Protein 1JI8 (pdb70)

Organism: Pyrobaculum aerophilum (strain ATCC 51768 / DSM 7523 / JCM 9630 / CIP 104966 / NBRC 100827 / IM2) (NCBI:txid178306)

CATH classification: 3.30.1420.10 (+1 more: 1.10.10.370)

Secondary structure (DSSP, 8-state):
--S-SSEEEE-SS-EEEEEGGGEE--GGG--HHHHHHHHHHHT--SS--HHHHHHHHHHHHHTTTTS----STTGGGGS---HHHHHHHTTS-HHHHHHHHHT--------

Radius of gyration: 13.8 Å; Cα contacts (8 Å, |Δi|>4): 119; chains: 1; bounding box: 35×36×31 Å

Sequence (111 aa):
MPVKCPGEYQVDGKKVILDEDCFMQNPEDWDEKVAEWLARELEGIQKMTEEHWKLVKYLREYWETFGTCPPIKMVTKETGFSLEKIYQLFPSGPAHGACKVAGAPKPTGCVMPVKCPGEYQVDGKKVILDEDCFMQNPEDWDEKVAEWLARELEGIQKMTEEHWKLVKYLREYWETFGTCPPIKMVTKETGFSLEKIYQLFPSGPAHGACKVAGAPKPTGCVMPVKCPGEYQVDGKKVILDEDCFMQNPEDWDEKVAEWLARELEGIQKMTEEHWKLVKYLREYWETFGTCPPIKMVTKETGFSLEKIYQLFPSGPAHGACKVAGAPKPTGCVMPVKCPGEYQVDGKKVILDEDCFMQNPEDWDEKVAEWLARELEGIQKMTEEHWKLVKYLREYWETFGTCPPIKMVTKETGFSLEKIYQLFPSGPAHGACKVAGAPKPTGCVMPVKCPGEYQVDGKKVILDEDCFMQNPEDWDEKVAEWLARELEGIQKMTEEHWKLVKYLREYWETFGTCPPIKMVTKETGFSLEKIYQLFPSGPAHGACKVAGAPKPTGCVMPVKCPGEYQVDGKKVILDEDCFMQNPEDWDEKVAEWLARELEGIQKMTEEHWKLVKYLREYWETFGTCPPIKMVTKETGFSLEKIYQLFPSGPAHGACKVAGAPKPTGCVMPVKCPGEYQVDGKKVILDEDCFMQNPEDWDEKVAEWLARELEGIQKMTEEHWKLVKYLREYWETFGTCPPIKMVTKETGFSLEKIYQLFPSGPAHGACKVAGAPKPTGCVMPVKCPGEYQVDGKKVILDEDCFMQNPEDWDEKVAEWLARELEGIQKMTEEHWKLVKYLREYWETFGTCPPIKMVTKETGFSLEKIYQLFPSGPAHGACKVAGAPKPTGCVMPVKCPGEYQVDGKKVILDEDCFMQNPEDWDEKVAEWLARELEGIQKMTEEHWKLVKYLREYWETFGTCPPIKMVTKETGFSLEKIYQLFPSGPAHGACKVAGAPKPTGCVMPVKCPGEYQVDGKKVILDEDCFMQNPEDWDEKVAEWLARELEGIQKMTEEHWKLVKYLREYWETFGTCPPIKMVTKETGFSLEKIYQLFPSGPAHGACKVAGAPKPTGCVMPVKCPGEYQVDGKKVILDEDCFMQNPEDWDEKVAEWLARELEGIQKMTEEHWKLVKYLREYWETFGTCPPIKMVTKETGFSLEKIYQLFPSGPAHGACKVAGAPKPTGCVMPVKCPGEYQVDGKKVILDEDCFMQNPEDWDEKVAEWLARELEGIQKMTEEHWKLVKYLREYWETFGTCPPIKMVTKETGFSLEKIYQLFPSGPAHGACKVAGAPKPTGCVMPVKCPGEYQVDGKKVILDEDCFMQNPEDWDEKVAEWLARELEGIQKMTEEHWKLVKYLREYWETFGTCPPIKMVTKETGFSLEKIYQLFPSGPAHGACKVAGAPKPTGCVMPVKCPGEYQVDGKKVILDEDCFMQNPEDWDEKVAEWLARELEGIQKMTEEHWKLVKYLREYWETFGTCPPIKMVTKETGFSLEKIYQLFPSGPAHGACKVAGAPKPTGCVMPVKCPGEYQVDGKKVILDEDCFMQNPEDWDEKVAEWLARELEGIQKMTEEHWKLVKYLREYWETFGTCPPIKMVTKETGFSLEKIYQLFPSGPAHGACKVAGAPKPTGCVMPVKCPGEYQVDGKKVILDEDCFMQNPEDWDEKVAEWLARELEGIQKMTEEHWKLVKYLREYWETFGTCPPIKMVTKETGFSLEKIYQLFPSGPAHGACKVAGAPKPTGCVMPVKCPGEYQVDGKKVILDEDCFMQNPEDWDEKVAEWLARELEGIQKMTEEHWKLVKYLREYWETFGTCPPIKMVTKETGFSLEKIYQLFPSGPAHGACKVAGAPKPTGCVMPVKCPGEYQVDGKKVILDEDCFMQNPEDWDEKVAEWLARELEGIQKMTEEHWKLVKYLREYWETFGTCPPIKMVTKETGFSLEKIYQLFPSGPAHGACKVAGAPKPTGCVMPVKCPGEYQVDGKKVILDEDCFMQNPEDWDEKVAEWLARELEGIQKMTEEHWKLVKYLREYWETFGTCPPIKMVTKETGFSLEKIYQLFPSGPAHGACKVAGAPKPTGCVMPVKCPGEYQVDGKKVILDEDCFMQNPEDWDEKVAEWLARELEGIQKMTEEHWKLVKYLREYWETFGTCPPIKMVTKETGFSLEKIYQLFPSGPAHGACKVAGAPKPTGCV

Foldseek 3Di:
DADQPQDWDADDPGTFTQHNPGATPCLVPDDDCRLLVVLCNHVRNNDQDPVLVVVLVVQVVVCVVDHDFAFCPVVCVPVVPPVVVQCVSPNPHPRPVSVSSSRRPPDPDDD

Nearest PDB structures (foldseek):
  1ji8-assembly1_A  TM=8.766E-01  e=6.264E-17  Pyrobaculum aerophilum
  2xsj-assembly1_F  TM=7.944E-01  e=1.212E-08  Desulfomicrobium norvegicum
  3or1-assembly1_F  TM=7.919E-01  e=4.439E-08  Megalodesulfovibrio gigas
  3or2-assembly1_F  TM=7.897E-01  e=1.032E-07  Megalodesulfovibrio gigas
  2v4j-assembly1_F  TM=7.969E-01  e=2.107E-07  Nitratidesulfovibrio vulgaris str. Hildenborough

Solvent-accessible surface area: 7947 Å² total; per-residue (Å²): 177,104,5,177,25,91,20,131,74,149,22,102,86,53,150,1,90,2,58,133,85,9,60,2,74,14,54,169,56,74,53,118,108,0,1,27,43,6,4,125,75,79,62,37,33,145,158,29,49,132,52,10,56,118,7,5,148,86,14,129,120,110,92,111,110,180,34,49,53,40,70,16,165,144,10,56,176,127,66,67,38,62,98,125,116,3,111,159,48,19,84,74,11,12,50,116,10,4,16,32,15,22,4,9,42,107,108,122,42,135,203

InterPro domains:
  IPR007453 Sulphur transfer protein DsrC/TusE [PF04358] (10-111)
  IPR007453 Sulphur transfer protein DsrC/TusE [PIRSF006223] (10-111)
  IPR007453 Sulphur transfer protein DsrC/TusE [PTHR37010] (1-111)
  IPR007453 Sulphur transfer protein DsrC/TusE [TIGR03342] (10-111)
  IPR025526 DsrC-like domain superfamily [SSF69721] (2-111)
  IPR042072 DsrC-like protein, C-terminal domain [G3DSA:1.10.10.370] (48-111)
  IPR043163 DsrC-like protein, N-terminal domain [G3DSA:3.30.1420.10] (1-47)

Structure (mmCIF, N/CA/C/O backbone):
data_1JI8
#
_entry.id   1JI8
#
_cell.length_a   ?
_cell.length_b   ?
_cell.length_c   ?
_cell.angle_alpha   ?
_cell.angle_beta   ?
_cell.angle_gamma   ?
#
loop_
_atom_site.group_PDB
_atom_site.id
_atom_site.type_symbol
_atom_site.label_atom_id
_atom_site.label_alt_id
_atom_site.label_comp_id
_atom_site.label_asym_id
_atom_site.label_entity_id
_atom_site.label_seq_id
_atom_site.pdbx_PDB_ins_code
_atom_site.Cartn_x
_atom_site.Cartn_y
_atom_site.Cartn_z
_atom_site.occupancy
_atom_site.B_iso_or_equiv
_atom_site.auth_seq_id
_atom_site.auth_comp_id
_atom_site.auth_asym_id
_atom_site.auth_atom_id
_atom_site.pdbx_PDB_model_num
ATOM 1 N N . MET A 1 1 ? -17.640 -9.041 7.978 1.00 0.00 1 MET A N 1
ATOM 2 C CA . MET A 1 1 ? -18.625 -8.832 6.878 1.00 0.00 1 MET A CA 1
ATOM 3 C C . MET A 1 1 ? -20.010 -9.324 7.307 1.00 0.00 1 MET A C 1
ATOM 4 O O . MET A 1 1 ? -20.128 -10.295 8.027 1.00 0.00 1 MET A O 1
ATOM 20 N N . PRO A 1 2 ? -21.014 -8.630 6.845 1.00 0.00 2 PRO A N 1
ATOM 21 C CA . PRO A 1 2 ? -22.412 -8.994 7.183 1.00 0.00 2 PRO A CA 1
ATOM 22 C C . PRO A 1 2 ? -22.833 -10.259 6.427 1.00 0.00 2 PRO A C 1
ATOM 23 O O . PRO A 1 2 ? -23.525 -11.107 6.955 1.00 0.00 2 PRO A O 1
ATOM 34 N N . VAL A 1 3 ? -22.420 -10.392 5.196 1.00 0.00 3 VAL A N 1
ATOM 35 C CA . VAL A 1 3 ? -22.797 -11.601 4.410 1.00 0.00 3 VAL A CA 1
ATOM 36 C C . VAL A 1 3 ? -21.555 -12.445 4.108 1.00 0.00 3 VAL A C 1
ATOM 37 O O . VAL A 1 3 ? -20.577 -11.959 3.574 1.00 0.00 3 VAL A O 1
ATOM 50 N N . LYS A 1 4 ? -21.586 -13.704 4.449 1.00 0.00 4 LYS A N 1
ATOM 51 C CA . LYS A 1 4 ? -20.407 -14.579 4.183 1.00 0.00 4 LYS A CA 1
ATOM 52 C C . LYS A 1 4 ? -20.186 -14.726 2.675 1.00 0.00 4 LYS A C 1
ATOM 53 O O . LYS A 1 4 ? -20.676 -15.647 2.054 1.00 0.00 4 LYS A O 1
ATOM 72 N N . CYS A 1 5 ? -19.448 -13.827 2.084 1.00 0.00 5 CYS A N 1
ATOM 73 C CA . CYS A 1 5 ? -19.195 -13.918 0.617 1.00 0.00 5 CYS A CA 1
ATOM 74 C C . CYS A 1 5 ? -17.850 -14.612 0.356 1.00 0.00 5 CYS A C 1
ATOM 75 O O . CYS A 1 5 ? -16.934 -14.489 1.144 1.00 0.00 5 CYS A O 1
ATOM 82 N N . PRO A 1 6 ? -17.769 -15.319 -0.747 1.00 0.00 6 PRO A N 1
ATOM 83 C CA . PRO A 1 6 ? -18.918 -15.441 -1.682 1.00 0.00 6 PRO A CA 1
ATOM 84 C C . PRO A 1 6 ? -19.964 -16.409 -1.121 1.00 0.00 6 PRO A C 1
ATOM 85 O O . PRO A 1 6 ? -19.644 -17.329 -0.396 1.00 0.00 6 PRO A O 1
ATOM 96 N N . GLY A 1 7 ? -21.210 -16.207 -1.450 1.00 0.00 7 GLY A N 1
ATOM 97 C CA . GLY A 1 7 ? -22.272 -17.116 -0.934 1.00 0.00 7 GLY A CA 1
ATOM 98 C C . GLY A 1 7 ? -23.533 -16.966 -1.788 1.00 0.00 7 GLY A C 1
ATOM 99 O O . GLY A 1 7 ? -23.736 -15.963 -2.443 1.00 0.00 7 GLY A O 1
ATOM 103 N N . GLU A 1 8 ? -24.382 -17.957 -1.785 1.00 0.00 8 GLU A N 1
ATOM 104 C CA . GLU A 1 8 ? -25.630 -17.871 -2.596 1.00 0.00 8 GLU A CA 1
ATOM 105 C C . GLU A 1 8 ? -26.849 -17.749 -1.680 1.00 0.00 8 GLU A C 1
ATOM 106 O O . GLU A 1 8 ? -26.792 -18.068 -0.509 1.00 0.00 8 GLU A O 1
ATOM 118 N N . TYR A 1 9 ? -27.952 -17.287 -2.202 1.00 0.00 9 TYR A N 1
ATOM 119 C CA . TYR A 1 9 ? -29.173 -17.144 -1.359 1.00 0.00 9 TYR A CA 1
ATOM 120 C C . TYR A 1 9 ? -30.430 -17.208 -2.232 1.00 0.00 9 TYR A C 1
ATOM 121 O O . TYR A 1 9 ? -30.358 -17.171 -3.444 1.00 0.00 9 TYR A O 1
ATOM 139 N N . GLN A 1 10 ? -31.581 -17.303 -1.625 1.00 0.00 10 GLN A N 1
ATOM 140 C CA . GLN A 1 10 ? -32.841 -17.368 -2.420 1.00 0.00 10 GLN A CA 1
ATOM 141 C C . GLN A 1 10 ? -33.817 -16.286 -1.948 1.00 0.00 10 GLN A C 1
ATOM 142 O O . GLN A 1 10 ? -33.971 -16.050 -0.766 1.00 0.00 10 GLN A O 1
ATOM 156 N N . VAL A 1 11 ? -34.476 -15.625 -2.862 1.00 0.00 11 VAL A N 1
ATOM 157 C CA . VAL A 1 11 ? -35.437 -14.559 -2.458 1.00 0.00 11 VAL A CA 1
ATOM 158 C C . VAL A 1 11 ? -36.678 -14.589 -3.355 1.00 0.00 11 VAL A C 1
ATOM 159 O O . VAL A 1 11 ? -36.591 -14.445 -4.558 1.00 0.00 11 VAL A O 1
ATOM 172 N N . ASP A 1 12 ? -37.833 -14.770 -2.775 1.00 0.00 12 ASP A N 1
ATOM 173 C CA . ASP A 1 12 ? -39.085 -14.805 -3.587 1.00 0.00 12 ASP A CA 1
ATOM 174 C C . ASP A 1 12 ? -38.865 -15.597 -4.879 1.00 0.00 12 ASP A C 1
ATOM 175 O O . ASP A 1 12 ? -38.763 -15.036 -5.952 1.00 0.00 12 ASP A O 1
ATOM 184 N N . GLY A 1 13 ? -38.796 -16.898 -4.785 1.00 0.00 13 GLY A N 1
ATOM 185 C CA . GLY A 1 13 ? -38.588 -17.725 -6.008 1.00 0.00 13 GLY A CA 1
ATOM 186 C C . GLY A 1 13 ? -37.514 -17.082 -6.889 1.00 0.00 13 GLY A C 1
ATOM 187 O O . GLY A 1 13 ? -37.773 -16.684 -8.007 1.00 0.00 13 GLY A O 1
ATOM 191 N N . LYS A 1 14 ? -36.311 -16.980 -6.395 1.00 0.00 14 LYS A N 1
ATOM 192 C CA . LYS A 1 14 ? -35.222 -16.365 -7.208 1.00 0.00 14 LYS A CA 1
ATOM 193 C C . LYS A 1 14 ? -33.856 -16.835 -6.699 1.00 0.00 14 LYS A C 1
ATOM 194 O O . LYS A 1 14 ? -33.723 -17.289 -5.580 1.00 0.00 14 LYS A O 1
ATOM 213 N N . LYS A 1 15 ? -32.840 -16.729 -7.512 1.00 0.00 15 LYS A N 1
ATOM 214 C CA . LYS A 1 15 ? -31.485 -17.172 -7.072 1.00 0.00 15 LYS A CA 1
ATOM 215 C C . LYS A 1 15 ? -30.492 -16.010 -7.161 1.00 0.00 15 LYS A C 1
ATOM 216 O O . LYS A 1 15 ? -30.222 -15.492 -8.226 1.00 0.00 15 LYS A O 1
ATOM 235 N N . VAL A 1 16 ? -29.945 -15.601 -6.050 1.00 0.00 16 VAL A N 1
ATOM 236 C CA . VAL A 1 16 ? -28.967 -14.475 -6.069 1.00 0.00 16 VAL A CA 1
ATOM 237 C C . VAL A 1 16 ? -27.576 -14.981 -5.677 1.00 0.00 16 VAL A C 1
ATOM 238 O O . VAL A 1 16 ? -27.376 -15.503 -4.598 1.00 0.00 16 VAL A O 1
ATOM 251 N N . ILE A 1 17 ? -26.613 -14.831 -6.543 1.00 0.00 17 ILE A N 1
ATOM 252 C CA . ILE A 1 17 ? -25.236 -15.305 -6.219 1.00 0.00 17 ILE A CA 1
ATOM 253 C C . ILE A 1 17 ? -24.351 -14.122 -5.814 1.00 0.00 17 ILE A C 1
ATOM 254 O O . ILE A 1 17 ? -24.434 -13.050 -6.378 1.00 0.00 17 ILE A O 1
ATOM 270 N N . LEU A 1 18 ? -23.505 -14.312 -4.838 1.00 0.00 18 LEU A N 1
ATOM 271 C CA . LEU A 1 18 ? -22.614 -13.200 -4.397 1.00 0.00 18 LEU A CA 1
ATOM 272 C C . LEU A 1 18 ? -21.146 -13.622 -4.506 1.00 0.00 18 LEU A C 1
ATOM 273 O O . LEU A 1 18 ? -20.718 -14.575 -3.887 1.00 0.00 18 LEU A O 1
ATOM 289 N N . ASP A 1 19 ? -20.374 -12.917 -5.286 1.00 0.00 19 ASP A N 1
ATOM 290 C CA . ASP A 1 19 ? -18.934 -13.280 -5.433 1.00 0.00 19 ASP A CA 1
ATOM 291 C C . ASP A 1 19 ? -18.106 -12.620 -4.327 1.00 0.00 19 ASP A C 1
ATOM 292 O O . ASP A 1 19 ? -18.640 -12.071 -3.383 1.00 0.00 19 ASP A O 1
ATOM 301 N N . GLU A 1 20 ? -16.807 -12.671 -4.435 1.00 0.00 20 GLU A N 1
ATOM 302 C CA . GLU A 1 20 ? -15.947 -12.047 -3.388 1.00 0.00 20 GLU A CA 1
ATOM 303 C C . GLU A 1 20 ? -16.394 -10.607 -3.126 1.00 0.00 20 GLU A C 1
ATOM 304 O O . GLU A 1 20 ? -16.859 -9.919 -4.013 1.00 0.00 20 GLU A O 1
ATOM 316 N N . ASP A 1 21 ? -16.255 -10.144 -1.913 1.00 0.00 21 ASP A N 1
ATOM 317 C CA . ASP A 1 21 ? -16.672 -8.749 -1.594 1.00 0.00 21 ASP A CA 1
ATOM 318 C C . ASP A 1 21 ? -18.183 -8.594 -1.774 1.00 0.00 21 ASP A C 1
ATOM 319 O O . ASP A 1 21 ? -18.690 -7.503 -1.939 1.00 0.00 21 ASP A O 1
ATOM 328 N N . CYS A 1 22 ? -18.909 -9.679 -1.744 1.00 0.00 22 CYS A N 1
ATOM 329 C CA . CYS A 1 22 ? -20.388 -9.593 -1.913 1.00 0.00 22 CYS A CA 1
ATOM 330 C C . CYS A 1 22 ? -20.732 -8.794 -3.172 1.00 0.00 22 CYS A C 1
ATOM 331 O O . CYS A 1 22 ? -21.469 -7.829 -3.124 1.00 0.00 22 CYS A O 1
ATOM 338 N N . PHE A 1 23 ? -20.204 -9.187 -4.299 1.00 0.00 23 PHE A N 1
ATOM 339 C CA . PHE A 1 23 ? -20.502 -8.448 -5.559 1.00 0.00 23 PHE A CA 1
ATOM 340 C C . PHE A 1 23 ? -21.630 -9.143 -6.326 1.00 0.00 23 PHE A C 1
ATOM 341 O O . PHE A 1 23 ? -21.688 -10.354 -6.401 1.00 0.00 23 PHE A O 1
ATOM 358 N N . MET A 1 24 ? -22.527 -8.385 -6.896 1.00 0.00 24 MET A N 1
ATOM 359 C CA . MET A 1 24 ? -23.651 -9.003 -7.657 1.00 0.00 24 MET A CA 1
ATOM 360 C C . MET A 1 24 ? -23.123 -9.672 -8.929 1.00 0.00 24 MET A C 1
ATOM 361 O O . MET A 1 24 ? -22.614 -9.020 -9.819 1.00 0.00 24 MET A O 1
ATOM 375 N N . GLN A 1 25 ? -23.242 -10.968 -9.021 1.00 0.00 25 GLN A N 1
ATOM 376 C CA . GLN A 1 25 ? -22.746 -11.677 -10.235 1.00 0.00 25 GLN A CA 1
ATOM 377 C C . GLN A 1 25 ? -23.910 -12.351 -10.966 1.00 0.00 25 GLN A C 1
ATOM 378 O O . GLN A 1 25 ? -23.764 -13.409 -11.545 1.00 0.00 25 GLN A O 1
ATOM 392 N N . ASN A 1 26 ? -25.066 -11.744 -10.946 1.00 0.00 26 ASN A N 1
ATOM 393 C CA . ASN A 1 26 ? -26.238 -12.349 -11.641 1.00 0.00 26 ASN A CA 1
ATOM 394 C C . ASN A 1 26 ? -27.276 -11.272 -11.962 1.00 0.00 26 ASN A C 1
ATOM 395 O O . ASN A 1 26 ? -28.350 -11.254 -11.395 1.00 0.00 26 ASN A O 1
ATOM 406 N N . PRO A 1 27 ? -26.916 -10.406 -12.870 1.00 0.00 27 PRO A N 1
ATOM 407 C CA . PRO A 1 27 ? -27.824 -9.308 -13.281 1.00 0.00 27 PRO A CA 1
ATOM 408 C C . PRO A 1 27 ? -28.969 -9.854 -14.141 1.00 0.00 27 PRO A C 1
ATOM 409 O O . PRO A 1 27 ? -29.835 -9.121 -14.576 1.00 0.00 27 PRO A O 1
ATOM 420 N N . GLU A 1 28 ? -28.978 -11.135 -14.389 1.00 0.00 28 GLU A N 1
ATOM 421 C CA . GLU A 1 28 ? -30.065 -11.727 -15.219 1.00 0.00 28 GLU A CA 1
ATOM 422 C C . GLU A 1 28 ? -31.328 -11.930 -14.376 1.00 0.00 28 GLU A C 1
ATOM 423 O O . GLU A 1 28 ? -32.430 -11.948 -14.886 1.00 0.00 28 GLU A O 1
ATOM 435 N N . ASP A 1 29 ? -31.175 -12.083 -13.089 1.00 0.00 29 ASP A N 1
ATOM 436 C CA . ASP A 1 29 ? -32.367 -12.285 -12.216 1.00 0.00 29 ASP A CA 1
ATOM 437 C C . ASP A 1 29 ? -32.512 -11.119 -11.236 1.00 0.00 29 ASP A C 1
ATOM 438 O O . ASP A 1 29 ? -33.065 -11.264 -10.162 1.00 0.00 29 ASP A O 1
ATOM 447 N N . TRP A 1 30 ? -32.024 -9.963 -11.594 1.00 0.00 30 TRP A N 1
ATOM 448 C CA . TRP A 1 30 ? -32.137 -8.790 -10.679 1.00 0.00 30 TRP A CA 1
ATOM 449 C C . TRP A 1 30 ? -33.567 -8.244 -10.698 1.00 0.00 30 TRP A C 1
ATOM 450 O O . TRP A 1 30 ? -34.210 -8.195 -11.728 1.00 0.00 30 TRP A O 1
ATOM 471 N N . ASP A 1 31 ? -34.070 -7.833 -9.566 1.00 0.00 31 ASP A N 1
ATOM 472 C CA . ASP A 1 31 ? -35.459 -7.291 -9.520 1.00 0.00 31 ASP A CA 1
ATOM 473 C C . ASP A 1 31 ? -35.619 -6.346 -8.326 1.00 0.00 31 ASP A C 1
ATOM 474 O O . ASP A 1 31 ? -34.654 -5.945 -7.706 1.00 0.00 31 ASP A O 1
ATOM 483 N N . GLU A 1 32 ? -36.830 -5.987 -7.998 1.00 0.00 32 GLU A N 1
ATOM 484 C CA . GLU A 1 32 ? -37.051 -5.069 -6.845 1.00 0.00 32 GLU A CA 1
ATOM 485 C C . GLU A 1 32 ? -36.796 -5.805 -5.527 1.00 0.00 32 GLU A C 1
ATOM 486 O O . GLU A 1 32 ? -36.326 -5.231 -4.565 1.00 0.00 32 GLU A O 1
ATOM 498 N N . LYS A 1 33 ? -37.101 -7.073 -5.476 1.00 0.00 33 LYS A N 1
ATOM 499 C CA . LYS A 1 33 ? -36.876 -7.845 -4.221 1.00 0.00 33 LYS A CA 1
ATOM 500 C C . LYS A 1 33 ? -35.377 -8.062 -3.998 1.00 0.00 33 LYS A C 1
ATOM 501 O O . LYS A 1 33 ? -34.892 -8.020 -2.885 1.00 0.00 33 LYS A O 1
ATOM 520 N N . VAL A 1 34 ? -34.639 -8.293 -5.049 1.00 0.00 34 VAL A N 1
ATOM 521 C CA . VAL A 1 34 ? -33.172 -8.512 -4.896 1.00 0.00 34 VAL A CA 1
ATOM 522 C C . VAL A 1 34 ? -32.482 -7.203 -4.502 1.00 0.00 34 VAL A C 1
ATOM 523 O O . VAL A 1 34 ? -31.734 -7.149 -3.546 1.00 0.00 34 VAL A O 1
ATOM 536 N N . ALA A 1 35 ? -32.729 -6.148 -5.229 1.00 0.00 35 ALA A N 1
ATOM 537 C CA . ALA A 1 35 ? -32.089 -4.844 -4.893 1.00 0.00 35 ALA A CA 1
ATOM 538 C C . ALA A 1 35 ? -32.473 -4.421 -3.474 1.00 0.00 35 ALA A C 1
ATOM 539 O O . ALA A 1 35 ? -31.634 -4.052 -2.676 1.00 0.00 35 ALA A O 1
ATOM 546 N N . GLU A 1 36 ? -33.737 -4.471 -3.152 1.00 0.00 36 GLU A N 1
ATOM 547 C CA . GLU A 1 36 ? -34.175 -4.072 -1.784 1.00 0.00 36 GLU A CA 1
ATOM 548 C C . GLU A 1 36 ? -33.646 -5.070 -0.750 1.00 0.00 36 GLU A C 1
ATOM 549 O O . GLU A 1 36 ? -33.443 -4.737 0.401 1.00 0.00 36 GLU A O 1
ATOM 561 N N . TRP A 1 37 ? -33.420 -6.291 -1.152 1.00 0.00 37 TRP A N 1
ATOM 562 C CA . TRP A 1 37 ? -32.903 -7.309 -0.193 1.00 0.00 37 TRP A CA 1
ATOM 563 C C . TRP A 1 37 ? -31.479 -6.949 0.241 1.00 0.00 37 TRP A C 1
ATOM 564 O O . TRP A 1 37 ? -31.212 -6.728 1.406 1.00 0.00 37 TRP A O 1
ATOM 585 N N . LEU A 1 38 ? -30.565 -6.886 -0.688 1.00 0.00 38 LEU A N 1
ATOM 586 C CA . LEU A 1 38 ? -29.160 -6.539 -0.329 1.00 0.00 38 LEU A CA 1
ATOM 587 C C . LEU A 1 38 ? -29.117 -5.182 0.379 1.00 0.00 38 LEU A C 1
ATOM 588 O O . LEU A 1 38 ? -28.371 -4.984 1.318 1.00 0.00 38 LEU A O 1
ATOM 604 N N . ALA A 1 39 ? -29.912 -4.246 -0.064 1.00 0.00 39 ALA A N 1
ATOM 605 C CA . ALA A 1 39 ? -29.916 -2.903 0.583 1.00 0.00 39 ALA A CA 1
ATOM 606 C C . ALA A 1 39 ? -30.432 -3.011 2.021 1.00 0.00 39 ALA A C 1
ATOM 607 O O . ALA A 1 39 ? -30.039 -2.258 2.891 1.00 0.00 39 ALA A O 1
ATOM 614 N N . ARG A 1 40 ? -31.309 -3.943 2.278 1.00 0.00 40 ARG A N 1
ATOM 615 C CA . ARG A 1 40 ? -31.849 -4.099 3.661 1.00 0.00 40 ARG A CA 1
ATOM 616 C C . ARG A 1 40 ? -30.819 -4.795 4.553 1.00 0.00 40 ARG A C 1
ATOM 617 O O . ARG A 1 40 ? -30.708 -4.511 5.728 1.00 0.00 40 ARG A O 1
ATOM 638 N N . GLU A 1 41 ? -30.066 -5.707 4.004 1.00 0.00 41 GLU A N 1
ATOM 639 C CA . GLU A 1 41 ? -29.045 -6.422 4.821 1.00 0.00 41 GLU A CA 1
ATOM 640 C C . GLU A 1 41 ? -27.819 -5.530 5.039 1.00 0.00 41 GLU A C 1
ATOM 641 O O . GLU A 1 41 ? -27.100 -5.673 6.007 1.00 0.00 41 GLU A O 1
ATOM 653 N N . LEU A 1 42 ? -27.572 -4.616 4.141 1.00 0.00 42 LEU A N 1
ATOM 654 C CA . LEU A 1 42 ? -26.386 -3.722 4.293 1.00 0.00 42 LEU A CA 1
ATOM 655 C C . LEU A 1 42 ? -26.773 -2.428 5.016 1.00 0.00 42 LEU A C 1
ATOM 656 O O . LEU A 1 42 ? -26.326 -2.163 6.113 1.00 0.00 42 LEU A O 1
ATOM 672 N N . GLU A 1 43 ? -27.591 -1.616 4.404 1.00 0.00 43 GLU A N 1
ATOM 673 C CA . GLU A 1 43 ? -27.995 -0.335 5.053 1.00 0.00 43 GLU A CA 1
ATOM 674 C C . GLU A 1 43 ? -29.093 -0.577 6.092 1.00 0.00 43 GLU A C 1
ATOM 675 O O . GLU A 1 43 ? -29.182 0.114 7.086 1.00 0.00 43 GLU A O 1
ATOM 687 N N . GLY A 1 44 ? -29.935 -1.549 5.868 1.00 0.00 44 GLY A N 1
ATOM 688 C CA . GLY A 1 44 ? -31.026 -1.824 6.845 1.00 0.00 44 GLY A CA 1
ATOM 689 C C . GLY A 1 44 ? -32.342 -1.251 6.315 1.00 0.00 44 GLY A C 1
ATOM 690 O O . GLY A 1 44 ? -33.390 -1.429 6.903 1.00 0.00 44 GLY A O 1
ATOM 694 N N . ILE A 1 45 ? -32.296 -0.562 5.206 1.00 0.00 45 ILE A N 1
ATOM 695 C CA . ILE A 1 45 ? -33.545 0.023 4.638 1.00 0.00 45 ILE A CA 1
ATOM 696 C C . ILE A 1 45 ? -34.628 -1.051 4.516 1.00 0.00 45 ILE A C 1
ATOM 697 O O . ILE A 1 45 ? -34.462 -2.039 3.828 1.00 0.00 45 ILE A O 1
ATOM 713 N N . GLN A 1 46 ? -35.738 -0.864 5.175 1.00 0.00 46 GLN A N 1
ATOM 714 C CA . GLN A 1 46 ? -36.832 -1.873 5.093 1.00 0.00 46 GLN A CA 1
ATOM 715 C C . GLN A 1 46 ? -37.766 -1.542 3.927 1.00 0.00 46 GLN A C 1
ATOM 716 O O . GLN A 1 46 ? -38.411 -2.409 3.370 1.00 0.00 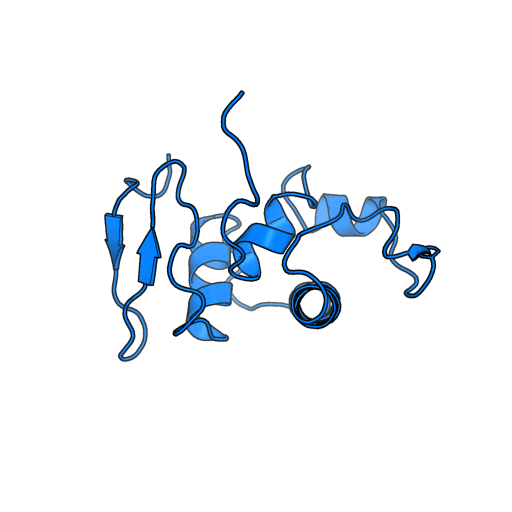46 GLN A O 1
ATOM 730 N N . LYS A 1 47 ? -37.844 -0.295 3.554 1.00 0.00 47 LYS A N 1
ATOM 731 C CA . LYS A 1 47 ? -38.737 0.093 2.424 1.00 0.00 47 LYS A CA 1
ATOM 732 C C . LYS A 1 47 ? -38.011 1.063 1.487 1.00 0.00 47 LYS A C 1
ATOM 733 O O . LYS A 1 47 ? -37.860 2.231 1.783 1.00 0.00 47 LYS A O 1
ATOM 752 N N . MET A 1 48 ? -37.562 0.586 0.359 1.00 0.00 48 MET A N 1
ATOM 753 C CA . MET A 1 48 ? -36.847 1.481 -0.597 1.00 0.00 48 MET A CA 1
ATOM 754 C C . MET A 1 48 ? -37.640 2.774 -0.804 1.00 0.00 48 MET A C 1
ATOM 755 O O . MET A 1 48 ? -38.765 2.757 -1.263 1.00 0.00 48 MET A O 1
ATOM 769 N N . THR A 1 49 ? -37.062 3.896 -0.469 1.00 0.00 49 THR A N 1
ATOM 770 C CA . THR A 1 49 ? -37.784 5.189 -0.646 1.00 0.00 49 THR A CA 1
ATOM 771 C C . THR A 1 49 ? -37.889 5.538 -2.133 1.00 0.00 49 THR A C 1
ATOM 772 O O . THR A 1 49 ? -37.599 4.730 -2.992 1.00 0.00 49 THR A O 1
ATOM 783 N N . GLU A 1 50 ? -38.299 6.738 -2.442 1.00 0.00 50 GLU A N 1
ATOM 784 C CA . GLU A 1 50 ? -38.423 7.139 -3.873 1.00 0.00 50 GLU A CA 1
ATOM 785 C C . GLU A 1 50 ? -37.072 7.628 -4.405 1.00 0.00 50 GLU A C 1
ATOM 786 O O . GLU A 1 50 ? -36.835 7.650 -5.596 1.00 0.00 50 GLU A O 1
ATOM 798 N N . GLU A 1 51 ? -36.186 8.020 -3.531 1.00 0.00 51 GLU A N 1
ATOM 799 C CA . GLU A 1 51 ? -34.853 8.508 -3.989 1.00 0.00 51 GLU A CA 1
ATOM 800 C C . GLU A 1 51 ? -33.963 7.325 -4.384 1.00 0.00 51 GLU A C 1
ATOM 801 O O . GLU A 1 51 ? -33.308 7.343 -5.406 1.00 0.00 51 GLU A O 1
ATOM 813 N N . HIS A 1 52 ? -33.936 6.296 -3.581 1.00 0.00 52 HIS A N 1
ATOM 814 C CA . HIS A 1 52 ? -33.089 5.115 -3.910 1.00 0.00 52 HIS A CA 1
ATOM 815 C C . HIS A 1 52 ? -33.432 4.590 -5.307 1.00 0.00 52 HIS A C 1
ATOM 816 O O . HIS A 1 52 ? -32.569 4.420 -6.146 1.00 0.00 52 HIS A O 1
ATOM 830 N N . TRP A 1 53 ? -34.684 4.330 -5.562 1.00 0.00 53 TRP A N 1
ATOM 831 C CA . TRP A 1 53 ? -35.082 3.814 -6.903 1.00 0.00 53 TRP A CA 1
ATOM 832 C C . TRP A 1 53 ? -34.868 4.890 -7.970 1.00 0.00 53 TRP A C 1
ATOM 833 O O . TRP A 1 53 ? -34.637 4.593 -9.127 1.00 0.00 53 TRP A O 1
ATOM 854 N N . LYS A 1 54 ? -34.941 6.138 -7.595 1.00 0.00 54 LYS A N 1
ATOM 855 C CA . LYS A 1 54 ? -34.738 7.227 -8.594 1.00 0.00 54 LYS A CA 1
ATOM 856 C C . LYS A 1 54 ? -33.328 7.139 -9.184 1.00 0.00 54 LYS A C 1
ATOM 857 O O . LYS A 1 54 ? -33.150 6.868 -10.356 1.00 0.00 54 LYS A O 1
ATOM 876 N N . LEU A 1 55 ? -32.325 7.360 -8.380 1.00 0.00 55 LEU A N 1
ATOM 877 C CA . LEU A 1 55 ? -30.928 7.282 -8.894 1.00 0.00 55 LEU A CA 1
ATOM 878 C C . LEU A 1 55 ? -30.656 5.881 -9.445 1.00 0.00 55 LEU A C 1
ATOM 879 O O . LEU A 1 55 ? -30.070 5.719 -10.496 1.00 0.00 55 LEU A O 1
ATOM 895 N N . VAL A 1 56 ? -31.084 4.866 -8.743 1.00 0.00 56 VAL A N 1
ATOM 896 C CA . VAL A 1 56 ? -30.857 3.475 -9.227 1.00 0.00 56 VAL A CA 1
ATOM 897 C C . VAL A 1 56 ? -31.452 3.308 -10.628 1.00 0.00 56 VAL A C 1
ATOM 898 O O . VAL A 1 56 ? -30.980 2.521 -11.425 1.00 0.00 56 VAL A O 1
ATOM 911 N N . LYS A 1 57 ? -32.484 4.044 -10.932 1.00 0.00 57 LYS A N 1
ATOM 912 C CA . LYS A 1 57 ? -33.112 3.933 -12.280 1.00 0.00 57 LYS A CA 1
ATOM 913 C C . LYS A 1 57 ? -32.241 4.632 -13.326 1.00 0.00 57 LYS A C 1
ATOM 914 O O . LYS A 1 57 ? -31.943 4.080 -14.367 1.00 0.00 57 LYS A O 1
ATOM 933 N N . TYR A 1 58 ? -31.830 5.841 -13.057 1.00 0.00 58 TYR A N 1
ATOM 934 C CA . TYR A 1 58 ? -30.979 6.573 -14.040 1.00 0.00 58 TYR A CA 1
ATOM 935 C C . TYR A 1 58 ? -29.733 5.750 -14.381 1.00 0.00 58 TYR A C 1
ATOM 936 O O . TYR A 1 58 ? -29.313 5.685 -15.519 1.00 0.00 58 TYR A O 1
ATOM 954 N N . LEU A 1 59 ? -29.139 5.121 -13.404 1.00 0.00 59 LEU A N 1
ATOM 955 C CA . LEU A 1 59 ? -27.922 4.303 -13.674 1.00 0.00 59 LEU A CA 1
ATOM 956 C C . LEU A 1 59 ? -28.282 3.076 -14.517 1.00 0.00 59 LEU A C 1
ATOM 957 O O . LEU A 1 59 ? -27.540 2.671 -15.390 1.00 0.00 59 LEU A O 1
ATOM 973 N N . ARG A 1 60 ? -29.415 2.481 -14.262 1.00 0.00 60 ARG A N 1
ATOM 974 C CA . ARG A 1 60 ? -29.820 1.280 -15.047 1.00 0.00 60 ARG A CA 1
ATOM 975 C C . ARG A 1 60 ? -29.895 1.619 -16.539 1.00 0.00 60 ARG A C 1
ATOM 976 O O . ARG A 1 60 ? -29.698 0.771 -17.387 1.00 0.00 60 ARG A O 1
ATOM 997 N N . GLU A 1 61 ? -30.180 2.850 -16.866 1.00 0.00 61 GLU A N 1
ATOM 998 C CA . GLU A 1 61 ? -30.268 3.237 -18.304 1.00 0.00 61 GLU A CA 1
ATOM 999 C C . GLU A 1 61 ? -28.866 3.384 -18.902 1.00 0.00 61 GLU A C 1
ATOM 1000 O O . GLU A 1 61 ? -28.604 2.953 -20.007 1.00 0.00 61 GLU A O 1
ATOM 1012 N N . TYR A 1 62 ? -27.963 3.989 -18.181 1.00 0.00 62 TYR A N 1
ATOM 1013 C CA . TYR A 1 62 ? -26.580 4.163 -18.710 1.00 0.00 62 TYR A CA 1
ATOM 1014 C C . TYR A 1 62 ? -25.886 2.804 -18.841 1.00 0.00 62 TYR A C 1
ATOM 1015 O O . TYR A 1 62 ? -25.001 2.624 -19.653 1.00 0.00 62 TYR A O 1
ATOM 1033 N N . TRP A 1 63 ? -26.280 1.847 -18.046 1.00 0.00 63 TRP A N 1
ATOM 1034 C CA . TRP A 1 63 ? -25.640 0.502 -18.126 1.00 0.00 63 TRP A CA 1
ATOM 1035 C C . TRP A 1 63 ? -26.075 -0.217 -19.407 1.00 0.00 63 TRP A C 1
ATOM 1036 O O . TRP A 1 63 ? -25.631 -1.310 -19.696 1.00 0.00 63 TRP A O 1
ATOM 1057 N N . GLU A 1 64 ? -26.938 0.388 -20.176 1.00 0.00 64 GLU A N 1
ATOM 1058 C CA . GLU A 1 64 ? -27.397 -0.264 -21.437 1.00 0.00 64 GLU A CA 1
ATOM 1059 C C . GLU A 1 64 ? -26.704 0.372 -22.645 1.00 0.00 64 GLU A C 1
ATOM 1060 O O . GLU A 1 64 ? -27.079 0.146 -23.778 1.00 0.00 64 GLU A O 1
ATOM 1072 N N . THR A 1 65 ? -25.693 1.164 -22.412 1.00 0.00 65 THR A N 1
ATOM 1073 C CA . THR A 1 65 ? -24.975 1.812 -23.547 1.00 0.00 65 THR A CA 1
ATOM 1074 C C . THR A 1 65 ? -23.572 1.216 -23.690 1.00 0.00 65 THR A C 1
ATOM 1075 O O . THR A 1 65 ? -23.139 0.877 -24.773 1.00 0.00 65 THR A O 1
ATOM 1086 N N . PHE A 1 66 ? -22.860 1.086 -22.605 1.00 0.00 66 PHE A N 1
ATOM 1087 C CA . PHE A 1 66 ? -21.487 0.511 -22.677 1.00 0.00 66 PHE A CA 1
ATOM 1088 C C . PHE A 1 66 ? -21.327 -0.603 -21.639 1.00 0.00 66 PHE A C 1
ATOM 1089 O O . PHE A 1 66 ? -20.635 -1.577 -21.860 1.00 0.00 66 PHE A O 1
ATOM 1106 N N . GLY A 1 67 ? -21.964 -0.468 -20.507 1.00 0.00 67 GLY A N 1
ATOM 1107 C CA . GLY A 1 67 ? -21.849 -1.519 -19.457 1.00 0.00 67 GLY A CA 1
ATOM 1108 C C . GLY A 1 67 ? -20.808 -1.095 -18.419 1.00 0.00 67 GLY A C 1
ATOM 1109 O O . GLY A 1 67 ? -19.858 -1.805 -18.155 1.00 0.00 67 GLY A O 1
ATOM 1113 N N . THR A 1 68 ? -20.980 0.055 -17.827 1.00 0.00 68 THR A N 1
ATOM 1114 C CA . THR A 1 68 ? -19.998 0.521 -16.805 1.00 0.00 68 THR A CA 1
ATOM 1115 C C . THR A 1 68 ? -20.726 1.192 -15.638 1.00 0.00 68 THR A C 1
ATOM 1116 O O . THR A 1 68 ? -21.930 1.093 -15.505 1.00 0.00 68 THR A O 1
ATOM 1127 N N . CYS A 1 69 ? -20.005 1.876 -14.792 1.00 0.00 69 CYS A N 1
ATOM 1128 C CA . CYS A 1 69 ? -20.656 2.555 -13.634 1.00 0.00 69 CYS A CA 1
ATOM 1129 C C . CYS A 1 69 ? -19.850 3.790 -13.225 1.00 0.00 69 CYS A C 1
ATOM 1130 O O . CYS A 1 69 ? -18.920 3.696 -12.448 1.00 0.00 69 CYS A O 1
ATOM 1137 N N . PRO A 1 70 ? -20.237 4.912 -13.767 1.00 0.00 70 PRO A N 1
ATOM 1138 C CA . PRO A 1 70 ? -19.545 6.187 -13.459 1.00 0.00 70 PRO A CA 1
ATOM 1139 C C . PRO A 1 70 ? -19.885 6.651 -12.040 1.00 0.00 70 PRO A C 1
ATOM 1140 O O . PRO A 1 70 ? -20.712 6.059 -11.374 1.00 0.00 70 PRO A O 1
ATOM 1151 N N . PRO A 1 71 ? -19.230 7.700 -11.625 1.00 0.00 71 PRO A N 1
ATOM 1152 C CA . PRO A 1 71 ? -19.461 8.256 -10.270 1.00 0.00 71 PRO A CA 1
ATOM 1153 C C . PRO A 1 71 ? -20.813 8.972 -10.210 1.00 0.00 71 PRO A C 1
ATOM 1154 O O . PRO A 1 71 ? -21.681 8.749 -11.029 1.00 0.00 71 PRO A O 1
ATOM 1165 N N . ILE A 1 72 ? -20.998 9.831 -9.246 1.00 0.00 72 ILE A N 1
ATOM 1166 C CA . ILE A 1 72 ? -22.293 10.560 -9.135 1.00 0.00 72 ILE A CA 1
ATOM 1167 C C . ILE A 1 72 ? -22.092 12.048 -9.436 1.00 0.00 72 ILE A C 1
ATOM 1168 O O . ILE A 1 72 ? -23.010 12.838 -9.353 1.00 0.00 72 ILE A O 1
ATOM 1184 N N . LYS A 1 73 ? -20.895 12.435 -9.785 1.00 0.00 73 LYS A N 1
ATOM 1185 C CA . LYS A 1 73 ? -20.636 13.871 -10.092 1.00 0.00 73 LYS A CA 1
ATOM 1186 C C . LYS A 1 73 ? -20.957 14.164 -11.560 1.00 0.00 73 LYS A C 1
ATOM 1187 O O . LYS A 1 73 ? -21.254 15.282 -11.929 1.00 0.00 73 LYS A O 1
ATOM 1206 N N . MET A 1 74 ? -20.900 13.166 -12.400 1.00 0.00 74 MET A N 1
ATOM 1207 C CA . MET A 1 74 ? -21.203 13.388 -13.843 1.00 0.00 74 MET A CA 1
ATOM 1208 C C . MET A 1 74 ? -22.705 13.239 -14.097 1.00 0.00 74 MET A C 1
ATOM 1209 O O . MET A 1 74 ? -23.260 13.865 -14.979 1.00 0.00 74 MET A O 1
ATOM 1223 N N . VAL A 1 75 ? -23.368 12.415 -13.332 1.00 0.00 75 VAL A N 1
ATOM 1224 C CA . VAL A 1 75 ? -24.833 12.228 -13.531 1.00 0.00 75 VAL A CA 1
ATOM 1225 C C . VAL A 1 75 ? -25.580 13.526 -13.211 1.00 0.00 75 VAL A C 1
ATOM 1226 O O . VAL A 1 75 ? -26.629 13.801 -13.758 1.00 0.00 75 VAL A O 1
ATOM 1239 N N . THR A 1 76 ? -25.049 14.324 -12.326 1.00 0.00 76 THR A N 1
ATOM 1240 C CA . THR A 1 76 ? -25.729 15.603 -11.971 1.00 0.00 76 THR A CA 1
ATOM 1241 C C . THR A 1 76 ? -25.819 16.514 -13.198 1.00 0.00 76 THR A C 1
ATOM 1242 O O . THR A 1 76 ? -26.751 17.280 -13.347 1.00 0.00 76 THR A O 1
ATOM 1253 N N . LYS A 1 77 ? -24.859 16.438 -14.078 1.00 0.00 77 LYS A N 1
ATOM 1254 C CA . LYS A 1 77 ? -24.892 17.301 -15.294 1.00 0.00 77 LYS A CA 1
ATOM 1255 C C . LYS A 1 77 ? -26.248 17.176 -15.994 1.00 0.00 77 LYS A C 1
ATOM 1256 O O . LYS A 1 77 ? -26.692 18.080 -16.673 1.00 0.00 77 LYS A O 1
ATOM 1275 N N . GLU A 1 78 ? -26.908 16.062 -15.833 1.00 0.00 78 GLU A N 1
ATOM 1276 C CA . GLU A 1 78 ? -28.235 15.880 -16.489 1.00 0.00 78 GLU A CA 1
ATOM 1277 C C . GLU A 1 78 ? -29.217 15.229 -15.513 1.00 0.00 78 GLU A C 1
ATOM 1278 O O . GLU A 1 78 ? -29.833 14.225 -15.813 1.00 0.00 78 GLU A O 1
ATOM 1290 N N . THR A 1 79 ? -29.365 15.790 -14.345 1.00 0.00 79 THR A N 1
ATOM 1291 C CA . THR A 1 79 ? -30.305 15.202 -13.349 1.00 0.00 79 THR A CA 1
ATOM 1292 C C . THR A 1 79 ? -30.700 16.252 -12.307 1.00 0.00 79 THR A C 1
ATOM 1293 O O . THR A 1 79 ? -31.798 16.772 -12.322 1.00 0.00 79 THR A O 1
ATOM 1304 N N . GLY A 1 80 ? -29.812 16.568 -11.404 1.00 0.00 80 GLY A N 1
ATOM 1305 C CA . GLY A 1 80 ? -30.138 17.584 -10.364 1.00 0.00 80 GLY A CA 1
ATOM 1306 C C . GLY A 1 80 ? -30.100 16.931 -8.981 1.00 0.00 80 GLY A C 1
ATOM 1307 O O . GLY A 1 80 ? -31.015 17.069 -8.193 1.00 0.00 80 GLY A O 1
ATOM 1311 N N . PHE A 1 81 ? -29.048 16.221 -8.677 1.00 0.00 81 PHE A N 1
ATOM 1312 C CA . PHE A 1 81 ? -28.954 15.560 -7.344 1.00 0.00 81 PHE A CA 1
ATOM 1313 C C . PHE A 1 81 ? -27.884 16.243 -6.489 1.00 0.00 81 PHE A C 1
ATOM 1314 O O . PHE A 1 81 ? -26.892 16.733 -6.992 1.00 0.00 81 PHE A O 1
ATOM 1331 N N . SER A 1 82 ? -28.077 16.280 -5.198 1.00 0.00 82 SER A N 1
ATOM 1332 C CA . SER A 1 82 ? -27.068 16.932 -4.312 1.00 0.00 82 SER A CA 1
ATOM 1333 C C . SER A 1 82 ? -26.156 15.876 -3.682 1.00 0.00 82 SER A C 1
ATOM 1334 O O . SER A 1 82 ? -26.612 14.882 -3.154 1.00 0.00 82 SER A O 1
ATOM 1342 N N . LEU A 1 83 ? -24.868 16.085 -3.734 1.00 0.00 83 LEU A N 1
ATOM 1343 C CA . LEU A 1 83 ? -23.927 15.093 -3.139 1.00 0.00 83 LEU A CA 1
ATOM 1344 C C . LEU A 1 83 ? -24.161 14.983 -1.629 1.00 0.00 83 LEU A C 1
ATOM 1345 O O . LEU A 1 83 ? -23.991 13.934 -1.041 1.00 0.00 83 LEU A O 1
ATOM 1361 N N . GLU A 1 84 ? -24.552 16.057 -1.000 1.00 0.00 84 GLU A N 1
ATOM 1362 C CA . GLU A 1 84 ? -24.798 16.011 0.470 1.00 0.00 84 GLU A CA 1
ATOM 1363 C C . GLU A 1 84 ? -25.968 15.073 0.778 1.00 0.00 84 GLU A C 1
ATOM 1364 O O . GLU A 1 84 ? -25.838 14.132 1.536 1.00 0.00 84 GLU A O 1
ATOM 1376 N N . LYS A 1 85 ? -27.110 15.322 0.197 1.00 0.00 85 LYS A N 1
ATOM 1377 C CA . LYS A 1 85 ? -28.285 14.443 0.456 1.00 0.00 85 LYS A CA 1
ATOM 1378 C C . LYS A 1 85 ? -27.924 12.986 0.157 1.00 0.00 85 LYS A C 1
ATOM 1379 O O . LYS A 1 85 ? -28.144 12.102 0.962 1.00 0.00 85 LYS A O 1
ATOM 1398 N N . ILE A 1 86 ? -27.368 12.728 -0.996 1.00 0.00 86 ILE A N 1
ATOM 1399 C CA . ILE A 1 86 ? -26.990 11.329 -1.344 1.00 0.00 86 ILE A CA 1
ATOM 1400 C C . ILE A 1 86 ? -26.040 10.765 -0.285 1.00 0.00 86 ILE A C 1
ATOM 1401 O O . ILE A 1 86 ? -26.079 9.594 0.037 1.00 0.00 86 ILE A O 1
ATOM 1417 N N . TYR A 1 87 ? -25.189 11.590 0.260 1.00 0.00 87 TYR A N 1
ATOM 1418 C CA . TYR A 1 87 ? -24.239 11.103 1.301 1.00 0.00 87 TYR A CA 1
ATOM 1419 C C . TYR A 1 87 ? -25.014 10.583 2.515 1.00 0.00 87 TYR A C 1
ATOM 1420 O O . TYR A 1 87 ? -24.771 9.495 3.000 1.00 0.00 87 TYR A O 1
ATOM 1438 N N . GLN A 1 88 ? -25.947 11.351 3.007 1.00 0.00 88 GLN A N 1
ATOM 1439 C CA . GLN A 1 88 ? -26.739 10.900 4.186 1.00 0.00 88 GLN A CA 1
ATOM 1440 C C . GLN A 1 88 ? -27.597 9.690 3.809 1.00 0.00 88 GLN A C 1
ATOM 1441 O O . GLN A 1 88 ? -27.977 8.900 4.650 1.00 0.00 88 GLN A O 1
ATOM 1455 N N . LEU A 1 89 ? -27.904 9.541 2.549 1.00 0.00 89 LEU A N 1
ATOM 1456 C CA . LEU A 1 89 ? -28.736 8.383 2.116 1.00 0.00 89 LEU A CA 1
ATOM 1457 C C . LEU A 1 89 ? -27.873 7.121 2.022 1.00 0.00 89 LEU A C 1
ATOM 1458 O O . LEU A 1 89 ? -28.345 6.017 2.214 1.00 0.00 89 LEU A O 1
ATOM 1474 N N . PHE A 1 90 ? -26.611 7.277 1.729 1.00 0.00 90 PHE A N 1
ATOM 1475 C CA . PHE A 1 90 ? -25.716 6.088 1.624 1.00 0.00 90 PHE A CA 1
ATOM 1476 C C . PHE A 1 90 ? -24.624 6.157 2.695 1.00 0.00 90 PHE A C 1
ATOM 1477 O O . PHE A 1 90 ? -24.434 7.180 3.322 1.00 0.00 90 PHE A O 1
ATOM 1494 N N . PRO A 1 91 ? -23.943 5.056 2.868 1.00 0.00 91 PRO A N 1
ATOM 1495 C CA . PRO A 1 91 ? -22.855 4.978 3.872 1.00 0.00 91 PRO A CA 1
ATOM 1496 C C . PRO A 1 91 ? -21.584 5.652 3.344 1.00 0.00 91 PRO A C 1
ATOM 1497 O O . PRO A 1 91 ? -20.607 4.997 3.040 1.00 0.00 91 PRO A O 1
ATOM 1508 N N . SER A 1 92 ? -21.588 6.955 3.239 1.00 0.00 92 SER A N 1
ATOM 1509 C CA . SER A 1 92 ? -20.379 7.672 2.735 1.00 0.00 92 SER A CA 1
ATOM 1510 C C . SER A 1 92 ? -19.746 6.905 1.571 1.00 0.00 92 SER A C 1
ATOM 1511 O O . SER A 1 92 ? -18.667 6.358 1.690 1.00 0.00 92 SER A O 1
ATOM 1519 N N . GLY A 1 93 ? -20.406 6.859 0.446 1.00 0.00 93 GLY A N 1
ATOM 1520 C CA . GLY A 1 93 ? -19.836 6.127 -0.722 1.00 0.00 93 GLY A CA 1
ATOM 1521 C C . GLY A 1 93 ? -20.963 5.721 -1.672 1.00 0.00 93 GLY A C 1
ATOM 1522 O O . GLY A 1 93 ? -21.247 4.551 -1.837 1.00 0.00 93 GLY A O 1
ATOM 1526 N N . PRO A 1 94 ? -21.569 6.711 -2.270 1.00 0.00 94 PRO A N 1
ATOM 1527 C CA . PRO A 1 94 ? -22.681 6.461 -3.219 1.00 0.00 94 PRO A CA 1
ATOM 1528 C C . PRO A 1 94 ? -22.141 5.906 -4.542 1.00 0.00 94 PRO A C 1
ATOM 1529 O O . PRO A 1 94 ? -22.883 5.424 -5.373 1.00 0.00 94 PRO A O 1
ATOM 1540 N N . ALA A 1 95 ? -20.853 5.973 -4.740 1.00 0.00 95 ALA A N 1
ATOM 1541 C CA . ALA A 1 95 ? -20.265 5.452 -6.008 1.00 0.00 95 ALA A CA 1
ATOM 1542 C C . ALA A 1 95 ? -20.464 3.937 -6.103 1.00 0.00 95 ALA A C 1
ATOM 1543 O O . ALA A 1 95 ? -21.408 3.462 -6.703 1.00 0.00 95 ALA A O 1
ATOM 1550 N N . HIS A 1 96 ? -19.581 3.175 -5.520 1.00 0.00 96 HIS A N 1
ATOM 1551 C CA . HIS A 1 96 ? -19.717 1.690 -5.581 1.00 0.00 96 HIS A CA 1
ATOM 1552 C C . HIS A 1 96 ? -21.011 1.246 -4.893 1.00 0.00 96 HIS A C 1
ATOM 1553 O O . HIS A 1 96 ? -21.551 0.197 -5.183 1.00 0.00 96 HIS A O 1
ATOM 1567 N N . GLY A 1 97 ? -21.513 2.035 -3.982 1.00 0.00 97 GLY A N 1
ATOM 1568 C CA . GLY A 1 97 ? -22.770 1.655 -3.276 1.00 0.00 97 GLY A CA 1
ATOM 1569 C C . GLY A 1 97 ? -23.918 1.568 -4.283 1.00 0.00 97 GLY A C 1
ATOM 1570 O O . GLY A 1 97 ? -24.493 0.518 -4.495 1.00 0.00 97 GLY A O 1
ATOM 1574 N N . ALA A 1 98 ? -24.262 2.664 -4.902 1.00 0.00 98 ALA A N 1
ATOM 1575 C CA . ALA A 1 98 ? -25.376 2.645 -5.893 1.00 0.00 98 ALA A CA 1
ATOM 1576 C C . ALA A 1 98 ? -25.190 1.492 -6.884 1.00 0.00 98 ALA A C 1
ATOM 1577 O O . ALA A 1 98 ? -25.969 0.560 -6.919 1.00 0.00 98 ALA A O 1
ATOM 1584 N N . CYS A 1 99 ? -24.167 1.551 -7.692 1.00 0.00 99 CYS A N 1
ATOM 1585 C CA . CYS A 1 99 ? -23.933 0.462 -8.685 1.00 0.00 99 CYS A CA 1
ATOM 1586 C C . CYS A 1 99 ? -24.185 -0.909 -8.049 1.00 0.00 99 CYS A C 1
ATOM 1587 O O . CYS A 1 99 ? -24.848 -1.753 -8.617 1.00 0.00 99 CYS A O 1
ATOM 1594 N N . LYS A 1 100 ? -23.658 -1.139 -6.877 1.00 0.00 100 LYS A N 1
ATOM 1595 C CA . LYS A 1 100 ? -23.865 -2.458 -6.213 1.00 0.00 100 LYS A CA 1
ATOM 1596 C C . LYS A 1 100 ? -25.358 -2.799 -6.154 1.00 0.00 100 LYS A C 1
ATOM 1597 O O . LYS A 1 100 ? -25.783 -3.845 -6.603 1.00 0.00 100 LYS A O 1
ATOM 1616 N N . VAL A 1 101 ? -26.156 -1.929 -5.599 1.00 0.00 101 VAL A N 1
ATOM 1617 C CA . VAL A 1 101 ? -27.618 -2.208 -5.507 1.00 0.00 101 VAL A CA 1
ATOM 1618 C C . VAL A 1 101 ? -28.227 -2.334 -6.907 1.00 0.00 101 VAL A C 1
ATOM 1619 O O . VAL A 1 101 ? -29.234 -2.988 -7.099 1.00 0.00 101 VAL A O 1
ATOM 1632 N N . ALA A 1 102 ? -27.629 -1.711 -7.886 1.00 0.00 102 ALA A N 1
ATOM 1633 C CA . ALA A 1 102 ? -28.179 -1.796 -9.270 1.00 0.00 102 ALA A CA 1
ATOM 1634 C C . ALA A 1 102 ? -27.959 -3.198 -9.843 1.00 0.00 102 ALA A C 1
ATOM 1635 O O . ALA A 1 102 ? -28.757 -3.696 -10.613 1.00 0.00 102 ALA A O 1
ATOM 1642 N N . GLY A 1 103 ? -26.884 -3.839 -9.476 1.00 0.00 103 GLY A N 1
ATOM 1643 C CA . GLY A 1 103 ? -26.615 -5.208 -10.001 1.00 0.00 103 GLY A CA 1
ATOM 1644 C C . GLY A 1 103 ? -25.602 -5.128 -11.143 1.00 0.00 103 GLY A C 1
ATOM 1645 O O . GLY A 1 103 ? -25.780 -5.726 -12.187 1.00 0.00 103 GLY A O 1
ATOM 1649 N N . ALA A 1 104 ? -24.539 -4.396 -10.957 1.00 0.00 104 ALA A N 1
ATOM 1650 C CA . ALA A 1 104 ? -23.515 -4.281 -12.035 1.00 0.00 104 ALA A CA 1
ATOM 1651 C C . ALA A 1 104 ? -22.213 -4.965 -11.604 1.00 0.00 104 ALA A C 1
ATOM 1652 O O . ALA A 1 104 ? -21.641 -4.623 -10.588 1.00 0.00 104 ALA A O 1
ATOM 1659 N N . PRO A 1 105 ? -21.786 -5.911 -12.397 1.00 0.00 105 PRO A N 1
ATOM 1660 C CA . PRO A 1 105 ? -20.538 -6.652 -12.093 1.00 0.00 105 PRO A CA 1
ATOM 1661 C C . PRO A 1 105 ? -19.316 -5.763 -12.337 1.00 0.00 105 PRO A C 1
ATOM 1662 O O . PRO A 1 105 ? -19.337 -4.876 -13.168 1.00 0.00 105 PRO A O 1
ATOM 1673 N N . LYS A 1 106 ? -18.250 -5.994 -11.621 1.00 0.00 106 LYS A N 1
ATOM 1674 C CA . LYS A 1 106 ? -17.027 -5.162 -11.812 1.00 0.00 106 LYS A CA 1
ATOM 1675 C C . LYS A 1 106 ? -16.737 -4.984 -13.305 1.00 0.00 106 LYS A C 1
ATOM 1676 O O . LYS A 1 106 ? -17.051 -5.842 -14.107 1.00 0.00 106 LYS A O 1
ATOM 1695 N N . PRO A 1 107 ? -16.143 -3.867 -13.628 1.00 0.00 107 PRO A N 1
ATOM 1696 C CA . PRO A 1 107 ? -15.802 -3.564 -15.039 1.00 0.00 107 PRO A CA 1
ATOM 1697 C C . PRO A 1 107 ? -14.626 -4.428 -15.503 1.00 0.00 107 PRO A C 1
ATOM 1698 O O . PRO A 1 107 ? -14.807 -5.516 -16.013 1.00 0.00 107 PRO A O 1
ATOM 1709 N N . THR A 1 108 ? -13.423 -3.953 -15.332 1.00 0.00 108 THR A N 1
ATOM 1710 C CA . THR A 1 108 ? -12.238 -4.750 -15.764 1.00 0.00 108 THR A CA 1
ATOM 1711 C C . THR A 1 108 ? -11.044 -4.461 -14.851 1.00 0.00 108 THR A C 1
ATOM 1712 O O . THR A 1 108 ? -10.166 -3.691 -15.187 1.00 0.00 108 THR A O 1
ATOM 1723 N N . GLY A 1 109 ? -11.005 -5.072 -13.698 1.00 0.00 109 GLY A N 1
ATOM 1724 C CA . GLY A 1 109 ? -9.868 -4.831 -12.765 1.00 0.00 109 GLY A CA 1
ATOM 1725 C C . GLY A 1 109 ? -8.582 -5.402 -13.364 1.00 0.00 109 GLY A C 1
ATOM 1726 O O . GLY A 1 109 ? -8.148 -4.999 -14.425 1.00 0.00 109 GLY A O 1
ATOM 1730 N N . CYS A 1 110 ? -7.967 -6.336 -12.692 1.00 0.00 110 CYS A N 1
ATOM 1731 C CA . CYS A 1 110 ? -6.707 -6.931 -13.225 1.00 0.00 110 CYS A CA 1
ATOM 1732 C C . CYS A 1 110 ? -5.648 -5.842 -13.417 1.00 0.00 110 CYS A C 1
ATOM 1733 O O . CYS A 1 110 ? -5.636 -5.142 -14.410 1.00 0.00 110 CYS A O 1
ATOM 1741 N N . VAL A 1 111 ? -4.759 -5.692 -12.474 1.00 0.00 111 VAL A N 1
ATOM 1742 C CA . VAL A 1 111 ? -3.703 -4.647 -12.604 1.00 0.00 111 VAL A CA 1
ATOM 1743 C C . VAL A 1 111 ? -2.371 -5.170 -12.056 1.00 0.00 111 VAL A C 1
ATOM 1744 O O . VAL A 1 111 ? -1.341 -4.700 -12.511 1.00 0.00 111 VAL A O 1
ATOM 1758 N N . MET A 1 1 ? -23.073 -10.593 10.917 1.00 0.00 1 MET A N 2
ATOM 1759 C CA . MET A 1 1 ? -23.096 -10.951 9.469 1.00 0.00 1 MET A CA 2
ATOM 1760 C C . MET A 1 1 ? -23.985 -12.177 9.243 1.00 0.00 1 MET A C 2
ATOM 1761 O O . MET A 1 1 ? -23.560 -13.298 9.439 1.00 0.00 1 MET A O 2
ATOM 1777 N N . PRO A 1 2 ? -25.197 -11.918 8.832 1.00 0.00 2 PRO A N 2
ATOM 1778 C CA . PRO A 1 2 ? -26.164 -13.011 8.573 1.00 0.00 2 PRO A CA 2
ATOM 1779 C C . PRO A 1 2 ? -25.793 -13.758 7.288 1.00 0.00 2 PRO A C 2
ATOM 1780 O O . PRO A 1 2 ? -25.586 -14.955 7.292 1.00 0.00 2 PRO A O 2
ATOM 1791 N N . VAL A 1 3 ? -25.706 -13.061 6.189 1.00 0.00 3 VAL A N 2
ATOM 1792 C CA . VAL A 1 3 ? -25.347 -13.731 4.906 1.00 0.00 3 VAL A CA 2
ATOM 1793 C C . VAL A 1 3 ? -23.828 -13.726 4.718 1.00 0.00 3 VAL A C 2
ATOM 1794 O O . VAL A 1 3 ? -23.237 -12.720 4.380 1.00 0.00 3 VAL A O 2
ATOM 1807 N N . LYS A 1 4 ? -23.189 -14.843 4.935 1.00 0.00 4 LYS A N 2
ATOM 1808 C CA . LYS A 1 4 ? -21.709 -14.902 4.769 1.00 0.00 4 LYS A CA 2
ATOM 1809 C C . LYS A 1 4 ? -21.350 -15.262 3.325 1.00 0.00 4 LYS A C 2
ATOM 1810 O O . LYS A 1 4 ? -21.880 -16.197 2.758 1.00 0.00 4 LYS A O 2
ATOM 1829 N N . CYS A 1 5 ? -20.452 -14.527 2.727 1.00 0.00 5 CYS A N 2
ATOM 1830 C CA . CYS A 1 5 ? -20.059 -14.829 1.321 1.00 0.00 5 CYS A CA 2
ATOM 1831 C C . CYS A 1 5 ? -18.680 -15.503 1.289 1.00 0.00 5 CYS A C 2
ATOM 1832 O O . CYS A 1 5 ? -17.885 -15.318 2.190 1.00 0.00 5 CYS A O 2
ATOM 1839 N N . PRO A 1 6 ? -18.434 -16.263 0.249 1.00 0.00 6 PRO A N 2
ATOM 1840 C CA . PRO A 1 6 ? -19.439 -16.459 -0.827 1.00 0.00 6 PRO A CA 2
ATOM 1841 C C . PRO A 1 6 ? -20.536 -17.423 -0.366 1.00 0.00 6 PRO A C 2
ATOM 1842 O O . PRO A 1 6 ? -20.315 -18.274 0.472 1.00 0.00 6 PRO A O 2
ATOM 1853 N N . GLY A 1 7 ? -21.718 -17.293 -0.904 1.00 0.00 7 GLY A N 2
ATOM 1854 C CA . GLY A 1 7 ? -22.827 -18.199 -0.496 1.00 0.00 7 GLY A CA 2
ATOM 1855 C C . GLY A 1 7 ? -24.033 -17.974 -1.410 1.00 0.00 7 GLY A C 2
ATOM 1856 O O . GLY A 1 7 ? -24.363 -16.856 -1.752 1.00 0.00 7 GLY A O 2
ATOM 1860 N N . GLU A 1 8 ? -24.694 -19.027 -1.808 1.00 0.00 8 GLU A N 2
ATOM 1861 C CA . GLU A 1 8 ? -25.877 -18.869 -2.701 1.00 0.00 8 GLU A CA 2
ATOM 1862 C C . GLU A 1 8 ? -27.170 -18.936 -1.884 1.00 0.00 8 GLU A C 2
ATOM 1863 O O . GLU A 1 8 ? -27.439 -19.908 -1.207 1.00 0.00 8 GLU A O 2
ATOM 1875 N N . TYR A 1 9 ? -27.971 -17.908 -1.942 1.00 0.00 9 TYR A N 2
ATOM 1876 C CA . TYR A 1 9 ? -29.247 -17.912 -1.170 1.00 0.00 9 TYR A CA 2
ATOM 1877 C C . TYR A 1 9 ? -30.413 -17.516 -2.079 1.00 0.00 9 TYR A C 2
ATOM 1878 O O . TYR A 1 9 ? -30.227 -16.897 -3.108 1.00 0.00 9 TYR A O 2
ATOM 1896 N N . GLN A 1 10 ? -31.615 -17.870 -1.711 1.00 0.00 10 GLN A N 2
ATOM 1897 C CA . GLN A 1 10 ? -32.787 -17.512 -2.559 1.00 0.00 10 GLN A CA 2
ATOM 1898 C C . GLN A 1 10 ? -33.645 -16.453 -1.862 1.00 0.00 10 GLN A C 2
ATOM 1899 O O . GLN A 1 10 ? -33.623 -16.317 -0.654 1.00 0.00 10 GLN A O 2
ATOM 1913 N N . VAL A 1 11 ? -34.401 -15.702 -2.614 1.00 0.00 11 VAL A N 2
ATOM 1914 C CA . VAL A 1 11 ? -35.260 -14.651 -1.996 1.00 0.00 11 VAL A CA 2
ATOM 1915 C C . VAL A 1 11 ? -36.700 -14.780 -2.501 1.00 0.00 11 VAL A C 2
ATOM 1916 O O . VAL A 1 11 ? -37.006 -14.440 -3.627 1.00 0.00 11 VAL A O 2
ATOM 1929 N N . ASP A 1 12 ? -37.586 -15.269 -1.677 1.00 0.00 12 ASP A N 2
ATOM 1930 C CA . ASP A 1 12 ? -39.006 -15.419 -2.109 1.00 0.00 12 ASP A CA 2
ATOM 1931 C C . ASP A 1 12 ? -39.081 -16.192 -3.427 1.00 0.00 12 ASP A C 2
ATOM 1932 O O . ASP A 1 12 ? -39.885 -15.894 -4.288 1.00 0.00 12 ASP A O 2
ATOM 1941 N N . GLY A 1 13 ? -38.251 -17.185 -3.593 1.00 0.00 13 GLY A N 2
ATOM 1942 C CA . GLY A 1 13 ? -38.278 -17.977 -4.856 1.00 0.00 13 GLY A CA 2
ATOM 1943 C C . GLY A 1 13 ? -37.270 -17.395 -5.848 1.00 0.00 13 GLY A C 2
ATOM 1944 O O . GLY A 1 13 ? -37.394 -17.561 -7.045 1.00 0.00 13 GLY A O 2
ATOM 1948 N N . LYS A 1 14 ? -36.271 -16.713 -5.359 1.00 0.00 14 LYS A N 2
ATOM 1949 C CA . LYS A 1 14 ? -35.252 -16.120 -6.273 1.00 0.00 14 LYS A CA 2
ATOM 1950 C C . LYS A 1 14 ? -33.888 -16.769 -6.034 1.00 0.00 14 LYS A C 2
ATOM 1951 O O . LYS A 1 14 ? -33.720 -17.574 -5.140 1.00 0.00 14 LYS A O 2
ATOM 1970 N N . LYS A 1 15 ? -32.913 -16.426 -6.828 1.00 0.00 15 LYS A N 2
ATOM 1971 C CA . LYS A 1 15 ? -31.558 -17.024 -6.648 1.00 0.00 15 LYS A CA 2
ATOM 1972 C C . LYS A 1 15 ? -30.489 -15.926 -6.656 1.00 0.00 15 LYS A C 2
ATOM 1973 O O . LYS A 1 15 ? -30.511 -15.032 -7.478 1.00 0.00 15 LYS A O 2
ATOM 1992 N N . VAL A 1 16 ? -29.553 -15.991 -5.748 1.00 0.00 16 VAL A N 2
ATOM 1993 C CA . VAL A 1 16 ? -28.483 -14.952 -5.705 1.00 0.00 16 VAL A CA 2
ATOM 1994 C C . VAL A 1 16 ? -27.134 -15.597 -5.376 1.00 0.00 16 VAL A C 2
ATOM 1995 O O . VAL A 1 16 ? -26.971 -16.230 -4.352 1.00 0.00 16 VAL A O 2
ATOM 2008 N N . ILE A 1 17 ? -26.165 -15.442 -6.237 1.00 0.00 17 ILE A N 2
ATOM 2009 C CA . ILE A 1 17 ? -24.828 -16.046 -5.973 1.00 0.00 17 ILE A CA 2
ATOM 2010 C C . ILE A 1 17 ? -23.868 -14.988 -5.421 1.00 0.00 17 ILE A C 2
ATOM 2011 O O . ILE A 1 17 ? -23.427 -14.106 -6.130 1.00 0.00 17 ILE A O 2
ATOM 2027 N N . LEU A 1 18 ? -23.540 -15.070 -4.160 1.00 0.00 18 LEU A N 2
ATOM 2028 C CA . LEU A 1 18 ? -22.608 -14.069 -3.565 1.00 0.00 18 LEU A CA 2
ATOM 2029 C C . LEU A 1 18 ? -21.160 -14.545 -3.707 1.00 0.00 18 LEU A C 2
ATOM 2030 O O . LEU A 1 18 ? -20.784 -15.580 -3.193 1.00 0.00 18 LEU A O 2
ATOM 2046 N N . ASP A 1 19 ? -20.346 -13.799 -4.402 1.00 0.00 19 ASP A N 2
ATOM 2047 C CA . ASP A 1 19 ? -18.923 -14.210 -4.577 1.00 0.00 19 ASP A CA 2
ATOM 2048 C C . ASP A 1 19 ? -18.157 -14.045 -3.262 1.00 0.00 19 ASP A C 2
ATOM 2049 O O . ASP A 1 19 ? -18.730 -13.757 -2.230 1.00 0.00 19 ASP A O 2
ATOM 2058 N N . GLU A 1 20 ? -16.865 -14.226 -3.292 1.00 0.00 20 GLU A N 2
ATOM 2059 C CA . GLU A 1 20 ? -16.062 -14.081 -2.044 1.00 0.00 20 GLU A CA 2
ATOM 2060 C C . GLU A 1 20 ? -16.395 -12.759 -1.348 1.00 0.00 20 GLU A C 2
ATOM 2061 O O . GLU A 1 20 ? -16.287 -12.636 -0.144 1.00 0.00 20 GLU A O 2
ATOM 2073 N N . ASP A 1 21 ? -16.798 -11.768 -2.095 1.00 0.00 21 ASP A N 2
ATOM 2074 C CA . ASP A 1 21 ? -17.137 -10.456 -1.474 1.00 0.00 21 ASP A CA 2
ATOM 2075 C C . ASP A 1 21 ? -18.619 -10.133 -1.690 1.00 0.00 21 ASP A C 2
ATOM 2076 O O . ASP A 1 21 ? -18.971 -9.065 -2.149 1.00 0.00 21 ASP A O 2
ATOM 2085 N N . CYS A 1 22 ? -19.489 -11.050 -1.363 1.00 0.00 22 CYS A N 2
ATOM 2086 C CA . CYS A 1 22 ? -20.946 -10.796 -1.550 1.00 0.00 22 CYS A CA 2
ATOM 2087 C C . CYS A 1 22 ? -21.195 -10.120 -2.901 1.00 0.00 22 CYS A C 2
ATOM 2088 O O . CYS A 1 22 ? -22.099 -9.321 -3.050 1.00 0.00 22 CYS A O 2
ATOM 2095 N N . PHE A 1 23 ? -20.398 -10.432 -3.887 1.00 0.00 23 PHE A N 2
ATOM 2096 C CA . PHE A 1 23 ? -20.589 -9.808 -5.228 1.00 0.00 23 PHE A CA 2
ATOM 2097 C C . PHE A 1 23 ? -21.714 -10.517 -5.987 1.00 0.00 23 PHE A C 2
ATOM 2098 O O . PHE A 1 23 ? -22.041 -11.654 -5.712 1.00 0.00 23 PHE A O 2
ATOM 2115 N N . MET A 1 24 ? -22.308 -9.854 -6.941 1.00 0.00 24 MET A N 2
ATOM 2116 C CA . MET A 1 24 ? -23.412 -10.491 -7.717 1.00 0.00 24 MET A CA 2
ATOM 2117 C C . MET A 1 24 ? -22.880 -11.028 -9.049 1.00 0.00 24 MET A C 2
ATOM 2118 O O . MET A 1 24 ? -22.675 -10.288 -9.990 1.00 0.00 24 MET A O 2
ATOM 2132 N N . GLN A 1 25 ? -22.656 -12.312 -9.135 1.00 0.00 25 GLN A N 2
ATOM 2133 C CA . GLN A 1 25 ? -22.139 -12.894 -10.406 1.00 0.00 25 GLN A CA 2
ATOM 2134 C C . GLN A 1 25 ? -23.302 -13.335 -11.298 1.00 0.00 25 GLN A C 2
ATOM 2135 O O . GLN A 1 25 ? -23.133 -14.108 -12.220 1.00 0.00 25 GLN A O 2
ATOM 2149 N N . ASN A 1 26 ? -24.484 -12.850 -11.029 1.00 0.00 26 ASN A N 2
ATOM 2150 C CA . ASN A 1 26 ? -25.658 -13.241 -11.862 1.00 0.00 26 ASN A CA 2
ATOM 2151 C C . ASN A 1 26 ? -26.664 -12.090 -11.930 1.00 0.00 26 ASN A C 2
ATOM 2152 O O . ASN A 1 26 ? -27.670 -12.103 -11.249 1.00 0.00 26 ASN A O 2
ATOM 2163 N N . PRO A 1 27 ? -26.354 -11.128 -12.757 1.00 0.00 27 PRO A N 2
ATOM 2164 C CA . PRO A 1 27 ? -27.240 -9.951 -12.923 1.00 0.00 27 PRO A CA 2
ATOM 2165 C C . PRO A 1 27 ? -28.498 -10.334 -13.707 1.00 0.00 27 PRO A C 2
ATOM 2166 O O . PRO A 1 27 ? -29.418 -9.553 -13.843 1.00 0.00 27 PRO A O 2
ATOM 2177 N N . GLU A 1 28 ? -28.543 -11.532 -14.224 1.00 0.00 28 GLU A N 2
ATOM 2178 C CA . GLU A 1 28 ? -29.742 -11.964 -14.999 1.00 0.00 28 GLU A CA 2
ATOM 2179 C C . GLU A 1 28 ? -30.928 -12.188 -14.057 1.00 0.00 28 GLU A C 2
ATOM 2180 O O . GLU A 1 28 ? -32.058 -12.321 -14.487 1.00 0.00 28 GLU A O 2
ATOM 2192 N N . ASP A 1 29 ? -30.682 -12.230 -12.777 1.00 0.00 29 ASP A N 2
ATOM 2193 C CA . ASP A 1 29 ? -31.797 -12.444 -11.810 1.00 0.00 29 ASP A CA 2
ATOM 2194 C C . ASP A 1 29 ? -31.954 -11.219 -10.907 1.00 0.00 29 ASP A C 2
ATOM 2195 O O . ASP A 1 29 ? -32.301 -11.330 -9.748 1.00 0.00 29 ASP A O 2
ATOM 2204 N N . TRP A 1 30 ? -31.702 -10.050 -11.429 1.00 0.00 30 TRP A N 2
ATOM 2205 C CA . TRP A 1 30 ? -31.837 -8.818 -10.600 1.00 0.00 30 TRP A CA 2
ATOM 2206 C C . TRP A 1 30 ? -33.239 -8.225 -10.759 1.00 0.00 30 TRP A C 2
ATOM 2207 O O . TRP A 1 30 ? -33.875 -8.373 -11.783 1.00 0.00 30 TRP A O 2
ATOM 2228 N N . ASP A 1 31 ? -33.726 -7.555 -9.751 1.00 0.00 31 ASP A N 2
ATOM 2229 C CA . ASP A 1 31 ? -35.087 -6.953 -9.844 1.00 0.00 31 ASP A CA 2
ATOM 2230 C C . ASP A 1 31 ? -35.283 -5.916 -8.735 1.00 0.00 31 ASP A C 2
ATOM 2231 O O . ASP A 1 31 ? -34.357 -5.567 -8.029 1.00 0.00 31 ASP A O 2
ATOM 2240 N N . GLU A 1 32 ? -36.478 -5.419 -8.576 1.00 0.00 32 GLU A N 2
ATOM 2241 C CA . GLU A 1 32 ? -36.728 -4.404 -7.514 1.00 0.00 32 GLU A CA 2
ATOM 2242 C C . GLU A 1 32 ? -36.630 -5.050 -6.129 1.00 0.00 32 GLU A C 2
ATOM 2243 O O . GLU A 1 32 ? -35.862 -4.625 -5.289 1.00 0.00 32 GLU A O 2
ATOM 2255 N N . LYS A 1 33 ? -37.401 -6.074 -5.886 1.00 0.00 33 LYS A N 2
ATOM 2256 C CA . LYS A 1 33 ? -37.351 -6.747 -4.555 1.00 0.00 33 LYS A CA 2
ATOM 2257 C C . LYS A 1 33 ? -35.929 -7.230 -4.258 1.00 0.00 33 LYS A C 2
ATOM 2258 O O . LYS A 1 33 ? -35.455 -7.147 -3.142 1.00 0.00 33 LYS A O 2
ATOM 2277 N N . VAL A 1 34 ? -35.244 -7.737 -5.248 1.00 0.00 34 VAL A N 2
ATOM 2278 C CA . VAL A 1 34 ? -33.854 -8.227 -5.019 1.00 0.00 34 VAL A CA 2
ATOM 2279 C C . VAL A 1 34 ? -32.948 -7.071 -4.581 1.00 0.00 34 VAL A C 2
ATOM 2280 O O . VAL A 1 34 ? -32.260 -7.154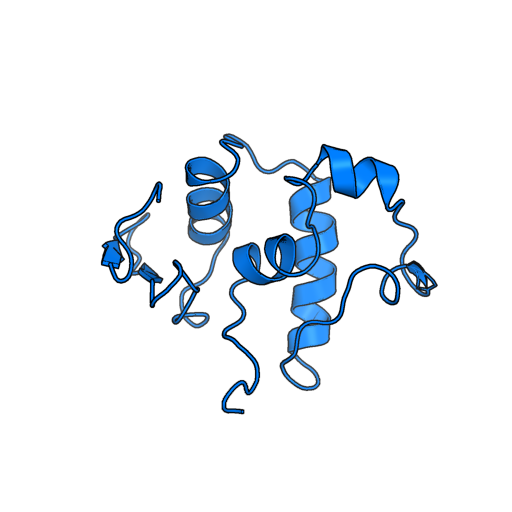 -3.584 1.00 0.00 34 VAL A O 2
ATOM 2293 N N . ALA A 1 35 ? -32.944 -5.996 -5.319 1.00 0.00 35 ALA A N 2
ATOM 2294 C CA . ALA A 1 35 ? -32.082 -4.838 -4.946 1.00 0.00 35 ALA A CA 2
ATOM 2295 C C . ALA A 1 35 ? -32.332 -4.434 -3.490 1.00 0.00 35 ALA A C 2
ATOM 2296 O O . ALA A 1 35 ? -31.413 -4.291 -2.709 1.00 0.00 35 ALA A O 2
ATOM 2303 N N . GLU A 1 36 ? -33.570 -4.246 -3.121 1.00 0.00 36 GLU A N 2
ATOM 2304 C CA . GLU A 1 36 ? -33.878 -3.849 -1.717 1.00 0.00 36 GLU A CA 2
ATOM 2305 C C . GLU A 1 36 ? -33.338 -4.894 -0.736 1.00 0.00 36 GLU A C 2
ATOM 2306 O O . GLU A 1 36 ? -32.795 -4.564 0.300 1.00 0.00 36 GLU A O 2
ATOM 2318 N N . TRP A 1 37 ? -33.487 -6.151 -1.051 1.00 0.00 37 TRP A N 2
ATOM 2319 C CA . TRP A 1 37 ? -32.986 -7.215 -0.134 1.00 0.00 37 TRP A CA 2
ATOM 2320 C C . TRP A 1 37 ? -31.496 -7.013 0.156 1.00 0.00 37 TRP A C 2
ATOM 2321 O O . TRP A 1 37 ? -31.066 -7.040 1.292 1.00 0.00 37 TRP A O 2
ATOM 2342 N N . LEU A 1 38 ? -30.705 -6.815 -0.863 1.00 0.00 38 LEU A N 2
ATOM 2343 C CA . LEU A 1 38 ? -29.243 -6.615 -0.645 1.00 0.00 38 LEU A CA 2
ATOM 2344 C C . LEU A 1 38 ? -28.995 -5.366 0.205 1.00 0.00 38 LEU A C 2
ATOM 2345 O O . LEU A 1 38 ? -28.285 -5.403 1.189 1.00 0.00 38 LEU A O 2
ATOM 2361 N N . ALA A 1 39 ? -29.571 -4.258 -0.173 1.00 0.00 39 ALA A N 2
ATOM 2362 C CA . ALA A 1 39 ? -29.366 -3.004 0.609 1.00 0.00 39 ALA A CA 2
ATOM 2363 C C . ALA A 1 39 ? -29.647 -3.246 2.095 1.00 0.00 39 ALA A C 2
ATOM 2364 O O . ALA A 1 39 ? -28.960 -2.734 2.957 1.00 0.00 39 ALA A O 2
ATOM 2371 N N . ARG A 1 40 ? -30.652 -4.017 2.402 1.00 0.00 40 ARG A N 2
ATOM 2372 C CA . ARG A 1 40 ? -30.978 -4.285 3.834 1.00 0.00 40 ARG A CA 2
ATOM 2373 C C . ARG A 1 40 ? -29.912 -5.185 4.466 1.00 0.00 40 ARG A C 2
ATOM 2374 O O . ARG A 1 40 ? -29.177 -4.773 5.341 1.00 0.00 40 ARG A O 2
ATOM 2395 N N . GLU A 1 41 ? -29.829 -6.413 4.034 1.00 0.00 41 GLU A N 2
ATOM 2396 C CA . GLU A 1 41 ? -28.816 -7.343 4.613 1.00 0.00 41 GLU A CA 2
ATOM 2397 C C . GLU A 1 41 ? -27.472 -6.631 4.791 1.00 0.00 41 GLU A C 2
ATOM 2398 O O . GLU A 1 41 ? -26.679 -6.989 5.640 1.00 0.00 41 GLU A O 2
ATOM 2410 N N . LEU A 1 42 ? -27.205 -5.629 3.998 1.00 0.00 42 LEU A N 2
ATOM 2411 C CA . LEU A 1 42 ? -25.908 -4.904 4.127 1.00 0.00 42 LEU A CA 2
ATOM 2412 C C . LEU A 1 42 ? -25.999 -3.840 5.223 1.00 0.00 42 LEU A C 2
ATOM 2413 O O . LEU A 1 42 ? -25.541 -4.035 6.331 1.00 0.00 42 LEU A O 2
ATOM 2429 N N . GLU A 1 43 ? -26.585 -2.713 4.923 1.00 0.00 43 GLU A N 2
ATOM 2430 C CA . GLU A 1 43 ? -26.700 -1.637 5.949 1.00 0.00 43 GLU A CA 2
ATOM 2431 C C . GLU A 1 43 ? -27.918 -1.885 6.842 1.00 0.00 43 GLU A C 2
ATOM 2432 O O . GLU A 1 43 ? -27.800 -2.375 7.947 1.00 0.00 43 GLU A O 2
ATOM 2444 N N . GLY A 1 44 ? -29.088 -1.552 6.371 1.00 0.00 44 GLY A N 2
ATOM 2445 C CA . GLY A 1 44 ? -30.312 -1.770 7.194 1.00 0.00 44 GLY A CA 2
ATOM 2446 C C . GLY A 1 44 ? -31.422 -0.830 6.719 1.00 0.00 44 GLY A C 2
ATOM 2447 O O . GLY A 1 44 ? -32.178 -0.299 7.508 1.00 0.00 44 GLY A O 2
ATOM 2451 N N . ILE A 1 45 ? -31.528 -0.622 5.435 1.00 0.00 45 ILE A N 2
ATOM 2452 C CA . ILE A 1 45 ? -32.592 0.281 4.912 1.00 0.00 45 ILE A CA 2
ATOM 2453 C C . ILE A 1 45 ? -33.952 -0.419 4.962 1.00 0.00 45 ILE A C 2
ATOM 2454 O O . ILE A 1 45 ? -34.176 -1.409 4.294 1.00 0.00 45 ILE A O 2
ATOM 2470 N N . GLN A 1 46 ? -34.860 0.085 5.753 1.00 0.00 46 GLN A N 2
ATOM 2471 C CA . GLN A 1 46 ? -36.205 -0.554 5.848 1.00 0.00 46 GLN A CA 2
ATOM 2472 C C . GLN A 1 46 ? -36.858 -0.629 4.465 1.00 0.00 46 GLN A C 2
ATOM 2473 O O . GLN A 1 46 ? -37.411 -1.641 4.084 1.00 0.00 46 GLN A O 2
ATOM 2487 N N . LYS A 1 47 ? -36.801 0.435 3.712 1.00 0.00 47 LYS A N 2
ATOM 2488 C CA . LYS A 1 47 ? -37.421 0.422 2.356 1.00 0.00 47 LYS A CA 2
ATOM 2489 C C . LYS A 1 47 ? -36.793 1.503 1.473 1.00 0.00 47 LYS A C 2
ATOM 2490 O O . LYS A 1 47 ? -36.811 2.674 1.800 1.00 0.00 47 LYS A O 2
ATOM 2509 N N . MET A 1 48 ? -36.235 1.120 0.357 1.00 0.00 48 MET A N 2
ATOM 2510 C CA . MET A 1 48 ? -35.606 2.127 -0.546 1.00 0.00 48 MET A CA 2
ATOM 2511 C C . MET A 1 48 ? -36.530 3.335 -0.718 1.00 0.00 48 MET A C 2
ATOM 2512 O O . MET A 1 48 ? -37.635 3.219 -1.208 1.00 0.00 48 MET A O 2
ATOM 2526 N N . THR A 1 49 ? -36.084 4.495 -0.318 1.00 0.00 49 THR A N 2
ATOM 2527 C CA . THR A 1 49 ? -36.936 5.709 -0.459 1.00 0.00 49 THR A CA 2
ATOM 2528 C C . THR A 1 49 ? -37.174 6.018 -1.940 1.00 0.00 49 THR A C 2
ATOM 2529 O O . THR A 1 49 ? -36.668 5.342 -2.814 1.00 0.00 49 THR A O 2
ATOM 2540 N N . GLU A 1 50 ? -37.937 7.036 -2.228 1.00 0.00 50 GLU A N 2
ATOM 2541 C CA . GLU A 1 50 ? -38.204 7.387 -3.653 1.00 0.00 50 GLU A CA 2
ATOM 2542 C C . GLU A 1 50 ? -36.935 7.941 -4.307 1.00 0.00 50 GLU A C 2
ATOM 2543 O O . GLU A 1 50 ? -36.775 7.895 -5.510 1.00 0.00 50 GLU A O 2
ATOM 2555 N N . GLU A 1 51 ? -36.034 8.465 -3.522 1.00 0.00 51 GLU A N 2
ATOM 2556 C CA . GLU A 1 51 ? -34.776 9.022 -4.098 1.00 0.00 51 GLU A CA 2
ATOM 2557 C C . GLU A 1 51 ? -33.815 7.889 -4.469 1.00 0.00 51 GLU A C 2
ATOM 2558 O O . GLU A 1 51 ? -33.088 7.970 -5.439 1.00 0.00 51 GLU A O 2
ATOM 2570 N N . HIS A 1 52 ? -33.803 6.834 -3.701 1.00 0.00 52 HIS A N 2
ATOM 2571 C CA . HIS A 1 52 ? -32.888 5.697 -4.007 1.00 0.00 52 HIS A CA 2
ATOM 2572 C C . HIS A 1 52 ? -33.240 5.083 -5.366 1.00 0.00 52 HIS A C 2
ATOM 2573 O O . HIS A 1 52 ? -32.386 4.885 -6.208 1.00 0.00 52 HIS A O 2
ATOM 2587 N N . TRP A 1 53 ? -34.489 4.777 -5.584 1.00 0.00 53 TRP A N 2
ATOM 2588 C CA . TRP A 1 53 ? -34.895 4.174 -6.886 1.00 0.00 53 TRP A CA 2
ATOM 2589 C C . TRP A 1 53 ? -34.700 5.181 -8.024 1.00 0.00 53 TRP A C 2
ATOM 2590 O O . TRP A 1 53 ? -34.346 4.821 -9.129 1.00 0.00 53 TRP A O 2
ATOM 2611 N N . LYS A 1 54 ? -34.931 6.438 -7.761 1.00 0.00 54 LYS A N 2
ATOM 2612 C CA . LYS A 1 54 ? -34.762 7.465 -8.830 1.00 0.00 54 LYS A CA 2
ATOM 2613 C C . LYS A 1 54 ? -33.314 7.479 -9.330 1.00 0.00 54 LYS A C 2
ATOM 2614 O O . LYS A 1 54 ? -33.045 7.232 -10.488 1.00 0.00 54 LYS A O 2
ATOM 2633 N N . LEU A 1 55 ? -32.381 7.771 -8.466 1.00 0.00 55 LEU A N 2
ATOM 2634 C CA . LEU A 1 55 ? -30.952 7.805 -8.891 1.00 0.00 55 LEU A CA 2
ATOM 2635 C C . LEU A 1 55 ? -30.558 6.478 -9.545 1.00 0.00 55 LEU A C 2
ATOM 2636 O O . LEU A 1 55 ? -30.035 6.447 -10.642 1.00 0.00 55 LEU A O 2
ATOM 2652 N N . VAL A 1 56 ? -30.800 5.383 -8.880 1.00 0.00 56 VAL A N 2
ATOM 2653 C CA . VAL A 1 56 ? -30.434 4.059 -9.460 1.00 0.00 56 VAL A CA 2
ATOM 2654 C C . VAL A 1 56 ? -31.086 3.877 -10.835 1.00 0.00 56 VAL A C 2
ATOM 2655 O O . VAL A 1 56 ? -30.571 3.183 -11.689 1.00 0.00 56 VAL A O 2
ATOM 2668 N N . LYS A 1 57 ? -32.216 4.492 -11.055 1.00 0.00 57 LYS A N 2
ATOM 2669 C CA . LYS A 1 57 ? -32.896 4.349 -12.375 1.00 0.00 57 LYS A CA 2
ATOM 2670 C C . LYS A 1 57 ? -32.192 5.203 -13.433 1.00 0.00 57 LYS A C 2
ATOM 2671 O O . LYS A 1 57 ? -32.055 4.806 -14.574 1.00 0.00 57 LYS A O 2
ATOM 2690 N N . TYR A 1 58 ? -31.745 6.373 -13.066 1.00 0.00 58 TYR A N 2
ATOM 2691 C CA . TYR A 1 58 ? -31.052 7.250 -14.053 1.00 0.00 58 TYR A CA 2
ATOM 2692 C C . TYR A 1 58 ? -29.739 6.605 -14.505 1.00 0.00 58 TYR A C 2
ATOM 2693 O O . TYR A 1 58 ? -29.402 6.612 -15.672 1.00 0.00 58 TYR A O 2
ATOM 2711 N N . LEU A 1 59 ? -28.993 6.050 -13.590 1.00 0.00 59 LEU A N 2
ATOM 2712 C CA . LEU A 1 59 ? -27.702 5.406 -13.968 1.00 0.00 59 LEU A CA 2
ATOM 2713 C C . LEU A 1 59 ? -27.958 4.182 -14.850 1.00 0.00 59 LEU A C 2
ATOM 2714 O O . LEU A 1 59 ? -27.237 3.922 -15.793 1.00 0.00 59 LEU A O 2
ATOM 2730 N N . ARG A 1 60 ? -28.979 3.426 -14.551 1.00 0.00 60 ARG A N 2
ATOM 2731 C CA . ARG A 1 60 ? -29.279 2.218 -15.373 1.00 0.00 60 ARG A CA 2
ATOM 2732 C C . ARG A 1 60 ? -29.442 2.605 -16.845 1.00 0.00 60 ARG A C 2
ATOM 2733 O O . ARG A 1 60 ? -29.044 1.879 -17.735 1.00 0.00 60 ARG A O 2
ATOM 2754 N N . GLU A 1 61 ? -30.025 3.743 -17.109 1.00 0.00 61 GLU A N 2
ATOM 2755 C CA . GLU A 1 61 ? -30.213 4.172 -18.525 1.00 0.00 61 GLU A CA 2
ATOM 2756 C C . GLU A 1 61 ? -28.861 4.252 -19.239 1.00 0.00 61 GLU A C 2
ATOM 2757 O O . GLU A 1 61 ? -28.710 3.794 -20.355 1.00 0.00 61 GLU A O 2
ATOM 2769 N N . TYR A 1 62 ? -27.877 4.830 -18.606 1.00 0.00 62 TYR A N 2
ATOM 2770 C CA . TYR A 1 62 ? -26.538 4.939 -19.252 1.00 0.00 62 TYR A CA 2
ATOM 2771 C C . TYR A 1 62 ? -25.887 3.557 -19.361 1.00 0.00 62 TYR A C 2
ATOM 2772 O O . TYR A 1 62 ? -25.143 3.282 -20.280 1.00 0.00 62 TYR A O 2
ATOM 2790 N N . TRP A 1 63 ? -26.163 2.686 -18.429 1.00 0.00 63 TRP A N 2
ATOM 2791 C CA . TRP A 1 63 ? -25.560 1.323 -18.480 1.00 0.00 63 TRP A CA 2
ATOM 2792 C C . TRP A 1 63 ? -26.123 0.537 -19.667 1.00 0.00 63 TRP A C 2
ATOM 2793 O O . TRP A 1 63 ? -25.619 -0.508 -20.027 1.00 0.00 63 TRP A O 2
ATOM 2814 N N . GLU A 1 64 ? -27.165 1.031 -20.277 1.00 0.00 64 GLU A N 2
ATOM 2815 C CA . GLU A 1 64 ? -27.758 0.310 -21.441 1.00 0.00 64 GLU A CA 2
ATOM 2816 C C . GLU A 1 64 ? -26.923 0.560 -22.700 1.00 0.00 64 GLU A C 2
ATOM 2817 O O . GLU A 1 64 ? -26.586 -0.355 -23.425 1.00 0.00 64 GLU A O 2
ATOM 2829 N N . THR A 1 65 ? -26.586 1.792 -22.964 1.00 0.00 65 THR A N 2
ATOM 2830 C CA . THR A 1 65 ? -25.773 2.100 -24.176 1.00 0.00 65 THR A CA 2
ATOM 2831 C C . THR A 1 65 ? -24.281 2.071 -23.836 1.00 0.00 65 THR A C 2
ATOM 2832 O O . THR A 1 65 ? -23.501 1.393 -24.475 1.00 0.00 65 THR A O 2
ATOM 2843 N N . PHE A 1 66 ? -23.877 2.802 -22.833 1.00 0.00 66 PHE A N 2
ATOM 2844 C CA . PHE A 1 66 ? -22.436 2.816 -22.453 1.00 0.00 66 PHE A CA 2
ATOM 2845 C C . PHE A 1 66 ? -22.089 1.563 -21.646 1.00 0.00 66 PHE A C 2
ATOM 2846 O O . PHE A 1 66 ? -21.468 0.644 -22.143 1.00 0.00 66 PHE A O 2
ATOM 2863 N N . GLY A 1 67 ? -22.483 1.517 -20.403 1.00 0.00 67 GLY A N 2
ATOM 2864 C CA . GLY A 1 67 ? -22.175 0.323 -19.566 1.00 0.00 67 GLY A CA 2
ATOM 2865 C C . GLY A 1 67 ? -21.100 0.678 -18.538 1.00 0.00 67 GLY A C 2
ATOM 2866 O O . GLY A 1 67 ? -20.470 -0.184 -17.960 1.00 0.00 67 GLY A O 2
ATOM 2870 N N . THR A 1 68 ? -20.884 1.945 -18.306 1.00 0.00 68 THR A N 2
ATOM 2871 C CA . THR A 1 68 ? -19.849 2.355 -17.314 1.00 0.00 68 THR A CA 2
ATOM 2872 C C . THR A 1 68 ? -20.505 3.075 -16.132 1.00 0.00 68 THR A C 2
ATOM 2873 O O . THR A 1 68 ? -21.489 3.770 -16.285 1.00 0.00 68 THR A O 2
ATOM 2884 N N . CYS A 1 69 ? -19.968 2.914 -14.954 1.00 0.00 69 CYS A N 2
ATOM 2885 C CA . CYS A 1 69 ? -20.562 3.590 -13.764 1.00 0.00 69 CYS A CA 2
ATOM 2886 C C . CYS A 1 69 ? -19.676 4.759 -13.324 1.00 0.00 69 CYS A C 2
ATOM 2887 O O . CYS A 1 69 ? -18.679 4.567 -12.657 1.00 0.00 69 CYS A O 2
ATOM 2894 N N . PRO A 1 70 ? -20.076 5.938 -13.716 1.00 0.00 70 PRO A N 2
ATOM 2895 C CA . PRO A 1 70 ? -19.312 7.159 -13.361 1.00 0.00 70 PRO A CA 2
ATOM 2896 C C . PRO A 1 70 ? -19.502 7.497 -11.880 1.00 0.00 70 PRO A C 2
ATOM 2897 O O . PRO A 1 70 ? -20.290 6.874 -11.196 1.00 0.00 70 PRO A O 2
ATOM 2908 N N . PRO A 1 71 ? -18.767 8.479 -11.434 1.00 0.00 71 PRO A N 2
ATOM 2909 C CA . PRO A 1 71 ? -18.849 8.913 -10.018 1.00 0.00 71 PRO A CA 2
ATOM 2910 C C . PRO A 1 71 ? -20.159 9.664 -9.765 1.00 0.00 71 PRO A C 2
ATOM 2911 O O . PRO A 1 71 ? -21.109 9.545 -10.513 1.00 0.00 71 PRO A O 2
ATOM 2922 N N . ILE A 1 72 ? -20.217 10.439 -8.716 1.00 0.00 72 ILE A N 2
ATOM 2923 C CA . ILE A 1 72 ? -21.467 11.198 -8.418 1.00 0.00 72 ILE A CA 2
ATOM 2924 C C . ILE A 1 72 ? -21.164 12.695 -8.315 1.00 0.00 72 ILE A C 2
ATOM 2925 O O . ILE A 1 72 ? -21.476 13.334 -7.330 1.00 0.00 72 ILE A O 2
ATOM 2941 N N . LYS A 1 73 ? -20.561 13.258 -9.325 1.00 0.00 73 LYS A N 2
ATOM 2942 C CA . LYS A 1 73 ? -20.240 14.714 -9.285 1.00 0.00 73 LYS A CA 2
ATOM 2943 C C . LYS A 1 73 ? -20.457 15.339 -10.665 1.00 0.00 73 LYS A C 2
ATOM 2944 O O . LYS A 1 73 ? -21.023 16.407 -10.792 1.00 0.00 73 LYS A O 2
ATOM 2963 N N . MET A 1 74 ? -20.012 14.681 -11.701 1.00 0.00 74 MET A N 2
ATOM 2964 C CA . MET A 1 74 ? -20.194 15.237 -13.071 1.00 0.00 74 MET A CA 2
ATOM 2965 C C . MET A 1 74 ? -21.649 15.077 -13.518 1.00 0.00 74 MET A C 2
ATOM 2966 O O . MET A 1 74 ? -22.117 15.768 -14.401 1.00 0.00 74 MET A O 2
ATOM 2980 N N . VAL A 1 75 ? -22.369 14.172 -12.914 1.00 0.00 75 VAL A N 2
ATOM 2981 C CA . VAL A 1 75 ? -23.794 13.971 -13.305 1.00 0.00 75 VAL A CA 2
ATOM 2982 C C . VAL A 1 75 ? -24.646 15.144 -12.813 1.00 0.00 75 VAL A C 2
ATOM 2983 O O . VAL A 1 75 ? -25.617 15.522 -13.437 1.00 0.00 75 VAL A O 2
ATOM 2996 N N . THR A 1 76 ? -24.289 15.722 -11.699 1.00 0.00 76 THR A N 2
ATOM 2997 C CA . THR A 1 76 ? -25.078 16.870 -11.168 1.00 0.00 76 THR A CA 2
ATOM 2998 C C . THR A 1 76 ? -25.418 17.846 -12.297 1.00 0.00 76 THR A C 2
ATOM 2999 O O . THR A 1 76 ? -26.453 18.483 -12.290 1.00 0.00 76 THR A O 2
ATOM 3010 N N . LYS A 1 77 ? -24.555 17.970 -13.268 1.00 0.00 77 LYS A N 2
ATOM 3011 C CA . LYS A 1 77 ? -24.832 18.905 -14.396 1.00 0.00 77 LYS A CA 2
ATOM 3012 C C . LYS A 1 77 ? -26.168 18.556 -15.056 1.00 0.00 77 LYS A C 2
ATOM 3013 O O . LYS A 1 77 ? -27.022 19.401 -15.236 1.00 0.00 77 LYS A O 2
ATOM 3032 N N . GLU A 1 78 ? -26.356 17.316 -15.418 1.00 0.00 78 GLU A N 2
ATOM 3033 C CA . GLU A 1 78 ? -27.638 16.914 -16.065 1.00 0.00 78 GLU A CA 2
ATOM 3034 C C . GLU A 1 78 ? -28.774 16.924 -15.040 1.00 0.00 78 GLU A C 2
ATOM 3035 O O . GLU A 1 78 ? -29.697 17.709 -15.130 1.00 0.00 78 GLU A O 2
ATOM 3047 N N . THR A 1 79 ? -28.715 16.058 -14.066 1.00 0.00 79 THR A N 2
ATOM 3048 C CA . THR A 1 79 ? -29.793 16.019 -13.035 1.00 0.00 79 THR A CA 2
ATOM 3049 C C . THR A 1 79 ? -29.738 17.277 -12.165 1.00 0.00 79 THR A C 2
ATOM 3050 O O . THR A 1 79 ? -30.595 18.135 -12.243 1.00 0.00 79 THR A O 2
ATOM 3061 N N . GLY A 1 80 ? -28.739 17.393 -11.334 1.00 0.00 80 GLY A N 2
ATOM 3062 C CA . GLY A 1 80 ? -28.631 18.595 -10.460 1.00 0.00 80 GLY A CA 2
ATOM 3063 C C . GLY A 1 80 ? -29.043 18.228 -9.034 1.00 0.00 80 GLY A C 2
ATOM 3064 O O . GLY A 1 80 ? -29.228 19.083 -8.191 1.00 0.00 80 GLY A O 2
ATOM 3068 N N . PHE A 1 81 ? -29.189 16.961 -8.756 1.00 0.00 81 PHE A N 2
ATOM 3069 C CA . PHE A 1 81 ? -29.589 16.541 -7.381 1.00 0.00 81 PHE A CA 2
ATOM 3070 C C . PHE A 1 81 ? -28.660 17.176 -6.343 1.00 0.00 81 PHE A C 2
ATOM 3071 O O . PHE A 1 81 ? -27.655 17.771 -6.677 1.00 0.00 81 PHE A O 2
ATOM 3088 N N . SER A 1 82 ? -28.989 17.053 -5.087 1.00 0.00 82 SER A N 2
ATOM 3089 C CA . SER A 1 82 ? -28.124 17.650 -4.029 1.00 0.00 82 SER A CA 2
ATOM 3090 C C . SER A 1 82 ? -27.159 16.597 -3.478 1.00 0.00 82 SER A C 2
ATOM 3091 O O . SER A 1 82 ? -27.509 15.444 -3.318 1.00 0.00 82 SER A O 2
ATOM 3099 N N . LEU A 1 83 ? -25.947 16.983 -3.188 1.00 0.00 83 LEU A N 2
ATOM 3100 C CA . LEU A 1 83 ? -24.960 16.002 -2.648 1.00 0.00 83 LEU A CA 2
ATOM 3101 C C . LEU A 1 83 ? -25.356 15.580 -1.230 1.00 0.00 83 LEU A C 2
ATOM 3102 O O . LEU A 1 83 ? -25.065 14.483 -0.796 1.00 0.00 83 LEU A O 2
ATOM 3118 N N . GLU A 1 84 ? -26.015 16.442 -0.505 1.00 0.00 84 GLU A N 2
ATOM 3119 C CA . GLU A 1 84 ? -26.426 16.088 0.883 1.00 0.00 84 GLU A CA 2
ATOM 3120 C C . GLU A 1 84 ? -27.364 14.878 0.865 1.00 0.00 84 GLU A C 2
ATOM 3121 O O . GLU A 1 84 ? -27.114 13.877 1.506 1.00 0.00 84 GLU A O 2
ATOM 3133 N N . LYS A 1 85 ? -28.441 14.962 0.133 1.00 0.00 85 LYS A N 2
ATOM 3134 C CA . LYS A 1 85 ? -29.393 13.816 0.074 1.00 0.00 85 LYS A CA 2
ATOM 3135 C C . LYS A 1 85 ? -28.642 12.526 -0.265 1.00 0.00 85 LYS A C 2
ATOM 3136 O O . LYS A 1 85 ? -28.701 11.553 0.460 1.00 0.00 85 LYS A O 2
ATOM 3155 N N . ILE A 1 86 ? -27.935 12.513 -1.362 1.00 0.00 86 ILE A N 2
ATOM 3156 C CA . ILE A 1 86 ? -27.178 11.287 -1.746 1.00 0.00 86 ILE A CA 2
ATOM 3157 C C . ILE A 1 86 ? -26.227 10.878 -0.618 1.00 0.00 86 ILE A C 2
ATOM 3158 O O . ILE A 1 86 ? -25.881 9.722 -0.474 1.00 0.00 86 ILE A O 2
ATOM 3174 N N . TYR A 1 87 ? -25.799 11.818 0.179 1.00 0.00 87 TYR A N 2
ATOM 3175 C CA . TYR A 1 87 ? -24.869 11.484 1.296 1.00 0.00 87 TYR A CA 2
ATOM 3176 C C . TYR A 1 87 ? -25.592 10.655 2.361 1.00 0.00 87 TYR A C 2
ATOM 3177 O O . TYR A 1 87 ? -25.196 9.550 2.676 1.00 0.00 87 TYR A O 2
ATOM 3195 N N . GLN A 1 88 ? -26.649 11.179 2.919 1.00 0.00 88 GLN A N 2
ATOM 3196 C CA . GLN A 1 88 ? -27.395 10.422 3.965 1.00 0.00 88 GLN A CA 2
ATOM 3197 C C . GLN A 1 88 ? -27.878 9.080 3.409 1.00 0.00 88 GLN A C 2
ATOM 3198 O O . GLN A 1 88 ? -27.934 8.090 4.110 1.00 0.00 88 GLN A O 2
ATOM 3212 N N . LEU A 1 89 ? -28.230 9.038 2.152 1.00 0.00 89 LEU A N 2
ATOM 3213 C CA . LEU A 1 89 ? -28.710 7.757 1.556 1.00 0.00 89 LEU A CA 2
ATOM 3214 C C . LEU A 1 89 ? -27.576 6.729 1.533 1.00 0.00 89 LEU A C 2
ATOM 3215 O O . LEU A 1 89 ? -27.726 5.615 1.993 1.00 0.00 89 LEU A O 2
ATOM 3231 N N . PHE A 1 90 ? -26.442 7.097 1.001 1.00 0.00 90 PHE A N 2
ATOM 3232 C CA . PHE A 1 90 ? -25.298 6.143 0.949 1.00 0.00 90 PHE A CA 2
ATOM 3233 C C . PHE A 1 90 ? -24.040 6.799 1.529 1.00 0.00 90 PHE A C 2
ATOM 3234 O O . PHE A 1 90 ? -23.671 7.888 1.134 1.00 0.00 90 PHE A O 2
ATOM 3251 N N . PRO A 1 91 ? -23.422 6.111 2.450 1.00 0.00 91 PRO A N 2
ATOM 3252 C CA . PRO A 1 91 ? -22.192 6.635 3.094 1.00 0.00 91 PRO A CA 2
ATOM 3253 C C . PRO A 1 91 ? -21.008 6.560 2.125 1.00 0.00 91 PRO A C 2
ATOM 3254 O O . PRO A 1 91 ? -20.998 5.769 1.203 1.00 0.00 91 PRO A O 2
ATOM 3265 N N . SER A 1 92 ? -20.011 7.378 2.328 1.00 0.00 92 SER A N 2
ATOM 3266 C CA . SER A 1 92 ? -18.830 7.353 1.419 1.00 0.00 92 SER A CA 2
ATOM 3267 C C . SER A 1 92 ? -19.272 7.585 -0.028 1.00 0.00 92 SER A C 2
ATOM 3268 O O . SER A 1 92 ? -18.672 7.083 -0.958 1.00 0.00 92 SER A O 2
ATOM 3276 N N . GLY A 1 93 ? -20.316 8.343 -0.226 1.00 0.00 93 GLY A N 2
ATOM 3277 C CA . GLY A 1 93 ? -20.793 8.605 -1.613 1.00 0.00 93 GLY A CA 2
ATOM 3278 C C . GLY A 1 93 ? -21.216 7.288 -2.265 1.00 0.00 93 GLY A C 2
ATOM 3279 O O . GLY A 1 93 ? -20.649 6.249 -1.993 1.00 0.00 93 GLY A O 2
ATOM 3283 N N . PRO A 1 94 ? -22.206 7.377 -3.111 1.00 0.00 94 PRO A N 2
ATOM 3284 C CA . PRO A 1 94 ? -22.719 6.176 -3.815 1.00 0.00 94 PRO A CA 2
ATOM 3285 C C . PRO A 1 94 ? -21.724 5.724 -4.890 1.00 0.00 94 PRO A C 2
ATOM 3286 O O . PRO A 1 94 ? -20.814 4.965 -4.624 1.00 0.00 94 PRO A O 2
ATOM 3297 N N . ALA A 1 95 ? -21.887 6.186 -6.101 1.00 0.00 95 ALA A N 2
ATOM 3298 C CA . ALA A 1 95 ? -20.948 5.780 -7.187 1.00 0.00 95 ALA A CA 2
ATOM 3299 C C . ALA A 1 95 ? -20.784 4.257 -7.208 1.00 0.00 95 ALA A C 2
ATOM 3300 O O . ALA A 1 95 ? -21.512 3.555 -7.880 1.00 0.00 95 ALA A O 2
ATOM 3307 N N . HIS A 1 96 ? -19.831 3.743 -6.479 1.00 0.00 96 HIS A N 2
ATOM 3308 C CA . HIS A 1 96 ? -19.620 2.267 -6.460 1.00 0.00 96 HIS A CA 2
ATOM 3309 C C . HIS A 1 96 ? -20.795 1.568 -5.770 1.00 0.00 96 HIS A C 2
ATOM 3310 O O . HIS A 1 96 ? -21.300 0.571 -6.244 1.00 0.00 96 HIS A O 2
ATOM 3324 N N . GLY A 1 97 ? -21.232 2.084 -4.655 1.00 0.00 97 GLY A N 2
ATOM 3325 C CA . GLY A 1 97 ? -22.373 1.447 -3.936 1.00 0.00 97 GLY A CA 2
ATOM 3326 C C . GLY A 1 97 ? -23.636 1.534 -4.795 1.00 0.00 97 GLY A C 2
ATOM 3327 O O . GLY A 1 97 ? -24.402 0.595 -4.885 1.00 0.00 97 GLY A O 2
ATOM 3331 N N . ALA A 1 98 ? -23.861 2.654 -5.424 1.00 0.00 98 ALA A N 2
ATOM 3332 C CA . ALA A 1 98 ? -25.078 2.800 -6.275 1.00 0.00 98 ALA A CA 2
ATOM 3333 C C . ALA A 1 98 ? -25.125 1.692 -7.331 1.00 0.00 98 ALA A C 2
ATOM 3334 O O . ALA A 1 98 ? -26.131 1.034 -7.510 1.00 0.00 98 ALA A O 2
ATOM 3341 N N . CYS A 1 99 ? -24.045 1.480 -8.031 1.00 0.00 99 CYS A N 2
ATOM 3342 C CA . CYS A 1 99 ? -24.032 0.415 -9.076 1.00 0.00 99 CYS A CA 2
ATOM 3343 C C . CYS A 1 99 ? -24.219 -0.961 -8.430 1.00 0.00 99 CYS A C 2
ATOM 3344 O O . CYS A 1 99 ? -25.110 -1.708 -8.784 1.00 0.00 99 CYS A O 2
ATOM 3351 N N . LYS A 1 100 ? -23.383 -1.301 -7.487 1.00 0.00 100 LYS A N 2
ATOM 3352 C CA . LYS A 1 100 ? -23.512 -2.628 -6.818 1.00 0.00 100 LYS A CA 2
ATOM 3353 C C . LYS A 1 100 ? -24.983 -2.936 -6.527 1.00 0.00 100 LYS A C 2
ATOM 3354 O O . LYS A 1 100 ? -25.479 -4.000 -6.844 1.00 0.00 100 LYS A O 2
ATOM 3373 N N . VAL A 1 101 ? -25.685 -2.015 -5.926 1.00 0.00 101 VAL A N 2
ATOM 3374 C CA . VAL A 1 101 ? -27.123 -2.258 -5.617 1.00 0.00 101 VAL A CA 2
ATOM 3375 C C . VAL A 1 101 ? -27.927 -2.389 -6.913 1.00 0.00 101 VAL A C 2
ATOM 3376 O O . VAL A 1 101 ? -28.836 -3.188 -7.013 1.00 0.00 101 VAL A O 2
ATOM 3389 N N . ALA A 1 102 ? -27.599 -1.608 -7.906 1.00 0.00 102 ALA A N 2
ATOM 3390 C CA . ALA A 1 102 ? -28.345 -1.688 -9.195 1.00 0.00 102 ALA A CA 2
ATOM 3391 C C . ALA A 1 102 ? -27.975 -2.973 -9.941 1.00 0.00 102 ALA A C 2
ATOM 3392 O O . ALA A 1 102 ? -28.574 -3.317 -10.940 1.00 0.00 102 ALA A O 2
ATOM 3399 N N . GLY A 1 103 ? -26.989 -3.683 -9.465 1.00 0.00 103 GLY A N 2
ATOM 3400 C CA . GLY A 1 103 ? -26.582 -4.944 -10.147 1.00 0.00 103 GLY A CA 2
ATOM 3401 C C . GLY A 1 103 ? -26.048 -4.620 -11.544 1.00 0.00 103 GLY A C 2
ATOM 3402 O O . GLY A 1 103 ? -26.427 -5.234 -12.522 1.00 0.00 103 GLY A O 2
ATOM 3406 N N . ALA A 1 104 ? -25.173 -3.658 -11.647 1.00 0.00 104 ALA A N 2
ATOM 3407 C CA . ALA A 1 104 ? -24.617 -3.295 -12.982 1.00 0.00 104 ALA A CA 2
ATOM 3408 C C . ALA A 1 104 ? -23.182 -3.816 -13.117 1.00 0.00 104 ALA A C 2
ATOM 3409 O O . ALA A 1 104 ? -22.288 -3.354 -12.436 1.00 0.00 104 ALA A O 2
ATOM 3416 N N . PRO A 1 105 ? -23.012 -4.765 -13.997 1.00 0.00 105 PRO A N 2
ATOM 3417 C CA . PRO A 1 105 ? -21.672 -5.360 -14.228 1.00 0.00 105 PRO A CA 2
ATOM 3418 C C . PRO A 1 105 ? -20.772 -4.374 -14.978 1.00 0.00 105 PRO A C 2
ATOM 3419 O O . PRO A 1 105 ? -21.189 -3.293 -15.345 1.00 0.00 105 PRO A O 2
ATOM 3430 N N . LYS A 1 106 ? -19.541 -4.739 -15.211 1.00 0.00 106 LYS A N 2
ATOM 3431 C CA . LYS A 1 106 ? -18.616 -3.823 -15.937 1.00 0.00 106 LYS A CA 2
ATOM 3432 C C . LYS A 1 106 ? -18.370 -4.339 -17.358 1.00 0.00 106 LYS A C 2
ATOM 3433 O O . LYS A 1 106 ? -18.791 -5.424 -17.707 1.00 0.00 106 LYS A O 2
ATOM 3452 N N . PRO A 1 107 ? -17.693 -3.535 -18.132 1.00 0.00 107 PRO A N 2
ATOM 3453 C CA . PRO A 1 107 ? -17.383 -3.908 -19.534 1.00 0.00 107 PRO A CA 2
ATOM 3454 C C . PRO A 1 107 ? -16.299 -4.991 -19.572 1.00 0.00 107 PRO A C 2
ATOM 3455 O O . PRO A 1 107 ? -15.127 -4.704 -19.713 1.00 0.00 107 PRO A O 2
ATOM 3466 N N . THR A 1 108 ? -16.683 -6.232 -19.448 1.00 0.00 108 THR A N 2
ATOM 3467 C CA . THR A 1 108 ? -15.675 -7.331 -19.478 1.00 0.00 108 THR A CA 2
ATOM 3468 C C . THR A 1 108 ? -16.076 -8.389 -20.510 1.00 0.00 108 THR A C 2
ATOM 3469 O O . THR A 1 108 ? -15.283 -8.800 -21.332 1.00 0.00 108 THR A O 2
ATOM 3480 N N . GLY A 1 109 ? -17.303 -8.833 -20.471 1.00 0.00 109 GLY A N 2
ATOM 3481 C CA . GLY A 1 109 ? -17.753 -9.863 -21.449 1.00 0.00 109 GLY A CA 2
ATOM 3482 C C . GLY A 1 109 ? -19.251 -9.699 -21.710 1.00 0.00 109 GLY A C 2
ATOM 3483 O O . GLY A 1 109 ? -20.061 -9.772 -20.807 1.00 0.00 109 GLY A O 2
ATOM 3487 N N . CYS A 1 110 ? -19.628 -9.476 -22.941 1.00 0.00 110 CYS A N 2
ATOM 3488 C CA . CYS A 1 110 ? -21.075 -9.306 -23.258 1.00 0.00 110 CYS A CA 2
ATOM 3489 C C . CYS A 1 110 ? -21.642 -8.100 -22.505 1.00 0.00 110 CYS A C 2
ATOM 3490 O O . CYS A 1 110 ? -22.823 -8.029 -22.226 1.00 0.00 110 CYS A O 2
ATOM 3498 N N . VAL A 1 111 ? -20.810 -7.149 -22.176 1.00 0.00 111 VAL A N 2
ATOM 3499 C CA . VAL A 1 111 ? -21.303 -5.949 -21.443 1.00 0.00 111 VAL A CA 2
ATOM 3500 C C . VAL A 1 111 ? -22.030 -6.371 -20.164 1.00 0.00 111 VAL A C 2
ATOM 3501 O O . VAL A 1 111 ? -22.391 -5.496 -19.393 1.00 0.00 111 VAL A O 2
ATOM 3515 N N . MET A 1 1 ? -29.943 -17.287 8.230 1.00 0.00 1 MET A N 3
ATOM 3516 C CA . MET A 1 1 ? -29.981 -16.012 9.007 1.00 0.00 1 MET A CA 3
ATOM 3517 C C . MET A 1 1 ? -28.744 -15.164 8.692 1.00 0.00 1 MET A C 3
ATOM 3518 O O . MET A 1 1 ? -28.861 -14.051 8.218 1.00 0.00 1 MET A O 3
ATOM 3534 N N . PRO A 1 2 ? -27.596 -15.722 8.967 1.00 0.00 2 PRO A N 3
ATOM 3535 C CA . PRO A 1 2 ? -26.321 -15.009 8.707 1.00 0.00 2 PRO A CA 3
ATOM 3536 C C . PRO A 1 2 ? -26.050 -14.932 7.202 1.00 0.00 2 PRO A C 3
ATOM 3537 O O . PRO A 1 2 ? -26.343 -15.851 6.462 1.00 0.00 2 PRO A O 3
ATOM 3548 N N . VAL A 1 3 ? -25.494 -13.845 6.743 1.00 0.00 3 VAL A N 3
ATOM 3549 C CA . VAL A 1 3 ? -25.206 -13.712 5.286 1.00 0.00 3 VAL A CA 3
ATOM 3550 C C . VAL A 1 3 ? -23.714 -13.457 5.060 1.00 0.00 3 VAL A C 3
ATOM 3551 O O . VAL A 1 3 ? -23.031 -12.911 5.904 1.00 0.00 3 VAL A O 3
ATOM 3564 N N . LYS A 1 4 ? -23.203 -13.846 3.923 1.00 0.00 4 LYS A N 3
ATOM 3565 C CA . LYS A 1 4 ? -21.756 -13.626 3.640 1.00 0.00 4 LYS A CA 3
ATOM 3566 C C . LYS A 1 4 ? -21.431 -14.050 2.205 1.00 0.00 4 LYS A C 3
ATOM 3567 O O . LYS A 1 4 ? -22.071 -14.916 1.644 1.00 0.00 4 LYS A O 3
ATOM 3586 N N . CYS A 1 5 ? -20.440 -13.446 1.607 1.00 0.00 5 CYS A N 3
ATOM 3587 C CA . CYS A 1 5 ? -20.078 -13.817 0.209 1.00 0.00 5 CYS A CA 3
ATOM 3588 C C . CYS A 1 5 ? -18.594 -14.199 0.128 1.00 0.00 5 CYS A C 3
ATOM 3589 O O . CYS A 1 5 ? -17.826 -13.866 1.009 1.00 0.00 5 CYS A O 3
ATOM 3596 N N . PRO A 1 6 ? -18.233 -14.886 -0.930 1.00 0.00 6 PRO A N 3
ATOM 3597 C CA . PRO A 1 6 ? -19.213 -15.269 -1.980 1.00 0.00 6 PRO A CA 3
ATOM 3598 C C . PRO A 1 6 ? -20.099 -16.420 -1.492 1.00 0.00 6 PRO A C 3
ATOM 3599 O O . PRO A 1 6 ? -19.660 -17.289 -0.766 1.00 0.00 6 PRO A O 3
ATOM 3610 N N . GLY A 1 7 ? -21.342 -16.431 -1.887 1.00 0.00 7 GLY A N 3
ATOM 3611 C CA . GLY A 1 7 ? -22.254 -17.523 -1.445 1.00 0.00 7 GLY A CA 3
ATOM 3612 C C . GLY A 1 7 ? -23.578 -17.423 -2.204 1.00 0.00 7 GLY A C 3
ATOM 3613 O O . GLY A 1 7 ? -23.981 -16.358 -2.628 1.00 0.00 7 GLY A O 3
ATOM 3617 N N . GLU A 1 8 ? -24.257 -18.523 -2.381 1.00 0.00 8 GLU A N 3
ATOM 3618 C CA . GLU A 1 8 ? -25.555 -18.487 -3.115 1.00 0.00 8 GLU A CA 3
ATOM 3619 C C . GLU A 1 8 ? -26.726 -18.587 -2.133 1.00 0.00 8 GLU A C 3
ATOM 3620 O O . GLU A 1 8 ? -26.671 -19.309 -1.156 1.00 0.00 8 GLU A O 3
ATOM 3632 N N . TYR A 1 9 ? -27.786 -17.868 -2.386 1.00 0.00 9 TYR A N 3
ATOM 3633 C CA . TYR A 1 9 ? -28.961 -17.921 -1.469 1.00 0.00 9 TYR A CA 3
ATOM 3634 C C . TYR A 1 9 ? -30.244 -17.601 -2.241 1.00 0.00 9 TYR A C 3
ATOM 3635 O O . TYR A 1 9 ? -30.231 -16.865 -3.208 1.00 0.00 9 TYR A O 3
ATOM 3653 N N . GLN A 1 10 ? -31.353 -18.148 -1.822 1.00 0.00 10 GLN A N 3
ATOM 3654 C CA . GLN A 1 10 ? -32.634 -17.872 -2.536 1.00 0.00 10 GLN A CA 3
ATOM 3655 C C . GLN A 1 10 ? -33.486 -16.886 -1.732 1.00 0.00 10 GLN A C 3
ATOM 3656 O O . GLN A 1 10 ? -33.780 -17.105 -0.574 1.00 0.00 10 GLN A O 3
ATOM 3670 N N . VAL A 1 11 ? -33.883 -15.800 -2.339 1.00 0.00 11 VAL A N 3
ATOM 3671 C CA . VAL A 1 11 ? -34.715 -14.799 -1.609 1.00 0.00 11 VAL A CA 3
ATOM 3672 C C . VAL A 1 11 ? -36.168 -14.873 -2.087 1.00 0.00 11 VAL A C 3
ATOM 3673 O O . VAL A 1 11 ? -36.463 -14.650 -3.244 1.00 0.00 11 VAL A O 3
ATOM 3686 N N . ASP A 1 12 ? -37.078 -15.183 -1.204 1.00 0.00 12 ASP A N 3
ATOM 3687 C CA . ASP A 1 12 ? -38.511 -15.270 -1.608 1.00 0.00 12 ASP A CA 3
ATOM 3688 C C . ASP A 1 12 ? -38.674 -16.256 -2.768 1.00 0.00 12 ASP A C 3
ATOM 3689 O O . ASP A 1 12 ? -38.891 -17.434 -2.567 1.00 0.00 12 ASP A O 3
ATOM 3698 N N . GLY A 1 13 ? -38.571 -15.784 -3.980 1.00 0.00 13 GLY A N 3
ATOM 3699 C CA . GLY A 1 13 ? -38.720 -16.697 -5.149 1.00 0.00 13 GLY A CA 3
ATOM 3700 C C . GLY A 1 13 ? -37.719 -16.304 -6.238 1.00 0.00 13 GLY A C 3
ATOM 3701 O O . GLY A 1 13 ? -38.073 -16.133 -7.388 1.00 0.00 13 GLY A O 3
ATOM 3705 N N . LYS A 1 14 ? -36.471 -16.159 -5.885 1.00 0.00 14 LYS A N 3
ATOM 3706 C CA . LYS A 1 14 ? -35.448 -15.778 -6.901 1.00 0.00 14 LYS A CA 3
ATOM 3707 C C . LYS A 1 14 ? -34.080 -16.341 -6.509 1.00 0.00 14 LYS A C 3
ATOM 3708 O O . LYS A 1 14 ? -33.833 -16.657 -5.362 1.00 0.00 14 LYS A O 3
ATOM 3727 N N . LYS A 1 15 ? -33.189 -16.471 -7.453 1.00 0.00 15 LYS A N 3
ATOM 3728 C CA . LYS A 1 15 ? -31.838 -17.016 -7.131 1.00 0.00 15 LYS A CA 3
ATOM 3729 C C . LYS A 1 15 ? -30.802 -15.889 -7.108 1.00 0.00 15 LYS A C 3
ATOM 3730 O O . LYS A 1 15 ? -30.531 -15.260 -8.112 1.00 0.00 15 LYS A O 3
ATOM 3749 N N . VAL A 1 16 ? -30.221 -15.630 -5.969 1.00 0.00 16 VAL A N 3
ATOM 3750 C CA . VAL A 1 16 ? -29.201 -14.547 -5.879 1.00 0.00 16 VAL A CA 3
ATOM 3751 C C . VAL A 1 16 ? -27.802 -15.153 -5.733 1.00 0.00 16 VAL A C 3
ATOM 3752 O O . VAL A 1 16 ? -27.569 -16.005 -4.899 1.00 0.00 16 VAL A O 3
ATOM 3765 N N . ILE A 1 17 ? -26.871 -14.723 -6.540 1.00 0.00 17 ILE A N 3
ATOM 3766 C CA . ILE A 1 17 ? -25.491 -15.280 -6.446 1.00 0.00 17 ILE A CA 3
ATOM 3767 C C . ILE A 1 17 ? -24.505 -14.188 -6.024 1.00 0.00 17 ILE A C 3
ATOM 3768 O O . ILE A 1 17 ? -24.296 -13.220 -6.728 1.00 0.00 17 ILE A O 3
ATOM 3784 N N . LEU A 1 18 ? -23.893 -14.339 -4.881 1.00 0.00 18 LEU A N 3
ATOM 3785 C CA . LEU A 1 18 ? -22.918 -13.312 -4.414 1.00 0.00 18 LEU A CA 3
ATOM 3786 C C . LEU A 1 18 ? -21.496 -13.725 -4.803 1.00 0.00 18 LEU A C 3
ATOM 3787 O O . LEU A 1 18 ? -20.948 -14.672 -4.274 1.00 0.00 18 LEU A O 3
ATOM 3803 N N . ASP A 1 19 ? -20.896 -13.022 -5.725 1.00 0.00 19 ASP A N 3
ATOM 3804 C CA . ASP A 1 19 ? -19.510 -13.377 -6.148 1.00 0.00 19 ASP A CA 3
ATOM 3805 C C . ASP A 1 19 ? -18.501 -12.934 -5.085 1.00 0.00 19 ASP A C 3
ATOM 3806 O O . ASP A 1 19 ? -18.850 -12.687 -3.948 1.00 0.00 19 ASP A O 3
ATOM 3815 N N . GLU A 1 20 ? -17.251 -12.834 -5.447 1.00 0.00 20 GLU A N 3
ATOM 3816 C CA . GLU A 1 20 ? -16.220 -12.409 -4.457 1.00 0.00 20 GLU A CA 3
ATOM 3817 C C . GLU A 1 20 ? -16.487 -10.975 -3.996 1.00 0.00 20 GLU A C 3
ATOM 3818 O O . GLU A 1 20 ? -16.805 -10.106 -4.785 1.00 0.00 20 GLU A O 3
ATOM 3830 N N . ASP A 1 21 ? -16.359 -10.718 -2.723 1.00 0.00 21 ASP A N 3
ATOM 3831 C CA . ASP A 1 21 ? -16.604 -9.339 -2.210 1.00 0.00 21 ASP A CA 3
ATOM 3832 C C . ASP A 1 21 ? -18.080 -8.965 -2.371 1.00 0.00 21 ASP A C 3
ATOM 3833 O O . ASP A 1 21 ? -18.421 -7.812 -2.551 1.00 0.00 21 ASP A O 3
ATOM 3842 N N . CYS A 1 22 ? -18.958 -9.928 -2.308 1.00 0.00 22 CYS A N 3
ATOM 3843 C CA . CYS A 1 22 ? -20.410 -9.623 -2.457 1.00 0.00 22 CYS A CA 3
ATOM 3844 C C . CYS A 1 22 ? -20.663 -8.887 -3.776 1.00 0.00 22 CYS A C 3
ATOM 3845 O O . CYS A 1 22 ? -21.302 -7.855 -3.809 1.00 0.00 22 CYS A O 3
ATOM 3852 N N . PHE A 1 23 ? -20.165 -9.411 -4.862 1.00 0.00 23 PHE A N 3
ATOM 3853 C CA . PHE A 1 23 ? -20.375 -8.741 -6.178 1.00 0.00 23 PHE A CA 3
ATOM 3854 C C . PHE A 1 23 ? -21.590 -9.342 -6.890 1.00 0.00 23 PHE A C 3
ATOM 3855 O O . PHE A 1 23 ? -21.558 -10.467 -7.349 1.00 0.00 23 PHE A O 3
ATOM 3872 N N . MET A 1 24 ? -22.660 -8.602 -6.987 1.00 0.00 24 MET A N 3
ATOM 3873 C CA . MET A 1 24 ? -23.874 -9.132 -7.671 1.00 0.00 24 MET A CA 3
ATOM 3874 C C . MET A 1 24 ? -23.512 -9.655 -9.064 1.00 0.00 24 MET A C 3
ATOM 3875 O O . MET A 1 24 ? -23.255 -8.894 -9.975 1.00 0.00 24 MET A O 3
ATOM 3889 N N . GLN A 1 25 ? -23.488 -10.948 -9.236 1.00 0.00 25 GLN A N 3
ATOM 3890 C CA . GLN A 1 25 ? -23.141 -11.516 -10.570 1.00 0.00 25 GLN A CA 3
ATOM 3891 C C . GLN A 1 25 ? -24.384 -12.125 -11.226 1.00 0.00 25 GLN A C 3
ATOM 3892 O O . GLN A 1 25 ? -24.310 -13.129 -11.905 1.00 0.00 25 GLN A O 3
ATOM 3906 N N . ASN A 1 26 ? -25.524 -11.523 -11.027 1.00 0.00 26 ASN A N 3
ATOM 3907 C CA . ASN A 1 26 ? -26.771 -12.064 -11.640 1.00 0.00 26 ASN A CA 3
ATOM 3908 C C . ASN A 1 26 ? -27.773 -10.933 -11.886 1.00 0.00 26 ASN A C 3
ATOM 3909 O O . ASN A 1 26 ? -28.804 -10.866 -11.248 1.00 0.00 26 ASN A O 3
ATOM 3920 N N . PRO A 1 27 ? -27.429 -10.077 -12.809 1.00 0.00 27 PRO A N 3
ATOM 3921 C CA . PRO A 1 27 ? -28.305 -8.930 -13.151 1.00 0.00 27 PRO A CA 3
ATOM 3922 C C . PRO A 1 27 ? -29.529 -9.407 -13.939 1.00 0.00 27 PRO A C 3
ATOM 3923 O O . PRO A 1 27 ? -30.442 -8.651 -14.202 1.00 0.00 27 PRO A O 3
ATOM 3934 N N . GLU A 1 28 ? -29.553 -10.656 -14.316 1.00 0.00 28 GLU A N 3
ATOM 3935 C CA . GLU A 1 28 ? -30.718 -11.179 -15.087 1.00 0.00 28 GLU A CA 3
ATOM 3936 C C . GLU A 1 28 ? -31.885 -11.475 -14.143 1.00 0.00 28 GLU A C 3
ATOM 3937 O O . GLU A 1 28 ? -33.014 -11.106 -14.401 1.00 0.00 28 GLU A O 3
ATOM 3949 N N . ASP A 1 29 ? -31.623 -12.137 -13.049 1.00 0.00 29 ASP A N 3
ATOM 3950 C CA . ASP A 1 29 ? -32.718 -12.457 -12.089 1.00 0.00 29 ASP A CA 3
ATOM 3951 C C . ASP A 1 29 ? -32.951 -11.276 -11.143 1.00 0.00 29 ASP A C 3
ATOM 3952 O O . ASP A 1 29 ? -33.857 -11.287 -10.332 1.00 0.00 29 ASP A O 3
ATOM 3961 N N . TRP A 1 30 ? -32.142 -10.256 -11.239 1.00 0.00 30 TRP A N 3
ATOM 3962 C CA . TRP A 1 30 ? -32.320 -9.076 -10.346 1.00 0.00 30 TRP A CA 3
ATOM 3963 C C . TRP A 1 30 ? -33.728 -8.498 -10.508 1.00 0.00 30 TRP A C 3
ATOM 3964 O O . TRP A 1 30 ? -34.350 -8.638 -11.543 1.00 0.00 30 TRP A O 3
ATOM 3985 N N . ASP A 1 31 ? -34.235 -7.850 -9.496 1.00 0.00 31 ASP A N 3
ATOM 3986 C CA . ASP A 1 31 ? -35.603 -7.266 -9.595 1.00 0.00 31 ASP A CA 3
ATOM 3987 C C . ASP A 1 31 ? -35.841 -6.271 -8.456 1.00 0.00 31 ASP A C 3
ATOM 3988 O O . ASP A 1 31 ? -34.912 -5.771 -7.850 1.00 0.00 31 ASP A O 3
ATOM 3997 N N . GLU A 1 32 ? -37.078 -5.980 -8.161 1.00 0.00 32 GLU A N 3
ATOM 3998 C CA . GLU A 1 32 ? -37.378 -5.016 -7.063 1.00 0.00 32 GLU A CA 3
ATOM 3999 C C . GLU A 1 32 ? -37.135 -5.671 -5.699 1.00 0.00 32 GLU A C 3
ATOM 4000 O O . GLU A 1 32 ? -36.374 -5.180 -4.891 1.00 0.00 32 GLU A O 3
ATOM 4012 N N . LYS A 1 33 ? -37.781 -6.775 -5.437 1.00 0.00 33 LYS A N 3
ATOM 4013 C CA . LYS A 1 33 ? -37.589 -7.458 -4.126 1.00 0.00 33 LYS A CA 3
ATOM 4014 C C . LYS A 1 33 ? -36.111 -7.789 -3.908 1.00 0.00 33 LYS A C 3
ATOM 4015 O O . LYS A 1 33 ? -35.588 -7.655 -2.819 1.00 0.00 33 LYS A O 3
ATOM 4034 N N . VAL A 1 34 ? -35.432 -8.221 -4.935 1.00 0.00 34 VAL A N 3
ATOM 4035 C CA . VAL A 1 34 ? -33.987 -8.561 -4.784 1.00 0.00 34 VAL A CA 3
ATOM 4036 C C . VAL A 1 34 ? -33.180 -7.307 -4.432 1.00 0.00 34 VAL A C 3
ATOM 4037 O O . VAL A 1 34 ? -32.390 -7.307 -3.510 1.00 0.00 34 VAL A O 3
ATOM 4050 N N . ALA A 1 35 ? -33.371 -6.242 -5.162 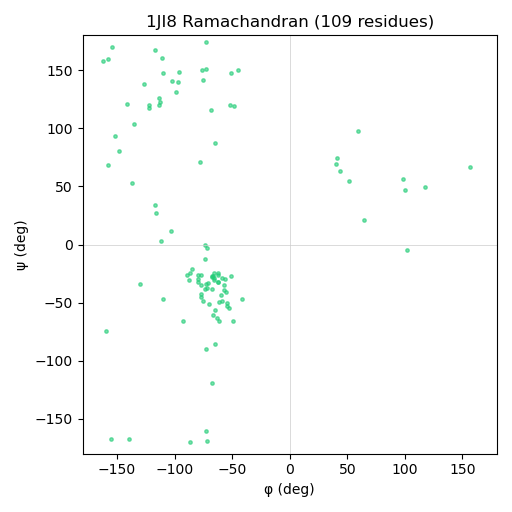1.00 0.00 35 ALA A N 3
ATOM 4051 C CA . ALA A 1 35 ? -32.612 -4.992 -4.866 1.00 0.00 35 ALA A CA 3
ATOM 4052 C C . ALA A 1 35 ? -32.827 -4.575 -3.408 1.00 0.00 35 ALA A C 3
ATOM 4053 O O . ALA A 1 35 ? -31.890 -4.288 -2.690 1.00 0.00 35 ALA A O 3
ATOM 4060 N N . GLU A 1 36 ? -34.054 -4.539 -2.967 1.00 0.00 36 GLU A N 3
ATOM 4061 C CA . GLU A 1 36 ? -34.329 -4.141 -1.556 1.00 0.00 36 GLU A CA 3
ATOM 4062 C C . GLU A 1 36 ? -33.576 -5.060 -0.591 1.00 0.00 36 GLU A C 3
ATOM 4063 O O . GLU A 1 36 ? -32.787 -4.616 0.218 1.00 0.00 36 GLU A O 3
ATOM 4075 N N . TRP A 1 37 ? -33.814 -6.341 -0.671 1.00 0.00 37 TRP A N 3
ATOM 4076 C CA . TRP A 1 37 ? -33.112 -7.288 0.243 1.00 0.00 37 TRP A CA 3
ATOM 4077 C C . TRP A 1 37 ? -31.607 -7.008 0.239 1.00 0.00 37 TRP A C 3
ATOM 4078 O O . TRP A 1 37 ? -30.930 -7.189 1.232 1.00 0.00 37 TRP A O 3
ATOM 4099 N N . LEU A 1 38 ? -31.078 -6.570 -0.871 1.00 0.00 38 LEU A N 3
ATOM 4100 C CA . LEU A 1 38 ? -29.615 -6.280 -0.935 1.00 0.00 38 LEU A CA 3
ATOM 4101 C C . LEU A 1 38 ? -29.275 -5.078 -0.051 1.00 0.00 38 LEU A C 3
ATOM 4102 O O . LEU A 1 38 ? -28.519 -5.185 0.895 1.00 0.00 38 LEU A O 3
ATOM 4118 N N . ALA A 1 39 ? -29.826 -3.933 -0.350 1.00 0.00 39 ALA A N 3
ATOM 4119 C CA . ALA A 1 39 ? -29.532 -2.726 0.474 1.00 0.00 39 ALA A CA 3
ATOM 4120 C C . ALA A 1 39 ? -29.676 -3.054 1.963 1.00 0.00 39 ALA A C 3
ATOM 4121 O O . ALA A 1 39 ? -28.826 -2.723 2.766 1.00 0.00 39 ALA A O 3
ATOM 4128 N N . ARG A 1 40 ? -30.745 -3.703 2.338 1.00 0.00 40 ARG A N 3
ATOM 4129 C CA . ARG A 1 40 ? -30.939 -4.052 3.774 1.00 0.00 40 ARG A CA 3
ATOM 4130 C C . ARG A 1 40 ? -29.865 -5.045 4.227 1.00 0.00 40 ARG A C 3
ATOM 4131 O O . ARG A 1 40 ? -29.439 -5.037 5.365 1.00 0.00 40 ARG A O 3
ATOM 4152 N N . GLU A 1 41 ? -29.425 -5.898 3.343 1.00 0.00 41 GLU A N 3
ATOM 4153 C CA . GLU A 1 41 ? -28.377 -6.889 3.722 1.00 0.00 41 GLU A CA 3
ATOM 4154 C C . GLU A 1 41 ? -27.071 -6.169 4.069 1.00 0.00 41 GLU A C 3
ATOM 4155 O O . GLU A 1 41 ? -26.320 -6.600 4.921 1.00 0.00 41 GLU A O 3
ATOM 4167 N N . LEU A 1 42 ? -26.797 -5.074 3.415 1.00 0.00 42 LEU A N 3
ATOM 4168 C CA . LEU A 1 42 ? -25.541 -4.325 3.706 1.00 0.00 42 LEU A CA 3
ATOM 4169 C C . LEU A 1 42 ? -25.793 -3.267 4.783 1.00 0.00 42 LEU A C 3
ATOM 4170 O O . LEU A 1 42 ? -25.385 -3.413 5.918 1.00 0.00 42 LEU A O 3
ATOM 4186 N N . GLU A 1 43 ? -26.465 -2.204 4.436 1.00 0.00 43 GLU A N 3
ATOM 4187 C CA . GLU A 1 43 ? -26.744 -1.136 5.440 1.00 0.00 43 GLU A CA 3
ATOM 4188 C C . GLU A 1 43 ? -27.965 -1.509 6.283 1.00 0.00 43 GLU A C 3
ATOM 4189 O O . GLU A 1 43 ? -27.846 -1.922 7.420 1.00 0.00 43 GLU A O 3
ATOM 4201 N N . GLY A 1 44 ? -29.142 -1.366 5.736 1.00 0.00 44 GLY A N 3
ATOM 4202 C CA . GLY A 1 44 ? -30.370 -1.713 6.507 1.00 0.00 44 GLY A CA 3
ATOM 4203 C C . GLY A 1 44 ? -31.479 -0.712 6.176 1.00 0.00 44 GLY A C 3
ATOM 4204 O O . GLY A 1 44 ? -31.868 0.093 6.999 1.00 0.00 44 GLY A O 3
ATOM 4208 N N . ILE A 1 45 ? -31.991 -0.755 4.977 1.00 0.00 45 ILE A N 3
ATOM 4209 C CA . ILE A 1 45 ? -33.076 0.195 4.594 1.00 0.00 45 ILE A CA 3
ATOM 4210 C C . ILE A 1 45 ? -34.444 -0.472 4.752 1.00 0.00 45 ILE A C 3
ATOM 4211 O O . ILE A 1 45 ? -34.772 -1.411 4.054 1.00 0.00 45 ILE A O 3
ATOM 4227 N N . GLN A 1 46 ? -35.246 0.005 5.665 1.00 0.00 46 GLN A N 3
ATOM 4228 C CA . GLN A 1 46 ? -36.592 -0.601 5.866 1.00 0.00 46 GLN A CA 3
ATOM 4229 C C . GLN A 1 46 ? -37.287 -0.810 4.518 1.00 0.00 46 GLN A C 3
ATOM 4230 O O . GLN A 1 46 ? -38.087 -1.710 4.354 1.00 0.00 46 GLN A O 3
ATOM 4244 N N . LYS A 1 47 ? -36.988 0.014 3.551 1.00 0.00 47 LYS A N 3
ATOM 4245 C CA . LYS A 1 47 ? -37.634 -0.140 2.215 1.00 0.00 47 LYS A CA 3
ATOM 4246 C C . LYS A 1 47 ? -37.086 0.902 1.236 1.00 0.00 47 LYS A C 3
ATOM 4247 O O . LYS A 1 47 ? -37.029 2.078 1.535 1.00 0.00 47 LYS A O 3
ATOM 4266 N N . MET A 1 48 ? -36.685 0.479 0.069 1.00 0.00 48 MET A N 3
ATOM 4267 C CA . MET A 1 48 ? -36.143 1.446 -0.928 1.00 0.00 48 MET A CA 3
ATOM 4268 C C . MET A 1 48 ? -37.019 2.701 -0.979 1.00 0.00 48 MET A C 3
ATOM 4269 O O . MET A 1 48 ? -38.221 2.624 -1.135 1.00 0.00 48 MET A O 3
ATOM 4283 N N . THR A 1 49 ? -36.426 3.856 -0.850 1.00 0.00 49 THR A N 3
ATOM 4284 C CA . THR A 1 49 ? -37.226 5.114 -0.891 1.00 0.00 49 THR A CA 3
ATOM 4285 C C . THR A 1 49 ? -37.349 5.615 -2.333 1.00 0.00 49 THR A C 3
ATOM 4286 O O . THR A 1 49 ? -36.819 5.026 -3.253 1.00 0.00 49 THR A O 3
ATOM 4297 N N . GLU A 1 50 ? -38.047 6.699 -2.535 1.00 0.00 50 GLU A N 3
ATOM 4298 C CA . GLU A 1 50 ? -38.205 7.236 -3.918 1.00 0.00 50 GLU A CA 3
ATOM 4299 C C . GLU A 1 50 ? -36.864 7.765 -4.436 1.00 0.00 50 GLU A C 3
ATOM 4300 O O . GLU A 1 50 ? -36.486 7.524 -5.564 1.00 0.00 50 GLU A O 3
ATOM 4312 N N . GLU A 1 51 ? -36.145 8.484 -3.619 1.00 0.00 51 GLU A N 3
ATOM 4313 C CA . GLU A 1 51 ? -34.829 9.026 -4.066 1.00 0.00 51 GLU A CA 3
ATOM 4314 C C . GLU A 1 51 ? -33.879 7.881 -4.423 1.00 0.00 51 GLU A C 3
ATOM 4315 O O . GLU A 1 51 ? -33.132 7.955 -5.379 1.00 0.00 51 GLU A O 3
ATOM 4327 N N . HIS A 1 52 ? -33.903 6.820 -3.663 1.00 0.00 52 HIS A N 3
ATOM 4328 C CA . HIS A 1 52 ? -33.003 5.669 -3.959 1.00 0.00 52 HIS A CA 3
ATOM 4329 C C . HIS A 1 52 ? -33.380 5.036 -5.301 1.00 0.00 52 HIS A C 3
ATOM 4330 O O . HIS A 1 52 ? -32.614 5.054 -6.244 1.00 0.00 52 HIS A O 3
ATOM 4344 N N . TRP A 1 53 ? -34.556 4.478 -5.394 1.00 0.00 53 TRP A N 3
ATOM 4345 C CA . TRP A 1 53 ? -34.980 3.846 -6.676 1.00 0.00 53 TRP A CA 3
ATOM 4346 C C . TRP A 1 53 ? -34.674 4.780 -7.850 1.00 0.00 53 TRP A C 3
ATOM 4347 O O . TRP A 1 53 ? -34.275 4.346 -8.913 1.00 0.00 53 TRP A O 3
ATOM 4368 N N . LYS A 1 54 ? -34.856 6.058 -7.665 1.00 0.00 54 LYS A N 3
ATOM 4369 C CA . LYS A 1 54 ? -34.575 7.019 -8.770 1.00 0.00 54 LYS A CA 3
ATOM 4370 C C . LYS A 1 54 ? -33.104 6.929 -9.187 1.00 0.00 54 LYS A C 3
ATOM 4371 O O . LYS A 1 54 ? -32.789 6.669 -10.332 1.00 0.00 54 LYS A O 3
ATOM 4390 N N . LEU A 1 55 ? -32.203 7.141 -8.268 1.00 0.00 55 LEU A N 3
ATOM 4391 C CA . LEU A 1 55 ? -30.754 7.067 -8.614 1.00 0.00 55 LEU A CA 3
ATOM 4392 C C . LEU A 1 55 ? -30.453 5.762 -9.357 1.00 0.00 55 LEU A C 3
ATOM 4393 O O . LEU A 1 55 ? -29.904 5.765 -10.440 1.00 0.00 55 LEU A O 3
ATOM 4409 N N . VAL A 1 56 ? -30.808 4.647 -8.781 1.00 0.00 56 VAL A N 3
ATOM 4410 C CA . VAL A 1 56 ? -30.542 3.342 -9.453 1.00 0.00 56 VAL A CA 3
ATOM 4411 C C . VAL A 1 56 ? -31.109 3.355 -10.875 1.00 0.00 56 VAL A C 3
ATOM 4412 O O . VAL A 1 56 ? -30.558 2.757 -11.779 1.00 0.00 56 VAL A O 3
ATOM 4425 N N . LYS A 1 57 ? -32.206 4.030 -11.081 1.00 0.00 57 LYS A N 3
ATOM 4426 C CA . LYS A 1 57 ? -32.808 4.080 -12.444 1.00 0.00 57 LYS A CA 3
ATOM 4427 C C . LYS A 1 57 ? -31.904 4.873 -13.392 1.00 0.00 57 LYS A C 3
ATOM 4428 O O . LYS A 1 57 ? -31.409 4.354 -14.373 1.00 0.00 57 LYS A O 3
ATOM 4447 N N . TYR A 1 58 ? -31.684 6.127 -13.107 1.00 0.00 58 TYR A N 3
ATOM 4448 C CA . TYR A 1 58 ? -30.812 6.952 -13.992 1.00 0.00 58 TYR A CA 3
ATOM 4449 C C . TYR A 1 58 ? -29.542 6.177 -14.354 1.00 0.00 58 TYR A C 3
ATOM 4450 O O . TYR A 1 58 ? -29.042 6.266 -15.457 1.00 0.00 58 TYR A O 3
ATOM 4468 N N . LEU A 1 59 ? -29.016 5.418 -13.432 1.00 0.00 59 LEU A N 3
ATOM 4469 C CA . LEU A 1 59 ? -27.779 4.639 -13.722 1.00 0.00 59 LEU A CA 3
ATOM 4470 C C . LEU A 1 59 ? -28.081 3.513 -14.713 1.00 0.00 59 LEU A C 3
ATOM 4471 O O . LEU A 1 59 ? -27.380 3.325 -15.687 1.00 0.00 59 LEU A O 3
ATOM 4487 N N . ARG A 1 60 ? -29.119 2.760 -14.471 1.00 0.00 60 ARG A N 3
ATOM 4488 C CA . ARG A 1 60 ? -29.465 1.644 -15.397 1.00 0.00 60 ARG A CA 3
ATOM 4489 C C . ARG A 1 60 ? -29.322 2.098 -16.854 1.00 0.00 60 ARG A C 3
ATOM 4490 O O . ARG A 1 60 ? -28.875 1.355 -17.704 1.00 0.00 60 ARG A O 3
ATOM 4511 N N . GLU A 1 61 ? -29.699 3.312 -17.147 1.00 0.00 61 GLU A N 3
ATOM 4512 C CA . GLU A 1 61 ? -29.585 3.810 -18.548 1.00 0.00 61 GLU A CA 3
ATOM 4513 C C . GLU A 1 61 ? -28.114 3.914 -18.958 1.00 0.00 61 GLU A C 3
ATOM 4514 O O . GLU A 1 61 ? -27.698 3.367 -19.960 1.00 0.00 61 GLU A O 3
ATOM 4526 N N . TYR A 1 62 ? -27.322 4.615 -18.193 1.00 0.00 62 TYR A N 3
ATOM 4527 C CA . TYR A 1 62 ? -25.878 4.754 -18.540 1.00 0.00 62 TYR A CA 3
ATOM 4528 C C . TYR A 1 62 ? -25.259 3.379 -18.807 1.00 0.00 62 TYR A C 3
ATOM 4529 O O . TYR A 1 62 ? -24.515 3.195 -19.749 1.00 0.00 62 TYR A O 3
ATOM 4547 N N . TRP A 1 63 ? -25.559 2.413 -17.983 1.00 0.00 63 TRP A N 3
ATOM 4548 C CA . TRP A 1 63 ? -24.987 1.052 -18.189 1.00 0.00 63 TRP A CA 3
ATOM 4549 C C . TRP A 1 63 ? -25.485 0.461 -19.511 1.00 0.00 63 TRP A C 3
ATOM 4550 O O . TRP A 1 63 ? -24.719 -0.060 -20.297 1.00 0.00 63 TRP A O 3
ATOM 4571 N N . GLU A 1 64 ? -26.764 0.537 -19.761 1.00 0.00 64 GLU A N 3
ATOM 4572 C CA . GLU A 1 64 ? -27.310 -0.022 -21.031 1.00 0.00 64 GLU A CA 3
ATOM 4573 C C . GLU A 1 64 ? -26.593 0.596 -22.235 1.00 0.00 64 GLU A C 3
ATOM 4574 O O . GLU A 1 64 ? -26.636 0.073 -23.331 1.00 0.00 64 GLU A O 3
ATOM 4586 N N . THR A 1 65 ? -25.934 1.706 -22.040 1.00 0.00 65 THR A N 3
ATOM 4587 C CA . THR A 1 65 ? -25.214 2.354 -23.174 1.00 0.00 65 THR A CA 3
ATOM 4588 C C . THR A 1 65 ? -23.849 1.692 -23.383 1.00 0.00 65 THR A C 3
ATOM 4589 O O . THR A 1 65 ? -23.472 1.360 -24.488 1.00 0.00 65 THR A O 3
ATOM 4600 N N . PHE A 1 66 ? -23.106 1.499 -22.327 1.00 0.00 66 PHE A N 3
ATOM 4601 C CA . PHE A 1 66 ? -21.766 0.859 -22.466 1.00 0.00 66 PHE A CA 3
ATOM 4602 C C . PHE A 1 66 ? -21.551 -0.170 -21.352 1.00 0.00 66 PHE A C 3
ATOM 4603 O O . PHE A 1 66 ? -20.945 -1.203 -21.556 1.00 0.00 66 PHE A O 3
ATOM 4620 N N . GLY A 1 67 ? -22.044 0.104 -20.175 1.00 0.00 67 GLY A N 3
ATOM 4621 C CA . GLY A 1 67 ? -21.867 -0.859 -19.051 1.00 0.00 67 GLY A CA 3
ATOM 4622 C C . GLY A 1 67 ? -20.780 -0.349 -18.104 1.00 0.00 67 GLY A C 3
ATOM 4623 O O . GLY A 1 67 ? -19.807 -1.025 -17.838 1.00 0.00 67 GLY A O 3
ATOM 4627 N N . THR A 1 68 ? -20.938 0.842 -17.592 1.00 0.00 68 THR A N 3
ATOM 4628 C CA . THR A 1 68 ? -19.912 1.395 -16.661 1.00 0.00 68 THR A CA 3
ATOM 4629 C C . THR A 1 68 ? -20.578 1.896 -15.377 1.00 0.00 68 THR A C 3
ATOM 4630 O O . THR A 1 68 ? -21.754 2.198 -15.353 1.00 0.00 68 THR A O 3
ATOM 4641 N N . CYS A 1 69 ? -19.834 1.986 -14.309 1.00 0.00 69 CYS A N 3
ATOM 4642 C CA . CYS A 1 69 ? -20.425 2.468 -13.026 1.00 0.00 69 CYS A CA 3
ATOM 4643 C C . CYS A 1 69 ? -19.685 3.719 -12.543 1.00 0.00 69 CYS A C 3
ATOM 4644 O O . CYS A 1 69 ? -18.752 3.630 -11.771 1.00 0.00 69 CYS A O 3
ATOM 4651 N N . PRO A 1 70 ? -20.134 4.848 -13.020 1.00 0.00 70 PRO A N 3
ATOM 4652 C CA . PRO A 1 70 ? -19.513 6.139 -12.637 1.00 0.00 70 PRO A CA 3
ATOM 4653 C C . PRO A 1 70 ? -19.871 6.496 -11.191 1.00 0.00 70 PRO A C 3
ATOM 4654 O O . PRO A 1 70 ? -20.740 5.889 -10.598 1.00 0.00 70 PRO A O 3
ATOM 4665 N N . PRO A 1 71 ? -19.182 7.476 -10.672 1.00 0.00 71 PRO A N 3
ATOM 4666 C CA . PRO A 1 71 ? -19.425 7.924 -9.279 1.00 0.00 71 PRO A CA 3
ATOM 4667 C C . PRO A 1 71 ? -20.743 8.700 -9.189 1.00 0.00 71 PRO A C 3
ATOM 4668 O O . PRO A 1 71 ? -21.792 8.132 -8.956 1.00 0.00 71 PRO A O 3
ATOM 4679 N N . ILE A 1 72 ? -20.699 9.992 -9.370 1.00 0.00 72 ILE A N 3
ATOM 4680 C CA . ILE A 1 72 ? -21.952 10.797 -9.292 1.00 0.00 72 ILE A CA 3
ATOM 4681 C C . ILE A 1 72 ? -21.665 12.259 -9.647 1.00 0.00 72 ILE A C 3
ATOM 4682 O O . ILE A 1 72 ? -21.636 13.121 -8.792 1.00 0.00 72 ILE A O 3
ATOM 4698 N N . LYS A 1 73 ? -21.455 12.543 -10.903 1.00 0.00 73 LYS A N 3
ATOM 4699 C CA . LYS A 1 73 ? -21.172 13.950 -11.311 1.00 0.00 73 LYS A CA 3
ATOM 4700 C C . LYS A 1 73 ? -22.163 14.396 -12.389 1.00 0.00 73 LYS A C 3
ATOM 4701 O O . LYS A 1 73 ? -22.949 15.300 -12.188 1.00 0.00 73 LYS A O 3
ATOM 4720 N N . MET A 1 74 ? -22.132 13.769 -13.534 1.00 0.00 74 MET A N 3
ATOM 4721 C CA . MET A 1 74 ? -23.073 14.159 -14.622 1.00 0.00 74 MET A CA 3
ATOM 4722 C C . MET A 1 74 ? -24.516 13.869 -14.200 1.00 0.00 74 MET A C 3
ATOM 4723 O O . MET A 1 74 ? -25.458 14.297 -14.838 1.00 0.00 74 MET A O 3
ATOM 4737 N N . VAL A 1 75 ? -24.695 13.146 -13.129 1.00 0.00 75 VAL A N 3
ATOM 4738 C CA . VAL A 1 75 ? -26.077 12.828 -12.665 1.00 0.00 75 VAL A CA 3
ATOM 4739 C C . VAL A 1 75 ? -26.756 14.089 -12.128 1.00 0.00 75 VAL A C 3
ATOM 4740 O O . VAL A 1 75 ? -27.897 14.372 -12.435 1.00 0.00 75 VAL A O 3
ATOM 4753 N N . THR A 1 76 ? -26.064 14.851 -11.325 1.00 0.00 76 THR A N 3
ATOM 4754 C CA . THR A 1 76 ? -26.671 16.094 -10.767 1.00 0.00 76 THR A CA 3
ATOM 4755 C C . THR A 1 76 ? -26.981 17.083 -11.894 1.00 0.00 76 THR A C 3
ATOM 4756 O O . THR A 1 76 ? -28.007 17.735 -11.895 1.00 0.00 76 THR A O 3
ATOM 4767 N N . LYS A 1 77 ? -26.102 17.201 -12.851 1.00 0.00 77 LYS A N 3
ATOM 4768 C CA . LYS A 1 77 ? -26.347 18.150 -13.975 1.00 0.00 77 LYS A CA 3
ATOM 4769 C C . LYS A 1 77 ? -27.732 17.908 -14.582 1.00 0.00 77 LYS A C 3
ATOM 4770 O O . LYS A 1 77 ? -28.363 18.813 -15.091 1.00 0.00 77 LYS A O 3
ATOM 4789 N N . GLU A 1 78 ? -28.210 16.695 -14.530 1.00 0.00 78 GLU A N 3
ATOM 4790 C CA . GLU A 1 78 ? -29.554 16.399 -15.104 1.00 0.00 78 GLU A CA 3
ATOM 4791 C C . GLU A 1 78 ? -30.591 16.273 -13.985 1.00 0.00 78 GLU A C 3
ATOM 4792 O O . GLU A 1 78 ? -31.444 17.122 -13.818 1.00 0.00 78 GLU A O 3
ATOM 4804 N N . THR A 1 79 ? -30.525 15.219 -13.218 1.00 0.00 79 THR A N 3
ATOM 4805 C CA . THR A 1 79 ? -31.508 15.041 -12.110 1.00 0.00 79 THR A CA 3
ATOM 4806 C C . THR A 1 79 ? -31.593 16.319 -11.270 1.00 0.00 79 THR A C 3
ATOM 4807 O O . THR A 1 79 ? -32.660 16.852 -11.039 1.00 0.00 79 THR A O 3
ATOM 4818 N N . GLY A 1 80 ? -30.476 16.812 -10.810 1.00 0.00 80 GLY A N 3
ATOM 4819 C CA . GLY A 1 80 ? -30.491 18.052 -9.985 1.00 0.00 80 GLY A CA 3
ATOM 4820 C C . GLY A 1 80 ? -30.415 17.681 -8.503 1.00 0.00 80 GLY A C 3
ATOM 4821 O O . GLY A 1 80 ? -30.932 18.376 -7.651 1.00 0.00 80 GLY A O 3
ATOM 4825 N N . PHE A 1 81 ? -29.774 16.588 -8.188 1.00 0.00 81 PHE A N 3
ATOM 4826 C CA . PHE A 1 81 ? -29.667 16.173 -6.760 1.00 0.00 81 PHE A CA 3
ATOM 4827 C C . PHE A 1 81 ? -28.301 16.572 -6.194 1.00 0.00 81 PHE A C 3
ATOM 4828 O O . PHE A 1 81 ? -27.270 16.152 -6.681 1.00 0.00 81 PHE A O 3
ATOM 4845 N N . SER A 1 82 ? -28.287 17.379 -5.169 1.00 0.00 82 SER A N 3
ATOM 4846 C CA . SER A 1 82 ? -26.987 17.804 -4.573 1.00 0.00 82 SER A CA 3
ATOM 4847 C C . SER A 1 82 ? -26.289 16.608 -3.920 1.00 0.00 82 SER A C 3
ATOM 4848 O O . SER A 1 82 ? -26.926 15.709 -3.408 1.00 0.00 82 SER A O 3
ATOM 4856 N N . LEU A 1 83 ? -24.984 16.589 -3.937 1.00 0.00 83 LEU A N 3
ATOM 4857 C CA . LEU A 1 83 ? -24.248 15.449 -3.318 1.00 0.00 83 LEU A CA 3
ATOM 4858 C C . LEU A 1 83 ? -24.654 15.292 -1.850 1.00 0.00 83 LEU A C 3
ATOM 4859 O O . LEU A 1 83 ? -24.612 14.211 -1.297 1.00 0.00 83 LEU A O 3
ATOM 4875 N N . GLU A 1 84 ? -25.046 16.362 -1.215 1.00 0.00 84 GLU A N 3
ATOM 4876 C CA . GLU A 1 84 ? -25.454 16.272 0.217 1.00 0.00 84 GLU A CA 3
ATOM 4877 C C . GLU A 1 84 ? -26.604 15.276 0.377 1.00 0.00 84 GLU A C 3
ATOM 4878 O O . GLU A 1 84 ? -26.606 14.453 1.272 1.00 0.00 84 GLU A O 3
ATOM 4890 N N . LYS A 1 85 ? -27.583 15.341 -0.483 1.00 0.00 85 LYS A N 3
ATOM 4891 C CA . LYS A 1 85 ? -28.733 14.398 -0.379 1.00 0.00 85 LYS A CA 3
ATOM 4892 C C . LYS A 1 85 ? -28.256 12.957 -0.585 1.00 0.00 85 LYS A C 3
ATOM 4893 O O . LYS A 1 85 ? -28.506 12.088 0.227 1.00 0.00 85 LYS A O 3
ATOM 4912 N N . ILE A 1 86 ? -27.571 12.698 -1.665 1.00 0.00 86 ILE A N 3
ATOM 4913 C CA . ILE A 1 86 ? -27.079 11.314 -1.922 1.00 0.00 86 ILE A CA 3
ATOM 4914 C C . ILE A 1 86 ? -26.291 10.799 -0.715 1.00 0.00 86 ILE A C 3
ATOM 4915 O O . ILE A 1 86 ? -26.260 9.616 -0.440 1.00 0.00 86 ILE A O 3
ATOM 4931 N N . TYR A 1 87 ? -25.653 11.678 0.008 1.00 0.00 87 TYR A N 3
ATOM 4932 C CA . TYR A 1 87 ? -24.867 11.238 1.197 1.00 0.00 87 TYR A CA 3
ATOM 4933 C C . TYR A 1 87 ? -25.804 10.936 2.371 1.00 0.00 87 TYR A C 3
ATOM 4934 O O . TYR A 1 87 ? -25.575 10.027 3.143 1.00 0.00 87 TYR A O 3
ATOM 4952 N N . GLN A 1 88 ? -26.858 11.694 2.511 1.00 0.00 88 GLN A N 3
ATOM 4953 C CA . GLN A 1 88 ? -27.807 11.453 3.635 1.00 0.00 88 GLN A CA 3
ATOM 4954 C C . GLN A 1 88 ? -28.468 10.080 3.490 1.00 0.00 88 GLN A C 3
ATOM 4955 O O . GLN A 1 88 ? -28.581 9.331 4.440 1.00 0.00 88 GLN A O 3
ATOM 4969 N N . LEU A 1 89 ? -28.906 9.743 2.308 1.00 0.00 89 LEU A N 3
ATOM 4970 C CA . LEU A 1 89 ? -29.559 8.418 2.104 1.00 0.00 89 LEU A CA 3
ATOM 4971 C C . LEU A 1 89 ? -28.502 7.316 1.997 1.00 0.00 89 LEU A C 3
ATOM 4972 O O . LEU A 1 89 ? -28.544 6.331 2.707 1.00 0.00 89 LEU A O 3
ATOM 4988 N N . PHE A 1 90 ? -27.554 7.474 1.114 1.00 0.00 90 PHE A N 3
ATOM 4989 C CA . PHE A 1 90 ? -26.496 6.437 0.961 1.00 0.00 90 PHE A CA 3
ATOM 4990 C C . PHE A 1 90 ? -25.328 6.726 1.907 1.00 0.00 90 PHE A C 3
ATOM 4991 O O . PHE A 1 90 ? -25.215 7.810 2.444 1.00 0.00 90 PHE A O 3
ATOM 5008 N N . PRO A 1 91 ? -24.497 5.735 2.079 1.00 0.00 91 PRO A N 3
ATOM 5009 C CA . PRO A 1 91 ? -23.320 5.869 2.970 1.00 0.00 91 PRO A CA 3
ATOM 5010 C C . PRO A 1 91 ? -22.243 6.734 2.308 1.00 0.00 91 PRO A C 3
ATOM 5011 O O . PRO A 1 91 ? -22.413 7.219 1.207 1.00 0.00 91 PRO A O 3
ATOM 5022 N N . SER A 1 92 ? -21.136 6.930 2.972 1.00 0.00 92 SER A N 3
ATOM 5023 C CA . SER A 1 92 ? -20.050 7.762 2.381 1.00 0.00 92 SER A CA 3
ATOM 5024 C C . SER A 1 92 ? -19.450 7.060 1.159 1.00 0.00 92 SER A C 3
ATOM 5025 O O . SER A 1 92 ? -18.467 6.354 1.257 1.00 0.00 92 SER A O 3
ATOM 5033 N N . GLY A 1 93 ? -20.036 7.250 0.008 1.00 0.00 93 GLY A N 3
ATOM 5034 C CA . GLY A 1 93 ? -19.499 6.593 -1.217 1.00 0.00 93 GLY A CA 3
ATOM 5035 C C . GLY A 1 93 ? -20.653 6.004 -2.029 1.00 0.00 93 GLY A C 3
ATOM 5036 O O . GLY A 1 93 ? -20.914 4.819 -1.968 1.00 0.00 93 GLY A O 3
ATOM 5040 N N . PRO A 1 94 ? -21.307 6.859 -2.766 1.00 0.00 94 PRO A N 3
ATOM 5041 C CA . PRO A 1 94 ? -22.451 6.424 -3.606 1.00 0.00 94 PRO A CA 3
ATOM 5042 C C . PRO A 1 94 ? -21.954 5.645 -4.827 1.00 0.00 94 PRO A C 3
ATOM 5043 O O . PRO A 1 94 ? -22.731 5.197 -5.647 1.00 0.00 94 PRO A O 3
ATOM 5054 N N . ALA A 1 95 ? -20.667 5.480 -4.955 1.00 0.00 95 ALA A N 3
ATOM 5055 C CA . ALA A 1 95 ? -20.123 4.731 -6.123 1.00 0.00 95 ALA A CA 3
ATOM 5056 C C . ALA A 1 95 ? -20.252 3.222 -5.894 1.00 0.00 95 ALA A C 3
ATOM 5057 O O . ALA A 1 95 ? -20.801 2.508 -6.708 1.00 0.00 95 ALA A O 3
ATOM 5064 N N . HIS A 1 96 ? -19.750 2.734 -4.793 1.00 0.00 96 HIS A N 3
ATOM 5065 C CA . HIS A 1 96 ? -19.841 1.272 -4.515 1.00 0.00 96 HIS A CA 3
ATOM 5066 C C . HIS A 1 96 ? -21.251 0.903 -4.044 1.00 0.00 96 HIS A C 3
ATOM 5067 O O . HIS A 1 96 ? -21.677 -0.228 -4.158 1.00 0.00 96 HIS A O 3
ATOM 5081 N N . GLY A 1 97 ? -21.977 1.848 -3.512 1.00 0.00 97 GLY A N 3
ATOM 5082 C CA . GLY A 1 97 ? -23.355 1.547 -3.030 1.00 0.00 97 GLY A CA 3
ATOM 5083 C C . GLY A 1 97 ? -24.317 1.482 -4.218 1.00 0.00 97 GLY A C 3
ATOM 5084 O O . GLY A 1 97 ? -24.784 0.425 -4.593 1.00 0.00 97 GLY A O 3
ATOM 5088 N N . ALA A 1 98 ? -24.622 2.605 -4.809 1.00 0.00 98 ALA A N 3
ATOM 5089 C CA . ALA A 1 98 ? -25.560 2.611 -5.970 1.00 0.00 98 ALA A CA 3
ATOM 5090 C C . ALA A 1 98 ? -25.257 1.439 -6.907 1.00 0.00 98 ALA A C 3
ATOM 5091 O O . ALA A 1 98 ? -26.150 0.840 -7.474 1.00 0.00 98 ALA A O 3
ATOM 5098 N N . CYS A 1 99 ? -24.007 1.107 -7.078 1.00 0.00 99 CYS A N 3
ATOM 5099 C CA . CYS A 1 99 ? -23.653 -0.025 -7.982 1.00 0.00 99 CYS A CA 3
ATOM 5100 C C . CYS A 1 99 ? -24.059 -1.360 -7.350 1.00 0.00 99 CYS A C 3
ATOM 5101 O O . CYS A 1 99 ? -24.725 -2.171 -7.962 1.00 0.00 99 CYS A O 3
ATOM 5108 N N . LYS A 1 100 ? -23.659 -1.596 -6.130 1.00 0.00 100 LYS A N 3
ATOM 5109 C CA . LYS A 1 100 ? -24.020 -2.879 -5.462 1.00 0.00 100 LYS A CA 3
ATOM 5110 C C . LYS A 1 100 ? -25.514 -3.168 -5.637 1.00 0.00 100 LYS A C 3
ATOM 5111 O O . LYS A 1 100 ? -25.911 -4.277 -5.932 1.00 0.00 100 LYS A O 3
ATOM 5130 N N . VAL A 1 101 ? -26.345 -2.177 -5.456 1.00 0.00 101 VAL A N 3
ATOM 5131 C CA . VAL A 1 101 ? -27.812 -2.395 -5.612 1.00 0.00 101 VAL A CA 3
ATOM 5132 C C . VAL A 1 101 ? -28.158 -2.650 -7.081 1.00 0.00 101 VAL A C 3
ATOM 5133 O O . VAL A 1 101 ? -28.758 -3.650 -7.423 1.00 0.00 101 VAL A O 3
ATOM 5146 N N . ALA A 1 102 ? -27.784 -1.755 -7.954 1.00 0.00 102 ALA A N 3
ATOM 5147 C CA . ALA A 1 102 ? -28.094 -1.948 -9.400 1.00 0.00 102 ALA A CA 3
ATOM 5148 C C . ALA A 1 102 ? -27.803 -3.394 -9.814 1.00 0.00 102 ALA A C 3
ATOM 5149 O O . ALA A 1 102 ? -28.495 -3.966 -10.632 1.00 0.00 102 ALA A O 3
ATOM 5156 N N . GLY A 1 103 ? -26.785 -3.988 -9.255 1.00 0.00 103 GLY A N 3
ATOM 5157 C CA . GLY A 1 103 ? -26.452 -5.395 -9.617 1.00 0.00 103 GLY A CA 3
ATOM 5158 C C . GLY A 1 103 ? -25.628 -5.410 -10.905 1.00 0.00 103 GLY A C 3
ATOM 5159 O O . GLY A 1 103 ? -26.048 -5.939 -11.915 1.00 0.00 103 GLY A O 3
ATOM 5163 N N . ALA A 1 104 ? -24.458 -4.834 -10.879 1.00 0.00 104 ALA A N 3
ATOM 5164 C CA . ALA A 1 104 ? -23.608 -4.815 -12.104 1.00 0.00 104 ALA A CA 3
ATOM 5165 C C . ALA A 1 104 ? -22.313 -4.042 -11.840 1.00 0.00 104 ALA A C 3
ATOM 5166 O O . ALA A 1 104 ? -22.183 -2.898 -12.228 1.00 0.00 104 ALA A O 3
ATOM 5173 N N . PRO A 1 105 ? -21.396 -4.699 -11.186 1.00 0.00 105 PRO A N 3
ATOM 5174 C CA . PRO A 1 105 ? -20.092 -4.072 -10.862 1.00 0.00 105 PRO A CA 3
ATOM 5175 C C . PRO A 1 105 ? -19.232 -3.944 -12.124 1.00 0.00 105 PRO A C 3
ATOM 5176 O O . PRO A 1 105 ? -19.678 -4.222 -13.220 1.00 0.00 105 PRO A O 3
ATOM 5187 N N . LYS A 1 106 ? -18.005 -3.527 -11.979 1.00 0.00 106 LYS A N 3
ATOM 5188 C CA . LYS A 1 106 ? -17.121 -3.382 -13.171 1.00 0.00 106 LYS A CA 3
ATOM 5189 C C . LYS A 1 106 ? -16.561 -4.746 -13.584 1.00 0.00 106 LYS A C 3
ATOM 5190 O O . LYS A 1 106 ? -16.634 -5.700 -12.835 1.00 0.00 106 LYS A O 3
ATOM 5209 N N . PRO A 1 107 ? -16.018 -4.790 -14.770 1.00 0.00 107 PRO A N 3
ATOM 5210 C CA . PRO A 1 107 ? -15.437 -6.049 -15.297 1.00 0.00 107 PRO A CA 3
ATOM 5211 C C . PRO A 1 107 ? -14.117 -6.366 -14.589 1.00 0.00 107 PRO A C 3
ATOM 5212 O O . PRO A 1 107 ? -13.292 -5.500 -14.373 1.00 0.00 107 PRO A O 3
ATOM 5223 N N . THR A 1 108 ? -13.910 -7.603 -14.226 1.00 0.00 108 THR A N 3
ATOM 5224 C CA . THR A 1 108 ? -12.643 -7.974 -13.533 1.00 0.00 108 THR A CA 3
ATOM 5225 C C . THR A 1 108 ? -11.461 -7.873 -14.501 1.00 0.00 108 THR A C 3
ATOM 5226 O O . THR A 1 108 ? -10.412 -7.361 -14.165 1.00 0.00 108 THR A O 3
ATOM 5237 N N . GLY A 1 109 ? -11.623 -8.359 -15.703 1.00 0.00 109 GLY A N 3
ATOM 5238 C CA . GLY A 1 109 ? -10.509 -8.289 -16.690 1.00 0.00 109 GLY A CA 3
ATOM 5239 C C . GLY A 1 109 ? -9.899 -9.680 -16.871 1.00 0.00 109 GLY A C 3
ATOM 5240 O O . GLY A 1 109 ? -8.703 -9.829 -17.030 1.00 0.00 109 GLY A O 3
ATOM 5244 N N . CYS A 1 110 ? -10.710 -10.702 -16.849 1.00 0.00 110 CYS A N 3
ATOM 5245 C CA . CYS A 1 110 ? -10.175 -12.082 -17.021 1.00 0.00 110 CYS A CA 3
ATOM 5246 C C . CYS A 1 110 ? -9.230 -12.138 -18.225 1.00 0.00 110 CYS A C 3
ATOM 5247 O O . CYS A 1 110 ? -9.115 -11.192 -18.979 1.00 0.00 110 CYS A O 3
ATOM 5255 N N . VAL A 1 111 ? -8.556 -13.239 -18.413 1.00 0.00 111 VAL A N 3
ATOM 5256 C CA . VAL A 1 111 ? -7.620 -13.353 -19.569 1.00 0.00 111 VAL A CA 3
ATOM 5257 C C . VAL A 1 111 ? -7.751 -14.732 -20.221 1.00 0.00 111 VAL A C 3
ATOM 5258 O O . VAL A 1 111 ? -6.749 -15.233 -20.706 1.00 0.00 111 VAL A O 3
ATOM 5272 N N . MET A 1 1 ? -25.011 -9.416 12.449 1.00 0.00 1 MET A N 4
ATOM 5273 C CA . MET A 1 1 ? -24.717 -10.698 11.746 1.00 0.00 1 MET A CA 4
ATOM 5274 C C . MET A 1 1 ? -24.421 -10.434 10.267 1.00 0.00 1 MET A C 4
ATOM 5275 O O . MET A 1 1 ? -25.322 -10.367 9.454 1.00 0.00 1 MET A O 4
ATOM 5291 N N . PRO A 1 2 ? -23.158 -10.292 9.969 1.00 0.00 2 PRO A N 4
ATOM 5292 C CA . PRO A 1 2 ? -22.728 -10.032 8.574 1.00 0.00 2 PRO A CA 4
ATOM 5293 C C . PRO A 1 2 ? -22.866 -11.302 7.729 1.00 0.00 2 PRO A C 4
ATOM 5294 O O . PRO A 1 2 ? -22.760 -12.404 8.228 1.00 0.00 2 PRO A O 4
ATOM 5305 N N . VAL A 1 3 ? -23.100 -11.156 6.454 1.00 0.00 3 VAL A N 4
ATOM 5306 C CA . VAL A 1 3 ? -23.244 -12.357 5.582 1.00 0.00 3 VAL A CA 4
ATOM 5307 C C . VAL A 1 3 ? -21.877 -13.009 5.353 1.00 0.00 3 VAL A C 4
ATOM 5308 O O . VAL A 1 3 ? -20.942 -12.373 4.909 1.00 0.00 3 VAL A O 4
ATOM 5321 N N . LYS A 1 4 ? -21.756 -14.274 5.651 1.00 0.00 4 LYS A N 4
ATOM 5322 C CA . LYS A 1 4 ? -20.450 -14.964 5.451 1.00 0.00 4 LYS A CA 4
ATOM 5323 C C . LYS A 1 4 ? -20.285 -15.378 3.986 1.00 0.00 4 LYS A C 4
ATOM 5324 O O . LYS A 1 4 ? -20.559 -16.501 3.613 1.00 0.00 4 LYS A O 4
ATOM 5343 N N . CYS A 1 5 ? -19.840 -14.478 3.153 1.00 0.00 5 CYS A N 4
ATOM 5344 C CA . CYS A 1 5 ? -19.657 -14.821 1.713 1.00 0.00 5 CYS A CA 4
ATOM 5345 C C . CYS A 1 5 ? -18.313 -15.531 1.507 1.00 0.00 5 CYS A C 4
ATOM 5346 O O . CYS A 1 5 ? -17.394 -15.342 2.278 1.00 0.00 5 CYS A O 4
ATOM 5353 N N . PRO A 1 6 ? -18.236 -16.327 0.466 1.00 0.00 6 PRO A N 4
ATOM 5354 C CA . PRO A 1 6 ? -19.388 -16.528 -0.450 1.00 0.00 6 PRO A CA 4
ATOM 5355 C C . PRO A 1 6 ? -20.436 -17.440 0.195 1.00 0.00 6 PRO A C 4
ATOM 5356 O O . PRO A 1 6 ? -20.170 -18.111 1.173 1.00 0.00 6 PRO A O 4
ATOM 5367 N N . GLY A 1 7 ? -21.624 -17.470 -0.344 1.00 0.00 7 GLY A N 4
ATOM 5368 C CA . GLY A 1 7 ? -22.686 -18.337 0.240 1.00 0.00 7 GLY A CA 4
ATOM 5369 C C . GLY A 1 7 ? -23.952 -18.242 -0.614 1.00 0.00 7 GLY A C 4
ATOM 5370 O O . GLY A 1 7 ? -24.129 -17.315 -1.379 1.00 0.00 7 GLY A O 4
ATOM 5374 N N . GLU A 1 8 ? -24.836 -19.195 -0.491 1.00 0.00 8 GLU A N 4
ATOM 5375 C CA . GLU A 1 8 ? -26.090 -19.158 -1.296 1.00 0.00 8 GLU A CA 4
ATOM 5376 C C . GLU A 1 8 ? -27.272 -18.735 -0.420 1.00 0.00 8 GLU A C 4
ATOM 5377 O O . GLU A 1 8 ? -27.282 -18.959 0.774 1.00 0.00 8 GLU A O 4
ATOM 5389 N N . TYR A 1 9 ? -28.268 -18.127 -1.003 1.00 0.00 9 TYR A N 4
ATOM 5390 C CA . TYR A 1 9 ? -29.447 -17.691 -0.202 1.00 0.00 9 TYR A CA 4
ATOM 5391 C C . TYR A 1 9 ? -30.699 -17.647 -1.084 1.00 0.00 9 TYR A C 4
ATOM 5392 O O . TYR A 1 9 ? -30.639 -17.309 -2.249 1.00 0.00 9 TYR A O 4
ATOM 5410 N N . GLN A 1 10 ? -31.835 -17.981 -0.534 1.00 0.00 10 GLN A N 4
ATOM 5411 C CA . GLN A 1 10 ? -33.091 -17.955 -1.337 1.00 0.00 10 GLN A CA 4
ATOM 5412 C C . GLN A 1 10 ? -33.876 -16.676 -1.038 1.00 0.00 10 GLN A C 4
ATOM 5413 O O . GLN A 1 10 ? -34.071 -16.310 0.104 1.00 0.00 10 GLN A O 4
ATOM 5427 N N . VAL A 1 11 ? -34.326 -15.988 -2.053 1.00 0.00 11 VAL A N 4
ATOM 5428 C CA . VAL A 1 11 ? -35.093 -14.731 -1.816 1.00 0.00 11 VAL A CA 4
ATOM 5429 C C . VAL A 1 11 ? -36.403 -14.741 -2.611 1.00 0.00 11 VAL A C 4
ATOM 5430 O O . VAL A 1 11 ? -36.407 -14.638 -3.821 1.00 0.00 11 VAL A O 4
ATOM 5443 N N . ASP A 1 12 ? -37.516 -14.858 -1.939 1.00 0.00 12 ASP A N 4
ATOM 5444 C CA . ASP A 1 12 ? -38.824 -14.868 -2.655 1.00 0.00 12 ASP A CA 4
ATOM 5445 C C . ASP A 1 12 ? -38.929 -16.097 -3.561 1.00 0.00 12 ASP A C 4
ATOM 5446 O O . ASP A 1 12 ? -39.608 -16.081 -4.570 1.00 0.00 12 ASP A O 4
ATOM 5455 N N . GLY A 1 13 ? -38.264 -17.165 -3.213 1.00 0.00 13 GLY A N 4
ATOM 5456 C CA . GLY A 1 13 ? -38.332 -18.392 -4.056 1.00 0.00 13 GLY A CA 4
ATOM 5457 C C . GLY A 1 13 ? -37.295 -18.307 -5.176 1.00 0.00 13 GLY A C 4
ATOM 5458 O O . GLY A 1 13 ? -37.256 -19.137 -6.062 1.00 0.00 13 GLY A O 4
ATOM 5462 N N . LYS A 1 14 ? -36.449 -17.313 -5.144 1.00 0.00 14 LYS A N 4
ATOM 5463 C CA . LYS A 1 14 ? -35.414 -17.182 -6.210 1.00 0.00 14 LYS A CA 4
ATOM 5464 C C . LYS A 1 14 ? -34.077 -17.736 -5.715 1.00 0.00 14 LYS A C 4
ATOM 5465 O O . LYS A 1 14 ? -33.918 -18.052 -4.552 1.00 0.00 14 LYS A O 4
ATOM 5484 N N . LYS A 1 15 ? -33.115 -17.858 -6.587 1.00 0.00 15 LYS A N 4
ATOM 5485 C CA . LYS A 1 15 ? -31.791 -18.393 -6.163 1.00 0.00 15 LYS A CA 4
ATOM 5486 C C . LYS A 1 15 ? -30.712 -17.319 -6.314 1.00 0.00 15 LYS A C 4
ATOM 5487 O O . LYS A 1 15 ? -30.512 -16.770 -7.380 1.00 0.00 15 LYS A O 4
ATOM 5506 N N . VAL A 1 16 ? -30.015 -17.014 -5.253 1.00 0.00 16 VAL A N 4
ATOM 5507 C CA . VAL A 1 16 ? -28.949 -15.975 -5.335 1.00 0.00 16 VAL A CA 4
ATOM 5508 C C . VAL A 1 16 ? -27.609 -16.559 -4.880 1.00 0.00 16 VAL A C 4
ATOM 5509 O O . VAL A 1 16 ? -27.537 -17.290 -3.911 1.00 0.00 16 VAL A O 4
ATOM 5522 N N . ILE A 1 17 ? -26.547 -16.244 -5.569 1.00 0.00 17 ILE A N 4
ATOM 5523 C CA . ILE A 1 17 ? -25.215 -16.785 -5.174 1.00 0.00 17 ILE A CA 4
ATOM 5524 C C . ILE A 1 17 ? -24.249 -15.639 -4.863 1.00 0.00 17 ILE A C 4
ATOM 5525 O O . ILE A 1 17 ? -23.684 -15.030 -5.750 1.00 0.00 17 ILE A O 4
ATOM 5541 N N . LEU A 1 18 ? -24.055 -15.339 -3.608 1.00 0.00 18 LEU A N 4
ATOM 5542 C CA . LEU A 1 18 ? -23.125 -14.233 -3.239 1.00 0.00 18 LEU A CA 4
ATOM 5543 C C . LEU A 1 18 ? -21.672 -14.678 -3.427 1.00 0.00 18 LEU A C 4
ATOM 5544 O O . LEU A 1 18 ? -21.209 -15.608 -2.796 1.00 0.00 18 LEU A O 4
ATOM 5560 N N . ASP A 1 19 ? -20.949 -14.020 -4.292 1.00 0.00 19 ASP A N 4
ATOM 5561 C CA . ASP A 1 19 ? -19.526 -14.403 -4.522 1.00 0.00 19 ASP A CA 4
ATOM 5562 C C . ASP A 1 19 ? -18.727 -14.285 -3.222 1.00 0.00 19 ASP A C 4
ATOM 5563 O O . ASP A 1 19 ? -19.276 -14.046 -2.164 1.00 0.00 19 ASP A O 4
ATOM 5572 N N . GLU A 1 20 ? -17.435 -14.451 -3.294 1.00 0.00 20 GLU A N 4
ATOM 5573 C CA . GLU A 1 20 ? -16.600 -14.349 -2.063 1.00 0.00 20 GLU A CA 4
ATOM 5574 C C . GLU A 1 20 ? -16.707 -12.943 -1.463 1.00 0.00 20 GLU A C 4
ATOM 5575 O O . GLU A 1 20 ? -16.310 -12.706 -0.339 1.00 0.00 20 GLU A O 4
ATOM 5587 N N . ASP A 1 21 ? -17.240 -12.010 -2.203 1.00 0.00 21 ASP A N 4
ATOM 5588 C CA . ASP A 1 21 ? -17.370 -10.623 -1.674 1.00 0.00 21 ASP A CA 4
ATOM 5589 C C . ASP A 1 21 ? -18.844 -10.213 -1.613 1.00 0.00 21 ASP A C 4
ATOM 5590 O O . ASP A 1 21 ? -19.207 -9.112 -1.975 1.00 0.00 21 ASP A O 4
ATOM 5599 N N . CYS A 1 22 ? -19.695 -11.091 -1.157 1.00 0.00 22 CYS A N 4
ATOM 5600 C CA . CYS A 1 22 ? -21.144 -10.750 -1.073 1.00 0.00 22 CYS A CA 4
ATOM 5601 C C . CYS A 1 22 ? -21.594 -10.022 -2.343 1.00 0.00 22 CYS A C 4
ATOM 5602 O O . CYS A 1 22 ? -22.441 -9.152 -2.303 1.00 0.00 22 CYS A O 4
ATOM 5609 N N . PHE A 1 23 ? -21.034 -10.371 -3.469 1.00 0.00 23 PHE A N 4
ATOM 5610 C CA . PHE A 1 23 ? -21.433 -9.698 -4.738 1.00 0.00 23 PHE A CA 4
ATOM 5611 C C . PHE A 1 23 ? -22.360 -10.608 -5.548 1.00 0.00 23 PHE A C 4
ATOM 5612 O O . PHE A 1 23 ? -21.971 -11.671 -5.990 1.00 0.00 23 PHE A O 4
ATOM 5629 N N . MET A 1 24 ? -23.584 -10.200 -5.746 1.00 0.00 24 MET A N 4
ATOM 5630 C CA . MET A 1 24 ? -24.537 -11.043 -6.527 1.00 0.00 24 MET A CA 4
ATOM 5631 C C . MET A 1 24 ? -23.838 -11.643 -7.749 1.00 0.00 24 MET A C 4
ATOM 5632 O O . MET A 1 24 ? -23.079 -10.982 -8.430 1.00 0.00 24 MET A O 4
ATOM 5646 N N . GLN A 1 25 ? -24.086 -12.893 -8.032 1.00 0.00 25 GLN A N 4
ATOM 5647 C CA . GLN A 1 25 ? -23.435 -13.535 -9.209 1.00 0.00 25 GLN A CA 4
ATOM 5648 C C . GLN A 1 25 ? -24.468 -13.787 -10.311 1.00 0.00 25 GLN A C 4
ATOM 5649 O O . GLN A 1 25 ? -24.246 -14.565 -11.217 1.00 0.00 25 GLN A O 4
ATOM 5663 N N . ASN A 1 26 ? -25.597 -13.136 -10.239 1.00 0.00 26 ASN A N 4
ATOM 5664 C CA . ASN A 1 26 ? -26.644 -13.340 -11.282 1.00 0.00 26 ASN A CA 4
ATOM 5665 C C . ASN A 1 26 ? -27.027 -12.000 -11.917 1.00 0.00 26 ASN A C 4
ATOM 5666 O O . ASN A 1 26 ? -28.133 -11.527 -11.748 1.00 0.00 26 ASN A O 4
ATOM 5677 N N . PRO A 1 27 ? -26.092 -11.435 -12.630 1.00 0.00 27 PRO A N 4
ATOM 5678 C CA . PRO A 1 27 ? -26.327 -10.135 -13.303 1.00 0.00 27 PRO A CA 4
ATOM 5679 C C . PRO A 1 27 ? -27.245 -10.318 -14.516 1.00 0.00 27 PRO A C 4
ATOM 5680 O O . PRO A 1 27 ? -27.662 -9.365 -15.141 1.00 0.00 27 PRO A O 4
ATOM 5691 N N . GLU A 1 28 ? -27.561 -11.540 -14.852 1.00 0.00 28 GLU A N 4
ATOM 5692 C CA . GLU A 1 28 ? -28.452 -11.784 -16.023 1.00 0.00 28 GLU A CA 4
ATOM 5693 C C . GLU A 1 28 ? -29.909 -11.497 -15.649 1.00 0.00 28 GLU A C 4
ATOM 5694 O O . GLU A 1 28 ? -30.692 -11.052 -16.465 1.00 0.00 28 GLU A O 4
ATOM 5706 N N . ASP A 1 29 ? -30.277 -11.747 -14.422 1.00 0.00 29 ASP A N 4
ATOM 5707 C CA . ASP A 1 29 ? -31.683 -11.488 -13.999 1.00 0.00 29 ASP A CA 4
ATOM 5708 C C . ASP A 1 29 ? -31.783 -10.128 -13.300 1.00 0.00 29 ASP A C 4
ATOM 5709 O O . ASP A 1 29 ? -32.160 -9.139 -13.897 1.00 0.00 29 ASP A O 4
ATOM 5718 N N . TRP A 1 30 ? -31.451 -10.073 -12.040 1.00 0.00 30 TRP A N 4
ATOM 5719 C CA . TRP A 1 30 ? -31.527 -8.777 -11.304 1.00 0.00 30 TRP A CA 4
ATOM 5720 C C . TRP A 1 30 ? -32.959 -8.238 -11.331 1.00 0.00 30 TRP A C 4
ATOM 5721 O O . TRP A 1 30 ? -33.521 -7.990 -12.379 1.00 0.00 30 TRP A O 4
ATOM 5742 N N . ASP A 1 31 ? -33.554 -8.053 -10.183 1.00 0.00 31 ASP A N 4
ATOM 5743 C CA . ASP A 1 31 ? -34.949 -7.529 -10.142 1.00 0.00 31 ASP A CA 4
ATOM 5744 C C . ASP A 1 31 ? -35.074 -6.443 -9.069 1.00 0.00 31 ASP A C 4
ATOM 5745 O O . ASP A 1 31 ? -34.128 -6.134 -8.372 1.00 0.00 31 ASP A O 4
ATOM 5754 N N . GLU A 1 32 ? -36.234 -5.862 -8.932 1.00 0.00 32 GLU A N 4
ATOM 5755 C CA . GLU A 1 32 ? -36.416 -4.797 -7.903 1.00 0.00 32 GLU A CA 4
ATOM 5756 C C . GLU A 1 32 ? -36.265 -5.386 -6.498 1.00 0.00 32 GLU A C 4
ATOM 5757 O O . GLU A 1 32 ? -35.359 -5.043 -5.765 1.00 0.00 32 GLU A O 4
ATOM 5769 N N . LYS A 1 33 ? -37.146 -6.271 -6.119 1.00 0.00 33 LYS A N 4
ATOM 5770 C CA . LYS A 1 33 ? -37.053 -6.882 -4.761 1.00 0.00 33 LYS A CA 4
ATOM 5771 C C . LYS A 1 33 ? -35.618 -7.342 -4.486 1.00 0.00 33 LYS A C 4
ATOM 5772 O O . LYS A 1 33 ? -35.171 -7.372 -3.357 1.00 0.00 33 LYS A O 4
ATOM 5791 N N . VAL A 1 34 ? -34.895 -7.704 -5.510 1.00 0.00 34 VAL A N 4
ATOM 5792 C CA . VAL A 1 34 ? -33.491 -8.163 -5.306 1.00 0.00 34 VAL A CA 4
ATOM 5793 C C . VAL A 1 34 ? -32.605 -6.990 -4.875 1.00 0.00 34 VAL A C 4
ATOM 5794 O O . VAL A 1 34 ? -32.050 -6.984 -3.795 1.00 0.00 34 VAL A O 4
ATOM 5807 N N . ALA A 1 35 ? -32.468 -5.998 -5.712 1.00 0.00 35 ALA A N 4
ATOM 5808 C CA . ALA A 1 35 ? -31.616 -4.828 -5.351 1.00 0.00 35 ALA A CA 4
ATOM 5809 C C . ALA A 1 35 ? -31.976 -4.321 -3.951 1.00 0.00 35 ALA A C 4
ATOM 5810 O O . ALA A 1 35 ? -31.115 -3.997 -3.157 1.00 0.00 35 ALA A O 4
ATOM 5817 N N . GLU A 1 36 ? -33.242 -4.246 -3.643 1.00 0.00 36 GLU A N 4
ATOM 5818 C CA . GLU A 1 36 ? -33.655 -3.757 -2.295 1.00 0.00 36 GLU A CA 4
ATOM 5819 C C . GLU A 1 36 ? -33.194 -4.733 -1.208 1.00 0.00 36 GLU A C 4
ATOM 5820 O O . GLU A 1 36 ? -32.826 -4.335 -0.121 1.00 0.00 36 GLU A O 4
ATOM 5832 N N . TRP A 1 37 ? -33.215 -6.007 -1.492 1.00 0.00 37 TRP A N 4
ATOM 5833 C CA . TRP A 1 37 ? -32.782 -7.005 -0.473 1.00 0.00 37 TRP A CA 4
ATOM 5834 C C . TRP A 1 37 ? -31.291 -6.838 -0.160 1.00 0.00 37 TRP A C 4
ATOM 5835 O O . TRP A 1 37 ? -30.877 -6.899 0.980 1.00 0.00 37 TRP A O 4
ATOM 5856 N N . LEU A 1 38 ? -30.483 -6.631 -1.164 1.00 0.00 38 LEU A N 4
ATOM 5857 C CA . LEU A 1 38 ? -29.021 -6.466 -0.922 1.00 0.00 38 LEU A CA 4
ATOM 5858 C C . LEU A 1 38 ? -28.752 -5.177 -0.138 1.00 0.00 38 LEU A C 4
ATOM 5859 O O . LEU A 1 38 ? -28.142 -5.193 0.912 1.00 0.00 38 LEU A O 4
ATOM 5875 N N . ALA A 1 39 ? -29.200 -4.060 -0.644 1.00 0.00 39 ALA A N 4
ATOM 5876 C CA . ALA A 1 39 ? -28.965 -2.772 0.070 1.00 0.00 39 ALA A CA 4
ATOM 5877 C C . ALA A 1 39 ? -29.489 -2.853 1.506 1.00 0.00 39 ALA A C 4
ATOM 5878 O O . ALA A 1 39 ? -28.959 -2.230 2.406 1.00 0.00 39 ALA A O 4
ATOM 5885 N N . ARG A 1 40 ? -30.527 -3.611 1.731 1.00 0.00 40 ARG A N 4
ATOM 5886 C CA . ARG A 1 40 ? -31.083 -3.726 3.110 1.00 0.00 40 ARG A CA 4
ATOM 5887 C C . ARG A 1 40 ? -30.174 -4.599 3.981 1.00 0.00 40 ARG A C 4
ATOM 5888 O O . ARG A 1 40 ? -30.000 -4.349 5.157 1.00 0.00 40 ARG A O 4
ATOM 5909 N N . GLU A 1 41 ? -29.596 -5.622 3.414 1.00 0.00 41 GLU A N 4
ATOM 5910 C CA . GLU A 1 41 ? -28.703 -6.510 4.213 1.00 0.00 41 GLU A CA 4
ATOM 5911 C C . GLU A 1 41 ? -27.383 -5.798 4.523 1.00 0.00 41 GLU A C 4
ATOM 5912 O O . GLU A 1 41 ? -26.730 -6.084 5.507 1.00 0.00 41 GLU A O 4
ATOM 5924 N N . LEU A 1 42 ? -26.983 -4.875 3.691 1.00 0.00 42 LEU A N 4
ATOM 5925 C CA . LEU A 1 42 ? -25.704 -4.149 3.941 1.00 0.00 42 LEU A CA 4
ATOM 5926 C C . LEU A 1 42 ? -25.919 -3.029 4.962 1.00 0.00 42 LEU A C 4
ATOM 5927 O O . LEU A 1 42 ? -25.118 -2.829 5.855 1.00 0.00 42 LEU A O 4
ATOM 5943 N N . GLU A 1 43 ? -26.993 -2.299 4.840 1.00 0.00 43 GLU A N 4
ATOM 5944 C CA . GLU A 1 43 ? -27.255 -1.192 5.806 1.00 0.00 43 GLU A CA 4
ATOM 5945 C C . GLU A 1 43 ? -28.442 -1.546 6.707 1.00 0.00 43 GLU A C 4
ATOM 5946 O O . GLU A 1 43 ? -28.275 -2.025 7.810 1.00 0.00 43 GLU A O 4
ATOM 5958 N N . GLY A 1 44 ? -29.638 -1.315 6.242 1.00 0.00 44 GLY A N 4
ATOM 5959 C CA . GLY A 1 44 ? -30.835 -1.637 7.070 1.00 0.00 44 GLY A CA 4
ATOM 5960 C C . GLY A 1 44 ? -32.046 -0.877 6.531 1.00 0.00 44 GLY A C 4
ATOM 5961 O O . GLY A 1 44 ? -32.873 -0.393 7.280 1.00 0.00 44 GLY A O 4
ATOM 5965 N N . ILE A 1 45 ? -32.158 -0.765 5.236 1.00 0.00 45 ILE A N 4
ATOM 5966 C CA . ILE A 1 45 ? -33.316 -0.034 4.645 1.00 0.00 45 ILE A CA 4
ATOM 5967 C C . ILE A 1 45 ? -34.584 -0.889 4.732 1.00 0.00 45 ILE A C 4
ATOM 5968 O O . ILE A 1 45 ? -34.910 -1.625 3.822 1.00 0.00 45 ILE A O 4
ATOM 5984 N N . GLN A 1 46 ? -35.302 -0.794 5.817 1.00 0.00 46 GLN A N 4
ATOM 5985 C CA . GLN A 1 46 ? -36.549 -1.599 5.958 1.00 0.00 46 GLN A CA 4
ATOM 5986 C C . GLN A 1 46 ? -37.374 -1.522 4.671 1.00 0.00 46 GLN A C 4
ATOM 5987 O O . GLN A 1 46 ? -38.085 -2.443 4.320 1.00 0.00 46 GLN A O 4
ATOM 6001 N N . LYS A 1 47 ? -37.283 -0.429 3.964 1.00 0.00 47 LYS A N 4
ATOM 6002 C CA . LYS A 1 47 ? -38.059 -0.290 2.698 1.00 0.00 47 LYS A CA 4
ATOM 6003 C C . LYS A 1 47 ? -37.366 0.701 1.760 1.00 0.00 47 LYS A C 4
ATOM 6004 O O . LYS A 1 47 ? -37.002 1.792 2.151 1.00 0.00 47 LYS A O 4
ATOM 6023 N N . MET A 1 48 ? -37.180 0.330 0.522 1.00 0.00 48 MET A N 4
ATOM 6024 C CA . MET A 1 48 ? -36.510 1.251 -0.440 1.00 0.00 48 MET A CA 4
ATOM 6025 C C . MET A 1 48 ? -37.281 2.571 -0.532 1.00 0.00 48 MET A C 4
ATOM 6026 O O . MET A 1 48 ? -38.483 2.587 -0.713 1.00 0.00 48 MET A O 4
ATOM 6040 N N . THR A 1 49 ? -36.600 3.678 -0.410 1.00 0.00 49 THR A N 4
ATOM 6041 C CA . THR A 1 49 ? -37.298 4.994 -0.490 1.00 0.00 49 THR A CA 4
ATOM 6042 C C . THR A 1 49 ? -37.409 5.446 -1.949 1.00 0.00 49 THR A C 4
ATOM 6043 O O . THR A 1 49 ? -36.686 4.987 -2.810 1.00 0.00 49 THR A O 4
ATOM 6054 N N . GLU A 1 50 ? -38.314 6.342 -2.233 1.00 0.00 50 GLU A N 4
ATOM 6055 C CA . GLU A 1 50 ? -38.477 6.823 -3.635 1.00 0.00 50 GLU A CA 4
ATOM 6056 C C . GLU A 1 50 ? -37.162 7.413 -4.155 1.00 0.00 50 GLU A C 4
ATOM 6057 O O . GLU A 1 50 ? -36.788 7.211 -5.293 1.00 0.00 50 GLU A O 4
ATOM 6069 N N . GLU A 1 51 ? -36.462 8.145 -3.332 1.00 0.00 51 GLU A N 4
ATOM 6070 C CA . GLU A 1 51 ? -35.175 8.749 -3.782 1.00 0.00 51 GLU A CA 4
ATOM 6071 C C . GLU A 1 51 ? -34.210 7.659 -4.257 1.00 0.00 51 GLU A C 4
ATOM 6072 O O . GLU A 1 51 ? -33.469 7.843 -5.204 1.00 0.00 51 GLU A O 4
ATOM 6084 N N . HIS A 1 52 ? -34.209 6.527 -3.609 1.00 0.00 52 HIS A N 4
ATOM 6085 C CA . HIS A 1 52 ? -33.288 5.430 -4.026 1.00 0.00 52 HIS A CA 4
ATOM 6086 C C . HIS A 1 52 ? -33.636 4.953 -5.438 1.00 0.00 52 HIS A C 4
ATOM 6087 O O . HIS A 1 52 ? -32.854 5.087 -6.359 1.00 0.00 52 HIS A O 4
ATOM 6101 N N . TRP A 1 53 ? -34.801 4.395 -5.615 1.00 0.00 53 TRP A N 4
ATOM 6102 C CA . TRP A 1 53 ? -35.198 3.904 -6.967 1.00 0.00 53 TRP A CA 4
ATOM 6103 C C . TRP A 1 53 ? -35.079 5.027 -8.002 1.00 0.00 53 TRP A C 4
ATOM 6104 O O . TRP A 1 53 ? -34.881 4.782 -9.175 1.00 0.00 53 TRP A O 4
ATOM 6125 N N . LYS A 1 54 ? -35.198 6.257 -7.581 1.00 0.00 54 LYS A N 4
ATOM 6126 C CA . LYS A 1 54 ? -35.090 7.388 -8.548 1.00 0.00 54 LYS A CA 4
ATOM 6127 C C . LYS A 1 54 ? -33.663 7.480 -9.096 1.00 0.00 54 LYS A C 4
ATOM 6128 O O . LYS A 1 54 ? -33.418 7.243 -10.264 1.00 0.00 54 LYS A O 4
ATOM 6147 N N . LEU A 1 55 ? -32.719 7.823 -8.264 1.00 0.00 55 LEU A N 4
ATOM 6148 C CA . LEU A 1 55 ? -31.309 7.930 -8.739 1.00 0.00 55 LEU A CA 4
ATOM 6149 C C . LEU A 1 55 ? -30.909 6.655 -9.486 1.00 0.00 55 LEU A C 4
ATOM 6150 O O . LEU A 1 55 ? -30.325 6.703 -10.550 1.00 0.00 55 LEU A O 4
ATOM 6166 N N . VAL A 1 56 ? -31.221 5.512 -8.935 1.00 0.00 56 VAL A N 4
ATOM 6167 C CA . VAL A 1 56 ? -30.862 4.235 -9.614 1.00 0.00 56 VAL A CA 4
ATOM 6168 C C . VAL A 1 56 ? -31.410 4.225 -11.043 1.00 0.00 56 VAL A C 4
ATOM 6169 O O . VAL A 1 56 ? -30.710 3.912 -11.986 1.00 0.00 56 VAL A O 4
ATOM 6182 N N . LYS A 1 57 ? -32.659 4.567 -11.212 1.00 0.00 57 LYS A N 4
ATOM 6183 C CA . LYS A 1 57 ? -33.249 4.579 -12.580 1.00 0.00 57 LYS A CA 4
ATOM 6184 C C . LYS A 1 57 ? -32.408 5.458 -13.508 1.00 0.00 57 LYS A C 4
ATOM 6185 O O . LYS A 1 57 ? -32.111 5.092 -14.627 1.00 0.00 57 LYS A O 4
ATOM 6204 N N . TYR A 1 58 ? -32.022 6.618 -13.051 1.00 0.00 58 TYR A N 4
ATOM 6205 C CA . TYR A 1 58 ? -31.200 7.520 -13.907 1.00 0.00 58 TYR A CA 4
ATOM 6206 C C . TYR A 1 58 ? -29.922 6.804 -14.358 1.00 0.00 58 TYR A C 4
ATOM 6207 O O . TYR A 1 58 ? -29.662 6.662 -15.536 1.00 0.00 58 TYR A O 4
ATOM 6225 N N . LEU A 1 59 ? -29.124 6.353 -13.428 1.00 0.00 59 LEU A N 4
ATOM 6226 C CA . LEU A 1 59 ? -27.864 5.647 -13.804 1.00 0.00 59 LEU A CA 4
ATOM 6227 C C . LEU A 1 59 ? -28.160 4.525 -14.804 1.00 0.00 59 LEU A C 4
ATOM 6228 O O . LEU A 1 59 ? -27.361 4.228 -15.670 1.00 0.00 59 LEU A O 4
ATOM 6244 N N . ARG A 1 60 ? -29.299 3.900 -14.690 1.00 0.00 60 ARG A N 4
ATOM 6245 C CA . ARG A 1 60 ? -29.643 2.795 -15.633 1.00 0.00 60 ARG A CA 4
ATOM 6246 C C . ARG A 1 60 ? -29.504 3.269 -17.083 1.00 0.00 60 ARG A C 4
ATOM 6247 O O . ARG A 1 60 ? -28.790 2.683 -17.872 1.00 0.00 60 ARG A O 4
ATOM 6268 N N . GLU A 1 61 ? -30.188 4.321 -17.441 1.00 0.00 61 GLU A N 4
ATOM 6269 C CA . GLU A 1 61 ? -30.100 4.828 -18.841 1.00 0.00 61 GLU A CA 4
ATOM 6270 C C . GLU A 1 61 ? -28.639 4.894 -19.296 1.00 0.00 61 GLU A C 4
ATOM 6271 O O . GLU A 1 61 ? -28.322 4.621 -20.436 1.00 0.00 61 GLU A O 4
ATOM 6283 N N . TYR A 1 62 ? -27.748 5.258 -18.416 1.00 0.00 62 TYR A N 4
ATOM 6284 C CA . TYR A 1 62 ? -26.310 5.343 -18.804 1.00 0.00 62 TYR A CA 4
ATOM 6285 C C . TYR A 1 62 ? -25.724 3.942 -18.996 1.00 0.00 62 TYR A C 4
ATOM 6286 O O . TYR A 1 62 ? -24.910 3.714 -19.868 1.00 0.00 62 TYR A O 4
ATOM 6304 N N . TRP A 1 63 ? -26.130 3.001 -18.189 1.00 0.00 63 TRP A N 4
ATOM 6305 C CA . TRP A 1 63 ? -25.592 1.616 -18.327 1.00 0.00 63 TRP A CA 4
ATOM 6306 C C . TRP A 1 63 ? -26.126 0.960 -19.604 1.00 0.00 63 TRP A C 4
ATOM 6307 O O . TRP A 1 63 ? -25.762 -0.150 -19.939 1.00 0.00 63 TRP A O 4
ATOM 6328 N N . GLU A 1 64 ? -26.985 1.634 -20.318 1.00 0.00 64 GLU A N 4
ATOM 6329 C CA . GLU A 1 64 ? -27.538 1.042 -21.571 1.00 0.00 64 GLU A CA 4
ATOM 6330 C C . GLU A 1 64 ? -26.973 1.763 -22.798 1.00 0.00 64 GLU A C 4
ATOM 6331 O O . GLU A 1 64 ? -26.898 1.208 -23.876 1.00 0.00 64 GLU A O 4
ATOM 6343 N N . THR A 1 65 ? -26.574 2.997 -22.644 1.00 0.00 65 THR A N 4
ATOM 6344 C CA . THR A 1 65 ? -26.016 3.750 -23.805 1.00 0.00 65 THR A CA 4
ATOM 6345 C C . THR A 1 65 ? -24.507 3.518 -23.910 1.00 0.00 65 THR A C 4
ATOM 6346 O O . THR A 1 65 ? -24.030 2.871 -24.821 1.00 0.00 65 THR A O 4
ATOM 6357 N N . PHE A 1 66 ? -23.749 4.043 -22.985 1.00 0.00 66 PHE A N 4
ATOM 6358 C CA . PHE A 1 66 ? -22.272 3.850 -23.033 1.00 0.00 66 PHE A CA 4
ATOM 6359 C C . PHE A 1 66 ? -21.871 2.641 -22.184 1.00 0.00 66 PHE A C 4
ATOM 6360 O O . PHE A 1 66 ? -21.086 1.811 -22.600 1.00 0.00 66 PHE A O 4
ATOM 6377 N N . GLY A 1 67 ? -22.403 2.534 -20.998 1.00 0.00 67 GLY A N 4
ATOM 6378 C CA . GLY A 1 67 ? -22.052 1.380 -20.124 1.00 0.00 67 GLY A CA 4
ATOM 6379 C C . GLY A 1 67 ? -20.823 1.730 -19.284 1.00 0.00 67 GLY A C 4
ATOM 6380 O O . GLY A 1 67 ? -19.755 1.181 -19.471 1.00 0.00 67 GLY A O 4
ATOM 6384 N N . THR A 1 68 ? -20.963 2.639 -18.359 1.00 0.00 68 THR A N 4
ATOM 6385 C CA . THR A 1 68 ? -19.800 3.024 -17.508 1.00 0.00 68 THR A CA 4
ATOM 6386 C C . THR A 1 68 ? -20.280 3.491 -16.131 1.00 0.00 68 THR A C 4
ATOM 6387 O O . THR A 1 68 ? -21.430 3.839 -15.949 1.00 0.00 68 THR A O 4
ATOM 6398 N N . CYS A 1 69 ? -19.408 3.501 -15.160 1.00 0.00 69 CYS A N 4
ATOM 6399 C CA . CYS A 1 69 ? -19.815 3.946 -13.795 1.00 0.00 69 CYS A CA 4
ATOM 6400 C C . CYS A 1 69 ? -19.150 5.284 -13.458 1.00 0.00 69 CYS A C 4
ATOM 6401 O O . CYS A 1 69 ? -18.115 5.320 -12.822 1.00 0.00 69 CYS A O 4
ATOM 6408 N N . PRO A 1 70 ? -19.774 6.341 -13.900 1.00 0.00 70 PRO A N 4
ATOM 6409 C CA . PRO A 1 70 ? -19.242 7.702 -13.647 1.00 0.00 70 PRO A CA 4
ATOM 6410 C C . PRO A 1 70 ? -19.456 8.097 -12.183 1.00 0.00 70 PRO A C 4
ATOM 6411 O O . PRO A 1 70 ? -20.120 7.402 -11.442 1.00 0.00 70 PRO A O 4
ATOM 6422 N N . PRO A 1 71 ? -18.879 9.210 -11.818 1.00 0.00 71 PRO A N 4
ATOM 6423 C CA . PRO A 1 71 ? -19.003 9.714 -10.429 1.00 0.00 71 PRO A CA 4
ATOM 6424 C C . PRO A 1 71 ? -20.411 10.263 -10.182 1.00 0.00 71 PRO A C 4
ATOM 6425 O O . PRO A 1 71 ? -21.338 9.969 -10.911 1.00 0.00 71 PRO A O 4
ATOM 6436 N N . ILE A 1 72 ? -20.579 11.055 -9.160 1.00 0.00 72 ILE A N 4
ATOM 6437 C CA . ILE A 1 72 ? -21.927 11.622 -8.868 1.00 0.00 72 ILE A CA 4
ATOM 6438 C C . ILE A 1 72 ? -21.881 13.152 -8.926 1.00 0.00 72 ILE A C 4
ATOM 6439 O O . ILE A 1 72 ? -22.842 13.823 -8.608 1.00 0.00 72 ILE A O 4
ATOM 6455 N N . LYS A 1 73 ? -20.771 13.706 -9.330 1.00 0.00 73 LYS A N 4
ATOM 6456 C CA . LYS A 1 73 ? -20.663 15.192 -9.408 1.00 0.00 73 LYS A CA 4
ATOM 6457 C C . LYS A 1 73 ? -21.473 15.719 -10.595 1.00 0.00 73 LYS A C 4
ATOM 6458 O O . LYS A 1 73 ? -22.070 16.776 -10.532 1.00 0.00 73 LYS A O 4
ATOM 6477 N N . MET A 1 74 ? -21.499 14.991 -11.678 1.00 0.00 74 MET A N 4
ATOM 6478 C CA . MET A 1 74 ? -22.271 15.452 -12.868 1.00 0.00 74 MET A CA 4
ATOM 6479 C C . MET A 1 74 ? -23.756 15.120 -12.696 1.00 0.00 74 MET A C 4
ATOM 6480 O O . MET A 1 74 ? -24.606 15.673 -13.364 1.00 0.00 74 MET A O 4
ATOM 6494 N N . VAL A 1 75 ? -24.071 14.220 -11.806 1.00 0.00 75 VAL A N 4
ATOM 6495 C CA . VAL A 1 75 ? -25.501 13.853 -11.593 1.00 0.00 75 VAL A CA 4
ATOM 6496 C C . VAL A 1 75 ? -26.226 14.969 -10.835 1.00 0.00 75 VAL A C 4
ATOM 6497 O O . VAL A 1 75 ? -27.312 15.375 -11.200 1.00 0.00 75 VAL A O 4
ATOM 6510 N N . THR A 1 76 ? -25.635 15.467 -9.784 1.00 0.00 76 THR A N 4
ATOM 6511 C CA . THR A 1 76 ? -26.292 16.556 -9.007 1.00 0.00 76 THR A CA 4
ATOM 6512 C C . THR A 1 76 ? -26.478 17.795 -9.888 1.00 0.00 76 THR A C 4
ATOM 6513 O O . THR A 1 76 ? -27.370 18.592 -9.673 1.00 0.00 76 THR A O 4
ATOM 6524 N N . LYS A 1 77 ? -25.643 17.962 -10.878 1.00 0.00 77 LYS A N 4
ATOM 6525 C CA . LYS A 1 77 ? -25.774 19.148 -11.771 1.00 0.00 77 LYS A CA 4
ATOM 6526 C C . LYS A 1 77 ? -27.106 19.101 -12.523 1.00 0.00 77 LYS A C 4
ATOM 6527 O O . LYS A 1 77 ? -27.663 20.119 -12.883 1.00 0.00 77 LYS A O 4
ATOM 6546 N N . GLU A 1 78 ? -27.621 17.926 -12.763 1.00 0.00 78 GLU A N 4
ATOM 6547 C CA . GLU A 1 78 ? -28.917 17.817 -13.494 1.00 0.00 78 GLU A CA 4
ATOM 6548 C C . GLU A 1 78 ? -30.084 17.820 -12.502 1.00 0.00 78 GLU A C 4
ATOM 6549 O O . GLU A 1 78 ? -30.750 18.820 -12.314 1.00 0.00 78 GLU A O 4
ATOM 6561 N N . THR A 1 79 ? -30.339 16.710 -11.865 1.00 0.00 79 THR A N 4
ATOM 6562 C CA . THR A 1 79 ? -31.463 16.652 -10.887 1.00 0.00 79 THR A CA 4
ATOM 6563 C C . THR A 1 79 ? -31.318 17.767 -9.848 1.00 0.00 79 THR A C 4
ATOM 6564 O O . THR A 1 79 ? -32.289 18.236 -9.287 1.00 0.00 79 THR A O 4
ATOM 6575 N N . GLY A 1 80 ? -30.113 18.194 -9.586 1.00 0.00 80 GLY A N 4
ATOM 6576 C CA . GLY A 1 80 ? -29.906 19.278 -8.585 1.00 0.00 80 GLY A CA 4
ATOM 6577 C C . GLY A 1 80 ? -30.013 18.697 -7.173 1.00 0.00 80 GLY A C 4
ATOM 6578 O O . GLY A 1 80 ? -29.955 19.413 -6.192 1.00 0.00 80 GLY A O 4
ATOM 6582 N N . PHE A 1 81 ? -30.168 17.406 -7.059 1.00 0.00 81 PHE A N 4
ATOM 6583 C CA . PHE A 1 81 ? -30.278 16.785 -5.709 1.00 0.00 81 PHE A CA 4
ATOM 6584 C C . PHE A 1 81 ? -29.034 17.109 -4.877 1.00 0.00 81 PHE A C 4
ATOM 6585 O O . PHE A 1 81 ? -27.919 17.024 -5.353 1.00 0.00 81 PHE A O 4
ATOM 6602 N N . SER A 1 82 ? -29.215 17.478 -3.639 1.00 0.00 82 SER A N 4
ATOM 6603 C CA . SER A 1 82 ? -28.041 17.806 -2.780 1.00 0.00 82 SER A CA 4
ATOM 6604 C C . SER A 1 82 ? -27.183 16.557 -2.560 1.00 0.00 82 SER A C 4
ATOM 6605 O O . SER A 1 82 ? -27.691 15.469 -2.375 1.00 0.00 82 SER A O 4
ATOM 6613 N N . LEU A 1 83 ? -25.887 16.704 -2.578 1.00 0.00 83 LEU A N 4
ATOM 6614 C CA . LEU A 1 83 ? -24.999 15.525 -2.370 1.00 0.00 83 LEU A CA 4
ATOM 6615 C C . LEU A 1 83 ? -25.202 14.951 -0.965 1.00 0.00 83 LEU A C 4
ATOM 6616 O O . LEU A 1 83 ? -25.043 13.768 -0.739 1.00 0.00 83 LEU A O 4
ATOM 6632 N N . GLU A 1 84 ? -25.554 15.781 -0.020 1.00 0.00 84 GLU A N 4
ATOM 6633 C CA . GLU A 1 84 ? -25.766 15.280 1.369 1.00 0.00 84 GLU A CA 4
ATOM 6634 C C . GLU A 1 84 ? -26.851 14.200 1.379 1.00 0.00 84 GLU A C 4
ATOM 6635 O O . GLU A 1 84 ? -26.655 13.114 1.889 1.00 0.00 84 GLU A O 4
ATOM 6647 N N . LYS A 1 85 ? -27.993 14.487 0.816 1.00 0.00 85 LYS A N 4
ATOM 6648 C CA . LYS A 1 85 ? -29.085 13.473 0.792 1.00 0.00 85 LYS A CA 4
ATOM 6649 C C . LYS A 1 85 ? -28.537 12.127 0.313 1.00 0.00 85 LYS A C 4
ATOM 6650 O O . LYS A 1 85 ? -28.917 11.082 0.801 1.00 0.00 85 LYS A O 4
ATOM 6669 N N . ILE A 1 86 ? -27.640 12.147 -0.635 1.00 0.00 86 ILE A N 4
ATOM 6670 C CA . ILE A 1 86 ? -27.062 10.869 -1.140 1.00 0.00 86 ILE A CA 4
ATOM 6671 C C . ILE A 1 86 ? -26.096 10.289 -0.103 1.00 0.00 86 ILE A C 4
ATOM 6672 O O . ILE A 1 86 ? -25.991 9.091 0.060 1.00 0.00 86 ILE A O 4
ATOM 6688 N N . TYR A 1 87 ? -25.395 11.134 0.603 1.00 0.00 87 TYR A N 4
ATOM 6689 C CA . TYR A 1 87 ? -24.442 10.634 1.634 1.00 0.00 87 TYR A CA 4
ATOM 6690 C C . TYR A 1 87 ? -25.197 9.850 2.710 1.00 0.00 87 TYR A C 4
ATOM 6691 O O . TYR A 1 87 ? -24.686 8.907 3.279 1.00 0.00 87 TYR A O 4
ATOM 6709 N N . GLN A 1 88 ? -26.410 10.237 2.994 1.00 0.00 88 GLN A N 4
ATOM 6710 C CA . GLN A 1 88 ? -27.200 9.515 4.034 1.00 0.00 88 GLN A CA 4
ATOM 6711 C C . GLN A 1 88 ? -27.865 8.276 3.427 1.00 0.00 88 GLN A C 4
ATOM 6712 O O . GLN A 1 88 ? -27.792 7.192 3.969 1.00 0.00 88 GLN A O 4
ATOM 6726 N N . LEU A 1 89 ? -28.513 8.430 2.304 1.00 0.00 89 LEU A N 4
ATOM 6727 C CA . LEU A 1 89 ? -29.181 7.261 1.662 1.00 0.00 89 LEU A CA 4
ATOM 6728 C C . LEU A 1 89 ? -28.160 6.154 1.386 1.00 0.00 89 LEU A C 4
ATOM 6729 O O . LEU A 1 89 ? -28.487 4.984 1.366 1.00 0.00 89 LEU A O 4
ATOM 6745 N N . PHE A 1 90 ? -26.924 6.517 1.175 1.00 0.00 90 PHE A N 4
ATOM 6746 C CA . PHE A 1 90 ? -25.880 5.488 0.900 1.00 0.00 90 PHE A CA 4
ATOM 6747 C C . PHE A 1 90 ? -24.680 5.699 1.825 1.00 0.00 90 PHE A C 4
ATOM 6748 O O . PHE A 1 90 ? -24.571 6.718 2.478 1.00 0.00 90 PHE A O 4
ATOM 6765 N N . PRO A 1 91 ? -23.815 4.724 1.848 1.00 0.00 91 PRO A N 4
ATOM 6766 C CA . PRO A 1 91 ? -22.604 4.801 2.699 1.00 0.00 91 PRO A CA 4
ATOM 6767 C C . PRO A 1 91 ? -21.601 5.795 2.105 1.00 0.00 91 PRO A C 4
ATOM 6768 O O . PRO A 1 91 ? -21.890 6.481 1.145 1.00 0.00 91 PRO A O 4
ATOM 6779 N N . SER A 1 92 ? -20.428 5.880 2.669 1.00 0.00 92 SER A N 4
ATOM 6780 C CA . SER A 1 92 ? -19.414 6.832 2.132 1.00 0.00 92 SER A CA 4
ATOM 6781 C C . SER A 1 92 ? -18.974 6.401 0.731 1.00 0.00 92 SER A C 4
ATOM 6782 O O . SER A 1 92 ? -18.090 5.582 0.571 1.00 0.00 92 SER A O 4
ATOM 6790 N N . GLY A 1 93 ? -19.584 6.944 -0.287 1.00 0.00 93 GLY A N 4
ATOM 6791 C CA . GLY A 1 93 ? -19.200 6.565 -1.676 1.00 0.00 93 GLY A CA 4
ATOM 6792 C C . GLY A 1 93 ? -20.447 6.142 -2.454 1.00 0.00 93 GLY A C 4
ATOM 6793 O O . GLY A 1 93 ? -20.678 4.968 -2.665 1.00 0.00 93 GLY A O 4
ATOM 6797 N N . PRO A 1 94 ? -21.210 7.120 -2.856 1.00 0.00 94 PRO A N 4
ATOM 6798 C CA . PRO A 1 94 ? -22.451 6.853 -3.624 1.00 0.00 94 PRO A CA 4
ATOM 6799 C C . PRO A 1 94 ? -22.113 6.422 -5.053 1.00 0.00 94 PRO A C 4
ATOM 6800 O O . PRO A 1 94 ? -22.970 5.999 -5.804 1.00 0.00 94 PRO A O 4
ATOM 6811 N N . ALA A 1 95 ? -20.869 6.525 -5.436 1.00 0.00 95 ALA A N 4
ATOM 6812 C CA . ALA A 1 95 ? -20.478 6.122 -6.817 1.00 0.00 95 ALA A CA 4
ATOM 6813 C C . ALA A 1 95 ? -20.484 4.596 -6.945 1.00 0.00 95 ALA A C 4
ATOM 6814 O O . ALA A 1 95 ? -21.476 3.999 -7.313 1.00 0.00 95 ALA A O 4
ATOM 6821 N N . HIS A 1 96 ? -19.384 3.962 -6.646 1.00 0.00 96 HIS A N 4
ATOM 6822 C CA . HIS A 1 96 ? -19.327 2.476 -6.753 1.00 0.00 96 HIS A CA 4
ATOM 6823 C C . HIS A 1 96 ? -20.565 1.849 -6.104 1.00 0.00 96 HIS A C 4
ATOM 6824 O O . HIS A 1 96 ? -21.030 0.805 -6.515 1.00 0.00 96 HIS A O 4
ATOM 6838 N N . GLY A 1 97 ? -21.101 2.478 -5.095 1.00 0.00 97 GLY A N 4
ATOM 6839 C CA . GLY A 1 97 ? -22.307 1.917 -4.423 1.00 0.00 97 GLY A CA 4
ATOM 6840 C C . GLY A 1 97 ? -23.483 1.913 -5.401 1.00 0.00 97 GLY A C 4
ATOM 6841 O O . GLY A 1 97 ? -24.016 0.875 -5.740 1.00 0.00 97 GLY A O 4
ATOM 6845 N N . ALA A 1 98 ? -23.889 3.065 -5.860 1.00 0.00 98 ALA A N 4
ATOM 6846 C CA . ALA A 1 98 ? -25.030 3.126 -6.816 1.00 0.00 98 ALA A CA 4
ATOM 6847 C C . ALA A 1 98 ? -24.876 2.049 -7.894 1.00 0.00 98 ALA A C 4
ATOM 6848 O O . ALA A 1 98 ? -25.745 1.222 -8.087 1.00 0.00 98 ALA A O 4
ATOM 6855 N N . CYS A 1 99 ? -23.775 2.052 -8.596 1.00 0.00 99 CYS A N 4
ATOM 6856 C CA . CYS A 1 99 ? -23.568 1.028 -9.661 1.00 0.00 99 CYS A CA 4
ATOM 6857 C C . CYS A 1 99 ? -23.906 -0.367 -9.127 1.00 0.00 99 CYS A C 4
ATOM 6858 O O . CYS A 1 99 ? -24.664 -1.104 -9.725 1.00 0.00 99 CYS A O 4
ATOM 6865 N N . LYS A 1 100 ? -23.350 -0.735 -8.004 1.00 0.00 100 LYS A N 4
ATOM 6866 C CA . LYS A 1 100 ? -23.641 -2.081 -7.434 1.00 0.00 100 LYS A CA 4
ATOM 6867 C C . LYS A 1 100 ? -25.153 -2.288 -7.311 1.00 0.00 100 LYS A C 4
ATOM 6868 O O . LYS A 1 100 ? -25.669 -3.352 -7.593 1.00 0.00 100 LYS A O 4
ATOM 6887 N N . VAL A 1 101 ? -25.868 -1.279 -6.893 1.00 0.00 101 VAL A N 4
ATOM 6888 C CA . VAL A 1 101 ? -27.346 -1.420 -6.753 1.00 0.00 101 VAL A CA 4
ATOM 6889 C C . VAL A 1 101 ? -27.973 -1.779 -8.103 1.00 0.00 101 VAL A C 4
ATOM 6890 O O . VAL A 1 101 ? -28.717 -2.733 -8.217 1.00 0.00 101 VAL A O 4
ATOM 6903 N N . ALA A 1 102 ? -27.678 -1.023 -9.124 1.00 0.00 102 ALA A N 4
ATOM 6904 C CA . ALA A 1 102 ? -28.259 -1.322 -10.465 1.00 0.00 102 ALA A CA 4
ATOM 6905 C C . ALA A 1 102 ? -27.788 -2.696 -10.950 1.00 0.00 102 ALA A C 4
ATOM 6906 O O . ALA A 1 102 ? -28.444 -3.343 -11.743 1.00 0.00 102 ALA A O 4
ATOM 6913 N N . GLY A 1 103 ? -26.657 -3.147 -10.481 1.00 0.00 103 GLY A N 4
ATOM 6914 C CA . GLY A 1 103 ? -26.147 -4.478 -10.916 1.00 0.00 103 GLY A CA 4
ATOM 6915 C C . GLY A 1 103 ? -24.982 -4.286 -11.888 1.00 0.00 103 GLY A C 4
ATOM 6916 O O . GLY A 1 103 ? -25.054 -4.657 -13.042 1.00 0.00 103 GLY A O 4
ATOM 6920 N N . ALA A 1 104 ? -23.905 -3.708 -11.429 1.00 0.00 104 ALA A N 4
ATOM 6921 C CA . ALA A 1 104 ? -22.734 -3.491 -12.327 1.00 0.00 104 ALA A CA 4
ATOM 6922 C C . ALA A 1 104 ? -22.038 -4.824 -12.618 1.00 0.00 104 ALA A C 4
ATOM 6923 O O . ALA A 1 104 ? -21.837 -5.627 -11.729 1.00 0.00 104 ALA A O 4
ATOM 6930 N N . PRO A 1 105 ? -21.695 -5.012 -13.863 1.00 0.00 105 PRO A N 4
ATOM 6931 C CA . PRO A 1 105 ? -21.012 -6.259 -14.284 1.00 0.00 105 PRO A CA 4
ATOM 6932 C C . PRO A 1 105 ? -19.558 -6.260 -13.805 1.00 0.00 105 PRO A C 4
ATOM 6933 O O . PRO A 1 105 ? -19.097 -5.319 -13.190 1.00 0.00 105 PRO A O 4
ATOM 6944 N N . LYS A 1 106 ? -18.833 -7.308 -14.082 1.00 0.00 106 LYS A N 4
ATOM 6945 C CA . LYS A 1 106 ? -17.409 -7.367 -13.643 1.00 0.00 106 LYS A CA 4
ATOM 6946 C C . LYS A 1 106 ? -16.596 -8.236 -14.607 1.00 0.00 106 LYS A C 4
ATOM 6947 O O . LYS A 1 106 ? -16.282 -9.370 -14.306 1.00 0.00 106 LYS A O 4
ATOM 6966 N N . PRO A 1 107 ? -16.283 -7.667 -15.738 1.00 0.00 107 PRO A N 4
ATOM 6967 C CA . PRO A 1 107 ? -15.497 -8.393 -16.767 1.00 0.00 107 PRO A CA 4
ATOM 6968 C C . PRO A 1 107 ? -14.036 -8.523 -16.329 1.00 0.00 107 PRO A C 4
ATOM 6969 O O . PRO A 1 107 ? -13.412 -9.549 -16.515 1.00 0.00 107 PRO A O 4
ATOM 6980 N N . THR A 1 108 ? -13.487 -7.491 -15.751 1.00 0.00 108 THR A N 4
ATOM 6981 C CA . THR A 1 108 ? -12.065 -7.556 -15.303 1.00 0.00 108 THR A CA 4
ATOM 6982 C C . THR A 1 108 ? -11.997 -7.661 -13.778 1.00 0.00 108 THR A C 4
ATOM 6983 O O . THR A 1 108 ? -12.943 -8.061 -13.129 1.00 0.00 108 THR A O 4
ATOM 6994 N N . GLY A 1 109 ? -10.882 -7.306 -13.199 1.00 0.00 109 GLY A N 4
ATOM 6995 C CA . GLY A 1 109 ? -10.752 -7.387 -11.717 1.00 0.00 109 GLY A CA 4
ATOM 6996 C C . GLY A 1 109 ? -10.427 -8.824 -11.309 1.00 0.00 109 GLY A C 4
ATOM 6997 O O . GLY A 1 109 ? -11.142 -9.440 -10.545 1.00 0.00 109 GLY A O 4
ATOM 7001 N N . CYS A 1 110 ? -9.350 -9.363 -11.813 1.00 0.00 110 CYS A N 4
ATOM 7002 C CA . CYS A 1 110 ? -8.979 -10.762 -11.453 1.00 0.00 110 CYS A CA 4
ATOM 7003 C C . CYS A 1 110 ? -7.512 -11.026 -11.803 1.00 0.00 110 CYS A C 4
ATOM 7004 O O . CYS A 1 110 ? -6.794 -10.139 -12.222 1.00 0.00 110 CYS A O 4
ATOM 7012 N N . VAL A 1 111 ? -7.061 -12.239 -11.636 1.00 0.00 111 VAL A N 4
ATOM 7013 C CA . VAL A 1 111 ? -5.640 -12.559 -11.960 1.00 0.00 111 VAL A CA 4
ATOM 7014 C C . VAL A 1 111 ? -5.487 -12.816 -13.461 1.00 0.00 111 VAL A C 4
ATOM 7015 O O . VAL A 1 111 ? -5.941 -13.853 -13.915 1.00 0.00 111 VAL A O 4
ATOM 7029 N N . MET A 1 1 ? -30.561 -10.492 9.740 1.00 0.00 1 MET A N 5
ATOM 7030 C CA . MET A 1 1 ? -29.859 -11.768 9.421 1.00 0.00 1 MET A CA 5
ATOM 7031 C C . MET A 1 1 ? -28.758 -11.523 8.385 1.00 0.00 1 MET A C 5
ATOM 7032 O O . MET A 1 1 ? -28.991 -11.619 7.196 1.00 0.00 1 MET A O 5
ATOM 7048 N N . PRO A 1 2 ? -27.591 -11.211 8.878 1.00 0.00 2 PRO A N 5
ATOM 7049 C CA . PRO A 1 2 ? -26.433 -10.946 7.988 1.00 0.00 2 PRO A CA 5
ATOM 7050 C C . PRO A 1 2 ? -25.918 -12.252 7.377 1.00 0.00 2 PRO A C 5
ATOM 7051 O O . PRO A 1 2 ? -26.245 -13.332 7.829 1.00 0.00 2 PRO A O 5
ATOM 7062 N N . VAL A 1 3 ? -25.112 -12.162 6.354 1.00 0.00 3 VAL A N 5
ATOM 7063 C CA . VAL A 1 3 ? -24.576 -13.399 5.716 1.00 0.00 3 VAL A CA 5
ATOM 7064 C C . VAL A 1 3 ? -23.090 -13.223 5.388 1.00 0.00 3 VAL A C 5
ATOM 7065 O O . VAL A 1 3 ? -22.631 -12.133 5.109 1.00 0.00 3 VAL A O 5
ATOM 7078 N N . LYS A 1 4 ? -22.337 -14.288 5.418 1.00 0.00 4 LYS A N 5
ATOM 7079 C CA . LYS A 1 4 ? -20.882 -14.182 5.108 1.00 0.00 4 LYS A CA 5
ATOM 7080 C C . LYS A 1 4 ? -20.643 -14.435 3.617 1.00 0.00 4 LYS A C 5
ATOM 7081 O O . LYS A 1 4 ? -21.394 -15.137 2.969 1.00 0.00 4 LYS A O 5
ATOM 7100 N N . CYS A 1 5 ? -19.602 -13.870 3.068 1.00 0.00 5 CYS A N 5
ATOM 7101 C CA . CYS A 1 5 ? -19.319 -14.080 1.620 1.00 0.00 5 CYS A CA 5
ATOM 7102 C C . CYS A 1 5 ? -18.000 -14.846 1.443 1.00 0.00 5 CYS A C 5
ATOM 7103 O O . CYS A 1 5 ? -17.073 -14.652 2.205 1.00 0.00 5 CYS A O 5
ATOM 7110 N N . PRO A 1 6 ? -17.948 -15.691 0.439 1.00 0.00 6 PRO A N 5
ATOM 7111 C CA . PRO A 1 6 ? -19.106 -15.897 -0.469 1.00 0.00 6 PRO A CA 5
ATOM 7112 C C . PRO A 1 6 ? -20.177 -16.749 0.222 1.00 0.00 6 PRO A C 5
ATOM 7113 O O . PRO A 1 6 ? -1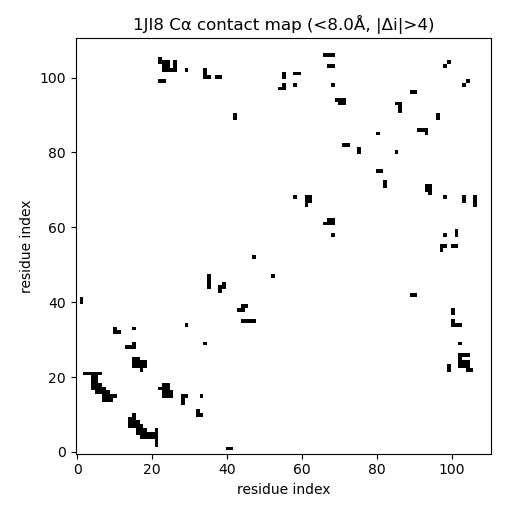9.939 -17.343 1.253 1.00 0.00 6 PRO A O 5
ATOM 7124 N N . GLY A 1 7 ? -21.353 -16.812 -0.340 1.00 0.00 7 GLY A N 5
ATOM 7125 C CA . GLY A 1 7 ? -22.433 -17.627 0.289 1.00 0.00 7 GLY A CA 5
ATOM 7126 C C . GLY A 1 7 ? -23.697 -17.559 -0.569 1.00 0.00 7 GLY A C 5
ATOM 7127 O O . GLY A 1 7 ? -24.027 -16.531 -1.126 1.00 0.00 7 GLY A O 5
ATOM 7131 N N . GLU A 1 8 ? -24.410 -18.647 -0.677 1.00 0.00 8 GLU A N 5
ATOM 7132 C CA . GLU A 1 8 ? -25.657 -18.644 -1.497 1.00 0.00 8 GLU A CA 5
ATOM 7133 C C . GLU A 1 8 ? -26.881 -18.489 -0.590 1.00 0.00 8 GLU A C 5
ATOM 7134 O O . GLU A 1 8 ? -26.825 -18.755 0.594 1.00 0.00 8 GLU A O 5
ATOM 7146 N N . TYR A 1 9 ? -27.986 -18.063 -1.137 1.00 0.00 9 TYR A N 5
ATOM 7147 C CA . TYR A 1 9 ? -29.211 -17.891 -0.304 1.00 0.00 9 TYR A CA 5
ATOM 7148 C C . TYR A 1 9 ? -30.455 -17.839 -1.197 1.00 0.00 9 TYR A C 5
ATOM 7149 O O . TYR A 1 9 ? -30.362 -17.692 -2.399 1.00 0.00 9 TYR A O 5
ATOM 7167 N N . GLN A 1 10 ? -31.618 -17.957 -0.617 1.00 0.00 10 GLN A N 5
ATOM 7168 C CA . GLN A 1 10 ? -32.865 -17.913 -1.432 1.00 0.00 10 GLN A CA 5
ATOM 7169 C C . GLN A 1 10 ? -33.658 -16.642 -1.119 1.00 0.00 10 GLN A C 5
ATOM 7170 O O . GLN A 1 10 ? -33.988 -16.368 0.018 1.00 0.00 10 GLN A O 5
ATOM 7184 N N . VAL A 1 11 ? -33.967 -15.864 -2.119 1.00 0.00 11 VAL A N 5
ATOM 7185 C CA . VAL A 1 11 ? -34.739 -14.610 -1.878 1.00 0.00 11 VAL A CA 5
ATOM 7186 C C . VAL A 1 11 ? -36.221 -14.833 -2.196 1.00 0.00 11 VAL A C 5
ATOM 7187 O O . VAL A 1 11 ? -36.636 -14.778 -3.336 1.00 0.00 11 VAL A O 5
ATOM 7200 N N . ASP A 1 12 ? -37.021 -15.085 -1.196 1.00 0.00 12 ASP A N 5
ATOM 7201 C CA . ASP A 1 12 ? -38.474 -15.312 -1.443 1.00 0.00 12 ASP A CA 5
ATOM 7202 C C . ASP A 1 12 ? -38.667 -16.214 -2.665 1.00 0.00 12 ASP A C 5
ATOM 7203 O O . ASP A 1 12 ? -39.072 -15.767 -3.720 1.00 0.00 12 ASP A O 5
ATOM 7212 N N . GLY A 1 13 ? -38.380 -17.480 -2.531 1.00 0.00 13 GLY A N 5
ATOM 7213 C CA . GLY A 1 13 ? -38.547 -18.408 -3.685 1.00 0.00 13 GLY A CA 5
ATOM 7214 C C . GLY A 1 13 ? -37.645 -17.960 -4.836 1.00 0.00 13 GLY A C 5
ATOM 7215 O O . GLY A 1 13 ? -38.100 -17.720 -5.937 1.00 0.00 13 GLY A O 5
ATOM 7219 N N . LYS A 1 14 ? -36.369 -17.844 -4.591 1.00 0.00 14 LYS A N 5
ATOM 7220 C CA . LYS A 1 14 ? -35.438 -17.410 -5.673 1.00 0.00 14 LYS A CA 5
ATOM 7221 C C . LYS A 1 14 ? -34.028 -17.944 -5.406 1.00 0.00 14 LYS A C 5
ATOM 7222 O O . LYS A 1 14 ? -33.744 -18.475 -4.351 1.00 0.00 14 LYS A O 5
ATOM 7241 N N . LYS A 1 15 ? -33.142 -17.805 -6.355 1.00 0.00 15 LYS A N 5
ATOM 7242 C CA . LYS A 1 15 ? -31.750 -18.303 -6.155 1.00 0.00 15 LYS A CA 5
ATOM 7243 C C . LYS A 1 15 ? -30.748 -17.163 -6.358 1.00 0.00 15 LYS A C 5
ATOM 7244 O O . LYS A 1 15 ? -30.712 -16.534 -7.397 1.00 0.00 15 LYS A O 5
ATOM 7263 N N . VAL A 1 16 ? -29.935 -16.893 -5.374 1.00 0.00 16 VAL A N 5
ATOM 7264 C CA . VAL A 1 16 ? -28.937 -15.793 -5.513 1.00 0.00 16 VAL A CA 5
ATOM 7265 C C . VAL A 1 16 ? -27.615 -16.195 -4.855 1.00 0.00 16 VAL A C 5
ATOM 7266 O O . VAL A 1 16 ? -27.568 -16.544 -3.693 1.00 0.00 16 VAL A O 5
ATOM 7279 N N . ILE A 1 17 ? -26.538 -16.150 -5.591 1.00 0.00 17 ILE A N 5
ATOM 7280 C CA . ILE A 1 17 ? -25.219 -16.529 -5.008 1.00 0.00 17 ILE A CA 5
ATOM 7281 C C . ILE A 1 17 ? -24.372 -15.279 -4.760 1.00 0.00 17 ILE A C 5
ATOM 7282 O O . ILE A 1 17 ? -24.425 -14.323 -5.509 1.00 0.00 17 ILE A O 5
ATOM 7298 N N . LEU A 1 18 ? -23.591 -15.278 -3.715 1.00 0.00 18 LEU A N 5
ATOM 7299 C CA . LEU A 1 18 ? -22.742 -14.088 -3.420 1.00 0.00 18 LEU A CA 5
ATOM 7300 C C . LEU A 1 18 ? -21.262 -14.432 -3.611 1.00 0.00 18 LEU A C 5
ATOM 7301 O O . LEU A 1 18 ? -20.698 -15.214 -2.872 1.00 0.00 18 LEU A O 5
ATOM 7317 N N . ASP A 1 19 ? -20.632 -13.852 -4.594 1.00 0.00 19 ASP A N 5
ATOM 7318 C CA . ASP A 1 19 ? -19.189 -14.146 -4.831 1.00 0.00 19 ASP A CA 5
ATOM 7319 C C . ASP A 1 19 ? -18.366 -13.792 -3.590 1.00 0.00 19 ASP A C 5
ATOM 7320 O O . ASP A 1 19 ? -18.895 -13.638 -2.505 1.00 0.00 19 ASP A O 5
ATOM 7329 N N . GLU A 1 20 ? -17.077 -13.661 -3.738 1.00 0.00 20 GLU A N 5
ATOM 7330 C CA . GLU A 1 20 ? -16.222 -13.317 -2.566 1.00 0.00 20 GLU A CA 5
ATOM 7331 C C . GLU A 1 20 ? -16.565 -11.916 -2.055 1.00 0.00 20 GLU A C 5
ATOM 7332 O O . GLU A 1 20 ? -16.410 -11.615 -0.887 1.00 0.00 20 GLU A O 5
ATOM 7344 N N . ASP A 1 21 ? -17.031 -11.055 -2.919 1.00 0.00 21 ASP A N 5
ATOM 7345 C CA . ASP A 1 21 ? -17.383 -9.674 -2.481 1.00 0.00 21 ASP A CA 5
ATOM 7346 C C . ASP A 1 21 ? -18.904 -9.503 -2.440 1.00 0.00 21 ASP A C 5
ATOM 7347 O O . ASP A 1 21 ? -19.438 -8.508 -2.889 1.00 0.00 21 ASP A O 5
ATOM 7356 N N . CYS A 1 22 ? -19.605 -10.465 -1.906 1.00 0.00 22 CYS A N 5
ATOM 7357 C CA . CYS A 1 22 ? -21.090 -10.358 -1.836 1.00 0.00 22 CYS A CA 5
ATOM 7358 C C . CYS A 1 22 ? -21.644 -9.802 -3.151 1.00 0.00 22 CYS A C 5
ATOM 7359 O O . CYS A 1 22 ? -22.648 -9.118 -3.172 1.00 0.00 22 CYS A O 5
ATOM 7366 N N . PHE A 1 23 ? -20.999 -10.089 -4.249 1.00 0.00 23 PHE A N 5
ATOM 7367 C CA . PHE A 1 23 ? -21.492 -9.572 -5.559 1.00 0.00 23 PHE A CA 5
ATOM 7368 C C . PHE A 1 23 ? -22.530 -10.530 -6.149 1.00 0.00 23 PHE A C 5
ATOM 7369 O O . PHE A 1 23 ? -22.415 -11.734 -6.034 1.00 0.00 23 PHE A O 5
ATOM 7386 N N . MET A 1 24 ? -23.544 -10.003 -6.781 1.00 0.00 24 MET A N 5
ATOM 7387 C CA . MET A 1 24 ? -24.588 -10.883 -7.380 1.00 0.00 24 MET A CA 5
ATOM 7388 C C . MET A 1 24 ? -24.087 -11.477 -8.699 1.00 0.00 24 MET A C 5
ATOM 7389 O O . MET A 1 24 ? -23.682 -10.765 -9.597 1.00 0.00 24 MET A O 5
ATOM 7403 N N . GLN A 1 25 ? -24.109 -12.776 -8.822 1.00 0.00 25 GLN A N 5
ATOM 7404 C CA . GLN A 1 25 ? -23.632 -13.413 -10.083 1.00 0.00 25 GLN A CA 5
ATOM 7405 C C . GLN A 1 25 ? -24.815 -13.686 -11.017 1.00 0.00 25 GLN A C 5
ATOM 7406 O O . GLN A 1 25 ? -24.654 -14.209 -12.103 1.00 0.00 25 GLN A O 5
ATOM 7420 N N . ASN A 1 26 ? -26.003 -13.337 -10.605 1.00 0.00 26 ASN A N 5
ATOM 7421 C CA . ASN A 1 26 ? -27.194 -13.577 -11.470 1.00 0.00 26 ASN A CA 5
ATOM 7422 C C . ASN A 1 26 ? -27.896 -12.252 -11.785 1.00 0.00 26 ASN A C 5
ATOM 7423 O O . ASN A 1 26 ? -28.994 -12.007 -11.329 1.00 0.00 26 ASN A O 5
ATOM 7434 N N . PRO A 1 27 ? -27.229 -11.441 -12.560 1.00 0.00 27 PRO A N 5
ATOM 7435 C CA . PRO A 1 27 ? -27.790 -10.122 -12.946 1.00 0.00 27 PRO A CA 5
ATOM 7436 C C . PRO A 1 27 ? -28.923 -10.299 -13.962 1.00 0.00 27 PRO A C 5
ATOM 7437 O O . PRO A 1 27 ? -29.736 -9.418 -14.158 1.00 0.00 27 PRO A O 5
ATOM 7448 N N . GLU A 1 28 ? -28.980 -11.431 -14.608 1.00 0.00 28 GLU A N 5
ATOM 7449 C CA . GLU A 1 28 ? -30.061 -11.663 -15.610 1.00 0.00 28 GLU A CA 5
ATOM 7450 C C . GLU A 1 28 ? -31.424 -11.714 -14.915 1.00 0.00 28 GLU A C 5
ATOM 7451 O O . GLU A 1 28 ? -32.458 -11.641 -15.549 1.00 0.00 28 GLU A O 5
ATOM 7463 N N . ASP A 1 29 ? -31.432 -11.839 -13.617 1.00 0.00 29 ASP A N 5
ATOM 7464 C CA . ASP A 1 29 ? -32.728 -11.895 -12.881 1.00 0.00 29 ASP A CA 5
ATOM 7465 C C . ASP A 1 29 ? -32.892 -10.654 -12.000 1.00 0.00 29 ASP A C 5
ATOM 7466 O O . ASP A 1 29 ? -33.822 -10.550 -11.225 1.00 0.00 29 ASP A O 5
ATOM 7475 N N . TRP A 1 30 ? -31.998 -9.711 -12.114 1.00 0.00 30 TRP A N 5
ATOM 7476 C CA . TRP A 1 30 ? -32.106 -8.476 -11.283 1.00 0.00 30 TRP A CA 5
ATOM 7477 C C . TRP A 1 30 ? -33.541 -7.944 -11.314 1.00 0.00 30 TRP A C 5
ATOM 7478 O O . TRP A 1 30 ? -34.305 -8.245 -12.208 1.00 0.00 30 TRP A O 5
ATOM 7499 N N . ASP A 1 31 ? -33.912 -7.155 -10.342 1.00 0.00 31 ASP A N 5
ATOM 7500 C CA . ASP A 1 31 ? -35.299 -6.606 -10.318 1.00 0.00 31 ASP A CA 5
ATOM 7501 C C . ASP A 1 31 ? -35.507 -5.746 -9.069 1.00 0.00 31 ASP A C 5
ATOM 7502 O O . ASP A 1 31 ? -34.603 -5.547 -8.282 1.00 0.00 31 ASP A O 5
ATOM 7511 N N . GLU A 1 32 ? -36.694 -5.237 -8.881 1.00 0.00 32 GLU A N 5
ATOM 7512 C CA . GLU A 1 32 ? -36.961 -4.390 -7.682 1.00 0.00 32 GLU A CA 5
ATOM 7513 C C . GLU A 1 32 ? -36.771 -5.210 -6.404 1.00 0.00 32 GLU A C 5
ATOM 7514 O O . GLU A 1 32 ? -36.155 -4.765 -5.455 1.00 0.00 32 GLU A O 5
ATOM 7526 N N . LYS A 1 33 ? -37.292 -6.406 -6.371 1.00 0.00 33 LYS A N 5
ATOM 7527 C CA . LYS A 1 33 ? -37.140 -7.255 -5.154 1.00 0.00 33 LYS A CA 5
ATOM 7528 C C . LYS A 1 33 ? -35.661 -7.562 -4.906 1.00 0.00 33 LYS A C 5
ATOM 7529 O O . LYS A 1 33 ? -35.246 -7.800 -3.789 1.00 0.00 33 LYS A O 5
ATOM 7548 N N . VAL A 1 34 ? -34.865 -7.561 -5.939 1.00 0.00 34 VAL A N 5
ATOM 7549 C CA . VAL A 1 34 ? -33.413 -7.855 -5.764 1.00 0.00 34 VAL A CA 5
ATOM 7550 C C . VAL A 1 34 ? -32.695 -6.652 -5.147 1.00 0.00 34 VAL A C 5
ATOM 7551 O O . VAL A 1 34 ? -32.122 -6.739 -4.079 1.00 0.00 34 VAL A O 5
ATOM 7564 N N . ALA A 1 35 ? -32.718 -5.531 -5.814 1.00 0.00 35 ALA A N 5
ATOM 7565 C CA . ALA A 1 35 ? -32.033 -4.322 -5.269 1.00 0.00 35 ALA A CA 5
ATOM 7566 C C . ALA A 1 35 ? -32.534 -4.017 -3.854 1.00 0.00 35 ALA A C 5
ATOM 7567 O O . ALA A 1 35 ? -31.817 -3.472 -3.038 1.00 0.00 35 ALA A O 5
ATOM 7574 N N . GLU A 1 36 ? -33.757 -4.361 -3.557 1.00 0.00 36 GLU A N 5
ATOM 7575 C CA . GLU A 1 36 ? -34.297 -4.086 -2.194 1.00 0.00 36 GLU A CA 5
ATOM 7576 C C . GLU A 1 36 ? -33.728 -5.087 -1.184 1.00 0.00 36 GLU A C 5
ATOM 7577 O O . GLU A 1 36 ? -33.082 -4.716 -0.225 1.00 0.00 36 GLU A O 5
ATOM 7589 N N . TRP A 1 37 ? -33.965 -6.353 -1.391 1.00 0.00 37 TRP A N 5
ATOM 7590 C CA . TRP A 1 37 ? -33.439 -7.375 -0.440 1.00 0.00 37 TRP A CA 5
ATOM 7591 C C . TRP A 1 37 ? -31.949 -7.140 -0.175 1.00 0.00 37 TRP A C 5
ATOM 7592 O O . TRP A 1 37 ? -31.463 -7.351 0.920 1.00 0.00 37 TRP A O 5
ATOM 7613 N N . LEU A 1 38 ? -31.221 -6.708 -1.166 1.00 0.00 38 LEU A N 5
ATOM 7614 C CA . LEU A 1 38 ? -29.762 -6.463 -0.969 1.00 0.00 38 LEU A CA 5
ATOM 7615 C C . LEU A 1 38 ? -29.544 -5.208 -0.120 1.00 0.00 38 LEU A C 5
ATOM 7616 O O . LEU A 1 38 ? -28.823 -5.226 0.858 1.00 0.00 38 LEU A O 5
ATOM 7632 N N . ALA A 1 39 ? -30.159 -4.118 -0.488 1.00 0.00 39 ALA A N 5
ATOM 7633 C CA . ALA A 1 39 ? -29.983 -2.861 0.298 1.00 0.00 39 ALA A CA 5
ATOM 7634 C C . ALA A 1 39 ? -30.352 -3.093 1.765 1.00 0.00 39 ALA A C 5
ATOM 7635 O O . ALA A 1 39 ? -29.838 -2.443 2.653 1.00 0.00 39 ALA A O 5
ATOM 7642 N N . ARG A 1 40 ? -31.241 -4.012 2.027 1.00 0.00 40 ARG A N 5
ATOM 7643 C CA . ARG A 1 40 ? -31.643 -4.281 3.438 1.00 0.00 40 ARG A CA 5
ATOM 7644 C C . ARG A 1 40 ? -30.568 -5.103 4.153 1.00 0.00 40 ARG A C 5
ATOM 7645 O O . ARG A 1 40 ? -30.003 -4.679 5.142 1.00 0.00 40 ARG A O 5
ATOM 7666 N N . GLU A 1 41 ? -30.283 -6.278 3.663 1.00 0.00 41 GLU A N 5
ATOM 7667 C CA . GLU A 1 41 ? -29.249 -7.130 4.316 1.00 0.00 41 GLU A CA 5
ATOM 7668 C C . GLU A 1 41 ? -27.937 -6.354 4.471 1.00 0.00 41 GLU A C 5
ATOM 7669 O O . GLU A 1 41 ? -27.146 -6.625 5.352 1.00 0.00 41 GLU A O 5
ATOM 7681 N N . LEU A 1 42 ? -27.698 -5.394 3.620 1.00 0.00 42 LEU A N 5
ATOM 7682 C CA . LEU A 1 42 ? -26.436 -4.606 3.720 1.00 0.00 42 LEU A CA 5
ATOM 7683 C C . LEU A 1 42 ? -26.621 -3.419 4.670 1.00 0.00 42 LEU A C 5
ATOM 7684 O O . LEU A 1 42 ? -26.119 -3.413 5.776 1.00 0.00 42 LEU A O 5
ATOM 7700 N N . GLU A 1 43 ? -27.335 -2.412 4.245 1.00 0.00 43 GLU A N 5
ATOM 7701 C CA . GLU A 1 43 ? -27.549 -1.225 5.123 1.00 0.00 43 GLU A CA 5
ATOM 7702 C C . GLU A 1 43 ? -28.660 -1.507 6.139 1.00 0.00 43 GLU A C 5
ATOM 7703 O O . GLU A 1 43 ? -28.485 -1.341 7.328 1.00 0.00 43 GLU A O 5
ATOM 7715 N N . GLY A 1 44 ? -29.804 -1.936 5.677 1.00 0.00 44 GLY A N 5
ATOM 7716 C CA . GLY A 1 44 ? -30.924 -2.229 6.616 1.00 0.00 44 GLY A CA 5
ATOM 7717 C C . GLY A 1 44 ? -32.170 -1.442 6.199 1.00 0.00 44 GLY A C 5
ATOM 7718 O O . GLY A 1 44 ? -33.034 -1.163 7.006 1.00 0.00 44 GLY A O 5
ATOM 7722 N N . ILE A 1 45 ? -32.273 -1.084 4.948 1.00 0.00 45 ILE A N 5
ATOM 7723 C CA . ILE A 1 45 ? -33.467 -0.318 4.488 1.00 0.00 45 ILE A CA 5
ATOM 7724 C C . ILE A 1 45 ? -34.690 -1.239 4.430 1.00 0.00 45 ILE A C 5
ATOM 7725 O O . ILE A 1 45 ? -35.019 -1.787 3.396 1.00 0.00 45 ILE A O 5
ATOM 7741 N N . GLN A 1 46 ? -35.362 -1.416 5.535 1.00 0.00 46 GLN A N 5
ATOM 7742 C CA . GLN A 1 46 ? -36.562 -2.303 5.545 1.00 0.00 46 GLN A CA 5
ATOM 7743 C C . GLN A 1 46 ? -37.437 -2.033 4.318 1.00 0.00 46 GLN A C 5
ATOM 7744 O O . GLN A 1 46 ? -38.115 -2.912 3.824 1.00 0.00 46 GLN A O 5
ATOM 7758 N N . LYS A 1 47 ? -37.427 -0.826 3.821 1.00 0.00 47 LYS A N 5
ATOM 7759 C CA . LYS A 1 47 ? -38.260 -0.506 2.627 1.00 0.00 47 LYS A CA 5
ATOM 7760 C C . LYS A 1 47 ? -37.605 0.606 1.804 1.00 0.00 47 LYS A C 5
ATOM 7761 O O . LYS A 1 47 ? -37.529 1.743 2.228 1.00 0.00 47 LYS A O 5
ATOM 7780 N N . MET A 1 48 ? -37.131 0.290 0.630 1.00 0.00 48 MET A N 5
ATOM 7781 C CA . MET A 1 48 ? -36.483 1.330 -0.219 1.00 0.00 48 MET A CA 5
ATOM 7782 C C . MET A 1 48 ? -37.373 2.575 -0.297 1.00 0.00 48 MET A C 5
ATOM 7783 O O . MET A 1 48 ? -38.573 2.503 -0.124 1.00 0.00 48 MET A O 5
ATOM 7797 N N . THR A 1 49 ? -36.793 3.715 -0.556 1.00 0.00 49 THR A N 5
ATOM 7798 C CA . THR A 1 49 ? -37.608 4.961 -0.645 1.00 0.00 49 THR A CA 5
ATOM 7799 C C . THR A 1 49 ? -37.732 5.411 -2.103 1.00 0.00 49 THR A C 5
ATOM 7800 O O . THR A 1 49 ? -37.252 4.758 -3.008 1.00 0.00 49 THR A O 5
ATOM 7811 N N . GLU A 1 50 ? -38.375 6.523 -2.338 1.00 0.00 50 GLU A N 5
ATOM 7812 C CA . GLU A 1 50 ? -38.531 7.014 -3.738 1.00 0.00 50 GLU A CA 5
ATOM 7813 C C . GLU A 1 50 ? -37.216 7.616 -4.237 1.00 0.00 50 GLU A C 5
ATOM 7814 O O . GLU A 1 50 ? -36.871 7.500 -5.397 1.00 0.00 50 GLU A O 5
ATOM 7826 N N . GLU A 1 51 ? -36.479 8.259 -3.374 1.00 0.00 51 GLU A N 5
ATOM 7827 C CA . GLU A 1 51 ? -35.187 8.868 -3.804 1.00 0.00 51 GLU A CA 5
ATOM 7828 C C . GLU A 1 51 ? -34.223 7.781 -4.289 1.00 0.00 51 GLU A C 5
ATOM 7829 O O . GLU A 1 51 ? -33.522 7.952 -5.266 1.00 0.00 51 GLU A O 5
ATOM 7841 N N . HIS A 1 52 ? -34.183 6.666 -3.612 1.00 0.00 52 HIS A N 5
ATOM 7842 C CA . HIS A 1 52 ? -33.264 5.570 -4.034 1.00 0.00 52 HIS A CA 5
ATOM 7843 C C . HIS A 1 52 ? -33.639 5.070 -5.432 1.00 0.00 52 HIS A C 5
ATOM 7844 O O . HIS A 1 52 ? -32.827 5.054 -6.334 1.00 0.00 52 HIS A O 5
ATOM 7858 N N . TRP A 1 53 ? -34.863 4.660 -5.616 1.00 0.00 53 TRP A N 5
ATOM 7859 C CA . TRP A 1 53 ? -35.289 4.160 -6.955 1.00 0.00 53 TRP A CA 5
ATOM 7860 C C . TRP A 1 53 ? -35.149 5.265 -8.007 1.00 0.00 53 TRP A C 5
ATOM 7861 O O . TRP A 1 53 ? -34.968 5.001 -9.178 1.00 0.00 53 TRP A O 5
ATOM 7882 N N . LYS A 1 54 ? -35.235 6.501 -7.598 1.00 0.00 54 LYS A N 5
ATOM 7883 C CA . LYS A 1 54 ? -35.109 7.619 -8.577 1.00 0.00 54 LYS A CA 5
ATOM 7884 C C . LYS A 1 54 ? -33.682 7.687 -9.128 1.00 0.00 54 LYS A C 5
ATOM 7885 O O . LYS A 1 54 ? -33.445 7.442 -10.295 1.00 0.00 54 LYS A O 5
ATOM 7904 N N . LEU A 1 55 ? -32.731 8.022 -8.300 1.00 0.00 55 LEU A N 5
ATOM 7905 C CA . LEU A 1 55 ? -31.321 8.109 -8.779 1.00 0.00 55 LEU A CA 5
ATOM 7906 C C . LEU A 1 55 ? -30.907 6.795 -9.448 1.00 0.00 55 LEU A C 5
ATOM 7907 O O . LEU A 1 55 ? -30.272 6.789 -10.485 1.00 0.00 55 LEU A O 5
ATOM 7923 N N . VAL A 1 56 ? -31.258 5.684 -8.863 1.00 0.00 56 VAL A N 5
ATOM 7924 C CA . VAL A 1 56 ? -30.882 4.373 -9.466 1.00 0.00 56 VAL A CA 5
ATOM 7925 C C . VAL A 1 56 ? -31.333 4.316 -10.927 1.00 0.00 56 VAL A C 5
ATOM 7926 O O . VAL A 1 56 ? -30.539 4.113 -11.825 1.00 0.00 56 VAL A O 5
ATOM 7939 N N . LYS A 1 57 ? -32.602 4.492 -11.173 1.00 0.00 57 LYS A N 5
ATOM 7940 C CA . LYS A 1 57 ? -33.101 4.446 -12.578 1.00 0.00 57 LYS A CA 5
ATOM 7941 C C . LYS A 1 57 ? -32.274 5.382 -13.463 1.00 0.00 57 LYS A C 5
ATOM 7942 O O . LYS A 1 57 ? -31.857 5.021 -14.546 1.00 0.00 57 LYS A O 5
ATOM 7961 N N . TYR A 1 58 ? -32.031 6.582 -13.011 1.00 0.00 58 TYR A N 5
ATOM 7962 C CA . TYR A 1 58 ? -31.229 7.539 -13.827 1.00 0.00 58 TYR A CA 5
ATOM 7963 C C . TYR A 1 58 ? -29.889 6.909 -14.215 1.00 0.00 58 TYR A C 5
ATOM 7964 O O . TYR A 1 58 ? -29.442 7.017 -15.341 1.00 0.00 58 TYR A O 5
ATOM 7982 N N . LEU A 1 59 ? -29.243 6.251 -13.291 1.00 0.00 59 LEU A N 5
ATOM 7983 C CA . LEU A 1 59 ? -27.932 5.615 -13.606 1.00 0.00 59 LEU A CA 5
ATOM 7984 C C . LEU A 1 59 ? -28.103 4.554 -14.698 1.00 0.00 59 LEU A C 5
ATOM 7985 O O . LEU A 1 59 ? -27.287 4.429 -15.588 1.00 0.00 59 LEU A O 5
ATOM 8001 N N . ARG A 1 60 ? -29.159 3.790 -14.635 1.00 0.00 60 ARG A N 5
ATOM 8002 C CA . ARG A 1 60 ? -29.381 2.738 -15.670 1.00 0.00 60 ARG A CA 5
ATOM 8003 C C . ARG A 1 60 ? -29.496 3.376 -17.058 1.00 0.00 60 ARG A C 5
ATOM 8004 O O . ARG A 1 60 ? -29.170 2.769 -18.058 1.00 0.00 60 ARG A O 5
ATOM 8025 N N . GLU A 1 61 ? -29.957 4.594 -17.124 1.00 0.00 61 GLU A N 5
ATOM 8026 C CA . GLU A 1 61 ? -30.093 5.268 -18.446 1.00 0.00 61 GLU A CA 5
ATOM 8027 C C . GLU A 1 61 ? -28.716 5.453 -19.091 1.00 0.00 61 GLU A C 5
ATOM 8028 O O . GLU A 1 61 ? -28.499 5.085 -20.228 1.00 0.00 61 GLU A O 5
ATOM 8040 N N . TYR A 1 62 ? -27.785 6.021 -18.374 1.00 0.00 62 TYR A N 5
ATOM 8041 C CA . TYR A 1 62 ? -26.425 6.228 -18.948 1.00 0.00 62 TYR A CA 5
ATOM 8042 C C . TYR A 1 62 ? -25.696 4.888 -19.081 1.00 0.00 62 TYR A C 5
ATOM 8043 O O . TYR A 1 62 ? -24.833 4.721 -19.919 1.00 0.00 62 TYR A O 5
ATOM 8061 N N . TRP A 1 63 ? -26.036 3.934 -18.259 1.00 0.00 63 TRP A N 5
ATOM 8062 C CA . TRP A 1 63 ? -25.360 2.606 -18.338 1.00 0.00 63 TRP A CA 5
ATOM 8063 C C . TRP A 1 63 ? -25.973 1.764 -19.460 1.00 0.00 63 TRP A C 5
ATOM 8064 O O . TRP A 1 63 ? -25.498 0.692 -19.776 1.00 0.00 63 TRP A O 5
ATOM 8085 N N . GLU A 1 64 ? -27.025 2.242 -20.067 1.00 0.00 64 GLU A N 5
ATOM 8086 C CA . GLU A 1 64 ? -27.666 1.468 -21.169 1.00 0.00 64 GLU A CA 5
ATOM 8087 C C . GLU A 1 64 ? -26.850 1.608 -22.457 1.00 0.00 64 GLU A C 5
ATOM 8088 O O . GLU A 1 64 ? -26.513 0.633 -23.098 1.00 0.00 64 GLU A O 5
ATOM 8100 N N . THR A 1 65 ? -26.530 2.814 -22.839 1.00 0.00 65 THR A N 5
ATOM 8101 C CA . THR A 1 65 ? -25.736 3.014 -24.086 1.00 0.00 65 THR A CA 5
ATOM 8102 C C . THR A 1 65 ? -24.575 2.017 -24.139 1.00 0.00 65 THR A C 5
ATOM 8103 O O . THR A 1 65 ? -24.259 1.473 -25.179 1.00 0.00 65 THR A O 5
ATOM 8114 N N . PHE A 1 66 ? -23.938 1.772 -23.026 1.00 0.00 66 PHE A N 5
ATOM 8115 C CA . PHE A 1 66 ? -22.799 0.810 -23.015 1.00 0.00 66 PHE A CA 5
ATOM 8116 C C . PHE A 1 66 ? -22.709 0.110 -21.657 1.00 0.00 66 PHE A C 5
ATOM 8117 O O . PHE A 1 66 ? -22.780 -1.100 -21.565 1.00 0.00 66 PHE A O 5
ATOM 8134 N N . GLY A 1 67 ? -22.552 0.861 -20.601 1.00 0.00 67 GLY A N 5
ATOM 8135 C CA . GLY A 1 67 ? -22.457 0.238 -19.251 1.00 0.00 67 GLY A CA 5
ATOM 8136 C C . GLY A 1 67 ? -21.249 0.810 -18.508 1.00 0.00 67 GLY A C 5
ATOM 8137 O O . GLY A 1 67 ? -20.503 0.094 -17.871 1.00 0.00 67 GLY A O 5
ATOM 8141 N N . THR A 1 68 ? -21.050 2.098 -18.584 1.00 0.00 68 THR A N 5
ATOM 8142 C CA . THR A 1 68 ? -19.890 2.717 -17.882 1.00 0.00 68 THR A CA 5
ATOM 8143 C C . THR A 1 68 ? -20.365 3.461 -16.631 1.00 0.00 68 THR A C 5
ATOM 8144 O O . THR A 1 68 ? -21.070 4.447 -16.713 1.00 0.00 68 THR A O 5
ATOM 8155 N N . CYS A 1 69 ? -19.985 2.996 -15.472 1.00 0.00 69 CYS A N 5
ATOM 8156 C CA . CYS A 1 69 ? -20.415 3.678 -14.217 1.00 0.00 69 CYS A CA 5
ATOM 8157 C C . CYS A 1 69 ? -20.050 5.163 -14.271 1.00 0.00 69 CYS A C 5
ATOM 8158 O O . CYS A 1 69 ? -18.894 5.523 -14.176 1.00 0.00 69 CYS A O 5
ATOM 8165 N N . PRO A 1 70 ? -21.057 5.980 -14.422 1.00 0.00 70 PRO A N 5
ATOM 8166 C CA . PRO A 1 70 ? -20.847 7.446 -14.491 1.00 0.00 70 PRO A CA 5
ATOM 8167 C C . PRO A 1 70 ? -20.496 8.000 -13.107 1.00 0.00 70 PRO A C 5
ATOM 8168 O O . PRO A 1 70 ? -20.603 7.308 -12.115 1.00 0.00 70 PRO A O 5
ATOM 8179 N N . PRO A 1 71 ? -20.085 9.239 -13.092 1.00 0.00 71 PRO A N 5
ATOM 8180 C CA . PRO A 1 71 ? -19.709 9.902 -11.819 1.00 0.00 71 PRO A CA 5
ATOM 8181 C C . PRO A 1 71 ? -20.960 10.236 -11.000 1.00 0.00 71 PRO A C 5
ATOM 8182 O O . PRO A 1 71 ? -22.027 9.703 -11.231 1.00 0.00 71 PRO A O 5
ATOM 8193 N N . ILE A 1 72 ? -20.834 11.115 -10.044 1.00 0.00 72 ILE A N 5
ATOM 8194 C CA . ILE A 1 72 ? -22.013 11.486 -9.209 1.00 0.00 72 ILE A CA 5
ATOM 8195 C C . ILE A 1 72 ? -22.211 13.005 -9.224 1.00 0.00 72 ILE A C 5
ATOM 8196 O O . ILE A 1 72 ? -23.125 13.528 -8.617 1.00 0.00 72 ILE A O 5
ATOM 8212 N N . LYS A 1 73 ? -21.360 13.716 -9.912 1.00 0.00 73 LYS A N 5
ATOM 8213 C CA . LYS A 1 73 ? -21.496 15.200 -9.964 1.00 0.00 73 LYS A CA 5
ATOM 8214 C C . LYS A 1 73 ? -22.363 15.614 -11.156 1.00 0.00 73 LYS A C 5
ATOM 8215 O O . LYS A 1 73 ? -22.771 16.753 -11.273 1.00 0.00 73 LYS A O 5
ATOM 8234 N N . MET A 1 74 ? -22.646 14.702 -12.045 1.00 0.00 74 MET A N 5
ATOM 8235 C CA . MET A 1 74 ? -23.484 15.049 -13.229 1.00 0.00 74 MET A CA 5
ATOM 8236 C C . MET A 1 74 ? -24.916 14.541 -13.037 1.00 0.00 74 MET A C 5
ATOM 8237 O O . MET A 1 74 ? -25.861 15.117 -13.539 1.00 0.00 74 MET A O 5
ATOM 8251 N N . VAL A 1 75 ? -25.084 13.466 -12.315 1.00 0.00 75 VAL A N 5
ATOM 8252 C CA . VAL A 1 75 ? -26.457 12.925 -12.096 1.00 0.00 75 VAL A CA 5
ATOM 8253 C C . VAL A 1 75 ? -27.206 13.779 -11.069 1.00 0.00 75 VAL A C 5
ATOM 8254 O O . VAL A 1 75 ? -28.415 13.897 -11.108 1.00 0.00 75 VAL A O 5
ATOM 8267 N N . THR A 1 76 ? -26.497 14.374 -10.149 1.00 0.00 76 THR A N 5
ATOM 8268 C CA . THR A 1 76 ? -27.169 15.218 -9.120 1.00 0.00 76 THR A CA 5
ATOM 8269 C C . THR A 1 76 ? -27.559 16.573 -9.715 1.00 0.00 76 THR A C 5
ATOM 8270 O O . THR A 1 76 ? -28.586 17.133 -9.390 1.00 0.00 76 THR A O 5
ATOM 8281 N N . LYS A 1 77 ? -26.745 17.105 -10.586 1.00 0.00 77 LYS A N 5
ATOM 8282 C CA . LYS A 1 77 ? -27.069 18.425 -11.200 1.00 0.00 77 LYS A CA 5
ATOM 8283 C C . LYS A 1 77 ? -28.320 18.312 -12.075 1.00 0.00 77 LYS A C 5
ATOM 8284 O O . LYS A 1 77 ? -29.061 19.261 -12.241 1.00 0.00 77 LYS A O 5
ATOM 8303 N N . GLU A 1 78 ? -28.561 17.159 -12.638 1.00 0.00 78 GLU A N 5
ATOM 8304 C CA . GLU A 1 78 ? -29.764 16.991 -13.504 1.00 0.00 78 GLU A CA 5
ATOM 8305 C C . GLU A 1 78 ? -30.986 16.640 -12.652 1.00 0.00 78 GLU A C 5
ATOM 8306 O O . GLU A 1 78 ? -32.076 16.458 -13.159 1.00 0.00 78 GLU A O 5
ATOM 8318 N N . THR A 1 79 ? -30.815 16.543 -11.361 1.00 0.00 79 THR A N 5
ATOM 8319 C CA . THR A 1 79 ? -31.970 16.204 -10.481 1.00 0.00 79 THR A CA 5
ATOM 8320 C C . THR A 1 79 ? -31.982 17.110 -9.248 1.00 0.00 79 THR A C 5
ATOM 8321 O O . THR A 1 79 ? -32.546 16.776 -8.225 1.00 0.00 79 THR A O 5
ATOM 8332 N N . GLY A 1 80 ? -31.362 18.256 -9.336 1.00 0.00 80 GLY A N 5
ATOM 8333 C CA . GLY A 1 80 ? -31.337 19.183 -8.169 1.00 0.00 80 GLY A CA 5
ATOM 8334 C C . GLY A 1 80 ? -31.054 18.388 -6.893 1.00 0.00 80 GLY A C 5
ATOM 8335 O O . GLY A 1 80 ? -31.441 18.776 -5.809 1.00 0.00 80 GLY A O 5
ATOM 8339 N N . PHE A 1 81 ? -30.381 17.276 -7.014 1.00 0.00 81 PHE A N 5
ATOM 8340 C CA . PHE A 1 81 ? -30.074 16.456 -5.807 1.00 0.00 81 PHE A CA 5
ATOM 8341 C C . PHE A 1 81 ? -29.078 17.193 -4.908 1.00 0.00 81 PHE A C 5
ATOM 8342 O O . PHE A 1 81 ? -28.867 18.382 -5.042 1.00 0.00 81 PHE A O 5
ATOM 8359 N N . SER A 1 82 ? -28.465 16.496 -3.991 1.00 0.00 82 SER A N 5
ATOM 8360 C CA . SER A 1 82 ? -27.484 17.156 -3.085 1.00 0.00 82 SER A CA 5
ATOM 8361 C C . SER A 1 82 ? -26.470 16.132 -2.569 1.00 0.00 82 SER A C 5
ATOM 8362 O O . SER A 1 82 ? -26.819 15.024 -2.210 1.00 0.00 82 SER A O 5
ATOM 8370 N N . LEU A 1 83 ? -25.215 16.490 -2.531 1.00 0.00 83 LEU A N 5
ATOM 8371 C CA . LEU A 1 83 ? -24.182 15.534 -2.039 1.00 0.00 83 LEU A CA 5
ATOM 8372 C C . LEU A 1 83 ? -24.605 14.946 -0.690 1.00 0.00 83 LEU A C 5
ATOM 8373 O O . LEU A 1 83 ? -24.336 13.799 -0.391 1.00 0.00 83 LEU A O 5
ATOM 8389 N N . GLU A 1 84 ? -25.268 15.720 0.125 1.00 0.00 84 GLU A N 5
ATOM 8390 C CA . GLU A 1 84 ? -25.708 15.203 1.453 1.00 0.00 84 GLU A CA 5
ATOM 8391 C C . GLU A 1 84 ? -26.847 14.195 1.276 1.00 0.00 84 GLU A C 5
ATOM 8392 O O . GLU A 1 84 ? -26.953 13.230 2.006 1.00 0.00 84 GLU A O 5
ATOM 8404 N N . LYS A 1 85 ? -27.700 14.413 0.313 1.00 0.00 85 LYS A N 5
ATOM 8405 C CA . LYS A 1 85 ? -28.832 13.468 0.091 1.00 0.00 85 LYS A CA 5
ATOM 8406 C C . LYS A 1 85 ? -28.303 12.067 -0.231 1.00 0.00 85 LYS A C 5
ATOM 8407 O O . LYS A 1 85 ? -28.759 11.080 0.311 1.00 0.00 85 LYS A O 5
ATOM 8426 N N . ILE A 1 86 ? -27.346 11.973 -1.113 1.00 0.00 86 ILE A N 5
ATOM 8427 C CA . ILE A 1 86 ? -26.791 10.635 -1.472 1.00 0.00 86 ILE A CA 5
ATOM 8428 C C . ILE A 1 86 ? -25.849 10.137 -0.373 1.00 0.00 86 ILE A C 5
ATOM 8429 O O . ILE A 1 86 ? -25.726 8.951 -0.138 1.00 0.00 86 ILE A O 5
ATOM 8445 N N . TYR A 1 87 ? -25.180 11.031 0.302 1.00 0.00 87 TYR A N 5
ATOM 8446 C CA . TYR A 1 87 ? -24.245 10.603 1.382 1.00 0.00 87 TYR A CA 5
ATOM 8447 C C . TYR A 1 87 ? -25.025 9.987 2.546 1.00 0.00 87 TYR A C 5
ATOM 8448 O O . TYR A 1 87 ? -24.549 9.095 3.221 1.00 0.00 87 TYR A O 5
ATOM 8466 N N . GLN A 1 88 ? -26.220 10.452 2.788 1.00 0.00 88 GLN A N 5
ATOM 8467 C CA . GLN A 1 88 ? -27.027 9.889 3.908 1.00 0.00 88 GLN A CA 5
ATOM 8468 C C . GLN A 1 88 ? -27.811 8.664 3.433 1.00 0.00 88 GLN A C 5
ATOM 8469 O O . GLN A 1 88 ? -27.937 7.683 4.140 1.00 0.00 88 GLN A O 5
ATOM 8483 N N . LEU A 1 89 ? -28.341 8.711 2.242 1.00 0.00 89 LEU A N 5
ATOM 8484 C CA . LEU A 1 89 ? -29.117 7.548 1.726 1.00 0.00 89 LEU A CA 5
ATOM 8485 C C . LEU A 1 89 ? -28.199 6.335 1.555 1.00 0.00 89 LEU A C 5
ATOM 8486 O O . LEU A 1 89 ? -28.602 5.206 1.751 1.00 0.00 89 LEU A O 5
ATOM 8502 N N . PHE A 1 90 ? -26.964 6.559 1.195 1.00 0.00 90 PHE A N 5
ATOM 8503 C CA . PHE A 1 90 ? -26.021 5.419 1.015 1.00 0.00 90 PHE A CA 5
ATOM 8504 C C . PHE A 1 90 ? -24.983 5.414 2.141 1.00 0.00 90 PHE A C 5
ATOM 8505 O O . PHE A 1 90 ? -24.908 6.342 2.921 1.00 0.00 90 PHE A O 5
ATOM 8522 N N . PRO A 1 91 ? -24.217 4.359 2.184 1.00 0.00 91 PRO A N 5
ATOM 8523 C CA . PRO A 1 91 ? -23.170 4.219 3.225 1.00 0.00 91 PRO A CA 5
ATOM 8524 C C . PRO A 1 91 ? -21.982 5.138 2.923 1.00 0.00 91 PRO A C 5
ATOM 8525 O O . PRO A 1 91 ? -21.656 6.021 3.691 1.00 0.00 91 PRO A O 5
ATOM 8536 N N . SER A 1 92 ? -21.331 4.937 1.810 1.00 0.00 92 SER A N 5
ATOM 8537 C CA . SER A 1 92 ? -20.165 5.800 1.461 1.00 0.00 92 SER A CA 5
ATOM 8538 C C . SER A 1 92 ? -19.629 5.428 0.077 1.00 0.00 92 SER A C 5
ATOM 8539 O O . SER A 1 92 ? -19.021 4.392 -0.107 1.00 0.00 92 SER A O 5
ATOM 8547 N N . GLY A 1 93 ? -19.850 6.265 -0.898 1.00 0.00 93 GLY A N 5
ATOM 8548 C CA . GLY A 1 93 ? -19.356 5.958 -2.269 1.00 0.00 93 GLY A CA 5
ATOM 8549 C C . GLY A 1 93 ? -20.537 5.578 -3.163 1.00 0.00 93 GLY A C 5
ATOM 8550 O O . GLY A 1 93 ? -20.737 4.420 -3.469 1.00 0.00 93 GLY A O 5
ATOM 8554 N N . PRO A 1 94 ? -21.283 6.576 -3.552 1.00 0.00 94 PRO A N 5
ATOM 8555 C CA . PRO A 1 94 ? -22.463 6.352 -4.422 1.00 0.00 94 PRO A CA 5
ATOM 8556 C C . PRO A 1 94 ? -22.019 6.000 -5.845 1.00 0.00 94 PRO A C 5
ATOM 8557 O O . PRO A 1 94 ? -22.786 5.489 -6.635 1.00 0.00 94 PRO A O 5
ATOM 8568 N N . ALA A 1 95 ? -20.785 6.270 -6.174 1.00 0.00 95 ALA A N 5
ATOM 8569 C CA . ALA A 1 95 ? -20.294 5.948 -7.544 1.00 0.00 95 ALA A CA 5
ATOM 8570 C C . ALA A 1 95 ? -20.354 4.438 -7.784 1.00 0.00 95 ALA A C 5
ATOM 8571 O O . ALA A 1 95 ? -21.150 3.954 -8.564 1.00 0.00 95 ALA A O 5
ATOM 8578 N N . HIS A 1 96 ? -19.518 3.689 -7.119 1.00 0.00 96 HIS A N 5
ATOM 8579 C CA . HIS A 1 96 ? -19.527 2.210 -7.308 1.00 0.00 96 HIS A CA 5
ATOM 8580 C C . HIS A 1 96 ? -20.705 1.588 -6.554 1.00 0.00 96 HIS A C 5
ATOM 8581 O O . HIS A 1 96 ? -20.988 0.413 -6.684 1.00 0.00 96 HIS A O 5
ATOM 8595 N N . GLY A 1 97 ? -21.393 2.367 -5.764 1.00 0.00 97 GLY A N 5
ATOM 8596 C CA . GLY A 1 97 ? -22.551 1.819 -5.001 1.00 0.00 97 GLY A CA 5
ATOM 8597 C C . GLY A 1 97 ? -23.731 1.597 -5.948 1.00 0.00 97 GLY A C 5
ATOM 8598 O O . GLY A 1 97 ? -23.973 0.497 -6.404 1.00 0.00 97 GLY A O 5
ATOM 8602 N N . ALA A 1 98 ? -24.468 2.633 -6.245 1.00 0.00 98 ALA A N 5
ATOM 8603 C CA . ALA A 1 98 ? -25.638 2.484 -7.162 1.00 0.00 98 ALA A CA 5
ATOM 8604 C C . ALA A 1 98 ? -25.286 1.558 -8.332 1.00 0.00 98 ALA A C 5
ATOM 8605 O O . ALA A 1 98 ? -26.125 0.848 -8.848 1.00 0.00 98 ALA A O 5
ATOM 8612 N N . CYS A 1 99 ? -24.050 1.562 -8.753 1.00 0.00 99 CYS A N 5
ATOM 8613 C CA . CYS A 1 99 ? -23.648 0.681 -9.888 1.00 0.00 99 CYS A CA 5
ATOM 8614 C C . CYS A 1 99 ? -23.720 -0.790 -9.468 1.00 0.00 99 CYS A C 5
ATOM 8615 O O . CYS A 1 99 ? -24.486 -1.563 -10.009 1.00 0.00 99 CYS A O 5
ATOM 8622 N N . LYS A 1 100 ? -22.928 -1.182 -8.508 1.00 0.00 100 LYS A N 5
ATOM 8623 C CA . LYS A 1 100 ? -22.950 -2.603 -8.055 1.00 0.00 100 LYS A CA 5
ATOM 8624 C C . LYS A 1 100 ? -24.387 -3.038 -7.754 1.00 0.00 100 LYS A C 5
ATOM 8625 O O . LYS A 1 100 ? -24.852 -4.054 -8.234 1.00 0.00 100 LYS A O 5
ATOM 8644 N N . VAL A 1 101 ? -25.093 -2.279 -6.962 1.00 0.00 101 VAL A N 5
ATOM 8645 C CA . VAL A 1 101 ? -26.498 -2.650 -6.630 1.00 0.00 101 VAL A CA 5
ATOM 8646 C C . VAL A 1 101 ? -27.272 -2.991 -7.906 1.00 0.00 101 VAL A C 5
ATOM 8647 O O . VAL A 1 101 ? -27.813 -4.070 -8.044 1.00 0.00 101 VAL A O 5
ATOM 8660 N N . ALA A 1 102 ? -27.330 -2.080 -8.838 1.00 0.00 102 ALA A N 5
ATOM 8661 C CA . ALA A 1 102 ? -28.071 -2.354 -10.103 1.00 0.00 102 ALA A CA 5
ATOM 8662 C C . ALA A 1 102 ? -27.566 -3.650 -10.742 1.00 0.00 102 ALA A C 5
ATOM 8663 O O . ALA A 1 102 ? -28.317 -4.390 -11.347 1.00 0.00 102 ALA A O 5
ATOM 8670 N N . GLY A 1 103 ? -26.298 -3.931 -10.614 1.00 0.00 103 GLY A N 5
ATOM 8671 C CA . GLY A 1 103 ? -25.746 -5.179 -11.215 1.00 0.00 103 GLY A CA 5
ATOM 8672 C C . GLY A 1 103 ? -24.297 -4.943 -11.643 1.00 0.00 103 GLY A C 5
ATOM 8673 O O . GLY A 1 103 ? -23.380 -5.555 -11.130 1.00 0.00 103 GLY A O 5
ATOM 8677 N N . ALA A 1 104 ? -24.081 -4.059 -12.578 1.00 0.00 104 ALA A N 5
ATOM 8678 C CA . ALA A 1 104 ? -22.689 -3.785 -13.038 1.00 0.00 104 ALA A CA 5
ATOM 8679 C C . ALA A 1 104 ? -21.951 -5.099 -13.307 1.00 0.00 104 ALA A C 5
ATOM 8680 O O . ALA A 1 104 ? -20.926 -5.369 -12.712 1.00 0.00 104 ALA A O 5
ATOM 8687 N N . PRO A 1 105 ? -22.503 -5.874 -14.199 1.00 0.00 105 PRO A N 5
ATOM 8688 C CA . PRO A 1 105 ? -21.894 -7.178 -14.558 1.00 0.00 105 PRO A CA 5
ATOM 8689 C C . PRO A 1 105 ? -20.630 -6.966 -15.395 1.00 0.00 105 PRO A C 5
ATOM 8690 O O . PRO A 1 105 ? -20.514 -6.004 -16.129 1.00 0.00 105 PRO A O 5
ATOM 8701 N N . LYS A 1 106 ? -19.681 -7.855 -15.291 1.00 0.00 106 LYS A N 5
ATOM 8702 C CA . LYS A 1 106 ? -18.424 -7.703 -16.080 1.00 0.00 106 LYS A CA 5
ATOM 8703 C C . LYS A 1 106 ? -18.238 -8.900 -17.016 1.00 0.00 106 LYS A C 5
ATOM 8704 O O . LYS A 1 106 ? -18.462 -10.031 -16.631 1.00 0.00 106 LYS A O 5
ATOM 8723 N N . PRO A 1 107 ? -17.829 -8.606 -18.220 1.00 0.00 107 PRO A N 5
ATOM 8724 C CA . PRO A 1 107 ? -17.606 -9.669 -19.230 1.00 0.00 107 PRO A CA 5
ATOM 8725 C C . PRO A 1 107 ? -16.326 -10.449 -18.909 1.00 0.00 107 PRO A C 5
ATOM 8726 O O . PRO A 1 107 ? -15.239 -10.057 -19.283 1.00 0.00 107 PRO A O 5
ATOM 8737 N N . THR A 1 108 ? -16.450 -11.551 -18.221 1.00 0.00 108 THR A N 5
ATOM 8738 C CA . THR A 1 108 ? -15.242 -12.355 -17.877 1.00 0.00 108 THR A CA 5
ATOM 8739 C C . THR A 1 108 ? -15.363 -13.767 -18.459 1.00 0.00 108 THR A C 5
ATOM 8740 O O . THR A 1 108 ? -16.424 -14.360 -18.455 1.00 0.00 108 THR A O 5
ATOM 8751 N N . GLY A 1 109 ? -14.287 -14.308 -18.961 1.00 0.00 109 GLY A N 5
ATOM 8752 C CA . GLY A 1 109 ? -14.345 -15.680 -19.542 1.00 0.00 109 GLY A CA 5
ATOM 8753 C C . GLY A 1 109 ? -13.010 -16.392 -19.310 1.00 0.00 109 GLY A C 5
ATOM 8754 O O . GLY A 1 109 ? -12.297 -16.711 -20.240 1.00 0.00 109 GLY A O 5
ATOM 8758 N N . CYS A 1 110 ? -12.669 -16.645 -18.077 1.00 0.00 110 CYS A N 5
ATOM 8759 C CA . CYS A 1 110 ? -11.380 -17.339 -17.788 1.00 0.00 110 CYS A CA 5
ATOM 8760 C C . CYS A 1 110 ? -11.189 -17.495 -16.277 1.00 0.00 110 CYS A C 5
ATOM 8761 O O . CYS A 1 110 ? -10.206 -17.053 -15.716 1.00 0.00 110 CYS A O 5
ATOM 8769 N N . VAL A 1 111 ? -12.123 -18.121 -15.613 1.00 0.00 111 VAL A N 5
ATOM 8770 C CA . VAL A 1 111 ? -11.993 -18.305 -14.139 1.00 0.00 111 VAL A CA 5
ATOM 8771 C C . VAL A 1 111 ? -11.159 -19.552 -13.833 1.00 0.00 111 VAL A C 5
ATOM 8772 O O . VAL A 1 111 ? -10.469 -19.547 -12.827 1.00 0.00 111 VAL A O 5
ATOM 8786 N N . MET A 1 1 ? -28.806 -14.078 10.116 1.00 0.00 1 MET A N 6
ATOM 8787 C CA . MET A 1 1 ? -29.149 -12.641 9.898 1.00 0.00 1 MET A CA 6
ATOM 8788 C C . MET A 1 1 ? -28.168 -12.007 8.907 1.00 0.00 1 MET A C 6
ATOM 8789 O O . MET A 1 1 ? -28.570 -11.473 7.893 1.00 0.00 1 MET A O 6
ATOM 8805 N N . PRO A 1 2 ? -26.908 -12.090 9.237 1.00 0.00 2 PRO A N 6
ATOM 8806 C CA . PRO A 1 2 ? -25.854 -11.518 8.364 1.00 0.00 2 PRO A CA 6
ATOM 8807 C C . PRO A 1 2 ? -25.675 -12.377 7.108 1.00 0.00 2 PRO A C 6
ATOM 8808 O O . PRO A 1 2 ? -26.053 -13.531 7.075 1.00 0.00 2 PRO A O 6
ATOM 8819 N N . VAL A 1 3 ? -25.103 -11.822 6.075 1.00 0.00 3 VAL A N 6
ATOM 8820 C CA . VAL A 1 3 ? -24.902 -12.607 4.822 1.00 0.00 3 VAL A CA 6
ATOM 8821 C C . VAL A 1 3 ? -23.410 -12.718 4.499 1.00 0.00 3 VAL A C 6
ATOM 8822 O O . VAL A 1 3 ? -22.900 -13.789 4.239 1.00 0.00 3 VAL A O 6
ATOM 8835 N N . LYS A 1 4 ? -22.707 -11.619 4.511 1.00 0.00 4 LYS A N 6
ATOM 8836 C CA . LYS A 1 4 ? -21.249 -11.663 4.202 1.00 0.00 4 LYS A CA 6
ATOM 8837 C C . LYS A 1 4 ? -21.018 -12.344 2.850 1.00 0.00 4 LYS A C 6
ATOM 8838 O O . LYS A 1 4 ? -21.892 -12.386 2.007 1.00 0.00 4 LYS A O 6
ATOM 8857 N N . CYS A 1 5 ? -19.847 -12.877 2.637 1.00 0.00 5 CYS A N 6
ATOM 8858 C CA . CYS A 1 5 ? -19.560 -13.556 1.338 1.00 0.00 5 CYS A CA 6
ATOM 8859 C C . CYS A 1 5 ? -18.169 -14.202 1.376 1.00 0.00 5 CYS A C 6
ATOM 8860 O O . CYS A 1 5 ? -17.359 -13.866 2.216 1.00 0.00 5 CYS A O 6
ATOM 8867 N N . PRO A 1 6 ? -17.932 -15.114 0.463 1.00 0.00 6 PRO A N 6
ATOM 8868 C CA . PRO A 1 6 ? -18.956 -15.494 -0.546 1.00 0.00 6 PRO A CA 6
ATOM 8869 C C . PRO A 1 6 ? -20.046 -16.361 0.092 1.00 0.00 6 PRO A C 6
ATOM 8870 O O . PRO A 1 6 ? -19.819 -17.041 1.073 1.00 0.00 6 PRO A O 6
ATOM 8881 N N . GLY A 1 7 ? -21.229 -16.341 -0.459 1.00 0.00 7 GLY A N 6
ATOM 8882 C CA . GLY A 1 7 ? -22.334 -17.162 0.110 1.00 0.00 7 GLY A CA 6
ATOM 8883 C C . GLY A 1 7 ? -23.506 -17.187 -0.871 1.00 0.00 7 GLY A C 6
ATOM 8884 O O . GLY A 1 7 ? -23.552 -16.424 -1.815 1.00 0.00 7 GLY A O 6
ATOM 8888 N N . GLU A 1 8 ? -24.455 -18.057 -0.659 1.00 0.00 8 GLU A N 6
ATOM 8889 C CA . GLU A 1 8 ? -25.621 -18.126 -1.585 1.00 0.00 8 GLU A CA 6
ATOM 8890 C C . GLU A 1 8 ? -26.921 -17.867 -0.819 1.00 0.00 8 GLU A C 6
ATOM 8891 O O . GLU A 1 8 ? -27.044 -18.191 0.345 1.00 0.00 8 GLU A O 6
ATOM 8903 N N . TYR A 1 9 ? -27.893 -17.284 -1.466 1.00 0.00 9 TYR A N 6
ATOM 8904 C CA . TYR A 1 9 ? -29.186 -17.005 -0.778 1.00 0.00 9 TYR A CA 6
ATOM 8905 C C . TYR A 1 9 ? -30.315 -16.884 -1.804 1.00 0.00 9 TYR A C 6
ATOM 8906 O O . TYR A 1 9 ? -30.127 -16.374 -2.891 1.00 0.00 9 TYR A O 6
ATOM 8924 N N . GLN A 1 10 ? -31.487 -17.348 -1.469 1.00 0.00 10 GLN A N 6
ATOM 8925 C CA . GLN A 1 10 ? -32.627 -17.259 -2.427 1.00 0.00 10 GLN A CA 6
ATOM 8926 C C . GLN A 1 10 ? -33.697 -16.306 -1.891 1.00 0.00 10 GLN A C 6
ATOM 8927 O O . GLN A 1 10 ? -33.983 -16.280 -0.710 1.00 0.00 10 GLN A O 6
ATOM 8941 N N . VAL A 1 11 ? -34.290 -15.521 -2.747 1.00 0.00 11 VAL A N 6
ATOM 8942 C CA . VAL A 1 11 ? -35.340 -14.569 -2.283 1.00 0.00 11 VAL A CA 6
ATOM 8943 C C . VAL A 1 11 ? -36.718 -15.020 -2.776 1.00 0.00 11 VAL A C 6
ATOM 8944 O O . VAL A 1 11 ? -37.089 -14.789 -3.911 1.00 0.00 11 VAL A O 6
ATOM 8957 N N . ASP A 1 12 ? -37.481 -15.660 -1.933 1.00 0.00 12 ASP A N 6
ATOM 8958 C CA . ASP A 1 12 ? -38.835 -16.124 -2.353 1.00 0.00 12 ASP A CA 6
ATOM 8959 C C . ASP A 1 12 ? -38.730 -16.998 -3.605 1.00 0.00 12 ASP A C 6
ATOM 8960 O O . ASP A 1 12 ? -38.588 -18.202 -3.523 1.00 0.00 12 ASP A O 6
ATOM 8969 N N . GLY A 1 13 ? -38.802 -16.403 -4.765 1.00 0.00 13 GLY A N 6
ATOM 8970 C CA . GLY A 1 13 ? -38.710 -17.203 -6.020 1.00 0.00 13 GLY A CA 6
ATOM 8971 C C . GLY A 1 13 ? -37.552 -16.686 -6.874 1.00 0.00 13 GLY A C 6
ATOM 8972 O O . GLY A 1 13 ? -37.665 -16.556 -8.077 1.00 0.00 13 GLY A O 6
ATOM 8976 N N . LYS A 1 14 ? -36.436 -16.392 -6.264 1.00 0.00 14 LYS A N 6
ATOM 8977 C CA . LYS A 1 14 ? -35.270 -15.886 -7.045 1.00 0.00 14 LYS A CA 6
ATOM 8978 C C . LYS A 1 14 ? -33.973 -16.510 -6.523 1.00 0.00 14 LYS A C 6
ATOM 8979 O O . LYS A 1 14 ? -33.951 -17.140 -5.484 1.00 0.00 14 LYS A O 6
ATOM 8998 N N . LYS A 1 15 ? -32.893 -16.342 -7.235 1.00 0.00 15 LYS A N 6
ATOM 8999 C CA . LYS A 1 15 ? -31.601 -16.928 -6.779 1.00 0.00 15 LYS A CA 6
ATOM 9000 C C . LYS A 1 15 ? -30.513 -15.851 -6.743 1.00 0.00 15 LYS A C 6
ATOM 9001 O O . LYS A 1 15 ? -30.409 -15.029 -7.631 1.00 0.00 15 LYS A O 6
ATOM 9020 N N . VAL A 1 16 ? -29.700 -15.853 -5.721 1.00 0.00 16 VAL A N 6
ATOM 9021 C CA . VAL A 1 16 ? -28.618 -14.833 -5.626 1.00 0.00 16 VAL A CA 6
ATOM 9022 C C . VAL A 1 16 ? -27.282 -15.512 -5.310 1.00 0.00 16 VAL A C 6
ATOM 9023 O O . VAL A 1 16 ? -27.177 -16.293 -4.385 1.00 0.00 16 VAL A O 6
ATOM 9036 N N . ILE A 1 17 ? -26.264 -15.227 -6.073 1.00 0.00 17 ILE A N 6
ATOM 9037 C CA . ILE A 1 17 ? -24.939 -15.862 -5.815 1.00 0.00 17 ILE A CA 6
ATOM 9038 C C . ILE A 1 17 ? -23.904 -14.801 -5.430 1.00 0.00 17 ILE A C 6
ATOM 9039 O O . ILE A 1 17 ? -23.387 -14.091 -6.269 1.00 0.00 17 ILE A O 6
ATOM 9055 N N . LEU A 1 18 ? -23.595 -14.692 -4.166 1.00 0.00 18 LEU A N 6
ATOM 9056 C CA . LEU A 1 18 ? -22.590 -13.681 -3.729 1.00 0.00 18 LEU A CA 6
ATOM 9057 C C . LEU A 1 18 ? -21.179 -14.271 -3.816 1.00 0.00 18 LEU A C 6
ATOM 9058 O O . LEU A 1 18 ? -20.926 -15.368 -3.361 1.00 0.00 18 LEU A O 6
ATOM 9074 N N . ASP A 1 19 ? -20.259 -13.552 -4.399 1.00 0.00 19 ASP A N 6
ATOM 9075 C CA . ASP A 1 19 ? -18.867 -14.077 -4.514 1.00 0.00 19 ASP A CA 6
ATOM 9076 C C . ASP A 1 19 ? -17.896 -13.176 -3.746 1.00 0.00 19 ASP A C 6
ATOM 9077 O O . ASP A 1 19 ? -18.299 -12.294 -3.015 1.00 0.00 19 ASP A O 6
ATOM 9086 N N . GLU A 1 20 ? -16.619 -13.394 -3.906 1.00 0.00 20 GLU A N 6
ATOM 9087 C CA . GLU A 1 20 ? -15.623 -12.551 -3.184 1.00 0.00 20 GLU A CA 6
ATOM 9088 C C . GLU A 1 20 ? -16.038 -11.078 -3.238 1.00 0.00 20 GLU A C 6
ATOM 9089 O O . GLU A 1 20 ? -16.644 -10.629 -4.189 1.00 0.00 20 GLU A O 6
ATOM 9101 N N . ASP A 1 21 ? -15.713 -10.324 -2.223 1.00 0.00 21 ASP A N 6
ATOM 9102 C CA . ASP A 1 21 ? -16.087 -8.879 -2.216 1.00 0.00 21 ASP A CA 6
ATOM 9103 C C . ASP A 1 21 ? -17.609 -8.727 -2.133 1.00 0.00 21 ASP A C 6
ATOM 9104 O O . ASP A 1 21 ? -18.155 -7.685 -2.439 1.00 0.00 21 ASP A O 6
ATOM 9113 N N . CYS A 1 22 ? -18.297 -9.756 -1.721 1.00 0.00 22 CYS A N 6
ATOM 9114 C CA . CYS A 1 22 ? -19.782 -9.666 -1.620 1.00 0.00 22 CYS A CA 6
ATOM 9115 C C . CYS A 1 22 ? -20.371 -9.140 -2.932 1.00 0.00 22 CYS A C 6
ATOM 9116 O O . CYS A 1 22 ? -21.221 -8.273 -2.938 1.00 0.00 22 CYS A O 6
ATOM 9123 N N . PHE A 1 23 ? -19.925 -9.660 -4.043 1.00 0.00 23 PHE A N 6
ATOM 9124 C CA . PHE A 1 23 ? -20.459 -9.190 -5.354 1.00 0.00 23 PHE A CA 6
ATOM 9125 C C . PHE A 1 23 ? -21.727 -9.966 -5.718 1.00 0.00 23 PHE A C 6
ATOM 9126 O O . PHE A 1 23 ? -21.739 -11.181 -5.739 1.00 0.00 23 PHE A O 6
ATOM 9143 N N . MET A 1 24 ? -22.794 -9.273 -6.008 1.00 0.00 24 MET A N 6
ATOM 9144 C CA . MET A 1 24 ? -24.061 -9.971 -6.372 1.00 0.00 24 MET A CA 6
ATOM 9145 C C . MET A 1 24 ? -23.770 -11.136 -7.320 1.00 0.00 24 MET A C 6
ATOM 9146 O O . MET A 1 24 ? -24.400 -12.173 -7.255 1.00 0.00 24 MET A O 6
ATOM 9160 N N . GLN A 1 25 ? -22.819 -10.976 -8.198 1.00 0.00 25 GLN A N 6
ATOM 9161 C CA . GLN A 1 25 ? -22.489 -12.077 -9.149 1.00 0.00 25 GLN A CA 6
ATOM 9162 C C . GLN A 1 25 ? -23.750 -12.529 -9.891 1.00 0.00 25 GLN A C 6
ATOM 9163 O O . GLN A 1 25 ? -23.808 -13.615 -10.433 1.00 0.00 25 GLN A O 6
ATOM 9177 N N . ASN A 1 26 ? -24.760 -11.703 -9.919 1.00 0.00 26 ASN A N 6
ATOM 9178 C CA . ASN A 1 26 ? -26.017 -12.085 -10.624 1.00 0.00 26 ASN A CA 6
ATOM 9179 C C . ASN A 1 26 ? -26.730 -10.834 -11.147 1.00 0.00 26 ASN A C 6
ATOM 9180 O O . ASN A 1 26 ? -27.856 -10.561 -10.781 1.00 0.00 26 ASN A O 6
ATOM 9191 N N . PRO A 1 27 ? -26.042 -10.115 -11.991 1.00 0.00 27 PRO A N 6
ATOM 9192 C CA . PRO A 1 27 ? -26.610 -8.875 -12.577 1.00 0.00 27 PRO A CA 6
ATOM 9193 C C . PRO A 1 27 ? -27.697 -9.216 -13.601 1.00 0.00 27 PRO A C 6
ATOM 9194 O O . PRO A 1 27 ? -28.635 -8.468 -13.796 1.00 0.00 27 PRO A O 6
ATOM 9205 N N . GLU A 1 28 ? -27.579 -10.338 -14.255 1.00 0.00 28 GLU A N 6
ATOM 9206 C CA . GLU A 1 28 ? -28.607 -10.723 -15.264 1.00 0.00 28 GLU A CA 6
ATOM 9207 C C . GLU A 1 28 ? -29.926 -11.073 -14.570 1.00 0.00 28 GLU A C 6
ATOM 9208 O O . GLU A 1 28 ? -30.996 -10.818 -15.088 1.00 0.00 28 GLU A O 6
ATOM 9220 N N . ASP A 1 29 ? -29.860 -11.653 -13.404 1.00 0.00 29 ASP A N 6
ATOM 9221 C CA . ASP A 1 29 ? -31.112 -12.018 -12.681 1.00 0.00 29 ASP A CA 6
ATOM 9222 C C . ASP A 1 29 ? -31.479 -10.927 -11.670 1.00 0.00 29 ASP A C 6
ATOM 9223 O O . ASP A 1 29 ? -32.072 -11.192 -10.644 1.00 0.00 29 ASP A O 6
ATOM 9232 N N . TRP A 1 30 ? -31.130 -9.702 -11.953 1.00 0.00 30 TRP A N 6
ATOM 9233 C CA . TRP A 1 30 ? -31.460 -8.595 -11.010 1.00 0.00 30 TRP A CA 6
ATOM 9234 C C . TRP A 1 30 ? -32.900 -8.125 -11.230 1.00 0.00 30 TRP A C 6
ATOM 9235 O O . TRP A 1 30 ? -33.490 -8.365 -12.264 1.00 0.00 30 TRP A O 6
ATOM 9256 N N . ASP A 1 31 ? -33.470 -7.456 -10.265 1.00 0.00 31 ASP A N 6
ATOM 9257 C CA . ASP A 1 31 ? -34.871 -6.971 -10.422 1.00 0.00 31 ASP A CA 6
ATOM 9258 C C . ASP A 1 31 ? -35.210 -5.967 -9.316 1.00 0.00 31 ASP A C 6
ATOM 9259 O O . ASP A 1 31 ? -34.347 -5.513 -8.591 1.00 0.00 31 ASP A O 6
ATOM 9268 N N . GLU A 1 32 ? -36.460 -5.615 -9.186 1.00 0.00 32 GLU A N 6
ATOM 9269 C CA . GLU A 1 32 ? -36.853 -4.638 -8.129 1.00 0.00 32 GLU A CA 6
ATOM 9270 C C . GLU A 1 32 ? -36.753 -5.281 -6.742 1.00 0.00 32 GLU A C 6
ATOM 9271 O O . GLU A 1 32 ? -36.040 -4.810 -5.880 1.00 0.00 32 GLU A O 6
ATOM 9283 N N . LYS A 1 33 ? -37.465 -6.352 -6.522 1.00 0.00 33 LYS A N 6
ATOM 9284 C CA . LYS A 1 33 ? -37.410 -7.022 -5.190 1.00 0.00 33 LYS A CA 6
ATOM 9285 C C . LYS A 1 33 ? -35.982 -7.478 -4.882 1.00 0.00 33 LYS A C 6
ATOM 9286 O O . LYS A 1 33 ? -35.550 -7.477 -3.746 1.00 0.00 33 LYS A O 6
ATOM 9305 N N . VAL A 1 34 ? -35.245 -7.868 -5.885 1.00 0.00 34 VAL A N 6
ATOM 9306 C CA . VAL A 1 34 ? -33.845 -8.326 -5.651 1.00 0.00 34 VAL A CA 6
ATOM 9307 C C . VAL A 1 34 ? -32.992 -7.175 -5.112 1.00 0.00 34 VAL A C 6
ATOM 9308 O O . VAL A 1 34 ? -32.405 -7.267 -4.052 1.00 0.00 34 VAL A O 6
ATOM 9321 N N . ALA A 1 35 ? -32.914 -6.092 -5.837 1.00 0.00 35 ALA A N 6
ATOM 9322 C CA . ALA A 1 35 ? -32.093 -4.937 -5.369 1.00 0.00 35 ALA A CA 6
ATOM 9323 C C . ALA A 1 35 ? -32.535 -4.500 -3.969 1.00 0.00 35 ALA A C 6
ATOM 9324 O O . ALA A 1 35 ? -31.726 -4.117 -3.146 1.00 0.00 35 ALA A O 6
ATOM 9331 N N . GLU A 1 36 ? -33.808 -4.551 -3.692 1.00 0.00 36 GLU A N 6
ATOM 9332 C CA . GLU A 1 36 ? -34.297 -4.133 -2.346 1.00 0.00 36 GLU A CA 6
ATOM 9333 C C . GLU A 1 36 ? -33.690 -5.022 -1.257 1.00 0.00 36 GLU A C 6
ATOM 9334 O O . GLU A 1 36 ? -33.090 -4.544 -0.315 1.00 0.00 36 GLU A O 6
ATOM 9346 N N . TRP A 1 37 ? -33.845 -6.312 -1.375 1.00 0.00 37 TRP A N 6
ATOM 9347 C CA . TRP A 1 37 ? -33.281 -7.230 -0.342 1.00 0.00 37 TRP A CA 6
ATOM 9348 C C . TRP A 1 37 ? -31.763 -7.049 -0.237 1.00 0.00 37 TRP A C 6
ATOM 9349 O O . TRP A 1 37 ? -31.175 -7.261 0.805 1.00 0.00 37 TRP A O 6
ATOM 9370 N N . LEU A 1 38 ? -31.125 -6.662 -1.307 1.00 0.00 38 LEU A N 6
ATOM 9371 C CA . LEU A 1 38 ? -29.646 -6.474 -1.265 1.00 0.00 38 LEU A CA 6
ATOM 9372 C C . LEU A 1 38 ? -29.287 -5.237 -0.435 1.00 0.00 38 LEU A C 6
ATOM 9373 O O . LEU A 1 38 ? -28.346 -5.247 0.334 1.00 0.00 38 LEU A O 6
ATOM 9389 N N . ALA A 1 39 ? -30.023 -4.172 -0.587 1.00 0.00 39 ALA A N 6
ATOM 9390 C CA . ALA A 1 39 ? -29.719 -2.935 0.189 1.00 0.00 39 ALA A CA 6
ATOM 9391 C C . ALA A 1 39 ? -30.153 -3.095 1.650 1.00 0.00 39 ALA A C 6
ATOM 9392 O O . ALA A 1 39 ? -29.610 -2.469 2.539 1.00 0.00 39 ALA A O 6
ATOM 9399 N N . ARG A 1 40 ? -31.131 -3.921 1.904 1.00 0.00 40 ARG A N 6
ATOM 9400 C CA . ARG A 1 40 ? -31.597 -4.111 3.309 1.00 0.00 40 ARG A CA 6
ATOM 9401 C C . ARG A 1 40 ? -30.610 -4.984 4.090 1.00 0.00 40 ARG A C 6
ATOM 9402 O O . ARG A 1 40 ? -30.327 -4.735 5.245 1.00 0.00 40 ARG A O 6
ATOM 9423 N N . GLU A 1 41 ? -30.090 -6.008 3.472 1.00 0.00 41 GLU A N 6
ATOM 9424 C CA . GLU A 1 41 ? -29.127 -6.897 4.184 1.00 0.00 41 GLU A CA 6
ATOM 9425 C C . GLU A 1 41 ? -27.746 -6.240 4.270 1.00 0.00 41 GLU A C 6
ATOM 9426 O O . GLU A 1 41 ? -27.023 -6.420 5.230 1.00 0.00 41 GLU A O 6
ATOM 9438 N N . LEU A 1 42 ? -27.370 -5.483 3.275 1.00 0.00 42 LEU A N 6
ATOM 9439 C CA . LEU A 1 42 ? -26.031 -4.824 3.308 1.00 0.00 42 LEU A CA 6
ATOM 9440 C C . LEU A 1 42 ? -26.076 -3.556 4.167 1.00 0.00 42 LEU A C 6
ATOM 9441 O O . LEU A 1 42 ? -25.488 -3.493 5.227 1.00 0.00 42 LEU A O 6
ATOM 9457 N N . GLU A 1 43 ? -26.766 -2.546 3.714 1.00 0.00 43 GLU A N 6
ATOM 9458 C CA . GLU A 1 43 ? -26.843 -1.283 4.505 1.00 0.00 43 GLU A CA 6
ATOM 9459 C C . GLU A 1 43 ? -27.866 -1.422 5.634 1.00 0.00 43 GLU A C 6
ATOM 9460 O O . GLU A 1 43 ? -27.517 -1.528 6.793 1.00 0.00 43 GLU A O 6
ATOM 9472 N N . GLY A 1 44 ? -29.130 -1.424 5.307 1.00 0.00 44 GLY A N 6
ATOM 9473 C CA . GLY A 1 44 ? -30.172 -1.556 6.365 1.00 0.00 44 GLY A CA 6
ATOM 9474 C C . GLY A 1 44 ? -31.413 -0.758 5.964 1.00 0.00 44 GLY A C 6
ATOM 9475 O O . GLY A 1 44 ? -32.044 -0.120 6.783 1.00 0.00 44 GLY A O 6
ATOM 9479 N N . ILE A 1 45 ? -31.771 -0.788 4.708 1.00 0.00 45 ILE A N 6
ATOM 9480 C CA . ILE A 1 45 ? -32.974 -0.030 4.258 1.00 0.00 45 ILE A CA 6
ATOM 9481 C C . ILE A 1 45 ? -34.149 -0.987 4.044 1.00 0.00 45 ILE A C 6
ATOM 9482 O O . ILE A 1 45 ? -34.176 -1.751 3.100 1.00 0.00 45 ILE A O 6
ATOM 9498 N N . GLN A 1 46 ? -35.120 -0.953 4.915 1.00 0.00 46 GLN A N 6
ATOM 9499 C CA . GLN A 1 46 ? -36.292 -1.862 4.763 1.00 0.00 46 GLN A CA 6
ATOM 9500 C C . GLN A 1 46 ? -36.745 -1.902 3.301 1.00 0.00 46 GLN A C 6
ATOM 9501 O O . GLN A 1 46 ? -37.136 -2.934 2.791 1.00 0.00 46 GLN A O 6
ATOM 9515 N N . LYS A 1 47 ? -36.695 -0.789 2.623 1.00 0.00 47 LYS A N 6
ATOM 9516 C CA . LYS A 1 47 ? -37.123 -0.766 1.195 1.00 0.00 47 LYS A CA 6
ATOM 9517 C C . LYS A 1 47 ? -36.467 0.407 0.462 1.00 0.00 47 LYS A C 6
ATOM 9518 O O . LYS A 1 47 ? -36.334 1.490 0.998 1.00 0.00 47 LYS A O 6
ATOM 9537 N N . MET A 1 48 ? -36.055 0.202 -0.759 1.00 0.00 48 MET A N 6
ATOM 9538 C CA . MET A 1 48 ? -35.409 1.306 -1.524 1.00 0.00 48 MET A CA 6
ATOM 9539 C C . MET A 1 48 ? -36.304 2.548 -1.514 1.00 0.00 48 MET A C 6
ATOM 9540 O O . MET A 1 48 ? -37.265 2.639 -2.253 1.00 0.00 48 MET A O 6
ATOM 9554 N N . THR A 1 49 ? -35.999 3.504 -0.680 1.00 0.00 49 THR A N 6
ATOM 9555 C CA . THR A 1 49 ? -36.835 4.739 -0.621 1.00 0.00 49 THR A CA 6
ATOM 9556 C C . THR A 1 49 ? -36.991 5.342 -2.021 1.00 0.00 49 THR A C 6
ATOM 9557 O O . THR A 1 49 ? -36.242 5.037 -2.927 1.00 0.00 49 THR A O 6
ATOM 9568 N N . GLU A 1 50 ? -37.962 6.196 -2.201 1.00 0.00 50 GLU A N 6
ATOM 9569 C CA . GLU A 1 50 ? -38.170 6.819 -3.541 1.00 0.00 50 GLU A CA 6
ATOM 9570 C C . GLU A 1 50 ? -36.851 7.380 -4.077 1.00 0.00 50 GLU A C 6
ATOM 9571 O O . GLU A 1 50 ? -36.645 7.472 -5.271 1.00 0.00 50 GLU A O 6
ATOM 9583 N N . GLU A 1 51 ? -35.955 7.755 -3.207 1.00 0.00 51 GLU A N 6
ATOM 9584 C CA . GLU A 1 51 ? -34.650 8.309 -3.671 1.00 0.00 51 GLU A CA 6
ATOM 9585 C C . GLU A 1 51 ? -33.744 7.181 -4.173 1.00 0.00 51 GLU A C 6
ATOM 9586 O O . GLU A 1 51 ? -33.047 7.323 -5.159 1.00 0.00 51 GLU A O 6
ATOM 9598 N N . HIS A 1 52 ? -33.749 6.061 -3.502 1.00 0.00 52 HIS A N 6
ATOM 9599 C CA . HIS A 1 52 ? -32.888 4.925 -3.939 1.00 0.00 52 HIS A CA 6
ATOM 9600 C C . HIS A 1 52 ? -33.288 4.464 -5.344 1.00 0.00 52 HIS A C 6
ATOM 9601 O O . HIS A 1 52 ? -32.449 4.164 -6.171 1.00 0.00 52 HIS A O 6
ATOM 9615 N N . TRP A 1 53 ? -34.562 4.403 -5.620 1.00 0.00 53 TRP A N 6
ATOM 9616 C CA . TRP A 1 53 ? -35.011 3.958 -6.970 1.00 0.00 53 TRP A CA 6
ATOM 9617 C C . TRP A 1 53 ? -34.762 5.062 -8.002 1.00 0.00 53 TRP A C 6
ATOM 9618 O O . TRP A 1 53 ? -34.423 4.796 -9.138 1.00 0.00 53 TRP A O 6
ATOM 9639 N N . LYS A 1 54 ? -34.927 6.297 -7.617 1.00 0.00 54 LYS A N 6
ATOM 9640 C CA . LYS A 1 54 ? -34.699 7.413 -8.577 1.00 0.00 54 LYS A CA 6
ATOM 9641 C C . LYS A 1 54 ? -33.262 7.370 -9.107 1.00 0.00 54 LYS A C 6
ATOM 9642 O O . LYS A 1 54 ? -33.022 7.502 -10.291 1.00 0.00 54 LYS A O 6
ATOM 9661 N N . LEU A 1 55 ? -32.307 7.185 -8.238 1.00 0.00 55 LEU A N 6
ATOM 9662 C CA . LEU A 1 55 ? -30.887 7.134 -8.690 1.00 0.00 55 LEU A CA 6
ATOM 9663 C C . LEU A 1 55 ? -30.610 5.820 -9.428 1.00 0.00 55 LEU A C 6
ATOM 9664 O O . LEU A 1 55 ? -30.206 5.814 -10.573 1.00 0.00 55 LEU A O 6
ATOM 9680 N N . VAL A 1 56 ? -30.823 4.708 -8.779 1.00 0.00 56 VAL A N 6
ATOM 9681 C CA . VAL A 1 56 ? -30.570 3.397 -9.442 1.00 0.00 56 VAL A CA 6
ATOM 9682 C C . VAL A 1 56 ? -31.191 3.377 -10.841 1.00 0.00 56 VAL A C 6
ATOM 9683 O O . VAL A 1 56 ? -30.702 2.723 -11.740 1.00 0.00 56 VAL A O 6
ATOM 9696 N N . LYS A 1 57 ? -32.270 4.088 -11.033 1.00 0.00 57 LYS A N 6
ATOM 9697 C CA . LYS A 1 57 ? -32.921 4.104 -12.374 1.00 0.00 57 LYS A CA 6
ATOM 9698 C C . LYS A 1 57 ? -32.131 4.994 -13.338 1.00 0.00 57 LYS A C 6
ATOM 9699 O O . LYS A 1 57 ? -31.785 4.588 -14.429 1.00 0.00 57 LYS A O 6
ATOM 9718 N N . TYR A 1 58 ? -31.845 6.204 -12.944 1.00 0.00 58 TYR A N 6
ATOM 9719 C CA . TYR A 1 58 ? -31.079 7.118 -13.841 1.00 0.00 58 TYR A CA 6
ATOM 9720 C C . TYR A 1 58 ? -29.793 6.437 -14.318 1.00 0.00 58 TYR A C 6
ATOM 9721 O O . TYR A 1 58 ? -29.477 6.439 -15.492 1.00 0.00 58 TYR A O 6
ATOM 9739 N N . LEU A 1 59 ? -29.048 5.859 -13.418 1.00 0.00 59 LEU A N 6
ATOM 9740 C CA . LEU A 1 59 ? -27.781 5.182 -13.818 1.00 0.00 59 LEU A CA 6
ATOM 9741 C C . LEU A 1 59 ? -28.083 3.927 -14.642 1.00 0.00 59 LEU A C 6
ATOM 9742 O O . LEU A 1 59 ? -27.449 3.665 -15.644 1.00 0.00 59 LEU A O 6
ATOM 9758 N N . ARG A 1 60 ? -29.044 3.149 -14.226 1.00 0.00 60 ARG A N 6
ATOM 9759 C CA . ARG A 1 60 ? -29.383 1.910 -14.985 1.00 0.00 60 ARG A CA 6
ATOM 9760 C C . ARG A 1 60 ? -29.570 2.228 -16.471 1.00 0.00 60 ARG A C 6
ATOM 9761 O O . ARG A 1 60 ? -29.157 1.477 -17.332 1.00 0.00 60 ARG A O 6
ATOM 9782 N N . GLU A 1 61 ? -30.189 3.335 -16.779 1.00 0.00 61 GLU A N 6
ATOM 9783 C CA . GLU A 1 61 ? -30.400 3.694 -18.211 1.00 0.00 61 GLU A CA 6
ATOM 9784 C C . GLU A 1 61 ? -29.077 3.609 -18.978 1.00 0.00 61 GLU A C 6
ATOM 9785 O O . GLU A 1 61 ? -28.967 2.920 -19.971 1.00 0.00 61 GLU A O 6
ATOM 9797 N N . TYR A 1 62 ? -28.071 4.305 -18.522 1.00 0.00 62 TYR A N 6
ATOM 9798 C CA . TYR A 1 62 ? -26.756 4.263 -19.224 1.00 0.00 62 TYR A CA 6
ATOM 9799 C C . TYR A 1 62 ? -26.132 2.871 -19.090 1.00 0.00 62 TYR A C 6
ATOM 9800 O O . TYR A 1 62 ? -25.360 2.444 -19.925 1.00 0.00 62 TYR A O 6
ATOM 9818 N N . TRP A 1 63 ? -26.461 2.163 -18.045 1.00 0.00 63 TRP A N 6
ATOM 9819 C CA . TRP A 1 63 ? -25.887 0.799 -17.858 1.00 0.00 63 TRP A CA 6
ATOM 9820 C C . TRP A 1 63 ? -26.467 -0.167 -18.893 1.00 0.00 63 TRP A C 6
ATOM 9821 O O . TRP A 1 63 ? -25.889 -1.193 -19.192 1.00 0.00 63 TRP A O 6
ATOM 9842 N N . GLU A 1 64 ? -27.605 0.153 -19.446 1.00 0.00 64 GLU A N 6
ATOM 9843 C CA . GLU A 1 64 ? -28.220 -0.746 -20.463 1.00 0.00 64 GLU A CA 6
ATOM 9844 C C . GLU A 1 64 ? -27.497 -0.598 -21.806 1.00 0.00 64 GLU A C 6
ATOM 9845 O O . GLU A 1 64 ? -27.606 -1.438 -22.676 1.00 0.00 64 GLU A O 6
ATOM 9857 N N . THR A 1 65 ? -26.759 0.464 -21.977 1.00 0.00 65 THR A N 6
ATOM 9858 C CA . THR A 1 65 ? -26.030 0.665 -23.263 1.00 0.00 65 THR A CA 6
ATOM 9859 C C . THR A 1 65 ? -24.804 -0.250 -23.323 1.00 0.00 65 THR A C 6
ATOM 9860 O O . THR A 1 65 ? -24.763 -1.201 -24.078 1.00 0.00 65 THR A O 6
ATOM 9871 N N . PHE A 1 66 ? -23.803 0.031 -22.534 1.00 0.00 66 PHE A N 6
ATOM 9872 C CA . PHE A 1 66 ? -22.582 -0.824 -22.548 1.00 0.00 66 PHE A CA 6
ATOM 9873 C C . PHE A 1 66 ? -22.271 -1.327 -21.136 1.00 0.00 66 PHE A C 6
ATOM 9874 O O . PHE A 1 66 ? -21.129 -1.547 -20.781 1.00 0.00 66 PHE A O 6
ATOM 9891 N N . GLY A 1 67 ? -23.278 -1.513 -20.327 1.00 0.00 67 GLY A N 6
ATOM 9892 C CA . GLY A 1 67 ? -23.041 -2.001 -18.940 1.00 0.00 67 GLY A CA 6
ATOM 9893 C C . GLY A 1 67 ? -21.856 -1.251 -18.328 1.00 0.00 67 GLY A C 6
ATOM 9894 O O . GLY A 1 67 ? -20.748 -1.748 -18.291 1.00 0.00 67 GLY A O 6
ATOM 9898 N N . THR A 1 68 ? -22.080 -0.058 -17.850 1.00 0.00 68 THR A N 6
ATOM 9899 C CA . THR A 1 68 ? -20.965 0.723 -17.242 1.00 0.00 68 THR A CA 6
ATOM 9900 C C . THR A 1 68 ? -21.453 1.450 -15.986 1.00 0.00 68 THR A C 6
ATOM 9901 O O . THR A 1 68 ? -22.594 1.324 -15.588 1.00 0.00 68 THR A O 6
ATOM 9912 N N . CYS A 1 69 ? -20.598 2.211 -15.359 1.00 0.00 69 CYS A N 6
ATOM 9913 C CA . CYS A 1 69 ? -21.016 2.945 -14.131 1.00 0.00 69 CYS A CA 6
ATOM 9914 C C . CYS A 1 69 ? -20.412 4.353 -14.124 1.00 0.00 69 CYS A C 6
ATOM 9915 O O . CYS A 1 69 ? -19.303 4.551 -13.669 1.00 0.00 69 CYS A O 6
ATOM 9922 N N . PRO A 1 70 ? -21.169 5.284 -14.636 1.00 0.00 70 PRO A N 6
ATOM 9923 C CA . PRO A 1 70 ? -20.710 6.694 -14.695 1.00 0.00 70 PRO A CA 6
ATOM 9924 C C . PRO A 1 70 ? -20.720 7.321 -13.298 1.00 0.00 70 PRO A C 6
ATOM 9925 O O . PRO A 1 70 ? -21.418 6.863 -12.416 1.00 0.00 70 PRO A O 6
ATOM 9936 N N . PRO A 1 71 ? -19.940 8.357 -13.149 1.00 0.00 71 PRO A N 6
ATOM 9937 C CA . PRO A 1 71 ? -19.852 9.065 -11.847 1.00 0.00 71 PRO A CA 6
ATOM 9938 C C . PRO A 1 71 ? -21.127 9.873 -11.590 1.00 0.00 71 PRO A C 6
ATOM 9939 O O . PRO A 1 71 ? -22.164 9.614 -12.166 1.00 0.00 71 PRO A O 6
ATOM 9950 N N . ILE A 1 72 ? -21.058 10.850 -10.727 1.00 0.00 72 ILE A N 6
ATOM 9951 C CA . ILE A 1 72 ? -22.269 11.671 -10.434 1.00 0.00 72 ILE A CA 6
ATOM 9952 C C . ILE A 1 72 ? -21.967 13.157 -10.653 1.00 0.00 72 ILE A C 6
ATOM 9953 O O . ILE A 1 72 ? -22.300 13.993 -9.836 1.00 0.00 72 ILE A O 6
ATOM 9969 N N . LYS A 1 73 ? -21.342 13.492 -11.748 1.00 0.00 73 LYS A N 6
ATOM 9970 C CA . LYS A 1 73 ? -21.023 14.924 -12.014 1.00 0.00 73 LYS A CA 6
ATOM 9971 C C . LYS A 1 73 ? -22.150 15.575 -12.820 1.00 0.00 73 LYS A C 6
ATOM 9972 O O . LYS A 1 73 ? -23.023 16.221 -12.273 1.00 0.00 73 LYS A O 6
ATOM 9991 N N . MET A 1 74 ? -22.140 15.411 -14.114 1.00 0.00 74 MET A N 6
ATOM 9992 C CA . MET A 1 74 ? -23.214 16.022 -14.951 1.00 0.00 74 MET A CA 6
ATOM 9993 C C . MET A 1 74 ? -24.579 15.461 -14.548 1.00 0.00 74 MET A C 6
ATOM 9994 O O . MET A 1 74 ? -25.611 16.011 -14.880 1.00 0.00 74 MET A O 6
ATOM 10008 N N . VAL A 1 75 ? -24.594 14.368 -13.833 1.00 0.00 75 VAL A N 6
ATOM 10009 C CA . VAL A 1 75 ? -25.894 13.773 -13.409 1.00 0.00 75 VAL A CA 6
ATOM 10010 C C . VAL A 1 75 ? -26.560 14.659 -12.353 1.00 0.00 75 VAL A C 6
ATOM 10011 O O . VAL A 1 75 ? -27.758 14.868 -12.372 1.00 0.00 75 VAL A O 6
ATOM 10024 N N . THR A 1 76 ? -25.796 15.181 -11.434 1.00 0.00 76 THR A N 6
ATOM 10025 C CA . THR A 1 76 ? -26.389 16.053 -10.380 1.00 0.00 76 THR A CA 6
ATOM 10026 C C . THR A 1 76 ? -27.188 17.190 -11.024 1.00 0.00 76 THR A C 6
ATOM 10027 O O . THR A 1 76 ? -28.239 17.569 -10.548 1.00 0.00 76 THR A O 6
ATOM 10038 N N . LYS A 1 77 ? -26.696 17.735 -12.103 1.00 0.00 77 LYS A N 6
ATOM 10039 C CA . LYS A 1 77 ? -27.429 18.846 -12.776 1.00 0.00 77 LYS A CA 6
ATOM 10040 C C . LYS A 1 77 ? -28.719 18.319 -13.409 1.00 0.00 77 LYS A C 6
ATOM 10041 O O . LYS A 1 77 ? -29.724 19.002 -13.456 1.00 0.00 77 LYS A O 6
ATOM 10060 N N . GLU A 1 78 ? -28.702 17.108 -13.894 1.00 0.00 78 GLU A N 6
ATOM 10061 C CA . GLU A 1 78 ? -29.927 16.537 -14.523 1.00 0.00 78 GLU A CA 6
ATOM 10062 C C . GLU A 1 78 ? -30.884 16.020 -13.444 1.00 0.00 78 GLU A C 6
ATOM 10063 O O . GLU A 1 78 ? -31.949 15.516 -13.736 1.00 0.00 78 GLU A O 6
ATOM 10075 N N . THR A 1 79 ? -30.509 16.142 -12.200 1.00 0.00 79 THR A N 6
ATOM 10076 C CA . THR A 1 79 ? -31.397 15.657 -11.103 1.00 0.00 79 THR A CA 6
ATOM 10077 C C . THR A 1 79 ? -31.618 16.766 -10.073 1.00 0.00 79 THR A C 6
ATOM 10078 O O . THR A 1 79 ? -32.653 17.404 -10.045 1.00 0.00 79 THR A O 6
ATOM 10089 N N . GLY A 1 80 ? -30.655 17.002 -9.224 1.00 0.00 80 GLY A N 6
ATOM 10090 C CA . GLY A 1 80 ? -30.812 18.070 -8.197 1.00 0.00 80 GLY A CA 6
ATOM 10091 C C . GLY A 1 80 ? -30.703 17.456 -6.801 1.00 0.00 80 GLY A C 6
ATOM 10092 O O . GLY A 1 80 ? -31.183 18.008 -5.830 1.00 0.00 80 GLY A O 6
ATOM 10096 N N . PHE A 1 81 ? -30.075 16.318 -6.691 1.00 0.00 81 PHE A N 6
ATOM 10097 C CA . PHE A 1 81 ? -29.936 15.668 -5.356 1.00 0.00 81 PHE A CA 6
ATOM 10098 C C . PHE A 1 81 ? -28.770 16.290 -4.584 1.00 0.00 81 PHE A C 6
ATOM 10099 O O . PHE A 1 81 ? -27.618 16.005 -4.845 1.00 0.00 81 PHE A O 6
ATOM 10116 N N . SER A 1 82 ? -29.059 17.139 -3.635 1.00 0.00 82 SER A N 6
ATOM 10117 C CA . SER A 1 82 ? -27.966 17.780 -2.848 1.00 0.00 82 SER A CA 6
ATOM 10118 C C . SER A 1 82 ? -26.916 16.739 -2.452 1.00 0.00 82 SER A C 6
ATOM 10119 O O . SER A 1 82 ? -27.232 15.707 -1.894 1.00 0.00 82 SER A O 6
ATOM 10127 N N . LEU A 1 83 ? -25.670 17.002 -2.737 1.00 0.00 83 LEU A N 6
ATOM 10128 C CA . LEU A 1 83 ? -24.602 16.026 -2.374 1.00 0.00 83 LEU A CA 6
ATOM 10129 C C . LEU A 1 83 ? -24.774 15.571 -0.922 1.00 0.00 83 LEU A C 6
ATOM 10130 O O . LEU A 1 83 ? -24.539 14.427 -0.587 1.00 0.00 83 LEU A O 6
ATOM 10146 N N . GLU A 1 84 ? -25.185 16.459 -0.058 1.00 0.00 84 GLU A N 6
ATOM 10147 C CA . GLU A 1 84 ? -25.374 16.078 1.371 1.00 0.00 84 GLU A CA 6
ATOM 10148 C C . GLU A 1 84 ? -26.340 14.894 1.475 1.00 0.00 84 GLU A C 6
ATOM 10149 O O . GLU A 1 84 ? -26.063 13.911 2.133 1.00 0.00 84 GLU A O 6
ATOM 10161 N N . LYS A 1 85 ? -27.471 14.981 0.831 1.00 0.00 85 LYS A N 6
ATOM 10162 C CA . LYS A 1 85 ? -28.452 13.860 0.893 1.00 0.00 85 LYS A CA 6
ATOM 10163 C C . LYS A 1 85 ? -27.826 12.578 0.335 1.00 0.00 85 LYS A C 6
ATOM 10164 O O . LYS A 1 85 ? -27.861 11.537 0.960 1.00 0.00 85 LYS A O 6
ATOM 10183 N N . ILE A 1 86 ? -27.252 12.647 -0.836 1.00 0.00 86 ILE A N 6
ATOM 10184 C CA . ILE A 1 86 ? -26.624 11.432 -1.429 1.00 0.00 86 ILE A CA 6
ATOM 10185 C C . ILE A 1 86 ? -25.686 10.775 -0.413 1.00 0.00 86 ILE A C 6
ATOM 10186 O O . ILE A 1 86 ? -25.623 9.567 -0.302 1.00 0.00 86 ILE A O 6
ATOM 10202 N N . TYR A 1 87 ? -24.957 11.563 0.329 1.00 0.00 87 TYR A N 6
ATOM 10203 C CA . TYR A 1 87 ? -24.025 10.984 1.338 1.00 0.00 87 TYR A CA 6
ATOM 10204 C C . TYR A 1 87 ? -24.816 10.324 2.471 1.00 0.00 87 TYR A C 6
ATOM 10205 O O . TYR A 1 87 ? -24.431 9.297 2.993 1.00 0.00 87 TYR A O 6
ATOM 10223 N N . GLN A 1 88 ? -25.920 10.905 2.853 1.00 0.00 88 GLN A N 6
ATOM 10224 C CA . GLN A 1 88 ? -26.736 10.309 3.950 1.00 0.00 88 GLN A CA 6
ATOM 10225 C C . GLN A 1 88 ? -27.284 8.946 3.521 1.00 0.00 88 GLN A C 6
ATOM 10226 O O . GLN A 1 88 ? -27.468 8.057 4.329 1.00 0.00 88 GLN A O 6
ATOM 10240 N N . LEU A 1 89 ? -27.546 8.774 2.254 1.00 0.00 89 LEU A N 6
ATOM 10241 C CA . LEU A 1 89 ? -28.081 7.467 1.773 1.00 0.00 89 LEU A CA 6
ATOM 10242 C C . LEU A 1 89 ? -26.958 6.428 1.703 1.00 0.00 89 LEU A C 6
ATOM 10243 O O . LEU A 1 89 ? -26.996 5.415 2.374 1.00 0.00 89 LEU A O 6
ATOM 10259 N N . PHE A 1 90 ? -25.961 6.669 0.896 1.00 0.00 90 PHE A N 6
ATOM 10260 C CA . PHE A 1 90 ? -24.839 5.693 0.787 1.00 0.00 90 PHE A CA 6
ATOM 10261 C C . PHE A 1 90 ? -23.703 6.084 1.737 1.00 0.00 90 PHE A C 6
ATOM 10262 O O . PHE A 1 90 ? -23.481 7.250 1.994 1.00 0.00 90 PHE A O 6
ATOM 10279 N N . PRO A 1 91 ? -23.021 5.085 2.228 1.00 0.00 91 PRO A N 6
ATOM 10280 C CA . PRO A 1 91 ? -21.894 5.317 3.164 1.00 0.00 91 PRO A CA 6
ATOM 10281 C C . PRO A 1 91 ? -20.677 5.862 2.410 1.00 0.00 91 PRO A C 6
ATOM 10282 O O . PRO A 1 91 ? -19.789 5.125 2.032 1.00 0.00 91 PRO A O 6
ATOM 10293 N N . SER A 1 92 ? -20.629 7.148 2.191 1.00 0.00 92 SER A N 6
ATOM 10294 C CA . SER A 1 92 ? -19.468 7.736 1.462 1.00 0.00 92 SER A CA 6
ATOM 10295 C C . SER A 1 92 ? -19.107 6.868 0.253 1.00 0.00 92 SER A C 6
ATOM 10296 O O . SER A 1 92 ? -18.090 6.204 0.236 1.00 0.00 92 SER A O 6
ATOM 10304 N N . GLY A 1 93 ? -19.932 6.869 -0.758 1.00 0.00 93 GLY A N 6
ATOM 10305 C CA . GLY A 1 93 ? -19.634 6.044 -1.963 1.00 0.00 93 GLY A CA 6
ATOM 10306 C C . GLY A 1 93 ? -20.859 6.012 -2.879 1.00 0.00 93 GLY A C 6
ATOM 10307 O O . GLY A 1 93 ? -21.427 4.965 -3.119 1.00 0.00 93 GLY A O 6
ATOM 10311 N N . PRO A 1 94 ? -21.223 7.167 -3.362 1.00 0.00 94 PRO A N 6
ATOM 10312 C CA . PRO A 1 94 ? -22.394 7.282 -4.265 1.00 0.00 94 PRO A CA 6
ATOM 10313 C C . PRO A 1 94 ? -22.058 6.728 -5.653 1.00 0.00 94 PRO A C 6
ATOM 10314 O O . PRO A 1 94 ? -22.884 6.720 -6.545 1.00 0.00 94 PRO A O 6
ATOM 10325 N N . ALA A 1 95 ? -20.853 6.265 -5.842 1.00 0.00 95 ALA A N 6
ATOM 10326 C CA . ALA A 1 95 ? -20.467 5.713 -7.173 1.00 0.00 95 ALA A CA 6
ATOM 10327 C C . ALA A 1 95 ? -20.555 4.185 -7.160 1.00 0.00 95 ALA A C 6
ATOM 10328 O O . ALA A 1 95 ? -21.337 3.593 -7.878 1.00 0.00 95 ALA A O 6
ATOM 10335 N N . HIS A 1 96 ? -19.758 3.541 -6.351 1.00 0.00 96 HIS A N 6
ATOM 10336 C CA . HIS A 1 96 ? -19.795 2.051 -6.295 1.00 0.00 96 HIS A CA 6
ATOM 10337 C C . HIS A 1 96 ? -21.012 1.580 -5.493 1.00 0.00 96 HIS A C 6
ATOM 10338 O O . HIS A 1 96 ? -21.381 0.422 -5.531 1.00 0.00 96 HIS A O 6
ATOM 10352 N N . GLY A 1 97 ? -21.637 2.465 -4.766 1.00 0.00 97 GLY A N 6
ATOM 10353 C CA . GLY A 1 97 ? -22.826 2.064 -3.963 1.00 0.00 97 GLY A CA 6
ATOM 10354 C C . GLY A 1 97 ? -24.043 1.925 -4.879 1.00 0.00 97 GLY A C 6
ATOM 10355 O O . GLY A 1 97 ? -24.447 0.833 -5.227 1.00 0.00 97 GLY A O 6
ATOM 10359 N N . ALA A 1 98 ? -24.631 3.022 -5.271 1.00 0.00 98 ALA A N 6
ATOM 10360 C CA . ALA A 1 98 ? -25.823 2.951 -6.165 1.00 0.00 98 ALA A CA 6
ATOM 10361 C C . ALA A 1 98 ? -25.606 1.904 -7.260 1.00 0.00 98 ALA A C 6
ATOM 10362 O O . ALA A 1 98 ? -26.518 1.202 -7.652 1.00 0.00 98 ALA A O 6
ATOM 10369 N N . CYS A 1 99 ? -24.405 1.794 -7.759 1.00 0.00 99 CYS A N 6
ATOM 10370 C CA . CYS A 1 99 ? -24.129 0.793 -8.830 1.00 0.00 99 CYS A CA 6
ATOM 10371 C C . CYS A 1 99 ? -24.284 -0.630 -8.283 1.00 0.00 99 CYS A C 6
ATOM 10372 O O . CYS A 1 99 ? -24.971 -1.452 -8.854 1.00 0.00 99 CYS A O 6
ATOM 10379 N N . LYS A 1 100 ? -23.649 -0.924 -7.182 1.00 0.00 100 LYS A N 6
ATOM 10380 C CA . LYS A 1 100 ? -23.759 -2.294 -6.601 1.00 0.00 100 LYS A CA 6
ATOM 10381 C C . LYS A 1 100 ? -25.230 -2.677 -6.419 1.00 0.00 100 LYS A C 6
ATOM 10382 O O . LYS A 1 100 ? -25.654 -3.749 -6.804 1.00 0.00 100 LYS A O 6
ATOM 10401 N N . VAL A 1 101 ? -26.010 -1.812 -5.833 1.00 0.00 101 VAL A N 6
ATOM 10402 C CA . VAL A 1 101 ? -27.452 -2.129 -5.623 1.00 0.00 101 VAL A CA 6
ATOM 10403 C C . VAL A 1 101 ? -28.192 -2.151 -6.965 1.00 0.00 101 VAL A C 6
ATOM 10404 O O . VAL A 1 101 ? -29.185 -2.832 -7.125 1.00 0.00 101 VAL A O 6
ATOM 10417 N N . ALA A 1 102 ? -27.718 -1.412 -7.929 1.00 0.00 102 ALA A N 6
ATOM 10418 C CA . ALA A 1 102 ? -28.397 -1.395 -9.256 1.00 0.00 102 ALA A CA 6
ATOM 10419 C C . ALA A 1 102 ? -28.084 -2.680 -10.027 1.00 0.00 102 ALA A C 6
ATOM 10420 O O . ALA A 1 102 ? -28.785 -3.050 -10.947 1.00 0.00 102 ALA A O 6
ATOM 10427 N N . GLY A 1 103 ? -27.035 -3.363 -9.657 1.00 0.00 103 GLY A N 6
ATOM 10428 C CA . GLY A 1 103 ? -26.679 -4.624 -10.367 1.00 0.00 103 GLY A CA 6
ATOM 10429 C C . GLY A 1 103 ? -25.858 -4.295 -11.615 1.00 0.00 103 GLY A C 6
ATOM 10430 O O . GLY A 1 103 ? -26.269 -4.558 -12.728 1.00 0.00 103 GLY A O 6
ATOM 10434 N N . ALA A 1 104 ? -24.697 -3.722 -11.440 1.00 0.00 104 ALA A N 6
ATOM 10435 C CA . ALA A 1 104 ? -23.851 -3.378 -12.619 1.00 0.00 104 ALA A CA 6
ATOM 10436 C C . ALA A 1 104 ? -22.371 -3.585 -12.285 1.00 0.00 104 ALA A C 6
ATOM 10437 O O . ALA A 1 104 ? -21.650 -2.639 -12.040 1.00 0.00 104 ALA A O 6
ATOM 10444 N N . PRO A 1 105 ? -21.970 -4.828 -12.286 1.00 0.00 105 PRO A N 6
ATOM 10445 C CA . PRO A 1 105 ? -20.561 -5.176 -11.980 1.00 0.00 105 PRO A CA 6
ATOM 10446 C C . PRO A 1 105 ? -19.652 -4.800 -13.153 1.00 0.00 105 PRO A C 6
ATOM 10447 O O . PRO A 1 105 ? -20.012 -4.953 -14.304 1.00 0.00 105 PRO A O 6
ATOM 10458 N N . LYS A 1 106 ? -18.475 -4.309 -12.872 1.00 0.00 106 LYS A N 6
ATOM 10459 C CA . LYS A 1 106 ? -17.547 -3.926 -13.974 1.00 0.00 106 LYS A CA 6
ATOM 10460 C C . LYS A 1 106 ? -17.537 -5.011 -15.055 1.00 0.00 106 LYS A C 6
ATOM 10461 O O . LYS A 1 106 ? -17.861 -4.753 -16.196 1.00 0.00 106 LYS A O 6
ATOM 10480 N N . PRO A 1 107 ? -17.165 -6.195 -14.651 1.00 0.00 107 PRO A N 6
ATOM 10481 C CA . PRO A 1 107 ? -17.113 -7.341 -15.594 1.00 0.00 107 PRO A CA 6
ATOM 10482 C C . PRO A 1 107 ? -18.529 -7.805 -15.947 1.00 0.00 107 PRO A C 6
ATOM 10483 O O . PRO A 1 107 ? -19.212 -8.411 -15.146 1.00 0.00 107 PRO A O 6
ATOM 10494 N N . THR A 1 108 ? -18.974 -7.525 -17.141 1.00 0.00 108 THR A N 6
ATOM 10495 C CA . THR A 1 108 ? -20.346 -7.951 -17.543 1.00 0.00 108 THR A CA 6
ATOM 10496 C C . THR A 1 108 ? -20.268 -9.072 -18.583 1.00 0.00 108 THR A C 6
ATOM 10497 O O . THR A 1 108 ? -21.160 -9.246 -19.390 1.00 0.00 108 THR A O 6
ATOM 10508 N N . GLY A 1 109 ? -19.209 -9.835 -18.570 1.00 0.00 109 GLY A N 6
ATOM 10509 C CA . GLY A 1 109 ? -19.078 -10.943 -19.558 1.00 0.00 109 GLY A CA 6
ATOM 10510 C C . GLY A 1 109 ? -18.319 -10.447 -20.790 1.00 0.00 109 GLY A C 6
ATOM 10511 O O . GLY A 1 109 ? -18.178 -11.152 -21.769 1.00 0.00 109 GLY A O 6
ATOM 10515 N N . CYS A 1 110 ? -17.826 -9.238 -20.751 1.00 0.00 110 CYS A N 6
ATOM 10516 C CA . CYS A 1 110 ? -17.075 -8.701 -21.922 1.00 0.00 110 CYS A CA 6
ATOM 10517 C C . CYS A 1 110 ? -15.622 -9.180 -21.882 1.00 0.00 110 CYS A C 6
ATOM 10518 O O . CYS A 1 110 ? -15.110 -9.719 -22.843 1.00 0.00 110 CYS A O 6
ATOM 10526 N N . VAL A 1 111 ? -14.954 -8.988 -20.778 1.00 0.00 111 VAL A N 6
ATOM 10527 C CA . VAL A 1 111 ? -13.535 -9.432 -20.676 1.00 0.00 111 VAL A CA 6
ATOM 10528 C C . VAL A 1 111 ? -13.260 -10.013 -19.286 1.00 0.00 111 VAL A C 6
ATOM 10529 O O . VAL A 1 111 ? -13.619 -9.366 -18.316 1.00 0.00 111 VAL A O 6
ATOM 10543 N N . MET A 1 1 ? -20.275 -6.008 8.764 1.00 0.00 1 MET A N 7
ATOM 10544 C CA . MET A 1 1 ? -20.340 -7.403 8.239 1.00 0.00 1 MET A CA 7
ATOM 10545 C C . MET A 1 1 ? -21.722 -8.007 8.511 1.00 0.00 1 MET A C 7
ATOM 10546 O O . MET A 1 1 ? -21.885 -8.803 9.415 1.00 0.00 1 MET A O 7
ATOM 10562 N N . PRO A 1 2 ? -22.672 -7.602 7.714 1.00 0.00 2 PRO A N 7
ATOM 10563 C CA . PRO A 1 2 ? -24.059 -8.104 7.864 1.00 0.00 2 PRO A CA 7
ATOM 10564 C C . PRO A 1 2 ? -24.161 -9.554 7.380 1.00 0.00 2 PRO A C 7
ATOM 10565 O O . PRO A 1 2 ? -24.656 -10.418 8.078 1.00 0.00 2 PRO A O 7
ATOM 10576 N N . VAL A 1 3 ? -23.699 -9.827 6.191 1.00 0.00 3 VAL A N 7
ATOM 10577 C CA . VAL A 1 3 ? -23.772 -11.220 5.665 1.00 0.00 3 VAL A CA 7
ATOM 10578 C C . VAL A 1 3 ? -22.368 -11.749 5.360 1.00 0.00 3 VAL A C 7
ATOM 10579 O O . VAL A 1 3 ? -21.402 -11.012 5.366 1.00 0.00 3 VAL A O 7
ATOM 10592 N N . LYS A 1 4 ? -22.249 -13.021 5.092 1.00 0.00 4 LYS A N 7
ATOM 10593 C CA . LYS A 1 4 ? -20.908 -13.596 4.784 1.00 0.00 4 LYS A CA 7
ATOM 10594 C C . LYS A 1 4 ? -20.822 -13.962 3.301 1.00 0.00 4 LYS A C 7
ATOM 10595 O O . LYS A 1 4 ? -21.799 -14.344 2.688 1.00 0.00 4 LYS A O 7
ATOM 10614 N N . CYS A 1 5 ? -19.660 -13.849 2.717 1.00 0.00 5 CYS A N 7
ATOM 10615 C CA . CYS A 1 5 ? -19.516 -14.189 1.273 1.00 0.00 5 CYS A CA 7
ATOM 10616 C C . CYS A 1 5 ? -18.163 -14.866 1.016 1.00 0.00 5 CYS A C 7
ATOM 10617 O O . CYS A 1 5 ? -17.248 -14.726 1.803 1.00 0.00 5 CYS A O 7
ATOM 10624 N N . PRO A 1 6 ? -18.076 -15.578 -0.083 1.00 0.00 6 PRO A N 7
ATOM 10625 C CA . PRO A 1 6 ? -19.226 -15.717 -1.013 1.00 0.00 6 PRO A CA 7
ATOM 10626 C C . PRO A 1 6 ? -20.262 -16.691 -0.443 1.00 0.00 6 PRO A C 7
ATOM 10627 O O . PRO A 1 6 ? -19.944 -17.561 0.344 1.00 0.00 6 PRO A O 7
ATOM 10638 N N . GLY A 1 7 ? -21.500 -16.551 -0.833 1.00 0.00 7 GLY A N 7
ATOM 10639 C CA . GLY A 1 7 ? -22.554 -17.467 -0.314 1.00 0.00 7 GLY A CA 7
ATOM 10640 C C . GLY A 1 7 ? -23.817 -17.327 -1.166 1.00 0.00 7 GLY A C 7
ATOM 10641 O O . GLY A 1 7 ? -24.165 -16.248 -1.603 1.00 0.00 7 GLY A O 7
ATOM 10645 N N . GLU A 1 8 ? -24.506 -18.409 -1.408 1.00 0.00 8 GLU A N 7
ATOM 10646 C CA . GLU A 1 8 ? -25.745 -18.334 -2.235 1.00 0.00 8 GLU A CA 7
ATOM 10647 C C . GLU A 1 8 ? -26.983 -18.303 -1.334 1.00 0.00 8 GLU A C 7
ATOM 10648 O O . GLU A 1 8 ? -27.153 -19.136 -0.467 1.00 0.00 8 GLU A O 7
ATOM 10660 N N . TYR A 1 9 ? -27.850 -17.347 -1.533 1.00 0.00 9 TYR A N 7
ATOM 10661 C CA . TYR A 1 9 ? -29.076 -17.264 -0.689 1.00 0.00 9 TYR A CA 7
ATOM 10662 C C . TYR A 1 9 ? -30.314 -17.080 -1.571 1.00 0.00 9 TYR A C 7
ATOM 10663 O O . TYR A 1 9 ? -30.218 -16.699 -2.722 1.00 0.00 9 TYR A O 7
ATOM 10681 N N . GLN A 1 10 ? -31.476 -17.347 -1.042 1.00 0.00 10 GLN A N 7
ATOM 10682 C CA . GLN A 1 10 ? -32.719 -17.186 -1.850 1.00 0.00 10 GLN A CA 7
ATOM 10683 C C . GLN A 1 10 ? -33.469 -15.922 -1.417 1.00 0.00 10 GLN A C 7
ATOM 10684 O O . GLN A 1 10 ? -33.516 -15.587 -0.250 1.00 0.00 10 GLN A O 7
ATOM 10698 N N . VAL A 1 11 ? -34.054 -15.218 -2.348 1.00 0.00 11 VAL A N 7
ATOM 10699 C CA . VAL A 1 11 ? -34.798 -13.977 -1.986 1.00 0.00 11 VAL A CA 7
ATOM 10700 C C . VAL A 1 11 ? -36.214 -14.018 -2.569 1.00 0.00 11 VAL A C 7
ATOM 10701 O O . VAL A 1 11 ? -36.433 -13.675 -3.713 1.00 0.00 11 VAL A O 7
ATOM 10714 N N . ASP A 1 12 ? -37.175 -14.433 -1.788 1.00 0.00 12 ASP A N 7
ATOM 10715 C CA . ASP A 1 12 ? -38.576 -14.495 -2.295 1.00 0.00 12 ASP A CA 7
ATOM 10716 C C . ASP A 1 12 ? -38.601 -15.052 -3.721 1.00 0.00 12 ASP A C 7
ATOM 10717 O O . ASP A 1 12 ? -38.599 -14.314 -4.685 1.00 0.00 12 ASP A O 7
ATOM 10726 N N . GLY A 1 13 ? -38.624 -16.348 -3.861 1.00 0.00 13 GLY A N 7
ATOM 10727 C CA . GLY A 1 13 ? -38.649 -16.949 -5.225 1.00 0.00 13 GLY A CA 7
ATOM 10728 C C . GLY A 1 13 ? -37.553 -16.317 -6.082 1.00 0.00 13 GLY A C 7
ATOM 10729 O O . GLY A 1 13 ? -37.824 -15.639 -7.054 1.00 0.00 13 GLY A O 7
ATOM 10733 N N . LYS A 1 14 ? -36.314 -16.535 -5.734 1.00 0.00 14 LYS A N 7
ATOM 10734 C CA . LYS A 1 14 ? -35.199 -15.947 -6.531 1.00 0.00 14 LYS A CA 7
ATOM 10735 C C . LYS A 1 14 ? -33.865 -16.570 -6.111 1.00 0.00 14 LYS A C 7
ATOM 10736 O O . LYS A 1 14 ? -33.746 -17.151 -5.051 1.00 0.00 14 LYS A O 7
ATOM 10755 N N . LYS A 1 15 ? -32.860 -16.454 -6.935 1.00 0.00 15 LYS A N 7
ATOM 10756 C CA . LYS A 1 15 ? -31.535 -17.040 -6.582 1.00 0.00 15 LYS A CA 7
ATOM 10757 C C . LYS A 1 15 ? -30.435 -15.984 -6.706 1.00 0.00 15 LYS A C 7
ATOM 10758 O O . LYS A 1 15 ? -30.280 -15.350 -7.731 1.00 0.00 15 LYS A O 7
ATOM 10777 N N . VAL A 1 16 ? -29.666 -15.792 -5.669 1.00 0.00 16 VAL A N 7
ATOM 10778 C CA . VAL A 1 16 ? -28.573 -14.779 -5.725 1.00 0.00 16 VAL A CA 7
ATOM 10779 C C . VAL A 1 16 ? -27.265 -15.390 -5.217 1.00 0.00 16 VAL A C 7
ATOM 10780 O O . VAL A 1 16 ? -27.185 -15.868 -4.103 1.00 0.00 16 VAL A O 7
ATOM 10793 N N . ILE A 1 17 ? -26.240 -15.381 -6.024 1.00 0.00 17 ILE A N 7
ATOM 10794 C CA . ILE A 1 17 ? -24.941 -15.967 -5.585 1.00 0.00 17 ILE A CA 7
ATOM 10795 C C . ILE A 1 17 ? -23.943 -14.857 -5.242 1.00 0.00 17 ILE A C 7
ATOM 10796 O O . ILE A 1 17 ? -23.307 -14.291 -6.109 1.00 0.00 17 ILE A O 7
ATOM 10812 N N . LEU A 1 18 ? -23.800 -14.545 -3.983 1.00 0.00 18 LEU A N 7
ATOM 10813 C CA . LEU A 1 18 ? -22.840 -13.475 -3.584 1.00 0.00 18 LEU A CA 7
ATOM 10814 C C . LEU A 1 18 ? -21.401 -13.952 -3.803 1.00 0.00 18 LEU A C 7
ATOM 10815 O O . LEU A 1 18 ? -20.986 -14.964 -3.274 1.00 0.00 18 LEU A O 7
ATOM 10831 N N . ASP A 1 19 ? -20.638 -13.232 -4.579 1.00 0.00 19 ASP A N 7
ATOM 10832 C CA . ASP A 1 19 ? -19.228 -13.647 -4.831 1.00 0.00 19 ASP A CA 7
ATOM 10833 C C . ASP A 1 19 ? -18.273 -12.844 -3.943 1.00 0.00 19 ASP A C 7
ATOM 10834 O O . ASP A 1 19 ? -18.659 -12.314 -2.920 1.00 0.00 19 ASP A O 7
ATOM 10843 N N . GLU A 1 20 ? -17.029 -12.750 -4.326 1.00 0.00 20 GLU A N 7
ATOM 10844 C CA . GLU A 1 20 ? -16.053 -11.982 -3.503 1.00 0.00 20 GLU A CA 7
ATOM 10845 C C . GLU A 1 20 ? -16.660 -10.643 -3.076 1.00 0.00 20 GLU A C 7
ATOM 10846 O O . GLU A 1 20 ? -17.223 -9.922 -3.876 1.00 0.00 20 GLU A O 7
ATOM 10858 N N . ASP A 1 21 ? -16.551 -10.305 -1.820 1.00 0.00 21 ASP A N 7
ATOM 10859 C CA . ASP A 1 21 ? -17.124 -9.014 -1.342 1.00 0.00 21 ASP A CA 7
ATOM 10860 C C . ASP A 1 21 ? -18.641 -9.009 -1.540 1.00 0.00 21 ASP A C 7
ATOM 10861 O O . ASP A 1 21 ? -19.246 -7.978 -1.757 1.00 0.00 21 ASP A O 7
ATOM 10870 N N . CYS A 1 22 ? -19.260 -10.155 -1.468 1.00 0.00 22 CYS A N 7
ATOM 10871 C CA . CYS A 1 22 ? -20.737 -10.221 -1.652 1.00 0.00 22 CYS A CA 7
ATOM 10872 C C . CYS A 1 22 ? -21.129 -9.619 -3.005 1.00 0.00 22 CYS A C 7
ATOM 10873 O O . CYS A 1 22 ? -22.087 -8.879 -3.111 1.00 0.00 22 CYS A O 7
ATOM 10880 N N . PHE A 1 23 ? -20.396 -9.931 -4.038 1.00 0.00 23 PHE A N 7
ATOM 10881 C CA . PHE A 1 23 ? -20.728 -9.378 -5.383 1.00 0.00 23 PHE A CA 7
ATOM 10882 C C . PHE A 1 23 ? -21.642 -10.346 -6.139 1.00 0.00 23 PHE A C 7
ATOM 10883 O O . PHE A 1 23 ? -21.188 -11.277 -6.774 1.00 0.00 23 PHE A O 7
ATOM 10900 N N . MET A 1 24 ? -22.929 -10.134 -6.075 1.00 0.00 24 MET A N 7
ATOM 10901 C CA . MET A 1 24 ? -23.871 -11.043 -6.789 1.00 0.00 24 MET A CA 7
ATOM 10902 C C . MET A 1 24 ? -23.495 -11.145 -8.269 1.00 0.00 24 MET A C 7
ATOM 10903 O O . MET A 1 24 ? -22.962 -10.219 -8.850 1.00 0.00 24 MET A O 7
ATOM 10917 N N . GLN A 1 25 ? -23.770 -12.263 -8.884 1.00 0.00 25 GLN A N 7
ATOM 10918 C CA . GLN A 1 25 ? -23.430 -12.425 -10.326 1.00 0.00 25 GLN A CA 7
ATOM 10919 C C . GLN A 1 25 ? -24.665 -12.872 -11.113 1.00 0.00 25 GLN A C 7
ATOM 10920 O O . GLN A 1 25 ? -24.585 -13.709 -11.990 1.00 0.00 25 GLN A O 7
ATOM 10934 N N . ASN A 1 26 ? -25.806 -12.320 -10.805 1.00 0.00 26 ASN A N 7
ATOM 10935 C CA . ASN A 1 26 ? -27.047 -12.711 -11.534 1.00 0.00 26 ASN A CA 7
ATOM 10936 C C . ASN A 1 26 ? -27.736 -11.467 -12.101 1.00 0.00 26 ASN A C 7
ATOM 10937 O O . ASN A 1 26 ? -28.765 -11.049 -11.612 1.00 0.00 26 ASN A O 7
ATOM 10948 N N . PRO A 1 27 ? -27.135 -10.919 -13.121 1.00 0.00 27 PRO A N 7
ATOM 10949 C CA . PRO A 1 27 ? -27.689 -9.706 -13.772 1.00 0.00 27 PRO A CA 7
ATOM 10950 C C . PRO A 1 27 ? -28.965 -10.047 -14.549 1.00 0.00 27 PRO A C 7
ATOM 10951 O O . PRO A 1 27 ? -29.763 -9.184 -14.857 1.00 0.00 27 PRO A O 7
ATOM 10962 N N . GLU A 1 28 ? -29.163 -11.296 -14.866 1.00 0.00 28 GLU A N 7
ATOM 10963 C CA . GLU A 1 28 ? -30.388 -11.688 -15.621 1.00 0.00 28 GLU A CA 7
ATOM 10964 C C . GLU A 1 28 ? -31.551 -11.927 -14.655 1.00 0.00 28 GLU A C 7
ATOM 10965 O O . GLU A 1 28 ? -32.651 -12.247 -15.059 1.00 0.00 28 GLU A O 7
ATOM 10977 N N . ASP A 1 29 ? -31.316 -11.776 -13.380 1.00 0.00 29 ASP A N 7
ATOM 10978 C CA . ASP A 1 29 ? -32.407 -11.996 -12.388 1.00 0.00 29 ASP A CA 7
ATOM 10979 C C . ASP A 1 29 ? -32.522 -10.791 -11.449 1.00 0.00 29 ASP A C 7
ATOM 10980 O O . ASP A 1 29 ? -32.838 -10.928 -10.284 1.00 0.00 29 ASP A O 7
ATOM 10989 N N . TRP A 1 30 ? -32.269 -9.612 -11.948 1.00 0.00 30 TRP A N 7
ATOM 10990 C CA . TRP A 1 30 ? -32.366 -8.401 -11.082 1.00 0.00 30 TRP A CA 7
ATOM 10991 C C . TRP A 1 30 ? -33.807 -7.887 -11.052 1.00 0.00 30 TRP A C 7
ATOM 10992 O O . TRP A 1 30 ? -34.551 -8.039 -12.001 1.00 0.00 30 TRP A O 7
ATOM 11013 N N . ASP A 1 31 ? -34.208 -7.282 -9.968 1.00 0.00 31 ASP A N 7
ATOM 11014 C CA . ASP A 1 31 ? -35.602 -6.760 -9.879 1.00 0.00 31 ASP A CA 7
ATOM 11015 C C . ASP A 1 31 ? -35.762 -5.890 -8.629 1.00 0.00 31 ASP A C 7
ATOM 11016 O O . ASP A 1 31 ? -34.806 -5.598 -7.938 1.00 0.00 31 ASP A O 7
ATOM 11025 N N . GLU A 1 32 ? -36.962 -5.472 -8.336 1.00 0.00 32 GLU A N 7
ATOM 11026 C CA . GLU A 1 32 ? -37.183 -4.620 -7.132 1.00 0.00 32 GLU A CA 7
ATOM 11027 C C . GLU A 1 32 ? -36.879 -5.415 -5.858 1.00 0.00 32 GLU A C 7
ATOM 11028 O O . GLU A 1 32 ? -36.317 -4.900 -4.913 1.00 0.00 32 GLU A O 7
ATOM 11040 N N . LYS A 1 33 ? -37.249 -6.666 -5.826 1.00 0.00 33 LYS A N 7
ATOM 11041 C CA . LYS A 1 33 ? -36.984 -7.492 -4.613 1.00 0.00 33 LYS A CA 7
ATOM 11042 C C . LYS A 1 33 ? -35.480 -7.732 -4.449 1.00 0.00 33 LYS A C 7
ATOM 11043 O O . LYS A 1 33 ? -34.990 -7.929 -3.355 1.00 0.00 33 LYS A O 7
ATOM 11062 N N . VAL A 1 34 ? -34.744 -7.718 -5.526 1.00 0.00 34 VAL A N 7
ATOM 11063 C CA . VAL A 1 34 ? -33.273 -7.947 -5.427 1.00 0.00 34 VAL A CA 7
ATOM 11064 C C . VAL A 1 34 ? -32.572 -6.694 -4.895 1.00 0.00 34 VAL A C 7
ATOM 11065 O O . VAL A 1 34 ? -31.866 -6.738 -3.909 1.00 0.00 34 VAL A O 7
ATOM 11078 N N . ALA A 1 35 ? -32.760 -5.577 -5.543 1.00 0.00 35 ALA A N 7
ATOM 11079 C CA . ALA A 1 35 ? -32.100 -4.323 -5.076 1.00 0.00 35 ALA A CA 7
ATOM 11080 C C . ALA A 1 35 ? -32.565 -3.968 -3.661 1.00 0.00 35 ALA A C 7
ATOM 11081 O O . ALA A 1 35 ? -31.816 -3.433 -2.869 1.00 0.00 35 ALA A O 7
ATOM 11088 N N . GLU A 1 36 ? -33.797 -4.257 -3.338 1.00 0.00 36 GLU A N 7
ATOM 11089 C CA . GLU A 1 36 ? -34.305 -3.930 -1.974 1.00 0.00 36 GLU A CA 7
ATOM 11090 C C . GLU A 1 36 ? -33.658 -4.845 -0.929 1.00 0.00 36 GLU A C 7
ATOM 11091 O O . GLU A 1 36 ? -33.037 -4.389 0.009 1.00 0.00 36 GLU A O 7
ATOM 11103 N N . TRP A 1 37 ? -33.803 -6.133 -1.083 1.00 0.00 37 TRP A N 7
ATOM 11104 C CA . TRP A 1 37 ? -33.200 -7.075 -0.096 1.00 0.00 37 TRP A CA 7
ATOM 11105 C C . TRP A 1 37 ? -31.691 -6.839 0.015 1.00 0.00 37 TRP A C 7
ATOM 11106 O O . TRP A 1 37 ? -31.098 -7.032 1.057 1.00 0.00 37 TRP A O 7
ATOM 11127 N N . LEU A 1 38 ? -31.064 -6.424 -1.052 1.00 0.00 38 LEU A N 7
ATOM 11128 C CA . LEU A 1 38 ? -29.593 -6.179 -1.005 1.00 0.00 38 LEU A CA 7
ATOM 11129 C C . LEU A 1 38 ? -29.284 -4.961 -0.131 1.00 0.00 38 LEU A C 7
ATOM 11130 O O . LEU A 1 38 ? -28.631 -5.066 0.888 1.00 0.00 38 LEU A O 7
ATOM 11146 N N . ALA A 1 39 ? -29.746 -3.806 -0.522 1.00 0.00 39 ALA A N 7
ATOM 11147 C CA . ALA A 1 39 ? -29.476 -2.581 0.287 1.00 0.00 39 ALA A CA 7
ATOM 11148 C C . ALA A 1 39 ? -29.909 -2.797 1.739 1.00 0.00 39 ALA A C 7
ATOM 11149 O O . ALA A 1 39 ? -29.371 -2.203 2.652 1.00 0.00 39 ALA A O 7
ATOM 11156 N N . ARG A 1 40 ? -30.879 -3.642 1.962 1.00 0.00 40 ARG A N 7
ATOM 11157 C CA . ARG A 1 40 ? -31.344 -3.891 3.357 1.00 0.00 40 ARG A CA 7
ATOM 11158 C C . ARG A 1 40 ? -30.347 -4.786 4.096 1.00 0.00 40 ARG A C 7
ATOM 11159 O O . ARG A 1 40 ? -30.131 -4.643 5.283 1.00 0.00 40 ARG A O 7
ATOM 11180 N N . GLU A 1 41 ? -29.736 -5.710 3.405 1.00 0.00 41 GLU A N 7
ATOM 11181 C CA . GLU A 1 41 ? -28.754 -6.612 4.071 1.00 0.00 41 GLU A CA 7
ATOM 11182 C C . GLU A 1 41 ? -27.446 -5.864 4.342 1.00 0.00 41 GLU A C 7
ATOM 11183 O O . GLU A 1 41 ? -26.727 -6.169 5.273 1.00 0.00 41 GLU A O 7
ATOM 11195 N N . LEU A 1 42 ? -27.132 -4.887 3.536 1.00 0.00 42 LEU A N 7
ATOM 11196 C CA . LEU A 1 42 ? -25.871 -4.122 3.749 1.00 0.00 42 LEU A CA 7
ATOM 11197 C C . LEU A 1 42 ? -26.081 -3.041 4.814 1.00 0.00 42 LEU A C 7
ATOM 11198 O O . LEU A 1 42 ? -25.663 -3.182 5.946 1.00 0.00 42 LEU A O 7
ATOM 11214 N N . GLU A 1 43 ? -26.726 -1.963 4.459 1.00 0.00 43 GLU A N 7
ATOM 11215 C CA . GLU A 1 43 ? -26.961 -0.876 5.452 1.00 0.00 43 GLU A CA 7
ATOM 11216 C C . GLU A 1 43 ? -28.150 -1.228 6.350 1.00 0.00 43 GLU A C 7
ATOM 11217 O O . GLU A 1 43 ? -27.985 -1.616 7.490 1.00 0.00 43 GLU A O 7
ATOM 11229 N N . GLY A 1 44 ? -29.346 -1.095 5.847 1.00 0.00 44 GLY A N 7
ATOM 11230 C CA . GLY A 1 44 ? -30.542 -1.423 6.673 1.00 0.00 44 GLY A CA 7
ATOM 11231 C C . GLY A 1 44 ? -31.737 -0.596 6.197 1.00 0.00 44 GLY A C 7
ATOM 11232 O O . GLY A 1 44 ? -32.453 -0.011 6.986 1.00 0.00 44 GLY A O 7
ATOM 11236 N N . ILE A 1 45 ? -31.960 -0.543 4.913 1.00 0.00 45 ILE A N 7
ATOM 11237 C CA . ILE A 1 45 ? -33.112 0.248 4.389 1.00 0.00 45 ILE A CA 7
ATOM 11238 C C . ILE A 1 45 ? -34.404 -0.569 4.493 1.00 0.00 45 ILE A C 7
ATOM 11239 O O . ILE A 1 45 ? -34.661 -1.446 3.693 1.00 0.00 45 ILE A O 7
ATOM 11255 N N . GLN A 1 46 ? -35.218 -0.286 5.473 1.00 0.00 46 GLN A N 7
ATOM 11256 C CA . GLN A 1 46 ? -36.491 -1.045 5.627 1.00 0.00 46 GLN A CA 7
ATOM 11257 C C . GLN A 1 46 ? -37.400 -0.803 4.420 1.00 0.00 46 GLN A C 7
ATOM 11258 O O . GLN A 1 46 ? -38.016 -1.713 3.900 1.00 0.00 46 GLN A O 7
ATOM 11272 N N . LYS A 1 47 ? -37.489 0.418 3.968 1.00 0.00 47 LYS A N 7
ATOM 11273 C CA . LYS A 1 47 ? -38.357 0.720 2.794 1.00 0.00 47 LYS A CA 7
ATOM 11274 C C . LYS A 1 47 ? -37.632 1.659 1.827 1.00 0.00 47 LYS A C 7
ATOM 11275 O O . LYS A 1 47 ? -37.333 2.790 2.153 1.00 0.00 47 LYS A O 7
ATOM 11294 N N . MET A 1 48 ? -37.347 1.199 0.640 1.00 0.00 48 MET A N 7
ATOM 11295 C CA . MET A 1 48 ? -36.640 2.068 -0.347 1.00 0.00 48 MET A CA 7
ATOM 11296 C C . MET A 1 48 ? -37.433 3.357 -0.578 1.00 0.00 48 MET A C 7
ATOM 11297 O O . MET A 1 48 ? -38.598 3.329 -0.919 1.00 0.00 48 MET A O 7
ATOM 11311 N N . THR A 1 49 ? -36.807 4.489 -0.396 1.00 0.00 49 THR A N 7
ATOM 11312 C CA . THR A 1 49 ? -37.525 5.778 -0.607 1.00 0.00 49 THR A CA 7
ATOM 11313 C C . THR A 1 49 ? -37.745 6.022 -2.102 1.00 0.00 49 THR A C 7
ATOM 11314 O O . THR A 1 49 ? -37.144 5.380 -2.941 1.00 0.00 49 THR A O 7
ATOM 11325 N N . GLU A 1 50 ? -38.602 6.945 -2.445 1.00 0.00 50 GLU A N 7
ATOM 11326 C CA . GLU A 1 50 ? -38.858 7.229 -3.886 1.00 0.00 50 GLU A CA 7
ATOM 11327 C C . GLU A 1 50 ? -37.571 7.694 -4.572 1.00 0.00 50 GLU A C 7
ATOM 11328 O O . GLU A 1 50 ? -37.353 7.443 -5.740 1.00 0.00 50 GLU A O 7
ATOM 11340 N N . GLU A 1 51 ? -36.718 8.373 -3.854 1.00 0.00 51 GLU A N 7
ATOM 11341 C CA . GLU A 1 51 ? -35.447 8.856 -4.467 1.00 0.00 51 GLU A CA 7
ATOM 11342 C C . GLU A 1 51 ? -34.503 7.679 -4.731 1.00 0.00 51 GLU A C 7
ATOM 11343 O O . GLU A 1 51 ? -33.902 7.576 -5.780 1.00 0.00 51 GLU A O 7
ATOM 11355 N N . HIS A 1 52 ? -34.369 6.790 -3.785 1.00 0.00 52 HIS A N 7
ATOM 11356 C CA . HIS A 1 52 ? -33.464 5.621 -3.984 1.00 0.00 52 HIS A CA 7
ATOM 11357 C C . HIS A 1 52 ? -33.778 4.930 -5.313 1.00 0.00 52 HIS A C 7
ATOM 11358 O O . HIS A 1 52 ? -32.913 4.738 -6.144 1.00 0.00 52 HIS A O 7
ATOM 11372 N N . TRP A 1 53 ? -35.010 4.552 -5.519 1.00 0.00 53 TRP A N 7
ATOM 11373 C CA . TRP A 1 53 ? -35.378 3.872 -6.795 1.00 0.00 53 TRP A CA 7
ATOM 11374 C C . TRP A 1 53 ? -35.139 4.808 -7.984 1.00 0.00 53 TRP A C 7
ATOM 11375 O O . TRP A 1 53 ? -34.832 4.374 -9.076 1.00 0.00 53 TRP A O 7
ATOM 11396 N N . LYS A 1 54 ? -35.278 6.090 -7.780 1.00 0.00 54 LYS A N 7
ATOM 11397 C CA . LYS A 1 54 ? -35.057 7.050 -8.900 1.00 0.00 54 LYS A CA 7
ATOM 11398 C C . LYS A 1 54 ? -33.606 6.973 -9.380 1.00 0.00 54 LYS A C 7
ATOM 11399 O O . LYS A 1 54 ? -33.333 6.597 -10.503 1.00 0.00 54 LYS A O 7
ATOM 11418 N N . LEU A 1 55 ? -32.673 7.325 -8.539 1.00 0.00 55 LEU A N 7
ATOM 11419 C CA . LEU A 1 55 ? -31.240 7.270 -8.949 1.00 0.00 55 LEU A CA 7
ATOM 11420 C C . LEU A 1 55 ? -30.913 5.892 -9.527 1.00 0.00 55 LEU A C 7
ATOM 11421 O O . LEU A 1 55 ? -30.221 5.772 -10.520 1.00 0.00 55 LEU A O 7
ATOM 11437 N N . VAL A 1 56 ? -31.405 4.849 -8.916 1.00 0.00 56 VAL A N 7
ATOM 11438 C CA . VAL A 1 56 ? -31.123 3.480 -9.432 1.00 0.00 56 VAL A CA 7
ATOM 11439 C C . VAL A 1 56 ? -31.592 3.358 -10.885 1.00 0.00 56 VAL A C 7
ATOM 11440 O O . VAL A 1 56 ? -30.919 2.784 -11.718 1.00 0.00 56 VAL A O 7
ATOM 11453 N N . LYS A 1 57 ? -32.738 3.898 -11.195 1.00 0.00 57 LYS A N 7
ATOM 11454 C CA . LYS A 1 57 ? -33.245 3.815 -12.595 1.00 0.00 57 LYS A CA 7
ATOM 11455 C C . LYS A 1 57 ? -32.340 4.621 -13.530 1.00 0.00 57 LYS A C 7
ATOM 11456 O O . LYS A 1 57 ? -31.802 4.102 -14.488 1.00 0.00 57 LYS A O 7
ATOM 11475 N N . TYR A 1 58 ? -32.164 5.885 -13.257 1.00 0.00 58 TYR A N 7
ATOM 11476 C CA . TYR A 1 58 ? -31.290 6.721 -14.130 1.00 0.00 58 TYR A CA 7
ATOM 11477 C C . TYR A 1 58 ? -29.963 6.001 -14.388 1.00 0.00 58 TYR A C 7
ATOM 11478 O O . TYR A 1 58 ? -29.385 6.105 -15.451 1.00 0.00 58 TYR A O 7
ATOM 11496 N N . LEU A 1 59 ? -29.478 5.270 -13.422 1.00 0.00 59 LEU A N 7
ATOM 11497 C CA . LEU A 1 59 ? -28.191 4.543 -13.611 1.00 0.00 59 LEU A CA 7
ATOM 11498 C C . LEU A 1 59 ? -28.378 3.392 -14.604 1.00 0.00 59 LEU A C 7
ATOM 11499 O O . LEU A 1 59 ? -27.617 3.237 -15.539 1.00 0.00 59 LEU A O 7
ATOM 11515 N N . ARG A 1 60 ? -29.386 2.586 -14.411 1.00 0.00 60 ARG A N 7
ATOM 11516 C CA . ARG A 1 60 ? -29.621 1.450 -15.346 1.00 0.00 60 ARG A CA 7
ATOM 11517 C C . ARG A 1 60 ? -29.646 1.955 -16.791 1.00 0.00 60 ARG A C 7
ATOM 11518 O O . ARG A 1 60 ? -28.949 1.448 -17.648 1.00 0.00 60 ARG A O 7
ATOM 11539 N N . GLU A 1 61 ? -30.441 2.953 -17.066 1.00 0.00 61 GLU A N 7
ATOM 11540 C CA . GLU A 1 61 ? -30.505 3.491 -18.455 1.00 0.00 61 GLU A CA 7
ATOM 11541 C C . GLU A 1 61 ? -29.107 3.901 -18.925 1.00 0.00 61 GLU A C 7
ATOM 11542 O O . GLU A 1 61 ? -28.730 3.672 -20.057 1.00 0.00 61 GLU A O 7
ATOM 11554 N N . TYR A 1 62 ? -28.336 4.501 -18.060 1.00 0.00 62 TYR A N 7
ATOM 11555 C CA . TYR A 1 62 ? -26.961 4.923 -18.454 1.00 0.00 62 TYR A CA 7
ATOM 11556 C C . TYR A 1 62 ? -26.119 3.699 -18.821 1.00 0.00 62 TYR A C 7
ATOM 11557 O O . TYR A 1 62 ? -25.224 3.773 -19.640 1.00 0.00 62 TYR A O 7
ATOM 11575 N N . TRP A 1 63 ? -26.399 2.574 -18.223 1.00 0.00 63 TRP A N 7
ATOM 11576 C CA . TRP A 1 63 ? -25.614 1.347 -18.539 1.00 0.00 63 TRP A CA 7
ATOM 11577 C C . TRP A 1 63 ? -26.024 0.796 -19.907 1.00 0.00 63 TRP A C 7
ATOM 11578 O O . TRP A 1 63 ? -25.228 0.210 -20.615 1.00 0.00 63 TRP A O 7
ATOM 11599 N N . GLU A 1 64 ? -27.259 0.980 -20.285 1.00 0.00 64 GLU A N 7
ATOM 11600 C CA . GLU A 1 64 ? -27.717 0.468 -21.609 1.00 0.00 64 GLU A CA 7
ATOM 11601 C C . GLU A 1 64 ? -27.054 1.259 -22.738 1.00 0.00 64 GLU A C 7
ATOM 11602 O O . GLU A 1 64 ? -26.626 0.703 -23.732 1.00 0.00 64 GLU A O 7
ATOM 11614 N N . THR A 1 65 ? -26.963 2.553 -22.595 1.00 0.00 65 THR A N 7
ATOM 11615 C CA . THR A 1 65 ? -26.326 3.380 -23.659 1.00 0.00 65 THR A CA 7
ATOM 11616 C C . THR A 1 65 ? -24.885 2.919 -23.895 1.00 0.00 65 THR A C 7
ATOM 11617 O O . THR A 1 65 ? -24.422 2.845 -25.016 1.00 0.00 65 THR A O 7
ATOM 11628 N N . PHE A 1 66 ? -24.173 2.608 -22.847 1.00 0.00 66 PHE A N 7
ATOM 11629 C CA . PHE A 1 66 ? -22.762 2.152 -23.013 1.00 0.00 66 PHE A CA 7
ATOM 11630 C C . PHE A 1 66 ? -22.413 1.120 -21.936 1.00 0.00 66 PHE A C 7
ATOM 11631 O O . PHE A 1 66 ? -22.025 0.007 -22.234 1.00 0.00 66 PHE A O 7
ATOM 11648 N N . GLY A 1 67 ? -22.548 1.479 -20.689 1.00 0.00 67 GLY A N 7
ATOM 11649 C CA . GLY A 1 67 ? -22.224 0.518 -19.598 1.00 0.00 67 GLY A CA 7
ATOM 11650 C C . GLY A 1 67 ? -21.096 1.084 -18.734 1.00 0.00 67 GLY A C 7
ATOM 11651 O O . GLY A 1 67 ? -19.939 0.764 -18.919 1.00 0.00 67 GLY A O 7
ATOM 11655 N N . THR A 1 68 ? -21.423 1.924 -17.790 1.00 0.00 68 THR A N 7
ATOM 11656 C CA . THR A 1 68 ? -20.369 2.510 -16.914 1.00 0.00 68 THR A CA 7
ATOM 11657 C C . THR A 1 68 ? -20.973 2.942 -15.574 1.00 0.00 68 THR A C 7
ATOM 11658 O O . THR A 1 68 ? -22.174 2.930 -15.392 1.00 0.00 68 THR A O 7
ATOM 11669 N N . CYS A 1 69 ? -20.150 3.323 -14.637 1.00 0.00 69 CYS A N 7
ATOM 11670 C CA . CYS A 1 69 ? -20.678 3.756 -13.311 1.00 0.00 69 CYS A CA 7
ATOM 11671 C C . CYS A 1 69 ? -19.862 4.935 -12.774 1.00 0.00 69 CYS A C 7
ATOM 11672 O O . CYS A 1 69 ? -19.059 4.777 -11.875 1.00 0.00 69 CYS A O 7
ATOM 11679 N N . PRO A 1 70 ? -20.099 6.083 -13.347 1.00 0.00 70 PRO A N 7
ATOM 11680 C CA . PRO A 1 70 ? -19.379 7.309 -12.925 1.00 0.00 70 PRO A CA 7
ATOM 11681 C C . PRO A 1 70 ? -19.894 7.791 -11.566 1.00 0.00 70 PRO A C 7
ATOM 11682 O O . PRO A 1 70 ? -20.969 7.416 -11.140 1.00 0.00 70 PRO A O 7
ATOM 11693 N N . PRO A 1 71 ? -19.102 8.610 -10.929 1.00 0.00 71 PRO A N 7
ATOM 11694 C CA . PRO A 1 71 ? -19.476 9.156 -9.601 1.00 0.00 71 PRO A CA 7
ATOM 11695 C C . PRO A 1 71 ? -20.590 10.197 -9.748 1.00 0.00 71 PRO A C 7
ATOM 11696 O O . PRO A 1 71 ? -21.113 10.413 -10.823 1.00 0.00 71 PRO A O 7
ATOM 11707 N N . ILE A 1 72 ? -20.957 10.844 -8.675 1.00 0.00 72 ILE A N 7
ATOM 11708 C CA . ILE A 1 72 ? -22.037 11.869 -8.758 1.00 0.00 72 ILE A CA 7
ATOM 11709 C C . ILE A 1 72 ? -21.446 13.233 -9.125 1.00 0.00 72 ILE A C 7
ATOM 11710 O O . ILE A 1 72 ? -21.728 14.233 -8.496 1.00 0.00 72 ILE A O 7
ATOM 11726 N N . LYS A 1 73 ? -20.628 13.280 -10.141 1.00 0.00 73 LYS A N 7
ATOM 11727 C CA . LYS A 1 73 ? -20.021 14.580 -10.550 1.00 0.00 73 LYS A CA 7
ATOM 11728 C C . LYS A 1 73 ? -20.812 15.186 -11.711 1.00 0.00 73 LYS A C 7
ATOM 11729 O O . LYS A 1 73 ? -21.356 16.268 -11.607 1.00 0.00 73 LYS A O 7
ATOM 11748 N N . MET A 1 74 ? -20.884 14.496 -12.816 1.00 0.00 74 MET A N 7
ATOM 11749 C CA . MET A 1 74 ? -21.642 15.033 -13.982 1.00 0.00 74 MET A CA 7
ATOM 11750 C C . MET A 1 74 ? -23.147 14.930 -13.723 1.00 0.00 74 MET A C 7
ATOM 11751 O O . MET A 1 74 ? -23.937 15.660 -14.288 1.00 0.00 74 MET A O 7
ATOM 11765 N N . VAL A 1 75 ? -23.551 14.028 -12.869 1.00 0.00 75 VAL A N 7
ATOM 11766 C CA . VAL A 1 75 ? -25.004 13.878 -12.572 1.00 0.00 75 VAL A CA 7
ATOM 11767 C C . VAL A 1 75 ? -25.523 15.121 -11.843 1.00 0.00 75 VAL A C 7
ATOM 11768 O O . VAL A 1 75 ? -26.628 15.573 -12.074 1.00 0.00 75 VAL A O 7
ATOM 11781 N N . THR A 1 76 ? -24.734 15.678 -10.966 1.00 0.00 76 THR A N 7
ATOM 11782 C CA . THR A 1 76 ? -25.182 16.893 -10.226 1.00 0.00 76 THR A CA 7
ATOM 11783 C C . THR A 1 76 ? -25.361 18.065 -11.195 1.00 0.00 76 THR A C 7
ATOM 11784 O O . THR A 1 76 ? -26.136 18.968 -10.956 1.00 0.00 76 THR A O 7
ATOM 11795 N N . LYS A 1 77 ? -24.647 18.056 -12.288 1.00 0.00 77 LYS A N 7
ATOM 11796 C CA . LYS A 1 77 ? -24.774 19.167 -13.272 1.00 0.00 77 LYS A CA 7
ATOM 11797 C C . LYS A 1 77 ? -26.190 19.204 -13.854 1.00 0.00 77 LYS A C 7
ATOM 11798 O O . LYS A 1 77 ? -26.687 20.244 -14.237 1.00 0.00 77 LYS A O 7
ATOM 11817 N N . GLU A 1 78 ? -26.844 18.075 -13.924 1.00 0.00 78 GLU A N 7
ATOM 11818 C CA . GLU A 1 78 ? -28.226 18.049 -14.483 1.00 0.00 78 GLU A CA 7
ATOM 11819 C C . GLU A 1 78 ? -29.120 17.132 -13.643 1.00 0.00 78 GLU A C 7
ATOM 11820 O O . GLU A 1 78 ? -29.830 16.295 -14.163 1.00 0.00 78 GLU A O 7
ATOM 11832 N N . THR A 1 79 ? -29.089 17.284 -12.348 1.00 0.00 79 THR A N 7
ATOM 11833 C CA . THR A 1 79 ? -29.937 16.420 -11.476 1.00 0.00 79 THR A CA 7
ATOM 11834 C C . THR A 1 79 ? -30.231 17.134 -10.154 1.00 0.00 79 THR A C 7
ATOM 11835 O O . THR A 1 79 ? -31.364 17.218 -9.721 1.00 0.00 79 THR A O 7
ATOM 11846 N N . GLY A 1 80 ? -29.220 17.651 -9.509 1.00 0.00 80 GLY A N 7
ATOM 11847 C CA . GLY A 1 80 ? -29.444 18.359 -8.218 1.00 0.00 80 GLY A CA 7
ATOM 11848 C C . GLY A 1 80 ? -29.113 17.421 -7.055 1.00 0.00 80 GLY A C 7
ATOM 11849 O O . GLY A 1 80 ? -28.960 17.845 -5.927 1.00 0.00 80 GLY A O 7
ATOM 11853 N N . PHE A 1 81 ? -29.003 16.148 -7.321 1.00 0.00 81 PHE A N 7
ATOM 11854 C CA . PHE A 1 81 ? -28.682 15.184 -6.228 1.00 0.00 81 PHE A CA 7
ATOM 11855 C C . PHE A 1 81 ? -27.409 15.619 -5.498 1.00 0.00 81 PHE A C 7
ATOM 11856 O O . PHE A 1 81 ? -26.308 15.365 -5.945 1.00 0.00 81 PHE A O 7
ATOM 11873 N N . SER A 1 82 ? -27.550 16.274 -4.378 1.00 0.00 82 SER A N 7
ATOM 11874 C CA . SER A 1 82 ? -26.348 16.727 -3.620 1.00 0.00 82 SER A CA 7
ATOM 11875 C C . SER A 1 82 ? -25.624 15.525 -3.008 1.00 0.00 82 SER A C 7
ATOM 11876 O O . SER A 1 82 ? -26.234 14.535 -2.654 1.00 0.00 82 SER A O 7
ATOM 11884 N N . LEU A 1 83 ? -24.329 15.605 -2.877 1.00 0.00 83 LEU A N 7
ATOM 11885 C CA . LEU A 1 83 ? -23.566 14.468 -2.287 1.00 0.00 83 LEU A CA 7
ATOM 11886 C C . LEU A 1 83 ? -24.045 14.198 -0.858 1.00 0.00 83 LEU A C 7
ATOM 11887 O O . LEU A 1 83 ? -23.968 13.088 -0.368 1.00 0.00 83 LEU A O 7
ATOM 11903 N N . GLU A 1 84 ? -24.540 15.201 -0.188 1.00 0.00 84 GLU A N 7
ATOM 11904 C CA . GLU A 1 84 ? -25.024 15.000 1.209 1.00 0.00 84 GLU A CA 7
ATOM 11905 C C . GLU A 1 84 ? -26.281 14.126 1.212 1.00 0.00 84 GLU A C 7
ATOM 11906 O O . GLU A 1 84 ? -26.388 13.180 1.969 1.00 0.00 84 GLU A O 7
ATOM 11918 N N . LYS A 1 85 ? -27.232 14.433 0.375 1.00 0.00 85 LYS A N 7
ATOM 11919 C CA . LYS A 1 85 ? -28.481 13.619 0.333 1.00 0.00 85 LYS A CA 7
ATOM 11920 C C . LYS A 1 85 ? -28.147 12.153 0.041 1.00 0.00 85 LYS A C 7
ATOM 11921 O O . LYS A 1 85 ? -28.720 11.249 0.616 1.00 0.00 85 LYS A O 7
ATOM 11940 N N . ILE A 1 86 ? -27.223 11.911 -0.849 1.00 0.00 86 ILE A N 7
ATOM 11941 C CA . ILE A 1 86 ? -26.854 10.502 -1.175 1.00 0.00 86 ILE A CA 7
ATOM 11942 C C . ILE A 1 86 ? -26.063 9.884 -0.019 1.00 0.00 86 ILE A C 7
ATOM 11943 O O . ILE A 1 86 ? -26.082 8.688 0.190 1.00 0.00 86 ILE A O 7
ATOM 11959 N N . TYR A 1 87 ? -25.367 10.692 0.733 1.00 0.00 87 TYR A N 7
ATOM 11960 C CA . TYR A 1 87 ? -24.576 10.151 1.877 1.00 0.00 87 TYR A CA 7
ATOM 11961 C C . TYR A 1 87 ? -25.514 9.642 2.973 1.00 0.00 87 TYR A C 7
ATOM 11962 O O . TYR A 1 87 ? -25.305 8.590 3.543 1.00 0.00 87 TYR A O 7
ATOM 11980 N N . GLN A 1 88 ? -26.547 10.382 3.273 1.00 0.00 88 GLN A N 7
ATOM 11981 C CA . GLN A 1 88 ? -27.498 9.940 4.334 1.00 0.00 88 GLN A CA 7
ATOM 11982 C C . GLN A 1 88 ? -28.343 8.766 3.829 1.00 0.00 88 GLN A C 7
ATOM 11983 O O . GLN A 1 88 ? -28.405 7.722 4.448 1.00 0.00 88 GLN A O 7
ATOM 11997 N N . LEU A 1 89 ? -28.994 8.929 2.710 1.00 0.00 89 LEU A N 7
ATOM 11998 C CA . LEU A 1 89 ? -29.833 7.823 2.167 1.00 0.00 89 LEU A CA 7
ATOM 11999 C C . LEU A 1 89 ? -28.971 6.586 1.905 1.00 0.00 89 LEU A C 7
ATOM 12000 O O . LEU A 1 89 ? -29.436 5.465 1.980 1.00 0.00 89 LEU A O 7
ATOM 12016 N N . PHE A 1 90 ? -27.717 6.779 1.599 1.00 0.00 90 PHE A N 7
ATOM 12017 C CA . PHE A 1 90 ? -26.827 5.614 1.332 1.00 0.00 90 PHE A CA 7
ATOM 12018 C C . PHE A 1 90 ? -25.408 5.911 1.824 1.00 0.00 90 PHE A C 7
ATOM 12019 O O . PHE A 1 90 ? -24.625 6.529 1.130 1.00 0.00 90 PHE A O 7
ATOM 12036 N N . PRO A 1 91 ? -25.126 5.457 3.015 1.00 0.00 91 PRO A N 7
ATOM 12037 C CA . PRO A 1 91 ? -23.788 5.673 3.618 1.00 0.00 91 PRO A CA 7
ATOM 12038 C C . PRO A 1 91 ? -22.745 4.783 2.936 1.00 0.00 91 PRO A C 7
ATOM 12039 O O . PRO A 1 91 ? -22.485 3.676 3.363 1.00 0.00 91 PRO A O 7
ATOM 12050 N N . SER A 1 92 ? -22.145 5.258 1.879 1.00 0.00 92 SER A N 7
ATOM 12051 C CA . SER A 1 92 ? -21.119 4.440 1.172 1.00 0.00 92 SER A CA 7
ATOM 12052 C C . SER A 1 92 ? -20.627 5.173 -0.079 1.00 0.00 92 SER A C 7
ATOM 12053 O O . SER A 1 92 ? -19.450 5.188 -0.378 1.00 0.00 92 SER A O 7
ATOM 12061 N N . GLY A 1 93 ? -21.520 5.782 -0.810 1.00 0.00 93 GLY A N 7
ATOM 12062 C CA . GLY A 1 93 ? -21.104 6.514 -2.040 1.00 0.00 93 GLY A CA 7
ATOM 12063 C C . GLY A 1 93 ? -21.862 5.957 -3.246 1.00 0.00 93 GLY A C 7
ATOM 12064 O O . GLY A 1 93 ? -22.083 4.767 -3.347 1.00 0.00 93 GLY A O 7
ATOM 12068 N N . PRO A 1 94 ? -22.237 6.846 -4.125 1.00 0.00 94 PRO A N 7
ATOM 12069 C CA . PRO A 1 94 ? -22.982 6.445 -5.344 1.00 0.00 94 PRO A CA 7
ATOM 12070 C C . PRO A 1 94 ? -22.047 5.747 -6.336 1.00 0.00 94 PRO A C 7
ATOM 12071 O O . PRO A 1 94 ? -22.482 5.177 -7.316 1.00 0.00 94 PRO A O 7
ATOM 12082 N N . ALA A 1 95 ? -20.767 5.789 -6.088 1.00 0.00 95 ALA A N 7
ATOM 12083 C CA . ALA A 1 95 ? -19.806 5.129 -7.017 1.00 0.00 95 ALA A CA 7
ATOM 12084 C C . ALA A 1 95 ? -19.995 3.610 -6.983 1.00 0.00 95 ALA A C 7
ATOM 12085 O O . ALA A 1 95 ? -20.761 3.052 -7.742 1.00 0.00 95 ALA A O 7
ATOM 12092 N N . HIS A 1 96 ? -19.302 2.937 -6.105 1.00 0.00 96 HIS A N 7
ATOM 12093 C CA . HIS A 1 96 ? -19.441 1.455 -6.022 1.00 0.00 96 HIS A CA 7
ATOM 12094 C C . HIS A 1 96 ? -20.739 1.085 -5.299 1.00 0.00 96 HIS A C 7
ATOM 12095 O O . HIS A 1 96 ? -21.151 -0.058 -5.290 1.00 0.00 96 HIS A O 7
ATOM 12109 N N . GLY A 1 97 ? -21.386 2.042 -4.693 1.00 0.00 97 GLY A N 7
ATOM 12110 C CA . GLY A 1 97 ? -22.656 1.744 -3.971 1.00 0.00 97 GLY A CA 7
ATOM 12111 C C . GLY A 1 97 ? -23.804 1.636 -4.975 1.00 0.00 97 GLY A C 7
ATOM 12112 O O . GLY A 1 97 ? -24.167 0.559 -5.403 1.00 0.00 97 GLY A O 7
ATOM 12116 N N . ALA A 1 98 ? -24.380 2.745 -5.353 1.00 0.00 98 ALA A N 7
ATOM 12117 C CA . ALA A 1 98 ? -25.506 2.709 -6.330 1.00 0.00 98 ALA A CA 7
ATOM 12118 C C . ALA A 1 98 ? -25.207 1.709 -7.450 1.00 0.00 98 ALA A C 7
ATOM 12119 O O . ALA A 1 98 ? -26.091 1.054 -7.963 1.00 0.00 98 ALA A O 7
ATOM 12126 N N . CYS A 1 99 ? -23.966 1.589 -7.834 1.00 0.00 99 CYS A N 7
ATOM 12127 C CA . CYS A 1 99 ? -23.612 0.632 -8.923 1.00 0.00 99 CYS A CA 7
ATOM 12128 C C . CYS A 1 99 ? -23.759 -0.810 -8.428 1.00 0.00 99 CYS A C 7
ATOM 12129 O O . CYS A 1 99 ? -24.583 -1.560 -8.912 1.00 0.00 99 CYS A O 7
ATOM 12136 N N . LYS A 1 100 ? -22.966 -1.203 -7.469 1.00 0.00 100 LYS A N 7
ATOM 12137 C CA . LYS A 1 100 ? -23.061 -2.597 -6.947 1.00 0.00 100 LYS A CA 7
ATOM 12138 C C . LYS A 1 100 ? -24.528 -3.000 -6.772 1.00 0.00 100 LYS A C 7
ATOM 12139 O O . LYS A 1 100 ? -24.887 -4.152 -6.916 1.00 0.00 100 LYS A O 7
ATOM 12158 N N . VAL A 1 101 ? -25.378 -2.060 -6.461 1.00 0.00 101 VAL A N 7
ATOM 12159 C CA . VAL A 1 101 ? -26.821 -2.391 -6.276 1.00 0.00 101 VAL A CA 7
ATOM 12160 C C . VAL A 1 101 ? -27.486 -2.634 -7.633 1.00 0.00 101 VAL A C 7
ATOM 12161 O O . VAL A 1 101 ? -28.124 -3.645 -7.851 1.00 0.00 101 VAL A O 7
ATOM 12174 N N . ALA A 1 102 ? -27.342 -1.713 -8.547 1.00 0.00 102 ALA A N 7
ATOM 12175 C CA . ALA A 1 102 ? -27.967 -1.891 -9.890 1.00 0.00 102 ALA A CA 7
ATOM 12176 C C . ALA A 1 102 ? -27.513 -3.214 -10.512 1.00 0.00 102 ALA A C 7
ATOM 12177 O O . ALA A 1 102 ? -28.210 -3.806 -11.314 1.00 0.00 102 ALA A O 7
ATOM 12184 N N . GLY A 1 103 ? -26.350 -3.683 -10.151 1.00 0.00 103 GLY A N 7
ATOM 12185 C CA . GLY A 1 103 ? -25.853 -4.967 -10.722 1.00 0.00 103 GLY A CA 7
ATOM 12186 C C . GLY A 1 103 ? -25.117 -4.692 -12.035 1.00 0.00 103 GLY A C 7
ATOM 12187 O O . GLY A 1 103 ? -25.329 -5.361 -13.027 1.00 0.00 103 GLY A O 7
ATOM 12191 N N . ALA A 1 104 ? -24.253 -3.715 -12.049 1.00 0.00 104 ALA A N 7
ATOM 12192 C CA . ALA A 1 104 ? -23.504 -3.400 -13.299 1.00 0.00 104 ALA A CA 7
ATOM 12193 C C . ALA A 1 104 ? -21.998 -3.533 -13.059 1.00 0.00 104 ALA A C 7
ATOM 12194 O O . ALA A 1 104 ? -21.276 -2.557 -13.085 1.00 0.00 104 ALA A O 7
ATOM 12201 N N . PRO A 1 105 ? -21.576 -4.747 -12.833 1.00 0.00 105 PRO A N 7
ATOM 12202 C CA . PRO A 1 105 ? -20.139 -5.022 -12.585 1.00 0.00 105 PRO A CA 7
ATOM 12203 C C . PRO A 1 105 ? -19.336 -4.881 -13.881 1.00 0.00 105 PRO A C 7
ATOM 12204 O O . PRO A 1 105 ? -19.889 -4.771 -14.957 1.00 0.00 105 PRO A O 7
ATOM 12215 N N . LYS A 1 106 ? -18.035 -4.884 -13.785 1.00 0.00 106 LYS A N 7
ATOM 12216 C CA . LYS A 1 106 ? -17.196 -4.749 -15.012 1.00 0.00 106 LYS A CA 7
ATOM 12217 C C . LYS A 1 106 ? -17.652 -5.751 -16.076 1.00 0.00 106 LYS A C 7
ATOM 12218 O O . LYS A 1 106 ? -18.333 -6.711 -15.775 1.00 0.00 106 LYS A O 7
ATOM 12237 N N . PRO A 1 107 ? -17.256 -5.489 -17.291 1.00 0.00 107 PRO A N 7
ATOM 12238 C CA . PRO A 1 107 ? -17.623 -6.377 -18.422 1.00 0.00 107 PRO A CA 7
ATOM 12239 C C . PRO A 1 107 ? -16.833 -7.687 -18.351 1.00 0.00 107 PRO A C 7
ATOM 12240 O O . PRO A 1 107 ? -16.010 -7.880 -17.480 1.00 0.00 107 PRO A O 7
ATOM 12251 N N . THR A 1 108 ? -17.079 -8.589 -19.263 1.00 0.00 108 THR A N 7
ATOM 12252 C CA . THR A 1 108 ? -16.342 -9.885 -19.247 1.00 0.00 108 THR A CA 7
ATOM 12253 C C . THR A 1 108 ? -15.237 -9.877 -20.307 1.00 0.00 108 THR A C 7
ATOM 12254 O O . THR A 1 108 ? -15.441 -9.453 -21.426 1.00 0.00 108 THR A O 7
ATOM 12265 N N . GLY A 1 109 ? -14.068 -10.344 -19.962 1.00 0.00 109 GLY A N 7
ATOM 12266 C CA . GLY A 1 109 ? -12.952 -10.363 -20.950 1.00 0.00 109 GLY A CA 7
ATOM 12267 C C . GLY A 1 109 ? -12.727 -11.794 -21.444 1.00 0.00 109 GLY A C 7
ATOM 12268 O O . GLY A 1 109 ? -13.285 -12.211 -22.439 1.00 0.00 109 GLY A O 7
ATOM 12272 N N . CYS A 1 110 ? -11.914 -12.547 -20.756 1.00 0.00 110 CYS A N 7
ATOM 12273 C CA . CYS A 1 110 ? -11.655 -13.951 -21.188 1.00 0.00 110 CYS A CA 7
ATOM 12274 C C . CYS A 1 110 ? -12.564 -14.918 -20.424 1.00 0.00 110 CYS A C 7
ATOM 12275 O O . CYS A 1 110 ? -13.229 -14.544 -19.478 1.00 0.00 110 CYS A O 7
ATOM 12283 N N . VAL A 1 111 ? -12.599 -16.159 -20.827 1.00 0.00 111 VAL A N 7
ATOM 12284 C CA . VAL A 1 111 ? -13.465 -17.148 -20.123 1.00 0.00 111 VAL A CA 7
ATOM 12285 C C . VAL A 1 111 ? -12.753 -17.683 -18.879 1.00 0.00 111 VAL A C 7
ATOM 12286 O O . VAL A 1 111 ? -12.496 -18.875 -18.835 1.00 0.00 111 VAL A O 7
ATOM 12300 N N . MET A 1 1 ? -26.502 -10.077 9.874 1.00 0.00 1 MET A N 8
ATOM 12301 C CA . MET A 1 1 ? -25.942 -8.819 9.290 1.00 0.00 1 MET A CA 8
ATOM 12302 C C . MET A 1 1 ? -24.696 -9.134 8.456 1.00 0.00 1 MET A C 8
ATOM 12303 O O . MET A 1 1 ? -24.661 -8.874 7.271 1.00 0.00 1 MET A O 8
ATOM 12319 N N . PRO A 1 2 ? -23.712 -9.688 9.112 1.00 0.00 2 PRO A N 8
ATOM 12320 C CA . PRO A 1 2 ? -22.445 -10.047 8.426 1.00 0.00 2 PRO A CA 8
ATOM 12321 C C . PRO A 1 2 ? -22.660 -11.256 7.511 1.00 0.00 2 PRO A C 8
ATOM 12322 O O . PRO A 1 2 ? -22.353 -12.376 7.865 1.00 0.00 2 PRO A O 8
ATOM 12333 N N . VAL A 1 3 ? -23.187 -11.036 6.337 1.00 0.00 3 VAL A N 8
ATOM 12334 C CA . VAL A 1 3 ? -23.422 -12.173 5.402 1.00 0.00 3 VAL A CA 8
ATOM 12335 C C . VAL A 1 3 ? -22.088 -12.754 4.925 1.00 0.00 3 VAL A C 8
ATOM 12336 O O . VAL A 1 3 ? -21.307 -12.089 4.275 1.00 0.00 3 VAL A O 8
ATOM 12349 N N . LYS A 1 4 ? -21.822 -13.990 5.246 1.00 0.00 4 LYS A N 8
ATOM 12350 C CA . LYS A 1 4 ? -20.538 -14.614 4.813 1.00 0.00 4 LYS A CA 8
ATOM 12351 C C . LYS A 1 4 ? -20.488 -14.717 3.286 1.00 0.00 4 LYS A C 8
ATOM 12352 O O . LYS A 1 4 ? -21.483 -14.973 2.638 1.00 0.00 4 LYS A O 8
ATOM 12371 N N . CYS A 1 5 ? -19.334 -14.520 2.707 1.00 0.00 5 CYS A N 8
ATOM 12372 C CA . CYS A 1 5 ? -19.221 -14.610 1.223 1.00 0.00 5 CYS A CA 8
ATOM 12373 C C . CYS A 1 5 ? -17.929 -15.342 0.836 1.00 0.00 5 CYS A C 8
ATOM 12374 O O . CYS A 1 5 ? -16.947 -15.268 1.546 1.00 0.00 5 CYS A O 8
ATOM 12381 N N . PRO A 1 6 ? -17.968 -16.028 -0.282 1.00 0.00 6 PRO A N 8
ATOM 12382 C CA . PRO A 1 6 ? -19.194 -16.090 -1.117 1.00 0.00 6 PRO A CA 8
ATOM 12383 C C . PRO A 1 6 ? -20.226 -17.033 -0.489 1.00 0.00 6 PRO A C 8
ATOM 12384 O O . PRO A 1 6 ? -19.914 -17.818 0.384 1.00 0.00 6 PRO A O 8
ATOM 12395 N N . GLY A 1 7 ? -21.453 -16.961 -0.929 1.00 0.00 7 GLY A N 8
ATOM 12396 C CA . GLY A 1 7 ? -22.504 -17.851 -0.357 1.00 0.00 7 GLY A CA 8
ATOM 12397 C C . GLY A 1 7 ? -23.794 -17.702 -1.165 1.00 0.00 7 GLY A C 8
ATOM 12398 O O . GLY A 1 7 ? -24.017 -16.700 -1.814 1.00 0.00 7 GLY A O 8
ATOM 12402 N N . GLU A 1 8 ? -24.645 -18.691 -1.131 1.00 0.00 8 GLU A N 8
ATOM 12403 C CA . GLU A 1 8 ? -25.921 -18.603 -1.899 1.00 0.00 8 GLU A CA 8
ATOM 12404 C C . GLU A 1 8 ? -27.070 -18.190 -0.975 1.00 0.00 8 GLU A C 8
ATOM 12405 O O . GLU A 1 8 ? -27.031 -18.413 0.219 1.00 0.00 8 GLU A O 8
ATOM 12417 N N . TYR A 1 9 ? -28.093 -17.587 -1.518 1.00 0.00 9 TYR A N 8
ATOM 12418 C CA . TYR A 1 9 ? -29.244 -17.160 -0.670 1.00 0.00 9 TYR A CA 8
ATOM 12419 C C . TYR A 1 9 ? -30.549 -17.243 -1.466 1.00 0.00 9 TYR A C 8
ATOM 12420 O O . TYR A 1 9 ? -30.573 -17.030 -2.662 1.00 0.00 9 TYR A O 8
ATOM 12438 N N . GLN A 1 10 ? -31.635 -17.551 -0.812 1.00 0.00 10 GLN A N 8
ATOM 12439 C CA . GLN A 1 10 ? -32.939 -17.645 -1.530 1.00 0.00 10 GLN A CA 8
ATOM 12440 C C . GLN A 1 10 ? -33.796 -16.411 -1.230 1.00 0.00 10 GLN A C 8
ATOM 12441 O O . GLN A 1 10 ? -34.165 -16.161 -0.100 1.00 0.00 10 GLN A O 8
ATOM 12455 N N . VAL A 1 11 ? -34.112 -15.638 -2.233 1.00 0.00 11 VAL A N 8
ATOM 12456 C CA . VAL A 1 11 ? -34.942 -14.421 -1.999 1.00 0.00 11 VAL A CA 8
ATOM 12457 C C . VAL A 1 11 ? -36.321 -14.583 -2.645 1.00 0.00 11 VAL A C 8
ATOM 12458 O O . VAL A 1 11 ? -36.478 -14.451 -3.842 1.00 0.00 11 VAL A O 8
ATOM 12471 N N . ASP A 1 12 ? -37.324 -14.865 -1.856 1.00 0.00 12 ASP A N 8
ATOM 12472 C CA . ASP A 1 12 ? -38.695 -15.033 -2.418 1.00 0.00 12 ASP A CA 8
ATOM 12473 C C . ASP A 1 12 ? -38.694 -16.096 -3.525 1.00 0.00 12 ASP A C 8
ATOM 12474 O O . ASP A 1 12 ? -38.682 -17.280 -3.255 1.00 0.00 12 ASP A O 8
ATOM 12483 N N . GLY A 1 13 ? -38.707 -15.689 -4.768 1.00 0.00 13 GLY A N 8
ATOM 12484 C CA . GLY A 1 13 ? -38.708 -16.687 -5.876 1.00 0.00 13 GLY A CA 8
ATOM 12485 C C . GLY A 1 13 ? -37.520 -16.423 -6.801 1.00 0.00 13 GLY A C 8
ATOM 12486 O O . GLY A 1 13 ? -37.667 -16.318 -8.002 1.00 0.00 13 GLY A O 8
ATOM 12490 N N . LYS A 1 14 ? -36.342 -16.315 -6.251 1.00 0.00 14 LYS A N 8
ATOM 12491 C CA . LYS A 1 14 ? -35.144 -16.057 -7.098 1.00 0.00 14 LYS A CA 8
ATOM 12492 C C . LYS A 1 14 ? -33.886 -16.586 -6.405 1.00 0.00 14 LYS A C 8
ATOM 12493 O O . LYS A 1 14 ? -33.754 -16.517 -5.199 1.00 0.00 14 LYS A O 8
ATOM 12512 N N . LYS A 1 15 ? -32.959 -17.114 -7.157 1.00 0.00 15 LYS A N 8
ATOM 12513 C CA . LYS A 1 15 ? -31.711 -17.645 -6.539 1.00 0.00 15 LYS A CA 8
ATOM 12514 C C . LYS A 1 15 ? -30.584 -16.618 -6.661 1.00 0.00 15 LYS A C 8
ATOM 12515 O O . LYS A 1 15 ? -30.250 -16.174 -7.742 1.00 0.00 15 LYS A O 8
ATOM 12534 N N . VAL A 1 16 ? -29.995 -16.236 -5.562 1.00 0.00 16 VAL A N 8
ATOM 12535 C CA . VAL A 1 16 ? -28.890 -15.237 -5.614 1.00 0.00 16 VAL A CA 8
ATOM 12536 C C . VAL A 1 16 ? -27.554 -15.904 -5.278 1.00 0.00 16 VAL A C 8
ATOM 12537 O O . VAL A 1 16 ? -27.472 -16.747 -4.406 1.00 0.00 16 VAL A O 8
ATOM 12550 N N . ILE A 1 17 ? -26.507 -15.535 -5.964 1.00 0.00 17 ILE A N 8
ATOM 12551 C CA . ILE A 1 17 ? -25.177 -16.148 -5.683 1.00 0.00 17 ILE A CA 8
ATOM 12552 C C . ILE A 1 17 ? -24.148 -15.058 -5.373 1.00 0.00 17 ILE A C 8
ATOM 12553 O O . ILE A 1 17 ? -23.623 -14.414 -6.261 1.00 0.00 17 ILE A O 8
ATOM 12569 N N . LEU A 1 18 ? -23.855 -14.843 -4.120 1.00 0.00 18 LEU A N 8
ATOM 12570 C CA . LEU A 1 18 ? -22.862 -13.794 -3.752 1.00 0.00 18 LEU A CA 8
ATOM 12571 C C . LEU A 1 18 ? -21.439 -14.296 -4.008 1.00 0.00 18 LEU A C 8
ATOM 12572 O O . LEU A 1 18 ? -21.017 -15.299 -3.466 1.00 0.00 18 LEU A O 8
ATOM 12588 N N . ASP A 1 19 ? -20.694 -13.605 -4.827 1.00 0.00 19 ASP A N 8
ATOM 12589 C CA . ASP A 1 19 ? -19.296 -14.040 -5.113 1.00 0.00 19 ASP A CA 8
ATOM 12590 C C . ASP A 1 19 ? -18.324 -13.339 -4.161 1.00 0.00 19 ASP A C 8
ATOM 12591 O O . ASP A 1 19 ? -18.611 -13.148 -2.996 1.00 0.00 19 ASP A O 8
ATOM 12600 N N . GLU A 1 20 ? -17.175 -12.953 -4.646 1.00 0.00 20 GLU A N 8
ATOM 12601 C CA . GLU A 1 20 ? -16.191 -12.263 -3.765 1.00 0.00 20 GLU A CA 8
ATOM 12602 C C . GLU A 1 20 ? -16.739 -10.903 -3.328 1.00 0.00 20 GLU A C 8
ATOM 12603 O O . GLU A 1 20 ? -17.248 -10.142 -4.127 1.00 0.00 20 GLU A O 8
ATOM 12615 N N . ASP A 1 21 ? -16.642 -10.591 -2.065 1.00 0.00 21 ASP A N 8
ATOM 12616 C CA . ASP A 1 21 ? -17.161 -9.280 -1.579 1.00 0.00 21 ASP A CA 8
ATOM 12617 C C . ASP A 1 21 ? -18.687 -9.235 -1.706 1.00 0.00 21 ASP A C 8
ATOM 12618 O O . ASP A 1 21 ? -19.267 -8.204 -1.985 1.00 0.00 21 ASP A O 8
ATOM 12627 N N . CYS A 1 22 ? -19.340 -10.346 -1.506 1.00 0.00 22 CYS A N 8
ATOM 12628 C CA . CYS A 1 22 ? -20.828 -10.369 -1.616 1.00 0.00 22 CYS A CA 8
ATOM 12629 C C . CYS A 1 22 ? -21.280 -9.589 -2.854 1.00 0.00 22 CYS A C 8
ATOM 12630 O O . CYS A 1 22 ? -22.231 -8.835 -2.812 1.00 0.00 22 CYS A O 8
ATOM 12637 N N . PHE A 1 23 ? -20.604 -9.765 -3.957 1.00 0.00 23 PHE A N 8
ATOM 12638 C CA . PHE A 1 23 ? -20.997 -9.035 -5.196 1.00 0.00 23 PHE A CA 8
ATOM 12639 C C . PHE A 1 23 ? -22.066 -9.824 -5.956 1.00 0.00 23 PHE A C 8
ATOM 12640 O O . PHE A 1 23 ? -22.052 -11.038 -5.985 1.00 0.00 23 PHE A O 8
ATOM 12657 N N . MET A 1 24 ? -22.995 -9.144 -6.571 1.00 0.00 24 MET A N 8
ATOM 12658 C CA . MET A 1 24 ? -24.064 -9.858 -7.327 1.00 0.00 24 MET A CA 8
ATOM 12659 C C . MET A 1 24 ? -23.479 -10.512 -8.582 1.00 0.00 24 MET A C 8
ATOM 12660 O O . MET A 1 24 ? -23.057 -9.841 -9.503 1.00 0.00 24 MET A O 8
ATOM 12674 N N . GLN A 1 25 ? -23.451 -11.816 -8.625 1.00 0.00 25 GLN A N 8
ATOM 12675 C CA . GLN A 1 25 ? -22.893 -12.511 -9.821 1.00 0.00 25 GLN A CA 8
ATOM 12676 C C . GLN A 1 25 ? -24.025 -13.112 -10.658 1.00 0.00 25 GLN A C 8
ATOM 12677 O O . GLN A 1 25 ? -23.862 -14.129 -11.302 1.00 0.00 25 GLN A O 8
ATOM 12691 N N . ASN A 1 26 ? -25.174 -12.491 -10.653 1.00 0.00 26 ASN A N 8
ATOM 12692 C CA . ASN A 1 26 ? -26.315 -13.029 -11.448 1.00 0.00 26 ASN A CA 8
ATOM 12693 C C . ASN A 1 26 ? -27.255 -11.891 -11.857 1.00 0.00 26 ASN A C 8
ATOM 12694 O O . ASN A 1 26 ? -28.389 -11.836 -11.424 1.00 0.00 26 ASN A O 8
ATOM 12705 N N . PRO A 1 27 ? -26.746 -11.020 -12.685 1.00 0.00 27 PRO A N 8
ATOM 12706 C CA . PRO A 1 27 ? -27.546 -9.867 -13.166 1.00 0.00 27 PRO A CA 8
ATOM 12707 C C . PRO A 1 27 ? -28.594 -10.331 -14.181 1.00 0.00 27 PRO A C 8
ATOM 12708 O O . PRO A 1 27 ? -29.513 -9.609 -14.514 1.00 0.00 27 PRO A O 8
ATOM 12719 N N . GLU A 1 28 ? -28.461 -11.531 -14.676 1.00 0.00 28 GLU A N 8
ATOM 12720 C CA . GLU A 1 28 ? -29.449 -12.041 -15.670 1.00 0.00 28 GLU A CA 8
ATOM 12721 C C . GLU A 1 28 ? -30.874 -11.874 -15.133 1.00 0.00 28 GLU A C 8
ATOM 12722 O O . GLU A 1 28 ? -31.803 -11.628 -15.878 1.00 0.00 28 GLU A O 8
ATOM 12734 N N . ASP A 1 29 ? -31.054 -12.004 -13.848 1.00 0.00 29 ASP A N 8
ATOM 12735 C CA . ASP A 1 29 ? -32.420 -11.852 -13.268 1.00 0.00 29 ASP A CA 8
ATOM 12736 C C . ASP A 1 29 ? -32.555 -10.486 -12.588 1.00 0.00 29 ASP A C 8
ATOM 12737 O O . ASP A 1 29 ? -33.012 -9.530 -13.182 1.00 0.00 29 ASP A O 8
ATOM 12746 N N . TRP A 1 30 ? -32.159 -10.390 -11.347 1.00 0.00 30 TRP A N 8
ATOM 12747 C CA . TRP A 1 30 ? -32.263 -9.088 -10.626 1.00 0.00 30 TRP A CA 8
ATOM 12748 C C . TRP A 1 30 ? -33.719 -8.615 -10.591 1.00 0.00 30 TRP A C 8
ATOM 12749 O O . TRP A 1 30 ? -34.482 -8.847 -11.508 1.00 0.00 30 TRP A O 8
ATOM 12770 N N . ASP A 1 31 ? -34.110 -7.953 -9.536 1.00 0.00 31 ASP A N 8
ATOM 12771 C CA . ASP A 1 31 ? -35.516 -7.463 -9.441 1.00 0.00 31 ASP A CA 8
ATOM 12772 C C . ASP A 1 31 ? -35.630 -6.394 -8.351 1.00 0.00 31 ASP A C 8
ATOM 12773 O O . ASP A 1 31 ? -34.665 -6.058 -7.695 1.00 0.00 31 ASP A O 8
ATOM 12782 N N . GLU A 1 32 ? -36.803 -5.857 -8.154 1.00 0.00 32 GLU A N 8
ATOM 12783 C CA . GLU A 1 32 ? -36.978 -4.809 -7.108 1.00 0.00 32 GLU A CA 8
ATOM 12784 C C . GLU A 1 32 ? -36.816 -5.419 -5.713 1.00 0.00 32 GLU A C 8
ATOM 12785 O O . GLU A 1 32 ? -36.007 -4.978 -4.921 1.00 0.00 32 GLU A O 8
ATOM 12797 N N . LYS A 1 33 ? -37.582 -6.430 -5.406 1.00 0.00 33 LYS A N 8
ATOM 12798 C CA . LYS A 1 33 ? -37.475 -7.067 -4.062 1.00 0.00 33 LYS A CA 8
ATOM 12799 C C . LYS A 1 33 ? -36.046 -7.562 -3.821 1.00 0.00 33 LYS A C 8
ATOM 12800 O O . LYS A 1 33 ? -35.536 -7.502 -2.720 1.00 0.00 33 LYS A O 8
ATOM 12819 N N . VAL A 1 34 ? -35.396 -8.051 -4.841 1.00 0.00 34 VAL A N 8
ATOM 12820 C CA . VAL A 1 34 ? -34.002 -8.551 -4.669 1.00 0.00 34 VAL A CA 8
ATOM 12821 C C . VAL A 1 34 ? -33.071 -7.403 -4.268 1.00 0.00 34 VAL A C 8
ATOM 12822 O O . VAL A 1 34 ? -32.479 -7.413 -3.207 1.00 0.00 34 VAL A O 8
ATOM 12835 N N . ALA A 1 35 ? -32.936 -6.415 -5.110 1.00 0.00 35 ALA A N 8
ATOM 12836 C CA . ALA A 1 35 ? -32.041 -5.269 -4.777 1.00 0.00 35 ALA A CA 8
ATOM 12837 C C . ALA A 1 35 ? -32.304 -4.784 -3.348 1.00 0.00 35 ALA A C 8
ATOM 12838 O O . ALA A 1 35 ? -31.389 -4.547 -2.585 1.00 0.00 35 ALA A O 8
ATOM 12845 N N . GLU A 1 36 ? -33.547 -4.631 -2.982 1.00 0.00 36 GLU A N 8
ATOM 12846 C CA . GLU A 1 36 ? -33.867 -4.158 -1.604 1.00 0.00 36 GLU A CA 8
ATOM 12847 C C . GLU A 1 36 ? -33.269 -5.105 -0.561 1.00 0.00 36 GLU A C 8
ATOM 12848 O O . GLU A 1 36 ? -32.676 -4.680 0.410 1.00 0.00 36 GLU A O 8
ATOM 12860 N N . TRP A 1 37 ? -33.421 -6.388 -0.751 1.00 0.00 37 TRP A N 8
ATOM 12861 C CA . TRP A 1 37 ? -32.863 -7.359 0.233 1.00 0.00 37 TRP A CA 8
ATOM 12862 C C . TRP A 1 37 ? -31.351 -7.163 0.377 1.00 0.00 37 TRP A C 8
ATOM 12863 O O . TRP A 1 37 ? -30.835 -7.026 1.468 1.00 0.00 37 TRP A O 8
ATOM 12884 N N . LEU A 1 38 ? -30.638 -7.154 -0.714 1.00 0.00 38 LEU A N 8
ATOM 12885 C CA . LEU A 1 38 ? -29.158 -6.972 -0.639 1.00 0.00 38 LEU A CA 8
ATOM 12886 C C . LEU A 1 38 ? -28.813 -5.700 0.139 1.00 0.00 38 LEU A C 8
ATOM 12887 O O . LEU A 1 38 ? -27.887 -5.675 0.926 1.00 0.00 38 LEU A O 8
ATOM 12903 N N . ALA A 1 39 ? -29.545 -4.642 -0.078 1.00 0.00 39 ALA A N 8
ATOM 12904 C CA . ALA A 1 39 ? -29.253 -3.371 0.647 1.00 0.00 39 ALA A CA 8
ATOM 12905 C C . ALA A 1 39 ? -29.549 -3.524 2.141 1.00 0.00 39 ALA A C 8
ATOM 12906 O O . ALA A 1 39 ? -28.932 -2.889 2.972 1.00 0.00 39 ALA A O 8
ATOM 12913 N N . ARG A 1 40 ? -30.490 -4.358 2.489 1.00 0.00 40 ARG A N 8
ATOM 12914 C CA . ARG A 1 40 ? -30.825 -4.544 3.931 1.00 0.00 40 ARG A CA 8
ATOM 12915 C C . ARG A 1 40 ? -29.733 -5.355 4.637 1.00 0.00 40 ARG A C 8
ATOM 12916 O O . ARG A 1 40 ? -29.301 -5.020 5.722 1.00 0.00 40 ARG A O 8
ATOM 12937 N N . GLU A 1 41 ? -29.288 -6.422 4.033 1.00 0.00 41 GLU A N 8
ATOM 12938 C CA . GLU A 1 41 ? -28.230 -7.256 4.673 1.00 0.00 41 GLU A CA 8
ATOM 12939 C C . GLU A 1 41 ? -26.912 -6.479 4.751 1.00 0.00 41 GLU A C 8
ATOM 12940 O O . GLU A 1 41 ? -26.144 -6.632 5.679 1.00 0.00 41 GLU A O 8
ATOM 12952 N N . LEU A 1 42 ? -26.643 -5.648 3.781 1.00 0.00 42 LEU A N 8
ATOM 12953 C CA . LEU A 1 42 ? -25.373 -4.865 3.802 1.00 0.00 42 LEU A CA 8
ATOM 12954 C C . LEU A 1 42 ? -25.532 -3.616 4.673 1.00 0.00 42 LEU A C 8
ATOM 12955 O O . LEU A 1 42 ? -24.933 -3.501 5.725 1.00 0.00 42 LEU A O 8
ATOM 12971 N N . GLU A 1 43 ? -26.331 -2.679 4.243 1.00 0.00 43 GLU A N 8
ATOM 12972 C CA . GLU A 1 43 ? -26.525 -1.437 5.046 1.00 0.00 43 GLU A CA 8
ATOM 12973 C C . GLU A 1 43 ? -27.533 -1.685 6.171 1.00 0.00 43 GLU A C 8
ATOM 12974 O O . GLU A 1 43 ? -27.204 -1.618 7.339 1.00 0.00 43 GLU A O 8
ATOM 12986 N N . GLY A 1 44 ? -28.761 -1.967 5.829 1.00 0.00 44 GLY A N 8
ATOM 12987 C CA . GLY A 1 44 ? -29.789 -2.218 6.878 1.00 0.00 44 GLY A CA 8
ATOM 12988 C C . GLY A 1 44 ? -31.095 -1.523 6.488 1.00 0.00 44 GLY A C 8
ATOM 12989 O O . GLY A 1 44 ? -32.115 -1.697 7.124 1.00 0.00 44 GLY A O 8
ATOM 12993 N N . ILE A 1 45 ? -31.074 -0.737 5.447 1.00 0.00 45 ILE A N 8
ATOM 12994 C CA . ILE A 1 45 ? -32.316 -0.032 5.017 1.00 0.00 45 ILE A CA 8
ATOM 12995 C C . ILE A 1 45 ? -33.471 -1.028 4.881 1.00 0.00 45 ILE A C 8
ATOM 12996 O O . ILE A 1 45 ? -33.425 -1.938 4.077 1.00 0.00 45 ILE A O 8
ATOM 13012 N N . GLN A 1 46 ? -34.504 -0.861 5.659 1.00 0.00 46 GLN A N 8
ATOM 13013 C CA . GLN A 1 46 ? -35.662 -1.798 5.572 1.00 0.00 46 GLN A CA 8
ATOM 13014 C C . GLN A 1 46 ? -36.482 -1.508 4.312 1.00 0.00 46 GLN A C 8
ATOM 13015 O O . GLN A 1 46 ? -37.049 -2.399 3.711 1.00 0.00 46 GLN A O 8
ATOM 13029 N N . LYS A 1 47 ? -36.550 -0.269 3.910 1.00 0.00 47 LYS A N 8
ATOM 13030 C CA . LYS A 1 47 ? -37.333 0.078 2.690 1.00 0.00 47 LYS A CA 8
ATOM 13031 C C . LYS A 1 47 ? -36.553 1.073 1.826 1.00 0.00 47 LYS A C 8
ATOM 13032 O O . LYS A 1 47 ? -35.862 1.937 2.328 1.00 0.00 47 LYS A O 8
ATOM 13051 N N . MET A 1 48 ? -36.658 0.958 0.530 1.00 0.00 48 MET A N 8
ATOM 13052 C CA . MET A 1 48 ? -35.922 1.898 -0.364 1.00 0.00 48 MET A CA 8
ATOM 13053 C C . MET A 1 48 ? -36.744 3.170 -0.589 1.00 0.00 48 MET A C 8
ATOM 13054 O O . MET A 1 48 ? -37.910 3.116 -0.930 1.00 0.00 48 MET A O 8
ATOM 13068 N N . THR A 1 49 ? -36.147 4.316 -0.401 1.00 0.00 49 THR A N 8
ATOM 13069 C CA . THR A 1 49 ? -36.895 5.589 -0.606 1.00 0.00 49 THR A CA 8
ATOM 13070 C C . THR A 1 49 ? -37.102 5.845 -2.101 1.00 0.00 49 THR A C 8
ATOM 13071 O O . THR A 1 49 ? -36.546 5.165 -2.940 1.00 0.00 49 THR A O 8
ATOM 13082 N N . GLU A 1 50 ? -37.898 6.822 -2.440 1.00 0.00 50 GLU A N 8
ATOM 13083 C CA . GLU A 1 50 ? -38.140 7.121 -3.881 1.00 0.00 50 GLU A CA 8
ATOM 13084 C C . GLU A 1 50 ? -36.865 7.663 -4.531 1.00 0.00 50 GLU A C 8
ATOM 13085 O O . GLU A 1 50 ? -36.684 7.580 -5.730 1.00 0.00 50 GLU A O 8
ATOM 13097 N N . GLU A 1 51 ? -35.979 8.217 -3.749 1.00 0.00 51 GLU A N 8
ATOM 13098 C CA . GLU A 1 51 ? -34.716 8.765 -4.323 1.00 0.00 51 GLU A CA 8
ATOM 13099 C C . GLU A 1 51 ? -33.766 7.626 -4.703 1.00 0.00 51 GLU A C 8
ATOM 13100 O O . GLU A 1 51 ? -33.108 7.666 -5.723 1.00 0.00 51 GLU A O 8
ATOM 13112 N N . HIS A 1 52 ? -33.689 6.609 -3.888 1.00 0.00 52 HIS A N 8
ATOM 13113 C CA . HIS A 1 52 ? -32.780 5.469 -4.203 1.00 0.00 52 HIS A CA 8
ATOM 13114 C C . HIS A 1 52 ? -33.172 4.831 -5.539 1.00 0.00 52 HIS A C 8
ATOM 13115 O O . HIS A 1 52 ? -32.390 4.779 -6.467 1.00 0.00 52 HIS A O 8
ATOM 13129 N N . TRP A 1 53 ? -34.378 4.343 -5.641 1.00 0.00 53 TRP A N 8
ATOM 13130 C CA . TRP A 1 53 ? -34.821 3.707 -6.916 1.00 0.00 53 TRP A CA 8
ATOM 13131 C C . TRP A 1 53 ? -34.715 4.706 -8.071 1.00 0.00 53 TRP A C 8
ATOM 13132 O O . TRP A 1 53 ? -34.488 4.333 -9.206 1.00 0.00 53 TRP A O 8
ATOM 13153 N N . LYS A 1 54 ? -34.877 5.970 -7.794 1.00 0.00 54 LYS A N 8
ATOM 13154 C CA . LYS A 1 54 ? -34.786 6.989 -8.879 1.00 0.00 54 LYS A CA 8
ATOM 13155 C C . LYS A 1 54 ? -33.374 7.006 -9.472 1.00 0.00 54 LYS A C 8
ATOM 13156 O O . LYS A 1 54 ? -33.170 6.672 -10.622 1.00 0.00 54 LYS A O 8
ATOM 13175 N N . LEU A 1 55 ? -32.399 7.394 -8.696 1.00 0.00 55 LEU A N 8
ATOM 13176 C CA . LEU A 1 55 ? -31.002 7.432 -9.216 1.00 0.00 55 LEU A CA 8
ATOM 13177 C C . LEU A 1 55 ? -30.589 6.052 -9.735 1.00 0.00 55 LEU A C 8
ATOM 13178 O O . LEU A 1 55 ? -29.774 5.933 -10.629 1.00 0.00 55 LEU A O 8
ATOM 13194 N N . VAL A 1 56 ? -31.143 5.009 -9.180 1.00 0.00 56 VAL A N 8
ATOM 13195 C CA . VAL A 1 56 ? -30.778 3.638 -9.642 1.00 0.00 56 VAL A CA 8
ATOM 13196 C C . VAL A 1 56 ? -31.237 3.429 -11.088 1.00 0.00 56 VAL A C 8
ATOM 13197 O O . VAL A 1 56 ? -30.547 2.829 -11.888 1.00 0.00 56 VAL A O 8
ATOM 13210 N N . LYS A 1 57 ? -32.399 3.917 -11.428 1.00 0.00 57 LYS A N 8
ATOM 13211 C CA . LYS A 1 57 ? -32.900 3.744 -12.822 1.00 0.00 57 LYS A CA 8
ATOM 13212 C C . LYS A 1 57 ? -32.190 4.720 -13.765 1.00 0.00 57 LYS A C 8
ATOM 13213 O O . LYS A 1 57 ? -31.979 4.433 -14.926 1.00 0.00 57 LYS A O 8
ATOM 13232 N N . TYR A 1 58 ? -31.819 5.870 -13.273 1.00 0.00 58 TYR A N 8
ATOM 13233 C CA . TYR A 1 58 ? -31.121 6.862 -14.143 1.00 0.00 58 TYR A CA 8
ATOM 13234 C C . TYR A 1 58 ? -29.767 6.308 -14.593 1.00 0.00 58 TYR A C 8
ATOM 13235 O O . TYR A 1 58 ? -29.435 6.328 -15.761 1.00 0.00 58 TYR A O 8
ATOM 13253 N N . LEU A 1 59 ? -28.984 5.809 -13.675 1.00 0.00 59 LEU A N 8
ATOM 13254 C CA . LEU A 1 59 ? -27.653 5.253 -14.053 1.00 0.00 59 LEU A CA 8
ATOM 13255 C C . LEU A 1 59 ? -27.830 4.082 -15.024 1.00 0.00 59 LEU A C 8
ATOM 13256 O O . LEU A 1 59 ? -26.998 3.837 -15.875 1.00 0.00 59 LEU A O 8
ATOM 13272 N N . ARG A 1 60 ? -28.908 3.358 -14.901 1.00 0.00 60 ARG A N 8
ATOM 13273 C CA . ARG A 1 60 ? -29.141 2.202 -15.815 1.00 0.00 60 ARG A CA 8
ATOM 13274 C C . ARG A 1 60 ? -29.147 2.672 -17.272 1.00 0.00 60 ARG A C 8
ATOM 13275 O O . ARG A 1 60 ? -28.828 1.926 -18.176 1.00 0.00 60 ARG A O 8
ATOM 13296 N N . GLU A 1 61 ? -29.509 3.904 -17.507 1.00 0.00 61 GLU A N 8
ATOM 13297 C CA . GLU A 1 61 ? -29.537 4.420 -18.906 1.00 0.00 61 GLU A CA 8
ATOM 13298 C C . GLU A 1 61 ? -28.128 4.403 -19.507 1.00 0.00 61 GLU A C 8
ATOM 13299 O O . GLU A 1 61 ? -27.925 3.977 -20.627 1.00 0.00 61 GLU A O 8
ATOM 13311 N N . TYR A 1 62 ? -27.154 4.865 -18.773 1.00 0.00 62 TYR A N 8
ATOM 13312 C CA . TYR A 1 62 ? -25.761 4.879 -19.304 1.00 0.00 62 TYR A CA 8
ATOM 13313 C C . TYR A 1 62 ? -25.178 3.463 -19.304 1.00 0.00 62 TYR A C 8
ATOM 13314 O O . TYR A 1 62 ? -24.348 3.124 -20.124 1.00 0.00 62 TYR A O 8
ATOM 13332 N N . TRP A 1 63 ? -25.603 2.635 -18.390 1.00 0.00 63 TRP A N 8
ATOM 13333 C CA . TRP A 1 63 ? -25.070 1.243 -18.341 1.00 0.00 63 TRP A CA 8
ATOM 13334 C C . TRP A 1 63 ? -25.500 0.467 -19.589 1.00 0.00 63 TRP A C 8
ATOM 13335 O O . TRP A 1 63 ? -24.716 -0.234 -20.197 1.00 0.00 63 TRP A O 8
ATOM 13356 N N . GLU A 1 64 ? -26.741 0.589 -19.975 1.00 0.00 64 GLU A N 8
ATOM 13357 C CA . GLU A 1 64 ? -27.222 -0.143 -21.183 1.00 0.00 64 GLU A CA 8
ATOM 13358 C C . GLU A 1 64 ? -26.374 0.232 -22.402 1.00 0.00 64 GLU A C 8
ATOM 13359 O O . GLU A 1 64 ? -25.981 -0.614 -23.180 1.00 0.00 64 GLU A O 8
ATOM 13371 N N . THR A 1 65 ? -26.091 1.494 -22.574 1.00 0.00 65 THR A N 8
ATOM 13372 C CA . THR A 1 65 ? -25.269 1.922 -23.743 1.00 0.00 65 THR A CA 8
ATOM 13373 C C . THR A 1 65 ? -23.860 1.334 -23.643 1.00 0.00 65 THR A C 8
ATOM 13374 O O . THR A 1 65 ? -23.470 0.491 -24.426 1.00 0.00 65 THR A O 8
ATOM 13385 N N . PHE A 1 66 ? -23.093 1.773 -22.683 1.00 0.00 66 PHE A N 8
ATOM 13386 C CA . PHE A 1 66 ? -21.709 1.241 -22.532 1.00 0.00 66 PHE A CA 8
ATOM 13387 C C . PHE A 1 66 ? -21.706 0.037 -21.588 1.00 0.00 66 PHE A C 8
ATOM 13388 O O . PHE A 1 66 ? -21.383 -1.068 -21.974 1.00 0.00 66 PHE A O 8
ATOM 13405 N N . GLY A 1 67 ? -22.064 0.243 -20.349 1.00 0.00 67 GLY A N 8
ATOM 13406 C CA . GLY A 1 67 ? -22.082 -0.889 -19.380 1.00 0.00 67 GLY A CA 8
ATOM 13407 C C . GLY A 1 67 ? -21.057 -0.630 -18.274 1.00 0.00 67 GLY A C 8
ATOM 13408 O O . GLY A 1 67 ? -20.314 -1.509 -17.884 1.00 0.00 67 GLY A O 8
ATOM 13412 N N . THR A 1 68 ? -21.011 0.572 -17.767 1.00 0.00 68 THR A N 8
ATOM 13413 C CA . THR A 1 68 ? -20.033 0.887 -16.687 1.00 0.00 68 THR A CA 8
ATOM 13414 C C . THR A 1 68 ? -20.686 1.778 -15.626 1.00 0.00 68 THR A C 8
ATOM 13415 O O . THR A 1 68 ? -21.892 1.827 -15.501 1.00 0.00 68 THR A O 8
ATOM 13426 N N . CYS A 1 69 ? -19.895 2.483 -14.864 1.00 0.00 69 CYS A N 8
ATOM 13427 C CA . CYS A 1 69 ? -20.471 3.370 -13.813 1.00 0.00 69 CYS A CA 8
ATOM 13428 C C . CYS A 1 69 ? -19.705 4.696 -13.762 1.00 0.00 69 CYS A C 8
ATOM 13429 O O . CYS A 1 69 ? -18.624 4.767 -13.214 1.00 0.00 69 CYS A O 8
ATOM 13436 N N . PRO A 1 70 ? -20.299 5.703 -14.342 1.00 0.00 70 PRO A N 8
ATOM 13437 C CA . PRO A 1 70 ? -19.669 7.046 -14.370 1.00 0.00 70 PRO A CA 8
ATOM 13438 C C . PRO A 1 70 ? -19.753 7.703 -12.989 1.00 0.00 70 PRO A C 8
ATOM 13439 O O . PRO A 1 70 ? -20.401 7.192 -12.096 1.00 0.00 70 PRO A O 8
ATOM 13450 N N . PRO A 1 71 ? -19.090 8.820 -12.864 1.00 0.00 71 PRO A N 8
ATOM 13451 C CA . PRO A 1 71 ? -19.085 9.563 -11.580 1.00 0.00 71 PRO A CA 8
ATOM 13452 C C . PRO A 1 71 ? -20.443 10.230 -11.345 1.00 0.00 71 PRO A C 8
ATOM 13453 O O . PRO A 1 71 ? -21.422 9.910 -11.989 1.00 0.00 71 PRO A O 8
ATOM 13464 N N . ILE A 1 72 ? -20.509 11.155 -10.427 1.00 0.00 72 ILE A N 8
ATOM 13465 C CA . ILE A 1 72 ? -21.804 11.841 -10.152 1.00 0.00 72 ILE A CA 8
ATOM 13466 C C . ILE A 1 72 ? -21.696 13.329 -10.490 1.00 0.00 72 ILE A C 8
ATOM 13467 O O . ILE A 1 72 ? -22.135 14.179 -9.741 1.00 0.00 72 ILE A O 8
ATOM 13483 N N . LYS A 1 73 ? -21.115 13.651 -11.613 1.00 0.00 73 LYS A N 8
ATOM 13484 C CA . LYS A 1 73 ? -20.978 15.086 -11.997 1.00 0.00 73 LYS A CA 8
ATOM 13485 C C . LYS A 1 73 ? -22.163 15.518 -12.865 1.00 0.00 73 LYS A C 8
ATOM 13486 O O . LYS A 1 73 ? -22.973 16.330 -12.465 1.00 0.00 73 LYS A O 8
ATOM 13505 N N . MET A 1 74 ? -22.268 14.983 -14.050 1.00 0.00 74 MET A N 8
ATOM 13506 C CA . MET A 1 74 ? -23.400 15.365 -14.944 1.00 0.00 74 MET A CA 8
ATOM 13507 C C . MET A 1 74 ? -24.738 15.026 -14.282 1.00 0.00 74 MET A C 8
ATOM 13508 O O . MET A 1 74 ? -25.782 15.484 -14.701 1.00 0.00 74 MET A O 8
ATOM 13522 N N . VAL A 1 75 ? -24.716 14.227 -13.250 1.00 0.00 75 VAL A N 8
ATOM 13523 C CA . VAL A 1 75 ? -25.989 13.861 -12.566 1.00 0.00 75 VAL A CA 8
ATOM 13524 C C . VAL A 1 75 ? -26.511 15.046 -11.750 1.00 0.00 75 VAL A C 8
ATOM 13525 O O . VAL A 1 75 ? -27.612 15.517 -11.956 1.00 0.00 75 VAL A O 8
ATOM 13538 N N . THR A 1 76 ? -25.730 15.535 -10.825 1.00 0.00 76 THR A N 8
ATOM 13539 C CA . THR A 1 76 ? -26.184 16.691 -10.001 1.00 0.00 76 THR A CA 8
ATOM 13540 C C . THR A 1 76 ? -26.411 17.916 -10.890 1.00 0.00 76 THR A C 8
ATOM 13541 O O . THR A 1 76 ? -27.218 18.773 -10.589 1.00 0.00 76 THR A O 8
ATOM 13552 N N . LYS A 1 77 ? -25.704 18.005 -11.984 1.00 0.00 77 LYS A N 8
ATOM 13553 C CA . LYS A 1 77 ? -25.880 19.173 -12.893 1.00 0.00 77 LYS A CA 8
ATOM 13554 C C . LYS A 1 77 ? -27.311 19.207 -13.438 1.00 0.00 77 LYS A C 8
ATOM 13555 O O . LYS A 1 77 ? -27.839 20.253 -13.758 1.00 0.00 77 LYS A O 8
ATOM 13574 N N . GLU A 1 78 ? -27.940 18.070 -13.546 1.00 0.00 78 GLU A N 8
ATOM 13575 C CA . GLU A 1 78 ? -29.335 18.037 -14.071 1.00 0.00 78 GLU A CA 8
ATOM 13576 C C . GLU A 1 78 ? -30.321 17.762 -12.932 1.00 0.00 78 GLU A C 8
ATOM 13577 O O . GLU A 1 78 ? -31.138 18.594 -12.591 1.00 0.00 78 GLU A O 8
ATOM 13589 N N . THR A 1 79 ? -30.251 16.601 -12.340 1.00 0.00 79 THR A N 8
ATOM 13590 C CA . THR A 1 79 ? -31.184 16.276 -11.224 1.00 0.00 79 THR A CA 8
ATOM 13591 C C . THR A 1 79 ? -31.058 17.317 -10.109 1.00 0.00 79 THR A C 8
ATOM 13592 O O . THR A 1 79 ? -32.023 17.666 -9.459 1.00 0.00 79 THR A O 8
ATOM 13603 N N . GLY A 1 80 ? -29.873 17.817 -9.883 1.00 0.00 80 GLY A N 8
ATOM 13604 C CA . GLY A 1 80 ? -29.686 18.836 -8.812 1.00 0.00 80 GLY A CA 8
ATOM 13605 C C . GLY A 1 80 ? -29.872 18.179 -7.443 1.00 0.00 80 GLY A C 8
ATOM 13606 O O . GLY A 1 80 ? -30.425 18.764 -6.533 1.00 0.00 80 GLY A O 8
ATOM 13610 N N . PHE A 1 81 ? -29.415 16.966 -7.290 1.00 0.00 81 PHE A N 8
ATOM 13611 C CA . PHE A 1 81 ? -29.567 16.273 -5.979 1.00 0.00 81 PHE A CA 8
ATOM 13612 C C . PHE A 1 81 ? -28.570 16.838 -4.962 1.00 0.00 81 PHE A C 8
ATOM 13613 O O . PHE A 1 81 ? -27.375 16.831 -5.179 1.00 0.00 81 PHE A O 8
ATOM 13630 N N . SER A 1 82 ? -29.055 17.326 -3.853 1.00 0.00 82 SER A N 8
ATOM 13631 C CA . SER A 1 82 ? -28.137 17.891 -2.822 1.00 0.00 82 SER A CA 8
ATOM 13632 C C . SER A 1 82 ? -27.059 16.868 -2.456 1.00 0.00 82 SER A C 8
ATOM 13633 O O . SER A 1 82 ? -27.334 15.700 -2.271 1.00 0.00 82 SER A O 8
ATOM 13641 N N . LEU A 1 83 ? -25.832 17.299 -2.348 1.00 0.00 83 LEU A N 8
ATOM 13642 C CA . LEU A 1 83 ? -24.736 16.354 -1.993 1.00 0.00 83 LEU A CA 8
ATOM 13643 C C . LEU A 1 83 ? -24.986 15.753 -0.607 1.00 0.00 83 LEU A C 8
ATOM 13644 O O . LEU A 1 83 ? -24.685 14.603 -0.353 1.00 0.00 83 LEU A O 8
ATOM 13660 N N . GLU A 1 84 ? -25.536 16.523 0.291 1.00 0.00 84 GLU A N 8
ATOM 13661 C CA . GLU A 1 84 ? -25.807 15.997 1.659 1.00 0.00 84 GLU A CA 8
ATOM 13662 C C . GLU A 1 84 ? -26.922 14.947 1.611 1.00 0.00 84 GLU A C 8
ATOM 13663 O O . GLU A 1 84 ? -26.902 13.974 2.336 1.00 0.00 84 GLU A O 8
ATOM 13675 N N . LYS A 1 85 ? -27.894 15.140 0.761 1.00 0.00 85 LYS A N 8
ATOM 13676 C CA . LYS A 1 85 ? -29.008 14.154 0.667 1.00 0.00 85 LYS A CA 8
ATOM 13677 C C . LYS A 1 85 ? -28.458 12.767 0.320 1.00 0.00 85 LYS A C 8
ATOM 13678 O O . LYS A 1 85 ? -28.727 11.794 0.998 1.00 0.00 85 LYS A O 8
ATOM 13697 N N . ILE A 1 86 ? -27.688 12.669 -0.729 1.00 0.00 86 ILE A N 8
ATOM 13698 C CA . ILE A 1 86 ? -27.122 11.345 -1.116 1.00 0.00 86 ILE A CA 8
ATOM 13699 C C . ILE A 1 86 ? -26.142 10.858 -0.046 1.00 0.00 86 ILE A C 8
ATOM 13700 O O . ILE A 1 86 ? -26.089 9.688 0.275 1.00 0.00 86 ILE A O 8
ATOM 13716 N N . TYR A 1 87 ? -25.367 11.748 0.512 1.00 0.00 87 TYR A N 8
ATOM 13717 C CA . TYR A 1 87 ? -24.395 11.332 1.563 1.00 0.00 87 TYR A CA 8
ATOM 13718 C C . TYR A 1 87 ? -25.130 10.621 2.702 1.00 0.00 87 TYR A C 8
ATOM 13719 O O . TYR A 1 87 ? -24.639 9.664 3.269 1.00 0.00 87 TYR A O 8
ATOM 13737 N N . GLN A 1 88 ? -26.305 11.077 3.038 1.00 0.00 88 GLN A N 8
ATOM 13738 C CA . GLN A 1 88 ? -27.074 10.423 4.136 1.00 0.00 88 GLN A CA 8
ATOM 13739 C C . GLN A 1 88 ? -27.661 9.097 3.647 1.00 0.00 88 GLN A C 8
ATOM 13740 O O . GLN A 1 88 ? -27.544 8.077 4.297 1.00 0.00 88 GLN A O 8
ATOM 13754 N N . LEU A 1 89 ? -28.291 9.103 2.504 1.00 0.00 89 LEU A N 8
ATOM 13755 C CA . LEU A 1 89 ? -28.882 7.842 1.972 1.00 0.00 89 LEU A CA 8
ATOM 13756 C C . LEU A 1 89 ? -27.774 6.836 1.650 1.00 0.00 89 LEU A C 8
ATOM 13757 O O . LEU A 1 89 ? -28.027 5.673 1.407 1.00 0.00 89 LEU A O 8
ATOM 13773 N N . PHE A 1 90 ? -26.546 7.277 1.649 1.00 0.00 90 PHE A N 8
ATOM 13774 C CA . PHE A 1 90 ? -25.418 6.350 1.345 1.00 0.00 90 PHE A CA 8
ATOM 13775 C C . PHE A 1 90 ? -24.079 7.058 1.574 1.00 0.00 90 PHE A C 8
ATOM 13776 O O . PHE A 1 90 ? -23.667 7.881 0.781 1.00 0.00 90 PHE A O 8
ATOM 13793 N N . PRO A 1 91 ? -23.445 6.708 2.660 1.00 0.00 91 PRO A N 8
ATOM 13794 C CA . PRO A 1 91 ? -22.135 7.315 3.007 1.00 0.00 91 PRO A CA 8
ATOM 13795 C C . PRO A 1 91 ? -21.039 6.787 2.076 1.00 0.00 91 PRO A C 8
ATOM 13796 O O . PRO A 1 91 ? -20.038 7.437 1.851 1.00 0.00 91 PRO A O 8
ATOM 13807 N N . SER A 1 92 ? -21.223 5.615 1.532 1.00 0.00 92 SER A N 8
ATOM 13808 C CA . SER A 1 92 ? -20.192 5.051 0.616 1.00 0.00 92 SER A CA 8
ATOM 13809 C C . SER A 1 92 ? -20.264 5.740 -0.750 1.00 0.00 92 SER A C 8
ATOM 13810 O O . SER A 1 92 ? -19.515 5.428 -1.654 1.00 0.00 92 SER A O 8
ATOM 13818 N N . GLY A 1 93 ? -21.159 6.677 -0.906 1.00 0.00 93 GLY A N 8
ATOM 13819 C CA . GLY A 1 93 ? -21.277 7.385 -2.211 1.00 0.00 93 GLY A CA 8
ATOM 13820 C C . GLY A 1 93 ? -22.096 6.534 -3.183 1.00 0.00 93 GLY A C 8
ATOM 13821 O O . GLY A 1 93 ? -22.054 5.320 -3.133 1.00 0.00 93 GLY A O 8
ATOM 13825 N N . PRO A 1 94 ? -22.815 7.205 -4.040 1.00 0.00 94 PRO A N 8
ATOM 13826 C CA . PRO A 1 94 ? -23.657 6.508 -5.042 1.00 0.00 94 PRO A CA 8
ATOM 13827 C C . PRO A 1 94 ? -22.781 5.888 -6.135 1.00 0.00 94 PRO A C 8
ATOM 13828 O O . PRO A 1 94 ? -23.244 5.118 -6.952 1.00 0.00 94 PRO A O 8
ATOM 13839 N N . ALA A 1 95 ? -21.521 6.221 -6.155 1.00 0.00 95 ALA A N 8
ATOM 13840 C CA . ALA A 1 95 ? -20.616 5.652 -7.195 1.00 0.00 95 ALA A CA 8
ATOM 13841 C C . ALA A 1 95 ? -20.746 4.127 -7.233 1.00 0.00 95 ALA A C 8
ATOM 13842 O O . ALA A 1 95 ? -21.486 3.577 -8.025 1.00 0.00 95 ALA A O 8
ATOM 13849 N N . HIS A 1 96 ? -20.031 3.439 -6.386 1.00 0.00 96 HIS A N 8
ATOM 13850 C CA . HIS A 1 96 ? -20.114 1.951 -6.376 1.00 0.00 96 HIS A CA 8
ATOM 13851 C C . HIS A 1 96 ? -21.405 1.497 -5.687 1.00 0.00 96 HIS A C 8
ATOM 13852 O O . HIS A 1 96 ? -21.841 0.373 -5.844 1.00 0.00 96 HIS A O 8
ATOM 13866 N N . GLY A 1 97 ? -22.018 2.361 -4.926 1.00 0.00 97 GLY A N 8
ATOM 13867 C CA . GLY A 1 97 ? -23.280 1.978 -4.230 1.00 0.00 97 GLY A CA 8
ATOM 13868 C C . GLY A 1 97 ? -24.438 1.984 -5.229 1.00 0.00 97 GLY A C 8
ATOM 13869 O O . GLY A 1 97 ? -25.002 0.956 -5.547 1.00 0.00 97 GLY A O 8
ATOM 13873 N N . ALA A 1 98 ? -24.798 3.136 -5.726 1.00 0.00 98 ALA A N 8
ATOM 13874 C CA . ALA A 1 98 ? -25.922 3.207 -6.705 1.00 0.00 98 ALA A CA 8
ATOM 13875 C C . ALA A 1 98 ? -25.784 2.094 -7.747 1.00 0.00 98 ALA A C 8
ATOM 13876 O O . ALA A 1 98 ? -26.757 1.506 -8.173 1.00 0.00 98 ALA A O 8
ATOM 13883 N N . CYS A 1 99 ? -24.581 1.802 -8.161 1.00 0.00 99 CYS A N 8
ATOM 13884 C CA . CYS A 1 99 ? -24.381 0.726 -9.174 1.00 0.00 99 CYS A CA 8
ATOM 13885 C C . CYS A 1 99 ? -24.678 -0.643 -8.557 1.00 0.00 99 CYS A C 8
ATOM 13886 O O . CYS A 1 99 ? -25.337 -1.474 -9.152 1.00 0.00 99 CYS A O 8
ATOM 13893 N N . LYS A 1 100 ? -24.198 -0.884 -7.368 1.00 0.00 100 LYS A N 8
ATOM 13894 C CA . LYS A 1 100 ? -24.452 -2.199 -6.713 1.00 0.00 100 LYS A CA 8
ATOM 13895 C C . LYS A 1 100 ? -25.956 -2.483 -6.664 1.00 0.00 100 LYS A C 8
ATOM 13896 O O . LYS A 1 100 ? -26.398 -3.589 -6.903 1.00 0.00 100 LYS A O 8
ATOM 13915 N N . VAL A 1 101 ? -26.746 -1.490 -6.355 1.00 0.00 101 VAL A N 8
ATOM 13916 C CA . VAL A 1 101 ? -28.221 -1.703 -6.291 1.00 0.00 101 VAL A CA 8
ATOM 13917 C C . VAL A 1 101 ? -28.795 -1.856 -7.702 1.00 0.00 101 VAL A C 8
ATOM 13918 O O . VAL A 1 101 ? -29.697 -2.636 -7.935 1.00 0.00 101 VAL A O 8
ATOM 13931 N N . ALA A 1 102 ? -28.278 -1.117 -8.646 1.00 0.00 102 ALA A N 8
ATOM 13932 C CA . ALA A 1 102 ? -28.795 -1.222 -10.040 1.00 0.00 102 ALA A CA 8
ATOM 13933 C C . ALA A 1 102 ? -28.585 -2.639 -10.580 1.00 0.00 102 ALA A C 8
ATOM 13934 O O . ALA A 1 102 ? -29.336 -3.118 -11.405 1.00 0.00 102 ALA A O 8
ATOM 13941 N N . GLY A 1 103 ? -27.567 -3.314 -10.120 1.00 0.00 103 GLY A N 8
ATOM 13942 C CA . GLY A 1 103 ? -27.308 -4.698 -10.608 1.00 0.00 103 GLY A CA 8
ATOM 13943 C C . GLY A 1 103 ? -26.263 -4.660 -11.724 1.00 0.00 103 GLY A C 8
ATOM 13944 O O . GLY A 1 103 ? -26.451 -5.222 -12.784 1.00 0.00 103 GLY A O 8
ATOM 13948 N N . ALA A 1 104 ? -25.161 -3.999 -11.494 1.00 0.00 104 ALA A N 8
ATOM 13949 C CA . ALA A 1 104 ? -24.104 -3.924 -12.543 1.00 0.00 104 ALA A CA 8
ATOM 13950 C C . ALA A 1 104 ? -22.871 -3.194 -12.002 1.00 0.00 104 ALA A C 8
ATOM 13951 O O . ALA A 1 104 ? -22.693 -2.016 -12.238 1.00 0.00 104 ALA A O 8
ATOM 13958 N N . PRO A 1 105 ? -22.060 -3.927 -11.290 1.00 0.00 105 PRO A N 8
ATOM 13959 C CA . PRO A 1 105 ? -20.825 -3.349 -10.704 1.00 0.00 105 PRO A CA 8
ATOM 13960 C C . PRO A 1 105 ? -19.776 -3.111 -11.793 1.00 0.00 105 PRO A C 8
ATOM 13961 O O . PRO A 1 105 ? -19.717 -2.054 -12.390 1.00 0.00 105 PRO A O 8
ATOM 13972 N N . LYS A 1 106 ? -18.947 -4.084 -12.058 1.00 0.00 106 LYS A N 8
ATOM 13973 C CA . LYS A 1 106 ? -17.903 -3.911 -13.107 1.00 0.00 106 LYS A CA 8
ATOM 13974 C C . LYS A 1 106 ? -18.188 -4.835 -14.294 1.00 0.00 106 LYS A C 8
ATOM 13975 O O . LYS A 1 106 ? -18.970 -5.758 -14.190 1.00 0.00 106 LYS A O 8
ATOM 13994 N N . PRO A 1 107 ? -17.537 -4.550 -15.389 1.00 0.00 107 PRO A N 8
ATOM 13995 C CA . PRO A 1 107 ? -17.716 -5.364 -16.617 1.00 0.00 107 PRO A CA 8
ATOM 13996 C C . PRO A 1 107 ? -17.028 -6.723 -16.463 1.00 0.00 107 PRO A C 8
ATOM 13997 O O . PRO A 1 107 ? -16.610 -7.100 -15.386 1.00 0.00 107 PRO A O 8
ATOM 14008 N N . THR A 1 108 ? -16.906 -7.462 -17.532 1.00 0.00 108 THR A N 8
ATOM 14009 C CA . THR A 1 108 ? -16.243 -8.794 -17.445 1.00 0.00 108 THR A CA 8
ATOM 14010 C C . THR A 1 108 ? -15.263 -8.977 -18.606 1.00 0.00 108 THR A C 8
ATOM 14011 O O . THR A 1 108 ? -14.712 -10.042 -18.805 1.00 0.00 108 THR A O 8
ATOM 14022 N N . GLY A 1 109 ? -15.041 -7.947 -19.376 1.00 0.00 109 GLY A N 8
ATOM 14023 C CA . GLY A 1 109 ? -14.096 -8.063 -20.522 1.00 0.00 109 GLY A CA 8
ATOM 14024 C C . GLY A 1 109 ? -12.698 -8.405 -19.999 1.00 0.00 109 GLY A C 8
ATOM 14025 O O . GLY A 1 109 ? -12.192 -7.773 -19.093 1.00 0.00 109 GLY A O 8
ATOM 14029 N N . CYS A 1 110 ? -12.072 -9.402 -20.562 1.00 0.00 110 CYS A N 8
ATOM 14030 C CA . CYS A 1 110 ? -10.708 -9.784 -20.095 1.00 0.00 110 CYS A CA 8
ATOM 14031 C C . CYS A 1 110 ? -9.724 -8.636 -20.337 1.00 0.00 110 CYS A C 8
ATOM 14032 O O . CYS A 1 110 ? -9.494 -8.227 -21.457 1.00 0.00 110 CYS A O 8
ATOM 14040 N N . VAL A 1 111 ? -9.141 -8.113 -19.293 1.00 0.00 111 VAL A N 8
ATOM 14041 C CA . VAL A 1 111 ? -8.173 -6.992 -19.462 1.00 0.00 111 VAL A CA 8
ATOM 14042 C C . VAL A 1 111 ? -6.742 -7.533 -19.524 1.00 0.00 111 VAL A C 8
ATOM 14043 O O . VAL A 1 111 ? -5.925 -6.915 -20.187 1.00 0.00 111 VAL A O 8
ATOM 14057 N N . MET A 1 1 ? -29.531 -10.106 9.551 1.00 0.00 1 MET A N 9
ATOM 14058 C CA . MET A 1 1 ? -28.407 -11.087 9.547 1.00 0.00 1 MET A CA 9
ATOM 14059 C C . MET A 1 1 ? -27.424 -10.763 8.419 1.00 0.00 1 MET A C 9
ATOM 14060 O O . MET A 1 1 ? -27.823 -10.563 7.288 1.00 0.00 1 MET A O 9
ATOM 14076 N N . PRO A 1 2 ? -26.166 -10.721 8.766 1.00 0.00 2 PRO A N 9
ATOM 14077 C CA . PRO A 1 2 ? -25.111 -10.418 7.768 1.00 0.00 2 PRO A CA 9
ATOM 14078 C C . PRO A 1 2 ? -24.894 -11.617 6.840 1.00 0.00 2 PRO A C 9
ATOM 14079 O O . PRO A 1 2 ? -24.577 -12.704 7.280 1.00 0.00 2 PRO A O 9
ATOM 14090 N N . VAL A 1 3 ? -25.064 -11.428 5.560 1.00 0.00 3 VAL A N 9
ATOM 14091 C CA . VAL A 1 3 ? -24.867 -12.557 4.608 1.00 0.00 3 VAL A CA 9
ATOM 14092 C C . VAL A 1 3 ? -23.393 -12.973 4.578 1.00 0.00 3 VAL A C 9
ATOM 14093 O O . VAL A 1 3 ? -22.553 -12.274 4.049 1.00 0.00 3 VAL A O 9
ATOM 14106 N N . LYS A 1 4 ? -23.076 -14.106 5.141 1.00 0.00 4 LYS A N 9
ATOM 14107 C CA . LYS A 1 4 ? -21.657 -14.565 5.144 1.00 0.00 4 LYS A CA 9
ATOM 14108 C C . LYS A 1 4 ? -21.175 -14.800 3.710 1.00 0.00 4 LYS A C 9
ATOM 14109 O O . LYS A 1 4 ? -21.521 -15.780 3.082 1.00 0.00 4 LYS A O 9
ATOM 14128 N N . CYS A 1 5 ? -20.378 -13.909 3.188 1.00 0.00 5 CYS A N 9
ATOM 14129 C CA . CYS A 1 5 ? -19.877 -14.085 1.795 1.00 0.00 5 CYS A CA 9
ATOM 14130 C C . CYS A 1 5 ? -18.505 -14.774 1.809 1.00 0.00 5 CYS A C 9
ATOM 14131 O O . CYS A 1 5 ? -17.696 -14.511 2.679 1.00 0.00 5 CYS A O 9
ATOM 14138 N N . PRO A 1 6 ? -18.275 -15.635 0.844 1.00 0.00 6 PRO A N 9
ATOM 14139 C CA . PRO A 1 6 ? -19.291 -15.928 -0.199 1.00 0.00 6 PRO A CA 9
ATOM 14140 C C . PRO A 1 6 ? -20.399 -16.818 0.371 1.00 0.00 6 PRO A C 9
ATOM 14141 O O . PRO A 1 6 ? -20.156 -17.675 1.198 1.00 0.00 6 PRO A O 9
ATOM 14152 N N . GLY A 1 7 ? -21.614 -16.623 -0.064 1.00 0.00 7 GLY A N 9
ATOM 14153 C CA . GLY A 1 7 ? -22.733 -17.459 0.456 1.00 0.00 7 GLY A CA 9
ATOM 14154 C C . GLY A 1 7 ? -23.829 -17.567 -0.605 1.00 0.00 7 GLY A C 9
ATOM 14155 O O . GLY A 1 7 ? -23.853 -16.822 -1.565 1.00 0.00 7 GLY A O 9
ATOM 14159 N N . GLU A 1 8 ? -24.736 -18.492 -0.441 1.00 0.00 8 GLU A N 9
ATOM 14160 C CA . GLU A 1 8 ? -25.831 -18.648 -1.442 1.00 0.00 8 GLU A CA 9
ATOM 14161 C C . GLU A 1 8 ? -27.184 -18.343 -0.795 1.00 0.00 8 GLU A C 9
ATOM 14162 O O . GLU A 1 8 ? -27.412 -18.642 0.360 1.00 0.00 8 GLU A O 9
ATOM 14174 N N . TYR A 1 9 ? -28.085 -17.751 -1.532 1.00 0.00 9 TYR A N 9
ATOM 14175 C CA . TYR A 1 9 ? -29.423 -17.428 -0.958 1.00 0.00 9 TYR A CA 9
ATOM 14176 C C . TYR A 1 9 ? -30.502 -17.550 -2.037 1.00 0.00 9 TYR A C 9
ATOM 14177 O O . TYR A 1 9 ? -30.210 -17.718 -3.204 1.00 0.00 9 TYR A O 9
ATOM 14195 N N . GLN A 1 10 ? -31.746 -17.467 -1.656 1.00 0.00 10 GLN A N 9
ATOM 14196 C CA . GLN A 1 10 ? -32.842 -17.578 -2.661 1.00 0.00 10 GLN A CA 9
ATOM 14197 C C . GLN A 1 10 ? -33.874 -16.470 -2.442 1.00 0.00 10 GLN A C 9
ATOM 14198 O O . GLN A 1 10 ? -34.447 -16.342 -1.379 1.00 0.00 10 GLN A O 9
ATOM 14212 N N . VAL A 1 11 ? -34.117 -15.667 -3.443 1.00 0.00 11 VAL A N 9
ATOM 14213 C CA . VAL A 1 11 ? -35.115 -14.568 -3.292 1.00 0.00 11 VAL A CA 9
ATOM 14214 C C . VAL A 1 11 ? -36.449 -14.981 -3.919 1.00 0.00 11 VAL A C 9
ATOM 14215 O O . VAL A 1 11 ? -36.577 -15.078 -5.123 1.00 0.00 11 VAL A O 9
ATOM 14228 N N . ASP A 1 12 ? -37.445 -15.226 -3.111 1.00 0.00 12 ASP A N 9
ATOM 14229 C CA . ASP A 1 12 ? -38.769 -15.636 -3.659 1.00 0.00 12 ASP A CA 9
ATOM 14230 C C . ASP A 1 12 ? -38.617 -16.884 -4.534 1.00 0.00 12 ASP A C 9
ATOM 14231 O O . ASP A 1 12 ? -38.739 -17.998 -4.065 1.00 0.00 12 ASP A O 9
ATOM 14240 N N . GLY A 1 13 ? -38.354 -16.707 -5.799 1.00 0.00 13 GLY A N 9
ATOM 14241 C CA . GLY A 1 13 ? -38.197 -17.885 -6.698 1.00 0.00 13 GLY A CA 9
ATOM 14242 C C . GLY A 1 13 ? -36.923 -17.729 -7.531 1.00 0.00 13 GLY A C 9
ATOM 14243 O O . GLY A 1 13 ? -36.930 -17.909 -8.732 1.00 0.00 13 GLY A O 9
ATOM 14247 N N . LYS A 1 14 ? -35.829 -17.396 -6.903 1.00 0.00 14 LYS A N 9
ATOM 14248 C CA . LYS A 1 14 ? -34.555 -17.230 -7.662 1.00 0.00 14 LYS A CA 9
ATOM 14249 C C . LYS A 1 14 ? -33.360 -17.599 -6.779 1.00 0.00 14 LYS A C 9
ATOM 14250 O O . LYS A 1 14 ? -33.406 -17.475 -5.572 1.00 0.00 14 LYS A O 9
ATOM 14269 N N . LYS A 1 15 ? -32.291 -18.053 -7.373 1.00 0.00 15 LYS A N 9
ATOM 14270 C CA . LYS A 1 15 ? -31.093 -18.430 -6.569 1.00 0.00 15 LYS A CA 9
ATOM 14271 C C . LYS A 1 15 ? -29.937 -17.467 -6.855 1.00 0.00 15 LYS A C 9
ATOM 14272 O O . LYS A 1 15 ? -29.378 -17.456 -7.933 1.00 0.00 15 LYS A O 9
ATOM 14291 N N . VAL A 1 16 ? -29.576 -16.659 -5.896 1.00 0.00 16 VAL A N 9
ATOM 14292 C CA . VAL A 1 16 ? -28.457 -15.697 -6.114 1.00 0.00 16 VAL A CA 9
ATOM 14293 C C . VAL A 1 16 ? -27.195 -16.182 -5.395 1.00 0.00 16 VAL A C 9
ATOM 14294 O O . VAL A 1 16 ? -27.254 -16.687 -4.292 1.00 0.00 16 VAL A O 9
ATOM 14307 N N . ILE A 1 17 ? -26.054 -16.032 -6.011 1.00 0.00 17 ILE A N 9
ATOM 14308 C CA . ILE A 1 17 ? -24.791 -16.485 -5.362 1.00 0.00 17 ILE A CA 9
ATOM 14309 C C . ILE A 1 17 ? -23.879 -15.288 -5.085 1.00 0.00 17 ILE A C 9
ATOM 14310 O O . ILE A 1 17 ? -23.304 -14.711 -5.987 1.00 0.00 17 ILE A O 9
ATOM 14326 N N . LEU A 1 18 ? -23.742 -14.910 -3.844 1.00 0.00 18 LEU A N 9
ATOM 14327 C CA . LEU A 1 18 ? -22.866 -13.750 -3.508 1.00 0.00 18 LEU A CA 9
ATOM 14328 C C . LEU A 1 18 ? -21.407 -14.205 -3.397 1.00 0.00 18 LEU A C 9
ATOM 14329 O O . LEU A 1 18 ? -21.082 -15.101 -2.645 1.00 0.00 18 LEU A O 9
ATOM 14345 N N . ASP A 1 19 ? -20.527 -13.593 -4.142 1.00 0.00 19 ASP A N 9
ATOM 14346 C CA . ASP A 1 19 ? -19.091 -13.991 -4.080 1.00 0.00 19 ASP A CA 9
ATOM 14347 C C . ASP A 1 19 ? -18.505 -13.655 -2.705 1.00 0.00 19 ASP A C 9
ATOM 14348 O O . ASP A 1 19 ? -19.217 -13.296 -1.788 1.00 0.00 19 ASP A O 9
ATOM 14357 N N . GLU A 1 20 ? -17.214 -13.770 -2.556 1.00 0.00 20 GLU A N 9
ATOM 14358 C CA . GLU A 1 20 ? -16.583 -13.457 -1.241 1.00 0.00 20 GLU A CA 9
ATOM 14359 C C . GLU A 1 20 ? -16.944 -12.034 -0.805 1.00 0.00 20 GLU A C 9
ATOM 14360 O O . GLU A 1 20 ? -17.174 -11.771 0.358 1.00 0.00 20 GLU A O 9
ATOM 14372 N N . ASP A 1 21 ? -16.995 -11.116 -1.731 1.00 0.00 21 ASP A N 9
ATOM 14373 C CA . ASP A 1 21 ? -17.342 -9.712 -1.369 1.00 0.00 21 ASP A CA 9
ATOM 14374 C C . ASP A 1 21 ? -18.834 -9.460 -1.602 1.00 0.00 21 ASP A C 9
ATOM 14375 O O . ASP A 1 21 ? -19.231 -8.412 -2.071 1.00 0.00 21 ASP A O 9
ATOM 14384 N N . CYS A 1 22 ? -19.663 -10.415 -1.279 1.00 0.00 22 CYS A N 9
ATOM 14385 C CA . CYS A 1 22 ? -21.128 -10.232 -1.483 1.00 0.00 22 CYS A CA 9
ATOM 14386 C C . CYS A 1 22 ? -21.399 -9.620 -2.861 1.00 0.00 22 CYS A C 9
ATOM 14387 O O . CYS A 1 22 ? -22.258 -8.776 -3.018 1.00 0.00 22 CYS A O 9
ATOM 14394 N N . PHE A 1 23 ? -20.673 -10.042 -3.860 1.00 0.00 23 PHE A N 9
ATOM 14395 C CA . PHE A 1 23 ? -20.891 -9.485 -5.227 1.00 0.00 23 PHE A CA 9
ATOM 14396 C C . PHE A 1 23 ? -21.960 -10.298 -5.963 1.00 0.00 23 PHE A C 9
ATOM 14397 O O . PHE A 1 23 ? -22.136 -11.474 -5.717 1.00 0.00 23 PHE A O 9
ATOM 14414 N N . MET A 1 24 ? -22.675 -9.679 -6.862 1.00 0.00 24 MET A N 9
ATOM 14415 C CA . MET A 1 24 ? -23.733 -10.417 -7.610 1.00 0.00 24 MET A CA 9
ATOM 14416 C C . MET A 1 24 ? -23.124 -11.147 -8.811 1.00 0.00 24 MET A C 9
ATOM 14417 O O . MET A 1 24 ? -22.356 -10.585 -9.567 1.00 0.00 24 MET A O 9
ATOM 14431 N N . GLN A 1 25 ? -23.460 -12.394 -8.992 1.00 0.00 25 GLN A N 9
ATOM 14432 C CA . GLN A 1 25 ? -22.901 -13.158 -10.144 1.00 0.00 25 GLN A CA 9
ATOM 14433 C C . GLN A 1 25 ? -23.989 -13.396 -11.196 1.00 0.00 25 GLN A C 9
ATOM 14434 O O . GLN A 1 25 ? -23.721 -13.860 -12.286 1.00 0.00 25 GLN A O 9
ATOM 14448 N N . ASN A 1 26 ? -25.214 -13.079 -10.875 1.00 0.00 26 ASN A N 9
ATOM 14449 C CA . ASN A 1 26 ? -26.318 -13.284 -11.856 1.00 0.00 26 ASN A CA 9
ATOM 14450 C C . ASN A 1 26 ? -27.292 -12.104 -11.808 1.00 0.00 26 ASN A C 9
ATOM 14451 O O . ASN A 1 26 ? -28.460 -12.272 -11.518 1.00 0.00 26 ASN A O 9
ATOM 14462 N N . PRO A 1 27 ? -26.771 -10.943 -12.097 1.00 0.00 27 PRO A N 9
ATOM 14463 C CA . PRO A 1 27 ? -27.598 -9.711 -12.089 1.00 0.00 27 PRO A CA 9
ATOM 14464 C C . PRO A 1 27 ? -28.532 -9.685 -13.303 1.00 0.00 27 PRO A C 9
ATOM 14465 O O . PRO A 1 27 ? -29.319 -8.776 -13.473 1.00 0.00 27 PRO A O 9
ATOM 14476 N N . GLU A 1 28 ? -28.450 -10.676 -14.148 1.00 0.00 28 GLU A N 9
ATOM 14477 C CA . GLU A 1 28 ? -29.334 -10.706 -15.349 1.00 0.00 28 GLU A CA 9
ATOM 14478 C C . GLU A 1 28 ? -30.802 -10.614 -14.926 1.00 0.00 28 GLU A C 9
ATOM 14479 O O . GLU A 1 28 ? -31.629 -10.076 -15.635 1.00 0.00 28 GLU A O 9
ATOM 14491 N N . ASP A 1 29 ? -31.132 -11.134 -13.775 1.00 0.00 29 ASP A N 9
ATOM 14492 C CA . ASP A 1 29 ? -32.547 -11.077 -13.307 1.00 0.00 29 ASP A CA 9
ATOM 14493 C C . ASP A 1 29 ? -32.694 -10.041 -12.189 1.00 0.00 29 ASP A C 9
ATOM 14494 O O . ASP A 1 29 ? -33.447 -10.227 -11.254 1.00 0.00 29 ASP A O 9
ATOM 14503 N N . TRP A 1 30 ? -31.981 -8.953 -12.277 1.00 0.00 30 TRP A N 9
ATOM 14504 C CA . TRP A 1 30 ? -32.081 -7.908 -11.217 1.00 0.00 30 TRP A CA 9
ATOM 14505 C C . TRP A 1 30 ? -33.511 -7.367 -11.142 1.00 0.00 30 TRP A C 9
ATOM 14506 O O . TRP A 1 30 ? -34.188 -7.232 -12.143 1.00 0.00 30 TRP A O 9
ATOM 14527 N N . ASP A 1 31 ? -33.976 -7.055 -9.964 1.00 0.00 31 ASP A N 9
ATOM 14528 C CA . ASP A 1 31 ? -35.361 -6.522 -9.825 1.00 0.00 31 ASP A CA 9
ATOM 14529 C C . ASP A 1 31 ? -35.459 -5.620 -8.593 1.00 0.00 31 ASP A C 9
ATOM 14530 O O . ASP A 1 31 ? -34.518 -5.483 -7.836 1.00 0.00 31 ASP A O 9
ATOM 14539 N N . GLU A 1 32 ? -36.590 -5.004 -8.383 1.00 0.00 32 GLU A N 9
ATOM 14540 C CA . GLU A 1 32 ? -36.745 -4.111 -7.198 1.00 0.00 32 GLU A CA 9
ATOM 14541 C C . GLU A 1 32 ? -36.561 -4.910 -5.905 1.00 0.00 32 GLU A C 9
ATOM 14542 O O . GLU A 1 32 ? -35.966 -4.444 -4.954 1.00 0.00 32 GLU A O 9
ATOM 14554 N N . LYS A 1 33 ? -37.068 -6.112 -5.863 1.00 0.00 33 LYS A N 9
ATOM 14555 C CA . LYS A 1 33 ? -36.923 -6.941 -4.631 1.00 0.00 33 LYS A CA 9
ATOM 14556 C C . LYS A 1 33 ? -35.454 -7.313 -4.414 1.00 0.00 33 LYS A C 9
ATOM 14557 O O . LYS A 1 33 ? -34.999 -7.456 -3.297 1.00 0.00 33 LYS A O 9
ATOM 14576 N N . VAL A 1 34 ? -34.709 -7.471 -5.473 1.00 0.00 34 VAL A N 9
ATOM 14577 C CA . VAL A 1 34 ? -33.270 -7.834 -5.326 1.00 0.00 34 VAL A CA 9
ATOM 14578 C C . VAL A 1 34 ? -32.476 -6.641 -4.785 1.00 0.00 34 VAL A C 9
ATOM 14579 O O . VAL A 1 34 ? -31.850 -6.719 -3.747 1.00 0.00 34 VAL A O 9
ATOM 14592 N N . ALA A 1 35 ? -32.498 -5.538 -5.482 1.00 0.00 35 ALA A N 9
ATOM 14593 C CA . ALA A 1 35 ? -31.745 -4.342 -5.007 1.00 0.00 35 ALA A CA 9
ATOM 14594 C C . ALA A 1 35 ? -32.132 -4.011 -3.564 1.00 0.00 35 ALA A C 9
ATOM 14595 O O . ALA A 1 35 ? -31.287 -3.771 -2.724 1.00 0.00 35 ALA A O 9
ATOM 14602 N N . GLU A 1 36 ? -33.404 -3.995 -3.269 1.00 0.00 36 GLU A N 9
ATOM 14603 C CA . GLU A 1 36 ? -33.842 -3.679 -1.879 1.00 0.00 36 GLU A CA 9
ATOM 14604 C C . GLU A 1 36 ? -33.411 -4.794 -0.923 1.00 0.00 36 GLU A C 9
ATOM 14605 O O . GLU A 1 36 ? -33.106 -4.554 0.228 1.00 0.00 36 GLU A O 9
ATOM 14617 N N . TRP A 1 37 ? -33.384 -6.012 -1.390 1.00 0.00 37 TRP A N 9
ATOM 14618 C CA . TRP A 1 37 ? -32.974 -7.141 -0.507 1.00 0.00 37 TRP A CA 9
ATOM 14619 C C . TRP A 1 37 ? -31.532 -6.946 -0.030 1.00 0.00 37 TRP A C 9
ATOM 14620 O O . TRP A 1 37 ? -31.235 -7.065 1.142 1.00 0.00 37 TRP A O 9
ATOM 14641 N N . LEU A 1 38 ? -30.634 -6.649 -0.929 1.00 0.00 38 LEU A N 9
ATOM 14642 C CA . LEU A 1 38 ? -29.212 -6.449 -0.527 1.00 0.00 38 LEU A CA 9
ATOM 14643 C C . LEU A 1 38 ? -29.072 -5.189 0.332 1.00 0.00 38 LEU A C 9
ATOM 14644 O O . LEU A 1 38 ? -28.320 -5.158 1.285 1.00 0.00 38 LEU A O 9
ATOM 14660 N N . ALA A 1 39 ? -29.789 -4.150 0.001 1.00 0.00 39 ALA A N 9
ATOM 14661 C CA . ALA A 1 39 ? -29.692 -2.892 0.798 1.00 0.00 39 ALA A CA 9
ATOM 14662 C C . ALA A 1 39 ? -30.080 -3.153 2.257 1.00 0.00 39 ALA A C 9
ATOM 14663 O O . ALA A 1 39 ? -29.488 -2.613 3.172 1.00 0.00 39 ALA A O 9
ATOM 14670 N N . ARG A 1 40 ? -31.069 -3.972 2.482 1.00 0.00 40 ARG A N 9
ATOM 14671 C CA . ARG A 1 40 ? -31.496 -4.262 3.882 1.00 0.00 40 ARG A CA 9
ATOM 14672 C C . ARG A 1 40 ? -30.451 -5.131 4.588 1.00 0.00 40 ARG A C 9
ATOM 14673 O O . ARG A 1 40 ? -29.998 -4.818 5.671 1.00 0.00 40 ARG A O 9
ATOM 14694 N N . GLU A 1 41 ? -30.067 -6.223 3.985 1.00 0.00 41 GLU A N 9
ATOM 14695 C CA . GLU A 1 41 ? -29.056 -7.113 4.625 1.00 0.00 41 GLU A CA 9
ATOM 14696 C C . GLU A 1 41 ? -27.752 -6.349 4.873 1.00 0.00 41 GLU A C 9
ATOM 14697 O O . GLU A 1 41 ? -26.993 -6.672 5.766 1.00 0.00 41 GLU A O 9
ATOM 14709 N N . LEU A 1 42 ? -27.482 -5.341 4.090 1.00 0.00 42 LEU A N 9
ATOM 14710 C CA . LEU A 1 42 ? -26.223 -4.564 4.284 1.00 0.00 42 LEU A CA 9
ATOM 14711 C C . LEU A 1 42 ? -26.442 -3.440 5.301 1.00 0.00 42 LEU A C 9
ATOM 14712 O O . LEU A 1 42 ? -25.961 -3.498 6.415 1.00 0.00 42 LEU A O 9
ATOM 14728 N N . GLU A 1 43 ? -27.161 -2.418 4.927 1.00 0.00 43 GLU A N 9
ATOM 14729 C CA . GLU A 1 43 ? -27.406 -1.292 5.873 1.00 0.00 43 GLU A CA 9
ATOM 14730 C C . GLU A 1 43 ? -28.543 -1.643 6.837 1.00 0.00 43 GLU A C 9
ATOM 14731 O O . GLU A 1 43 ? -28.468 -1.383 8.021 1.00 0.00 43 GLU A O 9
ATOM 14743 N N . GLY A 1 44 ? -29.596 -2.231 6.339 1.00 0.00 44 GLY A N 9
ATOM 14744 C CA . GLY A 1 44 ? -30.736 -2.595 7.227 1.00 0.00 44 GLY A CA 9
ATOM 14745 C C . GLY A 1 44 ? -31.990 -1.842 6.780 1.00 0.00 44 GLY A C 9
ATOM 14746 O O . GLY A 1 44 ? -32.925 -1.668 7.536 1.00 0.00 44 GLY A O 9
ATOM 14750 N N . ILE A 1 45 ? -32.016 -1.394 5.555 1.00 0.00 45 ILE A N 9
ATOM 14751 C CA . ILE A 1 45 ? -33.209 -0.650 5.057 1.00 0.00 45 ILE A CA 9
ATOM 14752 C C . ILE A 1 45 ? -34.323 -1.630 4.679 1.00 0.00 45 ILE A C 9
ATOM 14753 O O . ILE A 1 45 ? -34.262 -2.295 3.664 1.00 0.00 45 ILE A O 9
ATOM 14769 N N . GLN A 1 46 ? -35.344 -1.722 5.489 1.00 0.00 46 GLN A N 9
ATOM 14770 C CA . GLN A 1 46 ? -36.461 -2.658 5.173 1.00 0.00 46 GLN A CA 9
ATOM 14771 C C . GLN A 1 46 ? -37.210 -2.180 3.926 1.00 0.00 46 GLN A C 9
ATOM 14772 O O . GLN A 1 46 ? -37.489 -2.946 3.025 1.00 0.00 46 GLN A O 9
ATOM 14786 N N . LYS A 1 47 ? -37.535 -0.917 3.867 1.00 0.00 47 LYS A N 9
ATOM 14787 C CA . LYS A 1 47 ? -38.263 -0.389 2.678 1.00 0.00 47 LYS A CA 9
ATOM 14788 C C . LYS A 1 47 ? -37.423 0.685 1.981 1.00 0.00 47 LYS A C 9
ATOM 14789 O O . LYS A 1 47 ? -37.242 1.773 2.492 1.00 0.00 47 LYS A O 9
ATOM 14808 N N . MET A 1 48 ? -36.907 0.389 0.820 1.00 0.00 48 MET A N 9
ATOM 14809 C CA . MET A 1 48 ? -36.077 1.393 0.094 1.00 0.00 48 MET A CA 9
ATOM 14810 C C . MET A 1 48 ? -36.724 2.778 0.180 1.00 0.00 48 MET A C 9
ATOM 14811 O O . MET A 1 48 ? -37.929 2.906 0.265 1.00 0.00 48 MET A O 9
ATOM 14825 N N . THR A 1 49 ? -35.932 3.815 0.159 1.00 0.00 49 THR A N 9
ATOM 14826 C CA . THR A 1 49 ? -36.502 5.190 0.240 1.00 0.00 49 THR A CA 9
ATOM 14827 C C . THR A 1 49 ? -36.922 5.673 -1.152 1.00 0.00 49 THR A C 9
ATOM 14828 O O . THR A 1 49 ? -36.685 5.016 -2.145 1.00 0.00 49 THR A O 9
ATOM 14839 N N . GLU A 1 50 ? -37.547 6.816 -1.229 1.00 0.00 50 GLU A N 9
ATOM 14840 C CA . GLU A 1 50 ? -37.982 7.341 -2.554 1.00 0.00 50 GLU A CA 9
ATOM 14841 C C . GLU A 1 50 ? -36.774 7.843 -3.349 1.00 0.00 50 GLU A C 9
ATOM 14842 O O . GLU A 1 50 ? -36.670 7.631 -4.541 1.00 0.00 50 GLU A O 9
ATOM 14854 N N . GLU A 1 51 ? -35.859 8.507 -2.697 1.00 0.00 51 GLU A N 9
ATOM 14855 C CA . GLU A 1 51 ? -34.658 9.023 -3.416 1.00 0.00 51 GLU A CA 9
ATOM 14856 C C . GLU A 1 51 ? -33.767 7.859 -3.861 1.00 0.00 51 GLU A C 9
ATOM 14857 O O . GLU A 1 51 ? -33.131 7.911 -4.894 1.00 0.00 51 GLU A O 9
ATOM 14869 N N . HIS A 1 52 ? -33.718 6.809 -3.087 1.00 0.00 52 HIS A N 9
ATOM 14870 C CA . HIS A 1 52 ? -32.869 5.643 -3.465 1.00 0.00 52 HIS A CA 9
ATOM 14871 C C . HIS A 1 52 ? -33.245 5.142 -4.863 1.00 0.00 52 HIS A C 9
ATOM 14872 O O . HIS A 1 52 ? -32.399 4.948 -5.712 1.00 0.00 52 HIS A O 9
ATOM 14886 N N . TRP A 1 53 ? -34.510 4.932 -5.106 1.00 0.00 53 TRP A N 9
ATOM 14887 C CA . TRP A 1 53 ? -34.940 4.444 -6.448 1.00 0.00 53 TRP A CA 9
ATOM 14888 C C . TRP A 1 53 ? -34.785 5.553 -7.492 1.00 0.00 53 TRP A C 9
ATOM 14889 O O . TRP A 1 53 ? -34.604 5.293 -8.665 1.00 0.00 53 TRP A O 9
ATOM 14910 N N . LYS A 1 54 ? -34.857 6.787 -7.076 1.00 0.00 54 LYS A N 9
ATOM 14911 C CA . LYS A 1 54 ? -34.714 7.910 -8.046 1.00 0.00 54 LYS A CA 9
ATOM 14912 C C . LYS A 1 54 ? -33.325 7.883 -8.690 1.00 0.00 54 LYS A C 9
ATOM 14913 O O . LYS A 1 54 ? -33.190 7.794 -9.894 1.00 0.00 54 LYS A O 9
ATOM 14932 N N . LEU A 1 55 ? -32.292 7.960 -7.897 1.00 0.00 55 LEU A N 9
ATOM 14933 C CA . LEU A 1 55 ? -30.913 7.939 -8.463 1.00 0.00 55 LEU A CA 9
ATOM 14934 C C . LEU A 1 55 ? -30.599 6.560 -9.051 1.00 0.00 55 LEU A C 9
ATOM 14935 O O . LEU A 1 55 ? -30.154 6.440 -10.174 1.00 0.00 55 LEU A O 9
ATOM 14951 N N . VAL A 1 56 ? -30.826 5.519 -8.298 1.00 0.00 56 VAL A N 9
ATOM 14952 C CA . VAL A 1 56 ? -30.539 4.148 -8.813 1.00 0.00 56 VAL A CA 9
ATOM 14953 C C . VAL A 1 56 ? -31.222 3.932 -10.167 1.00 0.00 56 VAL A C 9
ATOM 14954 O O . VAL A 1 56 ? -30.713 3.238 -11.023 1.00 0.00 56 VAL A O 9
ATOM 14967 N N . LYS A 1 57 ? -32.370 4.519 -10.365 1.00 0.00 57 LYS A N 9
ATOM 14968 C CA . LYS A 1 57 ? -33.082 4.343 -11.664 1.00 0.00 57 LYS A CA 9
ATOM 14969 C C . LYS A 1 57 ? -32.395 5.163 -12.760 1.00 0.00 57 LYS A C 9
ATOM 14970 O O . LYS A 1 57 ? -32.067 4.656 -13.814 1.00 0.00 57 LYS A O 9
ATOM 14989 N N . TYR A 1 58 ? -32.176 6.426 -12.519 1.00 0.00 58 TYR A N 9
ATOM 14990 C CA . TYR A 1 58 ? -31.511 7.277 -13.548 1.00 0.00 58 TYR A CA 9
ATOM 14991 C C . TYR A 1 58 ? -30.188 6.641 -13.985 1.00 0.00 58 TYR A C 9
ATOM 14992 O O . TYR A 1 58 ? -29.766 6.780 -15.115 1.00 0.00 58 TYR A O 9
ATOM 15010 N N . LEU A 1 59 ? -29.534 5.943 -13.097 1.00 0.00 59 LEU A N 9
ATOM 15011 C CA . LEU A 1 59 ? -28.240 5.299 -13.463 1.00 0.00 59 LEU A CA 9
ATOM 15012 C C . LEU A 1 59 ? -28.487 4.113 -14.401 1.00 0.00 59 LEU A C 9
ATOM 15013 O O . LEU A 1 59 ? -27.804 3.940 -15.392 1.00 0.00 59 LEU A O 9
ATOM 15029 N N . ARG A 1 60 ? -29.457 3.295 -14.096 1.00 0.00 60 ARG A N 9
ATOM 15030 C CA . ARG A 1 60 ? -29.747 2.122 -14.970 1.00 0.00 60 ARG A CA 9
ATOM 15031 C C . ARG A 1 60 ? -29.840 2.563 -16.433 1.00 0.00 60 ARG A C 9
ATOM 15032 O O . ARG A 1 60 ? -29.443 1.850 -17.333 1.00 0.00 60 ARG A O 9
ATOM 15053 N N . GLU A 1 61 ? -30.364 3.733 -16.677 1.00 0.00 61 GLU A N 9
ATOM 15054 C CA . GLU A 1 61 ? -30.483 4.219 -18.082 1.00 0.00 61 GLU A CA 9
ATOM 15055 C C . GLU A 1 61 ? -29.101 4.286 -18.740 1.00 0.00 61 GLU A C 9
ATOM 15056 O O . GLU A 1 61 ? -28.887 3.759 -19.813 1.00 0.00 61 GLU A O 9
ATOM 15068 N N . TYR A 1 62 ? -28.162 4.932 -18.104 1.00 0.00 62 TYR A N 9
ATOM 15069 C CA . TYR A 1 62 ? -26.796 5.033 -18.693 1.00 0.00 62 TYR A CA 9
ATOM 15070 C C . TYR A 1 62 ? -26.180 3.640 -18.842 1.00 0.00 62 TYR A C 9
ATOM 15071 O O . TYR A 1 62 ? -25.555 3.330 -19.837 1.00 0.00 62 TYR A O 9
ATOM 15089 N N . TRP A 1 63 ? -26.350 2.798 -17.859 1.00 0.00 63 TRP A N 9
ATOM 15090 C CA . TRP A 1 63 ? -25.774 1.425 -17.945 1.00 0.00 63 TRP A CA 9
ATOM 15091 C C . TRP A 1 63 ? -26.506 0.610 -19.015 1.00 0.00 63 TRP A C 9
ATOM 15092 O O . TRP A 1 63 ? -26.063 -0.449 -19.412 1.00 0.00 63 TRP A O 9
ATOM 15113 N N . GLU A 1 64 ? -27.622 1.097 -19.485 1.00 0.00 64 GLU A N 9
ATOM 15114 C CA . GLU A 1 64 ? -28.379 0.351 -20.530 1.00 0.00 64 GLU A CA 9
ATOM 15115 C C . GLU A 1 64 ? -27.907 0.768 -21.925 1.00 0.00 64 GLU A C 9
ATOM 15116 O O . GLU A 1 64 ? -28.195 0.116 -22.909 1.00 0.00 64 GLU A O 9
ATOM 15128 N N . THR A 1 65 ? -27.183 1.850 -22.018 1.00 0.00 65 THR A N 9
ATOM 15129 C CA . THR A 1 65 ? -26.692 2.307 -23.351 1.00 0.00 65 THR A CA 9
ATOM 15130 C C . THR A 1 65 ? -25.249 1.845 -23.568 1.00 0.00 65 THR A C 9
ATOM 15131 O O . THR A 1 65 ? -24.903 1.329 -24.613 1.00 0.00 65 THR A O 9
ATOM 15142 N N . PHE A 1 66 ? -24.405 2.024 -22.589 1.00 0.00 66 PHE A N 9
ATOM 15143 C CA . PHE A 1 66 ? -22.985 1.593 -22.740 1.00 0.00 66 PHE A CA 9
ATOM 15144 C C . PHE A 1 66 ? -22.598 0.648 -21.600 1.00 0.00 66 PHE A C 9
ATOM 15145 O O . PHE A 1 66 ? -21.540 0.050 -21.607 1.00 0.00 66 PHE A O 9
ATOM 15162 N N . GLY A 1 67 ? -23.447 0.509 -20.618 1.00 0.00 67 GLY A N 9
ATOM 15163 C CA . GLY A 1 67 ? -23.128 -0.395 -19.477 1.00 0.00 67 GLY A CA 9
ATOM 15164 C C . GLY A 1 67 ? -21.932 0.162 -18.703 1.00 0.00 67 GLY A C 9
ATOM 15165 O O . GLY A 1 67 ? -21.015 -0.556 -18.356 1.00 0.00 67 GLY A O 9
ATOM 15169 N N . THR A 1 68 ? -21.933 1.438 -18.429 1.00 0.00 68 THR A N 9
ATOM 15170 C CA . THR A 1 68 ? -20.795 2.041 -17.677 1.00 0.00 68 THR A CA 9
ATOM 15171 C C . THR A 1 68 ? -21.273 2.562 -16.319 1.00 0.00 68 THR A C 9
ATOM 15172 O O . THR A 1 68 ? -22.395 3.004 -16.172 1.00 0.00 68 THR A O 9
ATOM 15183 N N . CYS A 1 69 ? -20.429 2.513 -15.324 1.00 0.00 69 CYS A N 9
ATOM 15184 C CA . CYS A 1 69 ? -20.835 3.005 -13.977 1.00 0.00 69 CYS A CA 9
ATOM 15185 C C . CYS A 1 69 ? -19.962 4.193 -13.562 1.00 0.00 69 CYS A C 9
ATOM 15186 O O . CYS A 1 69 ? -18.826 4.021 -13.165 1.00 0.00 69 CYS A O 9
ATOM 15193 N N . PRO A 1 70 ? -20.528 5.365 -13.669 1.00 0.00 70 PRO A N 9
ATOM 15194 C CA . PRO A 1 70 ? -19.796 6.601 -13.300 1.00 0.00 70 PRO A CA 9
ATOM 15195 C C . PRO A 1 70 ? -19.669 6.712 -11.778 1.00 0.00 70 PRO A C 9
ATOM 15196 O O . PRO A 1 70 ? -20.490 6.196 -11.046 1.00 0.00 70 PRO A O 9
ATOM 15207 N N . PRO A 1 71 ? -18.635 7.385 -11.354 1.00 0.00 71 PRO A N 9
ATOM 15208 C CA . PRO A 1 71 ? -18.387 7.570 -9.902 1.00 0.00 71 PRO A CA 9
ATOM 15209 C C . PRO A 1 71 ? -19.390 8.568 -9.313 1.00 0.00 71 PRO A C 9
ATOM 15210 O O . PRO A 1 71 ? -20.457 8.199 -8.865 1.00 0.00 71 PRO A O 9
ATOM 15221 N N . ILE A 1 72 ? -19.055 9.830 -9.309 1.00 0.00 72 ILE A N 9
ATOM 15222 C CA . ILE A 1 72 ? -19.992 10.847 -8.748 1.00 0.00 72 ILE A CA 9
ATOM 15223 C C . ILE A 1 72 ? -19.505 12.257 -9.088 1.00 0.00 72 ILE A C 9
ATOM 15224 O O . ILE A 1 72 ? -19.276 13.073 -8.218 1.00 0.00 72 ILE A O 9
ATOM 15240 N N . LYS A 1 73 ? -19.346 12.550 -10.350 1.00 0.00 73 LYS A N 9
ATOM 15241 C CA . LYS A 1 73 ? -18.876 13.908 -10.747 1.00 0.00 73 LYS A CA 9
ATOM 15242 C C . LYS A 1 73 ? -19.708 14.428 -11.922 1.00 0.00 73 LYS A C 9
ATOM 15243 O O . LYS A 1 73 ? -20.471 15.363 -11.789 1.00 0.00 73 LYS A O 9
ATOM 15262 N N . MET A 1 74 ? -19.567 13.828 -13.072 1.00 0.00 74 MET A N 9
ATOM 15263 C CA . MET A 1 74 ? -20.352 14.288 -14.252 1.00 0.00 74 MET A CA 9
ATOM 15264 C C . MET A 1 74 ? -21.839 13.989 -14.042 1.00 0.00 74 MET A C 9
ATOM 15265 O O . MET A 1 74 ? -22.690 14.500 -14.742 1.00 0.00 74 MET A O 9
ATOM 15279 N N . VAL A 1 75 ? -22.157 13.165 -13.080 1.00 0.00 75 VAL A N 9
ATOM 15280 C CA . VAL A 1 75 ? -23.587 12.834 -12.825 1.00 0.00 75 VAL A CA 9
ATOM 15281 C C . VAL A 1 75 ? -24.311 14.046 -12.231 1.00 0.00 75 VAL A C 9
ATOM 15282 O O . VAL A 1 75 ? -25.423 14.360 -12.607 1.00 0.00 75 VAL A O 9
ATOM 15295 N N . THR A 1 76 ? -23.689 14.728 -11.309 1.00 0.00 76 THR A N 9
ATOM 15296 C CA . THR A 1 76 ? -24.344 15.918 -10.695 1.00 0.00 76 THR A CA 9
ATOM 15297 C C . THR A 1 76 ? -24.469 17.042 -11.729 1.00 0.00 76 THR A C 9
ATOM 15298 O O . THR A 1 76 ? -25.350 17.875 -11.649 1.00 0.00 76 THR A O 9
ATOM 15309 N N . LYS A 1 77 ? -23.595 17.069 -12.696 1.00 0.00 77 LYS A N 9
ATOM 15310 C CA . LYS A 1 77 ? -23.666 18.139 -13.733 1.00 0.00 77 LYS A CA 9
ATOM 15311 C C . LYS A 1 77 ? -24.861 17.896 -14.658 1.00 0.00 77 LYS A C 9
ATOM 15312 O O . LYS A 1 77 ? -25.483 18.823 -15.140 1.00 0.00 77 LYS A O 9
ATOM 15331 N N . GLU A 1 78 ? -25.188 16.658 -14.907 1.00 0.00 78 GLU A N 9
ATOM 15332 C CA . GLU A 1 78 ? -26.343 16.356 -15.800 1.00 0.00 78 GLU A CA 9
ATOM 15333 C C . GLU A 1 78 ? -27.642 16.321 -14.988 1.00 0.00 78 GLU A C 9
ATOM 15334 O O . GLU A 1 78 ? -28.533 17.121 -15.190 1.00 0.00 78 GLU A O 9
ATOM 15346 N N . THR A 1 79 ? -27.754 15.399 -14.071 1.00 0.00 79 THR A N 9
ATOM 15347 C CA . THR A 1 79 ? -28.994 15.314 -13.248 1.00 0.00 79 THR A CA 9
ATOM 15348 C C . THR A 1 79 ? -29.195 16.613 -12.462 1.00 0.00 79 THR A C 9
ATOM 15349 O O . THR A 1 79 ? -30.292 17.126 -12.362 1.00 0.00 79 THR A O 9
ATOM 15360 N N . GLY A 1 80 ? -28.143 17.147 -11.903 1.00 0.00 80 GLY A N 9
ATOM 15361 C CA . GLY A 1 80 ? -28.275 18.412 -11.126 1.00 0.00 80 GLY A CA 9
ATOM 15362 C C . GLY A 1 80 ? -28.610 18.085 -9.670 1.00 0.00 80 GLY A C 9
ATOM 15363 O O . GLY A 1 80 ? -28.512 18.924 -8.796 1.00 0.00 80 GLY A O 9
ATOM 15367 N N . PHE A 1 81 ? -29.007 16.871 -9.400 1.00 0.00 81 PHE A N 9
ATOM 15368 C CA . PHE A 1 81 ? -29.348 16.492 -7.999 1.00 0.00 81 PHE A CA 9
ATOM 15369 C C . PHE A 1 81 ? -28.204 16.874 -7.055 1.00 0.00 81 PHE A C 9
ATOM 15370 O O . PHE A 1 81 ? -27.051 16.885 -7.436 1.00 0.00 81 PHE A O 9
ATOM 15387 N N . SER A 1 82 ? -28.515 17.186 -5.827 1.00 0.00 82 SER A N 9
ATOM 15388 C CA . SER A 1 82 ? -27.445 17.568 -4.861 1.00 0.00 82 SER A CA 9
ATOM 15389 C C . SER A 1 82 ? -26.623 16.336 -4.469 1.00 0.00 82 SER A C 9
ATOM 15390 O O . SER A 1 82 ? -27.145 15.248 -4.329 1.00 0.00 82 SER A O 9
ATOM 15398 N N . LEU A 1 83 ? -25.340 16.500 -4.292 1.00 0.00 83 LEU A N 9
ATOM 15399 C CA . LEU A 1 83 ? -24.486 15.339 -3.909 1.00 0.00 83 LEU A CA 9
ATOM 15400 C C . LEU A 1 83 ? -24.732 14.958 -2.447 1.00 0.00 83 LEU A C 9
ATOM 15401 O O . LEU A 1 83 ? -24.593 13.813 -2.063 1.00 0.00 83 LEU A O 9
ATOM 15417 N N . GLU A 1 84 ? -25.095 15.907 -1.629 1.00 0.00 84 GLU A N 9
ATOM 15418 C CA . GLU A 1 84 ? -25.349 15.596 -0.192 1.00 0.00 84 GLU A CA 9
ATOM 15419 C C . GLU A 1 84 ? -26.466 14.557 -0.066 1.00 0.00 84 GLU A C 9
ATOM 15420 O O . GLU A 1 84 ? -26.482 13.756 0.849 1.00 0.00 84 GLU A O 9
ATOM 15432 N N . LYS A 1 85 ? -27.401 14.563 -0.976 1.00 0.00 85 LYS A N 9
ATOM 15433 C CA . LYS A 1 85 ? -28.516 13.575 -0.906 1.00 0.00 85 LYS A CA 9
ATOM 15434 C C . LYS A 1 85 ? -27.978 12.155 -1.102 1.00 0.00 85 LYS A C 9
ATOM 15435 O O . LYS A 1 85 ? -28.083 11.315 -0.231 1.00 0.00 85 LYS A O 9
ATOM 15454 N N . ILE A 1 86 ? -27.405 11.880 -2.242 1.00 0.00 86 ILE A N 9
ATOM 15455 C CA . ILE A 1 86 ? -26.862 10.515 -2.496 1.00 0.00 86 ILE A CA 9
ATOM 15456 C C . ILE A 1 86 ? -25.945 10.084 -1.347 1.00 0.00 86 ILE A C 9
ATOM 15457 O O . ILE A 1 86 ? -26.032 8.978 -0.853 1.00 0.00 86 ILE A O 9
ATOM 15473 N N . TYR A 1 87 ? -25.066 10.949 -0.920 1.00 0.00 87 TYR A N 9
ATOM 15474 C CA . TYR A 1 87 ? -24.145 10.586 0.195 1.00 0.00 87 TYR A CA 9
ATOM 15475 C C . TYR A 1 87 ? -24.945 10.252 1.458 1.00 0.00 87 TYR A C 9
ATOM 15476 O O . TYR A 1 87 ? -24.561 9.407 2.242 1.00 0.00 87 TYR A O 9
ATOM 15494 N N . GLN A 1 88 ? -26.054 10.909 1.661 1.00 0.00 88 GLN A N 9
ATOM 15495 C CA . GLN A 1 88 ? -26.875 10.628 2.874 1.00 0.00 88 GLN A CA 9
ATOM 15496 C C . GLN A 1 88 ? -27.657 9.323 2.697 1.00 0.00 88 GLN A C 9
ATOM 15497 O O . GLN A 1 88 ? -28.022 8.671 3.655 1.00 0.00 88 GLN A O 9
ATOM 15511 N N . LEU A 1 89 ? -27.918 8.937 1.478 1.00 0.00 89 LEU A N 9
ATOM 15512 C CA . LEU A 1 89 ? -28.677 7.675 1.241 1.00 0.00 89 LEU A CA 9
ATOM 15513 C C . LEU A 1 89 ? -27.770 6.462 1.467 1.00 0.00 89 LEU A C 9
ATOM 15514 O O . LEU A 1 89 ? -28.111 5.544 2.186 1.00 0.00 89 LEU A O 9
ATOM 15530 N N . PHE A 1 90 ? -26.616 6.451 0.856 1.00 0.00 90 PHE A N 9
ATOM 15531 C CA . PHE A 1 90 ? -25.688 5.298 1.036 1.00 0.00 90 PHE A CA 9
ATOM 15532 C C . PHE A 1 90 ? -24.633 5.627 2.095 1.00 0.00 90 PHE A C 9
ATOM 15533 O O . PHE A 1 90 ? -24.429 6.776 2.430 1.00 0.00 90 PHE A O 9
ATOM 15550 N N . PRO A 1 91 ? -24.002 4.598 2.589 1.00 0.00 91 PRO A N 9
ATOM 15551 C CA . PRO A 1 91 ? -22.955 4.772 3.627 1.00 0.00 91 PRO A CA 9
ATOM 15552 C C . PRO A 1 91 ? -21.667 5.319 3.005 1.00 0.00 91 PRO A C 9
ATOM 15553 O O . PRO A 1 91 ? -20.710 4.598 2.802 1.00 0.00 91 PRO A O 9
ATOM 15564 N N . SER A 1 92 ? -21.634 6.589 2.705 1.00 0.00 92 SER A N 9
ATOM 15565 C CA . SER A 1 92 ? -20.406 7.185 2.100 1.00 0.00 92 SER A CA 9
ATOM 15566 C C . SER A 1 92 ? -19.820 6.242 1.046 1.00 0.00 92 SER A C 9
ATOM 15567 O O . SER A 1 92 ? -18.913 5.479 1.318 1.00 0.00 92 SER A O 9
ATOM 15575 N N . GLY A 1 93 ? -20.327 6.286 -0.155 1.00 0.00 93 GLY A N 9
ATOM 15576 C CA . GLY A 1 93 ? -19.797 5.392 -1.222 1.00 0.00 93 GLY A CA 9
ATOM 15577 C C . GLY A 1 93 ? -20.797 5.325 -2.377 1.00 0.00 93 GLY A C 9
ATOM 15578 O O . GLY A 1 93 ? -21.436 4.313 -2.588 1.00 0.00 93 GLY A O 9
ATOM 15582 N N . PRO A 1 94 ? -20.897 6.413 -3.090 1.00 0.00 94 PRO A N 9
ATOM 15583 C CA . PRO A 1 94 ? -21.828 6.488 -4.243 1.00 0.00 94 PRO A CA 9
ATOM 15584 C C . PRO A 1 94 ? -21.291 5.666 -5.418 1.00 0.00 94 PRO A C 9
ATOM 15585 O O . PRO A 1 94 ? -22.027 5.271 -6.300 1.00 0.00 94 PRO A O 9
ATOM 15596 N N . ALA A 1 95 ? -20.012 5.406 -5.438 1.00 0.00 95 ALA A N 9
ATOM 15597 C CA . ALA A 1 95 ? -19.430 4.611 -6.556 1.00 0.00 95 ALA A CA 9
ATOM 15598 C C . ALA A 1 95 ? -19.878 3.150 -6.456 1.00 0.00 95 ALA A C 9
ATOM 15599 O O . ALA A 1 95 ? -20.803 2.727 -7.120 1.00 0.00 95 ALA A O 9
ATOM 15606 N N . HIS A 1 96 ? -19.229 2.376 -5.630 1.00 0.00 96 HIS A N 9
ATOM 15607 C CA . HIS A 1 96 ? -19.617 0.943 -5.489 1.00 0.00 96 HIS A CA 9
ATOM 15608 C C . HIS A 1 96 ? -21.012 0.833 -4.868 1.00 0.00 96 HIS A C 9
ATOM 15609 O O . HIS A 1 96 ? -21.647 -0.202 -4.923 1.00 0.00 96 HIS A O 9
ATOM 15623 N N . GLY A 1 97 ? -21.495 1.891 -4.277 1.00 0.00 97 GLY A N 9
ATOM 15624 C CA . GLY A 1 97 ? -22.848 1.846 -3.654 1.00 0.00 97 GLY A CA 9
ATOM 15625 C C . GLY A 1 97 ? -23.916 1.881 -4.747 1.00 0.00 97 GLY A C 9
ATOM 15626 O O . GLY A 1 97 ? -24.588 0.902 -5.004 1.00 0.00 97 GLY A O 9
ATOM 15630 N N . ALA A 1 98 ? -24.079 3.002 -5.394 1.00 0.00 98 ALA A N 9
ATOM 15631 C CA . ALA A 1 98 ? -25.104 3.100 -6.472 1.00 0.00 98 ALA A CA 9
ATOM 15632 C C . ALA A 1 98 ? -24.931 1.952 -7.471 1.00 0.00 98 ALA A C 9
ATOM 15633 O O . ALA A 1 98 ? -25.890 1.349 -7.911 1.00 0.00 98 ALA A O 9
ATOM 15640 N N . CYS A 1 99 ? -23.714 1.645 -7.832 1.00 0.00 99 CYS A N 9
ATOM 15641 C CA . CYS A 1 99 ? -23.481 0.537 -8.801 1.00 0.00 99 CYS A CA 9
ATOM 15642 C C . CYS A 1 99 ? -23.997 -0.785 -8.227 1.00 0.00 99 CYS A C 9
ATOM 15643 O O . CYS A 1 99 ? -24.704 -1.524 -8.882 1.00 0.00 99 CYS A O 9
ATOM 15650 N N . LYS A 1 100 ? -23.648 -1.089 -7.006 1.00 0.00 100 LYS A N 9
ATOM 15651 C CA . LYS A 1 100 ? -24.119 -2.364 -6.392 1.00 0.00 100 LYS A CA 9
ATOM 15652 C C . LYS A 1 100 ? -25.649 -2.434 -6.432 1.00 0.00 100 LYS A C 9
ATOM 15653 O O . LYS A 1 100 ? -26.226 -3.482 -6.638 1.00 0.00 100 LYS A O 9
ATOM 15672 N N . VAL A 1 101 ? -26.307 -1.325 -6.235 1.00 0.00 101 VAL A N 9
ATOM 15673 C CA . VAL A 1 101 ? -27.798 -1.327 -6.263 1.00 0.00 101 VAL A CA 9
ATOM 15674 C C . VAL A 1 101 ? -28.301 -1.506 -7.698 1.00 0.00 101 VAL A C 9
ATOM 15675 O O . VAL A 1 101 ? -29.341 -2.088 -7.933 1.00 0.00 101 VAL A O 9
ATOM 15688 N N . ALA A 1 102 ? -27.570 -1.009 -8.658 1.00 0.00 102 ALA A N 9
ATOM 15689 C CA . ALA A 1 102 ? -28.007 -1.150 -10.077 1.00 0.00 102 ALA A CA 9
ATOM 15690 C C . ALA A 1 102 ? -28.005 -2.625 -10.487 1.00 0.00 102 ALA A C 9
ATOM 15691 O O . ALA A 1 102 ? -28.976 -3.134 -11.011 1.00 0.00 102 ALA A O 9
ATOM 15698 N N . GLY A 1 103 ? -26.923 -3.316 -10.252 1.00 0.00 103 GLY A N 9
ATOM 15699 C CA . GLY A 1 103 ? -26.863 -4.756 -10.629 1.00 0.00 103 GLY A CA 9
ATOM 15700 C C . GLY A 1 103 ? -26.019 -4.921 -11.894 1.00 0.00 103 GLY A C 9
ATOM 15701 O O . GLY A 1 103 ? -26.373 -5.655 -12.796 1.00 0.00 103 GLY A O 9
ATOM 15705 N N . ALA A 1 104 ? -24.905 -4.246 -11.969 1.00 0.00 104 ALA A N 9
ATOM 15706 C CA . ALA A 1 104 ? -24.040 -4.367 -13.178 1.00 0.00 104 ALA A CA 9
ATOM 15707 C C . ALA A 1 104 ? -22.950 -5.418 -12.942 1.00 0.00 104 ALA A C 9
ATOM 15708 O O . ALA A 1 104 ? -22.116 -5.260 -12.074 1.00 0.00 104 ALA A O 9
ATOM 15715 N N . PRO A 1 105 ? -22.997 -6.463 -13.725 1.00 0.00 105 PRO A N 9
ATOM 15716 C CA . PRO A 1 105 ? -22.001 -7.553 -13.595 1.00 0.00 105 PRO A CA 9
ATOM 15717 C C . PRO A 1 105 ? -20.639 -7.102 -14.137 1.00 0.00 105 PRO A C 9
ATOM 15718 O O . PRO A 1 105 ? -19.857 -6.493 -13.433 1.00 0.00 105 PRO A O 9
ATOM 15729 N N . LYS A 1 106 ? -20.349 -7.390 -15.380 1.00 0.00 106 LYS A N 9
ATOM 15730 C CA . LYS A 1 106 ? -19.037 -6.975 -15.961 1.00 0.00 106 LYS A CA 9
ATOM 15731 C C . LYS A 1 106 ? -17.916 -7.176 -14.938 1.00 0.00 106 LYS A C 9
ATOM 15732 O O . LYS A 1 106 ? -17.310 -6.224 -14.487 1.00 0.00 106 LYS A O 9
ATOM 15751 N N . PRO A 1 107 ? -17.682 -8.415 -14.604 1.00 0.00 107 PRO A N 9
ATOM 15752 C CA . PRO A 1 107 ? -16.626 -8.754 -13.619 1.00 0.00 107 PRO A CA 9
ATOM 15753 C C . PRO A 1 107 ? -15.236 -8.560 -14.232 1.00 0.00 107 PRO A C 9
ATOM 15754 O O . PRO A 1 107 ? -14.317 -8.107 -13.579 1.00 0.00 107 PRO A O 9
ATOM 15765 N N . THR A 1 108 ? -15.074 -8.901 -15.481 1.00 0.00 108 THR A N 9
ATOM 15766 C CA . THR A 1 108 ? -13.743 -8.735 -16.131 1.00 0.00 108 THR A CA 9
ATOM 15767 C C . THR A 1 108 ? -13.911 -8.539 -17.641 1.00 0.00 108 THR A C 9
ATOM 15768 O O . THR A 1 108 ? -13.873 -7.433 -18.140 1.00 0.00 108 THR A O 9
ATOM 15779 N N . GLY A 1 109 ? -14.097 -9.606 -18.369 1.00 0.00 109 GLY A N 9
ATOM 15780 C CA . GLY A 1 109 ? -14.267 -9.479 -19.845 1.00 0.00 109 GLY A CA 9
ATOM 15781 C C . GLY A 1 109 ? -15.281 -10.513 -20.334 1.00 0.00 109 GLY A C 9
ATOM 15782 O O . GLY A 1 109 ? -14.962 -11.672 -20.517 1.00 0.00 109 GLY A O 9
ATOM 15786 N N . CYS A 1 110 ? -16.502 -10.105 -20.548 1.00 0.00 110 CYS A N 9
ATOM 15787 C CA . CYS A 1 110 ? -17.536 -11.067 -21.026 1.00 0.00 110 CYS A CA 9
ATOM 15788 C C . CYS A 1 110 ? -17.447 -11.229 -22.546 1.00 0.00 110 CYS A C 9
ATOM 15789 O O . CYS A 1 110 ? -16.428 -10.957 -23.150 1.00 0.00 110 CYS A O 9
ATOM 15797 N N . VAL A 1 111 ? -18.505 -11.668 -23.170 1.00 0.00 111 VAL A N 9
ATOM 15798 C CA . VAL A 1 111 ? -18.479 -11.847 -24.651 1.00 0.00 111 VAL A CA 9
ATOM 15799 C C . VAL A 1 111 ? -18.286 -10.494 -25.342 1.00 0.00 111 VAL A C 9
ATOM 15800 O O . VAL A 1 111 ? -19.270 -9.793 -25.514 1.00 0.00 111 VAL A O 9
ATOM 15814 N N . MET A 1 1 ? -31.728 -15.512 7.512 1.00 0.00 1 MET A N 10
ATOM 15815 C CA . MET A 1 1 ? -30.600 -15.835 6.591 1.00 0.00 1 MET A CA 10
ATOM 15816 C C . MET A 1 1 ? -29.609 -14.669 6.538 1.00 0.00 1 MET A C 10
ATOM 15817 O O . MET A 1 1 ? -29.874 -13.656 5.921 1.00 0.00 1 MET A O 10
ATOM 15833 N N . PRO A 1 2 ? -28.497 -14.853 7.196 1.00 0.00 2 PRO A N 10
ATOM 15834 C CA . PRO A 1 2 ? -27.447 -13.805 7.230 1.00 0.00 2 PRO A CA 10
ATOM 15835 C C . PRO A 1 2 ? -26.726 -13.723 5.882 1.00 0.00 2 PRO A C 10
ATOM 15836 O O . PRO A 1 2 ? -26.364 -14.725 5.298 1.00 0.00 2 PRO A O 10
ATOM 15847 N N . VAL A 1 3 ? -26.512 -12.536 5.384 1.00 0.00 3 VAL A N 10
ATOM 15848 C CA . VAL A 1 3 ? -25.814 -12.390 4.075 1.00 0.00 3 VAL A CA 10
ATOM 15849 C C . VAL A 1 3 ? -24.300 -12.528 4.267 1.00 0.00 3 VAL A C 10
ATOM 15850 O O . VAL A 1 3 ? -23.597 -11.553 4.450 1.00 0.00 3 VAL A O 10
ATOM 15863 N N . LYS A 1 4 ? -23.794 -13.729 4.228 1.00 0.00 4 LYS A N 10
ATOM 15864 C CA . LYS A 1 4 ? -22.328 -13.928 4.409 1.00 0.00 4 LYS A CA 10
ATOM 15865 C C . LYS A 1 4 ? -21.690 -14.389 3.095 1.00 0.00 4 LYS A C 10
ATOM 15866 O O . LYS A 1 4 ? -21.897 -15.499 2.650 1.00 0.00 4 LYS A O 10
ATOM 15885 N N . CYS A 1 5 ? -20.916 -13.543 2.471 1.00 0.00 5 CYS A N 10
ATOM 15886 C CA . CYS A 1 5 ? -20.266 -13.935 1.187 1.00 0.00 5 CYS A CA 10
ATOM 15887 C C . CYS A 1 5 ? -18.793 -14.292 1.425 1.00 0.00 5 CYS A C 10
ATOM 15888 O O . CYS A 1 5 ? -18.206 -13.860 2.398 1.00 0.00 5 CYS A O 10
ATOM 15895 N N . PRO A 1 6 ? -18.236 -15.070 0.527 1.00 0.00 6 PRO A N 10
ATOM 15896 C CA . PRO A 1 6 ? -18.995 -15.574 -0.647 1.00 0.00 6 PRO A CA 10
ATOM 15897 C C . PRO A 1 6 ? -19.947 -16.698 -0.228 1.00 0.00 6 PRO A C 10
ATOM 15898 O O . PRO A 1 6 ? -19.663 -17.462 0.672 1.00 0.00 6 PRO A O 10
ATOM 15909 N N . GLY A 1 7 ? -21.076 -16.803 -0.876 1.00 0.00 7 GLY A N 10
ATOM 15910 C CA . GLY A 1 7 ? -22.042 -17.877 -0.514 1.00 0.00 7 GLY A CA 10
ATOM 15911 C C . GLY A 1 7 ? -23.264 -17.798 -1.432 1.00 0.00 7 GLY A C 10
ATOM 15912 O O . GLY A 1 7 ? -23.390 -16.898 -2.237 1.00 0.00 7 GLY A O 10
ATOM 15916 N N . GLU A 1 8 ? -24.164 -18.735 -1.316 1.00 0.00 8 GLU A N 10
ATOM 15917 C CA . GLU A 1 8 ? -25.378 -18.714 -2.181 1.00 0.00 8 GLU A CA 10
ATOM 15918 C C . GLU A 1 8 ? -26.635 -18.547 -1.322 1.00 0.00 8 GLU A C 10
ATOM 15919 O O . GLU A 1 8 ? -26.719 -19.057 -0.223 1.00 0.00 8 GLU A O 10
ATOM 15931 N N . TYR A 1 9 ? -27.612 -17.835 -1.814 1.00 0.00 9 TYR A N 10
ATOM 15932 C CA . TYR A 1 9 ? -28.861 -17.637 -1.025 1.00 0.00 9 TYR A CA 10
ATOM 15933 C C . TYR A 1 9 ? -30.074 -17.591 -1.958 1.00 0.00 9 TYR A C 10
ATOM 15934 O O . TYR A 1 9 ? -29.942 -17.454 -3.158 1.00 0.00 9 TYR A O 10
ATOM 15952 N N . GLN A 1 10 ? -31.256 -17.705 -1.416 1.00 0.00 10 GLN A N 10
ATOM 15953 C CA . GLN A 1 10 ? -32.476 -17.668 -2.272 1.00 0.00 10 GLN A CA 10
ATOM 15954 C C . GLN A 1 10 ? -33.332 -16.449 -1.920 1.00 0.00 10 GLN A C 10
ATOM 15955 O O . GLN A 1 10 ? -33.514 -16.118 -0.765 1.00 0.00 10 GLN A O 10
ATOM 15969 N N . VAL A 1 11 ? -33.860 -15.776 -2.908 1.00 0.00 11 VAL A N 10
ATOM 15970 C CA . VAL A 1 11 ? -34.702 -14.578 -2.625 1.00 0.00 11 VAL A CA 10
ATOM 15971 C C . VAL A 1 11 ? -35.986 -14.622 -3.461 1.00 0.00 11 VAL A C 10
ATOM 15972 O O . VAL A 1 11 ? -35.948 -14.619 -4.675 1.00 0.00 11 VAL A O 10
ATOM 15985 N N . ASP A 1 12 ? -37.121 -14.664 -2.819 1.00 0.00 12 ASP A N 10
ATOM 15986 C CA . ASP A 1 12 ? -38.406 -14.707 -3.575 1.00 0.00 12 ASP A CA 10
ATOM 15987 C C . ASP A 1 12 ? -38.325 -15.740 -4.702 1.00 0.00 12 ASP A C 10
ATOM 15988 O O . ASP A 1 12 ? -38.609 -15.448 -5.847 1.00 0.00 12 ASP A O 10
ATOM 15997 N N . GLY A 1 13 ? -37.943 -16.947 -4.387 1.00 0.00 13 GLY A N 10
ATOM 15998 C CA . GLY A 1 13 ? -37.848 -17.999 -5.438 1.00 0.00 13 GLY A CA 10
ATOM 15999 C C . GLY A 1 13 ? -36.774 -17.613 -6.457 1.00 0.00 13 GLY A C 10
ATOM 16000 O O . GLY A 1 13 ? -36.933 -17.810 -7.645 1.00 0.00 13 GLY A O 10
ATOM 16004 N N . LYS A 1 14 ? -35.680 -17.067 -6.003 1.00 0.00 14 LYS A N 10
ATOM 16005 C CA . LYS A 1 14 ? -34.595 -16.673 -6.948 1.00 0.00 14 LYS A CA 10
ATOM 16006 C C . LYS A 1 14 ? -33.247 -17.204 -6.454 1.00 0.00 14 LYS A C 10
ATOM 16007 O O . LYS A 1 14 ? -33.116 -17.640 -5.328 1.00 0.00 14 LYS A O 10
ATOM 16026 N N . LYS A 1 15 ? -32.244 -17.174 -7.288 1.00 0.00 15 LYS A N 10
ATOM 16027 C CA . LYS A 1 15 ? -30.907 -17.681 -6.863 1.00 0.00 15 LYS A CA 10
ATOM 16028 C C . LYS A 1 15 ? -29.871 -16.555 -6.912 1.00 0.00 15 LYS A C 10
ATOM 16029 O O . LYS A 1 15 ? -29.397 -16.178 -7.966 1.00 0.00 15 LYS A O 10
ATOM 16048 N N . VAL A 1 16 ? -29.514 -16.016 -5.779 1.00 0.00 16 VAL A N 10
ATOM 16049 C CA . VAL A 1 16 ? -28.507 -14.917 -5.760 1.00 0.00 16 VAL A CA 10
ATOM 16050 C C . VAL A 1 16 ? -27.127 -15.473 -5.402 1.00 0.00 16 VAL A C 10
ATOM 16051 O O . VAL A 1 16 ? -26.972 -16.207 -4.446 1.00 0.00 16 VAL A O 10
ATOM 16064 N N . ILE A 1 17 ? -26.122 -15.133 -6.162 1.00 0.00 17 ILE A N 10
ATOM 16065 C CA . ILE A 1 17 ? -24.753 -15.646 -5.864 1.00 0.00 17 ILE A CA 10
ATOM 16066 C C . ILE A 1 17 ? -23.848 -14.502 -5.401 1.00 0.00 17 ILE A C 10
ATOM 16067 O O . ILE A 1 17 ? -23.567 -13.581 -6.142 1.00 0.00 17 ILE A O 10
ATOM 16083 N N . LEU A 1 18 ? -23.387 -14.553 -4.181 1.00 0.00 18 LEU A N 10
ATOM 16084 C CA . LEU A 1 18 ? -22.500 -13.469 -3.672 1.00 0.00 18 LEU A CA 10
ATOM 16085 C C . LEU A 1 18 ? -21.032 -13.878 -3.813 1.00 0.00 18 LEU A C 10
ATOM 16086 O O . LEU A 1 18 ? -20.570 -14.802 -3.171 1.00 0.00 18 LEU A O 10
ATOM 16102 N N . ASP A 1 19 ? -20.295 -13.200 -4.650 1.00 0.00 19 ASP A N 10
ATOM 16103 C CA . ASP A 1 19 ? -18.857 -13.551 -4.834 1.00 0.00 19 ASP A CA 10
ATOM 16104 C C . ASP A 1 19 ? -18.103 -13.428 -3.506 1.00 0.00 19 ASP A C 10
ATOM 16105 O O . ASP A 1 19 ? -18.693 -13.224 -2.464 1.00 0.00 19 ASP A O 10
ATOM 16114 N N . GLU A 1 20 ? -16.805 -13.555 -3.538 1.00 0.00 20 GLU A N 10
ATOM 16115 C CA . GLU A 1 20 ? -16.012 -13.449 -2.278 1.00 0.00 20 GLU A CA 10
ATOM 16116 C C . GLU A 1 20 ? -16.135 -12.041 -1.690 1.00 0.00 20 GLU A C 10
ATOM 16117 O O . GLU A 1 20 ? -15.941 -11.834 -0.508 1.00 0.00 20 GLU A O 10
ATOM 16129 N N . ASP A 1 21 ? -16.453 -11.073 -2.504 1.00 0.00 21 ASP A N 10
ATOM 16130 C CA . ASP A 1 21 ? -16.586 -9.680 -1.988 1.00 0.00 21 ASP A CA 10
ATOM 16131 C C . ASP A 1 21 ? -18.058 -9.262 -1.964 1.00 0.00 21 ASP A C 10
ATOM 16132 O O . ASP A 1 21 ? -18.393 -8.119 -2.205 1.00 0.00 21 ASP A O 10
ATOM 16141 N N . CYS A 1 22 ? -18.940 -10.179 -1.677 1.00 0.00 22 CYS A N 10
ATOM 16142 C CA . CYS A 1 22 ? -20.389 -9.833 -1.639 1.00 0.00 22 CYS A CA 10
ATOM 16143 C C . CYS A 1 22 ? -20.803 -9.140 -2.940 1.00 0.00 22 CYS A C 10
ATOM 16144 O O . CYS A 1 22 ? -21.526 -8.163 -2.932 1.00 0.00 22 CYS A O 10
ATOM 16151 N N . PHE A 1 23 ? -20.348 -9.636 -4.059 1.00 0.00 23 PHE A N 10
ATOM 16152 C CA . PHE A 1 23 ? -20.716 -9.004 -5.358 1.00 0.00 23 PHE A CA 10
ATOM 16153 C C . PHE A 1 23 ? -21.631 -9.933 -6.159 1.00 0.00 23 PHE A C 10
ATOM 16154 O O . PHE A 1 23 ? -21.216 -10.974 -6.630 1.00 0.00 23 PHE A O 10
ATOM 16171 N N . MET A 1 24 ? -22.873 -9.566 -6.316 1.00 0.00 24 MET A N 10
ATOM 16172 C CA . MET A 1 24 ? -23.814 -10.428 -7.087 1.00 0.00 24 MET A CA 10
ATOM 16173 C C . MET A 1 24 ? -23.151 -10.913 -8.379 1.00 0.00 24 MET A C 10
ATOM 16174 O O . MET A 1 24 ? -22.382 -10.203 -8.997 1.00 0.00 24 MET A O 10
ATOM 16188 N N . GLN A 1 25 ? -23.439 -12.117 -8.790 1.00 0.00 25 GLN A N 10
ATOM 16189 C CA . GLN A 1 25 ? -22.823 -12.645 -10.042 1.00 0.00 25 GLN A CA 10
ATOM 16190 C C . GLN A 1 25 ? -23.906 -12.913 -11.092 1.00 0.00 25 GLN A C 10
ATOM 16191 O O . GLN A 1 25 ? -23.668 -13.565 -12.089 1.00 0.00 25 GLN A O 10
ATOM 16205 N N . ASN A 1 26 ? -25.092 -12.415 -10.875 1.00 0.00 26 ASN A N 10
ATOM 16206 C CA . ASN A 1 26 ? -26.187 -12.641 -11.862 1.00 0.00 26 ASN A CA 10
ATOM 16207 C C . ASN A 1 26 ? -27.106 -11.418 -11.919 1.00 0.00 26 ASN A C 10
ATOM 16208 O O . ASN A 1 26 ? -28.287 -11.514 -11.655 1.00 0.00 26 ASN A O 10
ATOM 16219 N N . PRO A 1 27 ? -26.523 -10.302 -12.264 1.00 0.00 27 PRO A N 10
ATOM 16220 C CA . PRO A 1 27 ? -27.293 -9.036 -12.361 1.00 0.00 27 PRO A CA 10
ATOM 16221 C C . PRO A 1 27 ? -28.195 -9.050 -13.598 1.00 0.00 27 PRO A C 10
ATOM 16222 O O . PRO A 1 27 ? -29.016 -8.175 -13.789 1.00 0.00 27 PRO A O 10
ATOM 16233 N N . GLU A 1 28 ? -28.049 -10.035 -14.441 1.00 0.00 28 GLU A N 10
ATOM 16234 C CA . GLU A 1 28 ? -28.899 -10.102 -15.665 1.00 0.00 28 GLU A CA 10
ATOM 16235 C C . GLU A 1 28 ? -30.379 -10.151 -15.279 1.00 0.00 28 GLU A C 10
ATOM 16236 O O . GLU A 1 28 ? -31.240 -9.727 -16.026 1.00 0.00 28 GLU A O 10
ATOM 16248 N N . ASP A 1 29 ? -30.683 -10.665 -14.119 1.00 0.00 29 ASP A N 10
ATOM 16249 C CA . ASP A 1 29 ? -32.109 -10.740 -13.687 1.00 0.00 29 ASP A CA 10
ATOM 16250 C C . ASP A 1 29 ? -32.481 -9.500 -12.868 1.00 0.00 29 ASP A C 10
ATOM 16251 O O . ASP A 1 29 ? -33.175 -8.620 -13.339 1.00 0.00 29 ASP A O 10
ATOM 16260 N N . TRP A 1 30 ? -32.028 -9.425 -11.648 1.00 0.00 30 TRP A N 10
ATOM 16261 C CA . TRP A 1 30 ? -32.358 -8.242 -10.801 1.00 0.00 30 TRP A CA 10
ATOM 16262 C C . TRP A 1 30 ? -33.877 -8.080 -10.692 1.00 0.00 30 TRP A C 10
ATOM 16263 O O . TRP A 1 30 ? -34.627 -8.629 -11.475 1.00 0.00 30 TRP A O 10
ATOM 16284 N N . ASP A 1 31 ? -34.336 -7.332 -9.727 1.00 0.00 31 ASP A N 10
ATOM 16285 C CA . ASP A 1 31 ? -35.806 -7.136 -9.570 1.00 0.00 31 ASP A CA 10
ATOM 16286 C C . ASP A 1 31 ? -36.088 -6.107 -8.474 1.00 0.00 31 ASP A C 10
ATOM 16287 O O . ASP A 1 31 ? -35.187 -5.620 -7.818 1.00 0.00 31 ASP A O 10
ATOM 16296 N N . GLU A 1 32 ? -37.332 -5.769 -8.269 1.00 0.00 32 GLU A N 10
ATOM 16297 C CA . GLU A 1 32 ? -37.668 -4.770 -7.215 1.00 0.00 32 GLU A CA 10
ATOM 16298 C C . GLU A 1 32 ? -37.415 -5.362 -5.825 1.00 0.00 32 GLU A C 10
ATOM 16299 O O . GLU A 1 32 ? -36.745 -4.772 -5.002 1.00 0.00 32 GLU A O 10
ATOM 16311 N N . LYS A 1 33 ? -37.945 -6.525 -5.560 1.00 0.00 33 LYS A N 10
ATOM 16312 C CA . LYS A 1 33 ? -37.733 -7.154 -4.225 1.00 0.00 33 LYS A CA 10
ATOM 16313 C C . LYS A 1 33 ? -36.249 -7.472 -4.019 1.00 0.00 33 LYS A C 10
ATOM 16314 O O . LYS A 1 33 ? -35.739 -7.416 -2.919 1.00 0.00 33 LYS A O 10
ATOM 16333 N N . VAL A 1 34 ? -35.554 -7.804 -5.072 1.00 0.00 34 VAL A N 10
ATOM 16334 C CA . VAL A 1 34 ? -34.104 -8.127 -4.938 1.00 0.00 34 VAL A CA 10
ATOM 16335 C C . VAL A 1 34 ? -33.320 -6.875 -4.533 1.00 0.00 34 VAL A C 10
ATOM 16336 O O . VAL A 1 34 ? -32.621 -6.864 -3.541 1.00 0.00 34 VAL A O 10
ATOM 16349 N N . ALA A 1 35 ? -33.430 -5.822 -5.296 1.00 0.00 35 ALA A N 10
ATOM 16350 C CA . ALA A 1 35 ? -32.689 -4.574 -4.954 1.00 0.00 35 ALA A CA 10
ATOM 16351 C C . ALA A 1 35 ? -33.001 -4.147 -3.517 1.00 0.00 35 ALA A C 10
ATOM 16352 O O . ALA A 1 35 ? -32.115 -3.834 -2.747 1.00 0.00 35 ALA A O 10
ATOM 16359 N N . GLU A 1 36 ? -34.252 -4.133 -3.151 1.00 0.00 36 GLU A N 10
ATOM 16360 C CA . GLU A 1 36 ? -34.619 -3.724 -1.763 1.00 0.00 36 GLU A CA 10
ATOM 16361 C C . GLU A 1 36 ? -34.116 -4.761 -0.754 1.00 0.00 36 GLU A C 10
ATOM 16362 O O . GLU A 1 36 ? -33.859 -4.452 0.392 1.00 0.00 36 GLU A O 10
ATOM 16374 N N . TRP A 1 37 ? -33.974 -5.990 -1.172 1.00 0.00 37 TRP A N 10
ATOM 16375 C CA . TRP A 1 37 ? -33.490 -7.045 -0.235 1.00 0.00 37 TRP A CA 10
ATOM 16376 C C . TRP A 1 37 ? -32.022 -6.801 0.127 1.00 0.00 37 TRP A C 10
ATOM 16377 O O . TRP A 1 37 ? -31.663 -6.720 1.286 1.00 0.00 37 TRP A O 10
ATOM 16398 N N . LEU A 1 38 ? -31.169 -6.686 -0.854 1.00 0.00 38 LEU A N 10
ATOM 16399 C CA . LEU A 1 38 ? -29.725 -6.450 -0.566 1.00 0.00 38 LEU A CA 10
ATOM 16400 C C . LEU A 1 38 ? -29.538 -5.110 0.151 1.00 0.00 38 LEU A C 10
ATOM 16401 O O . LEU A 1 38 ? -28.704 -4.973 1.022 1.00 0.00 38 LEU A O 10
ATOM 16417 N N . ALA A 1 39 ? -30.308 -4.121 -0.211 1.00 0.00 39 ALA A N 10
ATOM 16418 C CA . ALA A 1 39 ? -30.172 -2.792 0.448 1.00 0.00 39 ALA A CA 10
ATOM 16419 C C . ALA A 1 39 ? -30.569 -2.888 1.925 1.00 0.00 39 ALA A C 10
ATOM 16420 O O . ALA A 1 39 ? -29.978 -2.256 2.779 1.00 0.00 39 ALA A O 10
ATOM 16427 N N . ARG A 1 40 ? -31.566 -3.672 2.230 1.00 0.00 40 ARG A N 10
ATOM 16428 C CA . ARG A 1 40 ? -32.000 -3.806 3.651 1.00 0.00 40 ARG A CA 10
ATOM 16429 C C . ARG A 1 40 ? -31.035 -4.714 4.420 1.00 0.00 40 ARG A C 10
ATOM 16430 O O . ARG A 1 40 ? -30.860 -4.578 5.614 1.00 0.00 40 ARG A O 10
ATOM 16451 N N . GLU A 1 41 ? -30.409 -5.640 3.747 1.00 0.00 41 GLU A N 10
ATOM 16452 C CA . GLU A 1 41 ? -29.459 -6.555 4.444 1.00 0.00 41 GLU A CA 10
ATOM 16453 C C . GLU A 1 41 ? -28.134 -5.839 4.719 1.00 0.00 41 GLU A C 10
ATOM 16454 O O . GLU A 1 41 ? -27.427 -6.161 5.652 1.00 0.00 41 GLU A O 10
ATOM 16466 N N . LEU A 1 42 ? -27.790 -4.874 3.912 1.00 0.00 42 LEU A N 10
ATOM 16467 C CA . LEU A 1 42 ? -26.508 -4.144 4.129 1.00 0.00 42 LEU A CA 10
ATOM 16468 C C . LEU A 1 42 ? -26.759 -2.851 4.911 1.00 0.00 42 LEU A C 10
ATOM 16469 O O . LEU A 1 42 ? -25.864 -2.303 5.525 1.00 0.00 42 LEU A O 10
ATOM 16485 N N . GLU A 1 43 ? -27.967 -2.358 4.893 1.00 0.00 43 GLU A N 10
ATOM 16486 C CA . GLU A 1 43 ? -28.267 -1.100 5.636 1.00 0.00 43 GLU A CA 10
ATOM 16487 C C . GLU A 1 43 ? -29.466 -1.305 6.567 1.00 0.00 43 GLU A C 10
ATOM 16488 O O . GLU A 1 43 ? -29.512 -0.776 7.659 1.00 0.00 43 GLU A O 10
ATOM 16500 N N . GLY A 1 44 ? -30.435 -2.069 6.143 1.00 0.00 44 GLY A N 10
ATOM 16501 C CA . GLY A 1 44 ? -31.629 -2.303 7.006 1.00 0.00 44 GLY A CA 10
ATOM 16502 C C . GLY A 1 44 ? -32.749 -1.347 6.596 1.00 0.00 44 GLY A C 10
ATOM 16503 O O . GLY A 1 44 ? -33.648 -1.063 7.363 1.00 0.00 44 GLY A O 10
ATOM 16507 N N . ILE A 1 45 ? -32.704 -0.847 5.392 1.00 0.00 45 ILE A N 10
ATOM 16508 C CA . ILE A 1 45 ? -33.767 0.092 4.932 1.00 0.00 45 ILE A CA 10
ATOM 16509 C C . ILE A 1 45 ? -35.138 -0.584 5.005 1.00 0.00 45 ILE A C 10
ATOM 16510 O O . ILE A 1 45 ? -35.527 -1.318 4.118 1.00 0.00 45 ILE A O 10
ATOM 16526 N N . GLN A 1 46 ? -35.877 -0.341 6.053 1.00 0.00 46 GLN A N 10
ATOM 16527 C CA . GLN A 1 46 ? -37.223 -0.969 6.177 1.00 0.00 46 GLN A CA 10
ATOM 16528 C C . GLN A 1 46 ? -38.024 -0.748 4.891 1.00 0.00 46 GLN A C 10
ATOM 16529 O O . GLN A 1 46 ? -38.667 -1.647 4.386 1.00 0.00 46 GLN A O 10
ATOM 16543 N N . LYS A 1 47 ? -37.985 0.442 4.356 1.00 0.00 47 LYS A N 10
ATOM 16544 C CA . LYS A 1 47 ? -38.741 0.722 3.102 1.00 0.00 47 LYS A CA 10
ATOM 16545 C C . LYS A 1 47 ? -37.874 1.536 2.137 1.00 0.00 47 LYS A C 10
ATOM 16546 O O . LYS A 1 47 ? -37.516 2.664 2.412 1.00 0.00 47 LYS A O 10
ATOM 16565 N N . MET A 1 48 ? -37.532 0.972 1.011 1.00 0.00 48 MET A N 10
ATOM 16566 C CA . MET A 1 48 ? -36.687 1.715 0.031 1.00 0.00 48 MET A CA 10
ATOM 16567 C C . MET A 1 48 ? -37.162 3.165 -0.084 1.00 0.00 48 MET A C 10
ATOM 16568 O O . MET A 1 48 ? -38.344 3.439 -0.140 1.00 0.00 48 MET A O 10
ATOM 16582 N N . THR A 1 49 ? -36.249 4.097 -0.119 1.00 0.00 49 THR A N 10
ATOM 16583 C CA . THR A 1 49 ? -36.648 5.530 -0.229 1.00 0.00 49 THR A CA 10
ATOM 16584 C C . THR A 1 49 ? -36.960 5.881 -1.686 1.00 0.00 49 THR A C 10
ATOM 16585 O O . THR A 1 49 ? -36.277 5.458 -2.598 1.00 0.00 49 THR A O 10
ATOM 16596 N N . GLU A 1 50 ? -37.988 6.652 -1.913 1.00 0.00 50 GLU A N 10
ATOM 16597 C CA . GLU A 1 50 ? -38.343 7.029 -3.311 1.00 0.00 50 GLU A CA 10
ATOM 16598 C C . GLU A 1 50 ? -37.120 7.605 -4.031 1.00 0.00 50 GLU A C 10
ATOM 16599 O O . GLU A 1 50 ? -37.025 7.565 -5.241 1.00 0.00 50 GLU A O 10
ATOM 16611 N N . GLU A 1 51 ? -36.185 8.139 -3.295 1.00 0.00 51 GLU A N 10
ATOM 16612 C CA . GLU A 1 51 ? -34.969 8.717 -3.938 1.00 0.00 51 GLU A CA 10
ATOM 16613 C C . GLU A 1 51 ? -34.027 7.598 -4.389 1.00 0.00 51 GLU A C 10
ATOM 16614 O O . GLU A 1 51 ? -33.513 7.612 -5.490 1.00 0.00 51 GLU A O 10
ATOM 16626 N N . HIS A 1 52 ? -33.798 6.626 -3.548 1.00 0.00 52 HIS A N 10
ATOM 16627 C CA . HIS A 1 52 ? -32.890 5.508 -3.930 1.00 0.00 52 HIS A CA 10
ATOM 16628 C C . HIS A 1 52 ? -33.314 4.919 -5.279 1.00 0.00 52 HIS A C 10
ATOM 16629 O O . HIS A 1 52 ? -32.534 4.845 -6.208 1.00 0.00 52 HIS A O 10
ATOM 16643 N N . TRP A 1 53 ? -34.544 4.500 -5.393 1.00 0.00 53 TRP A N 10
ATOM 16644 C CA . TRP A 1 53 ? -35.018 3.917 -6.681 1.00 0.00 53 TRP A CA 10
ATOM 16645 C C . TRP A 1 53 ? -34.791 4.907 -7.826 1.00 0.00 53 TRP A C 10
ATOM 16646 O O . TRP A 1 53 ? -34.595 4.523 -8.961 1.00 0.00 53 TRP A O 10
ATOM 16667 N N . LYS A 1 54 ? -34.817 6.179 -7.537 1.00 0.00 54 LYS A N 10
ATOM 16668 C CA . LYS A 1 54 ? -34.604 7.193 -8.609 1.00 0.00 54 LYS A CA 10
ATOM 16669 C C . LYS A 1 54 ? -33.178 7.091 -9.158 1.00 0.00 54 LYS A C 10
ATOM 16670 O O . LYS A 1 54 ? -32.968 6.973 -10.349 1.00 0.00 54 LYS A O 10
ATOM 16689 N N . LEU A 1 55 ? -32.198 7.136 -8.299 1.00 0.00 55 LEU A N 10
ATOM 16690 C CA . LEU A 1 55 ? -30.786 7.043 -8.772 1.00 0.00 55 LEU A CA 10
ATOM 16691 C C . LEU A 1 55 ? -30.542 5.691 -9.446 1.00 0.00 55 LEU A C 10
ATOM 16692 O O . LEU A 1 55 ? -29.826 5.594 -10.422 1.00 0.00 55 LEU A O 10
ATOM 16708 N N . VAL A 1 56 ? -31.134 4.646 -8.935 1.00 0.00 56 VAL A N 10
ATOM 16709 C CA . VAL A 1 56 ? -30.935 3.302 -9.550 1.00 0.00 56 VAL A CA 10
ATOM 16710 C C . VAL A 1 56 ? -31.518 3.277 -10.964 1.00 0.00 56 VAL A C 10
ATOM 16711 O O . VAL A 1 56 ? -30.963 2.679 -11.864 1.00 0.00 56 VAL A O 10
ATOM 16724 N N . LYS A 1 57 ? -32.634 3.921 -11.167 1.00 0.00 57 LYS A N 10
ATOM 16725 C CA . LYS A 1 57 ? -33.253 3.933 -12.523 1.00 0.00 57 LYS A CA 10
ATOM 16726 C C . LYS A 1 57 ? -32.382 4.733 -13.496 1.00 0.00 57 LYS A C 10
ATOM 16727 O O . LYS A 1 57 ? -31.996 4.250 -14.541 1.00 0.00 57 LYS A O 10
ATOM 16746 N N . TYR A 1 58 ? -32.069 5.956 -13.160 1.00 0.00 58 TYR A N 10
ATOM 16747 C CA . TYR A 1 58 ? -31.225 6.786 -14.066 1.00 0.00 58 TYR A CA 10
ATOM 16748 C C . TYR A 1 58 ? -29.950 6.026 -14.446 1.00 0.00 58 TYR A C 10
ATOM 16749 O O . TYR A 1 58 ? -29.514 6.056 -15.578 1.00 0.00 58 TYR A O 10
ATOM 16767 N N . LEU A 1 59 ? -29.352 5.347 -13.506 1.00 0.00 59 LEU A N 10
ATOM 16768 C CA . LEU A 1 59 ? -28.106 4.586 -13.814 1.00 0.00 59 LEU A CA 10
ATOM 16769 C C . LEU A 1 59 ? -28.394 3.495 -14.849 1.00 0.00 59 LEU A C 10
ATOM 16770 O O . LEU A 1 59 ? -27.570 3.186 -15.686 1.00 0.00 59 LEU A O 10
ATOM 16786 N N . ARG A 1 60 ? -29.559 2.907 -14.796 1.00 0.00 60 ARG A N 10
ATOM 16787 C CA . ARG A 1 60 ? -29.898 1.835 -15.777 1.00 0.00 60 ARG A CA 10
ATOM 16788 C C . ARG A 1 60 ? -29.851 2.386 -17.205 1.00 0.00 60 ARG A C 10
ATOM 16789 O O . ARG A 1 60 ? -29.553 1.675 -18.144 1.00 0.00 60 ARG A O 10
ATOM 16810 N N . GLU A 1 61 ? -30.140 3.646 -17.375 1.00 0.00 61 GLU A N 10
ATOM 16811 C CA . GLU A 1 61 ? -30.113 4.241 -18.742 1.00 0.00 61 GLU A CA 10
ATOM 16812 C C . GLU A 1 61 ? -28.676 4.291 -19.271 1.00 0.00 61 GLU A C 10
ATOM 16813 O O . GLU A 1 61 ? -28.408 3.932 -20.401 1.00 0.00 61 GLU A O 10
ATOM 16825 N N . TYR A 1 62 ? -27.751 4.735 -18.464 1.00 0.00 62 TYR A N 10
ATOM 16826 C CA . TYR A 1 62 ? -26.334 4.810 -18.923 1.00 0.00 62 TYR A CA 10
ATOM 16827 C C . TYR A 1 62 ? -25.792 3.405 -19.202 1.00 0.00 62 TYR A C 10
ATOM 16828 O O . TYR A 1 62 ? -25.043 3.193 -20.135 1.00 0.00 62 TYR A O 10
ATOM 16846 N N . TRP A 1 63 ? -26.163 2.445 -18.401 1.00 0.00 63 TRP A N 10
ATOM 16847 C CA . TRP A 1 63 ? -25.664 1.056 -18.621 1.00 0.00 63 TRP A CA 10
ATOM 16848 C C . TRP A 1 63 ? -26.174 0.517 -19.961 1.00 0.00 63 TRP A C 10
ATOM 16849 O O . TRP A 1 63 ? -25.421 -0.019 -20.750 1.00 0.00 63 TRP A O 10
ATOM 16870 N N . GLU A 1 64 ? -27.443 0.656 -20.224 1.00 0.00 64 GLU A N 10
ATOM 16871 C CA . GLU A 1 64 ? -28.000 0.150 -21.512 1.00 0.00 64 GLU A CA 10
ATOM 16872 C C . GLU A 1 64 ? -27.442 0.962 -22.685 1.00 0.00 64 GLU A C 10
ATOM 16873 O O . GLU A 1 64 ? -27.576 0.585 -23.832 1.00 0.00 64 GLU A O 10
ATOM 16885 N N . THR A 1 65 ? -26.817 2.073 -22.406 1.00 0.00 65 THR A N 10
ATOM 16886 C CA . THR A 1 65 ? -26.252 2.906 -23.507 1.00 0.00 65 THR A CA 10
ATOM 16887 C C . THR A 1 65 ? -24.802 2.503 -23.787 1.00 0.00 65 THR A C 10
ATOM 16888 O O . THR A 1 65 ? -24.279 2.739 -24.858 1.00 0.00 65 THR A O 10
ATOM 16899 N N . PHE A 1 66 ? -24.149 1.898 -22.833 1.00 0.00 66 PHE A N 10
ATOM 16900 C CA . PHE A 1 66 ? -22.733 1.481 -23.049 1.00 0.00 66 PHE A CA 10
ATOM 16901 C C . PHE A 1 66 ? -22.452 0.164 -22.321 1.00 0.00 66 PHE A C 10
ATOM 16902 O O . PHE A 1 66 ? -21.823 -0.729 -22.854 1.00 0.00 66 PHE A O 10
ATOM 16919 N N . GLY A 1 67 ? -22.910 0.037 -21.106 1.00 0.00 67 GLY A N 10
ATOM 16920 C CA . GLY A 1 67 ? -22.667 -1.223 -20.347 1.00 0.00 67 GLY A CA 10
ATOM 16921 C C . GLY A 1 67 ? -21.551 -0.996 -19.326 1.00 0.00 67 GLY A C 10
ATOM 16922 O O . GLY A 1 67 ? -20.675 -1.820 -19.156 1.00 0.00 67 GLY A O 10
ATOM 16926 N N . THR A 1 68 ? -21.575 0.116 -18.644 1.00 0.00 68 THR A N 10
ATOM 16927 C CA . THR A 1 68 ? -20.516 0.395 -17.633 1.00 0.00 68 THR A CA 10
ATOM 16928 C C . THR A 1 68 ? -21.045 1.352 -16.562 1.00 0.00 68 THR A C 10
ATOM 16929 O O . THR A 1 68 ? -22.005 2.066 -16.773 1.00 0.00 68 THR A O 10
ATOM 16940 N N . CYS A 1 69 ? -20.428 1.370 -15.412 1.00 0.00 69 CYS A N 10
ATOM 16941 C CA . CYS A 1 69 ? -20.898 2.281 -14.329 1.00 0.00 69 CYS A CA 10
ATOM 16942 C C . CYS A 1 69 ? -20.069 3.568 -14.321 1.00 0.00 69 CYS A C 10
ATOM 16943 O O . CYS A 1 69 ? -18.877 3.537 -14.086 1.00 0.00 69 CYS A O 10
ATOM 16950 N N . PRO A 1 70 ? -20.731 4.664 -14.580 1.00 0.00 70 PRO A N 10
ATOM 16951 C CA . PRO A 1 70 ? -20.046 5.981 -14.603 1.00 0.00 70 PRO A CA 10
ATOM 16952 C C . PRO A 1 70 ? -19.690 6.423 -13.181 1.00 0.00 70 PRO A C 10
ATOM 16953 O O . PRO A 1 70 ? -20.060 5.778 -12.219 1.00 0.00 70 PRO A O 10
ATOM 16964 N N . PRO A 1 71 ? -18.980 7.515 -13.097 1.00 0.00 71 PRO A N 10
ATOM 16965 C CA . PRO A 1 71 ? -18.566 8.057 -11.779 1.00 0.00 71 PRO A CA 10
ATOM 16966 C C . PRO A 1 71 ? -19.769 8.660 -11.046 1.00 0.00 71 PRO A C 10
ATOM 16967 O O . PRO A 1 71 ? -20.905 8.346 -11.339 1.00 0.00 71 PRO A O 10
ATOM 16978 N N . ILE A 1 72 ? -19.527 9.521 -10.096 1.00 0.00 72 ILE A N 10
ATOM 16979 C CA . ILE A 1 72 ? -20.659 10.139 -9.346 1.00 0.00 72 ILE A CA 10
ATOM 16980 C C . ILE A 1 72 ? -20.669 11.657 -9.551 1.00 0.00 72 ILE A C 10
ATOM 16981 O O . ILE A 1 72 ? -21.525 12.355 -9.046 1.00 0.00 72 ILE A O 10
ATOM 16997 N N . LYS A 1 73 ? -19.723 12.174 -10.287 1.00 0.00 73 LYS A N 10
ATOM 16998 C CA . LYS A 1 73 ? -19.681 13.646 -10.521 1.00 0.00 73 LYS A CA 10
ATOM 16999 C C . LYS A 1 73 ? -20.483 14.006 -11.776 1.00 0.00 73 LYS A C 10
ATOM 17000 O O . LYS A 1 73 ? -21.249 14.949 -11.786 1.00 0.00 73 LYS A O 10
ATOM 17019 N N . MET A 1 74 ? -20.312 13.261 -12.834 1.00 0.00 74 MET A N 10
ATOM 17020 C CA . MET A 1 74 ? -21.064 13.562 -14.086 1.00 0.00 74 MET A CA 10
ATOM 17021 C C . MET A 1 74 ? -22.551 13.249 -13.898 1.00 0.00 74 MET A C 10
ATOM 17022 O O . MET A 1 74 ? -23.399 13.786 -14.582 1.00 0.00 74 MET A O 10
ATOM 17036 N N . VAL A 1 75 ? -22.872 12.382 -12.976 1.00 0.00 75 VAL A N 10
ATOM 17037 C CA . VAL A 1 75 ? -24.304 12.035 -12.746 1.00 0.00 75 VAL A CA 10
ATOM 17038 C C . VAL A 1 75 ? -25.035 13.206 -12.083 1.00 0.00 75 VAL A C 10
ATOM 17039 O O . VAL A 1 75 ? -26.152 13.530 -12.431 1.00 0.00 75 VAL A O 10
ATOM 17052 N N . THR A 1 76 ? -24.412 13.842 -11.128 1.00 0.00 76 THR A N 10
ATOM 17053 C CA . THR A 1 76 ? -25.071 14.990 -10.442 1.00 0.00 76 THR A CA 10
ATOM 17054 C C . THR A 1 76 ? -25.347 16.117 -11.442 1.00 0.00 76 THR A C 10
ATOM 17055 O O . THR A 1 76 ? -26.418 16.691 -11.465 1.00 0.00 76 THR A O 10
ATOM 17066 N N . LYS A 1 77 ? -24.387 16.439 -12.265 1.00 0.00 77 LYS A N 10
ATOM 17067 C CA . LYS A 1 77 ? -24.593 17.529 -13.261 1.00 0.00 77 LYS A CA 10
ATOM 17068 C C . LYS A 1 77 ? -25.954 17.375 -13.946 1.00 0.00 77 LYS A C 10
ATOM 17069 O O . LYS A 1 77 ? -26.710 18.319 -14.066 1.00 0.00 77 LYS A O 10
ATOM 17088 N N . GLU A 1 78 ? -26.272 16.193 -14.395 1.00 0.00 78 GLU A N 10
ATOM 17089 C CA . GLU A 1 78 ? -27.583 15.980 -15.074 1.00 0.00 78 GLU A CA 10
ATOM 17090 C C . GLU A 1 78 ? -28.728 16.088 -14.062 1.00 0.00 78 GLU A C 10
ATOM 17091 O O . GLU A 1 78 ? -29.816 16.520 -14.386 1.00 0.00 78 GLU A O 10
ATOM 17103 N N . THR A 1 79 ? -28.492 15.697 -12.839 1.00 0.00 79 THR A N 10
ATOM 17104 C CA . THR A 1 79 ? -29.569 15.777 -11.811 1.00 0.00 79 THR A CA 10
ATOM 17105 C C . THR A 1 79 ? -29.325 16.966 -10.877 1.00 0.00 79 THR A C 10
ATOM 17106 O O . THR A 1 79 ? -29.987 17.980 -10.963 1.00 0.00 79 THR A O 10
ATOM 17117 N N . GLY A 1 80 ? -28.380 16.846 -9.986 1.00 0.00 80 GLY A N 10
ATOM 17118 C CA . GLY A 1 80 ? -28.095 17.967 -9.046 1.00 0.00 80 GLY A CA 10
ATOM 17119 C C . GLY A 1 80 ? -28.082 17.439 -7.612 1.00 0.00 80 GLY A C 10
ATOM 17120 O O . GLY A 1 80 ? -27.658 18.112 -6.694 1.00 0.00 80 GLY A O 10
ATOM 17124 N N . PHE A 1 81 ? -28.544 16.234 -7.411 1.00 0.00 81 PHE A N 10
ATOM 17125 C CA . PHE A 1 81 ? -28.558 15.659 -6.035 1.00 0.00 81 PHE A CA 10
ATOM 17126 C C . PHE A 1 81 ? -27.239 15.969 -5.321 1.00 0.00 81 PHE A C 10
ATOM 17127 O O . PHE A 1 81 ? -26.253 15.280 -5.492 1.00 0.00 81 PHE A O 10
ATOM 17144 N N . SER A 1 82 ? -27.217 16.998 -4.520 1.00 0.00 82 SER A N 10
ATOM 17145 C CA . SER A 1 82 ? -25.962 17.352 -3.795 1.00 0.00 82 SER A CA 10
ATOM 17146 C C . SER A 1 82 ? -25.294 16.089 -3.246 1.00 0.00 82 SER A C 10
ATOM 17147 O O . SER A 1 82 ? -25.930 15.260 -2.626 1.00 0.00 82 SER A O 10
ATOM 17155 N N . LEU A 1 83 ? -24.017 15.937 -3.466 1.00 0.00 83 LEU A N 10
ATOM 17156 C CA . LEU A 1 83 ? -23.311 14.727 -2.954 1.00 0.00 83 LEU A CA 10
ATOM 17157 C C . LEU A 1 83 ? -23.597 14.543 -1.461 1.00 0.00 83 LEU A C 10
ATOM 17158 O O . LEU A 1 83 ? -23.751 13.436 -0.982 1.00 0.00 83 LEU A O 10
ATOM 17174 N N . GLU A 1 84 ? -23.670 15.617 -0.723 1.00 0.00 84 GLU A N 10
ATOM 17175 C CA . GLU A 1 84 ? -23.947 15.499 0.737 1.00 0.00 84 GLU A CA 10
ATOM 17176 C C . GLU A 1 84 ? -25.244 14.718 0.964 1.00 0.00 84 GLU A C 10
ATOM 17177 O O . GLU A 1 84 ? -25.340 13.900 1.857 1.00 0.00 84 GLU A O 10
ATOM 17189 N N . LYS A 1 85 ? -26.244 14.964 0.161 1.00 0.00 85 LYS A N 10
ATOM 17190 C CA . LYS A 1 85 ? -27.532 14.234 0.330 1.00 0.00 85 LYS A CA 10
ATOM 17191 C C . LYS A 1 85 ? -27.327 12.739 0.073 1.00 0.00 85 LYS A C 10
ATOM 17192 O O . LYS A 1 85 ? -27.646 11.908 0.900 1.00 0.00 85 LYS A O 10
ATOM 17211 N N . ILE A 1 86 ? -26.797 12.391 -1.067 1.00 0.00 86 ILE A N 10
ATOM 17212 C CA . ILE A 1 86 ? -26.571 10.950 -1.374 1.00 0.00 86 ILE A CA 10
ATOM 17213 C C . ILE A 1 86 ? -25.804 10.283 -0.230 1.00 0.00 86 ILE A C 10
ATOM 17214 O O . ILE A 1 86 ? -25.986 9.115 0.054 1.00 0.00 86 ILE A O 10
ATOM 17230 N N . TYR A 1 87 ? -24.949 11.016 0.430 1.00 0.00 87 TYR A N 10
ATOM 17231 C CA . TYR A 1 87 ? -24.174 10.424 1.556 1.00 0.00 87 TYR A CA 10
ATOM 17232 C C . TYR A 1 87 ? -25.073 10.260 2.785 1.00 0.00 87 TYR A C 10
ATOM 17233 O O . TYR A 1 87 ? -24.951 9.309 3.532 1.00 0.00 87 TYR A O 10
ATOM 17251 N N . GLN A 1 88 ? -25.976 11.178 2.997 1.00 0.00 88 GLN A N 10
ATOM 17252 C CA . GLN A 1 88 ? -26.885 11.071 4.175 1.00 0.00 88 GLN A CA 10
ATOM 17253 C C . GLN A 1 88 ? -27.890 9.937 3.961 1.00 0.00 88 GLN A C 10
ATOM 17254 O O . GLN A 1 88 ? -28.394 9.353 4.900 1.00 0.00 88 GLN A O 10
ATOM 17268 N N . LEU A 1 89 ? -28.184 9.619 2.729 1.00 0.00 89 LEU A N 10
ATOM 17269 C CA . LEU A 1 89 ? -29.154 8.522 2.450 1.00 0.00 89 LEU A CA 10
ATOM 17270 C C . LEU A 1 89 ? -28.404 7.209 2.210 1.00 0.00 89 LEU A C 10
ATOM 17271 O O . LEU A 1 89 ? -28.961 6.134 2.317 1.00 0.00 89 LEU A O 10
ATOM 17287 N N . PHE A 1 90 ? -27.142 7.290 1.885 1.00 0.00 90 PHE A N 10
ATOM 17288 C CA . PHE A 1 90 ? -26.352 6.049 1.638 1.00 0.00 90 PHE A CA 10
ATOM 17289 C C . PHE A 1 90 ? -24.980 6.156 2.310 1.00 0.00 90 PHE A C 10
ATOM 17290 O O . PHE A 1 90 ? -24.134 6.912 1.876 1.00 0.00 90 PHE A O 10
ATOM 17307 N N . PRO A 1 91 ? -24.809 5.392 3.354 1.00 0.00 91 PRO A N 10
ATOM 17308 C CA . PRO A 1 91 ? -23.528 5.397 4.102 1.00 0.00 91 PRO A CA 10
ATOM 17309 C C . PRO A 1 91 ? -22.433 4.692 3.296 1.00 0.00 91 PRO A C 10
ATOM 17310 O O . PRO A 1 91 ? -21.296 5.119 3.268 1.00 0.00 91 PRO A O 10
ATOM 17321 N N . SER A 1 92 ? -22.767 3.614 2.639 1.00 0.00 92 SER A N 10
ATOM 17322 C CA . SER A 1 92 ? -21.743 2.884 1.837 1.00 0.00 92 SER A CA 10
ATOM 17323 C C . SER A 1 92 ? -21.038 3.845 0.877 1.00 0.00 92 SER A C 10
ATOM 17324 O O . SER A 1 92 ? -19.830 3.827 0.743 1.00 0.00 92 SER A O 10
ATOM 17332 N N . GLY A 1 93 ? -21.779 4.683 0.207 1.00 0.00 93 GLY A N 10
ATOM 17333 C CA . GLY A 1 93 ? -21.148 5.642 -0.743 1.00 0.00 93 GLY A CA 10
ATOM 17334 C C . GLY A 1 93 ? -21.710 5.417 -2.147 1.00 0.00 93 GLY A C 10
ATOM 17335 O O . GLY A 1 93 ? -22.143 4.330 -2.477 1.00 0.00 93 GLY A O 10
ATOM 17339 N N . PRO A 1 94 ? -21.684 6.460 -2.931 1.00 0.00 94 PRO A N 10
ATOM 17340 C CA . PRO A 1 94 ? -22.198 6.385 -4.320 1.00 0.00 94 PRO A CA 10
ATOM 17341 C C . PRO A 1 94 ? -21.221 5.613 -5.213 1.00 0.00 94 PRO A C 10
ATOM 17342 O O . PRO A 1 94 ? -20.365 4.895 -4.737 1.00 0.00 94 PRO A O 10
ATOM 17353 N N . ALA A 1 95 ? -21.345 5.758 -6.505 1.00 0.00 95 ALA A N 10
ATOM 17354 C CA . ALA A 1 95 ? -20.425 5.037 -7.431 1.00 0.00 95 ALA A CA 10
ATOM 17355 C C . ALA A 1 95 ? -20.490 3.527 -7.184 1.00 0.00 95 ALA A C 10
ATOM 17356 O O . ALA A 1 95 ? -21.276 2.825 -7.789 1.00 0.00 95 ALA A O 10
ATOM 17363 N N . HIS A 1 96 ? -19.670 3.024 -6.305 1.00 0.00 96 HIS A N 10
ATOM 17364 C CA . HIS A 1 96 ? -19.682 1.558 -6.023 1.00 0.00 96 HIS A CA 10
ATOM 17365 C C . HIS A 1 96 ? -21.000 1.153 -5.359 1.00 0.00 96 HIS A C 10
ATOM 17366 O O . HIS A 1 96 ? -21.599 0.155 -5.706 1.00 0.00 96 HIS A O 10
ATOM 17380 N N . GLY A 1 97 ? -21.454 1.915 -4.402 1.00 0.00 97 GLY A N 10
ATOM 17381 C CA . GLY A 1 97 ? -22.729 1.569 -3.713 1.00 0.00 97 GLY A CA 10
ATOM 17382 C C . GLY A 1 97 ? -23.885 1.603 -4.715 1.00 0.00 97 GLY A C 10
ATOM 17383 O O . GLY A 1 97 ? -24.481 0.592 -5.024 1.00 0.00 97 GLY A O 10
ATOM 17387 N N . ALA A 1 98 ? -24.211 2.762 -5.219 1.00 0.00 98 ALA A N 10
ATOM 17388 C CA . ALA A 1 98 ? -25.333 2.865 -6.197 1.00 0.00 98 ALA A CA 10
ATOM 17389 C C . ALA A 1 98 ? -25.285 1.706 -7.197 1.00 0.00 98 ALA A C 10
ATOM 17390 O O . ALA A 1 98 ? -26.234 0.962 -7.345 1.00 0.00 98 ALA A O 10
ATOM 17397 N N . CYS A 1 99 ? -24.190 1.550 -7.889 1.00 0.00 99 CYS A N 10
ATOM 17398 C CA . CYS A 1 99 ? -24.084 0.443 -8.883 1.00 0.00 99 CYS A CA 10
ATOM 17399 C C . CYS A 1 99 ? -24.493 -0.891 -8.250 1.00 0.00 99 CYS A C 10
ATOM 17400 O O . CYS A 1 99 ? -25.442 -1.523 -8.668 1.00 0.00 99 CYS A O 10
ATOM 17407 N N . LYS A 1 100 ? -23.778 -1.327 -7.249 1.00 0.00 100 LYS A N 10
ATOM 17408 C CA . LYS A 1 100 ? -24.120 -2.624 -6.593 1.00 0.00 100 LYS A CA 10
ATOM 17409 C C . LYS A 1 100 ? -25.636 -2.754 -6.418 1.00 0.00 100 LYS A C 10
ATOM 17410 O O . LYS A 1 100 ? -26.226 -3.756 -6.767 1.00 0.00 100 LYS A O 10
ATOM 17429 N N . VAL A 1 101 ? -26.269 -1.749 -5.878 1.00 0.00 101 VAL A N 10
ATOM 17430 C CA . VAL A 1 101 ? -27.747 -1.819 -5.680 1.00 0.00 101 VAL A CA 10
ATOM 17431 C C . VAL A 1 101 ? -28.448 -2.123 -7.007 1.00 0.00 101 VAL A C 10
ATOM 17432 O O . VAL A 1 101 ? -29.269 -3.014 -7.096 1.00 0.00 101 VAL A O 10
ATOM 17445 N N . ALA A 1 102 ? -28.131 -1.389 -8.037 1.00 0.00 102 ALA A N 10
ATOM 17446 C CA . ALA A 1 102 ? -28.780 -1.637 -9.357 1.00 0.00 102 ALA A CA 10
ATOM 17447 C C . ALA A 1 102 ? -28.399 -3.023 -9.884 1.00 0.00 102 ALA A C 10
ATOM 17448 O O . ALA A 1 102 ? -29.059 -3.574 -10.742 1.00 0.00 102 ALA A O 10
ATOM 17455 N N . GLY A 1 103 ? -27.339 -3.590 -9.376 1.00 0.00 103 GLY A N 10
ATOM 17456 C CA . GLY A 1 103 ? -26.917 -4.939 -9.849 1.00 0.00 103 GLY A CA 10
ATOM 17457 C C . GLY A 1 103 ? -26.154 -4.802 -11.167 1.00 0.00 103 GLY A C 10
ATOM 17458 O O . GLY A 1 103 ? -26.633 -5.186 -12.217 1.00 0.00 103 GLY A O 10
ATOM 17462 N N . ALA A 1 104 ? -24.969 -4.257 -11.124 1.00 0.00 104 ALA A N 10
ATOM 17463 C CA . ALA A 1 104 ? -24.175 -4.096 -12.375 1.00 0.00 104 ALA A CA 10
ATOM 17464 C C . ALA A 1 104 ? -22.949 -5.013 -12.346 1.00 0.00 104 ALA A C 10
ATOM 17465 O O . ALA A 1 104 ? -22.540 -5.470 -11.298 1.00 0.00 104 ALA A O 10
ATOM 17472 N N . PRO A 1 105 ? -22.405 -5.250 -13.509 1.00 0.00 105 PRO A N 10
ATOM 17473 C CA . PRO A 1 105 ? -21.211 -6.122 -13.628 1.00 0.00 105 PRO A CA 10
ATOM 17474 C C . PRO A 1 105 ? -19.969 -5.404 -13.091 1.00 0.00 105 PRO A C 10
ATOM 17475 O O . PRO A 1 105 ? -19.701 -4.269 -13.432 1.00 0.00 105 PRO A O 10
ATOM 17486 N N . LYS A 1 106 ? -19.210 -6.058 -12.254 1.00 0.00 106 LYS A N 10
ATOM 17487 C CA . LYS A 1 106 ? -17.987 -5.411 -11.697 1.00 0.00 106 LYS A CA 10
ATOM 17488 C C . LYS A 1 106 ? -16.828 -5.530 -12.689 1.00 0.00 106 LYS A C 10
ATOM 17489 O O . LYS A 1 106 ? -16.656 -6.550 -13.327 1.00 0.00 106 LYS A O 10
ATOM 17508 N N . PRO A 1 107 ? -16.067 -4.474 -12.784 1.00 0.00 107 PRO A N 10
ATOM 17509 C CA . PRO A 1 107 ? -14.906 -4.449 -13.708 1.00 0.00 107 PRO A CA 10
ATOM 17510 C C . PRO A 1 107 ? -13.772 -5.323 -13.165 1.00 0.00 107 PRO A C 10
ATOM 17511 O O . PRO A 1 107 ? -13.980 -6.174 -12.324 1.00 0.00 107 PRO A O 10
ATOM 17522 N N . THR A 1 108 ? -12.574 -5.119 -13.641 1.00 0.00 108 THR A N 10
ATOM 17523 C CA . THR A 1 108 ? -11.427 -5.938 -13.153 1.00 0.00 108 THR A CA 10
ATOM 17524 C C . THR A 1 108 ? -11.648 -7.413 -13.497 1.00 0.00 108 THR A C 10
ATOM 17525 O O . THR A 1 108 ? -12.352 -8.124 -12.805 1.00 0.00 108 THR A O 10
ATOM 17536 N N . GLY A 1 109 ? -11.053 -7.880 -14.560 1.00 0.00 109 GLY A N 10
ATOM 17537 C CA . GLY A 1 109 ? -11.229 -9.308 -14.947 1.00 0.00 109 GLY A CA 10
ATOM 17538 C C . GLY A 1 109 ? -10.153 -9.698 -15.961 1.00 0.00 109 GLY A C 10
ATOM 17539 O O . GLY A 1 109 ? -9.424 -8.864 -16.459 1.00 0.00 109 GLY A O 10
ATOM 17543 N N . CYS A 1 110 ? -10.047 -10.962 -16.272 1.00 0.00 110 CYS A N 10
ATOM 17544 C CA . CYS A 1 110 ? -9.016 -11.403 -17.255 1.00 0.00 110 CYS A CA 10
ATOM 17545 C C . CYS A 1 110 ? -9.451 -12.705 -17.930 1.00 0.00 110 CYS A C 10
ATOM 17546 O O . CYS A 1 110 ? -8.890 -13.757 -17.693 1.00 0.00 110 CYS A O 10
ATOM 17554 N N . VAL A 1 111 ? -10.447 -12.645 -18.771 1.00 0.00 111 VAL A N 10
ATOM 17555 C CA . VAL A 1 111 ? -10.917 -13.881 -19.461 1.00 0.00 111 VAL A CA 10
ATOM 17556 C C . VAL A 1 111 ? -10.375 -13.925 -20.892 1.00 0.00 111 VAL A C 10
ATOM 17557 O O . VAL A 1 111 ? -10.165 -15.018 -21.392 1.00 0.00 111 VAL A O 10
ATOM 17571 N N . MET A 1 1 ? -27.279 -9.906 11.904 1.00 0.00 1 MET A N 11
ATOM 17572 C CA . MET A 1 1 ? -26.493 -10.891 11.106 1.00 0.00 1 MET A CA 11
ATOM 17573 C C . MET A 1 1 ? -26.026 -10.256 9.793 1.00 0.00 1 MET A C 11
ATOM 17574 O O . MET A 1 1 ? -26.746 -10.252 8.814 1.00 0.00 1 MET A O 11
ATOM 17590 N N . PRO A 1 2 ? -24.828 -9.740 9.821 1.00 0.00 2 PRO A N 11
ATOM 17591 C CA . PRO A 1 2 ? -24.247 -9.093 8.620 1.00 0.00 2 PRO A CA 11
ATOM 17592 C C . PRO A 1 2 ? -23.845 -10.147 7.584 1.00 0.00 2 PRO A C 11
ATOM 17593 O O . PRO A 1 2 ? -23.170 -11.108 7.892 1.00 0.00 2 PRO A O 11
ATOM 17604 N N . VAL A 1 3 ? -24.253 -9.972 6.356 1.00 0.00 3 VAL A N 11
ATOM 17605 C CA . VAL A 1 3 ? -23.892 -10.963 5.302 1.00 0.00 3 VAL A CA 11
ATOM 17606 C C . VAL A 1 3 ? -22.589 -10.548 4.613 1.00 0.00 3 VAL A C 11
ATOM 17607 O O . VAL A 1 3 ? -22.236 -9.386 4.579 1.00 0.00 3 VAL A O 11
ATOM 17620 N N . LYS A 1 4 ? -21.870 -11.491 4.066 1.00 0.00 4 LYS A N 11
ATOM 17621 C CA . LYS A 1 4 ? -20.589 -11.150 3.384 1.00 0.00 4 LYS A CA 11
ATOM 17622 C C . LYS A 1 4 ? -20.467 -11.922 2.067 1.00 0.00 4 LYS A C 11
ATOM 17623 O O . LYS A 1 4 ? -21.253 -12.803 1.777 1.00 0.00 4 LYS A O 11
ATOM 17642 N N . CYS A 1 5 ? -19.487 -11.598 1.267 1.00 0.00 5 CYS A N 11
ATOM 17643 C CA . CYS A 1 5 ? -19.315 -12.315 -0.030 1.00 0.00 5 CYS A CA 11
ATOM 17644 C C . CYS A 1 5 ? -17.929 -12.971 -0.090 1.00 0.00 5 CYS A C 11
ATOM 17645 O O . CYS A 1 5 ? -17.013 -12.534 0.580 1.00 0.00 5 CYS A O 11
ATOM 17652 N N . PRO A 1 6 ? -17.812 -13.999 -0.896 1.00 0.00 6 PRO A N 11
ATOM 17653 C CA . PRO A 1 6 ? -18.962 -14.495 -1.695 1.00 0.00 6 PRO A CA 11
ATOM 17654 C C . PRO A 1 6 ? -19.928 -15.285 -0.807 1.00 0.00 6 PRO A C 11
ATOM 17655 O O . PRO A 1 6 ? -19.561 -15.779 0.240 1.00 0.00 6 PRO A O 11
ATOM 17666 N N . GLY A 1 7 ? -21.160 -15.408 -1.217 1.00 0.00 7 GLY A N 11
ATOM 17667 C CA . GLY A 1 7 ? -22.147 -16.166 -0.396 1.00 0.00 7 GLY A CA 11
ATOM 17668 C C . GLY A 1 7 ? -23.438 -16.356 -1.195 1.00 0.00 7 GLY A C 11
ATOM 17669 O O . GLY A 1 7 ? -23.779 -15.554 -2.041 1.00 0.00 7 GLY A O 11
ATOM 17673 N N . GLU A 1 8 ? -24.158 -17.412 -0.933 1.00 0.00 8 GLU A N 11
ATOM 17674 C CA . GLU A 1 8 ? -25.428 -17.651 -1.679 1.00 0.00 8 GLU A CA 11
ATOM 17675 C C . GLU A 1 8 ? -26.631 -17.282 -0.806 1.00 0.00 8 GLU A C 11
ATOM 17676 O O . GLU A 1 8 ? -26.628 -17.488 0.392 1.00 0.00 8 GLU A O 11
ATOM 17688 N N . TYR A 1 9 ? -27.659 -16.735 -1.396 1.00 0.00 9 TYR A N 11
ATOM 17689 C CA . TYR A 1 9 ? -28.859 -16.352 -0.598 1.00 0.00 9 TYR A CA 11
ATOM 17690 C C . TYR A 1 9 ? -30.118 -16.431 -1.465 1.00 0.00 9 TYR A C 11
ATOM 17691 O O . TYR A 1 9 ? -30.054 -16.380 -2.677 1.00 0.00 9 TYR A O 11
ATOM 17709 N N . GLN A 1 10 ? -31.264 -16.554 -0.854 1.00 0.00 10 GLN A N 11
ATOM 17710 C CA . GLN A 1 10 ? -32.527 -16.634 -1.643 1.00 0.00 10 GLN A CA 11
ATOM 17711 C C . GLN A 1 10 ? -33.474 -15.502 -1.236 1.00 0.00 10 GLN A C 11
ATOM 17712 O O . GLN A 1 10 ? -33.702 -15.261 -0.067 1.00 0.00 10 GLN A O 11
ATOM 17726 N N . VAL A 1 11 ? -34.027 -14.805 -2.191 1.00 0.00 11 VAL A N 11
ATOM 17727 C CA . VAL A 1 11 ? -34.958 -13.689 -1.855 1.00 0.00 11 VAL A CA 11
ATOM 17728 C C . VAL A 1 11 ? -36.362 -13.991 -2.385 1.00 0.00 11 VAL A C 11
ATOM 17729 O O . VAL A 1 11 ? -36.624 -13.896 -3.568 1.00 0.00 11 VAL A O 11
ATOM 17742 N N . ASP A 1 12 ? -37.267 -14.353 -1.518 1.00 0.00 12 ASP A N 11
ATOM 17743 C CA . ASP A 1 12 ? -38.653 -14.661 -1.972 1.00 0.00 12 ASP A CA 11
ATOM 17744 C C . ASP A 1 12 ? -38.628 -15.734 -3.064 1.00 0.00 12 ASP A C 11
ATOM 17745 O O . ASP A 1 12 ? -38.685 -16.915 -2.786 1.00 0.00 12 ASP A O 11
ATOM 17754 N N . GLY A 1 13 ? -38.541 -15.334 -4.304 1.00 0.00 13 GLY A N 11
ATOM 17755 C CA . GLY A 1 13 ? -38.511 -16.333 -5.409 1.00 0.00 13 GLY A CA 11
ATOM 17756 C C . GLY A 1 13 ? -37.378 -15.992 -6.376 1.00 0.00 13 GLY A C 11
ATOM 17757 O O . GLY A 1 13 ? -37.579 -15.882 -7.569 1.00 0.00 13 GLY A O 11
ATOM 17761 N N . LYS A 1 14 ? -36.186 -15.825 -5.872 1.00 0.00 14 LYS A N 11
ATOM 17762 C CA . LYS A 1 14 ? -35.038 -15.491 -6.766 1.00 0.00 14 LYS A CA 11
ATOM 17763 C C . LYS A 1 14 ? -33.726 -15.981 -6.148 1.00 0.00 14 LYS A C 11
ATOM 17764 O O . LYS A 1 14 ? -33.599 -16.092 -4.944 1.00 0.00 14 LYS A O 11
ATOM 17783 N N . LYS A 1 15 ? -32.750 -16.277 -6.962 1.00 0.00 15 LYS A N 11
ATOM 17784 C CA . LYS A 1 15 ? -31.447 -16.760 -6.420 1.00 0.00 15 LYS A CA 11
ATOM 17785 C C . LYS A 1 15 ? -30.373 -15.679 -6.578 1.00 0.00 15 LYS A C 11
ATOM 17786 O O . LYS A 1 15 ? -30.232 -15.081 -7.626 1.00 0.00 15 LYS A O 11
ATOM 17805 N N . VAL A 1 16 ? -29.617 -15.426 -5.545 1.00 0.00 16 VAL A N 11
ATOM 17806 C CA . VAL A 1 16 ? -28.553 -14.384 -5.636 1.00 0.00 16 VAL A CA 11
ATOM 17807 C C . VAL A 1 16 ? -27.235 -14.925 -5.074 1.00 0.00 16 VAL A C 11
ATOM 17808 O O . VAL A 1 16 ? -27.102 -15.152 -3.888 1.00 0.00 16 VAL A O 11
ATOM 17821 N N . ILE A 1 17 ? -26.260 -15.134 -5.916 1.00 0.00 17 ILE A N 11
ATOM 17822 C CA . ILE A 1 17 ? -24.952 -15.662 -5.428 1.00 0.00 17 ILE A CA 11
ATOM 17823 C C . ILE A 1 17 ? -23.889 -14.561 -5.463 1.00 0.00 17 ILE A C 11
ATOM 17824 O O . ILE A 1 17 ? -23.280 -14.304 -6.483 1.00 0.00 17 ILE A O 11
ATOM 17840 N N . LEU A 1 18 ? -23.658 -13.911 -4.355 1.00 0.00 18 LEU A N 11
ATOM 17841 C CA . LEU A 1 18 ? -22.632 -12.830 -4.323 1.00 0.00 18 LEU A CA 11
ATOM 17842 C C . LEU A 1 18 ? -21.252 -13.400 -4.659 1.00 0.00 18 LEU A C 11
ATOM 17843 O O . LEU A 1 18 ? -20.771 -14.308 -4.010 1.00 0.00 18 LEU A O 11
ATOM 17859 N N . ASP A 1 19 ? -20.612 -12.876 -5.668 1.00 0.00 19 ASP A N 11
ATOM 17860 C CA . ASP A 1 19 ? -19.263 -13.392 -6.044 1.00 0.00 19 ASP A CA 11
ATOM 17861 C C . ASP A 1 19 ? -18.213 -12.911 -5.038 1.00 0.00 19 ASP A C 11
ATOM 17862 O O . ASP A 1 19 ? -18.511 -12.655 -3.888 1.00 0.00 19 ASP A O 11
ATOM 17871 N N . GLU A 1 20 ? -16.985 -12.787 -5.463 1.00 0.00 20 GLU A N 11
ATOM 17872 C CA . GLU A 1 20 ? -15.916 -12.324 -4.532 1.00 0.00 20 GLU A CA 11
ATOM 17873 C C . GLU A 1 20 ? -16.183 -10.881 -4.093 1.00 0.00 20 GLU A C 11
ATOM 17874 O O . GLU A 1 20 ? -15.945 -10.513 -2.960 1.00 0.00 20 GLU A O 11
ATOM 17886 N N . ASP A 1 21 ? -16.676 -10.062 -4.982 1.00 0.00 21 ASP A N 11
ATOM 17887 C CA . ASP A 1 21 ? -16.958 -8.644 -4.615 1.00 0.00 21 ASP A CA 11
ATOM 17888 C C . ASP A 1 21 ? -18.469 -8.412 -4.527 1.00 0.00 21 ASP A C 11
ATOM 17889 O O . ASP A 1 21 ? -19.003 -7.498 -5.124 1.00 0.00 21 ASP A O 11
ATOM 17898 N N . CYS A 1 22 ? -19.163 -9.236 -3.790 1.00 0.00 22 CYS A N 11
ATOM 17899 C CA . CYS A 1 22 ? -20.638 -9.062 -3.667 1.00 0.00 22 CYS A CA 11
ATOM 17900 C C . CYS A 1 22 ? -21.250 -8.754 -5.037 1.00 0.00 22 CYS A C 11
ATOM 17901 O O . CYS A 1 22 ? -22.279 -8.116 -5.138 1.00 0.00 22 CYS A O 11
ATOM 17908 N N . PHE A 1 23 ? -20.625 -9.200 -6.091 1.00 0.00 23 PHE A N 11
ATOM 17909 C CA . PHE A 1 23 ? -21.173 -8.931 -7.451 1.00 0.00 23 PHE A CA 11
ATOM 17910 C C . PHE A 1 23 ? -22.413 -9.793 -7.701 1.00 0.00 23 PHE A C 11
ATOM 17911 O O . PHE A 1 23 ? -22.455 -10.954 -7.348 1.00 0.00 23 PHE A O 11
ATOM 17928 N N . MET A 1 24 ? -23.424 -9.232 -8.306 1.00 0.00 24 MET A N 11
ATOM 17929 C CA . MET A 1 24 ? -24.661 -10.019 -8.577 1.00 0.00 24 MET A CA 11
ATOM 17930 C C . MET A 1 24 ? -24.467 -10.900 -9.813 1.00 0.00 24 MET A C 11
ATOM 17931 O O . MET A 1 24 ? -24.374 -10.417 -10.924 1.00 0.00 24 MET A O 11
ATOM 17945 N N . GLN A 1 25 ? -24.406 -12.191 -9.630 1.00 0.00 25 GLN A N 11
ATOM 17946 C CA . GLN A 1 25 ? -24.218 -13.103 -10.796 1.00 0.00 25 GLN A CA 11
ATOM 17947 C C . GLN A 1 25 ? -25.574 -13.617 -11.288 1.00 0.00 25 GLN A C 11
ATOM 17948 O O . GLN A 1 25 ? -25.655 -14.610 -11.983 1.00 0.00 25 GLN A O 11
ATOM 17962 N N . ASN A 1 26 ? -26.637 -12.950 -10.932 1.00 0.00 26 ASN A N 11
ATOM 17963 C CA . ASN A 1 26 ? -27.985 -13.403 -11.379 1.00 0.00 26 ASN A CA 11
ATOM 17964 C C . ASN A 1 26 ? -28.808 -12.209 -11.872 1.00 0.00 26 ASN A C 11
ATOM 17965 O O . ASN A 1 26 ? -29.922 -12.000 -11.434 1.00 0.00 26 ASN A O 11
ATOM 17976 N N . PRO A 1 27 ? -28.226 -11.464 -12.770 1.00 0.00 27 PRO A N 11
ATOM 17977 C CA . PRO A 1 27 ? -28.909 -10.274 -13.334 1.00 0.00 27 PRO A CA 11
ATOM 17978 C C . PRO A 1 27 ? -30.027 -10.702 -14.289 1.00 0.00 27 PRO A C 11
ATOM 17979 O O . PRO A 1 27 ? -30.956 -9.961 -14.544 1.00 0.00 27 PRO A O 11
ATOM 17990 N N . GLU A 1 28 ? -29.945 -11.892 -14.820 1.00 0.00 28 GLU A N 11
ATOM 17991 C CA . GLU A 1 28 ? -31.003 -12.365 -15.757 1.00 0.00 28 GLU A CA 11
ATOM 17992 C C . GLU A 1 28 ? -32.364 -12.382 -15.054 1.00 0.00 28 GLU A C 11
ATOM 17993 O O . GLU A 1 28 ? -33.400 -12.415 -15.687 1.00 0.00 28 GLU A O 11
ATOM 18005 N N . ASP A 1 29 ? -32.368 -12.358 -13.750 1.00 0.00 29 ASP A N 11
ATOM 18006 C CA . ASP A 1 29 ? -33.662 -12.372 -13.007 1.00 0.00 29 ASP A CA 11
ATOM 18007 C C . ASP A 1 29 ? -33.711 -11.209 -12.012 1.00 0.00 29 ASP A C 11
ATOM 18008 O O . ASP A 1 29 ? -34.235 -11.334 -10.923 1.00 0.00 29 ASP A O 11
ATOM 18017 N N . TRP A 1 30 ? -33.171 -10.079 -12.379 1.00 0.00 30 TRP A N 11
ATOM 18018 C CA . TRP A 1 30 ? -33.189 -8.909 -11.453 1.00 0.00 30 TRP A CA 11
ATOM 18019 C C . TRP A 1 30 ? -34.599 -8.316 -11.378 1.00 0.00 30 TRP A C 11
ATOM 18020 O O . TRP A 1 30 ? -35.290 -8.207 -12.371 1.00 0.00 30 TRP A O 11
ATOM 18041 N N . ASP A 1 31 ? -35.028 -7.931 -10.208 1.00 0.00 31 ASP A N 11
ATOM 18042 C CA . ASP A 1 31 ? -36.392 -7.345 -10.071 1.00 0.00 31 ASP A CA 11
ATOM 18043 C C . ASP A 1 31 ? -36.403 -6.284 -8.967 1.00 0.00 31 ASP A C 11
ATOM 18044 O O . ASP A 1 31 ? -35.424 -6.084 -8.275 1.00 0.00 31 ASP A O 11
ATOM 18053 N N . GLU A 1 32 ? -37.503 -5.602 -8.797 1.00 0.00 32 GLU A N 11
ATOM 18054 C CA . GLU A 1 32 ? -37.574 -4.555 -7.738 1.00 0.00 32 GLU A CA 11
ATOM 18055 C C . GLU A 1 32 ? -37.481 -5.199 -6.352 1.00 0.00 32 GLU A C 11
ATOM 18056 O O . GLU A 1 32 ? -36.804 -4.705 -5.472 1.00 0.00 32 GLU A O 11
ATOM 18068 N N . LYS A 1 33 ? -38.154 -6.299 -6.151 1.00 0.00 33 LYS A N 11
ATOM 18069 C CA . LYS A 1 33 ? -38.103 -6.973 -4.823 1.00 0.00 33 LYS A CA 11
ATOM 18070 C C . LYS A 1 33 ? -36.704 -7.542 -4.570 1.00 0.00 33 LYS A C 11
ATOM 18071 O O . LYS A 1 33 ? -36.129 -7.357 -3.517 1.00 0.00 33 LYS A O 11
ATOM 18090 N N . VAL A 1 34 ? -36.152 -8.232 -5.531 1.00 0.00 34 VAL A N 11
ATOM 18091 C CA . VAL A 1 34 ? -34.790 -8.811 -5.344 1.00 0.00 34 VAL A CA 11
ATOM 18092 C C . VAL A 1 34 ? -33.794 -7.708 -4.975 1.00 0.00 34 VAL A C 11
ATOM 18093 O O . VAL A 1 34 ? -33.107 -7.787 -3.975 1.00 0.00 34 VAL A O 11
ATOM 18106 N N . ALA A 1 35 ? -33.712 -6.678 -5.773 1.00 0.00 35 ALA A N 11
ATOM 18107 C CA . ALA A 1 35 ? -32.762 -5.572 -5.465 1.00 0.00 35 ALA A CA 11
ATOM 18108 C C . ALA A 1 35 ? -33.052 -5.004 -4.074 1.00 0.00 35 ALA A C 11
ATOM 18109 O O . ALA A 1 35 ? -32.155 -4.631 -3.344 1.00 0.00 35 ALA A O 11
ATOM 18116 N N . GLU A 1 36 ? -34.301 -4.936 -3.700 1.00 0.00 36 GLU A N 11
ATOM 18117 C CA . GLU A 1 36 ? -34.647 -4.393 -2.355 1.00 0.00 36 GLU A CA 11
ATOM 18118 C C . GLU A 1 36 ? -33.984 -5.234 -1.259 1.00 0.00 36 GLU A C 11
ATOM 18119 O O . GLU A 1 36 ? -33.422 -4.712 -0.318 1.00 0.00 36 GLU A O 11
ATOM 18131 N N . TRP A 1 37 ? -34.045 -6.532 -1.376 1.00 0.00 37 TRP A N 11
ATOM 18132 C CA . TRP A 1 37 ? -33.416 -7.403 -0.342 1.00 0.00 37 TRP A CA 11
ATOM 18133 C C . TRP A 1 37 ? -31.898 -7.204 -0.336 1.00 0.00 37 TRP A C 11
ATOM 18134 O O . TRP A 1 37 ? -31.267 -7.195 0.702 1.00 0.00 37 TRP A O 11
ATOM 18155 N N . LEU A 1 38 ? -31.308 -7.044 -1.489 1.00 0.00 38 LEU A N 11
ATOM 18156 C CA . LEU A 1 38 ? -29.831 -6.845 -1.549 1.00 0.00 38 LEU A CA 11
ATOM 18157 C C . LEU A 1 38 ? -29.426 -5.616 -0.729 1.00 0.00 38 LEU A C 11
ATOM 18158 O O . LEU A 1 38 ? -28.552 -5.679 0.111 1.00 0.00 38 LEU A O 11
ATOM 18174 N N . ALA A 1 39 ? -30.056 -4.498 -0.970 1.00 0.00 39 ALA A N 11
ATOM 18175 C CA . ALA A 1 39 ? -29.705 -3.266 -0.206 1.00 0.00 39 ALA A CA 11
ATOM 18176 C C . ALA A 1 39 ? -30.123 -3.415 1.260 1.00 0.00 39 ALA A C 11
ATOM 18177 O O . ALA A 1 39 ? -29.545 -2.815 2.144 1.00 0.00 39 ALA A O 11
ATOM 18184 N N . ARG A 1 40 ? -31.123 -4.210 1.522 1.00 0.00 40 ARG A N 11
ATOM 18185 C CA . ARG A 1 40 ? -31.578 -4.396 2.930 1.00 0.00 40 ARG A CA 11
ATOM 18186 C C . ARG A 1 40 ? -30.478 -5.062 3.763 1.00 0.00 40 ARG A C 11
ATOM 18187 O O . ARG A 1 40 ? -30.145 -4.613 4.840 1.00 0.00 40 ARG A O 11
ATOM 18208 N N . GLU A 1 41 ? -29.915 -6.132 3.273 1.00 0.00 41 GLU A N 11
ATOM 18209 C CA . GLU A 1 41 ? -28.839 -6.827 4.039 1.00 0.00 41 GLU A CA 11
ATOM 18210 C C . GLU A 1 41 ? -27.517 -6.064 3.915 1.00 0.00 41 GLU A C 11
ATOM 18211 O O . GLU A 1 41 ? -26.678 -6.112 4.793 1.00 0.00 41 GLU A O 11
ATOM 18223 N N . LEU A 1 42 ? -27.325 -5.360 2.834 1.00 0.00 42 LEU A N 11
ATOM 18224 C CA . LEU A 1 42 ? -26.056 -4.597 2.655 1.00 0.00 42 LEU A CA 11
ATOM 18225 C C . LEU A 1 42 ? -26.150 -3.235 3.351 1.00 0.00 42 LEU A C 11
ATOM 18226 O O . LEU A 1 42 ? -25.201 -2.478 3.385 1.00 0.00 42 LEU A O 11
ATOM 18242 N N . GLU A 1 43 ? -27.288 -2.918 3.904 1.00 0.00 43 GLU A N 11
ATOM 18243 C CA . GLU A 1 43 ? -27.439 -1.605 4.595 1.00 0.00 43 GLU A CA 11
ATOM 18244 C C . GLU A 1 43 ? -28.550 -1.684 5.646 1.00 0.00 43 GLU A C 11
ATOM 18245 O O . GLU A 1 43 ? -28.389 -1.242 6.767 1.00 0.00 43 GLU A O 11
ATOM 18257 N N . GLY A 1 44 ? -29.674 -2.243 5.295 1.00 0.00 44 GLY A N 11
ATOM 18258 C CA . GLY A 1 44 ? -30.791 -2.349 6.275 1.00 0.00 44 GLY A CA 11
ATOM 18259 C C . GLY A 1 44 ? -32.035 -1.658 5.713 1.00 0.00 44 GLY A C 11
ATOM 18260 O O . GLY A 1 44 ? -32.993 -1.417 6.420 1.00 0.00 44 GLY A O 11
ATOM 18264 N N . ILE A 1 45 ? -32.029 -1.337 4.448 1.00 0.00 45 ILE A N 11
ATOM 18265 C CA . ILE A 1 45 ? -33.214 -0.662 3.845 1.00 0.00 45 ILE A CA 11
ATOM 18266 C C . ILE A 1 45 ? -34.339 -1.675 3.618 1.00 0.00 45 ILE A C 11
ATOM 18267 O O . ILE A 1 45 ? -34.545 -2.152 2.520 1.00 0.00 45 ILE A O 11
ATOM 18283 N N . GLN A 1 46 ? -35.068 -2.006 4.648 1.00 0.00 46 GLN A N 11
ATOM 18284 C CA . GLN A 1 46 ? -36.178 -2.988 4.492 1.00 0.00 46 GLN A CA 11
ATOM 18285 C C . GLN A 1 46 ? -37.093 -2.575 3.335 1.00 0.00 46 GLN A C 11
ATOM 18286 O O . GLN A 1 46 ? -37.403 -3.364 2.465 1.00 0.00 46 GLN A O 11
ATOM 18300 N N . LYS A 1 47 ? -37.527 -1.345 3.319 1.00 0.00 47 LYS A N 11
ATOM 18301 C CA . LYS A 1 47 ? -38.421 -0.884 2.218 1.00 0.00 47 LYS A CA 11
ATOM 18302 C C . LYS A 1 47 ? -37.692 0.132 1.336 1.00 0.00 47 LYS A C 11
ATOM 18303 O O . LYS A 1 47 ? -37.093 1.072 1.819 1.00 0.00 47 LYS A O 11
ATOM 18322 N N . MET A 1 48 ? -37.738 -0.049 0.044 1.00 0.00 48 MET A N 11
ATOM 18323 C CA . MET A 1 48 ? -37.047 0.908 -0.868 1.00 0.00 48 MET A CA 11
ATOM 18324 C C . MET A 1 48 ? -37.832 2.220 -0.953 1.00 0.00 48 MET A C 11
ATOM 18325 O O . MET A 1 48 ? -38.984 2.242 -1.338 1.00 0.00 48 MET A O 11
ATOM 18339 N N . THR A 1 49 ? -37.216 3.314 -0.595 1.00 0.00 49 THR A N 11
ATOM 18340 C CA . THR A 1 49 ? -37.928 4.623 -0.657 1.00 0.00 49 THR A CA 11
ATOM 18341 C C . THR A 1 49 ? -38.012 5.110 -2.106 1.00 0.00 49 THR A C 11
ATOM 18342 O O . THR A 1 49 ? -37.931 4.334 -3.038 1.00 0.00 49 THR A O 11
ATOM 18353 N N . GLU A 1 50 ? -38.175 6.389 -2.303 1.00 0.00 50 GLU A N 11
ATOM 18354 C CA . GLU A 1 50 ? -38.264 6.924 -3.693 1.00 0.00 50 GLU A CA 11
ATOM 18355 C C . GLU A 1 50 ? -36.879 7.358 -4.182 1.00 0.00 50 GLU A C 11
ATOM 18356 O O . GLU A 1 50 ? -36.597 7.345 -5.364 1.00 0.00 50 GLU A O 11
ATOM 18368 N N . GLU A 1 51 ? -36.014 7.741 -3.285 1.00 0.00 51 GLU A N 11
ATOM 18369 C CA . GLU A 1 51 ? -34.649 8.174 -3.700 1.00 0.00 51 GLU A CA 11
ATOM 18370 C C . GLU A 1 51 ? -33.815 6.961 -4.121 1.00 0.00 51 GLU A C 11
ATOM 18371 O O . GLU A 1 51 ? -33.185 6.958 -5.159 1.00 0.00 51 GLU A O 11
ATOM 18383 N N . HIS A 1 52 ? -33.806 5.929 -3.321 1.00 0.00 52 HIS A N 11
ATOM 18384 C CA . HIS A 1 52 ? -33.013 4.717 -3.675 1.00 0.00 52 HIS A CA 11
ATOM 18385 C C . HIS A 1 52 ? -33.349 4.260 -5.098 1.00 0.00 52 HIS A C 11
ATOM 18386 O O . HIS A 1 52 ? -32.474 3.967 -5.888 1.00 0.00 52 HIS A O 11
ATOM 18400 N N . TRP A 1 53 ? -34.610 4.194 -5.428 1.00 0.00 53 TRP A N 11
ATOM 18401 C CA . TRP A 1 53 ? -35.001 3.753 -6.798 1.00 0.00 53 TRP A CA 11
ATOM 18402 C C . TRP A 1 53 ? -34.671 4.843 -7.821 1.00 0.00 53 TRP A C 11
ATOM 18403 O O . TRP A 1 53 ? -34.366 4.564 -8.963 1.00 0.00 53 TRP A O 11
ATOM 18424 N N . LYS A 1 54 ? -34.731 6.084 -7.421 1.00 0.00 54 LYS A N 11
ATOM 18425 C CA . LYS A 1 54 ? -34.422 7.190 -8.373 1.00 0.00 54 LYS A CA 11
ATOM 18426 C C . LYS A 1 54 ? -32.980 7.071 -8.874 1.00 0.00 54 LYS A C 11
ATOM 18427 O O . LYS A 1 54 ? -32.736 6.867 -10.047 1.00 0.00 54 LYS A O 11
ATOM 18446 N N . LEU A 1 55 ? -32.023 7.200 -7.996 1.00 0.00 55 LEU A N 11
ATOM 18447 C CA . LEU A 1 55 ? -30.598 7.096 -8.426 1.00 0.00 55 LEU A CA 11
ATOM 18448 C C . LEU A 1 55 ? -30.323 5.712 -9.020 1.00 0.00 55 LEU A C 11
ATOM 18449 O O . LEU A 1 55 ? -29.669 5.580 -10.035 1.00 0.00 55 LEU A O 11
ATOM 18465 N N . VAL A 1 56 ? -30.817 4.679 -8.394 1.00 0.00 56 VAL A N 11
ATOM 18466 C CA . VAL A 1 56 ? -30.584 3.304 -8.924 1.00 0.00 56 VAL A CA 11
ATOM 18467 C C . VAL A 1 56 ? -31.168 3.173 -10.332 1.00 0.00 56 VAL A C 11
ATOM 18468 O O . VAL A 1 56 ? -30.713 2.378 -11.131 1.00 0.00 56 VAL A O 11
ATOM 18481 N N . LYS A 1 57 ? -32.173 3.945 -10.642 1.00 0.00 57 LYS A N 11
ATOM 18482 C CA . LYS A 1 57 ? -32.786 3.863 -12.000 1.00 0.00 57 LYS A CA 11
ATOM 18483 C C . LYS A 1 57 ? -31.898 4.570 -13.027 1.00 0.00 57 LYS A C 11
ATOM 18484 O O . LYS A 1 57 ? -31.524 4.002 -14.033 1.00 0.00 57 LYS A O 11
ATOM 18503 N N . TYR A 1 58 ? -31.558 5.806 -12.783 1.00 0.00 58 TYR A N 11
ATOM 18504 C CA . TYR A 1 58 ? -30.696 6.547 -13.748 1.00 0.00 58 TYR A CA 11
ATOM 18505 C C . TYR A 1 58 ? -29.397 5.775 -13.996 1.00 0.00 58 TYR A C 11
ATOM 18506 O O . TYR A 1 58 ? -28.853 5.789 -15.082 1.00 0.00 58 TYR A O 11
ATOM 18524 N N . LEU A 1 59 ? -28.896 5.099 -12.998 1.00 0.00 59 LEU A N 11
ATOM 18525 C CA . LEU A 1 59 ? -27.634 4.326 -13.181 1.00 0.00 59 LEU A CA 11
ATOM 18526 C C . LEU A 1 59 ? -27.829 3.246 -14.248 1.00 0.00 59 LEU A C 11
ATOM 18527 O O . LEU A 1 59 ? -27.076 3.153 -15.197 1.00 0.00 59 LEU A O 11
ATOM 18543 N N . ARG A 1 60 ? -28.836 2.429 -14.099 1.00 0.00 60 ARG A N 11
ATOM 18544 C CA . ARG A 1 60 ? -29.078 1.357 -15.106 1.00 0.00 60 ARG A CA 11
ATOM 18545 C C . ARG A 1 60 ? -29.131 1.960 -16.511 1.00 0.00 60 ARG A C 11
ATOM 18546 O O . ARG A 1 60 ? -28.454 1.512 -17.416 1.00 0.00 60 ARG A O 11
ATOM 18567 N N . GLU A 1 61 ? -29.927 2.976 -16.701 1.00 0.00 61 GLU A N 11
ATOM 18568 C CA . GLU A 1 61 ? -30.020 3.609 -18.047 1.00 0.00 61 GLU A CA 11
ATOM 18569 C C . GLU A 1 61 ? -28.619 3.915 -18.581 1.00 0.00 61 GLU A C 11
ATOM 18570 O O . GLU A 1 61 ? -28.326 3.707 -19.741 1.00 0.00 61 GLU A O 11
ATOM 18582 N N . TYR A 1 62 ? -27.749 4.406 -17.740 1.00 0.00 62 TYR A N 11
ATOM 18583 C CA . TYR A 1 62 ? -26.367 4.724 -18.196 1.00 0.00 62 TYR A CA 11
ATOM 18584 C C . TYR A 1 62 ? -25.632 3.440 -18.589 1.00 0.00 62 TYR A C 11
ATOM 18585 O O . TYR A 1 62 ? -24.838 3.424 -19.509 1.00 0.00 62 TYR A O 11
ATOM 18603 N N . TRP A 1 63 ? -25.890 2.362 -17.900 1.00 0.00 63 TRP A N 11
ATOM 18604 C CA . TRP A 1 63 ? -25.207 1.080 -18.235 1.00 0.00 63 TRP A CA 11
ATOM 18605 C C . TRP A 1 63 ? -25.653 0.585 -19.614 1.00 0.00 63 TRP A C 11
ATOM 18606 O O . TRP A 1 63 ? -24.968 -0.184 -20.259 1.00 0.00 63 TRP A O 11
ATOM 18627 N N . GLU A 1 64 ? -26.795 1.021 -20.071 1.00 0.00 64 GLU A N 11
ATOM 18628 C CA . GLU A 1 64 ? -27.283 0.574 -21.408 1.00 0.00 64 GLU A CA 11
ATOM 18629 C C . GLU A 1 64 ? -26.497 1.278 -22.518 1.00 0.00 64 GLU A C 11
ATOM 18630 O O . GLU A 1 64 ? -26.592 0.927 -23.677 1.00 0.00 64 GLU A O 11
ATOM 18642 N N . THR A 1 65 ? -25.721 2.268 -22.172 1.00 0.00 65 THR A N 11
ATOM 18643 C CA . THR A 1 65 ? -24.931 2.993 -23.207 1.00 0.00 65 THR A CA 11
ATOM 18644 C C . THR A 1 65 ? -23.657 2.213 -23.543 1.00 0.00 65 THR A C 11
ATOM 18645 O O . THR A 1 65 ? -23.341 1.987 -24.694 1.00 0.00 65 THR A O 11
ATOM 18656 N N . PHE A 1 66 ? -22.922 1.802 -22.546 1.00 0.00 66 PHE A N 11
ATOM 18657 C CA . PHE A 1 66 ? -21.668 1.038 -22.808 1.00 0.00 66 PHE A CA 11
ATOM 18658 C C . PHE A 1 66 ? -21.364 0.104 -21.633 1.00 0.00 66 PHE A C 11
ATOM 18659 O O . PHE A 1 66 ? -20.915 -1.010 -21.812 1.00 0.00 66 PHE A O 11
ATOM 18676 N N . GLY A 1 67 ? -21.605 0.554 -20.431 1.00 0.00 67 GLY A N 11
ATOM 18677 C CA . GLY A 1 67 ? -21.329 -0.303 -19.244 1.00 0.00 67 GLY A CA 11
ATOM 18678 C C . GLY A 1 67 ? -20.343 0.411 -18.318 1.00 0.00 67 GLY A C 11
ATOM 18679 O O . GLY A 1 67 ? -19.144 0.244 -18.423 1.00 0.00 67 GLY A O 11
ATOM 18683 N N . THR A 1 68 ? -20.838 1.209 -17.411 1.00 0.00 68 THR A N 11
ATOM 18684 C CA . THR A 1 68 ? -19.928 1.935 -16.480 1.00 0.00 68 THR A CA 11
ATOM 18685 C C . THR A 1 68 ? -20.695 2.386 -15.234 1.00 0.00 68 THR A C 11
ATOM 18686 O O . THR A 1 68 ? -21.872 2.124 -15.089 1.00 0.00 68 THR A O 11
ATOM 18697 N N . CYS A 1 69 ? -20.036 3.065 -14.334 1.00 0.00 69 CYS A N 11
ATOM 18698 C CA . CYS A 1 69 ? -20.729 3.532 -13.099 1.00 0.00 69 CYS A CA 11
ATOM 18699 C C . CYS A 1 69 ? -20.278 4.952 -12.744 1.00 0.00 69 CYS A C 11
ATOM 18700 O O . CYS A 1 69 ? -19.382 5.137 -11.944 1.00 0.00 69 CYS A O 11
ATOM 18707 N N . PRO A 1 70 ? -20.921 5.910 -13.354 1.00 0.00 70 PRO A N 11
ATOM 18708 C CA . PRO A 1 70 ? -20.587 7.333 -13.103 1.00 0.00 70 PRO A CA 11
ATOM 18709 C C . PRO A 1 70 ? -21.074 7.759 -11.713 1.00 0.00 70 PRO A C 11
ATOM 18710 O O . PRO A 1 70 ? -22.234 7.599 -11.387 1.00 0.00 70 PRO A O 11
ATOM 18721 N N . PRO A 1 71 ? -20.166 8.289 -10.938 1.00 0.00 71 PRO A N 11
ATOM 18722 C CA . PRO A 1 71 ? -20.504 8.742 -9.568 1.00 0.00 71 PRO A CA 11
ATOM 18723 C C . PRO A 1 71 ? -21.300 10.049 -9.616 1.00 0.00 71 PRO A C 11
ATOM 18724 O O . PRO A 1 71 ? -20.741 11.129 -9.621 1.00 0.00 71 PRO A O 11
ATOM 18735 N N . ILE A 1 72 ? -22.601 9.962 -9.648 1.00 0.00 72 ILE A N 11
ATOM 18736 C CA . ILE A 1 72 ? -23.431 11.203 -9.692 1.00 0.00 72 ILE A CA 11
ATOM 18737 C C . ILE A 1 72 ? -22.900 12.149 -10.778 1.00 0.00 72 ILE A C 11
ATOM 18738 O O . ILE A 1 72 ? -22.640 11.739 -11.893 1.00 0.00 72 ILE A O 11
ATOM 18754 N N . LYS A 1 73 ? -22.735 13.408 -10.467 1.00 0.00 73 LYS A N 11
ATOM 18755 C CA . LYS A 1 73 ? -22.218 14.369 -11.485 1.00 0.00 73 LYS A CA 11
ATOM 18756 C C . LYS A 1 73 ? -23.131 14.383 -12.718 1.00 0.00 73 LYS A C 11
ATOM 18757 O O . LYS A 1 73 ? -24.145 15.051 -12.739 1.00 0.00 73 LYS A O 11
ATOM 18776 N N . MET A 1 74 ? -22.782 13.656 -13.746 1.00 0.00 74 MET A N 11
ATOM 18777 C CA . MET A 1 74 ? -23.638 13.640 -14.968 1.00 0.00 74 MET A CA 11
ATOM 18778 C C . MET A 1 74 ? -25.101 13.407 -14.587 1.00 0.00 74 MET A C 11
ATOM 18779 O O . MET A 1 74 ? -26.006 13.768 -15.313 1.00 0.00 74 MET A O 11
ATOM 18793 N N . VAL A 1 75 ? -25.340 12.805 -13.455 1.00 0.00 75 VAL A N 11
ATOM 18794 C CA . VAL A 1 75 ? -26.746 12.548 -13.029 1.00 0.00 75 VAL A CA 11
ATOM 18795 C C . VAL A 1 75 ? -27.441 13.864 -12.669 1.00 0.00 75 VAL A C 11
ATOM 18796 O O . VAL A 1 75 ? -28.550 14.127 -13.089 1.00 0.00 75 VAL A O 11
ATOM 18809 N N . THR A 1 76 ? -26.797 14.694 -11.894 1.00 0.00 76 THR A N 11
ATOM 18810 C CA . THR A 1 76 ? -27.424 15.992 -11.510 1.00 0.00 76 THR A CA 11
ATOM 18811 C C . THR A 1 76 ? -27.632 16.866 -12.749 1.00 0.00 76 THR A C 11
ATOM 18812 O O . THR A 1 76 ? -28.596 17.600 -12.849 1.00 0.00 76 THR A O 11
ATOM 18823 N N . LYS A 1 77 ? -26.736 16.794 -13.695 1.00 0.00 77 LYS A N 11
ATOM 18824 C CA . LYS A 1 77 ? -26.884 17.622 -14.928 1.00 0.00 77 LYS A CA 11
ATOM 18825 C C . LYS A 1 77 ? -28.331 17.575 -15.424 1.00 0.00 77 LYS A C 11
ATOM 18826 O O . LYS A 1 77 ? -28.840 18.532 -15.973 1.00 0.00 77 LYS A O 11
ATOM 18845 N N . GLU A 1 78 ? -28.998 16.470 -15.234 1.00 0.00 78 GLU A N 11
ATOM 18846 C CA . GLU A 1 78 ? -30.413 16.363 -15.695 1.00 0.00 78 GLU A CA 11
ATOM 18847 C C . GLU A 1 78 ? -31.264 15.677 -14.623 1.00 0.00 78 GLU A C 11
ATOM 18848 O O . GLU A 1 78 ? -32.020 14.768 -14.906 1.00 0.00 78 GLU A O 11
ATOM 18860 N N . THR A 1 79 ? -31.148 16.104 -13.396 1.00 0.00 79 THR A N 11
ATOM 18861 C CA . THR A 1 79 ? -31.951 15.476 -12.308 1.00 0.00 79 THR A CA 11
ATOM 18862 C C . THR A 1 79 ? -32.169 16.473 -11.167 1.00 0.00 79 THR A C 11
ATOM 18863 O O . THR A 1 79 ? -33.264 16.954 -10.951 1.00 0.00 79 THR A O 11
ATOM 18874 N N . GLY A 1 80 ? -31.135 16.786 -10.436 1.00 0.00 80 GLY A N 11
ATOM 18875 C CA . GLY A 1 80 ? -31.285 17.752 -9.310 1.00 0.00 80 GLY A CA 11
ATOM 18876 C C . GLY A 1 80 ? -31.202 17.001 -7.980 1.00 0.00 80 GLY A C 11
ATOM 18877 O O . GLY A 1 80 ? -32.202 16.591 -7.426 1.00 0.00 80 GLY A O 11
ATOM 18881 N N . PHE A 1 81 ? -30.017 16.816 -7.464 1.00 0.00 81 PHE A N 11
ATOM 18882 C CA . PHE A 1 81 ? -29.873 16.090 -6.170 1.00 0.00 81 PHE A CA 11
ATOM 18883 C C . PHE A 1 81 ? -28.603 16.543 -5.446 1.00 0.00 81 PHE A C 11
ATOM 18884 O O . PHE A 1 81 ? -27.505 16.169 -5.808 1.00 0.00 81 PHE A O 11
ATOM 18901 N N . SER A 1 82 ? -28.743 17.344 -4.426 1.00 0.00 82 SER A N 11
ATOM 18902 C CA . SER A 1 82 ? -27.542 17.819 -3.681 1.00 0.00 82 SER A CA 11
ATOM 18903 C C . SER A 1 82 ? -26.742 16.625 -3.154 1.00 0.00 82 SER A C 11
ATOM 18904 O O . SER A 1 82 ? -27.297 15.624 -2.747 1.00 0.00 82 SER A O 11
ATOM 18912 N N . LEU A 1 83 ? -25.440 16.725 -3.156 1.00 0.00 83 LEU A N 11
ATOM 18913 C CA . LEU A 1 83 ? -24.604 15.596 -2.655 1.00 0.00 83 LEU A CA 11
ATOM 18914 C C . LEU A 1 83 ? -24.927 15.309 -1.186 1.00 0.00 83 LEU A C 11
ATOM 18915 O O . LEU A 1 83 ? -24.762 14.204 -0.709 1.00 0.00 83 LEU A O 11
ATOM 18931 N N . GLU A 1 84 ? -25.381 16.297 -0.466 1.00 0.00 84 GLU A N 11
ATOM 18932 C CA . GLU A 1 84 ? -25.712 16.083 0.973 1.00 0.00 84 GLU A CA 11
ATOM 18933 C C . GLU A 1 84 ? -26.720 14.940 1.126 1.00 0.00 84 GLU A C 11
ATOM 18934 O O . GLU A 1 84 ? -26.611 14.119 2.014 1.00 0.00 84 GLU A O 11
ATOM 18946 N N . LYS A 1 85 ? -27.703 14.882 0.267 1.00 0.00 85 LYS A N 11
ATOM 18947 C CA . LYS A 1 85 ? -28.718 13.793 0.369 1.00 0.00 85 LYS A CA 11
ATOM 18948 C C . LYS A 1 85 ? -28.071 12.432 0.090 1.00 0.00 85 LYS A C 11
ATOM 18949 O O . LYS A 1 85 ? -28.111 11.537 0.910 1.00 0.00 85 LYS A O 11
ATOM 18968 N N . ILE A 1 86 ? -27.478 12.269 -1.061 1.00 0.00 86 ILE A N 11
ATOM 18969 C CA . ILE A 1 86 ? -26.833 10.964 -1.389 1.00 0.00 86 ILE A CA 11
ATOM 18970 C C . ILE A 1 86 ? -25.986 10.481 -0.209 1.00 0.00 86 ILE A C 11
ATOM 18971 O O . ILE A 1 86 ? -26.085 9.347 0.216 1.00 0.00 86 ILE A O 11
ATOM 18987 N N . TYR A 1 87 ? -25.152 11.332 0.322 1.00 0.00 87 TYR A N 11
ATOM 18988 C CA . TYR A 1 87 ? -24.299 10.922 1.473 1.00 0.00 87 TYR A CA 11
ATOM 18989 C C . TYR A 1 87 ? -25.172 10.480 2.651 1.00 0.00 87 TYR A C 11
ATOM 18990 O O . TYR A 1 87 ? -24.884 9.508 3.319 1.00 0.00 87 TYR A O 11
ATOM 19008 N N . GLN A 1 88 ? -26.238 11.187 2.909 1.00 0.00 88 GLN A N 11
ATOM 19009 C CA . GLN A 1 88 ? -27.128 10.806 4.044 1.00 0.00 88 GLN A CA 11
ATOM 19010 C C . GLN A 1 88 ? -27.779 9.447 3.774 1.00 0.00 88 GLN A C 11
ATOM 19011 O O . GLN A 1 88 ? -28.165 8.742 4.685 1.00 0.00 88 GLN A O 11
ATOM 19025 N N . LEU A 1 89 ? -27.905 9.073 2.530 1.00 0.00 89 LEU A N 11
ATOM 19026 C CA . LEU A 1 89 ? -28.532 7.760 2.207 1.00 0.00 89 LEU A CA 11
ATOM 19027 C C . LEU A 1 89 ? -27.521 6.626 2.406 1.00 0.00 89 LEU A C 11
ATOM 19028 O O . LEU A 1 89 ? -27.709 5.754 3.230 1.00 0.00 89 LEU A O 11
ATOM 19044 N N . PHE A 1 90 ? -26.451 6.633 1.660 1.00 0.00 90 PHE A N 11
ATOM 19045 C CA . PHE A 1 90 ? -25.431 5.556 1.810 1.00 0.00 90 PHE A CA 11
ATOM 19046 C C . PHE A 1 90 ? -24.456 5.907 2.938 1.00 0.00 90 PHE A C 11
ATOM 19047 O O . PHE A 1 90 ? -24.473 7.007 3.452 1.00 0.00 90 PHE A O 11
ATOM 19064 N N . PRO A 1 91 ? -23.637 4.952 3.281 1.00 0.00 91 PRO A N 11
ATOM 19065 C CA . PRO A 1 91 ? -22.641 5.155 4.360 1.00 0.00 91 PRO A CA 11
ATOM 19066 C C . PRO A 1 91 ? -21.489 6.038 3.870 1.00 0.00 91 PRO A C 11
ATOM 19067 O O . PRO A 1 91 ? -21.351 7.175 4.277 1.00 0.00 91 PRO A O 11
ATOM 19078 N N . SER A 1 92 ? -20.661 5.530 2.999 1.00 0.00 92 SER A N 11
ATOM 19079 C CA . SER A 1 92 ? -19.523 6.346 2.486 1.00 0.00 92 SER A CA 11
ATOM 19080 C C . SER A 1 92 ? -19.724 6.650 1.000 1.00 0.00 92 SER A C 11
ATOM 19081 O O . SER A 1 92 ? -18.888 6.339 0.174 1.00 0.00 92 SER A O 11
ATOM 19089 N N . GLY A 1 93 ? -20.828 7.252 0.652 1.00 0.00 93 GLY A N 11
ATOM 19090 C CA . GLY A 1 93 ? -21.082 7.569 -0.781 1.00 0.00 93 GLY A CA 11
ATOM 19091 C C . GLY A 1 93 ? -21.500 6.297 -1.518 1.00 0.00 93 GLY A C 11
ATOM 19092 O O . GLY A 1 93 ? -20.999 5.225 -1.240 1.00 0.00 93 GLY A O 11
ATOM 19096 N N . PRO A 1 94 ? -22.411 6.459 -2.438 1.00 0.00 94 PRO A N 11
ATOM 19097 C CA . PRO A 1 94 ? -22.909 5.307 -3.228 1.00 0.00 94 PRO A CA 11
ATOM 19098 C C . PRO A 1 94 ? -21.849 4.851 -4.236 1.00 0.00 94 PRO A C 11
ATOM 19099 O O . PRO A 1 94 ? -21.018 4.015 -3.941 1.00 0.00 94 PRO A O 11
ATOM 19110 N N . ALA A 1 95 ? -21.869 5.396 -5.422 1.00 0.00 95 ALA A N 11
ATOM 19111 C CA . ALA A 1 95 ? -20.861 4.996 -6.446 1.00 0.00 95 ALA A CA 11
ATOM 19112 C C . ALA A 1 95 ? -20.865 3.475 -6.634 1.00 0.00 95 ALA A C 11
ATOM 19113 O O . ALA A 1 95 ? -21.630 2.941 -7.411 1.00 0.00 95 ALA A O 11
ATOM 19120 N N . HIS A 1 96 ? -20.017 2.772 -5.930 1.00 0.00 96 HIS A N 11
ATOM 19121 C CA . HIS A 1 96 ? -19.977 1.289 -6.078 1.00 0.00 96 HIS A CA 11
ATOM 19122 C C . HIS A 1 96 ? -21.244 0.662 -5.490 1.00 0.00 96 HIS A C 11
ATOM 19123 O O . HIS A 1 96 ? -21.972 -0.040 -6.164 1.00 0.00 96 HIS A O 11
ATOM 19137 N N . GLY A 1 97 ? -21.513 0.907 -4.237 1.00 0.00 97 GLY A N 11
ATOM 19138 C CA . GLY A 1 97 ? -22.731 0.324 -3.607 1.00 0.00 97 GLY A CA 11
ATOM 19139 C C . GLY A 1 97 ? -23.920 0.462 -4.560 1.00 0.00 97 GLY A C 11
ATOM 19140 O O . GLY A 1 97 ? -24.530 -0.513 -4.951 1.00 0.00 97 GLY A O 11
ATOM 19144 N N . ALA A 1 98 ? -24.254 1.666 -4.936 1.00 0.00 98 ALA A N 11
ATOM 19145 C CA . ALA A 1 98 ? -25.406 1.866 -5.863 1.00 0.00 98 ALA A CA 11
ATOM 19146 C C . ALA A 1 98 ? -25.312 0.902 -7.049 1.00 0.00 98 ALA A C 11
ATOM 19147 O O . ALA A 1 98 ? -26.267 0.238 -7.398 1.00 0.00 98 ALA A O 11
ATOM 19154 N N . CYS A 1 99 ? -24.169 0.823 -7.673 1.00 0.00 99 CYS A N 11
ATOM 19155 C CA . CYS A 1 99 ? -24.017 -0.095 -8.839 1.00 0.00 99 CYS A CA 11
ATOM 19156 C C . CYS A 1 99 ? -24.441 -1.517 -8.457 1.00 0.00 99 CYS A C 11
ATOM 19157 O O . CYS A 1 99 ? -25.377 -2.062 -9.007 1.00 0.00 99 CYS A O 11
ATOM 19164 N N . LYS A 1 100 ? -23.760 -2.121 -7.523 1.00 0.00 100 LYS A N 11
ATOM 19165 C CA . LYS A 1 100 ? -24.126 -3.508 -7.112 1.00 0.00 100 LYS A CA 11
ATOM 19166 C C . LYS A 1 100 ? -25.645 -3.634 -6.962 1.00 0.00 100 LYS A C 11
ATOM 19167 O O . LYS A 1 100 ? -26.247 -4.580 -7.429 1.00 0.00 100 LYS A O 11
ATOM 19186 N N . VAL A 1 101 ? -26.267 -2.689 -6.312 1.00 0.00 101 VAL A N 11
ATOM 19187 C CA . VAL A 1 101 ? -27.746 -2.756 -6.130 1.00 0.00 101 VAL A CA 11
ATOM 19188 C C . VAL A 1 101 ? -28.441 -2.929 -7.482 1.00 0.00 101 VAL A C 11
ATOM 19189 O O . VAL A 1 101 ? -29.209 -3.849 -7.682 1.00 0.00 101 VAL A O 11
ATOM 19202 N N . ALA A 1 102 ? -28.181 -2.051 -8.411 1.00 0.00 102 ALA A N 11
ATOM 19203 C CA . ALA A 1 102 ? -28.829 -2.165 -9.750 1.00 0.00 102 ALA A CA 11
ATOM 19204 C C . ALA A 1 102 ? -28.417 -3.473 -10.430 1.00 0.00 102 ALA A C 11
ATOM 19205 O O . ALA A 1 102 ? -29.099 -3.973 -11.301 1.00 0.00 102 ALA A O 11
ATOM 19212 N N . GLY A 1 103 ? -27.304 -4.031 -10.038 1.00 0.00 103 GLY A N 11
ATOM 19213 C CA . GLY A 1 103 ? -26.849 -5.305 -10.663 1.00 0.00 103 GLY A CA 11
ATOM 19214 C C . GLY A 1 103 ? -25.555 -5.057 -11.440 1.00 0.00 103 GLY A C 11
ATOM 19215 O O . GLY A 1 103 ? -24.602 -5.803 -11.329 1.00 0.00 103 GLY A O 11
ATOM 19219 N N . ALA A 1 104 ? -25.514 -4.015 -12.225 1.00 0.00 104 ALA A N 11
ATOM 19220 C CA . ALA A 1 104 ? -24.280 -3.718 -13.009 1.00 0.00 104 ALA A CA 11
ATOM 19221 C C . ALA A 1 104 ? -23.704 -5.007 -13.600 1.00 0.00 104 ALA A C 11
ATOM 19222 O O . ALA A 1 104 ? -22.684 -5.494 -13.153 1.00 0.00 104 ALA A O 11
ATOM 19229 N N . PRO A 1 105 ? -24.383 -5.518 -14.591 1.00 0.00 105 PRO A N 11
ATOM 19230 C CA . PRO A 1 105 ? -23.937 -6.767 -15.257 1.00 0.00 105 PRO A CA 11
ATOM 19231 C C . PRO A 1 105 ? -22.701 -6.502 -16.120 1.00 0.00 105 PRO A C 11
ATOM 19232 O O . PRO A 1 105 ? -22.094 -5.451 -16.047 1.00 0.00 105 PRO A O 11
ATOM 19243 N N . LYS A 1 106 ? -22.325 -7.445 -16.938 1.00 0.00 106 LYS A N 11
ATOM 19244 C CA . LYS A 1 106 ? -21.129 -7.247 -17.806 1.00 0.00 106 LYS A CA 11
ATOM 19245 C C . LYS A 1 106 ? -21.551 -7.159 -19.274 1.00 0.00 106 LYS A C 11
ATOM 19246 O O . LYS A 1 106 ? -22.585 -7.671 -19.655 1.00 0.00 106 LYS A O 11
ATOM 19265 N N . PRO A 1 107 ? -20.729 -6.509 -20.052 1.00 0.00 107 PRO A N 11
ATOM 19266 C CA . PRO A 1 107 ? -21.015 -6.348 -21.497 1.00 0.00 107 PRO A CA 11
ATOM 19267 C C . PRO A 1 107 ? -20.804 -7.674 -22.235 1.00 0.00 107 PRO A C 11
ATOM 19268 O O . PRO A 1 107 ? -20.354 -8.648 -21.663 1.00 0.00 107 PRO A O 11
ATOM 19279 N N . THR A 1 108 ? -21.123 -7.720 -23.498 1.00 0.00 108 THR A N 11
ATOM 19280 C CA . THR A 1 108 ? -20.939 -8.982 -24.270 1.00 0.00 108 THR A CA 11
ATOM 19281 C C . THR A 1 108 ? -20.146 -8.708 -25.550 1.00 0.00 108 THR A C 11
ATOM 19282 O O . THR A 1 108 ? -20.634 -8.087 -26.473 1.00 0.00 108 THR A O 11
ATOM 19293 N N . GLY A 1 109 ? -18.926 -9.166 -25.612 1.00 0.00 109 GLY A N 11
ATOM 19294 C CA . GLY A 1 109 ? -18.103 -8.931 -26.831 1.00 0.00 109 GLY A CA 11
ATOM 19295 C C . GLY A 1 109 ? -17.192 -10.136 -27.073 1.00 0.00 109 GLY A C 11
ATOM 19296 O O . GLY A 1 109 ? -17.633 -11.180 -27.513 1.00 0.00 109 GLY A O 11
ATOM 19300 N N . CYS A 1 110 ? -15.926 -10.002 -26.791 1.00 0.00 110 CYS A N 11
ATOM 19301 C CA . CYS A 1 110 ? -14.989 -11.141 -27.005 1.00 0.00 110 CYS A CA 11
ATOM 19302 C C . CYS A 1 110 ? -13.585 -10.772 -26.517 1.00 0.00 110 CYS A C 11
ATOM 19303 O O . CYS A 1 110 ? -13.047 -11.391 -25.622 1.00 0.00 110 CYS A O 11
ATOM 19311 N N . VAL A 1 111 ? -12.990 -9.767 -27.099 1.00 0.00 111 VAL A N 11
ATOM 19312 C CA . VAL A 1 111 ? -11.622 -9.359 -26.667 1.00 0.00 111 VAL A CA 11
ATOM 19313 C C . VAL A 1 111 ? -11.567 -7.845 -26.447 1.00 0.00 111 VAL A C 11
ATOM 19314 O O . VAL A 1 111 ? -12.448 -7.331 -25.776 1.00 0.00 111 VAL A O 11
ATOM 19328 N N . MET A 1 1 ? -20.628 -8.048 9.407 1.00 0.00 1 MET A N 12
ATOM 19329 C CA . MET A 1 1 ? -21.127 -9.247 8.674 1.00 0.00 1 MET A CA 12
ATOM 19330 C C . MET A 1 1 ? -22.536 -8.988 8.132 1.00 0.00 1 MET A C 12
ATOM 19331 O O . MET A 1 1 ? -23.517 -9.296 8.780 1.00 0.00 1 MET A O 12
ATOM 19347 N N . PRO A 1 2 ? -22.584 -8.426 6.956 1.00 0.00 2 PRO A N 12
ATOM 19348 C CA . PRO A 1 2 ? -23.884 -8.116 6.313 1.00 0.00 2 PRO A CA 12
ATOM 19349 C C . PRO A 1 2 ? -24.555 -9.400 5.815 1.00 0.00 2 PRO A C 12
ATOM 19350 O O . PRO A 1 2 ? -25.640 -9.747 6.238 1.00 0.00 2 PRO A O 12
ATOM 19361 N N . VAL A 1 3 ? -23.921 -10.108 4.921 1.00 0.00 3 VAL A N 12
ATOM 19362 C CA . VAL A 1 3 ? -24.527 -11.367 4.400 1.00 0.00 3 VAL A CA 12
ATOM 19363 C C . VAL A 1 3 ? -23.463 -12.463 4.282 1.00 0.00 3 VAL A C 12
ATOM 19364 O O . VAL A 1 3 ? -23.729 -13.549 3.807 1.00 0.00 3 VAL A O 12
ATOM 19377 N N . LYS A 1 4 ? -22.262 -12.190 4.713 1.00 0.00 4 LYS A N 12
ATOM 19378 C CA . LYS A 1 4 ? -21.187 -13.220 4.626 1.00 0.00 4 LYS A CA 12
ATOM 19379 C C . LYS A 1 4 ? -20.899 -13.569 3.162 1.00 0.00 4 LYS A C 12
ATOM 19380 O O . LYS A 1 4 ? -21.736 -14.113 2.468 1.00 0.00 4 LYS A O 12
ATOM 19399 N N . CYS A 1 5 ? -19.721 -13.263 2.690 1.00 0.00 5 CYS A N 12
ATOM 19400 C CA . CYS A 1 5 ? -19.379 -13.580 1.271 1.00 0.00 5 CYS A CA 12
ATOM 19401 C C . CYS A 1 5 ? -17.958 -14.153 1.188 1.00 0.00 5 CYS A C 12
ATOM 19402 O O . CYS A 1 5 ? -17.119 -13.836 2.008 1.00 0.00 5 CYS A O 12
ATOM 19409 N N . PRO A 1 6 ? -17.728 -14.977 0.193 1.00 0.00 6 PRO A N 12
ATOM 19410 C CA . PRO A 1 6 ? -18.787 -15.334 -0.784 1.00 0.00 6 PRO A CA 12
ATOM 19411 C C . PRO A 1 6 ? -19.731 -16.380 -0.186 1.00 0.00 6 PRO A C 12
ATOM 19412 O O . PRO A 1 6 ? -19.413 -17.033 0.787 1.00 0.00 6 PRO A O 12
ATOM 19423 N N . GLY A 1 7 ? -20.890 -16.548 -0.764 1.00 0.00 7 GLY A N 12
ATOM 19424 C CA . GLY A 1 7 ? -21.849 -17.555 -0.227 1.00 0.00 7 GLY A CA 12
ATOM 19425 C C . GLY A 1 7 ? -23.112 -17.568 -1.087 1.00 0.00 7 GLY A C 12
ATOM 19426 O O . GLY A 1 7 ? -23.284 -16.749 -1.968 1.00 0.00 7 GLY A O 12
ATOM 19430 N N . GLU A 1 8 ? -24.002 -18.491 -0.839 1.00 0.00 8 GLU A N 12
ATOM 19431 C CA . GLU A 1 8 ? -25.257 -18.551 -1.643 1.00 0.00 8 GLU A CA 12
ATOM 19432 C C . GLU A 1 8 ? -26.438 -18.047 -0.810 1.00 0.00 8 GLU A C 12
ATOM 19433 O O . GLU A 1 8 ? -26.321 -17.830 0.380 1.00 0.00 8 GLU A O 12
ATOM 19445 N N . TYR A 1 9 ? -27.574 -17.859 -1.423 1.00 0.00 9 TYR A N 12
ATOM 19446 C CA . TYR A 1 9 ? -28.758 -17.369 -0.661 1.00 0.00 9 TYR A CA 12
ATOM 19447 C C . TYR A 1 9 ? -30.023 -17.473 -1.518 1.00 0.00 9 TYR A C 12
ATOM 19448 O O . TYR A 1 9 ? -29.964 -17.753 -2.698 1.00 0.00 9 TYR A O 12
ATOM 19466 N N . GLN A 1 10 ? -31.166 -17.247 -0.930 1.00 0.00 10 GLN A N 12
ATOM 19467 C CA . GLN A 1 10 ? -32.436 -17.331 -1.708 1.00 0.00 10 GLN A CA 12
ATOM 19468 C C . GLN A 1 10 ? -33.310 -16.107 -1.423 1.00 0.00 10 GLN A C 12
ATOM 19469 O O . GLN A 1 10 ? -33.431 -15.668 -0.297 1.00 0.00 10 GLN A O 12
ATOM 19483 N N . VAL A 1 11 ? -33.919 -15.551 -2.435 1.00 0.00 11 VAL A N 12
ATOM 19484 C CA . VAL A 1 11 ? -34.783 -14.355 -2.218 1.00 0.00 11 VAL A CA 12
ATOM 19485 C C . VAL A 1 11 ? -36.229 -14.668 -2.607 1.00 0.00 11 VAL A C 12
ATOM 19486 O O . VAL A 1 11 ? -36.560 -14.777 -3.772 1.00 0.00 11 VAL A O 12
ATOM 19499 N N . ASP A 1 12 ? -37.095 -14.815 -1.642 1.00 0.00 12 ASP A N 12
ATOM 19500 C CA . ASP A 1 12 ? -38.519 -15.120 -1.958 1.00 0.00 12 ASP A CA 12
ATOM 19501 C C . ASP A 1 12 ? -38.604 -16.314 -2.914 1.00 0.00 12 ASP A C 12
ATOM 19502 O O . ASP A 1 12 ? -38.686 -17.452 -2.495 1.00 0.00 12 ASP A O 12
ATOM 19511 N N . GLY A 1 13 ? -38.584 -16.063 -4.194 1.00 0.00 13 GLY A N 12
ATOM 19512 C CA . GLY A 1 13 ? -38.663 -17.184 -5.174 1.00 0.00 13 GLY A CA 12
ATOM 19513 C C . GLY A 1 13 ? -37.574 -17.013 -6.235 1.00 0.00 13 GLY A C 12
ATOM 19514 O O . GLY A 1 13 ? -37.853 -16.894 -7.411 1.00 0.00 13 GLY A O 12
ATOM 19518 N N . LYS A 1 14 ? -36.334 -16.999 -5.828 1.00 0.00 14 LYS A N 12
ATOM 19519 C CA . LYS A 1 14 ? -35.228 -16.835 -6.815 1.00 0.00 14 LYS A CA 12
ATOM 19520 C C . LYS A 1 14 ? -33.902 -17.300 -6.207 1.00 0.00 14 LYS A C 12
ATOM 19521 O O . LYS A 1 14 ? -33.779 -17.459 -5.009 1.00 0.00 14 LYS A O 12
ATOM 19540 N N . LYS A 1 15 ? -32.908 -17.518 -7.024 1.00 0.00 15 LYS A N 12
ATOM 19541 C CA . LYS A 1 15 ? -31.591 -17.970 -6.494 1.00 0.00 15 LYS A CA 12
ATOM 19542 C C . LYS A 1 15 ? -30.601 -16.802 -6.471 1.00 0.00 15 LYS A C 12
ATOM 19543 O O . LYS A 1 15 ? -30.652 -15.917 -7.301 1.00 0.00 15 LYS A O 12
ATOM 19562 N N . VAL A 1 16 ? -29.702 -16.791 -5.525 1.00 0.00 16 VAL A N 12
ATOM 19563 C CA . VAL A 1 16 ? -28.713 -15.677 -5.452 1.00 0.00 16 VAL A CA 12
ATOM 19564 C C . VAL A 1 16 ? -27.332 -16.219 -5.072 1.00 0.00 16 VAL A C 12
ATOM 19565 O O . VAL A 1 16 ? -27.197 -17.038 -4.186 1.00 0.00 16 VAL A O 12
ATOM 19578 N N . ILE A 1 17 ? -26.304 -15.766 -5.737 1.00 0.00 17 ILE A N 12
ATOM 19579 C CA . ILE A 1 17 ? -24.932 -16.254 -5.415 1.00 0.00 17 ILE A CA 12
ATOM 19580 C C . ILE A 1 17 ? -23.996 -15.069 -5.161 1.00 0.00 17 ILE A C 12
ATOM 19581 O O . ILE A 1 17 ? -23.511 -14.440 -6.081 1.00 0.00 17 ILE A O 12
ATOM 19597 N N . LEU A 1 18 ? -23.741 -14.758 -3.920 1.00 0.00 18 LEU A N 12
ATOM 19598 C CA . LEU A 1 18 ? -22.838 -13.613 -3.606 1.00 0.00 18 LEU A CA 12
ATOM 19599 C C . LEU A 1 18 ? -21.383 -13.988 -3.906 1.00 0.00 18 LEU A C 12
ATOM 19600 O O . LEU A 1 18 ? -20.908 -15.034 -3.512 1.00 0.00 18 LEU A O 12
ATOM 19616 N N . ASP A 1 19 ? -20.675 -13.140 -4.603 1.00 0.00 19 ASP A N 12
ATOM 19617 C CA . ASP A 1 19 ? -19.252 -13.448 -4.930 1.00 0.00 19 ASP A CA 12
ATOM 19618 C C . ASP A 1 19 ? -18.339 -13.049 -3.767 1.00 0.00 19 ASP A C 12
ATOM 19619 O O . ASP A 1 19 ? -18.711 -13.139 -2.614 1.00 0.00 19 ASP A O 12
ATOM 19628 N N . GLU A 1 20 ? -17.145 -12.612 -4.061 1.00 0.00 20 GLU A N 12
ATOM 19629 C CA . GLU A 1 20 ? -16.205 -12.211 -2.974 1.00 0.00 20 GLU A CA 12
ATOM 19630 C C . GLU A 1 20 ? -16.731 -10.970 -2.246 1.00 0.00 20 GLU A C 12
ATOM 19631 O O . GLU A 1 20 ? -16.780 -10.926 -1.032 1.00 0.00 20 GLU A O 12
ATOM 19643 N N . ASP A 1 21 ? -17.123 -9.962 -2.975 1.00 0.00 21 ASP A N 12
ATOM 19644 C CA . ASP A 1 21 ? -17.644 -8.728 -2.322 1.00 0.00 21 ASP A CA 12
ATOM 19645 C C . ASP A 1 21 ? -19.173 -8.743 -2.323 1.00 0.00 21 ASP A C 12
ATOM 19646 O O . ASP A 1 21 ? -19.815 -7.731 -2.532 1.00 0.00 21 ASP A O 12
ATOM 19655 N N . CYS A 1 22 ? -19.760 -9.884 -2.095 1.00 0.00 22 CYS A N 12
ATOM 19656 C CA . CYS A 1 22 ? -21.248 -9.969 -2.088 1.00 0.00 22 CYS A CA 12
ATOM 19657 C C . CYS A 1 22 ? -21.808 -9.463 -3.419 1.00 0.00 22 CYS A C 12
ATOM 19658 O O . CYS A 1 22 ? -22.886 -8.905 -3.479 1.00 0.00 22 CYS A O 12
ATOM 19665 N N . PHE A 1 23 ? -21.083 -9.655 -4.487 1.00 0.00 23 PHE A N 12
ATOM 19666 C CA . PHE A 1 23 ? -21.572 -9.187 -5.815 1.00 0.00 23 PHE A CA 12
ATOM 19667 C C . PHE A 1 23 ? -22.660 -10.127 -6.339 1.00 0.00 23 PHE A C 12
ATOM 19668 O O . PHE A 1 23 ? -22.719 -11.286 -5.978 1.00 0.00 23 PHE A O 12
ATOM 19685 N N . MET A 1 24 ? -23.521 -9.638 -7.189 1.00 0.00 24 MET A N 12
ATOM 19686 C CA . MET A 1 24 ? -24.604 -10.505 -7.735 1.00 0.00 24 MET A CA 12
ATOM 19687 C C . MET A 1 24 ? -24.214 -11.026 -9.120 1.00 0.00 24 MET A C 12
ATOM 19688 O O . MET A 1 24 ? -24.099 -10.276 -10.068 1.00 0.00 24 MET A O 12
ATOM 19702 N N . GLN A 1 25 ? -24.010 -12.310 -9.244 1.00 0.00 25 GLN A N 12
ATOM 19703 C CA . GLN A 1 25 ? -23.628 -12.879 -10.569 1.00 0.00 25 GLN A CA 12
ATOM 19704 C C . GLN A 1 25 ? -24.882 -13.230 -11.374 1.00 0.00 25 GLN A C 12
ATOM 19705 O O . GLN A 1 25 ? -24.825 -13.960 -12.343 1.00 0.00 25 GLN A O 12
ATOM 19719 N N . ASN A 1 26 ? -26.014 -12.716 -10.979 1.00 0.00 26 ASN A N 12
ATOM 19720 C CA . ASN A 1 26 ? -27.270 -13.020 -11.722 1.00 0.00 26 ASN A CA 12
ATOM 19721 C C . ASN A 1 26 ? -28.008 -11.724 -12.066 1.00 0.00 26 ASN A C 12
ATOM 19722 O O . ASN A 1 26 ? -29.100 -11.485 -11.590 1.00 0.00 26 ASN A O 12
ATOM 19733 N N . PRO A 1 27 ? -27.381 -10.928 -12.889 1.00 0.00 27 PRO A N 12
ATOM 19734 C CA . PRO A 1 27 ? -27.981 -9.637 -13.309 1.00 0.00 27 PRO A CA 12
ATOM 19735 C C . PRO A 1 27 ? -29.140 -9.879 -14.278 1.00 0.00 27 PRO A C 12
ATOM 19736 O O . PRO A 1 27 ? -29.948 -9.005 -14.524 1.00 0.00 27 PRO A O 12
ATOM 19747 N N . GLU A 1 28 ? -29.229 -11.058 -14.829 1.00 0.00 28 GLU A N 12
ATOM 19748 C CA . GLU A 1 28 ? -30.337 -11.356 -15.781 1.00 0.00 28 GLU A CA 12
ATOM 19749 C C . GLU A 1 28 ? -31.669 -11.438 -15.033 1.00 0.00 28 GLU A C 12
ATOM 19750 O O . GLU A 1 28 ? -32.729 -11.388 -15.626 1.00 0.00 28 GLU A O 12
ATOM 19762 N N . ASP A 1 29 ? -31.625 -11.567 -13.735 1.00 0.00 29 ASP A N 12
ATOM 19763 C CA . ASP A 1 29 ? -32.890 -11.653 -12.951 1.00 0.00 29 ASP A CA 12
ATOM 19764 C C . ASP A 1 29 ? -33.010 -10.457 -12.002 1.00 0.00 29 ASP A C 12
ATOM 19765 O O . ASP A 1 29 ? -33.836 -10.440 -11.112 1.00 0.00 29 ASP A O 12
ATOM 19774 N N . TRP A 1 30 ? -32.192 -9.457 -12.186 1.00 0.00 30 TRP A N 12
ATOM 19775 C CA . TRP A 1 30 ? -32.263 -8.264 -11.293 1.00 0.00 30 TRP A CA 12
ATOM 19776 C C . TRP A 1 30 ? -33.615 -7.562 -11.454 1.00 0.00 30 TRP A C 12
ATOM 19777 O O . TRP A 1 30 ? -34.202 -7.562 -12.518 1.00 0.00 30 TRP A O 12
ATOM 19798 N N . ASP A 1 31 ? -34.113 -6.966 -10.406 1.00 0.00 31 ASP A N 12
ATOM 19799 C CA . ASP A 1 31 ? -35.427 -6.266 -10.502 1.00 0.00 31 ASP A CA 12
ATOM 19800 C C . ASP A 1 31 ? -35.731 -5.529 -9.195 1.00 0.00 31 ASP A C 12
ATOM 19801 O O . ASP A 1 31 ? -34.840 -5.169 -8.452 1.00 0.00 31 ASP A O 12
ATOM 19810 N N . GLU A 1 32 ? -36.984 -5.302 -8.909 1.00 0.00 32 GLU A N 12
ATOM 19811 C CA . GLU A 1 32 ? -37.345 -4.589 -7.651 1.00 0.00 32 GLU A CA 12
ATOM 19812 C C . GLU A 1 32 ? -37.183 -5.522 -6.447 1.00 0.00 32 GLU A C 12
ATOM 19813 O O . GLU A 1 32 ? -36.834 -5.098 -5.364 1.00 0.00 32 GLU A O 12
ATOM 19825 N N . LYS A 1 33 ? -37.435 -6.789 -6.630 1.00 0.00 33 LYS A N 12
ATOM 19826 C CA . LYS A 1 33 ? -37.296 -7.748 -5.497 1.00 0.00 33 LYS A CA 12
ATOM 19827 C C . LYS A 1 33 ? -35.817 -7.971 -5.169 1.00 0.00 33 LYS A C 12
ATOM 19828 O O . LYS A 1 33 ? -35.433 -8.063 -4.020 1.00 0.00 33 LYS A O 12
ATOM 19847 N N . VAL A 1 34 ? -34.986 -8.062 -6.171 1.00 0.00 34 VAL A N 12
ATOM 19848 C CA . VAL A 1 34 ? -33.533 -8.282 -5.917 1.00 0.00 34 VAL A CA 12
ATOM 19849 C C . VAL A 1 34 ? -32.887 -7.006 -5.369 1.00 0.00 34 VAL A C 12
ATOM 19850 O O . VAL A 1 34 ? -32.017 -7.056 -4.523 1.00 0.00 34 VAL A O 12
ATOM 19863 N N . ALA A 1 35 ? -33.303 -5.864 -5.845 1.00 0.00 35 ALA A N 12
ATOM 19864 C CA . ALA A 1 35 ? -32.706 -4.589 -5.350 1.00 0.00 35 ALA A CA 12
ATOM 19865 C C . ALA A 1 35 ? -33.134 -4.326 -3.903 1.00 0.00 35 ALA A C 12
ATOM 19866 O O . ALA A 1 35 ? -32.319 -4.055 -3.044 1.00 0.00 35 ALA A O 12
ATOM 19873 N N . GLU A 1 36 ? -34.408 -4.399 -3.628 1.00 0.00 36 GLU A N 12
ATOM 19874 C CA . GLU A 1 36 ? -34.887 -4.148 -2.237 1.00 0.00 36 GLU A CA 12
ATOM 19875 C C . GLU A 1 36 ? -34.272 -5.162 -1.269 1.00 0.00 36 GLU A C 12
ATOM 19876 O O . GLU A 1 36 ? -33.789 -4.811 -0.211 1.00 0.00 36 GLU A O 12
ATOM 19888 N N . TRP A 1 37 ? -34.288 -6.419 -1.621 1.00 0.00 37 TRP A N 12
ATOM 19889 C CA . TRP A 1 37 ? -33.709 -7.455 -0.718 1.00 0.00 37 TRP A CA 12
ATOM 19890 C C . TRP A 1 37 ? -32.222 -7.182 -0.472 1.00 0.00 37 TRP A C 12
ATOM 19891 O O . TRP A 1 37 ? -31.779 -7.086 0.654 1.00 0.00 37 TRP A O 12
ATOM 19912 N N . LEU A 1 38 ? -31.448 -7.062 -1.517 1.00 0.00 38 LEU A N 12
ATOM 19913 C CA . LEU A 1 38 ? -29.989 -6.803 -1.341 1.00 0.00 38 LEU A CA 12
ATOM 19914 C C . LEU A 1 38 ? -29.762 -5.618 -0.397 1.00 0.00 38 LEU A C 12
ATOM 19915 O O . LEU A 1 38 ? -28.879 -5.638 0.438 1.00 0.00 38 LEU A O 12
ATOM 19931 N N . ALA A 1 39 ? -30.545 -4.583 -0.524 1.00 0.00 39 ALA A N 12
ATOM 19932 C CA . ALA A 1 39 ? -30.365 -3.396 0.363 1.00 0.00 39 ALA A CA 12
ATOM 19933 C C . ALA A 1 39 ? -30.682 -3.758 1.817 1.00 0.00 39 ALA A C 12
ATOM 19934 O O . ALA A 1 39 ? -30.046 -3.281 2.736 1.00 0.00 39 ALA A O 12
ATOM 19941 N N . ARG A 1 40 ? -31.663 -4.589 2.034 1.00 0.00 40 ARG A N 12
ATOM 19942 C CA . ARG A 1 40 ? -32.022 -4.970 3.432 1.00 0.00 40 ARG A CA 12
ATOM 19943 C C . ARG A 1 40 ? -30.930 -5.851 4.049 1.00 0.00 40 ARG A C 12
ATOM 19944 O O . ARG A 1 40 ? -30.646 -5.768 5.227 1.00 0.00 40 ARG A O 12
ATOM 19965 N N . GLU A 1 41 ? -30.317 -6.696 3.264 1.00 0.00 41 GLU A N 12
ATOM 19966 C CA . GLU A 1 41 ? -29.248 -7.581 3.812 1.00 0.00 41 GLU A CA 12
ATOM 19967 C C . GLU A 1 41 ? -27.948 -6.794 3.999 1.00 0.00 41 GLU A C 12
ATOM 19968 O O . GLU A 1 41 ? -27.153 -7.090 4.869 1.00 0.00 41 GLU A O 12
ATOM 19980 N N . LEU A 1 42 ? -27.723 -5.798 3.188 1.00 0.00 42 LEU A N 12
ATOM 19981 C CA . LEU A 1 42 ? -26.472 -4.996 3.320 1.00 0.00 42 LEU A CA 12
ATOM 19982 C C . LEU A 1 42 ? -26.638 -3.929 4.404 1.00 0.00 42 LEU A C 12
ATOM 19983 O O . LEU A 1 42 ? -26.128 -4.056 5.499 1.00 0.00 42 LEU A O 12
ATOM 19999 N N . GLU A 1 43 ? -27.348 -2.874 4.107 1.00 0.00 43 GLU A N 12
ATOM 20000 C CA . GLU A 1 43 ? -27.545 -1.797 5.119 1.00 0.00 43 GLU A CA 12
ATOM 20001 C C . GLU A 1 43 ? -28.729 -2.135 6.029 1.00 0.00 43 GLU A C 12
ATOM 20002 O O . GLU A 1 43 ? -28.583 -2.283 7.226 1.00 0.00 43 GLU A O 12
ATOM 20014 N N . GLY A 1 44 ? -29.902 -2.259 5.470 1.00 0.00 44 GLY A N 12
ATOM 20015 C CA . GLY A 1 44 ? -31.093 -2.587 6.304 1.00 0.00 44 GLY A CA 12
ATOM 20016 C C . GLY A 1 44 ? -32.232 -1.623 5.969 1.00 0.00 44 GLY A C 12
ATOM 20017 O O . GLY A 1 44 ? -32.920 -1.133 6.843 1.00 0.00 44 GLY A O 12
ATOM 20021 N N . ILE A 1 45 ? -32.435 -1.345 4.711 1.00 0.00 45 ILE A N 12
ATOM 20022 C CA . ILE A 1 45 ? -33.530 -0.410 4.322 1.00 0.00 45 ILE A CA 12
ATOM 20023 C C . ILE A 1 45 ? -34.880 -1.133 4.355 1.00 0.00 45 ILE A C 12
ATOM 20024 O O . ILE A 1 45 ? -35.235 -1.848 3.439 1.00 0.00 45 ILE A O 12
ATOM 20040 N N . GLN A 1 46 ? -35.635 -0.952 5.404 1.00 0.00 46 GLN A N 12
ATOM 20041 C CA . GLN A 1 46 ? -36.961 -1.629 5.494 1.00 0.00 46 GLN A CA 12
ATOM 20042 C C . GLN A 1 46 ? -37.851 -1.202 4.323 1.00 0.00 46 GLN A C 12
ATOM 20043 O O . GLN A 1 46 ? -38.708 -1.940 3.880 1.00 0.00 46 GLN A O 12
ATOM 20057 N N . LYS A 1 47 ? -37.653 -0.014 3.821 1.00 0.00 47 LYS A N 12
ATOM 20058 C CA . LYS A 1 47 ? -38.486 0.461 2.680 1.00 0.00 47 LYS A CA 12
ATOM 20059 C C . LYS A 1 47 ? -37.642 1.316 1.731 1.00 0.00 47 LYS A C 12
ATOM 20060 O O . LYS A 1 47 ? -37.123 2.349 2.106 1.00 0.00 47 LYS A O 12
ATOM 20079 N N . MET A 1 48 ? -37.500 0.895 0.505 1.00 0.00 48 MET A N 12
ATOM 20080 C CA . MET A 1 48 ? -36.688 1.684 -0.465 1.00 0.00 48 MET A CA 12
ATOM 20081 C C . MET A 1 48 ? -37.103 3.158 -0.429 1.00 0.00 48 MET A C 12
ATOM 20082 O O . MET A 1 48 ? -38.265 3.482 -0.291 1.00 0.00 48 MET A O 12
ATOM 20096 N N . THR A 1 49 ? -36.160 4.052 -0.552 1.00 0.00 49 THR A N 12
ATOM 20097 C CA . THR A 1 49 ? -36.500 5.504 -0.524 1.00 0.00 49 THR A CA 12
ATOM 20098 C C . THR A 1 49 ? -36.717 6.026 -1.946 1.00 0.00 49 THR A C 12
ATOM 20099 O O . THR A 1 49 ? -36.095 5.571 -2.887 1.00 0.00 49 THR A O 12
ATOM 20110 N N . GLU A 1 50 ? -37.594 6.978 -2.111 1.00 0.00 50 GLU A N 12
ATOM 20111 C CA . GLU A 1 50 ? -37.848 7.529 -3.473 1.00 0.00 50 GLU A CA 12
ATOM 20112 C C . GLU A 1 50 ? -36.549 8.068 -4.076 1.00 0.00 50 GLU A C 12
ATOM 20113 O O . GLU A 1 50 ? -36.307 7.950 -5.262 1.00 0.00 50 GLU A O 12
ATOM 20125 N N . GLU A 1 51 ? -35.710 8.659 -3.270 1.00 0.00 51 GLU A N 12
ATOM 20126 C CA . GLU A 1 51 ? -34.428 9.205 -3.797 1.00 0.00 51 GLU A CA 12
ATOM 20127 C C . GLU A 1 51 ? -33.521 8.066 -4.267 1.00 0.00 51 GLU A C 12
ATOM 20128 O O . GLU A 1 51 ? -32.786 8.199 -5.225 1.00 0.00 51 GLU A O 12
ATOM 20140 N N . HIS A 1 52 ? -33.566 6.945 -3.599 1.00 0.00 52 HIS A N 12
ATOM 20141 C CA . HIS A 1 52 ? -32.705 5.798 -4.008 1.00 0.00 52 HIS A CA 12
ATOM 20142 C C . HIS A 1 52 ? -33.183 5.229 -5.346 1.00 0.00 52 HIS A C 12
ATOM 20143 O O . HIS A 1 52 ? -32.421 5.097 -6.283 1.00 0.00 52 HIS A O 12
ATOM 20157 N N . TRP A 1 53 ? -34.440 4.892 -5.445 1.00 0.00 53 TRP A N 12
ATOM 20158 C CA . TRP A 1 53 ? -34.961 4.334 -6.726 1.00 0.00 53 TRP A CA 12
ATOM 20159 C C . TRP A 1 53 ? -34.730 5.329 -7.866 1.00 0.00 53 TRP A C 12
ATOM 20160 O O . TRP A 1 53 ? -34.590 4.952 -9.013 1.00 0.00 53 TRP A O 12
ATOM 20181 N N . LYS A 1 54 ? -34.686 6.597 -7.559 1.00 0.00 54 LYS A N 12
ATOM 20182 C CA . LYS A 1 54 ? -34.461 7.615 -8.626 1.00 0.00 54 LYS A CA 12
ATOM 20183 C C . LYS A 1 54 ? -33.021 7.528 -9.139 1.00 0.00 54 LYS A C 12
ATOM 20184 O O . LYS A 1 54 ? -32.782 7.339 -10.314 1.00 0.00 54 LYS A O 12
ATOM 20203 N N . LEU A 1 55 ? -32.061 7.662 -8.265 1.00 0.00 55 LEU A N 12
ATOM 20204 C CA . LEU A 1 55 ? -30.638 7.584 -8.704 1.00 0.00 55 LEU A CA 12
ATOM 20205 C C . LEU A 1 55 ? -30.398 6.286 -9.478 1.00 0.00 55 LEU A C 12
ATOM 20206 O O . LEU A 1 55 ? -29.689 6.261 -10.464 1.00 0.00 55 LEU A O 12
ATOM 20222 N N . VAL A 1 56 ? -30.987 5.207 -9.039 1.00 0.00 56 VAL A N 12
ATOM 20223 C CA . VAL A 1 56 ? -30.795 3.911 -9.751 1.00 0.00 56 VAL A CA 12
ATOM 20224 C C . VAL A 1 56 ? -31.495 3.949 -11.113 1.00 0.00 56 VAL A C 12
ATOM 20225 O O . VAL A 1 56 ? -31.054 3.336 -12.065 1.00 0.00 56 VAL A O 12
ATOM 20238 N N . LYS A 1 57 ? -32.581 4.664 -11.211 1.00 0.00 57 LYS A N 12
ATOM 20239 C CA . LYS A 1 57 ? -33.309 4.743 -12.510 1.00 0.00 57 LYS A CA 12
ATOM 20240 C C . LYS A 1 57 ? -32.437 5.435 -13.562 1.00 0.00 57 LYS A C 12
ATOM 20241 O O . LYS A 1 57 ? -32.264 4.944 -14.661 1.00 0.00 57 LYS A O 12
ATOM 20260 N N . TYR A 1 58 ? -31.885 6.572 -13.235 1.00 0.00 58 TYR A N 12
ATOM 20261 C CA . TYR A 1 58 ? -31.025 7.295 -14.215 1.00 0.00 58 TYR A CA 12
ATOM 20262 C C . TYR A 1 58 ? -29.758 6.486 -14.506 1.00 0.00 58 TYR A C 12
ATOM 20263 O O . TYR A 1 58 ? -29.274 6.453 -15.621 1.00 0.00 58 TYR A O 12
ATOM 20281 N N . LEU A 1 59 ? -29.216 5.836 -13.513 1.00 0.00 59 LEU A N 12
ATOM 20282 C CA . LEU A 1 59 ? -27.980 5.031 -13.733 1.00 0.00 59 LEU A CA 12
ATOM 20283 C C . LEU A 1 59 ? -28.240 3.929 -14.762 1.00 0.00 59 LEU A C 12
ATOM 20284 O O . LEU A 1 59 ? -27.494 3.759 -15.706 1.00 0.00 59 LEU A O 12
ATOM 20300 N N . ARG A 1 60 ? -29.291 3.175 -14.587 1.00 0.00 60 ARG A N 12
ATOM 20301 C CA . ARG A 1 60 ? -29.596 2.083 -15.557 1.00 0.00 60 ARG A CA 12
ATOM 20302 C C . ARG A 1 60 ? -29.804 2.660 -16.959 1.00 0.00 60 ARG A C 12
ATOM 20303 O O . ARG A 1 60 ? -29.551 2.008 -17.953 1.00 0.00 60 ARG A O 12
ATOM 20324 N N . GLU A 1 61 ? -30.263 3.879 -17.048 1.00 0.00 61 GLU A N 12
ATOM 20325 C CA . GLU A 1 61 ? -30.486 4.495 -18.388 1.00 0.00 61 GLU A CA 12
ATOM 20326 C C . GLU A 1 61 ? -29.189 4.476 -19.200 1.00 0.00 61 GLU A C 12
ATOM 20327 O O . GLU A 1 61 ? -29.114 3.881 -20.257 1.00 0.00 61 GLU A O 12
ATOM 20339 N N . TYR A 1 62 ? -28.165 5.123 -18.715 1.00 0.00 62 TYR A N 12
ATOM 20340 C CA . TYR A 1 62 ? -26.872 5.142 -19.457 1.00 0.00 62 TYR A CA 12
ATOM 20341 C C . TYR A 1 62 ? -26.225 3.755 -19.427 1.00 0.00 62 TYR A C 12
ATOM 20342 O O . TYR A 1 62 ? -25.466 3.395 -20.304 1.00 0.00 62 TYR A O 12
ATOM 20360 N N . TRP A 1 63 ? -26.518 2.976 -18.422 1.00 0.00 63 TRP A N 12
ATOM 20361 C CA . TRP A 1 63 ? -25.919 1.613 -18.333 1.00 0.00 63 TRP A CA 12
ATOM 20362 C C . TRP A 1 63 ? -26.430 0.731 -19.477 1.00 0.00 63 TRP A C 12
ATOM 20363 O O . TRP A 1 63 ? -25.828 -0.268 -19.818 1.00 0.00 63 TRP A O 12
ATOM 20384 N N . GLU A 1 64 ? -27.535 1.090 -20.070 1.00 0.00 64 GLU A N 12
ATOM 20385 C CA . GLU A 1 64 ? -28.080 0.269 -21.191 1.00 0.00 64 GLU A CA 12
ATOM 20386 C C . GLU A 1 64 ? -27.656 0.861 -22.537 1.00 0.00 64 GLU A C 12
ATOM 20387 O O . GLU A 1 64 ? -27.986 0.342 -23.586 1.00 0.00 64 GLU A O 12
ATOM 20399 N N . THR A 1 65 ? -26.928 1.943 -22.518 1.00 0.00 65 THR A N 12
ATOM 20400 C CA . THR A 1 65 ? -26.485 2.567 -23.798 1.00 0.00 65 THR A CA 12
ATOM 20401 C C . THR A 1 65 ? -24.983 2.352 -24.002 1.00 0.00 65 THR A C 12
ATOM 20402 O O . THR A 1 65 ? -24.557 1.745 -24.965 1.00 0.00 65 THR A O 12
ATOM 20413 N N . PHE A 1 66 ? -24.175 2.846 -23.103 1.00 0.00 66 PHE A N 12
ATOM 20414 C CA . PHE A 1 66 ? -22.701 2.671 -23.248 1.00 0.00 66 PHE A CA 12
ATOM 20415 C C . PHE A 1 66 ? -22.185 1.649 -22.231 1.00 0.00 66 PHE A C 12
ATOM 20416 O O . PHE A 1 66 ? -20.995 1.455 -22.080 1.00 0.00 66 PHE A O 12
ATOM 20433 N N . GLY A 1 67 ? -23.071 0.994 -21.532 1.00 0.00 67 GLY A N 12
ATOM 20434 C CA . GLY A 1 67 ? -22.630 -0.014 -20.526 1.00 0.00 67 GLY A CA 12
ATOM 20435 C C . GLY A 1 67 ? -21.493 0.569 -19.685 1.00 0.00 67 GLY A C 12
ATOM 20436 O O . GLY A 1 67 ? -20.356 0.153 -19.788 1.00 0.00 67 GLY A O 12
ATOM 20440 N N . THR A 1 68 ? -21.790 1.529 -18.853 1.00 0.00 68 THR A N 12
ATOM 20441 C CA . THR A 1 68 ? -20.725 2.138 -18.005 1.00 0.00 68 THR A CA 12
ATOM 20442 C C . THR A 1 68 ? -21.333 2.704 -16.719 1.00 0.00 68 THR A C 12
ATOM 20443 O O . THR A 1 68 ? -22.456 3.170 -16.704 1.00 0.00 68 THR A O 12
ATOM 20454 N N . CYS A 1 69 ? -20.602 2.669 -15.639 1.00 0.00 69 CYS A N 12
ATOM 20455 C CA . CYS A 1 69 ? -21.140 3.207 -14.357 1.00 0.00 69 CYS A CA 12
ATOM 20456 C C . CYS A 1 69 ? -20.310 4.408 -13.897 1.00 0.00 69 CYS A C 12
ATOM 20457 O O . CYS A 1 69 ? -19.414 4.271 -13.087 1.00 0.00 69 CYS A O 12
ATOM 20464 N N . PRO A 1 70 ? -20.640 5.551 -14.432 1.00 0.00 70 PRO A N 12
ATOM 20465 C CA . PRO A 1 70 ? -19.920 6.798 -14.076 1.00 0.00 70 PRO A CA 12
ATOM 20466 C C . PRO A 1 70 ? -20.316 7.259 -12.670 1.00 0.00 70 PRO A C 12
ATOM 20467 O O . PRO A 1 70 ? -21.244 6.739 -12.083 1.00 0.00 70 PRO A O 12
ATOM 20478 N N . PRO A 1 71 ? -19.591 8.226 -12.178 1.00 0.00 71 PRO A N 12
ATOM 20479 C CA . PRO A 1 71 ? -19.864 8.771 -10.824 1.00 0.00 71 PRO A CA 12
ATOM 20480 C C . PRO A 1 71 ? -21.139 9.619 -10.834 1.00 0.00 71 PRO A C 12
ATOM 20481 O O . PRO A 1 71 ? -21.966 9.503 -11.716 1.00 0.00 71 PRO A O 12
ATOM 20492 N N . ILE A 1 72 ? -21.303 10.471 -9.860 1.00 0.00 72 ILE A N 12
ATOM 20493 C CA . ILE A 1 72 ? -22.524 11.326 -9.814 1.00 0.00 72 ILE A CA 12
ATOM 20494 C C . ILE A 1 72 ? -22.192 12.747 -10.279 1.00 0.00 72 ILE A C 12
ATOM 20495 O O . ILE A 1 72 ? -22.662 13.718 -9.721 1.00 0.00 72 ILE A O 12
ATOM 20511 N N . LYS A 1 73 ? -21.387 12.875 -11.297 1.00 0.00 73 LYS A N 12
ATOM 20512 C CA . LYS A 1 73 ? -21.026 14.233 -11.797 1.00 0.00 73 LYS A CA 12
ATOM 20513 C C . LYS A 1 73 ? -21.717 14.506 -13.135 1.00 0.00 73 LYS A C 12
ATOM 20514 O O . LYS A 1 73 ? -22.470 15.449 -13.275 1.00 0.00 73 LYS A O 12
ATOM 20533 N N . MET A 1 74 ? -21.466 13.688 -14.120 1.00 0.00 74 MET A N 12
ATOM 20534 C CA . MET A 1 74 ? -22.108 13.900 -15.449 1.00 0.00 74 MET A CA 12
ATOM 20535 C C . MET A 1 74 ? -23.631 13.798 -15.327 1.00 0.00 74 MET A C 12
ATOM 20536 O O . MET A 1 74 ? -24.365 14.410 -16.076 1.00 0.00 74 MET A O 12
ATOM 20550 N N . VAL A 1 75 ? -24.111 13.030 -14.386 1.00 0.00 75 VAL A N 12
ATOM 20551 C CA . VAL A 1 75 ? -25.587 12.892 -14.219 1.00 0.00 75 VAL A CA 12
ATOM 20552 C C . VAL A 1 75 ? -26.178 14.184 -13.650 1.00 0.00 75 VAL A C 12
ATOM 20553 O O . VAL A 1 75 ? -27.255 14.603 -14.024 1.00 0.00 75 VAL A O 12
ATOM 20566 N N . THR A 1 76 ? -25.482 14.820 -12.747 1.00 0.00 76 THR A N 12
ATOM 20567 C CA . THR A 1 76 ? -26.006 16.085 -12.156 1.00 0.00 76 THR A CA 12
ATOM 20568 C C . THR A 1 76 ? -26.125 17.163 -13.236 1.00 0.00 76 THR A C 12
ATOM 20569 O O . THR A 1 76 ? -26.935 18.064 -13.141 1.00 0.00 76 THR A O 12
ATOM 20580 N N . LYS A 1 77 ? -25.324 17.080 -14.263 1.00 0.00 77 LYS A N 12
ATOM 20581 C CA . LYS A 1 77 ? -25.393 18.100 -15.348 1.00 0.00 77 LYS A CA 12
ATOM 20582 C C . LYS A 1 77 ? -26.838 18.266 -15.828 1.00 0.00 77 LYS A C 12
ATOM 20583 O O . LYS A 1 77 ? -27.238 19.326 -16.267 1.00 0.00 77 LYS A O 12
ATOM 20602 N N . GLU A 1 78 ? -27.623 17.227 -15.749 1.00 0.00 78 GLU A N 12
ATOM 20603 C CA . GLU A 1 78 ? -29.041 17.328 -16.202 1.00 0.00 78 GLU A CA 12
ATOM 20604 C C . GLU A 1 78 ? -29.966 16.614 -15.212 1.00 0.00 78 GLU A C 12
ATOM 20605 O O . GLU A 1 78 ? -30.831 15.852 -15.596 1.00 0.00 78 GLU A O 12
ATOM 20617 N N . THR A 1 79 ? -29.790 16.854 -13.942 1.00 0.00 79 THR A N 12
ATOM 20618 C CA . THR A 1 79 ? -30.661 16.189 -12.931 1.00 0.00 79 THR A CA 12
ATOM 20619 C C . THR A 1 79 ? -30.856 17.102 -11.717 1.00 0.00 79 THR A C 12
ATOM 20620 O O . THR A 1 79 ? -31.964 17.341 -11.279 1.00 0.00 79 THR A O 12
ATOM 20631 N N . GLY A 1 80 ? -29.787 17.613 -11.170 1.00 0.00 80 GLY A N 12
ATOM 20632 C CA . GLY A 1 80 ? -29.913 18.509 -9.985 1.00 0.00 80 GLY A CA 12
ATOM 20633 C C . GLY A 1 80 ? -29.829 17.680 -8.703 1.00 0.00 80 GLY A C 12
ATOM 20634 O O . GLY A 1 80 ? -30.786 17.566 -7.962 1.00 0.00 80 GLY A O 12
ATOM 20638 N N . PHE A 1 81 ? -28.691 17.101 -8.432 1.00 0.00 81 PHE A N 12
ATOM 20639 C CA . PHE A 1 81 ? -28.547 16.279 -7.195 1.00 0.00 81 PHE A CA 12
ATOM 20640 C C . PHE A 1 81 ? -27.332 16.747 -6.389 1.00 0.00 81 PHE A C 12
ATOM 20641 O O . PHE A 1 81 ? -26.320 17.130 -6.941 1.00 0.00 81 PHE A O 12
ATOM 20658 N N . SER A 1 82 ? -27.424 16.718 -5.087 1.00 0.00 82 SER A N 12
ATOM 20659 C CA . SER A 1 82 ? -26.273 17.161 -4.249 1.00 0.00 82 SER A CA 12
ATOM 20660 C C . SER A 1 82 ? -25.595 15.953 -3.599 1.00 0.00 82 SER A C 12
ATOM 20661 O O . SER A 1 82 ? -26.241 15.110 -3.006 1.00 0.00 82 SER A O 12
ATOM 20669 N N . LEU A 1 83 ? -24.298 15.861 -3.704 1.00 0.00 83 LEU A N 12
ATOM 20670 C CA . LEU A 1 83 ? -23.580 14.706 -3.092 1.00 0.00 83 LEU A CA 12
ATOM 20671 C C . LEU A 1 83 ? -23.921 14.601 -1.602 1.00 0.00 83 LEU A C 12
ATOM 20672 O O . LEU A 1 83 ? -24.002 13.521 -1.049 1.00 0.00 83 LEU A O 12
ATOM 20688 N N . GLU A 1 84 ? -24.121 15.713 -0.950 1.00 0.00 84 GLU A N 12
ATOM 20689 C CA . GLU A 1 84 ? -24.456 15.675 0.502 1.00 0.00 84 GLU A CA 12
ATOM 20690 C C . GLU A 1 84 ? -25.725 14.849 0.731 1.00 0.00 84 GLU A C 12
ATOM 20691 O O . GLU A 1 84 ? -25.733 13.906 1.498 1.00 0.00 84 GLU A O 12
ATOM 20703 N N . LYS A 1 85 ? -26.797 15.194 0.071 1.00 0.00 85 LYS A N 12
ATOM 20704 C CA . LYS A 1 85 ? -28.063 14.428 0.252 1.00 0.00 85 LYS A CA 12
ATOM 20705 C C . LYS A 1 85 ? -27.808 12.931 0.050 1.00 0.00 85 LYS A C 12
ATOM 20706 O O . LYS A 1 85 ? -28.152 12.116 0.881 1.00 0.00 85 LYS A O 12
ATOM 20725 N N . ILE A 1 86 ? -27.203 12.566 -1.048 1.00 0.00 86 ILE A N 12
ATOM 20726 C CA . ILE A 1 86 ? -26.926 11.123 -1.301 1.00 0.00 86 ILE A CA 12
ATOM 20727 C C . ILE A 1 86 ? -26.140 10.525 -0.130 1.00 0.00 86 ILE A C 12
ATOM 20728 O O . ILE A 1 86 ? -26.267 9.358 0.183 1.00 0.00 86 ILE A O 12
ATOM 20744 N N . TYR A 1 87 ? -25.329 11.316 0.517 1.00 0.00 87 TYR A N 12
ATOM 20745 C CA . TYR A 1 87 ? -24.538 10.792 1.668 1.00 0.00 87 TYR A CA 12
ATOM 20746 C C . TYR A 1 87 ? -25.466 10.451 2.836 1.00 0.00 87 TYR A C 12
ATOM 20747 O O . TYR A 1 87 ? -25.418 9.366 3.384 1.00 0.00 87 TYR A O 12
ATOM 20765 N N . GLN A 1 88 ? -26.312 11.367 3.222 1.00 0.00 88 GLN A N 12
ATOM 20766 C CA . GLN A 1 88 ? -27.243 11.092 4.354 1.00 0.00 88 GLN A CA 12
ATOM 20767 C C . GLN A 1 88 ? -28.133 9.891 4.025 1.00 0.00 88 GLN A C 12
ATOM 20768 O O . GLN A 1 88 ? -28.547 9.155 4.899 1.00 0.00 88 GLN A O 12
ATOM 20782 N N . LEU A 1 89 ? -28.431 9.689 2.771 1.00 0.00 89 LEU A N 12
ATOM 20783 C CA . LEU A 1 89 ? -29.295 8.536 2.385 1.00 0.00 89 LEU A CA 12
ATOM 20784 C C . LEU A 1 89 ? -28.514 7.225 2.506 1.00 0.00 89 LEU A C 12
ATOM 20785 O O . LEU A 1 89 ? -28.812 6.387 3.335 1.00 0.00 89 LEU A O 12
ATOM 20801 N N . PHE A 1 90 ? -27.518 7.039 1.684 1.00 0.00 90 PHE A N 12
ATOM 20802 C CA . PHE A 1 90 ? -26.720 5.780 1.751 1.00 0.00 90 PHE A CA 12
ATOM 20803 C C . PHE A 1 90 ? -25.313 6.070 2.279 1.00 0.00 90 PHE A C 12
ATOM 20804 O O . PHE A 1 90 ? -24.466 6.559 1.557 1.00 0.00 90 PHE A O 12
ATOM 20821 N N . PRO A 1 91 ? -25.111 5.756 3.529 1.00 0.00 91 PRO A N 12
ATOM 20822 C CA . PRO A 1 91 ? -23.793 5.982 4.170 1.00 0.00 91 PRO A CA 12
ATOM 20823 C C . PRO A 1 91 ? -22.769 4.962 3.662 1.00 0.00 91 PRO A C 12
ATOM 20824 O O . PRO A 1 91 ? -22.669 3.863 4.170 1.00 0.00 91 PRO A O 12
ATOM 20835 N N . SER A 1 92 ? -22.007 5.318 2.665 1.00 0.00 92 SER A N 12
ATOM 20836 C CA . SER A 1 92 ? -20.990 4.368 2.127 1.00 0.00 92 SER A CA 12
ATOM 20837 C C . SER A 1 92 ? -20.264 4.989 0.931 1.00 0.00 92 SER A C 12
ATOM 20838 O O . SER A 1 92 ? -19.077 4.806 0.749 1.00 0.00 92 SER A O 12
ATOM 20846 N N . GLY A 1 93 ? -20.969 5.724 0.113 1.00 0.00 93 GLY A N 12
ATOM 20847 C CA . GLY A 1 93 ? -20.318 6.357 -1.069 1.00 0.00 93 GLY A CA 12
ATOM 20848 C C . GLY A 1 93 ? -21.140 6.058 -2.325 1.00 0.00 93 GLY A C 12
ATOM 20849 O O . GLY A 1 93 ? -21.512 4.927 -2.568 1.00 0.00 93 GLY A O 12
ATOM 20853 N N . PRO A 1 94 ? -21.396 7.090 -3.086 1.00 0.00 94 PRO A N 12
ATOM 20854 C CA . PRO A 1 94 ? -22.184 6.937 -4.334 1.00 0.00 94 PRO A CA 12
ATOM 20855 C C . PRO A 1 94 ? -21.347 6.248 -5.416 1.00 0.00 94 PRO A C 12
ATOM 20856 O O . PRO A 1 94 ? -20.336 5.635 -5.137 1.00 0.00 94 PRO A O 12
ATOM 20867 N N . ALA A 1 95 ? -21.762 6.346 -6.650 1.00 0.00 95 ALA A N 12
ATOM 20868 C CA . ALA A 1 95 ? -20.991 5.701 -7.752 1.00 0.00 95 ALA A CA 12
ATOM 20869 C C . ALA A 1 95 ? -20.821 4.203 -7.476 1.00 0.00 95 ALA A C 12
ATOM 20870 O O . ALA A 1 95 ? -21.640 3.394 -7.865 1.00 0.00 95 ALA A O 12
ATOM 20877 N N . HIS A 1 96 ? -19.762 3.829 -6.810 1.00 0.00 96 HIS A N 12
ATOM 20878 C CA . HIS A 1 96 ? -19.540 2.383 -6.513 1.00 0.00 96 HIS A CA 12
ATOM 20879 C C . HIS A 1 96 ? -20.705 1.822 -5.693 1.00 0.00 96 HIS A C 12
ATOM 20880 O O . HIS A 1 96 ? -21.076 0.674 -5.831 1.00 0.00 96 HIS A O 12
ATOM 20894 N N . GLY A 1 97 ? -21.281 2.622 -4.839 1.00 0.00 97 GLY A N 12
ATOM 20895 C CA . GLY A 1 97 ? -22.419 2.130 -4.010 1.00 0.00 97 GLY A CA 12
ATOM 20896 C C . GLY A 1 97 ? -23.644 1.906 -4.899 1.00 0.00 97 GLY A C 12
ATOM 20897 O O . GLY A 1 97 ? -24.083 0.791 -5.097 1.00 0.00 97 GLY A O 12
ATOM 20901 N N . ALA A 1 98 ? -24.200 2.958 -5.435 1.00 0.00 98 ALA A N 12
ATOM 20902 C CA . ALA A 1 98 ? -25.398 2.804 -6.310 1.00 0.00 98 ALA A CA 12
ATOM 20903 C C . ALA A 1 98 ? -25.217 1.613 -7.255 1.00 0.00 98 ALA A C 12
ATOM 20904 O O . ALA A 1 98 ? -26.059 0.742 -7.338 1.00 0.00 98 ALA A O 12
ATOM 20911 N N . CYS A 1 99 ? -24.125 1.569 -7.969 1.00 0.00 99 CYS A N 12
ATOM 20912 C CA . CYS A 1 99 ? -23.893 0.434 -8.908 1.00 0.00 99 CYS A CA 12
ATOM 20913 C C . CYS A 1 99 ? -23.950 -0.897 -8.153 1.00 0.00 99 CYS A C 12
ATOM 20914 O O . CYS A 1 99 ? -24.590 -1.837 -8.579 1.00 0.00 99 CYS A O 12
ATOM 20921 N N . LYS A 1 100 ? -23.283 -0.983 -7.035 1.00 0.00 100 LYS A N 12
ATOM 20922 C CA . LYS A 1 100 ? -23.297 -2.254 -6.254 1.00 0.00 100 LYS A CA 12
ATOM 20923 C C . LYS A 1 100 ? -24.738 -2.715 -6.019 1.00 0.00 100 LYS A C 12
ATOM 20924 O O . LYS A 1 100 ? -25.034 -3.893 -6.034 1.00 0.00 100 LYS A O 12
ATOM 20943 N N . VAL A 1 101 ? -25.638 -1.794 -5.802 1.00 0.00 101 VAL A N 12
ATOM 20944 C CA . VAL A 1 101 ? -27.059 -2.182 -5.566 1.00 0.00 101 VAL A CA 12
ATOM 20945 C C . VAL A 1 101 ? -27.716 -2.613 -6.881 1.00 0.00 101 VAL A C 12
ATOM 20946 O O . VAL A 1 101 ? -28.530 -3.516 -6.913 1.00 0.00 101 VAL A O 12
ATOM 20959 N N . ALA A 1 102 ? -27.370 -1.975 -7.966 1.00 0.00 102 ALA A N 12
ATOM 20960 C CA . ALA A 1 102 ? -27.978 -2.348 -9.276 1.00 0.00 102 ALA A CA 12
ATOM 20961 C C . ALA A 1 102 ? -27.436 -3.702 -9.745 1.00 0.00 102 ALA A C 12
ATOM 20962 O O . ALA A 1 102 ? -28.046 -4.378 -10.550 1.00 0.00 102 ALA A O 12
ATOM 20969 N N . GLY A 1 103 ? -26.297 -4.101 -9.250 1.00 0.00 103 GLY A N 12
ATOM 20970 C CA . GLY A 1 103 ? -25.720 -5.409 -9.670 1.00 0.00 103 GLY A CA 12
ATOM 20971 C C . GLY A 1 103 ? -25.209 -5.306 -11.107 1.00 0.00 103 GLY A C 12
ATOM 20972 O O . GLY A 1 103 ? -25.795 -5.846 -12.025 1.00 0.00 103 GLY A O 12
ATOM 20976 N N . ALA A 1 104 ? -24.122 -4.614 -11.313 1.00 0.00 104 ALA A N 12
ATOM 20977 C CA . ALA A 1 104 ? -23.575 -4.476 -12.694 1.00 0.00 104 ALA A CA 12
ATOM 20978 C C . ALA A 1 104 ? -22.059 -4.691 -12.686 1.00 0.00 104 ALA A C 12
ATOM 20979 O O . ALA A 1 104 ? -21.310 -3.822 -12.285 1.00 0.00 104 ALA A O 12
ATOM 20986 N N . PRO A 1 105 ? -21.659 -5.851 -13.133 1.00 0.00 105 PRO A N 12
ATOM 20987 C CA . PRO A 1 105 ? -20.216 -6.193 -13.182 1.00 0.00 105 PRO A CA 12
ATOM 20988 C C . PRO A 1 105 ? -19.520 -5.420 -14.306 1.00 0.00 105 PRO A C 12
ATOM 20989 O O . PRO A 1 105 ? -19.788 -5.628 -15.473 1.00 0.00 105 PRO A O 12
ATOM 21000 N N . LYS A 1 106 ? -18.629 -4.531 -13.965 1.00 0.00 106 LYS A N 12
ATOM 21001 C CA . LYS A 1 106 ? -17.916 -3.746 -15.014 1.00 0.00 106 LYS A CA 12
ATOM 21002 C C . LYS A 1 106 ? -17.364 -4.685 -16.092 1.00 0.00 106 LYS A C 12
ATOM 21003 O O . LYS A 1 106 ? -16.392 -5.379 -15.872 1.00 0.00 106 LYS A O 12
ATOM 21022 N N . PRO A 1 107 ? -18.010 -4.670 -17.225 1.00 0.00 107 PRO A N 12
ATOM 21023 C CA . PRO A 1 107 ? -17.583 -5.530 -18.357 1.00 0.00 107 PRO A CA 12
ATOM 21024 C C . PRO A 1 107 ? -16.291 -4.993 -18.981 1.00 0.00 107 PRO A C 12
ATOM 21025 O O . PRO A 1 107 ? -16.016 -3.811 -18.939 1.00 0.00 107 PRO A O 12
ATOM 21036 N N . THR A 1 108 ? -15.499 -5.854 -19.560 1.00 0.00 108 THR A N 12
ATOM 21037 C CA . THR A 1 108 ? -14.226 -5.392 -20.186 1.00 0.00 108 THR A CA 12
ATOM 21038 C C . THR A 1 108 ? -14.322 -5.486 -21.712 1.00 0.00 108 THR A C 12
ATOM 21039 O O . THR A 1 108 ? -13.447 -6.019 -22.365 1.00 0.00 108 THR A O 12
ATOM 21050 N N . GLY A 1 109 ? -15.378 -4.975 -22.282 1.00 0.00 109 GLY A N 12
ATOM 21051 C CA . GLY A 1 109 ? -15.526 -5.036 -23.764 1.00 0.00 109 GLY A CA 12
ATOM 21052 C C . GLY A 1 109 ? -16.348 -6.270 -24.144 1.00 0.00 109 GLY A C 12
ATOM 21053 O O . GLY A 1 109 ? -15.949 -7.392 -23.903 1.00 0.00 109 GLY A O 12
ATOM 21057 N N . CYS A 1 110 ? -17.494 -6.072 -24.736 1.00 0.00 110 CYS A N 12
ATOM 21058 C CA . CYS A 1 110 ? -18.340 -7.234 -25.132 1.00 0.00 110 CYS A CA 12
ATOM 21059 C C . CYS A 1 110 ? -17.491 -8.286 -25.852 1.00 0.00 110 CYS A C 12
ATOM 21060 O O . CYS A 1 110 ? -16.463 -7.983 -26.424 1.00 0.00 110 CYS A O 12
ATOM 21068 N N . VAL A 1 111 ? -17.916 -9.519 -25.831 1.00 0.00 111 VAL A N 12
ATOM 21069 C CA . VAL A 1 111 ? -17.134 -10.589 -26.515 1.00 0.00 111 VAL A CA 12
ATOM 21070 C C . VAL A 1 111 ? -18.076 -11.527 -27.277 1.00 0.00 111 VAL A C 12
ATOM 21071 O O . VAL A 1 111 ? -18.958 -12.087 -26.647 1.00 0.00 111 VAL A O 12
ATOM 21085 N N . MET A 1 1 ? -28.603 -11.814 10.944 1.00 0.00 1 MET A N 13
ATOM 21086 C CA . MET A 1 1 ? -28.058 -12.830 9.998 1.00 0.00 1 MET A CA 13
ATOM 21087 C C . MET A 1 1 ? -26.965 -12.207 9.125 1.00 0.00 1 MET A C 13
ATOM 21088 O O . MET A 1 1 ? -27.237 -11.712 8.049 1.00 0.00 1 MET A O 13
ATOM 21104 N N . PRO A 1 2 ? -25.761 -12.255 9.624 1.00 0.00 2 PRO A N 13
ATOM 21105 C CA . PRO A 1 2 ? -24.605 -11.689 8.885 1.00 0.00 2 PRO A CA 13
ATOM 21106 C C . PRO A 1 2 ? -24.243 -12.582 7.695 1.00 0.00 2 PRO A C 13
ATOM 21107 O O . PRO A 1 2 ? -23.562 -13.578 7.839 1.00 0.00 2 PRO A O 13
ATOM 21118 N N . VAL A 1 3 ? -24.693 -12.232 6.521 1.00 0.00 3 VAL A N 13
ATOM 21119 C CA . VAL A 1 3 ? -24.374 -13.060 5.323 1.00 0.00 3 VAL A CA 13
ATOM 21120 C C . VAL A 1 3 ? -22.890 -12.933 4.972 1.00 0.00 3 VAL A C 13
ATOM 21121 O O . VAL A 1 3 ? -22.245 -11.958 5.302 1.00 0.00 3 VAL A O 13
ATOM 21134 N N . LYS A 1 4 ? -22.343 -13.912 4.304 1.00 0.00 4 LYS A N 13
ATOM 21135 C CA . LYS A 1 4 ? -20.900 -13.846 3.932 1.00 0.00 4 LYS A CA 13
ATOM 21136 C C . LYS A 1 4 ? -20.726 -14.123 2.437 1.00 0.00 4 LYS A C 13
ATOM 21137 O O . LYS A 1 4 ? -21.568 -14.731 1.806 1.00 0.00 4 LYS A O 13
ATOM 21156 N N . CYS A 1 5 ? -19.638 -13.682 1.865 1.00 0.00 5 CYS A N 13
ATOM 21157 C CA . CYS A 1 5 ? -19.412 -13.922 0.411 1.00 0.00 5 CYS A CA 13
ATOM 21158 C C . CYS A 1 5 ? -18.172 -14.805 0.209 1.00 0.00 5 CYS A C 13
ATOM 21159 O O . CYS A 1 5 ? -17.225 -14.713 0.965 1.00 0.00 5 CYS A O 13
ATOM 21166 N N . PRO A 1 6 ? -18.209 -15.633 -0.809 1.00 0.00 6 PRO A N 13
ATOM 21167 C CA . PRO A 1 6 ? -19.389 -15.713 -1.710 1.00 0.00 6 PRO A CA 13
ATOM 21168 C C . PRO A 1 6 ? -20.533 -16.465 -1.024 1.00 0.00 6 PRO A C 13
ATOM 21169 O O . PRO A 1 6 ? -20.380 -16.993 0.059 1.00 0.00 6 PRO A O 13
ATOM 21180 N N . GLY A 1 7 ? -21.680 -16.517 -1.646 1.00 0.00 7 GLY A N 13
ATOM 21181 C CA . GLY A 1 7 ? -22.829 -17.236 -1.024 1.00 0.00 7 GLY A CA 13
ATOM 21182 C C . GLY A 1 7 ? -24.021 -17.231 -1.984 1.00 0.00 7 GLY A C 13
ATOM 21183 O O . GLY A 1 7 ? -23.998 -16.591 -3.016 1.00 0.00 7 GLY A O 13
ATOM 21187 N N . GLU A 1 8 ? -25.064 -17.940 -1.649 1.00 0.00 8 GLU A N 13
ATOM 21188 C CA . GLU A 1 8 ? -26.261 -17.979 -2.539 1.00 0.00 8 GLU A CA 13
ATOM 21189 C C . GLU A 1 8 ? -27.525 -18.209 -1.708 1.00 0.00 8 GLU A C 13
ATOM 21190 O O . GLU A 1 8 ? -27.540 -19.007 -0.791 1.00 0.00 8 GLU A O 13
ATOM 21202 N N . TYR A 1 9 ? -28.586 -17.517 -2.019 1.00 0.00 9 TYR A N 13
ATOM 21203 C CA . TYR A 1 9 ? -29.847 -17.699 -1.242 1.00 0.00 9 TYR A CA 13
ATOM 21204 C C . TYR A 1 9 ? -31.063 -17.550 -2.160 1.00 0.00 9 TYR A C 13
ATOM 21205 O O . TYR A 1 9 ? -30.945 -17.162 -3.305 1.00 0.00 9 TYR A O 13
ATOM 21223 N N . GLN A 1 10 ? -32.231 -17.853 -1.665 1.00 0.00 10 GLN A N 13
ATOM 21224 C CA . GLN A 1 10 ? -33.454 -17.729 -2.508 1.00 0.00 10 GLN A CA 13
ATOM 21225 C C . GLN A 1 10 ? -34.248 -16.483 -2.104 1.00 0.00 10 GLN A C 13
ATOM 21226 O O . GLN A 1 10 ? -34.808 -16.414 -1.028 1.00 0.00 10 GLN A O 13
ATOM 21240 N N . VAL A 1 11 ? -34.299 -15.497 -2.958 1.00 0.00 11 VAL A N 13
ATOM 21241 C CA . VAL A 1 11 ? -35.056 -14.257 -2.622 1.00 0.00 11 VAL A CA 13
ATOM 21242 C C . VAL A 1 11 ? -36.190 -14.040 -3.626 1.00 0.00 11 VAL A C 13
ATOM 21243 O O . VAL A 1 11 ? -35.964 -13.688 -4.767 1.00 0.00 11 VAL A O 13
ATOM 21256 N N . ASP A 1 12 ? -37.410 -14.247 -3.212 1.00 0.00 12 ASP A N 13
ATOM 21257 C CA . ASP A 1 12 ? -38.557 -14.051 -4.144 1.00 0.00 12 ASP A CA 13
ATOM 21258 C C . ASP A 1 12 ? -38.507 -15.087 -5.271 1.00 0.00 12 ASP A C 13
ATOM 21259 O O . ASP A 1 12 ? -38.336 -14.754 -6.426 1.00 0.00 12 ASP A O 13
ATOM 21268 N N . GLY A 1 13 ? -38.656 -16.342 -4.943 1.00 0.00 13 GLY A N 13
ATOM 21269 C CA . GLY A 1 13 ? -38.617 -17.397 -5.995 1.00 0.00 13 GLY A CA 13
ATOM 21270 C C . GLY A 1 13 ? -37.451 -17.128 -6.947 1.00 0.00 13 GLY A C 13
ATOM 21271 O O . GLY A 1 13 ? -37.515 -17.428 -8.122 1.00 0.00 13 GLY A O 13
ATOM 21275 N N . LYS A 1 14 ? -36.384 -16.565 -6.449 1.00 0.00 14 LYS A N 13
ATOM 21276 C CA . LYS A 1 14 ? -35.213 -16.279 -7.326 1.00 0.00 14 LYS A CA 13
ATOM 21277 C C . LYS A 1 14 ? -33.933 -16.833 -6.697 1.00 0.00 14 LYS A C 13
ATOM 21278 O O . LYS A 1 14 ? -33.899 -17.167 -5.529 1.00 0.00 14 LYS A O 13
ATOM 21297 N N . LYS A 1 15 ? -32.880 -16.934 -7.461 1.00 0.00 15 LYS A N 13
ATOM 21298 C CA . LYS A 1 15 ? -31.604 -17.469 -6.904 1.00 0.00 15 LYS A CA 13
ATOM 21299 C C . LYS A 1 15 ? -30.480 -16.444 -7.073 1.00 0.00 15 LYS A C 13
ATOM 21300 O O . LYS A 1 15 ? -30.068 -16.135 -8.174 1.00 0.00 15 LYS A O 13
ATOM 21319 N N . VAL A 1 16 ? -29.981 -15.913 -5.991 1.00 0.00 16 VAL A N 13
ATOM 21320 C CA . VAL A 1 16 ? -28.883 -14.908 -6.089 1.00 0.00 16 VAL A CA 13
ATOM 21321 C C . VAL A 1 16 ? -27.579 -15.498 -5.543 1.00 0.00 16 VAL A C 13
ATOM 21322 O O . VAL A 1 16 ? -27.582 -16.280 -4.613 1.00 0.00 16 VAL A O 13
ATOM 21335 N N . ILE A 1 17 ? -26.465 -15.130 -6.115 1.00 0.00 17 ILE A N 13
ATOM 21336 C CA . ILE A 1 17 ? -25.164 -15.673 -5.628 1.00 0.00 17 ILE A CA 13
ATOM 21337 C C . ILE A 1 17 ? -24.115 -14.559 -5.567 1.00 0.00 17 ILE A C 13
ATOM 21338 O O . ILE A 1 17 ? -23.655 -14.069 -6.579 1.00 0.00 17 ILE A O 13
ATOM 21354 N N . LEU A 1 18 ? -23.732 -14.156 -4.386 1.00 0.00 18 LEU A N 13
ATOM 21355 C CA . LEU A 1 18 ? -22.712 -13.075 -4.261 1.00 0.00 18 LEU A CA 13
ATOM 21356 C C . LEU A 1 18 ? -21.311 -13.640 -4.511 1.00 0.00 18 LEU A C 13
ATOM 21357 O O . LEU A 1 18 ? -20.952 -14.683 -4.003 1.00 0.00 18 LEU A O 13
ATOM 21373 N N . ASP A 1 19 ? -20.517 -12.958 -5.292 1.00 0.00 19 ASP A N 13
ATOM 21374 C CA . ASP A 1 19 ? -19.140 -13.456 -5.578 1.00 0.00 19 ASP A CA 13
ATOM 21375 C C . ASP A 1 19 ? -18.287 -13.412 -4.308 1.00 0.00 19 ASP A C 13
ATOM 21376 O O . ASP A 1 19 ? -18.790 -13.222 -3.218 1.00 0.00 19 ASP A O 13
ATOM 21385 N N . GLU A 1 20 ? -17.000 -13.585 -4.439 1.00 0.00 20 GLU A N 13
ATOM 21386 C CA . GLU A 1 20 ? -16.116 -13.554 -3.238 1.00 0.00 20 GLU A CA 13
ATOM 21387 C C . GLU A 1 20 ? -16.095 -12.147 -2.633 1.00 0.00 20 GLU A C 13
ATOM 21388 O O . GLU A 1 20 ? -15.715 -11.957 -1.494 1.00 0.00 20 GLU A O 13
ATOM 21400 N N . ASP A 1 21 ? -16.499 -11.161 -3.386 1.00 0.00 21 ASP A N 13
ATOM 21401 C CA . ASP A 1 21 ? -16.501 -9.768 -2.853 1.00 0.00 21 ASP A CA 13
ATOM 21402 C C . ASP A 1 21 ? -17.936 -9.245 -2.743 1.00 0.00 21 ASP A C 13
ATOM 21403 O O . ASP A 1 21 ? -18.207 -8.091 -3.009 1.00 0.00 21 ASP A O 13
ATOM 21412 N N . CYS A 1 22 ? -18.856 -10.085 -2.356 1.00 0.00 22 CYS A N 13
ATOM 21413 C CA . CYS A 1 22 ? -20.271 -9.635 -2.231 1.00 0.00 22 CYS A CA 13
ATOM 21414 C C . CYS A 1 22 ? -20.691 -8.860 -3.484 1.00 0.00 22 CYS A C 13
ATOM 21415 O O . CYS A 1 22 ? -21.396 -7.873 -3.407 1.00 0.00 22 CYS A O 13
ATOM 21422 N N . PHE A 1 23 ? -20.263 -9.299 -4.635 1.00 0.00 23 PHE A N 13
ATOM 21423 C CA . PHE A 1 23 ? -20.638 -8.587 -5.891 1.00 0.00 23 PHE A CA 13
ATOM 21424 C C . PHE A 1 23 ? -21.838 -9.273 -6.549 1.00 0.00 23 PHE A C 13
ATOM 21425 O O . PHE A 1 23 ? -22.084 -10.445 -6.343 1.00 0.00 23 PHE A O 13
ATOM 21442 N N . MET A 1 24 ? -22.586 -8.552 -7.338 1.00 0.00 24 MET A N 13
ATOM 21443 C CA . MET A 1 24 ? -23.770 -9.166 -8.008 1.00 0.00 24 MET A CA 13
ATOM 21444 C C . MET A 1 24 ? -23.369 -9.747 -9.365 1.00 0.00 24 MET A C 13
ATOM 21445 O O . MET A 1 24 ? -23.408 -9.074 -10.376 1.00 0.00 24 MET A O 13
ATOM 21459 N N . GLN A 1 25 ? -22.984 -10.994 -9.396 1.00 0.00 25 GLN A N 13
ATOM 21460 C CA . GLN A 1 25 ? -22.584 -11.619 -10.688 1.00 0.00 25 GLN A CA 13
ATOM 21461 C C . GLN A 1 25 ? -23.821 -12.114 -11.440 1.00 0.00 25 GLN A C 13
ATOM 21462 O O . GLN A 1 25 ? -23.734 -12.589 -12.555 1.00 0.00 25 GLN A O 13
ATOM 21476 N N . ASN A 1 26 ? -24.974 -12.005 -10.838 1.00 0.00 26 ASN A N 13
ATOM 21477 C CA . ASN A 1 26 ? -26.218 -12.470 -11.517 1.00 0.00 26 ASN A CA 13
ATOM 21478 C C . ASN A 1 26 ? -27.212 -11.313 -11.651 1.00 0.00 26 ASN A C 13
ATOM 21479 O O . ASN A 1 26 ? -28.292 -11.354 -11.097 1.00 0.00 26 ASN A O 13
ATOM 21490 N N . PRO A 1 27 ? -26.806 -10.314 -12.386 1.00 0.00 27 PRO A N 13
ATOM 21491 C CA . PRO A 1 27 ? -27.667 -9.126 -12.601 1.00 0.00 27 PRO A CA 13
ATOM 21492 C C . PRO A 1 27 ? -28.822 -9.468 -13.547 1.00 0.00 27 PRO A C 13
ATOM 21493 O O . PRO A 1 27 ? -29.799 -8.751 -13.633 1.00 0.00 27 PRO A O 13
ATOM 21504 N N . GLU A 1 28 ? -28.717 -10.558 -14.256 1.00 0.00 28 GLU A N 13
ATOM 21505 C CA . GLU A 1 28 ? -29.809 -10.944 -15.195 1.00 0.00 28 GLU A CA 13
ATOM 21506 C C . GLU A 1 28 ? -31.095 -11.242 -14.419 1.00 0.00 28 GLU A C 13
ATOM 21507 O O . GLU A 1 28 ? -32.186 -11.133 -14.940 1.00 0.00 28 GLU A O 13
ATOM 21519 N N . ASP A 1 29 ? -30.974 -11.616 -13.173 1.00 0.00 29 ASP A N 13
ATOM 21520 C CA . ASP A 1 29 ? -32.190 -11.918 -12.364 1.00 0.00 29 ASP A CA 13
ATOM 21521 C C . ASP A 1 29 ? -32.485 -10.763 -11.403 1.00 0.00 29 ASP A C 13
ATOM 21522 O O . ASP A 1 29 ? -33.432 -10.803 -10.642 1.00 0.00 29 ASP A O 13
ATOM 21531 N N . TRP A 1 30 ? -31.682 -9.735 -11.432 1.00 0.00 30 TRP A N 13
ATOM 21532 C CA . TRP A 1 30 ? -31.917 -8.578 -10.519 1.00 0.00 30 TRP A CA 13
ATOM 21533 C C . TRP A 1 30 ? -33.395 -8.179 -10.543 1.00 0.00 30 TRP A C 13
ATOM 21534 O O . TRP A 1 30 ? -34.067 -8.312 -11.547 1.00 0.00 30 TRP A O 13
ATOM 21555 N N . ASP A 1 31 ? -33.906 -7.689 -9.447 1.00 0.00 31 ASP A N 13
ATOM 21556 C CA . ASP A 1 31 ? -35.340 -7.282 -9.411 1.00 0.00 31 ASP A CA 13
ATOM 21557 C C . ASP A 1 31 ? -35.574 -6.274 -8.283 1.00 0.00 31 ASP A C 13
ATOM 21558 O O . ASP A 1 31 ? -34.645 -5.751 -7.701 1.00 0.00 31 ASP A O 13
ATOM 21567 N N . GLU A 1 32 ? -36.811 -5.996 -7.971 1.00 0.00 32 GLU A N 13
ATOM 21568 C CA . GLU A 1 32 ? -37.103 -5.021 -6.881 1.00 0.00 32 GLU A CA 13
ATOM 21569 C C . GLU A 1 32 ? -36.839 -5.661 -5.515 1.00 0.00 32 GLU A C 13
ATOM 21570 O O . GLU A 1 32 ? -36.082 -5.148 -4.714 1.00 0.00 32 GLU A O 13
ATOM 21582 N N . LYS A 1 33 ? -37.457 -6.777 -5.242 1.00 0.00 33 LYS A N 13
ATOM 21583 C CA . LYS A 1 33 ? -37.241 -7.450 -3.930 1.00 0.00 33 LYS A CA 13
ATOM 21584 C C . LYS A 1 33 ? -35.771 -7.851 -3.777 1.00 0.00 33 LYS A C 13
ATOM 21585 O O . LYS A 1 33 ? -35.237 -7.887 -2.686 1.00 0.00 33 LYS A O 13
ATOM 21604 N N . VAL A 1 34 ? -35.113 -8.152 -4.863 1.00 0.00 34 VAL A N 13
ATOM 21605 C CA . VAL A 1 34 ? -33.678 -8.550 -4.780 1.00 0.00 34 VAL A CA 13
ATOM 21606 C C . VAL A 1 34 ? -32.815 -7.344 -4.399 1.00 0.00 34 VAL A C 13
ATOM 21607 O O . VAL A 1 34 ? -32.008 -7.408 -3.493 1.00 0.00 34 VAL A O 13
ATOM 21620 N N . ALA A 1 35 ? -32.979 -6.245 -5.084 1.00 0.00 35 ALA A N 13
ATOM 21621 C CA . ALA A 1 35 ? -32.167 -5.037 -4.761 1.00 0.00 35 ALA A CA 13
ATOM 21622 C C . ALA A 1 35 ? -32.420 -4.601 -3.315 1.00 0.00 35 ALA A C 13
ATOM 21623 O O . ALA A 1 35 ? -31.501 -4.397 -2.547 1.00 0.00 35 ALA A O 13
ATOM 21630 N N . GLU A 1 36 ? -33.662 -4.458 -2.937 1.00 0.00 36 GLU A N 13
ATOM 21631 C CA . GLU A 1 36 ? -33.973 -4.035 -1.542 1.00 0.00 36 GLU A CA 13
ATOM 21632 C C . GLU A 1 36 ? -33.360 -5.018 -0.540 1.00 0.00 36 GLU A C 13
ATOM 21633 O O . GLU A 1 36 ? -32.576 -4.644 0.310 1.00 0.00 36 GLU A O 13
ATOM 21645 N N . TRP A 1 37 ? -33.710 -6.271 -0.634 1.00 0.00 37 TRP A N 13
ATOM 21646 C CA . TRP A 1 37 ? -33.148 -7.275 0.315 1.00 0.00 37 TRP A CA 13
ATOM 21647 C C . TRP A 1 37 ? -31.629 -7.113 0.421 1.00 0.00 37 TRP A C 13
ATOM 21648 O O . TRP A 1 37 ? -31.050 -7.275 1.476 1.00 0.00 37 TRP A O 13
ATOM 21669 N N . LEU A 1 38 ? -30.979 -6.796 -0.666 1.00 0.00 38 LEU A N 13
ATOM 21670 C CA . LEU A 1 38 ? -29.498 -6.626 -0.625 1.00 0.00 38 LEU A CA 13
ATOM 21671 C C . LEU A 1 38 ? -29.126 -5.423 0.247 1.00 0.00 38 LEU A C 13
ATOM 21672 O O . LEU A 1 38 ? -28.386 -5.543 1.202 1.00 0.00 38 LEU A O 13
ATOM 21688 N N . ALA A 1 39 ? -29.634 -4.265 -0.076 1.00 0.00 39 ALA A N 13
ATOM 21689 C CA . ALA A 1 39 ? -29.306 -3.056 0.737 1.00 0.00 39 ALA A CA 13
ATOM 21690 C C . ALA A 1 39 ? -29.559 -3.333 2.222 1.00 0.00 39 ALA A C 13
ATOM 21691 O O . ALA A 1 39 ? -28.928 -2.757 3.086 1.00 0.00 39 ALA A O 13
ATOM 21698 N N . ARG A 1 40 ? -30.477 -4.208 2.524 1.00 0.00 40 ARG A N 13
ATOM 21699 C CA . ARG A 1 40 ? -30.769 -4.520 3.953 1.00 0.00 40 ARG A CA 13
ATOM 21700 C C . ARG A 1 40 ? -29.620 -5.326 4.564 1.00 0.00 40 ARG A C 13
ATOM 21701 O O . ARG A 1 40 ? -28.964 -4.887 5.489 1.00 0.00 40 ARG A O 13
ATOM 21722 N N . GLU A 1 41 ? -29.371 -6.502 4.055 1.00 0.00 41 GLU A N 13
ATOM 21723 C CA . GLU A 1 41 ? -28.264 -7.334 4.608 1.00 0.00 41 GLU A CA 13
ATOM 21724 C C . GLU A 1 41 ? -26.983 -6.503 4.728 1.00 0.00 41 GLU A C 13
ATOM 21725 O O . GLU A 1 41 ? -26.218 -6.655 5.659 1.00 0.00 41 GLU A O 13
ATOM 21737 N N . LEU A 1 42 ? -26.744 -5.628 3.790 1.00 0.00 42 LEU A N 13
ATOM 21738 C CA . LEU A 1 42 ? -25.513 -4.790 3.849 1.00 0.00 42 LEU A CA 13
ATOM 21739 C C . LEU A 1 42 ? -25.718 -3.610 4.805 1.00 0.00 42 LEU A C 13
ATOM 21740 O O . LEU A 1 42 ? -25.213 -3.601 5.911 1.00 0.00 42 LEU A O 13
ATOM 21756 N N . GLU A 1 43 ? -26.453 -2.617 4.388 1.00 0.00 43 GLU A N 13
ATOM 21757 C CA . GLU A 1 43 ? -26.689 -1.440 5.273 1.00 0.00 43 GLU A CA 13
ATOM 21758 C C . GLU A 1 43 ? -27.857 -1.716 6.223 1.00 0.00 43 GLU A C 13
ATOM 21759 O O . GLU A 1 43 ? -27.667 -1.997 7.391 1.00 0.00 43 GLU A O 13
ATOM 21771 N N . GLY A 1 44 ? -29.064 -1.639 5.734 1.00 0.00 44 GLY A N 13
ATOM 21772 C CA . GLY A 1 44 ? -30.240 -1.898 6.611 1.00 0.00 44 GLY A CA 13
ATOM 21773 C C . GLY A 1 44 ? -31.433 -1.072 6.127 1.00 0.00 44 GLY A C 13
ATOM 21774 O O . GLY A 1 44 ? -32.198 -0.551 6.914 1.00 0.00 44 GLY A O 13
ATOM 21778 N N . ILE A 1 45 ? -31.601 -0.948 4.839 1.00 0.00 45 ILE A N 13
ATOM 21779 C CA . ILE A 1 45 ? -32.747 -0.156 4.310 1.00 0.00 45 ILE A CA 13
ATOM 21780 C C . ILE A 1 45 ? -34.029 -0.993 4.356 1.00 0.00 45 ILE A C 13
ATOM 21781 O O . ILE A 1 45 ? -34.232 -1.880 3.551 1.00 0.00 45 ILE A O 13
ATOM 21797 N N . GLN A 1 46 ? -34.893 -0.720 5.294 1.00 0.00 46 GLN A N 13
ATOM 21798 C CA . GLN A 1 46 ? -36.159 -1.503 5.397 1.00 0.00 46 GLN A CA 13
ATOM 21799 C C . GLN A 1 46 ? -37.173 -1.015 4.357 1.00 0.00 46 GLN A C 13
ATOM 21800 O O . GLN A 1 46 ? -38.116 -1.704 4.027 1.00 0.00 46 GLN A O 13
ATOM 21814 N N . LYS A 1 47 ? -36.986 0.169 3.841 1.00 0.00 47 LYS A N 13
ATOM 21815 C CA . LYS A 1 47 ? -37.943 0.695 2.824 1.00 0.00 47 LYS A CA 13
ATOM 21816 C C . LYS A 1 47 ? -37.233 1.671 1.883 1.00 0.00 47 LYS A C 13
ATOM 21817 O O . LYS A 1 47 ? -37.083 2.839 2.183 1.00 0.00 47 LYS A O 13
ATOM 21836 N N . MET A 1 48 ? -36.798 1.202 0.746 1.00 0.00 48 MET A N 13
ATOM 21837 C CA . MET A 1 48 ? -36.099 2.105 -0.214 1.00 0.00 48 MET A CA 13
ATOM 21838 C C . MET A 1 48 ? -36.949 3.353 -0.475 1.00 0.00 48 MET A C 13
ATOM 21839 O O . MET A 1 48 ? -37.919 3.313 -1.206 1.00 0.00 48 MET A O 13
ATOM 21853 N N . THR A 1 49 ? -36.591 4.459 0.116 1.00 0.00 49 THR A N 13
ATOM 21854 C CA . THR A 1 49 ? -37.378 5.707 -0.099 1.00 0.00 49 THR A CA 13
ATOM 21855 C C . THR A 1 49 ? -37.466 6.024 -1.594 1.00 0.00 49 THR A C 13
ATOM 21856 O O . THR A 1 49 ? -36.682 5.544 -2.388 1.00 0.00 49 THR A O 13
ATOM 21867 N N . GLU A 1 50 ? -38.418 6.828 -1.985 1.00 0.00 50 GLU A N 13
ATOM 21868 C CA . GLU A 1 50 ? -38.556 7.173 -3.430 1.00 0.00 50 GLU A CA 13
ATOM 21869 C C . GLU A 1 50 ? -37.223 7.686 -3.983 1.00 0.00 50 GLU A C 13
ATOM 21870 O O . GLU A 1 50 ? -36.866 7.421 -5.113 1.00 0.00 50 GLU A O 13
ATOM 21882 N N . GLU A 1 51 ? -36.485 8.419 -3.195 1.00 0.00 51 GLU A N 13
ATOM 21883 C CA . GLU A 1 51 ? -35.177 8.949 -3.677 1.00 0.00 51 GLU A CA 13
ATOM 21884 C C . GLU A 1 51 ? -34.221 7.796 -3.995 1.00 0.00 51 GLU A C 13
ATOM 21885 O O . GLU A 1 51 ? -33.430 7.867 -4.914 1.00 0.00 51 GLU A O 13
ATOM 21897 N N . HIS A 1 52 ? -34.284 6.735 -3.238 1.00 0.00 52 HIS A N 13
ATOM 21898 C CA . HIS A 1 52 ? -33.377 5.579 -3.493 1.00 0.00 52 HIS A CA 13
ATOM 21899 C C . HIS A 1 52 ? -33.690 4.939 -4.850 1.00 0.00 52 HIS A C 13
ATOM 21900 O O . HIS A 1 52 ? -32.853 4.880 -5.727 1.00 0.00 52 HIS A O 13
ATOM 21914 N N . TRP A 1 53 ? -34.889 4.453 -5.023 1.00 0.00 53 TRP A N 13
ATOM 21915 C CA . TRP A 1 53 ? -35.257 3.808 -6.317 1.00 0.00 53 TRP A CA 13
ATOM 21916 C C . TRP A 1 53 ? -35.043 4.776 -7.486 1.00 0.00 53 TRP A C 13
ATOM 21917 O O . TRP A 1 53 ? -34.684 4.374 -8.575 1.00 0.00 53 TRP A O 13
ATOM 21938 N N . LYS A 1 54 ? -35.265 6.044 -7.274 1.00 0.00 54 LYS A N 13
ATOM 21939 C CA . LYS A 1 54 ? -35.077 7.027 -8.382 1.00 0.00 54 LYS A CA 13
ATOM 21940 C C . LYS A 1 54 ? -33.614 7.050 -8.835 1.00 0.00 54 LYS A C 13
ATOM 21941 O O . LYS A 1 54 ? -33.303 6.777 -9.978 1.00 0.00 54 LYS A O 13
ATOM 21960 N N . LEU A 1 55 ? -32.713 7.376 -7.949 1.00 0.00 55 LEU A N 13
ATOM 21961 C CA . LEU A 1 55 ? -31.272 7.415 -8.332 1.00 0.00 55 LEU A CA 13
ATOM 21962 C C . LEU A 1 55 ? -30.864 6.097 -8.993 1.00 0.00 55 LEU A C 13
ATOM 21963 O O . LEU A 1 55 ? -30.108 6.076 -9.943 1.00 0.00 55 LEU A O 13
ATOM 21979 N N . VAL A 1 56 ? -31.358 4.996 -8.497 1.00 0.00 56 VAL A N 13
ATOM 21980 C CA . VAL A 1 56 ? -30.999 3.679 -9.099 1.00 0.00 56 VAL A CA 13
ATOM 21981 C C . VAL A 1 56 ? -31.614 3.551 -10.494 1.00 0.00 56 VAL A C 13
ATOM 21982 O O . VAL A 1 56 ? -31.072 2.902 -11.366 1.00 0.00 56 VAL A O 13
ATOM 21995 N N . LYS A 1 57 ? -32.745 4.163 -10.710 1.00 0.00 57 LYS A N 13
ATOM 21996 C CA . LYS A 1 57 ? -33.397 4.075 -12.049 1.00 0.00 57 LYS A CA 13
ATOM 21997 C C . LYS A 1 57 ? -32.544 4.793 -13.098 1.00 0.00 57 LYS A C 13
ATOM 21998 O O . LYS A 1 57 ? -32.253 4.256 -14.148 1.00 0.00 57 LYS A O 13
ATOM 22017 N N . TYR A 1 58 ? -32.142 6.004 -12.823 1.00 0.00 58 TYR A N 13
ATOM 22018 C CA . TYR A 1 58 ? -31.308 6.751 -13.808 1.00 0.00 58 TYR A CA 13
ATOM 22019 C C . TYR A 1 58 ? -29.937 6.086 -13.954 1.00 0.00 58 TYR A C 13
ATOM 22020 O O . TYR A 1 58 ? -29.354 6.070 -15.019 1.00 0.00 58 TYR A O 13
ATOM 22038 N N . LEU A 1 59 ? -29.418 5.535 -12.889 1.00 0.00 59 LEU A N 13
ATOM 22039 C CA . LEU A 1 59 ? -28.086 4.870 -12.968 1.00 0.00 59 LEU A CA 13
ATOM 22040 C C . LEU A 1 59 ? -28.146 3.675 -13.924 1.00 0.00 59 LEU A C 13
ATOM 22041 O O . LEU A 1 59 ? -27.182 3.349 -14.588 1.00 0.00 59 LEU A O 13
ATOM 22057 N N . ARG A 1 60 ? -29.272 3.019 -13.997 1.00 0.00 60 ARG A N 13
ATOM 22058 C CA . ARG A 1 60 ? -29.392 1.845 -14.910 1.00 0.00 60 ARG A CA 13
ATOM 22059 C C . ARG A 1 60 ? -29.282 2.297 -16.369 1.00 0.00 60 ARG A C 13
ATOM 22060 O O . ARG A 1 60 ? -28.531 1.742 -17.145 1.00 0.00 60 ARG A O 13
ATOM 22081 N N . GLU A 1 61 ? -30.026 3.300 -16.747 1.00 0.00 61 GLU A N 13
ATOM 22082 C CA . GLU A 1 61 ? -29.963 3.787 -18.155 1.00 0.00 61 GLU A CA 13
ATOM 22083 C C . GLU A 1 61 ? -28.508 3.866 -18.622 1.00 0.00 61 GLU A C 13
ATOM 22084 O O . GLU A 1 61 ? -28.168 3.427 -19.703 1.00 0.00 61 GLU A O 13
ATOM 22096 N N . TYR A 1 62 ? -27.646 4.421 -17.815 1.00 0.00 62 TYR A N 13
ATOM 22097 C CA . TYR A 1 62 ? -26.212 4.526 -18.214 1.00 0.00 62 TYR A CA 13
ATOM 22098 C C . TYR A 1 62 ? -25.536 3.156 -18.123 1.00 0.00 62 TYR A C 13
ATOM 22099 O O . TYR A 1 62 ? -24.639 2.843 -18.880 1.00 0.00 62 TYR A O 13
ATOM 22117 N N . TRP A 1 63 ? -25.961 2.334 -17.201 1.00 0.00 63 TRP A N 13
ATOM 22118 C CA . TRP A 1 63 ? -25.341 0.984 -17.063 1.00 0.00 63 TRP A CA 13
ATOM 22119 C C . TRP A 1 63 ? -25.946 0.019 -18.086 1.00 0.00 63 TRP A C 13
ATOM 22120 O O . TRP A 1 63 ? -25.701 -1.171 -18.052 1.00 0.00 63 TRP A O 13
ATOM 22141 N N . GLU A 1 64 ? -26.732 0.522 -18.998 1.00 0.00 64 GLU A N 13
ATOM 22142 C CA . GLU A 1 64 ? -27.349 -0.368 -20.024 1.00 0.00 64 GLU A CA 13
ATOM 22143 C C . GLU A 1 64 ? -26.789 -0.043 -21.412 1.00 0.00 64 GLU A C 13
ATOM 22144 O O . GLU A 1 64 ? -26.897 -0.825 -22.335 1.00 0.00 64 GLU A O 13
ATOM 22156 N N . THR A 1 65 ? -26.190 1.107 -21.564 1.00 0.00 65 THR A N 13
ATOM 22157 C CA . THR A 1 65 ? -25.624 1.482 -22.893 1.00 0.00 65 THR A CA 13
ATOM 22158 C C . THR A 1 65 ? -24.094 1.467 -22.836 1.00 0.00 65 THR A C 13
ATOM 22159 O O . THR A 1 65 ? -23.436 0.937 -23.710 1.00 0.00 65 THR A O 13
ATOM 22170 N N . PHE A 1 66 ? -23.523 2.044 -21.816 1.00 0.00 66 PHE A N 13
ATOM 22171 C CA . PHE A 1 66 ? -22.036 2.064 -21.705 1.00 0.00 66 PHE A CA 13
ATOM 22172 C C . PHE A 1 66 ? -21.528 0.720 -21.173 1.00 0.00 66 PHE A C 13
ATOM 22173 O O . PHE A 1 66 ? -20.644 0.111 -21.742 1.00 0.00 66 PHE A O 13
ATOM 22190 N N . GLY A 1 67 ? -22.082 0.254 -20.087 1.00 0.00 67 GLY A N 13
ATOM 22191 C CA . GLY A 1 67 ? -21.631 -1.049 -19.521 1.00 0.00 67 GLY A CA 13
ATOM 22192 C C . GLY A 1 67 ? -20.968 -0.814 -18.163 1.00 0.00 67 GLY A C 13
ATOM 22193 O O . GLY A 1 67 ? -20.148 -1.592 -17.718 1.00 0.00 67 GLY A O 13
ATOM 22197 N N . THR A 1 68 ? -21.318 0.254 -17.499 1.00 0.00 68 THR A N 13
ATOM 22198 C CA . THR A 1 68 ? -20.707 0.538 -16.168 1.00 0.00 68 THR A CA 13
ATOM 22199 C C . THR A 1 68 ? -21.492 1.641 -15.453 1.00 0.00 68 THR A C 13
ATOM 22200 O O . THR A 1 68 ? -22.322 2.306 -16.040 1.00 0.00 68 THR A O 13
ATOM 22211 N N . CYS A 1 69 ? -21.235 1.840 -14.189 1.00 0.00 69 CYS A N 13
ATOM 22212 C CA . CYS A 1 69 ? -21.966 2.901 -13.438 1.00 0.00 69 CYS A CA 13
ATOM 22213 C C . CYS A 1 69 ? -20.999 4.009 -13.014 1.00 0.00 69 CYS A C 13
ATOM 22214 O O . CYS A 1 69 ? -20.225 3.840 -12.092 1.00 0.00 69 CYS A O 13
ATOM 22221 N N . PRO A 1 70 ? -21.078 5.111 -13.708 1.00 0.00 70 PRO A N 13
ATOM 22222 C CA . PRO A 1 70 ? -20.198 6.267 -13.406 1.00 0.00 70 PRO A CA 13
ATOM 22223 C C . PRO A 1 70 ? -20.643 6.954 -12.111 1.00 0.00 70 PRO A C 13
ATOM 22224 O O . PRO A 1 70 ? -21.677 6.631 -11.560 1.00 0.00 70 PRO A O 13
ATOM 22235 N N . PRO A 1 71 ? -19.839 7.882 -11.669 1.00 0.00 71 PRO A N 13
ATOM 22236 C CA . PRO A 1 71 ? -20.146 8.629 -10.425 1.00 0.00 71 PRO A CA 13
ATOM 22237 C C . PRO A 1 71 ? -21.294 9.614 -10.663 1.00 0.00 71 PRO A C 13
ATOM 22238 O O . PRO A 1 71 ? -21.947 9.584 -11.688 1.00 0.00 71 PRO A O 13
ATOM 22249 N N . ILE A 1 72 ? -21.546 10.486 -9.725 1.00 0.00 72 ILE A N 13
ATOM 22250 C CA . ILE A 1 72 ? -22.651 11.470 -9.902 1.00 0.00 72 ILE A CA 13
ATOM 22251 C C . ILE A 1 72 ? -22.095 12.806 -10.400 1.00 0.00 72 ILE A C 13
ATOM 22252 O O . ILE A 1 72 ? -22.184 13.816 -9.730 1.00 0.00 72 ILE A O 13
ATOM 22268 N N . LYS A 1 73 ? -21.523 12.821 -11.573 1.00 0.00 73 LYS A N 13
ATOM 22269 C CA . LYS A 1 73 ? -20.961 14.091 -12.113 1.00 0.00 73 LYS A CA 13
ATOM 22270 C C . LYS A 1 73 ? -21.847 14.622 -13.243 1.00 0.00 73 LYS A C 13
ATOM 22271 O O . LYS A 1 73 ? -22.420 15.688 -13.148 1.00 0.00 73 LYS A O 13
ATOM 22290 N N . MET A 1 74 ? -21.963 13.884 -14.313 1.00 0.00 74 MET A N 13
ATOM 22291 C CA . MET A 1 74 ? -22.813 14.345 -15.448 1.00 0.00 74 MET A CA 13
ATOM 22292 C C . MET A 1 74 ? -24.295 14.182 -15.098 1.00 0.00 74 MET A C 13
ATOM 22293 O O . MET A 1 74 ? -25.156 14.795 -15.698 1.00 0.00 74 MET A O 13
ATOM 22307 N N . VAL A 1 75 ? -24.599 13.361 -14.130 1.00 0.00 75 VAL A N 13
ATOM 22308 C CA . VAL A 1 75 ? -26.024 13.160 -13.742 1.00 0.00 75 VAL A CA 13
ATOM 22309 C C . VAL A 1 75 ? -26.543 14.383 -12.980 1.00 0.00 75 VAL A C 13
ATOM 22310 O O . VAL A 1 75 ? -27.714 14.706 -13.031 1.00 0.00 75 VAL A O 13
ATOM 22323 N N . THR A 1 76 ? -25.682 15.064 -12.276 1.00 0.00 76 THR A N 13
ATOM 22324 C CA . THR A 1 76 ? -26.127 16.265 -11.511 1.00 0.00 76 THR A CA 13
ATOM 22325 C C . THR A 1 76 ? -26.732 17.303 -12.459 1.00 0.00 76 THR A C 13
ATOM 22326 O O . THR A 1 76 ? -27.683 17.982 -12.126 1.00 0.00 76 THR A O 13
ATOM 22337 N N . LYS A 1 77 ? -26.186 17.434 -13.638 1.00 0.00 77 LYS A N 13
ATOM 22338 C CA . LYS A 1 77 ? -26.730 18.431 -14.605 1.00 0.00 77 LYS A CA 13
ATOM 22339 C C . LYS A 1 77 ? -28.018 17.904 -15.246 1.00 0.00 77 LYS A C 13
ATOM 22340 O O . LYS A 1 77 ? -28.880 18.662 -15.642 1.00 0.00 77 LYS A O 13
ATOM 22359 N N . GLU A 1 78 ? -28.153 16.610 -15.352 1.00 0.00 78 GLU A N 13
ATOM 22360 C CA . GLU A 1 78 ? -29.385 16.037 -15.969 1.00 0.00 78 GLU A CA 13
ATOM 22361 C C . GLU A 1 78 ? -30.526 16.008 -14.949 1.00 0.00 78 GLU A C 13
ATOM 22362 O O . GLU A 1 78 ? -31.430 16.819 -14.991 1.00 0.00 78 GLU A O 13
ATOM 22374 N N . THR A 1 79 ? -30.493 15.080 -14.031 1.00 0.00 79 THR A N 13
ATOM 22375 C CA . THR A 1 79 ? -31.577 15.002 -13.011 1.00 0.00 79 THR A CA 13
ATOM 22376 C C . THR A 1 79 ? -31.524 16.221 -12.086 1.00 0.00 79 THR A C 13
ATOM 22377 O O . THR A 1 79 ? -32.512 16.894 -11.873 1.00 0.00 79 THR A O 13
ATOM 22388 N N . GLY A 1 80 ? -30.376 16.509 -11.535 1.00 0.00 80 GLY A N 13
ATOM 22389 C CA . GLY A 1 80 ? -30.262 17.682 -10.624 1.00 0.00 80 GLY A CA 13
ATOM 22390 C C . GLY A 1 80 ? -30.134 17.198 -9.179 1.00 0.00 80 GLY A C 13
ATOM 22391 O O . GLY A 1 80 ? -30.192 17.975 -8.246 1.00 0.00 80 GLY A O 13
ATOM 22395 N N . PHE A 1 81 ? -29.961 15.920 -8.985 1.00 0.00 81 PHE A N 13
ATOM 22396 C CA . PHE A 1 81 ? -29.829 15.386 -7.598 1.00 0.00 81 PHE A CA 13
ATOM 22397 C C . PHE A 1 81 ? -28.529 15.886 -6.962 1.00 0.00 81 PHE A C 13
ATOM 22398 O O . PHE A 1 81 ? -27.448 15.464 -7.322 1.00 0.00 81 PHE A O 13
ATOM 22415 N N . SER A 1 82 ? -28.627 16.783 -6.019 1.00 0.00 82 SER A N 13
ATOM 22416 C CA . SER A 1 82 ? -27.396 17.309 -5.360 1.00 0.00 82 SER A CA 13
ATOM 22417 C C . SER A 1 82 ? -26.575 16.157 -4.774 1.00 0.00 82 SER A C 13
ATOM 22418 O O . SER A 1 82 ? -27.112 15.227 -4.207 1.00 0.00 82 SER A O 13
ATOM 22426 N N . LEU A 1 83 ? -25.278 16.214 -4.904 1.00 0.00 83 LEU A N 13
ATOM 22427 C CA . LEU A 1 83 ? -24.425 15.122 -4.352 1.00 0.00 83 LEU A CA 13
ATOM 22428 C C . LEU A 1 83 ? -24.627 15.010 -2.839 1.00 0.00 83 LEU A C 13
ATOM 22429 O O . LEU A 1 83 ? -24.466 13.955 -2.258 1.00 0.00 83 LEU A O 13
ATOM 22445 N N . GLU A 1 84 ? -24.978 16.090 -2.196 1.00 0.00 84 GLU A N 13
ATOM 22446 C CA . GLU A 1 84 ? -25.190 16.045 -0.721 1.00 0.00 84 GLU A CA 13
ATOM 22447 C C . GLU A 1 84 ? -26.367 15.125 -0.385 1.00 0.00 84 GLU A C 13
ATOM 22448 O O . GLU A 1 84 ? -26.270 14.261 0.463 1.00 0.00 84 GLU A O 13
ATOM 22460 N N . LYS A 1 85 ? -27.479 15.303 -1.046 1.00 0.00 85 LYS A N 13
ATOM 22461 C CA . LYS A 1 85 ? -28.660 14.437 -0.763 1.00 0.00 85 LYS A CA 13
ATOM 22462 C C . LYS A 1 85 ? -28.258 12.962 -0.825 1.00 0.00 85 LYS A C 13
ATOM 22463 O O . LYS A 1 85 ? -28.461 12.213 0.111 1.00 0.00 85 LYS A O 13
ATOM 22482 N N . ILE A 1 86 ? -27.689 12.538 -1.920 1.00 0.00 86 ILE A N 13
ATOM 22483 C CA . ILE A 1 86 ? -27.274 11.111 -2.039 1.00 0.00 86 ILE A CA 13
ATOM 22484 C C . ILE A 1 86 ? -26.357 10.729 -0.874 1.00 0.00 86 ILE A C 13
ATOM 22485 O O . ILE A 1 86 ? -26.441 9.644 -0.334 1.00 0.00 86 ILE A O 13
ATOM 22501 N N . TYR A 1 87 ? -25.482 11.613 -0.481 1.00 0.00 87 TYR A N 13
ATOM 22502 C CA . TYR A 1 87 ? -24.561 11.302 0.649 1.00 0.00 87 TYR A CA 13
ATOM 22503 C C . TYR A 1 87 ? -25.363 11.012 1.921 1.00 0.00 87 TYR A C 13
ATOM 22504 O O . TYR A 1 87 ? -25.005 10.163 2.713 1.00 0.00 87 TYR A O 13
ATOM 22522 N N . GLN A 1 88 ? -26.445 11.713 2.123 1.00 0.00 88 GLN A N 13
ATOM 22523 C CA . GLN A 1 88 ? -27.269 11.479 3.343 1.00 0.00 88 GLN A CA 13
ATOM 22524 C C . GLN A 1 88 ? -28.074 10.184 3.197 1.00 0.00 88 GLN A C 13
ATOM 22525 O O . GLN A 1 88 ? -28.411 9.539 4.169 1.00 0.00 88 GLN A O 13
ATOM 22539 N N . LEU A 1 89 ? -28.385 9.800 1.989 1.00 0.00 89 LEU A N 13
ATOM 22540 C CA . LEU A 1 89 ? -29.168 8.547 1.784 1.00 0.00 89 LEU A CA 13
ATOM 22541 C C . LEU A 1 89 ? -28.225 7.360 1.574 1.00 0.00 89 LEU A C 13
ATOM 22542 O O . LEU A 1 89 ? -28.651 6.225 1.485 1.00 0.00 89 LEU A O 13
ATOM 22558 N N . PHE A 1 90 ? -26.947 7.611 1.495 1.00 0.00 90 PHE A N 13
ATOM 22559 C CA . PHE A 1 90 ? -25.979 6.496 1.291 1.00 0.00 90 PHE A CA 13
ATOM 22560 C C . PHE A 1 90 ? -24.592 6.900 1.800 1.00 0.00 90 PHE A C 13
ATOM 22561 O O . PHE A 1 90 ? -23.859 7.592 1.123 1.00 0.00 90 PHE A O 13
ATOM 22578 N N . PRO A 1 91 ? -24.281 6.449 2.985 1.00 0.00 91 PRO A N 13
ATOM 22579 C CA . PRO A 1 91 ? -22.968 6.765 3.599 1.00 0.00 91 PRO A CA 13
ATOM 22580 C C . PRO A 1 91 ? -21.852 5.970 2.915 1.00 0.00 91 PRO A C 13
ATOM 22581 O O . PRO A 1 91 ? -20.687 6.293 3.029 1.00 0.00 91 PRO A O 13
ATOM 22592 N N . SER A 1 92 ? -22.201 4.933 2.203 1.00 0.00 92 SER A N 13
ATOM 22593 C CA . SER A 1 92 ? -21.160 4.118 1.513 1.00 0.00 92 SER A CA 13
ATOM 22594 C C . SER A 1 92 ? -20.505 4.933 0.394 1.00 0.00 92 SER A C 13
ATOM 22595 O O . SER A 1 92 ? -19.351 4.739 0.065 1.00 0.00 92 SER A O 13
ATOM 22603 N N . GLY A 1 93 ? -21.232 5.843 -0.194 1.00 0.00 93 GLY A N 13
ATOM 22604 C CA . GLY A 1 93 ? -20.651 6.668 -1.291 1.00 0.00 93 GLY A CA 13
ATOM 22605 C C . GLY A 1 93 ? -21.426 6.415 -2.585 1.00 0.00 93 GLY A C 13
ATOM 22606 O O . GLY A 1 93 ? -21.915 5.326 -2.813 1.00 0.00 93 GLY A O 13
ATOM 22610 N N . PRO A 1 94 ? -21.511 7.437 -3.391 1.00 0.00 94 PRO A N 13
ATOM 22611 C CA . PRO A 1 94 ? -22.234 7.331 -4.682 1.00 0.00 94 PRO A CA 13
ATOM 22612 C C . PRO A 1 94 ? -21.424 6.504 -5.683 1.00 0.00 94 PRO A C 13
ATOM 22613 O O . PRO A 1 94 ? -21.849 6.269 -6.797 1.00 0.00 94 PRO A O 13
ATOM 22624 N N . ALA A 1 95 ? -20.258 6.063 -5.297 1.00 0.00 95 ALA A N 13
ATOM 22625 C CA . ALA A 1 95 ? -19.421 5.253 -6.227 1.00 0.00 95 ALA A CA 13
ATOM 22626 C C . ALA A 1 95 ? -19.913 3.803 -6.256 1.00 0.00 95 ALA A C 13
ATOM 22627 O O . ALA A 1 95 ? -20.712 3.425 -7.090 1.00 0.00 95 ALA A O 13
ATOM 22634 N N . HIS A 1 96 ? -19.440 2.987 -5.354 1.00 0.00 96 HIS A N 13
ATOM 22635 C CA . HIS A 1 96 ? -19.880 1.562 -5.332 1.00 0.00 96 HIS A CA 13
ATOM 22636 C C . HIS A 1 96 ? -21.310 1.454 -4.794 1.00 0.00 96 HIS A C 13
ATOM 22637 O O . HIS A 1 96 ? -21.900 0.393 -4.782 1.00 0.00 96 HIS A O 13
ATOM 22651 N N . GLY A 1 97 ? -21.869 2.546 -4.349 1.00 0.00 97 GLY A N 13
ATOM 22652 C CA . GLY A 1 97 ? -23.260 2.504 -3.812 1.00 0.00 97 GLY A CA 13
ATOM 22653 C C . GLY A 1 97 ? -24.232 2.144 -4.937 1.00 0.00 97 GLY A C 13
ATOM 22654 O O . GLY A 1 97 ? -24.457 0.986 -5.229 1.00 0.00 97 GLY A O 13
ATOM 22658 N N . ALA A 1 98 ? -24.812 3.127 -5.570 1.00 0.00 98 ALA A N 13
ATOM 22659 C CA . ALA A 1 98 ? -25.772 2.841 -6.675 1.00 0.00 98 ALA A CA 13
ATOM 22660 C C . ALA A 1 98 ? -25.232 1.722 -7.571 1.00 0.00 98 ALA A C 13
ATOM 22661 O O . ALA A 1 98 ? -25.981 1.000 -8.198 1.00 0.00 98 ALA A O 13
ATOM 22668 N N . CYS A 1 99 ? -23.937 1.575 -7.637 1.00 0.00 99 CYS A N 13
ATOM 22669 C CA . CYS A 1 99 ? -23.351 0.504 -8.494 1.00 0.00 99 CYS A CA 13
ATOM 22670 C C . CYS A 1 99 ? -23.731 -0.877 -7.950 1.00 0.00 99 CYS A C 13
ATOM 22671 O O . CYS A 1 99 ? -24.633 -1.522 -8.445 1.00 0.00 99 CYS A O 13
ATOM 22678 N N . LYS A 1 100 ? -23.048 -1.332 -6.936 1.00 0.00 100 LYS A N 13
ATOM 22679 C CA . LYS A 1 100 ? -23.368 -2.671 -6.362 1.00 0.00 100 LYS A CA 13
ATOM 22680 C C . LYS A 1 100 ? -24.884 -2.852 -6.250 1.00 0.00 100 LYS A C 13
ATOM 22681 O O . LYS A 1 100 ? -25.414 -3.912 -6.516 1.00 0.00 100 LYS A O 13
ATOM 22700 N N . VAL A 1 101 ? -25.587 -1.826 -5.856 1.00 0.00 101 VAL A N 13
ATOM 22701 C CA . VAL A 1 101 ? -27.068 -1.941 -5.727 1.00 0.00 101 VAL A CA 13
ATOM 22702 C C . VAL A 1 101 ? -27.681 -2.401 -7.052 1.00 0.00 101 VAL A C 13
ATOM 22703 O O . VAL A 1 101 ? -28.481 -3.316 -7.092 1.00 0.00 101 VAL A O 13
ATOM 22716 N N . ALA A 1 102 ? -27.314 -1.776 -8.137 1.00 0.00 102 ALA A N 13
ATOM 22717 C CA . ALA A 1 102 ? -27.877 -2.178 -9.458 1.00 0.00 102 ALA A CA 13
ATOM 22718 C C . ALA A 1 102 ? -27.423 -3.595 -9.817 1.00 0.00 102 ALA A C 13
ATOM 22719 O O . ALA A 1 102 ? -28.218 -4.440 -10.182 1.00 0.00 102 ALA A O 13
ATOM 22726 N N . GLY A 1 103 ? -26.149 -3.863 -9.719 1.00 0.00 103 GLY A N 13
ATOM 22727 C CA . GLY A 1 103 ? -25.645 -5.225 -10.055 1.00 0.00 103 GLY A CA 13
ATOM 22728 C C . GLY A 1 103 ? -24.407 -5.107 -10.946 1.00 0.00 103 GLY A C 13
ATOM 22729 O O . GLY A 1 103 ? -24.347 -5.673 -12.019 1.00 0.00 103 GLY A O 13
ATOM 22733 N N . ALA A 1 104 ? -23.419 -4.374 -10.511 1.00 0.00 104 ALA A N 13
ATOM 22734 C CA . ALA A 1 104 ? -22.184 -4.221 -11.334 1.00 0.00 104 ALA A CA 13
ATOM 22735 C C . ALA A 1 104 ? -21.256 -5.422 -11.125 1.00 0.00 104 ALA A C 13
ATOM 22736 O O . ALA A 1 104 ? -20.701 -5.597 -10.059 1.00 0.00 104 ALA A O 13
ATOM 22743 N N . PRO A 1 105 ? -21.122 -6.211 -12.157 1.00 0.00 105 PRO A N 13
ATOM 22744 C CA . PRO A 1 105 ? -20.253 -7.412 -12.089 1.00 0.00 105 PRO A CA 13
ATOM 22745 C C . PRO A 1 105 ? -18.775 -7.008 -12.115 1.00 0.00 105 PRO A C 13
ATOM 22746 O O . PRO A 1 105 ? -18.023 -7.318 -11.212 1.00 0.00 105 PRO A O 13
ATOM 22757 N N . LYS A 1 106 ? -18.354 -6.323 -13.142 1.00 0.00 106 LYS A N 13
ATOM 22758 C CA . LYS A 1 106 ? -16.925 -5.905 -13.222 1.00 0.00 106 LYS A CA 13
ATOM 22759 C C . LYS A 1 106 ? -16.816 -4.377 -13.200 1.00 0.00 106 LYS A C 13
ATOM 22760 O O . LYS A 1 106 ? -17.144 -3.717 -14.166 1.00 0.00 106 LYS A O 13
ATOM 22779 N N . PRO A 1 107 ? -16.354 -3.869 -12.091 1.00 0.00 107 PRO A N 13
ATOM 22780 C CA . PRO A 1 107 ? -16.195 -2.403 -11.932 1.00 0.00 107 PRO A CA 13
ATOM 22781 C C . PRO A 1 107 ? -14.997 -1.906 -12.748 1.00 0.00 107 PRO A C 13
ATOM 22782 O O . PRO A 1 107 ? -14.413 -2.641 -13.518 1.00 0.00 107 PRO A O 13
ATOM 22793 N N . THR A 1 108 ? -14.628 -0.665 -12.584 1.00 0.00 108 THR A N 13
ATOM 22794 C CA . THR A 1 108 ? -13.468 -0.127 -13.349 1.00 0.00 108 THR A CA 13
ATOM 22795 C C . THR A 1 108 ? -12.690 0.878 -12.494 1.00 0.00 108 THR A C 13
ATOM 22796 O O . THR A 1 108 ? -12.693 2.064 -12.755 1.00 0.00 108 THR A O 13
ATOM 22807 N N . GLY A 1 109 ? -12.024 0.409 -11.474 1.00 0.00 109 GLY A N 13
ATOM 22808 C CA . GLY A 1 109 ? -11.247 1.337 -10.603 1.00 0.00 109 GLY A CA 13
ATOM 22809 C C . GLY A 1 109 ? -10.596 0.547 -9.466 1.00 0.00 109 GLY A C 13
ATOM 22810 O O . GLY A 1 109 ? -9.406 0.303 -9.469 1.00 0.00 109 GLY A O 13
ATOM 22814 N N . CYS A 1 110 ? -11.368 0.145 -8.494 1.00 0.00 110 CYS A N 13
ATOM 22815 C CA . CYS A 1 110 ? -10.793 -0.630 -7.356 1.00 0.00 110 CYS A CA 13
ATOM 22816 C C . CYS A 1 110 ? -10.673 -2.109 -7.733 1.00 0.00 110 CYS A C 13
ATOM 22817 O O . CYS A 1 110 ? -10.868 -2.489 -8.871 1.00 0.00 110 CYS A O 13
ATOM 22825 N N . VAL A 1 111 ? -10.356 -2.948 -6.785 1.00 0.00 111 VAL A N 13
ATOM 22826 C CA . VAL A 1 111 ? -10.225 -4.402 -7.090 1.00 0.00 111 VAL A CA 13
ATOM 22827 C C . VAL A 1 111 ? -10.855 -5.237 -5.971 1.00 0.00 111 VAL A C 13
ATOM 22828 O O . VAL A 1 111 ? -10.115 -5.910 -5.272 1.00 0.00 111 VAL A O 13
ATOM 22842 N N . MET A 1 1 ? -28.835 -14.341 11.204 1.00 0.00 1 MET A N 14
ATOM 22843 C CA . MET A 1 1 ? -30.084 -13.725 10.663 1.00 0.00 1 MET A CA 14
ATOM 22844 C C . MET A 1 1 ? -29.860 -13.249 9.225 1.00 0.00 1 MET A C 14
ATOM 22845 O O . MET A 1 1 ? -30.536 -13.685 8.315 1.00 0.00 1 MET A O 14
ATOM 22861 N N . PRO A 1 2 ? -28.913 -12.365 9.071 1.00 0.00 2 PRO A N 14
ATOM 22862 C CA . PRO A 1 2 ? -28.590 -11.819 7.729 1.00 0.00 2 PRO A CA 14
ATOM 22863 C C . PRO A 1 2 ? -27.878 -12.875 6.880 1.00 0.00 2 PRO A C 14
ATOM 22864 O O . PRO A 1 2 ? -27.864 -14.045 7.208 1.00 0.00 2 PRO A O 14
ATOM 22875 N N . VAL A 1 3 ? -27.284 -12.472 5.789 1.00 0.00 3 VAL A N 14
ATOM 22876 C CA . VAL A 1 3 ? -26.573 -13.453 4.921 1.00 0.00 3 VAL A CA 14
ATOM 22877 C C . VAL A 1 3 ? -25.058 -13.327 5.109 1.00 0.00 3 VAL A C 14
ATOM 22878 O O . VAL A 1 3 ? -24.581 -12.438 5.786 1.00 0.00 3 VAL A O 14
ATOM 22891 N N . LYS A 1 4 ? -24.301 -14.209 4.517 1.00 0.00 4 LYS A N 14
ATOM 22892 C CA . LYS A 1 4 ? -22.819 -14.137 4.663 1.00 0.00 4 LYS A CA 14
ATOM 22893 C C . LYS A 1 4 ? -22.134 -14.703 3.417 1.00 0.00 4 LYS A C 14
ATOM 22894 O O . LYS A 1 4 ? -22.134 -15.896 3.184 1.00 0.00 4 LYS A O 14
ATOM 22913 N N . CYS A 1 5 ? -21.549 -13.857 2.613 1.00 0.00 5 CYS A N 14
ATOM 22914 C CA . CYS A 1 5 ? -20.865 -14.349 1.384 1.00 0.00 5 CYS A CA 14
ATOM 22915 C C . CYS A 1 5 ? -19.407 -14.712 1.701 1.00 0.00 5 CYS A C 14
ATOM 22916 O O . CYS A 1 5 ? -18.856 -14.240 2.676 1.00 0.00 5 CYS A O 14
ATOM 22923 N N . PRO A 1 6 ? -18.824 -15.539 0.866 1.00 0.00 6 PRO A N 14
ATOM 22924 C CA . PRO A 1 6 ? -19.540 -16.090 -0.314 1.00 0.00 6 PRO A CA 14
ATOM 22925 C C . PRO A 1 6 ? -20.525 -17.180 0.118 1.00 0.00 6 PRO A C 14
ATOM 22926 O O . PRO A 1 6 ? -20.272 -17.928 1.041 1.00 0.00 6 PRO A O 14
ATOM 22937 N N . GLY A 1 7 ? -21.647 -17.275 -0.542 1.00 0.00 7 GLY A N 14
ATOM 22938 C CA . GLY A 1 7 ? -22.645 -18.317 -0.168 1.00 0.00 7 GLY A CA 14
ATOM 22939 C C . GLY A 1 7 ? -23.852 -18.231 -1.103 1.00 0.00 7 GLY A C 14
ATOM 22940 O O . GLY A 1 7 ? -23.946 -17.349 -1.932 1.00 0.00 7 GLY A O 14
ATOM 22944 N N . GLU A 1 8 ? -24.778 -19.143 -0.976 1.00 0.00 8 GLU A N 14
ATOM 22945 C CA . GLU A 1 8 ? -25.980 -19.114 -1.858 1.00 0.00 8 GLU A CA 14
ATOM 22946 C C . GLU A 1 8 ? -27.236 -18.831 -1.028 1.00 0.00 8 GLU A C 14
ATOM 22947 O O . GLU A 1 8 ? -27.519 -19.511 -0.062 1.00 0.00 8 GLU A O 14
ATOM 22959 N N . TYR A 1 9 ? -27.990 -17.832 -1.397 1.00 0.00 9 TYR A N 14
ATOM 22960 C CA . TYR A 1 9 ? -29.225 -17.508 -0.626 1.00 0.00 9 TYR A CA 14
ATOM 22961 C C . TYR A 1 9 ? -30.421 -17.369 -1.572 1.00 0.00 9 TYR A C 14
ATOM 22962 O O . TYR A 1 9 ? -30.269 -17.089 -2.745 1.00 0.00 9 TYR A O 14
ATOM 22980 N N . GLN A 1 10 ? -31.611 -17.561 -1.071 1.00 0.00 10 GLN A N 14
ATOM 22981 C CA . GLN A 1 10 ? -32.817 -17.437 -1.941 1.00 0.00 10 GLN A CA 14
ATOM 22982 C C . GLN A 1 10 ? -33.656 -16.233 -1.506 1.00 0.00 10 GLN A C 14
ATOM 22983 O O . GLN A 1 10 ? -33.895 -16.021 -0.334 1.00 0.00 10 GLN A O 14
ATOM 22997 N N . VAL A 1 11 ? -34.104 -15.439 -2.441 1.00 0.00 11 VAL A N 14
ATOM 22998 C CA . VAL A 1 11 ? -34.925 -14.249 -2.076 1.00 0.00 11 VAL A CA 14
ATOM 22999 C C . VAL A 1 11 ? -36.339 -14.377 -2.650 1.00 0.00 11 VAL A C 14
ATOM 23000 O O . VAL A 1 11 ? -36.592 -14.026 -3.785 1.00 0.00 11 VAL A O 14
ATOM 23013 N N . ASP A 1 12 ? -37.262 -14.872 -1.872 1.00 0.00 12 ASP A N 14
ATOM 23014 C CA . ASP A 1 12 ? -38.660 -15.018 -2.371 1.00 0.00 12 ASP A CA 14
ATOM 23015 C C . ASP A 1 12 ? -38.672 -15.690 -3.746 1.00 0.00 12 ASP A C 14
ATOM 23016 O O . ASP A 1 12 ? -38.525 -15.043 -4.764 1.00 0.00 12 ASP A O 14
ATOM 23025 N N . GLY A 1 13 ? -38.849 -16.983 -3.784 1.00 0.00 13 GLY A N 14
ATOM 23026 C CA . GLY A 1 13 ? -38.875 -17.697 -5.093 1.00 0.00 13 GLY A CA 14
ATOM 23027 C C . GLY A 1 13 ? -37.758 -17.165 -5.993 1.00 0.00 13 GLY A C 14
ATOM 23028 O O . GLY A 1 13 ? -38.005 -16.660 -7.071 1.00 0.00 13 GLY A O 14
ATOM 23032 N N . LYS A 1 14 ? -36.532 -17.273 -5.561 1.00 0.00 14 LYS A N 14
ATOM 23033 C CA . LYS A 1 14 ? -35.401 -16.774 -6.396 1.00 0.00 14 LYS A CA 14
ATOM 23034 C C . LYS A 1 14 ? -34.072 -17.300 -5.850 1.00 0.00 14 LYS A C 14
ATOM 23035 O O . LYS A 1 14 ? -33.941 -17.587 -4.676 1.00 0.00 14 LYS A O 14
ATOM 23054 N N . LYS A 1 15 ? -33.083 -17.430 -6.691 1.00 0.00 15 LYS A N 14
ATOM 23055 C CA . LYS A 1 15 ? -31.765 -17.939 -6.219 1.00 0.00 15 LYS A CA 14
ATOM 23056 C C . LYS A 1 15 ? -30.687 -16.866 -6.397 1.00 0.00 15 LYS A C 14
ATOM 23057 O O . LYS A 1 15 ? -30.716 -16.092 -7.332 1.00 0.00 15 LYS A O 14
ATOM 23076 N N . VAL A 1 16 ? -29.735 -16.816 -5.505 1.00 0.00 16 VAL A N 14
ATOM 23077 C CA . VAL A 1 16 ? -28.655 -15.796 -5.622 1.00 0.00 16 VAL A CA 14
ATOM 23078 C C . VAL A 1 16 ? -27.313 -16.399 -5.200 1.00 0.00 16 VAL A C 14
ATOM 23079 O O . VAL A 1 16 ? -27.227 -17.129 -4.232 1.00 0.00 16 VAL A O 14
ATOM 23092 N N . ILE A 1 17 ? -26.266 -16.106 -5.921 1.00 0.00 17 ILE A N 14
ATOM 23093 C CA . ILE A 1 17 ? -24.933 -16.668 -5.560 1.00 0.00 17 ILE A CA 14
ATOM 23094 C C . ILE A 1 17 ? -23.958 -15.541 -5.203 1.00 0.00 17 ILE A C 14
ATOM 23095 O O . ILE A 1 17 ? -23.352 -14.936 -6.064 1.00 0.00 17 ILE A O 14
ATOM 23111 N N . LEU A 1 18 ? -23.802 -15.258 -3.938 1.00 0.00 18 LEU A N 14
ATOM 23112 C CA . LEU A 1 18 ? -22.865 -14.174 -3.527 1.00 0.00 18 LEU A CA 14
ATOM 23113 C C . LEU A 1 18 ? -21.415 -14.651 -3.659 1.00 0.00 18 LEU A C 14
ATOM 23114 O O . LEU A 1 18 ? -21.019 -15.631 -3.061 1.00 0.00 18 LEU A O 14
ATOM 23130 N N . ASP A 1 19 ? -20.623 -13.965 -4.437 1.00 0.00 19 ASP A N 14
ATOM 23131 C CA . ASP A 1 19 ? -19.201 -14.381 -4.606 1.00 0.00 19 ASP A CA 14
ATOM 23132 C C . ASP A 1 19 ? -18.419 -14.131 -3.314 1.00 0.00 19 ASP A C 14
ATOM 23133 O O . ASP A 1 19 ? -18.985 -13.810 -2.286 1.00 0.00 19 ASP A O 14
ATOM 23142 N N . GLU A 1 20 ? -17.123 -14.276 -3.355 1.00 0.00 20 GLU A N 14
ATOM 23143 C CA . GLU A 1 20 ? -16.306 -14.048 -2.129 1.00 0.00 20 GLU A CA 14
ATOM 23144 C C . GLU A 1 20 ? -16.441 -12.595 -1.668 1.00 0.00 20 GLU A C 14
ATOM 23145 O O . GLU A 1 20 ? -16.120 -12.257 -0.545 1.00 0.00 20 GLU A O 14
ATOM 23157 N N . ASP A 1 21 ? -16.913 -11.731 -2.524 1.00 0.00 21 ASP A N 14
ATOM 23158 C CA . ASP A 1 21 ? -17.066 -10.299 -2.133 1.00 0.00 21 ASP A CA 14
ATOM 23159 C C . ASP A 1 21 ? -18.547 -9.907 -2.134 1.00 0.00 21 ASP A C 14
ATOM 23160 O O . ASP A 1 21 ? -18.907 -8.806 -2.500 1.00 0.00 21 ASP A O 14
ATOM 23169 N N . CYS A 1 22 ? -19.407 -10.801 -1.729 1.00 0.00 22 CYS A N 14
ATOM 23170 C CA . CYS A 1 22 ? -20.864 -10.479 -1.707 1.00 0.00 22 CYS A CA 14
ATOM 23171 C C . CYS A 1 22 ? -21.300 -9.906 -3.058 1.00 0.00 22 CYS A C 14
ATOM 23172 O O . CYS A 1 22 ? -22.223 -9.119 -3.141 1.00 0.00 22 CYS A O 14
ATOM 23179 N N . PHE A 1 23 ? -20.643 -10.292 -4.118 1.00 0.00 23 PHE A N 14
ATOM 23180 C CA . PHE A 1 23 ? -21.021 -9.769 -5.462 1.00 0.00 23 PHE A CA 14
ATOM 23181 C C . PHE A 1 23 ? -22.165 -10.599 -6.050 1.00 0.00 23 PHE A C 14
ATOM 23182 O O . PHE A 1 23 ? -22.206 -11.804 -5.910 1.00 0.00 23 PHE A O 14
ATOM 23199 N N . MET A 1 24 ? -23.094 -9.963 -6.711 1.00 0.00 24 MET A N 14
ATOM 23200 C CA . MET A 1 24 ? -24.233 -10.717 -7.308 1.00 0.00 24 MET A CA 14
ATOM 23201 C C . MET A 1 24 ? -23.884 -11.165 -8.729 1.00 0.00 24 MET A C 14
ATOM 23202 O O . MET A 1 24 ? -23.696 -10.357 -9.616 1.00 0.00 24 MET A O 14
ATOM 23216 N N . GLN A 1 25 ? -23.793 -12.448 -8.952 1.00 0.00 25 GLN A N 14
ATOM 23217 C CA . GLN A 1 25 ? -23.455 -12.945 -10.317 1.00 0.00 25 GLN A CA 14
ATOM 23218 C C . GLN A 1 25 ? -24.734 -13.227 -11.110 1.00 0.00 25 GLN A C 14
ATOM 23219 O O . GLN A 1 25 ? -24.736 -13.997 -12.050 1.00 0.00 25 GLN A O 14
ATOM 23233 N N . ASN A 1 26 ? -25.822 -12.609 -10.740 1.00 0.00 26 ASN A N 14
ATOM 23234 C CA . ASN A 1 26 ? -27.099 -12.842 -11.475 1.00 0.00 26 ASN A CA 14
ATOM 23235 C C . ASN A 1 26 ? -27.786 -11.509 -11.783 1.00 0.00 26 ASN A C 14
ATOM 23236 O O . ASN A 1 26 ? -28.840 -11.217 -11.255 1.00 0.00 26 ASN A O 14
ATOM 23247 N N . PRO A 1 27 ? -27.158 -10.743 -12.633 1.00 0.00 27 PRO A N 14
ATOM 23248 C CA . PRO A 1 27 ? -27.710 -9.424 -13.022 1.00 0.00 27 PRO A CA 14
ATOM 23249 C C . PRO A 1 27 ? -28.918 -9.601 -13.946 1.00 0.00 27 PRO A C 14
ATOM 23250 O O . PRO A 1 27 ? -29.671 -8.678 -14.185 1.00 0.00 27 PRO A O 14
ATOM 23261 N N . GLU A 1 28 ? -29.110 -10.783 -14.465 1.00 0.00 28 GLU A N 14
ATOM 23262 C CA . GLU A 1 28 ? -30.270 -11.020 -15.372 1.00 0.00 28 GLU A CA 14
ATOM 23263 C C . GLU A 1 28 ? -31.556 -11.180 -14.555 1.00 0.00 28 GLU A C 14
ATOM 23264 O O . GLU A 1 28 ? -32.646 -11.190 -15.092 1.00 0.00 28 GLU A O 14
ATOM 23276 N N . ASP A 1 29 ? -31.436 -11.308 -13.263 1.00 0.00 29 ASP A N 14
ATOM 23277 C CA . ASP A 1 29 ? -32.651 -11.467 -12.413 1.00 0.00 29 ASP A CA 14
ATOM 23278 C C . ASP A 1 29 ? -32.863 -10.218 -11.554 1.00 0.00 29 ASP A C 14
ATOM 23279 O O . ASP A 1 29 ? -33.846 -10.096 -10.851 1.00 0.00 29 ASP A O 14
ATOM 23288 N N . TRP A 1 30 ? -31.946 -9.290 -11.603 1.00 0.00 30 TRP A N 14
ATOM 23289 C CA . TRP A 1 30 ? -32.096 -8.050 -10.788 1.00 0.00 30 TRP A CA 14
ATOM 23290 C C . TRP A 1 30 ? -33.531 -7.525 -10.884 1.00 0.00 30 TRP A C 14
ATOM 23291 O O . TRP A 1 30 ? -34.161 -7.595 -11.921 1.00 0.00 30 TRP A O 14
ATOM 23312 N N . ASP A 1 31 ? -34.053 -6.998 -9.810 1.00 0.00 31 ASP A N 14
ATOM 23313 C CA . ASP A 1 31 ? -35.446 -6.469 -9.840 1.00 0.00 31 ASP A CA 14
ATOM 23314 C C . ASP A 1 31 ? -35.665 -5.486 -8.687 1.00 0.00 31 ASP A C 14
ATOM 23315 O O . ASP A 1 31 ? -34.727 -4.998 -8.087 1.00 0.00 31 ASP A O 14
ATOM 23324 N N . GLU A 1 32 ? -36.897 -5.191 -8.372 1.00 0.00 32 GLU A N 14
ATOM 23325 C CA . GLU A 1 32 ? -37.175 -4.239 -7.258 1.00 0.00 32 GLU A CA 14
ATOM 23326 C C . GLU A 1 32 ? -36.921 -4.914 -5.907 1.00 0.00 32 GLU A C 14
ATOM 23327 O O . GLU A 1 32 ? -36.113 -4.464 -5.120 1.00 0.00 32 GLU A O 14
ATOM 23339 N N . LYS A 1 33 ? -37.606 -5.990 -5.632 1.00 0.00 33 LYS A N 14
ATOM 23340 C CA . LYS A 1 33 ? -37.404 -6.692 -4.332 1.00 0.00 33 LYS A CA 14
ATOM 23341 C C . LYS A 1 33 ? -35.987 -7.268 -4.257 1.00 0.00 33 LYS A C 14
ATOM 23342 O O . LYS A 1 33 ? -35.405 -7.373 -3.196 1.00 0.00 33 LYS A O 14
ATOM 23361 N N . VAL A 1 34 ? -35.429 -7.643 -5.376 1.00 0.00 34 VAL A N 14
ATOM 23362 C CA . VAL A 1 34 ? -34.051 -8.214 -5.368 1.00 0.00 34 VAL A CA 14
ATOM 23363 C C . VAL A 1 34 ? -33.036 -7.142 -4.963 1.00 0.00 34 VAL A C 14
ATOM 23364 O O . VAL A 1 34 ? -32.247 -7.331 -4.058 1.00 0.00 34 VAL A O 14
ATOM 23377 N N . ALA A 1 35 ? -33.047 -6.019 -5.626 1.00 0.00 35 ALA A N 14
ATOM 23378 C CA . ALA A 1 35 ? -32.080 -4.938 -5.278 1.00 0.00 35 ALA A CA 14
ATOM 23379 C C . ALA A 1 35 ? -32.327 -4.442 -3.850 1.00 0.00 35 ALA A C 14
ATOM 23380 O O . ALA A 1 35 ? -31.432 -4.412 -3.030 1.00 0.00 35 ALA A O 14
ATOM 23387 N N . GLU A 1 36 ? -33.536 -4.053 -3.548 1.00 0.00 36 GLU A N 14
ATOM 23388 C CA . GLU A 1 36 ? -33.838 -3.559 -2.174 1.00 0.00 36 GLU A CA 14
ATOM 23389 C C . GLU A 1 36 ? -33.370 -4.575 -1.129 1.00 0.00 36 GLU A C 14
ATOM 23390 O O . GLU A 1 36 ? -32.903 -4.216 -0.066 1.00 0.00 36 GLU A O 14
ATOM 23402 N N . TRP A 1 37 ? -33.489 -5.841 -1.422 1.00 0.00 37 TRP A N 14
ATOM 23403 C CA . TRP A 1 37 ? -33.051 -6.878 -0.443 1.00 0.00 37 TRP A CA 14
ATOM 23404 C C . TRP A 1 37 ? -31.524 -6.885 -0.326 1.00 0.00 37 TRP A C 14
ATOM 23405 O O . TRP A 1 37 ? -30.975 -7.063 0.742 1.00 0.00 37 TRP A O 14
ATOM 23426 N N . LEU A 1 38 ? -30.834 -6.696 -1.418 1.00 0.00 38 LEU A N 14
ATOM 23427 C CA . LEU A 1 38 ? -29.343 -6.694 -1.368 1.00 0.00 38 LEU A CA 14
ATOM 23428 C C . LEU A 1 38 ? -28.843 -5.545 -0.488 1.00 0.00 38 LEU A C 14
ATOM 23429 O O . LEU A 1 38 ? -28.048 -5.739 0.411 1.00 0.00 38 LEU A O 14
ATOM 23445 N N . ALA A 1 39 ? -29.303 -4.350 -0.739 1.00 0.00 39 ALA A N 14
ATOM 23446 C CA . ALA A 1 39 ? -28.855 -3.188 0.083 1.00 0.00 39 ALA A CA 14
ATOM 23447 C C . ALA A 1 39 ? -29.403 -3.303 1.508 1.00 0.00 39 ALA A C 14
ATOM 23448 O O . ALA A 1 39 ? -28.833 -2.782 2.447 1.00 0.00 39 ALA A O 14
ATOM 23455 N N . ARG A 1 40 ? -30.508 -3.973 1.677 1.00 0.00 40 ARG A N 14
ATOM 23456 C CA . ARG A 1 40 ? -31.093 -4.114 3.041 1.00 0.00 40 ARG A CA 14
ATOM 23457 C C . ARG A 1 40 ? -30.204 -5.003 3.917 1.00 0.00 40 ARG A C 14
ATOM 23458 O O . ARG A 1 40 ? -29.943 -4.698 5.063 1.00 0.00 40 ARG A O 14
ATOM 23479 N N . GLU A 1 41 ? -29.743 -6.104 3.390 1.00 0.00 41 GLU A N 14
ATOM 23480 C CA . GLU A 1 41 ? -28.879 -7.015 4.199 1.00 0.00 41 GLU A CA 14
ATOM 23481 C C . GLU A 1 41 ? -27.452 -6.465 4.299 1.00 0.00 41 GLU A C 14
ATOM 23482 O O . GLU A 1 41 ? -26.800 -6.594 5.317 1.00 0.00 41 GLU A O 14
ATOM 23494 N N . LEU A 1 42 ? -26.956 -5.865 3.252 1.00 0.00 42 LEU A N 14
ATOM 23495 C CA . LEU A 1 42 ? -25.567 -5.323 3.294 1.00 0.00 42 LEU A CA 14
ATOM 23496 C C . LEU A 1 42 ? -25.554 -3.914 3.896 1.00 0.00 42 LEU A C 14
ATOM 23497 O O . LEU A 1 42 ? -24.893 -3.658 4.883 1.00 0.00 42 LEU A O 14
ATOM 23513 N N . GLU A 1 43 ? -26.270 -2.997 3.306 1.00 0.00 43 GLU A N 14
ATOM 23514 C CA . GLU A 1 43 ? -26.288 -1.606 3.844 1.00 0.00 43 GLU A CA 14
ATOM 23515 C C . GLU A 1 43 ? -27.231 -1.509 5.046 1.00 0.00 43 GLU A C 14
ATOM 23516 O O . GLU A 1 43 ? -27.176 -0.570 5.816 1.00 0.00 43 GLU A O 14
ATOM 23528 N N . GLY A 1 44 ? -28.095 -2.472 5.217 1.00 0.00 44 GLY A N 14
ATOM 23529 C CA . GLY A 1 44 ? -29.035 -2.430 6.372 1.00 0.00 44 GLY A CA 14
ATOM 23530 C C . GLY A 1 44 ? -30.269 -1.604 6.004 1.00 0.00 44 GLY A C 14
ATOM 23531 O O . GLY A 1 44 ? -31.040 -1.210 6.854 1.00 0.00 44 GLY A O 14
ATOM 23535 N N . ILE A 1 45 ? -30.460 -1.337 4.740 1.00 0.00 45 ILE A N 14
ATOM 23536 C CA . ILE A 1 45 ? -31.646 -0.536 4.321 1.00 0.00 45 ILE A CA 14
ATOM 23537 C C . ILE A 1 45 ? -32.933 -1.327 4.576 1.00 0.00 45 ILE A C 14
ATOM 23538 O O . ILE A 1 45 ? -33.295 -2.203 3.816 1.00 0.00 45 ILE A O 14
ATOM 23554 N N . GLN A 1 46 ? -33.625 -1.023 5.639 1.00 0.00 46 GLN A N 14
ATOM 23555 C CA . GLN A 1 46 ? -34.888 -1.756 5.944 1.00 0.00 46 GLN A CA 14
ATOM 23556 C C . GLN A 1 46 ? -35.979 -1.372 4.940 1.00 0.00 46 GLN A C 14
ATOM 23557 O O . GLN A 1 46 ? -37.001 -2.022 4.842 1.00 0.00 46 GLN A O 14
ATOM 23571 N N . LYS A 1 47 ? -35.770 -0.322 4.195 1.00 0.00 47 LYS A N 14
ATOM 23572 C CA . LYS A 1 47 ? -36.796 0.103 3.200 1.00 0.00 47 LYS A CA 14
ATOM 23573 C C . LYS A 1 47 ? -36.215 1.162 2.260 1.00 0.00 47 LYS A C 14
ATOM 23574 O O . LYS A 1 47 ? -35.793 2.220 2.684 1.00 0.00 47 LYS A O 14
ATOM 23593 N N . MET A 1 48 ? -36.189 0.887 0.984 1.00 0.00 48 MET A N 14
ATOM 23594 C CA . MET A 1 48 ? -35.634 1.877 0.017 1.00 0.00 48 MET A CA 14
ATOM 23595 C C . MET A 1 48 ? -36.538 3.110 -0.058 1.00 0.00 48 MET A C 14
ATOM 23596 O O . MET A 1 48 ? -37.740 3.004 -0.197 1.00 0.00 48 MET A O 14
ATOM 23610 N N . THR A 1 49 ? -35.968 4.282 0.032 1.00 0.00 49 THR A N 14
ATOM 23611 C CA . THR A 1 49 ? -36.795 5.521 -0.036 1.00 0.00 49 THR A CA 14
ATOM 23612 C C . THR A 1 49 ? -37.161 5.833 -1.490 1.00 0.00 49 THR A C 14
ATOM 23613 O O . THR A 1 49 ? -36.992 5.014 -2.372 1.00 0.00 49 THR A O 14
ATOM 23624 N N . GLU A 1 50 ? -37.659 7.011 -1.747 1.00 0.00 50 GLU A N 14
ATOM 23625 C CA . GLU A 1 50 ? -38.035 7.373 -3.145 1.00 0.00 50 GLU A CA 14
ATOM 23626 C C . GLU A 1 50 ? -36.790 7.779 -3.939 1.00 0.00 50 GLU A C 14
ATOM 23627 O O . GLU A 1 50 ? -36.527 7.263 -5.006 1.00 0.00 50 GLU A O 14
ATOM 23639 N N . GLU A 1 51 ? -36.021 8.701 -3.424 1.00 0.00 51 GLU A N 14
ATOM 23640 C CA . GLU A 1 51 ? -34.795 9.138 -4.151 1.00 0.00 51 GLU A CA 14
ATOM 23641 C C . GLU A 1 51 ? -33.888 7.935 -4.425 1.00 0.00 51 GLU A C 14
ATOM 23642 O O . GLU A 1 51 ? -33.170 7.898 -5.404 1.00 0.00 51 GLU A O 14
ATOM 23654 N N . HIS A 1 52 ? -33.913 6.953 -3.567 1.00 0.00 52 HIS A N 14
ATOM 23655 C CA . HIS A 1 52 ? -33.052 5.754 -3.779 1.00 0.00 52 HIS A CA 14
ATOM 23656 C C . HIS A 1 52 ? -33.363 5.113 -5.134 1.00 0.00 52 HIS A C 14
ATOM 23657 O O . HIS A 1 52 ? -32.512 5.018 -5.996 1.00 0.00 52 HIS A O 14
ATOM 23671 N N . TRP A 1 53 ? -34.576 4.672 -5.327 1.00 0.00 53 TRP A N 14
ATOM 23672 C CA . TRP A 1 53 ? -34.940 4.038 -6.627 1.00 0.00 53 TRP A CA 14
ATOM 23673 C C . TRP A 1 53 ? -34.667 5.005 -7.783 1.00 0.00 53 TRP A C 14
ATOM 23674 O O . TRP A 1 53 ? -34.301 4.601 -8.869 1.00 0.00 53 TRP A O 14
ATOM 23695 N N . LYS A 1 54 ? -34.842 6.278 -7.558 1.00 0.00 54 LYS A N 14
ATOM 23696 C CA . LYS A 1 54 ? -34.593 7.269 -8.644 1.00 0.00 54 LYS A CA 14
ATOM 23697 C C . LYS A 1 54 ? -33.150 7.155 -9.143 1.00 0.00 54 LYS A C 14
ATOM 23698 O O . LYS A 1 54 ? -32.903 6.933 -10.312 1.00 0.00 54 LYS A O 14
ATOM 23717 N N . LEU A 1 55 ? -32.196 7.303 -8.265 1.00 0.00 55 LEU A N 14
ATOM 23718 C CA . LEU A 1 55 ? -30.769 7.202 -8.689 1.00 0.00 55 LEU A CA 14
ATOM 23719 C C . LEU A 1 55 ? -30.511 5.850 -9.358 1.00 0.00 55 LEU A C 14
ATOM 23720 O O . LEU A 1 55 ? -29.966 5.775 -10.441 1.00 0.00 55 LEU A O 14
ATOM 23736 N N . VAL A 1 56 ? -30.897 4.779 -8.719 1.00 0.00 56 VAL A N 14
ATOM 23737 C CA . VAL A 1 56 ? -30.673 3.431 -9.316 1.00 0.00 56 VAL A CA 14
ATOM 23738 C C . VAL A 1 56 ? -31.270 3.370 -10.725 1.00 0.00 56 VAL A C 14
ATOM 23739 O O . VAL A 1 56 ? -30.802 2.640 -11.576 1.00 0.00 56 VAL A O 14
ATOM 23752 N N . LYS A 1 57 ? -32.300 4.129 -10.977 1.00 0.00 57 LYS A N 14
ATOM 23753 C CA . LYS A 1 57 ? -32.926 4.112 -12.331 1.00 0.00 57 LYS A CA 14
ATOM 23754 C C . LYS A 1 57 ? -32.031 4.839 -13.338 1.00 0.00 57 LYS A C 14
ATOM 23755 O O . LYS A 1 57 ? -31.679 4.302 -14.371 1.00 0.00 57 LYS A O 14
ATOM 23774 N N . TYR A 1 58 ? -31.662 6.056 -13.047 1.00 0.00 58 TYR A N 14
ATOM 23775 C CA . TYR A 1 58 ? -30.789 6.818 -13.988 1.00 0.00 58 TYR A CA 14
ATOM 23776 C C . TYR A 1 58 ? -29.559 5.988 -14.363 1.00 0.00 58 TYR A C 14
ATOM 23777 O O . TYR A 1 58 ? -29.139 5.964 -15.503 1.00 0.00 58 TYR A O 14
ATOM 23795 N N . LEU A 1 59 ? -28.978 5.309 -13.413 1.00 0.00 59 LEU A N 14
ATOM 23796 C CA . LEU A 1 59 ? -27.772 4.484 -13.714 1.00 0.00 59 LEU A CA 14
ATOM 23797 C C . LEU A 1 59 ? -28.108 3.411 -14.756 1.00 0.00 59 LEU A C 14
ATOM 23798 O O . LEU A 1 59 ? -27.409 3.245 -15.736 1.00 0.00 59 LEU A O 14
ATOM 23814 N N . ARG A 1 60 ? -29.168 2.680 -14.549 1.00 0.00 60 ARG A N 14
ATOM 23815 C CA . ARG A 1 60 ? -29.544 1.618 -15.526 1.00 0.00 60 ARG A CA 14
ATOM 23816 C C . ARG A 1 60 ? -29.774 2.227 -16.912 1.00 0.00 60 ARG A C 14
ATOM 23817 O O . ARG A 1 60 ? -29.108 1.884 -17.869 1.00 0.00 60 ARG A O 14
ATOM 23838 N N . GLU A 1 61 ? -30.713 3.125 -17.027 1.00 0.00 61 GLU A N 14
ATOM 23839 C CA . GLU A 1 61 ? -30.986 3.754 -18.352 1.00 0.00 61 GLU A CA 14
ATOM 23840 C C . GLU A 1 61 ? -29.685 4.261 -18.979 1.00 0.00 61 GLU A C 14
ATOM 23841 O O . GLU A 1 61 ? -29.561 4.357 -20.183 1.00 0.00 61 GLU A O 14
ATOM 23853 N N . TYR A 1 62 ? -28.714 4.589 -18.171 1.00 0.00 62 TYR A N 14
ATOM 23854 C CA . TYR A 1 62 ? -27.422 5.092 -18.723 1.00 0.00 62 TYR A CA 14
ATOM 23855 C C . TYR A 1 62 ? -26.601 3.935 -19.301 1.00 0.00 62 TYR A C 14
ATOM 23856 O O . TYR A 1 62 ? -25.944 4.075 -20.312 1.00 0.00 62 TYR A O 14
ATOM 23874 N N . TRP A 1 63 ? -26.634 2.796 -18.667 1.00 0.00 63 TRP A N 14
ATOM 23875 C CA . TRP A 1 63 ? -25.853 1.635 -19.183 1.00 0.00 63 TRP A CA 14
ATOM 23876 C C . TRP A 1 63 ? -26.397 1.191 -20.544 1.00 0.00 63 TRP A C 14
ATOM 23877 O O . TRP A 1 63 ? -25.710 0.559 -21.322 1.00 0.00 63 TRP A O 14
ATOM 23898 N N . GLU A 1 64 ? -27.626 1.517 -20.835 1.00 0.00 64 GLU A N 14
ATOM 23899 C CA . GLU A 1 64 ? -28.214 1.112 -22.146 1.00 0.00 64 GLU A CA 14
ATOM 23900 C C . GLU A 1 64 ? -27.450 1.775 -23.296 1.00 0.00 64 GLU A C 14
ATOM 23901 O O . GLU A 1 64 ? -26.902 1.111 -24.154 1.00 0.00 64 GLU A O 14
ATOM 23913 N N . THR A 1 65 ? -27.408 3.079 -23.319 1.00 0.00 65 THR A N 14
ATOM 23914 C CA . THR A 1 65 ? -26.680 3.782 -24.414 1.00 0.00 65 THR A CA 14
ATOM 23915 C C . THR A 1 65 ? -25.169 3.699 -24.184 1.00 0.00 65 THR A C 14
ATOM 23916 O O . THR A 1 65 ? -24.432 3.194 -25.009 1.00 0.00 65 THR A O 14
ATOM 23927 N N . PHE A 1 66 ? -24.701 4.190 -23.070 1.00 0.00 66 PHE A N 14
ATOM 23928 C CA . PHE A 1 66 ? -23.237 4.140 -22.789 1.00 0.00 66 PHE A CA 14
ATOM 23929 C C . PHE A 1 66 ? -22.776 2.687 -22.641 1.00 0.00 66 PHE A C 14
ATOM 23930 O O . PHE A 1 66 ? -22.302 2.078 -23.580 1.00 0.00 66 PHE A O 14
ATOM 23947 N N . GLY A 1 67 ? -22.910 2.128 -21.470 1.00 0.00 67 GLY A N 14
ATOM 23948 C CA . GLY A 1 67 ? -22.478 0.716 -21.264 1.00 0.00 67 GLY A CA 14
ATOM 23949 C C . GLY A 1 67 ? -21.417 0.658 -20.163 1.00 0.00 67 GLY A C 14
ATOM 23950 O O . GLY A 1 67 ? -20.679 -0.299 -20.049 1.00 0.00 67 GLY A O 14
ATOM 23954 N N . THR A 1 68 ? -21.335 1.677 -19.351 1.00 0.00 68 THR A N 14
ATOM 23955 C CA . THR A 1 68 ? -20.321 1.679 -18.258 1.00 0.00 68 THR A CA 14
ATOM 23956 C C . THR A 1 68 ? -20.915 2.297 -16.989 1.00 0.00 68 THR A C 14
ATOM 23957 O O . THR A 1 68 ? -22.021 2.797 -16.990 1.00 0.00 68 THR A O 14
ATOM 23968 N N . CYS A 1 69 ? -20.187 2.266 -15.906 1.00 0.00 69 CYS A N 14
ATOM 23969 C CA . CYS A 1 69 ? -20.711 2.853 -14.640 1.00 0.00 69 CYS A CA 14
ATOM 23970 C C . CYS A 1 69 ? -19.733 3.897 -14.095 1.00 0.00 69 CYS A C 14
ATOM 23971 O O . CYS A 1 69 ? -18.909 3.598 -13.253 1.00 0.00 69 CYS A O 14
ATOM 23978 N N . PRO A 1 70 ? -19.861 5.094 -14.597 1.00 0.00 70 PRO A N 14
ATOM 23979 C CA . PRO A 1 70 ? -18.980 6.204 -14.159 1.00 0.00 70 PRO A CA 14
ATOM 23980 C C . PRO A 1 70 ? -19.364 6.665 -12.749 1.00 0.00 70 PRO A C 14
ATOM 23981 O O . PRO A 1 70 ? -20.346 6.215 -12.194 1.00 0.00 70 PRO A O 14
ATOM 23992 N N . PRO A 1 71 ? -18.568 7.553 -12.218 1.00 0.00 71 PRO A N 14
ATOM 23993 C CA . PRO A 1 71 ? -18.822 8.087 -10.857 1.00 0.00 71 PRO A CA 14
ATOM 23994 C C . PRO A 1 71 ? -20.017 9.044 -10.876 1.00 0.00 71 PRO A C 14
ATOM 23995 O O . PRO A 1 71 ? -20.398 9.555 -11.910 1.00 0.00 71 PRO A O 14
ATOM 24006 N N . ILE A 1 72 ? -20.610 9.290 -9.739 1.00 0.00 72 ILE A N 14
ATOM 24007 C CA . ILE A 1 72 ? -21.779 10.215 -9.696 1.00 0.00 72 ILE A CA 14
ATOM 24008 C C . ILE A 1 72 ? -21.302 11.670 -9.733 1.00 0.00 72 ILE A C 14
ATOM 24009 O O . ILE A 1 72 ? -22.091 12.589 -9.836 1.00 0.00 72 ILE A O 14
ATOM 24025 N N . LYS A 1 73 ? -20.018 11.886 -9.651 1.00 0.00 73 LYS A N 14
ATOM 24026 C CA . LYS A 1 73 ? -19.494 13.281 -9.684 1.00 0.00 73 LYS A CA 14
ATOM 24027 C C . LYS A 1 73 ? -19.991 14.002 -10.940 1.00 0.00 73 LYS A C 14
ATOM 24028 O O . LYS A 1 73 ? -20.706 14.980 -10.863 1.00 0.00 73 LYS A O 14
ATOM 24047 N N . MET A 1 74 ? -19.616 13.524 -12.094 1.00 0.00 74 MET A N 14
ATOM 24048 C CA . MET A 1 74 ? -20.068 14.182 -13.354 1.00 0.00 74 MET A CA 14
ATOM 24049 C C . MET A 1 74 ? -21.591 14.084 -13.481 1.00 0.00 74 MET A C 14
ATOM 24050 O O . MET A 1 74 ? -22.226 14.910 -14.106 1.00 0.00 74 MET A O 14
ATOM 24064 N N . VAL A 1 75 ? -22.180 13.080 -12.892 1.00 0.00 75 VAL A N 14
ATOM 24065 C CA . VAL A 1 75 ? -23.661 12.930 -12.977 1.00 0.00 75 VAL A CA 14
ATOM 24066 C C . VAL A 1 75 ? -24.353 14.096 -12.266 1.00 0.00 75 VAL A C 14
ATOM 24067 O O . VAL A 1 75 ? -25.406 14.546 -12.670 1.00 0.00 75 VAL A O 14
ATOM 24080 N N . THR A 1 76 ? -23.768 14.587 -11.208 1.00 0.00 76 THR A N 14
ATOM 24081 C CA . THR A 1 76 ? -24.392 15.724 -10.471 1.00 0.00 76 THR A CA 14
ATOM 24082 C C . THR A 1 76 ? -24.656 16.891 -11.425 1.00 0.00 76 THR A C 14
ATOM 24083 O O . THR A 1 76 ? -25.556 17.682 -11.219 1.00 0.00 76 THR A O 14
ATOM 24094 N N . LYS A 1 77 ? -23.881 17.005 -12.469 1.00 0.00 77 LYS A N 14
ATOM 24095 C CA . LYS A 1 77 ? -24.092 18.120 -13.435 1.00 0.00 77 LYS A CA 14
ATOM 24096 C C . LYS A 1 77 ? -25.446 17.966 -14.130 1.00 0.00 77 LYS A C 14
ATOM 24097 O O . LYS A 1 77 ? -26.149 18.929 -14.362 1.00 0.00 77 LYS A O 14
ATOM 24116 N N . GLU A 1 78 ? -25.818 16.760 -14.465 1.00 0.00 78 GLU A N 14
ATOM 24117 C CA . GLU A 1 78 ? -27.127 16.544 -15.144 1.00 0.00 78 GLU A CA 14
ATOM 24118 C C . GLU A 1 78 ? -28.243 16.403 -14.104 1.00 0.00 78 GLU A C 14
ATOM 24119 O O . GLU A 1 78 ? -29.084 17.267 -13.961 1.00 0.00 78 GLU A O 14
ATOM 24131 N N . THR A 1 79 ? -28.254 15.319 -13.377 1.00 0.00 79 THR A N 14
ATOM 24132 C CA . THR A 1 79 ? -29.314 15.123 -12.347 1.00 0.00 79 THR A CA 14
ATOM 24133 C C . THR A 1 79 ? -29.478 16.394 -11.510 1.00 0.00 79 THR A C 14
ATOM 24134 O O . THR A 1 79 ? -30.575 16.779 -11.157 1.00 0.00 79 THR A O 14
ATOM 24145 N N . GLY A 1 80 ? -28.396 17.050 -11.191 1.00 0.00 80 GLY A N 14
ATOM 24146 C CA . GLY A 1 80 ? -28.490 18.296 -10.379 1.00 0.00 80 GLY A CA 14
ATOM 24147 C C . GLY A 1 80 ? -28.759 17.935 -8.917 1.00 0.00 80 GLY A C 14
ATOM 24148 O O . GLY A 1 80 ? -29.026 18.791 -8.096 1.00 0.00 80 GLY A O 14
ATOM 24152 N N . PHE A 1 81 ? -28.688 16.676 -8.582 1.00 0.00 81 PHE A N 14
ATOM 24153 C CA . PHE A 1 81 ? -28.940 16.264 -7.172 1.00 0.00 81 PHE A CA 14
ATOM 24154 C C . PHE A 1 81 ? -28.010 17.027 -6.225 1.00 0.00 81 PHE A C 14
ATOM 24155 O O . PHE A 1 81 ? -27.112 17.726 -6.651 1.00 0.00 81 PHE A O 14
ATOM 24172 N N . SER A 1 82 ? -28.218 16.900 -4.942 1.00 0.00 82 SER A N 14
ATOM 24173 C CA . SER A 1 82 ? -27.344 17.618 -3.970 1.00 0.00 82 SER A CA 14
ATOM 24174 C C . SER A 1 82 ? -26.524 16.617 -3.152 1.00 0.00 82 SER A C 14
ATOM 24175 O O . SER A 1 82 ? -26.969 15.523 -2.865 1.00 0.00 82 SER A O 14
ATOM 24183 N N . LEU A 1 83 ? -25.329 16.984 -2.775 1.00 0.00 83 LEU A N 14
ATOM 24184 C CA . LEU A 1 83 ? -24.482 16.053 -1.975 1.00 0.00 83 LEU A CA 14
ATOM 24185 C C . LEU A 1 83 ? -25.174 15.708 -0.653 1.00 0.00 83 LEU A C 14
ATOM 24186 O O . LEU A 1 83 ? -24.965 14.652 -0.090 1.00 0.00 83 LEU A O 14
ATOM 24202 N N . GLU A 1 84 ? -25.995 16.592 -0.156 1.00 0.00 84 GLU A N 14
ATOM 24203 C CA . GLU A 1 84 ? -26.699 16.316 1.130 1.00 0.00 84 GLU A CA 14
ATOM 24204 C C . GLU A 1 84 ? -27.572 15.064 0.999 1.00 0.00 84 GLU A C 14
ATOM 24205 O O . GLU A 1 84 ? -27.564 14.199 1.852 1.00 0.00 84 GLU A O 14
ATOM 24217 N N . LYS A 1 85 ? -28.326 14.962 -0.060 1.00 0.00 85 LYS A N 14
ATOM 24218 C CA . LYS A 1 85 ? -29.199 13.767 -0.242 1.00 0.00 85 LYS A CA 14
ATOM 24219 C C . LYS A 1 85 ? -28.346 12.502 -0.375 1.00 0.00 85 LYS A C 14
ATOM 24220 O O . LYS A 1 85 ? -28.458 11.581 0.410 1.00 0.00 85 LYS A O 14
ATOM 24239 N N . ILE A 1 86 ? -27.496 12.450 -1.3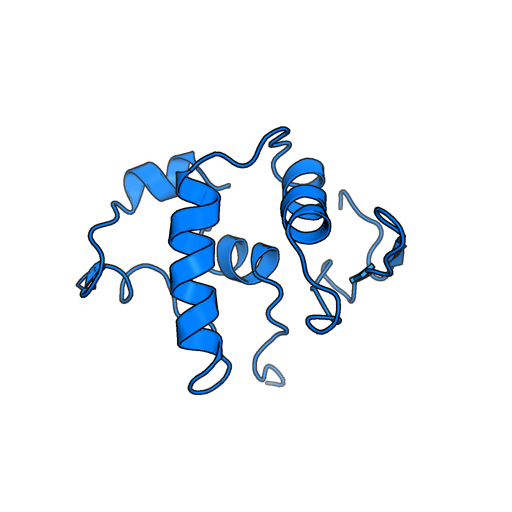64 1.00 0.00 86 ILE A N 14
ATOM 24240 C CA . ILE A 1 86 ? -26.637 11.243 -1.548 1.00 0.00 86 ILE A CA 14
ATOM 24241 C C . ILE A 1 86 ? -26.004 10.831 -0.216 1.00 0.00 86 ILE A C 14
ATOM 24242 O O . ILE A 1 86 ? -25.784 9.664 0.042 1.00 0.00 86 ILE A O 14
ATOM 24258 N N . TYR A 1 87 ? -25.705 11.779 0.630 1.00 0.00 87 TYR A N 14
ATOM 24259 C CA . TYR A 1 87 ? -25.081 11.439 1.941 1.00 0.00 87 TYR A CA 14
ATOM 24260 C C . TYR A 1 87 ? -26.136 10.891 2.908 1.00 0.00 87 TYR A C 14
ATOM 24261 O O . TYR A 1 87 ? -25.869 10.006 3.695 1.00 0.00 87 TYR A O 14
ATOM 24279 N N . GLN A 1 88 ? -27.331 11.414 2.857 1.00 0.00 88 GLN A N 14
ATOM 24280 C CA . GLN A 1 88 ? -28.398 10.925 3.777 1.00 0.00 88 GLN A CA 14
ATOM 24281 C C . GLN A 1 88 ? -28.804 9.495 3.410 1.00 0.00 88 GLN A C 14
ATOM 24282 O O . GLN A 1 88 ? -29.303 8.752 4.232 1.00 0.00 88 GLN A O 14
ATOM 24296 N N . LEU A 1 89 ? -28.597 9.104 2.182 1.00 0.00 89 LEU A N 14
ATOM 24297 C CA . LEU A 1 89 ? -28.975 7.722 1.767 1.00 0.00 89 LEU A CA 14
ATOM 24298 C C . LEU A 1 89 ? -27.802 6.762 1.983 1.00 0.00 89 LEU A C 14
ATOM 24299 O O . LEU A 1 89 ? -27.948 5.712 2.576 1.00 0.00 89 LEU A O 14
ATOM 24315 N N . PHE A 1 90 ? -26.639 7.113 1.507 1.00 0.00 90 PHE A N 14
ATOM 24316 C CA . PHE A 1 90 ? -25.460 6.218 1.684 1.00 0.00 90 PHE A CA 14
ATOM 24317 C C . PHE A 1 90 ? -24.614 6.686 2.871 1.00 0.00 90 PHE A C 14
ATOM 24318 O O . PHE A 1 90 ? -24.796 7.776 3.375 1.00 0.00 90 PHE A O 14
ATOM 24335 N N . PRO A 1 91 ? -23.711 5.836 3.277 1.00 0.00 91 PRO A N 14
ATOM 24336 C CA . PRO A 1 91 ? -22.819 6.154 4.416 1.00 0.00 91 PRO A CA 14
ATOM 24337 C C . PRO A 1 91 ? -21.748 7.163 3.993 1.00 0.00 91 PRO A C 14
ATOM 24338 O O . PRO A 1 91 ? -21.931 8.360 4.102 1.00 0.00 91 PRO A O 14
ATOM 24349 N N . SER A 1 92 ? -20.629 6.691 3.511 1.00 0.00 92 SER A N 14
ATOM 24350 C CA . SER A 1 92 ? -19.548 7.625 3.082 1.00 0.00 92 SER A CA 14
ATOM 24351 C C . SER A 1 92 ? -19.495 7.706 1.553 1.00 0.00 92 SER A C 14
ATOM 24352 O O . SER A 1 92 ? -18.741 7.003 0.912 1.00 0.00 92 SER A O 14
ATOM 24360 N N . GLY A 1 93 ? -20.288 8.559 0.967 1.00 0.00 93 GLY A N 14
ATOM 24361 C CA . GLY A 1 93 ? -20.282 8.685 -0.518 1.00 0.00 93 GLY A CA 14
ATOM 24362 C C . GLY A 1 93 ? -20.689 7.350 -1.147 1.00 0.00 93 GLY A C 14
ATOM 24363 O O . GLY A 1 93 ? -20.287 6.299 -0.689 1.00 0.00 93 GLY A O 14
ATOM 24367 N N . PRO A 1 94 ? -21.476 7.442 -2.184 1.00 0.00 94 PRO A N 14
ATOM 24368 C CA . PRO A 1 94 ? -21.948 6.227 -2.893 1.00 0.00 94 PRO A CA 14
ATOM 24369 C C . PRO A 1 94 ? -20.807 5.608 -3.706 1.00 0.00 94 PRO A C 14
ATOM 24370 O O . PRO A 1 94 ? -20.067 4.777 -3.219 1.00 0.00 94 PRO A O 14
ATOM 24381 N N . ALA A 1 95 ? -20.658 6.006 -4.941 1.00 0.00 95 ALA A N 14
ATOM 24382 C CA . ALA A 1 95 ? -19.562 5.439 -5.778 1.00 0.00 95 ALA A CA 14
ATOM 24383 C C . ALA A 1 95 ? -19.758 3.928 -5.954 1.00 0.00 95 ALA A C 14
ATOM 24384 O O . ALA A 1 95 ? -20.839 3.466 -6.259 1.00 0.00 95 ALA A O 14
ATOM 24391 N N . HIS A 1 96 ? -18.722 3.151 -5.765 1.00 0.00 96 HIS A N 14
ATOM 24392 C CA . HIS A 1 96 ? -18.857 1.674 -5.924 1.00 0.00 96 HIS A CA 14
ATOM 24393 C C . HIS A 1 96 ? -20.162 1.181 -5.290 1.00 0.00 96 HIS A C 14
ATOM 24394 O O . HIS A 1 96 ? -20.700 0.162 -5.673 1.00 0.00 96 HIS A O 14
ATOM 24408 N N . GLY A 1 97 ? -20.673 1.892 -4.322 1.00 0.00 97 GLY A N 14
ATOM 24409 C CA . GLY A 1 97 ? -21.940 1.458 -3.667 1.00 0.00 97 GLY A CA 14
ATOM 24410 C C . GLY A 1 97 ? -23.097 1.552 -4.666 1.00 0.00 97 GLY A C 14
ATOM 24411 O O . GLY A 1 97 ? -23.577 0.556 -5.169 1.00 0.00 97 GLY A O 14
ATOM 24415 N N . ALA A 1 98 ? -23.550 2.742 -4.952 1.00 0.00 98 ALA A N 14
ATOM 24416 C CA . ALA A 1 98 ? -24.679 2.900 -5.916 1.00 0.00 98 ALA A CA 14
ATOM 24417 C C . ALA A 1 98 ? -24.494 1.967 -7.116 1.00 0.00 98 ALA A C 14
ATOM 24418 O O . ALA A 1 98 ? -25.404 1.270 -7.518 1.00 0.00 98 ALA A O 14
ATOM 24425 N N . CYS A 1 99 ? -23.325 1.952 -7.695 1.00 0.00 99 CYS A N 14
ATOM 24426 C CA . CYS A 1 99 ? -23.086 1.067 -8.872 1.00 0.00 99 CYS A CA 14
ATOM 24427 C C . CYS A 1 99 ? -23.383 -0.392 -8.514 1.00 0.00 99 CYS A C 14
ATOM 24428 O O . CYS A 1 99 ? -24.008 -1.111 -9.268 1.00 0.00 99 CYS A O 14
ATOM 24435 N N . LYS A 1 100 ? -22.937 -0.834 -7.371 1.00 0.00 100 LYS A N 14
ATOM 24436 C CA . LYS A 1 100 ? -23.191 -2.246 -6.967 1.00 0.00 100 LYS A CA 14
ATOM 24437 C C . LYS A 1 100 ? -24.696 -2.511 -6.873 1.00 0.00 100 LYS A C 14
ATOM 24438 O O . LYS A 1 100 ? -25.226 -3.380 -7.536 1.00 0.00 100 LYS A O 14
ATOM 24457 N N . VAL A 1 101 ? -25.389 -1.770 -6.052 1.00 0.00 101 VAL A N 14
ATOM 24458 C CA . VAL A 1 101 ? -26.859 -1.982 -5.917 1.00 0.00 101 VAL A CA 14
ATOM 24459 C C . VAL A 1 101 ? -27.508 -2.092 -7.300 1.00 0.00 101 VAL A C 14
ATOM 24460 O O . VAL A 1 101 ? -28.366 -2.920 -7.529 1.00 0.00 101 VAL A O 14
ATOM 24473 N N . ALA A 1 102 ? -27.105 -1.261 -8.223 1.00 0.00 102 ALA A N 14
ATOM 24474 C CA . ALA A 1 102 ? -27.701 -1.320 -9.589 1.00 0.00 102 ALA A CA 14
ATOM 24475 C C . ALA A 1 102 ? -27.467 -2.701 -10.209 1.00 0.00 102 ALA A C 14
ATOM 24476 O O . ALA A 1 102 ? -28.389 -3.356 -10.653 1.00 0.00 102 ALA A O 14
ATOM 24483 N N . GLY A 1 103 ? -26.242 -3.146 -10.243 1.00 0.00 103 GLY A N 14
ATOM 24484 C CA . GLY A 1 103 ? -25.952 -4.484 -10.834 1.00 0.00 103 GLY A CA 14
ATOM 24485 C C . GLY A 1 103 ? -25.801 -4.352 -12.350 1.00 0.00 103 GLY A C 14
ATOM 24486 O O . GLY A 1 103 ? -26.435 -5.057 -13.110 1.00 0.00 103 GLY A O 14
ATOM 24490 N N . ALA A 1 104 ? -24.966 -3.454 -12.798 1.00 0.00 104 ALA A N 14
ATOM 24491 C CA . ALA A 1 104 ? -24.775 -3.279 -14.267 1.00 0.00 104 ALA A CA 14
ATOM 24492 C C . ALA A 1 104 ? -23.668 -4.212 -14.771 1.00 0.00 104 ALA A C 14
ATOM 24493 O O . ALA A 1 104 ? -22.542 -4.137 -14.321 1.00 0.00 104 ALA A O 14
ATOM 24500 N N . PRO A 1 105 ? -24.029 -5.066 -15.693 1.00 0.00 105 PRO A N 14
ATOM 24501 C CA . PRO A 1 105 ? -23.053 -6.025 -16.265 1.00 0.00 105 PRO A CA 14
ATOM 24502 C C . PRO A 1 105 ? -22.064 -5.300 -17.183 1.00 0.00 105 PRO A C 14
ATOM 24503 O O . PRO A 1 105 ? -22.429 -4.414 -17.928 1.00 0.00 105 PRO A O 14
ATOM 24514 N N . LYS A 1 106 ? -20.814 -5.673 -17.135 1.00 0.00 106 LYS A N 14
ATOM 24515 C CA . LYS A 1 106 ? -19.804 -5.007 -18.007 1.00 0.00 106 LYS A CA 14
ATOM 24516 C C . LYS A 1 106 ? -19.762 -5.685 -19.379 1.00 0.00 106 LYS A C 14
ATOM 24517 O O . LYS A 1 106 ? -19.988 -6.873 -19.493 1.00 0.00 106 LYS A O 14
ATOM 24536 N N . PRO A 1 107 ? -19.476 -4.897 -20.380 1.00 0.00 107 PRO A N 14
ATOM 24537 C CA . PRO A 1 107 ? -19.405 -5.420 -21.766 1.00 0.00 107 PRO A CA 14
ATOM 24538 C C . PRO A 1 107 ? -18.134 -6.252 -21.963 1.00 0.00 107 PRO A C 14
ATOM 24539 O O . PRO A 1 107 ? -18.192 -7.419 -22.298 1.00 0.00 107 PRO A O 14
ATOM 24550 N N . THR A 1 108 ? -16.989 -5.662 -21.760 1.00 0.00 108 THR A N 14
ATOM 24551 C CA . THR A 1 108 ? -15.718 -6.421 -21.939 1.00 0.00 108 THR A CA 14
ATOM 24552 C C . THR A 1 108 ? -15.564 -7.464 -20.829 1.00 0.00 108 THR A C 14
ATOM 24553 O O . THR A 1 108 ? -16.344 -7.516 -19.899 1.00 0.00 108 THR A O 14
ATOM 24564 N N . GLY A 1 109 ? -14.563 -8.296 -20.920 1.00 0.00 109 GLY A N 14
ATOM 24565 C CA . GLY A 1 109 ? -14.359 -9.334 -19.870 1.00 0.00 109 GLY A CA 14
ATOM 24566 C C . GLY A 1 109 ? -13.022 -10.040 -20.101 1.00 0.00 109 GLY A C 14
ATOM 24567 O O . GLY A 1 109 ? -12.813 -10.680 -21.113 1.00 0.00 109 GLY A O 14
ATOM 24571 N N . CYS A 1 110 ? -12.113 -9.929 -19.171 1.00 0.00 110 CYS A N 14
ATOM 24572 C CA . CYS A 1 110 ? -10.790 -10.594 -19.339 1.00 0.00 110 CYS A CA 14
ATOM 24573 C C . CYS A 1 110 ? -10.214 -10.979 -17.973 1.00 0.00 110 CYS A C 14
ATOM 24574 O O . CYS A 1 110 ? -9.491 -10.221 -17.358 1.00 0.00 110 CYS A O 14
ATOM 24582 N N . VAL A 1 111 ? -10.530 -12.152 -17.495 1.00 0.00 111 VAL A N 14
ATOM 24583 C CA . VAL A 1 111 ? -10.001 -12.583 -16.168 1.00 0.00 111 VAL A CA 14
ATOM 24584 C C . VAL A 1 111 ? -8.488 -12.805 -16.250 1.00 0.00 111 VAL A C 14
ATOM 24585 O O . VAL A 1 111 ? -7.951 -13.428 -15.349 1.00 0.00 111 VAL A O 14
ATOM 24599 N N . MET A 1 1 ? -23.987 -14.149 13.861 1.00 0.00 1 MET A N 15
ATOM 24600 C CA . MET A 1 1 ? -24.126 -14.979 12.628 1.00 0.00 1 MET A CA 15
ATOM 24601 C C . MET A 1 1 ? -24.611 -14.115 11.461 1.00 0.00 1 MET A C 15
ATOM 24602 O O . MET A 1 1 ? -25.623 -14.402 10.853 1.00 0.00 1 MET A O 15
ATOM 24618 N N . PRO A 1 2 ? -23.866 -13.078 11.189 1.00 0.00 2 PRO A N 15
ATOM 24619 C CA . PRO A 1 2 ? -24.218 -12.154 10.083 1.00 0.00 2 PRO A CA 15
ATOM 24620 C C . PRO A 1 2 ? -23.938 -12.812 8.729 1.00 0.00 2 PRO A C 15
ATOM 24621 O O . PRO A 1 2 ? -23.456 -13.925 8.656 1.00 0.00 2 PRO A O 15
ATOM 24632 N N . VAL A 1 3 ? -24.237 -12.132 7.655 1.00 0.00 3 VAL A N 15
ATOM 24633 C CA . VAL A 1 3 ? -23.988 -12.720 6.307 1.00 0.00 3 VAL A CA 15
ATOM 24634 C C . VAL A 1 3 ? -22.482 -12.819 6.045 1.00 0.00 3 VAL A C 15
ATOM 24635 O O . VAL A 1 3 ? -21.759 -11.849 6.146 1.00 0.00 3 VAL A O 15
ATOM 24648 N N . LYS A 1 4 ? -22.005 -13.987 5.707 1.00 0.00 4 LYS A N 15
ATOM 24649 C CA . LYS A 1 4 ? -20.548 -14.148 5.438 1.00 0.00 4 LYS A CA 15
ATOM 24650 C C . LYS A 1 4 ? -20.323 -14.562 3.981 1.00 0.00 4 LYS A C 15
ATOM 24651 O O . LYS A 1 4 ? -20.983 -15.444 3.467 1.00 0.00 4 LYS A O 15
ATOM 24670 N N . CYS A 1 5 ? -19.397 -13.932 3.311 1.00 0.00 5 CYS A N 15
ATOM 24671 C CA . CYS A 1 5 ? -19.133 -14.291 1.888 1.00 0.00 5 CYS A CA 15
ATOM 24672 C C . CYS A 1 5 ? -17.859 -15.141 1.784 1.00 0.00 5 CYS A C 15
ATOM 24673 O O . CYS A 1 5 ? -16.958 -14.998 2.586 1.00 0.00 5 CYS A O 15
ATOM 24680 N N . PRO A 1 6 ? -17.818 -15.999 0.791 1.00 0.00 6 PRO A N 15
ATOM 24681 C CA . PRO A 1 6 ? -18.946 -16.137 -0.166 1.00 0.00 6 PRO A CA 15
ATOM 24682 C C . PRO A 1 6 ? -20.097 -16.920 0.474 1.00 0.00 6 PRO A C 15
ATOM 24683 O O . PRO A 1 6 ? -19.934 -17.556 1.497 1.00 0.00 6 PRO A O 15
ATOM 24694 N N . GLY A 1 7 ? -21.258 -16.881 -0.120 1.00 0.00 7 GLY A N 15
ATOM 24695 C CA . GLY A 1 7 ? -22.415 -17.624 0.456 1.00 0.00 7 GLY A CA 15
ATOM 24696 C C . GLY A 1 7 ? -23.609 -17.532 -0.495 1.00 0.00 7 GLY A C 15
ATOM 24697 O O . GLY A 1 7 ? -23.722 -16.610 -1.278 1.00 0.00 7 GLY A O 15
ATOM 24701 N N . GLU A 1 8 ? -24.502 -18.482 -0.434 1.00 0.00 8 GLU A N 15
ATOM 24702 C CA . GLU A 1 8 ? -25.689 -18.448 -1.336 1.00 0.00 8 GLU A CA 15
ATOM 24703 C C . GLU A 1 8 ? -26.961 -18.185 -0.525 1.00 0.00 8 GLU A C 15
ATOM 24704 O O . GLU A 1 8 ? -27.043 -18.509 0.643 1.00 0.00 8 GLU A O 15
ATOM 24716 N N . TYR A 1 9 ? -27.953 -17.596 -1.136 1.00 0.00 9 TYR A N 15
ATOM 24717 C CA . TYR A 1 9 ? -29.219 -17.312 -0.399 1.00 0.00 9 TYR A CA 15
ATOM 24718 C C . TYR A 1 9 ? -30.412 -17.361 -1.357 1.00 0.00 9 TYR A C 15
ATOM 24719 O O . TYR A 1 9 ? -30.268 -17.192 -2.553 1.00 0.00 9 TYR A O 15
ATOM 24737 N N . GLN A 1 10 ? -31.590 -17.592 -0.843 1.00 0.00 10 GLN A N 15
ATOM 24738 C CA . GLN A 1 10 ? -32.790 -17.651 -1.725 1.00 0.00 10 GLN A CA 15
ATOM 24739 C C . GLN A 1 10 ? -33.694 -16.442 -1.471 1.00 0.00 10 GLN A C 15
ATOM 24740 O O . GLN A 1 10 ? -33.813 -15.968 -0.358 1.00 0.00 10 GLN A O 15
ATOM 24754 N N . VAL A 1 11 ? -34.332 -15.939 -2.492 1.00 0.00 11 VAL A N 15
ATOM 24755 C CA . VAL A 1 11 ? -35.227 -14.762 -2.306 1.00 0.00 11 VAL A CA 15
ATOM 24756 C C . VAL A 1 11 ? -36.383 -14.819 -3.308 1.00 0.00 11 VAL A C 15
ATOM 24757 O O . VAL A 1 11 ? -36.195 -14.653 -4.497 1.00 0.00 11 VAL A O 15
ATOM 24770 N N . ASP A 1 12 ? -37.577 -15.056 -2.839 1.00 0.00 12 ASP A N 15
ATOM 24771 C CA . ASP A 1 12 ? -38.741 -15.126 -3.767 1.00 0.00 12 ASP A CA 15
ATOM 24772 C C . ASP A 1 12 ? -38.509 -16.219 -4.815 1.00 0.00 12 ASP A C 15
ATOM 24773 O O . ASP A 1 12 ? -37.937 -17.253 -4.529 1.00 0.00 12 ASP A O 15
ATOM 24782 N N . GLY A 1 13 ? -38.945 -15.999 -6.023 1.00 0.00 13 GLY A N 15
ATOM 24783 C CA . GLY A 1 13 ? -38.745 -17.026 -7.084 1.00 0.00 13 GLY A CA 15
ATOM 24784 C C . GLY A 1 13 ? -37.431 -16.753 -7.816 1.00 0.00 13 GLY A C 15
ATOM 24785 O O . GLY A 1 13 ? -37.383 -16.699 -9.029 1.00 0.00 13 GLY A O 15
ATOM 24789 N N . LYS A 1 14 ? -36.359 -16.578 -7.090 1.00 0.00 14 LYS A N 15
ATOM 24790 C CA . LYS A 1 14 ? -35.049 -16.307 -7.747 1.00 0.00 14 LYS A CA 15
ATOM 24791 C C . LYS A 1 14 ? -33.897 -16.742 -6.836 1.00 0.00 14 LYS A C 15
ATOM 24792 O O . LYS A 1 14 ? -33.982 -16.655 -5.627 1.00 0.00 14 LYS A O 15
ATOM 24811 N N . LYS A 1 15 ? -32.821 -17.209 -7.409 1.00 0.00 15 LYS A N 15
ATOM 24812 C CA . LYS A 1 15 ? -31.664 -17.648 -6.577 1.00 0.00 15 LYS A CA 15
ATOM 24813 C C . LYS A 1 15 ? -30.592 -16.554 -6.547 1.00 0.00 15 LYS A C 15
ATOM 24814 O O . LYS A 1 15 ? -30.360 -15.874 -7.527 1.00 0.00 15 LYS A O 15
ATOM 24833 N N . VAL A 1 16 ? -29.939 -16.377 -5.431 1.00 0.00 16 VAL A N 15
ATOM 24834 C CA . VAL A 1 16 ? -28.887 -15.324 -5.344 1.00 0.00 16 VAL A CA 15
ATOM 24835 C C . VAL A 1 16 ? -27.581 -15.919 -4.812 1.00 0.00 16 VAL A C 15
ATOM 24836 O O . VAL A 1 16 ? -27.565 -16.986 -4.229 1.00 0.00 16 VAL A O 15
ATOM 24849 N N . ILE A 1 17 ? -26.486 -15.237 -5.005 1.00 0.00 17 ILE A N 15
ATOM 24850 C CA . ILE A 1 17 ? -25.182 -15.761 -4.509 1.00 0.00 17 ILE A CA 15
ATOM 24851 C C . ILE A 1 17 ? -24.255 -14.600 -4.137 1.00 0.00 17 ILE A C 15
ATOM 24852 O O . ILE A 1 17 ? -24.483 -13.467 -4.512 1.00 0.00 17 ILE A O 15
ATOM 24868 N N . LEU A 1 18 ? -23.211 -14.873 -3.404 1.00 0.00 18 LEU A N 15
ATOM 24869 C CA . LEU A 1 18 ? -22.272 -13.783 -3.009 1.00 0.00 18 LEU A CA 15
ATOM 24870 C C . LEU A 1 18 ? -20.823 -14.250 -3.172 1.00 0.00 18 LEU A C 15
ATOM 24871 O O . LEU A 1 18 ? -20.376 -15.161 -2.503 1.00 0.00 18 LEU A O 15
ATOM 24887 N N . ASP A 1 19 ? -20.088 -13.633 -4.055 1.00 0.00 19 ASP A N 15
ATOM 24888 C CA . ASP A 1 19 ? -18.668 -14.041 -4.262 1.00 0.00 19 ASP A CA 15
ATOM 24889 C C . ASP A 1 19 ? -17.890 -13.931 -2.948 1.00 0.00 19 ASP A C 15
ATOM 24890 O O . ASP A 1 19 ? -18.459 -13.742 -1.891 1.00 0.00 19 ASP A O 15
ATOM 24899 N N . GLU A 1 20 ? -16.591 -14.050 -3.006 1.00 0.00 20 GLU A N 15
ATOM 24900 C CA . GLU A 1 20 ? -15.777 -13.954 -1.760 1.00 0.00 20 GLU A CA 15
ATOM 24901 C C . GLU A 1 20 ? -15.855 -12.537 -1.185 1.00 0.00 20 GLU A C 15
ATOM 24902 O O . GLU A 1 20 ? -15.598 -12.315 -0.018 1.00 0.00 20 GLU A O 15
ATOM 24914 N N . ASP A 1 21 ? -16.209 -11.576 -1.994 1.00 0.00 21 ASP A N 15
ATOM 24915 C CA . ASP A 1 21 ? -16.303 -10.175 -1.492 1.00 0.00 21 ASP A CA 15
ATOM 24916 C C . ASP A 1 21 ? -17.762 -9.711 -1.491 1.00 0.00 21 ASP A C 15
ATOM 24917 O O . ASP A 1 21 ? -18.063 -8.577 -1.809 1.00 0.00 21 ASP A O 15
ATOM 24926 N N . CYS A 1 22 ? -18.670 -10.578 -1.136 1.00 0.00 22 CYS A N 15
ATOM 24927 C CA . CYS A 1 22 ? -20.108 -10.185 -1.115 1.00 0.00 22 CYS A CA 15
ATOM 24928 C C . CYS A 1 22 ? -20.484 -9.483 -2.423 1.00 0.00 22 CYS A C 15
ATOM 24929 O O . CYS A 1 22 ? -21.183 -8.489 -2.426 1.00 0.00 22 CYS A O 15
ATOM 24936 N N . PHE A 1 23 ? -20.026 -9.993 -3.533 1.00 0.00 23 PHE A N 15
ATOM 24937 C CA . PHE A 1 23 ? -20.358 -9.354 -4.840 1.00 0.00 23 PHE A CA 15
ATOM 24938 C C . PHE A 1 23 ? -21.553 -10.061 -5.484 1.00 0.00 23 PHE A C 15
ATOM 24939 O O . PHE A 1 23 ? -21.718 -11.259 -5.363 1.00 0.00 23 PHE A O 15
ATOM 24956 N N . MET A 1 24 ? -22.389 -9.329 -6.169 1.00 0.00 24 MET A N 15
ATOM 24957 C CA . MET A 1 24 ? -23.573 -9.958 -6.820 1.00 0.00 24 MET A CA 15
ATOM 24958 C C . MET A 1 24 ? -23.175 -10.568 -8.167 1.00 0.00 24 MET A C 15
ATOM 24959 O O . MET A 1 24 ? -22.965 -9.868 -9.138 1.00 0.00 24 MET A O 15
ATOM 24973 N N . GLN A 1 25 ? -23.074 -11.867 -8.234 1.00 0.00 25 GLN A N 15
ATOM 24974 C CA . GLN A 1 25 ? -22.692 -12.521 -9.518 1.00 0.00 25 GLN A CA 15
ATOM 24975 C C . GLN A 1 25 ? -23.943 -13.005 -10.256 1.00 0.00 25 GLN A C 15
ATOM 24976 O O . GLN A 1 25 ? -23.874 -13.853 -11.124 1.00 0.00 25 GLN A O 15
ATOM 24990 N N . ASN A 1 26 ? -25.084 -12.473 -9.918 1.00 0.00 26 ASN A N 15
ATOM 24991 C CA . ASN A 1 26 ? -26.339 -12.902 -10.600 1.00 0.00 26 ASN A CA 15
ATOM 24992 C C . ASN A 1 26 ? -27.121 -11.679 -11.089 1.00 0.00 26 ASN A C 15
ATOM 24993 O O . ASN A 1 26 ? -28.152 -11.343 -10.542 1.00 0.00 26 ASN A O 15
ATOM 25004 N N . PRO A 1 27 ? -26.597 -11.057 -12.108 1.00 0.00 27 PRO A N 15
ATOM 25005 C CA . PRO A 1 27 ? -27.247 -9.855 -12.686 1.00 0.00 27 PRO A CA 15
ATOM 25006 C C . PRO A 1 27 ? -28.510 -10.250 -13.460 1.00 0.00 27 PRO A C 15
ATOM 25007 O O . PRO A 1 27 ? -29.459 -9.496 -13.544 1.00 0.00 27 PRO A O 15
ATOM 25018 N N . GLU A 1 28 ? -28.527 -11.425 -14.026 1.00 0.00 28 GLU A N 15
ATOM 25019 C CA . GLU A 1 28 ? -29.727 -11.866 -14.793 1.00 0.00 28 GLU A CA 15
ATOM 25020 C C . GLU A 1 28 ? -30.917 -12.060 -13.849 1.00 0.00 28 GLU A C 15
ATOM 25021 O O . GLU A 1 28 ? -32.054 -12.118 -14.271 1.00 0.00 28 GLU A O 15
ATOM 25033 N N . ASP A 1 29 ? -30.661 -12.160 -12.573 1.00 0.00 29 ASP A N 15
ATOM 25034 C CA . ASP A 1 29 ? -31.777 -12.350 -11.602 1.00 0.00 29 ASP A CA 15
ATOM 25035 C C . ASP A 1 29 ? -31.951 -11.092 -10.746 1.00 0.00 29 ASP A C 15
ATOM 25036 O O . ASP A 1 29 ? -32.270 -11.164 -9.575 1.00 0.00 29 ASP A O 15
ATOM 25045 N N . TRP A 1 30 ? -31.745 -9.938 -11.321 1.00 0.00 30 TRP A N 15
ATOM 25046 C CA . TRP A 1 30 ? -31.899 -8.676 -10.541 1.00 0.00 30 TRP A CA 15
ATOM 25047 C C . TRP A 1 30 ? -33.335 -8.157 -10.656 1.00 0.00 30 TRP A C 15
ATOM 25048 O O . TRP A 1 30 ? -34.025 -8.420 -11.620 1.00 0.00 30 TRP A O 15
ATOM 25069 N N . ASP A 1 31 ? -33.789 -7.420 -9.678 1.00 0.00 31 ASP A N 15
ATOM 25070 C CA . ASP A 1 31 ? -35.180 -6.886 -9.734 1.00 0.00 31 ASP A CA 15
ATOM 25071 C C . ASP A 1 31 ? -35.413 -5.896 -8.589 1.00 0.00 31 ASP A C 15
ATOM 25072 O O . ASP A 1 31 ? -34.489 -5.475 -7.921 1.00 0.00 31 ASP A O 15
ATOM 25081 N N . GLU A 1 32 ? -36.642 -5.523 -8.356 1.00 0.00 32 GLU A N 15
ATOM 25082 C CA . GLU A 1 32 ? -36.934 -4.561 -7.255 1.00 0.00 32 GLU A CA 15
ATOM 25083 C C . GLU A 1 32 ? -36.759 -5.244 -5.896 1.00 0.00 32 GLU A C 15
ATOM 25084 O O . GLU A 1 32 ? -35.992 -4.803 -5.064 1.00 0.00 32 GLU A O 15
ATOM 25096 N N . LYS A 1 33 ? -37.466 -6.316 -5.665 1.00 0.00 33 LYS A N 15
ATOM 25097 C CA . LYS A 1 33 ? -37.340 -7.026 -4.359 1.00 0.00 33 LYS A CA 15
ATOM 25098 C C . LYS A 1 33 ? -35.891 -7.470 -4.136 1.00 0.00 33 LYS A C 15
ATOM 25099 O O . LYS A 1 33 ? -35.426 -7.561 -3.017 1.00 0.00 33 LYS A O 15
ATOM 25118 N N . VAL A 1 34 ? -35.176 -7.746 -5.191 1.00 0.00 34 VAL A N 15
ATOM 25119 C CA . VAL A 1 34 ? -33.759 -8.184 -5.039 1.00 0.00 34 VAL A CA 15
ATOM 25120 C C . VAL A 1 34 ? -32.900 -7.028 -4.520 1.00 0.00 34 VAL A C 15
ATOM 25121 O O . VAL A 1 34 ? -32.258 -7.132 -3.493 1.00 0.00 34 VAL A O 15
ATOM 25134 N N . ALA A 1 35 ? -32.883 -5.928 -5.221 1.00 0.00 35 ALA A N 15
ATOM 25135 C CA . ALA A 1 35 ? -32.064 -4.767 -4.767 1.00 0.00 35 ALA A CA 15
ATOM 25136 C C . ALA A 1 35 ? -32.448 -4.372 -3.338 1.00 0.00 35 ALA A C 15
ATOM 25137 O O . ALA A 1 35 ? -31.607 -4.022 -2.534 1.00 0.00 35 ALA A O 15
ATOM 25144 N N . GLU A 1 36 ? -33.711 -4.425 -3.017 1.00 0.00 36 GLU A N 15
ATOM 25145 C CA . GLU A 1 36 ? -34.147 -4.051 -1.641 1.00 0.00 36 GLU A CA 15
ATOM 25146 C C . GLU A 1 36 ? -33.539 -5.010 -0.614 1.00 0.00 36 GLU A C 15
ATOM 25147 O O . GLU A 1 36 ? -32.930 -4.594 0.352 1.00 0.00 36 GLU A O 15
ATOM 25159 N N . TRP A 1 37 ? -33.702 -6.289 -0.812 1.00 0.00 37 TRP A N 15
ATOM 25160 C CA . TRP A 1 37 ? -33.135 -7.273 0.155 1.00 0.00 37 TRP A CA 15
ATOM 25161 C C . TRP A 1 37 ? -31.624 -7.065 0.298 1.00 0.00 37 TRP A C 15
ATOM 25162 O O . TRP A 1 37 ? -31.057 -7.270 1.353 1.00 0.00 37 TRP A O 15
ATOM 25183 N N . LEU A 1 38 ? -30.967 -6.660 -0.756 1.00 0.00 38 LEU A N 15
ATOM 25184 C CA . LEU A 1 38 ? -29.494 -6.441 -0.677 1.00 0.00 38 LEU A CA 15
ATOM 25185 C C . LEU A 1 38 ? -29.187 -5.221 0.194 1.00 0.00 38 LEU A C 15
ATOM 25186 O O . LEU A 1 38 ? -28.285 -5.239 1.009 1.00 0.00 38 LEU A O 15
ATOM 25202 N N . ALA A 1 39 ? -29.930 -4.161 0.031 1.00 0.00 39 ALA A N 15
ATOM 25203 C CA . ALA A 1 39 ? -29.680 -2.941 0.851 1.00 0.00 39 ALA A CA 15
ATOM 25204 C C . ALA A 1 39 ? -29.948 -3.233 2.330 1.00 0.00 39 ALA A C 15
ATOM 25205 O O . ALA A 1 39 ? -29.327 -2.667 3.207 1.00 0.00 39 ALA A O 15
ATOM 25212 N N . ARG A 1 40 ? -30.870 -4.113 2.612 1.00 0.00 40 ARG A N 15
ATOM 25213 C CA . ARG A 1 40 ? -31.177 -4.440 4.035 1.00 0.00 40 ARG A CA 15
ATOM 25214 C C . ARG A 1 40 ? -30.067 -5.314 4.627 1.00 0.00 40 ARG A C 15
ATOM 25215 O O . ARG A 1 40 ? -29.621 -5.098 5.736 1.00 0.00 40 ARG A O 15
ATOM 25236 N N . GLU A 1 41 ? -29.621 -6.298 3.897 1.00 0.00 41 GLU A N 15
ATOM 25237 C CA . GLU A 1 41 ? -28.541 -7.185 4.419 1.00 0.00 41 GLU A CA 15
ATOM 25238 C C . GLU A 1 41 ? -27.261 -6.377 4.651 1.00 0.00 41 GLU A C 15
ATOM 25239 O O . GLU A 1 41 ? -26.531 -6.611 5.593 1.00 0.00 41 GLU A O 15
ATOM 25251 N N . LEU A 1 42 ? -26.983 -5.430 3.799 1.00 0.00 42 LEU A N 15
ATOM 25252 C CA . LEU A 1 42 ? -25.750 -4.609 3.971 1.00 0.00 42 LEU A CA 15
ATOM 25253 C C . LEU A 1 42 ? -26.005 -3.471 4.963 1.00 0.00 42 LEU A C 15
ATOM 25254 O O . LEU A 1 42 ? -25.462 -3.447 6.049 1.00 0.00 42 LEU A O 15
ATOM 25270 N N . GLU A 1 43 ? -26.828 -2.527 4.597 1.00 0.00 43 GLU A N 15
ATOM 25271 C CA . GLU A 1 43 ? -27.118 -1.390 5.517 1.00 0.00 43 GLU A CA 15
ATOM 25272 C C . GLU A 1 43 ? -28.155 -1.808 6.563 1.00 0.00 43 GLU A C 15
ATOM 25273 O O . GLU A 1 43 ? -27.867 -1.886 7.740 1.00 0.00 43 GLU A O 15
ATOM 25285 N N . GLY A 1 44 ? -29.362 -2.074 6.143 1.00 0.00 44 GLY A N 15
ATOM 25286 C CA . GLY A 1 44 ? -30.416 -2.485 7.113 1.00 0.00 44 GLY A CA 15
ATOM 25287 C C . GLY A 1 44 ? -31.765 -1.915 6.673 1.00 0.00 44 GLY A C 15
ATOM 25288 O O . GLY A 1 44 ? -32.806 -2.314 7.157 1.00 0.00 44 GLY A O 15
ATOM 25292 N N . ILE A 1 45 ? -31.757 -0.984 5.759 1.00 0.00 45 ILE A N 15
ATOM 25293 C CA . ILE A 1 45 ? -33.040 -0.388 5.288 1.00 0.00 45 ILE A CA 15
ATOM 25294 C C . ILE A 1 45 ? -34.079 -1.488 5.053 1.00 0.00 45 ILE A C 15
ATOM 25295 O O . ILE A 1 45 ? -33.794 -2.507 4.456 1.00 0.00 45 ILE A O 15
ATOM 25311 N N . GLN A 1 46 ? -35.282 -1.291 5.519 1.00 0.00 46 GLN A N 15
ATOM 25312 C CA . GLN A 1 46 ? -36.337 -2.326 5.324 1.00 0.00 46 GLN A CA 15
ATOM 25313 C C . GLN A 1 46 ? -37.346 -1.861 4.270 1.00 0.00 46 GLN A C 15
ATOM 25314 O O . GLN A 1 46 ? -38.330 -2.524 4.004 1.00 0.00 46 GLN A O 15
ATOM 25328 N N . LYS A 1 47 ? -37.111 -0.728 3.667 1.00 0.00 47 LYS A N 15
ATOM 25329 C CA . LYS A 1 47 ? -38.059 -0.224 2.632 1.00 0.00 47 LYS A CA 15
ATOM 25330 C C . LYS A 1 47 ? -37.375 0.827 1.752 1.00 0.00 47 LYS A C 15
ATOM 25331 O O . LYS A 1 47 ? -37.387 2.004 2.053 1.00 0.00 47 LYS A O 15
ATOM 25350 N N . MET A 1 48 ? -36.780 0.411 0.668 1.00 0.00 48 MET A N 15
ATOM 25351 C CA . MET A 1 48 ? -36.098 1.388 -0.229 1.00 0.00 48 MET A CA 15
ATOM 25352 C C . MET A 1 48 ? -36.987 2.615 -0.444 1.00 0.00 48 MET A C 15
ATOM 25353 O O . MET A 1 48 ? -38.116 2.509 -0.878 1.00 0.00 48 MET A O 15
ATOM 25367 N N . THR A 1 49 ? -36.485 3.782 -0.143 1.00 0.00 49 THR A N 15
ATOM 25368 C CA . THR A 1 49 ? -37.302 5.016 -0.330 1.00 0.00 49 THR A CA 15
ATOM 25369 C C . THR A 1 49 ? -37.414 5.357 -1.818 1.00 0.00 49 THR A C 15
ATOM 25370 O O . THR A 1 49 ? -36.606 4.938 -2.623 1.00 0.00 49 THR A O 15
ATOM 25381 N N . GLU A 1 50 ? -38.409 6.114 -2.190 1.00 0.00 50 GLU A N 15
ATOM 25382 C CA . GLU A 1 50 ? -38.570 6.481 -3.625 1.00 0.00 50 GLU A CA 15
ATOM 25383 C C . GLU A 1 50 ? -37.270 7.086 -4.164 1.00 0.00 50 GLU A C 15
ATOM 25384 O O . GLU A 1 50 ? -36.914 6.899 -5.310 1.00 0.00 50 GLU A O 15
ATOM 25396 N N . GLU A 1 51 ? -36.557 7.809 -3.343 1.00 0.00 51 GLU A N 15
ATOM 25397 C CA . GLU A 1 51 ? -35.280 8.423 -3.808 1.00 0.00 51 GLU A CA 15
ATOM 25398 C C . GLU A 1 51 ? -34.315 7.334 -4.282 1.00 0.00 51 GLU A C 15
ATOM 25399 O O . GLU A 1 51 ? -33.669 7.464 -5.303 1.00 0.00 51 GLU A O 15
ATOM 25411 N N . HIS A 1 52 ? -34.214 6.259 -3.548 1.00 0.00 52 HIS A N 15
ATOM 25412 C CA . HIS A 1 52 ? -33.293 5.160 -3.957 1.00 0.00 52 HIS A CA 15
ATOM 25413 C C . HIS A 1 52 ? -33.667 4.647 -5.350 1.00 0.00 52 HIS A C 15
ATOM 25414 O O . HIS A 1 52 ? -32.858 4.638 -6.257 1.00 0.00 52 HIS A O 15
ATOM 25428 N N . TRP A 1 53 ? -34.887 4.218 -5.526 1.00 0.00 53 TRP A N 15
ATOM 25429 C CA . TRP A 1 53 ? -35.313 3.704 -6.859 1.00 0.00 53 TRP A CA 15
ATOM 25430 C C . TRP A 1 53 ? -35.147 4.791 -7.926 1.00 0.00 53 TRP A C 15
ATOM 25431 O O . TRP A 1 53 ? -34.956 4.506 -9.091 1.00 0.00 53 TRP A O 15
ATOM 25452 N N . LYS A 1 54 ? -35.222 6.035 -7.538 1.00 0.00 54 LYS A N 15
ATOM 25453 C CA . LYS A 1 54 ? -35.069 7.136 -8.531 1.00 0.00 54 LYS A CA 15
ATOM 25454 C C . LYS A 1 54 ? -33.645 7.149 -9.094 1.00 0.00 54 LYS A C 15
ATOM 25455 O O . LYS A 1 54 ? -33.424 6.877 -10.257 1.00 0.00 54 LYS A O 15
ATOM 25474 N N . LEU A 1 55 ? -32.678 7.464 -8.276 1.00 0.00 55 LEU A N 15
ATOM 25475 C CA . LEU A 1 55 ? -31.269 7.494 -8.764 1.00 0.00 55 LEU A CA 15
ATOM 25476 C C . LEU A 1 55 ? -30.905 6.153 -9.408 1.00 0.00 55 LEU A C 15
ATOM 25477 O O . LEU A 1 55 ? -30.124 6.093 -10.338 1.00 0.00 55 LEU A O 15
ATOM 25493 N N . VAL A 1 56 ? -31.464 5.079 -8.922 1.00 0.00 56 VAL A N 15
ATOM 25494 C CA . VAL A 1 56 ? -31.150 3.745 -9.508 1.00 0.00 56 VAL A CA 15
ATOM 25495 C C . VAL A 1 56 ? -31.734 3.640 -10.919 1.00 0.00 56 VAL A C 15
ATOM 25496 O O . VAL A 1 56 ? -31.173 3.004 -11.788 1.00 0.00 56 VAL A O 15
ATOM 25509 N N . LYS A 1 57 ? -32.858 4.260 -11.152 1.00 0.00 57 LYS A N 15
ATOM 25510 C CA . LYS A 1 57 ? -33.479 4.197 -12.506 1.00 0.00 57 LYS A CA 15
ATOM 25511 C C . LYS A 1 57 ? -32.662 5.028 -13.500 1.00 0.00 57 LYS A C 15
ATOM 25512 O O . LYS A 1 57 ? -32.427 4.620 -14.620 1.00 0.00 57 LYS A O 15
ATOM 25531 N N . TYR A 1 58 ? -32.227 6.191 -13.099 1.00 0.00 58 TYR A N 15
ATOM 25532 C CA . TYR A 1 58 ? -31.425 7.046 -14.021 1.00 0.00 58 TYR A CA 15
ATOM 25533 C C . TYR A 1 58 ? -30.110 6.349 -14.379 1.00 0.00 58 TYR A C 15
ATOM 25534 O O . TYR A 1 58 ? -29.698 6.328 -15.523 1.00 0.00 58 TYR A O 15
ATOM 25552 N N . LEU A 1 59 ? -29.446 5.781 -13.410 1.00 0.00 59 LEU A N 15
ATOM 25553 C CA . LEU A 1 59 ? -28.156 5.087 -13.695 1.00 0.00 59 LEU A CA 15
ATOM 25554 C C . LEU A 1 59 ? -28.369 3.976 -14.727 1.00 0.00 59 LEU A C 15
ATOM 25555 O O . LEU A 1 59 ? -27.668 3.894 -15.718 1.00 0.00 59 LEU A O 15
ATOM 25571 N N . ARG A 1 60 ? -29.328 3.122 -14.503 1.00 0.00 60 ARG A N 15
ATOM 25572 C CA . ARG A 1 60 ? -29.586 2.015 -15.468 1.00 0.00 60 ARG A CA 15
ATOM 25573 C C . ARG A 1 60 ? -29.667 2.561 -16.897 1.00 0.00 60 ARG A C 15
ATOM 25574 O O . ARG A 1 60 ? -29.028 2.059 -17.800 1.00 0.00 60 ARG A O 15
ATOM 25595 N N . GLU A 1 61 ? -30.450 3.583 -17.108 1.00 0.00 61 GLU A N 15
ATOM 25596 C CA . GLU A 1 61 ? -30.574 4.159 -18.479 1.00 0.00 61 GLU A CA 15
ATOM 25597 C C . GLU A 1 61 ? -29.191 4.484 -19.050 1.00 0.00 61 GLU A C 15
ATOM 25598 O O . GLU A 1 61 ? -28.931 4.290 -20.220 1.00 0.00 61 GLU A O 15
ATOM 25610 N N . TYR A 1 62 ? -28.303 4.981 -18.234 1.00 0.00 62 TYR A N 15
ATOM 25611 C CA . TYR A 1 62 ? -26.939 5.322 -18.734 1.00 0.00 62 TYR A CA 15
ATOM 25612 C C . TYR A 1 62 ? -26.176 4.050 -19.112 1.00 0.00 62 TYR A C 15
ATOM 25613 O O . TYR A 1 62 ? -25.552 3.976 -20.152 1.00 0.00 62 TYR A O 15
ATOM 25631 N N . TRP A 1 63 ? -26.219 3.048 -18.276 1.00 0.00 63 TRP A N 15
ATOM 25632 C CA . TRP A 1 63 ? -25.492 1.784 -18.591 1.00 0.00 63 TRP A CA 15
ATOM 25633 C C . TRP A 1 63 ? -25.887 1.275 -19.980 1.00 0.00 63 TRP A C 15
ATOM 25634 O O . TRP A 1 63 ? -25.048 0.905 -20.777 1.00 0.00 63 TRP A O 15
ATOM 25655 N N . GLU A 1 64 ? -27.157 1.251 -20.275 1.00 0.00 64 GLU A N 15
ATOM 25656 C CA . GLU A 1 64 ? -27.603 0.765 -21.613 1.00 0.00 64 GLU A CA 15
ATOM 25657 C C . GLU A 1 64 ? -27.123 1.717 -22.712 1.00 0.00 64 GLU A C 15
ATOM 25658 O O . GLU A 1 64 ? -26.788 1.301 -23.803 1.00 0.00 64 GLU A O 15
ATOM 25670 N N . THR A 1 65 ? -27.091 2.992 -22.434 1.00 0.00 65 THR A N 15
ATOM 25671 C CA . THR A 1 65 ? -26.636 3.968 -23.465 1.00 0.00 65 THR A CA 15
ATOM 25672 C C . THR A 1 65 ? -25.162 3.733 -23.807 1.00 0.00 65 THR A C 15
ATOM 25673 O O . THR A 1 65 ? -24.739 3.918 -24.931 1.00 0.00 65 THR A O 15
ATOM 25684 N N . PHE A 1 66 ? -24.376 3.328 -22.847 1.00 0.00 66 PHE A N 15
ATOM 25685 C CA . PHE A 1 66 ? -22.931 3.083 -23.122 1.00 0.00 66 PHE A CA 15
ATOM 25686 C C . PHE A 1 66 ? -22.443 1.859 -22.343 1.00 0.00 66 PHE A C 15
ATOM 25687 O O . PHE A 1 66 ? -22.143 0.828 -22.911 1.00 0.00 66 PHE A O 15
ATOM 25704 N N . GLY A 1 67 ? -22.361 1.965 -21.044 1.00 0.00 67 GLY A N 15
ATOM 25705 C CA . GLY A 1 67 ? -21.893 0.808 -20.231 1.00 0.00 67 GLY A CA 15
ATOM 25706 C C . GLY A 1 67 ? -20.703 1.235 -19.371 1.00 0.00 67 GLY A C 15
ATOM 25707 O O . GLY A 1 67 ? -19.563 0.962 -19.692 1.00 0.00 67 GLY A O 15
ATOM 25711 N N . THR A 1 68 ? -20.956 1.905 -18.279 1.00 0.00 68 THR A N 15
ATOM 25712 C CA . THR A 1 68 ? -19.836 2.349 -17.401 1.00 0.00 68 THR A CA 15
ATOM 25713 C C . THR A 1 68 ? -20.367 2.717 -16.013 1.00 0.00 68 THR A C 15
ATOM 25714 O O . THR A 1 68 ? -21.540 2.982 -15.836 1.00 0.00 68 THR A O 15
ATOM 25725 N N . CYS A 1 69 ? -19.512 2.735 -15.026 1.00 0.00 69 CYS A N 15
ATOM 25726 C CA . CYS A 1 69 ? -19.967 3.086 -13.650 1.00 0.00 69 CYS A CA 15
ATOM 25727 C C . CYS A 1 69 ? -19.359 4.424 -13.219 1.00 0.00 69 CYS A C 15
ATOM 25728 O O . CYS A 1 69 ? -18.361 4.459 -12.527 1.00 0.00 69 CYS A O 15
ATOM 25735 N N . PRO A 1 70 ? -19.989 5.484 -13.647 1.00 0.00 70 PRO A N 15
ATOM 25736 C CA . PRO A 1 70 ? -19.509 6.845 -13.307 1.00 0.00 70 PRO A CA 15
ATOM 25737 C C . PRO A 1 70 ? -19.807 7.167 -11.839 1.00 0.00 70 PRO A C 15
ATOM 25738 O O . PRO A 1 70 ? -20.650 6.546 -11.225 1.00 0.00 70 PRO A O 15
ATOM 25749 N N . PRO A 1 71 ? -19.095 8.135 -11.329 1.00 0.00 71 PRO A N 15
ATOM 25750 C CA . PRO A 1 71 ? -19.277 8.552 -9.917 1.00 0.00 71 PRO A CA 15
ATOM 25751 C C . PRO A 1 71 ? -20.592 9.321 -9.751 1.00 0.00 71 PRO A C 15
ATOM 25752 O O . PRO A 1 71 ? -21.626 8.747 -9.477 1.00 0.00 71 PRO A O 15
ATOM 25763 N N . ILE A 1 72 ? -20.559 10.616 -9.915 1.00 0.00 72 ILE A N 15
ATOM 25764 C CA . ILE A 1 72 ? -21.807 11.418 -9.765 1.00 0.00 72 ILE A CA 15
ATOM 25765 C C . ILE A 1 72 ? -21.559 12.867 -10.192 1.00 0.00 72 ILE A C 15
ATOM 25766 O O . ILE A 1 72 ? -21.996 13.797 -9.545 1.00 0.00 72 ILE A O 15
ATOM 25782 N N . LYS A 1 73 ? -20.862 13.065 -11.277 1.00 0.00 73 LYS A N 15
ATOM 25783 C CA . LYS A 1 73 ? -20.586 14.455 -11.742 1.00 0.00 73 LYS A CA 15
ATOM 25784 C C . LYS A 1 73 ? -21.654 14.897 -12.747 1.00 0.00 73 LYS A C 15
ATOM 25785 O O . LYS A 1 73 ? -22.415 15.810 -12.497 1.00 0.00 73 LYS A O 15
ATOM 25804 N N . MET A 1 74 ? -21.715 14.256 -13.882 1.00 0.00 74 MET A N 15
ATOM 25805 C CA . MET A 1 74 ? -22.733 14.640 -14.901 1.00 0.00 74 MET A CA 15
ATOM 25806 C C . MET A 1 74 ? -24.143 14.381 -14.363 1.00 0.00 74 MET A C 15
ATOM 25807 O O . MET A 1 74 ? -25.051 15.162 -14.570 1.00 0.00 74 MET A O 15
ATOM 25821 N N . VAL A 1 75 ? -24.333 13.290 -13.675 1.00 0.00 75 VAL A N 15
ATOM 25822 C CA . VAL A 1 75 ? -25.685 12.981 -13.124 1.00 0.00 75 VAL A CA 15
ATOM 25823 C C . VAL A 1 75 ? -26.211 14.169 -12.314 1.00 0.00 75 VAL A C 15
ATOM 25824 O O . VAL A 1 75 ? -27.387 14.473 -12.334 1.00 0.00 75 VAL A O 15
ATOM 25837 N N . THR A 1 76 ? -25.350 14.842 -11.601 1.00 0.00 76 THR A N 15
ATOM 25838 C CA . THR A 1 76 ? -25.803 16.009 -10.790 1.00 0.00 76 THR A CA 15
ATOM 25839 C C . THR A 1 76 ? -26.284 17.136 -11.708 1.00 0.00 76 THR A C 15
ATOM 25840 O O . THR A 1 76 ? -27.194 17.871 -11.379 1.00 0.00 76 THR A O 15
ATOM 25851 N N . LYS A 1 77 ? -25.680 17.278 -12.856 1.00 0.00 77 LYS A N 15
ATOM 25852 C CA . LYS A 1 77 ? -26.104 18.359 -13.793 1.00 0.00 77 LYS A CA 15
ATOM 25853 C C . LYS A 1 77 ? -27.436 17.995 -14.454 1.00 0.00 77 LYS A C 15
ATOM 25854 O O . LYS A 1 77 ? -28.247 18.850 -14.749 1.00 0.00 77 LYS A O 15
ATOM 25873 N N . GLU A 1 78 ? -27.667 16.732 -14.690 1.00 0.00 78 GLU A N 15
ATOM 25874 C CA . GLU A 1 78 ? -28.947 16.317 -15.332 1.00 0.00 78 GLU A CA 15
ATOM 25875 C C . GLU A 1 78 ? -30.098 16.408 -14.327 1.00 0.00 78 GLU A C 15
ATOM 25876 O O . GLU A 1 78 ? -31.213 16.744 -14.673 1.00 0.00 78 GLU A O 15
ATOM 25888 N N . THR A 1 79 ? -29.836 16.110 -13.083 1.00 0.00 79 THR A N 15
ATOM 25889 C CA . THR A 1 79 ? -30.916 16.180 -12.057 1.00 0.00 79 THR A CA 15
ATOM 25890 C C . THR A 1 79 ? -30.700 17.390 -11.144 1.00 0.00 79 THR A C 15
ATOM 25891 O O . THR A 1 79 ? -31.343 18.411 -11.289 1.00 0.00 79 THR A O 15
ATOM 25902 N N . GLY A 1 80 ? -29.801 17.284 -10.204 1.00 0.00 80 GLY A N 15
ATOM 25903 C CA . GLY A 1 80 ? -29.544 18.429 -9.285 1.00 0.00 80 GLY A CA 15
ATOM 25904 C C . GLY A 1 80 ? -29.501 17.926 -7.841 1.00 0.00 80 GLY A C 15
ATOM 25905 O O . GLY A 1 80 ? -29.976 18.576 -6.932 1.00 0.00 80 GLY A O 15
ATOM 25909 N N . PHE A 1 81 ? -28.932 16.771 -7.623 1.00 0.00 81 PHE A N 15
ATOM 25910 C CA . PHE A 1 81 ? -28.858 16.227 -6.237 1.00 0.00 81 PHE A CA 15
ATOM 25911 C C . PHE A 1 81 ? -27.546 16.651 -5.571 1.00 0.00 81 PHE A C 15
ATOM 25912 O O . PHE A 1 81 ? -26.476 16.479 -6.121 1.00 0.00 81 PHE A O 15
ATOM 25929 N N . SER A 1 82 ? -27.620 17.205 -4.392 1.00 0.00 82 SER A N 15
ATOM 25930 C CA . SER A 1 82 ? -26.376 17.640 -3.693 1.00 0.00 82 SER A CA 15
ATOM 25931 C C . SER A 1 82 ? -25.664 16.432 -3.078 1.00 0.00 82 SER A C 15
ATOM 25932 O O . SER A 1 82 ? -26.277 15.587 -2.457 1.00 0.00 82 SER A O 15
ATOM 25940 N N . LEU A 1 83 ? -24.372 16.345 -3.247 1.00 0.00 83 LEU A N 15
ATOM 25941 C CA . LEU A 1 83 ? -23.621 15.192 -2.673 1.00 0.00 83 LEU A CA 15
ATOM 25942 C C . LEU A 1 83 ? -24.110 14.895 -1.252 1.00 0.00 83 LEU A C 15
ATOM 25943 O O . LEU A 1 83 ? -24.027 13.779 -0.777 1.00 0.00 83 LEU A O 15
ATOM 25959 N N . GLU A 1 84 ? -24.618 15.885 -0.571 1.00 0.00 84 GLU A N 15
ATOM 25960 C CA . GLU A 1 84 ? -25.111 15.660 0.819 1.00 0.00 84 GLU A CA 15
ATOM 25961 C C . GLU A 1 84 ? -26.242 14.628 0.822 1.00 0.00 84 GLU A C 15
ATOM 25962 O O . GLU A 1 84 ? -26.199 13.649 1.538 1.00 0.00 84 GLU A O 15
ATOM 25974 N N . LYS A 1 85 ? -27.254 14.841 0.026 1.00 0.00 85 LYS A N 15
ATOM 25975 C CA . LYS A 1 85 ? -28.388 13.874 -0.014 1.00 0.00 85 LYS A CA 15
ATOM 25976 C C . LYS A 1 85 ? -27.878 12.471 -0.356 1.00 0.00 85 LYS A C 15
ATOM 25977 O O . LYS A 1 85 ? -28.219 11.502 0.293 1.00 0.00 85 LYS A O 15
ATOM 25996 N N . ILE A 1 86 ? -27.063 12.355 -1.368 1.00 0.00 86 ILE A N 15
ATOM 25997 C CA . ILE A 1 86 ? -26.534 11.013 -1.751 1.00 0.00 86 ILE A CA 15
ATOM 25998 C C . ILE A 1 86 ? -25.776 10.387 -0.576 1.00 0.00 86 ILE A C 15
ATOM 25999 O O . ILE A 1 86 ? -25.737 9.183 -0.421 1.00 0.00 86 ILE A O 15
ATOM 26015 N N . TYR A 1 87 ? -25.171 11.195 0.251 1.00 0.00 87 TYR A N 15
ATOM 26016 C CA . TYR A 1 87 ? -24.415 10.643 1.413 1.00 0.00 87 TYR A CA 15
ATOM 26017 C C . TYR A 1 87 ? -25.384 10.106 2.469 1.00 0.00 87 TYR A C 15
ATOM 26018 O O . TYR A 1 87 ? -25.229 9.007 2.964 1.00 0.00 87 TYR A O 15
ATOM 26036 N N . GLN A 1 88 ? -26.381 10.870 2.820 1.00 0.00 88 GLN A N 15
ATOM 26037 C CA . GLN A 1 88 ? -27.356 10.399 3.847 1.00 0.00 88 GLN A CA 15
ATOM 26038 C C . GLN A 1 88 ? -28.028 9.105 3.381 1.00 0.00 88 GLN A C 15
ATOM 26039 O O . GLN A 1 88 ? -28.271 8.204 4.161 1.00 0.00 88 GLN A O 15
ATOM 26053 N N . LEU A 1 89 ? -28.328 9.004 2.116 1.00 0.00 89 LEU A N 15
ATOM 26054 C CA . LEU A 1 89 ? -28.984 7.767 1.601 1.00 0.00 89 LEU A CA 15
ATOM 26055 C C . LEU A 1 89 ? -28.009 6.589 1.666 1.00 0.00 89 LEU A C 15
ATOM 26056 O O . LEU A 1 89 ? -28.213 5.641 2.399 1.00 0.00 89 LEU A O 15
ATOM 26072 N N . PHE A 1 90 ? -26.953 6.639 0.903 1.00 0.00 90 PHE A N 15
ATOM 26073 C CA . PHE A 1 90 ? -25.965 5.524 0.918 1.00 0.00 90 PHE A CA 15
ATOM 26074 C C . PHE A 1 90 ? -25.002 5.689 2.095 1.00 0.00 90 PHE A C 15
ATOM 26075 O O . PHE A 1 90 ? -25.033 6.686 2.789 1.00 0.00 90 PHE A O 15
ATOM 26092 N N . PRO A 1 91 ? -24.174 4.698 2.279 1.00 0.00 91 PRO A N 15
ATOM 26093 C CA . PRO A 1 91 ? -23.187 4.724 3.383 1.00 0.00 91 PRO A CA 15
ATOM 26094 C C . PRO A 1 91 ? -22.054 5.705 3.065 1.00 0.00 91 PRO A C 15
ATOM 26095 O O . PRO A 1 91 ? -22.111 6.867 3.416 1.00 0.00 91 PRO A O 15
ATOM 26106 N N . SER A 1 92 ? -21.027 5.249 2.404 1.00 0.00 92 SER A N 15
ATOM 26107 C CA . SER A 1 92 ? -19.894 6.160 2.066 1.00 0.00 92 SER A CA 15
ATOM 26108 C C . SER A 1 92 ? -19.137 5.634 0.845 1.00 0.00 92 SER A C 15
ATOM 26109 O O . SER A 1 92 ? -18.096 5.019 0.966 1.00 0.00 92 SER A O 15
ATOM 26117 N N . GLY A 1 93 ? -19.650 5.872 -0.331 1.00 0.00 93 GLY A N 15
ATOM 26118 C CA . GLY A 1 93 ? -18.957 5.386 -1.558 1.00 0.00 93 GLY A CA 15
ATOM 26119 C C . GLY A 1 93 ? -19.993 5.041 -2.629 1.00 0.00 93 GLY A C 15
ATOM 26120 O O . GLY A 1 93 ? -20.367 3.896 -2.787 1.00 0.00 93 GLY A O 15
ATOM 26124 N N . PRO A 1 94 ? -20.425 6.052 -3.332 1.00 0.00 94 PRO A N 15
ATOM 26125 C CA . PRO A 1 94 ? -21.430 5.862 -4.406 1.00 0.00 94 PRO A CA 15
ATOM 26126 C C . PRO A 1 94 ? -20.792 5.183 -5.621 1.00 0.00 94 PRO A C 15
ATOM 26127 O O . PRO A 1 94 ? -21.472 4.650 -6.475 1.00 0.00 94 PRO A O 15
ATOM 26138 N N . ALA A 1 95 ? -19.490 5.199 -5.704 1.00 0.00 95 ALA A N 15
ATOM 26139 C CA . ALA A 1 95 ? -18.808 4.555 -6.864 1.00 0.00 95 ALA A CA 15
ATOM 26140 C C . ALA A 1 95 ? -19.361 3.145 -7.087 1.00 0.00 95 ALA A C 15
ATOM 26141 O O . ALA A 1 95 ? -20.298 2.946 -7.835 1.00 0.00 95 ALA A O 15
ATOM 26148 N N . HIS A 1 96 ? -18.790 2.164 -6.443 1.00 0.00 96 HIS A N 15
ATOM 26149 C CA . HIS A 1 96 ? -19.285 0.768 -6.619 1.00 0.00 96 HIS A CA 15
ATOM 26150 C C . HIS A 1 96 ? -20.578 0.562 -5.826 1.00 0.00 96 HIS A C 15
ATOM 26151 O O . HIS A 1 96 ? -21.176 -0.494 -5.861 1.00 0.00 96 HIS A O 15
ATOM 26165 N N . GLY A 1 97 ? -21.013 1.563 -5.112 1.00 0.00 97 GLY A N 15
ATOM 26166 C CA . GLY A 1 97 ? -22.267 1.424 -4.318 1.00 0.00 97 GLY A CA 15
ATOM 26167 C C . GLY A 1 97 ? -23.476 1.585 -5.243 1.00 0.00 97 GLY A C 15
ATOM 26168 O O . GLY A 1 97 ? -24.186 0.639 -5.522 1.00 0.00 97 GLY A O 15
ATOM 26172 N N . ALA A 1 98 ? -23.714 2.774 -5.721 1.00 0.00 98 ALA A N 15
ATOM 26173 C CA . ALA A 1 98 ? -24.877 2.993 -6.628 1.00 0.00 98 ALA A CA 15
ATOM 26174 C C . ALA A 1 98 ? -24.862 1.967 -7.763 1.00 0.00 98 ALA A C 15
ATOM 26175 O O . ALA A 1 98 ? -25.893 1.494 -8.200 1.00 0.00 98 ALA A O 15
ATOM 26182 N N . CYS A 1 99 ? -23.701 1.617 -8.244 1.00 0.00 99 CYS A N 15
ATOM 26183 C CA . CYS A 1 99 ? -23.621 0.621 -9.350 1.00 0.00 99 CYS A CA 15
ATOM 26184 C C . CYS A 1 99 ? -24.003 -0.770 -8.835 1.00 0.00 99 CYS A C 15
ATOM 26185 O O . CYS A 1 99 ? -24.857 -1.435 -9.388 1.00 0.00 99 CYS A O 15
ATOM 26192 N N . LYS A 1 100 ? -23.376 -1.216 -7.781 1.00 0.00 100 LYS A N 15
ATOM 26193 C CA . LYS A 1 100 ? -23.705 -2.562 -7.232 1.00 0.00 100 LYS A CA 15
ATOM 26194 C C . LYS A 1 100 ? -25.214 -2.687 -7.010 1.00 0.00 100 LYS A C 15
ATOM 26195 O O . LYS A 1 100 ? -25.788 -3.749 -7.155 1.00 0.00 100 LYS A O 15
ATOM 26214 N N . VAL A 1 101 ? -25.863 -1.610 -6.661 1.00 0.00 101 VAL A N 15
ATOM 26215 C CA . VAL A 1 101 ? -27.336 -1.667 -6.431 1.00 0.00 101 VAL A CA 15
ATOM 26216 C C . VAL A 1 101 ? -28.073 -1.784 -7.768 1.00 0.00 101 VAL A C 15
ATOM 26217 O O . VAL A 1 101 ? -28.982 -2.577 -7.919 1.00 0.00 101 VAL A O 15
ATOM 26230 N N . ALA A 1 102 ? -27.690 -1.001 -8.739 1.00 0.00 102 ALA A N 15
ATOM 26231 C CA . ALA A 1 102 ? -28.369 -1.068 -10.064 1.00 0.00 102 ALA A CA 15
ATOM 26232 C C . ALA A 1 102 ? -28.164 -2.450 -10.693 1.00 0.00 102 ALA A C 15
ATOM 26233 O O . ALA A 1 102 ? -28.917 -2.871 -11.550 1.00 0.00 102 ALA A O 15
ATOM 26240 N N . GLY A 1 103 ? -27.153 -3.158 -10.273 1.00 0.00 103 GLY A N 15
ATOM 26241 C CA . GLY A 1 103 ? -26.900 -4.512 -10.845 1.00 0.00 103 GLY A CA 15
ATOM 26242 C C . GLY A 1 103 ? -26.131 -4.378 -12.161 1.00 0.00 103 GLY A C 15
ATOM 26243 O O . GLY A 1 103 ? -26.538 -4.891 -13.185 1.00 0.00 103 GLY A O 15
ATOM 26247 N N . ALA A 1 104 ? -25.020 -3.693 -12.143 1.00 0.00 104 ALA A N 15
ATOM 26248 C CA . ALA A 1 104 ? -24.224 -3.530 -13.395 1.00 0.00 104 ALA A CA 15
ATOM 26249 C C . ALA A 1 104 ? -23.151 -4.619 -13.483 1.00 0.00 104 ALA A C 15
ATOM 26250 O O . ALA A 1 104 ? -22.179 -4.594 -12.756 1.00 0.00 104 ALA A O 15
ATOM 26257 N N . PRO A 1 105 ? -23.371 -5.545 -14.377 1.00 0.00 105 PRO A N 15
ATOM 26258 C CA . PRO A 1 105 ? -22.415 -6.664 -14.569 1.00 0.00 105 PRO A CA 15
ATOM 26259 C C . PRO A 1 105 ? -21.157 -6.180 -15.297 1.00 0.00 105 PRO A C 15
ATOM 26260 O O . PRO A 1 105 ? -20.255 -6.947 -15.569 1.00 0.00 105 PRO A O 15
ATOM 26271 N N . LYS A 1 106 ? -21.089 -4.918 -15.618 1.00 0.00 106 LYS A N 15
ATOM 26272 C CA . LYS A 1 106 ? -19.887 -4.395 -16.330 1.00 0.00 106 LYS A CA 15
ATOM 26273 C C . LYS A 1 106 ? -19.250 -3.254 -15.530 1.00 0.00 106 LYS A C 15
ATOM 26274 O O . LYS A 1 106 ? -19.573 -2.100 -15.729 1.00 0.00 106 LYS A O 15
ATOM 26293 N N . PRO A 1 107 ? -18.361 -3.622 -14.649 1.00 0.00 107 PRO A N 15
ATOM 26294 C CA . PRO A 1 107 ? -17.662 -2.621 -13.806 1.00 0.00 107 PRO A CA 15
ATOM 26295 C C . PRO A 1 107 ? -16.632 -1.850 -14.635 1.00 0.00 107 PRO A C 15
ATOM 26296 O O . PRO A 1 107 ? -16.554 -0.640 -14.576 1.00 0.00 107 PRO A O 15
ATOM 26307 N N . THR A 1 108 ? -15.839 -2.544 -15.407 1.00 0.00 108 THR A N 15
ATOM 26308 C CA . THR A 1 108 ? -14.813 -1.850 -16.239 1.00 0.00 108 THR A CA 15
ATOM 26309 C C . THR A 1 108 ? -15.481 -0.811 -17.143 1.00 0.00 108 THR A C 15
ATOM 26310 O O . THR A 1 108 ? -16.085 -1.142 -18.145 1.00 0.00 108 THR A O 15
ATOM 26321 N N . GLY A 1 109 ? -15.379 0.443 -16.799 1.00 0.00 109 GLY A N 15
ATOM 26322 C CA . GLY A 1 109 ? -16.006 1.501 -17.638 1.00 0.00 109 GLY A CA 15
ATOM 26323 C C . GLY A 1 109 ? -14.921 2.421 -18.199 1.00 0.00 109 GLY A C 15
ATOM 26324 O O . GLY A 1 109 ? -15.017 3.630 -18.119 1.00 0.00 109 GLY A O 15
ATOM 26328 N N . CYS A 1 110 ? -13.890 1.859 -18.767 1.00 0.00 110 CYS A N 15
ATOM 26329 C CA . CYS A 1 110 ? -12.798 2.705 -19.333 1.00 0.00 110 CYS A CA 15
ATOM 26330 C C . CYS A 1 110 ? -13.349 3.607 -20.440 1.00 0.00 110 CYS A C 15
ATOM 26331 O O . CYS A 1 110 ? -14.544 3.716 -20.630 1.00 0.00 110 CYS A O 15
ATOM 26339 N N . VAL A 1 111 ? -12.486 4.255 -21.174 1.00 0.00 111 VAL A N 15
ATOM 26340 C CA . VAL A 1 111 ? -12.961 5.150 -22.269 1.00 0.00 111 VAL A CA 15
ATOM 26341 C C . VAL A 1 111 ? -12.629 4.541 -23.632 1.00 0.00 111 VAL A C 15
ATOM 26342 O O . VAL A 1 111 ? -12.066 5.246 -24.454 1.00 0.00 111 VAL A O 15
ATOM 26356 N N . MET A 1 1 ? -30.989 -13.821 10.114 1.00 0.00 1 MET A N 16
ATOM 26357 C CA . MET A 1 1 ? -30.115 -14.800 9.405 1.00 0.00 1 MET A CA 16
ATOM 26358 C C . MET A 1 1 ? -29.214 -14.075 8.402 1.00 0.00 1 MET A C 16
ATOM 26359 O O . MET A 1 1 ? -29.590 -13.867 7.265 1.00 0.00 1 MET A O 16
ATOM 26375 N N . PRO A 1 2 ? -28.048 -13.714 8.862 1.00 0.00 2 PRO A N 16
ATOM 26376 C CA . PRO A 1 2 ? -27.072 -13.003 7.999 1.00 0.00 2 PRO A CA 16
ATOM 26377 C C . PRO A 1 2 ? -26.470 -13.964 6.969 1.00 0.00 2 PRO A C 16
ATOM 26378 O O . PRO A 1 2 ? -26.822 -15.125 6.909 1.00 0.00 2 PRO A O 16
ATOM 26389 N N . VAL A 1 3 ? -25.566 -13.487 6.159 1.00 0.00 3 VAL A N 16
ATOM 26390 C CA . VAL A 1 3 ? -24.943 -14.373 5.133 1.00 0.00 3 VAL A CA 16
ATOM 26391 C C . VAL A 1 3 ? -23.452 -14.053 4.993 1.00 0.00 3 VAL A C 16
ATOM 26392 O O . VAL A 1 3 ? -22.994 -12.998 5.384 1.00 0.00 3 VAL A O 16
ATOM 26405 N N . LYS A 1 4 ? -22.692 -14.956 4.437 1.00 0.00 4 LYS A N 16
ATOM 26406 C CA . LYS A 1 4 ? -21.231 -14.704 4.271 1.00 0.00 4 LYS A CA 16
ATOM 26407 C C . LYS A 1 4 ? -20.799 -15.030 2.839 1.00 0.00 4 LYS A C 16
ATOM 26408 O O . LYS A 1 4 ? -21.344 -15.911 2.202 1.00 0.00 4 LYS A O 16
ATOM 26427 N N . CYS A 1 5 ? -19.825 -14.328 2.326 1.00 0.00 5 CYS A N 16
ATOM 26428 C CA . CYS A 1 5 ? -19.364 -14.602 0.935 1.00 0.00 5 CYS A CA 16
ATOM 26429 C C . CYS A 1 5 ? -18.050 -15.399 0.960 1.00 0.00 5 CYS A C 16
ATOM 26430 O O . CYS A 1 5 ? -17.197 -15.144 1.787 1.00 0.00 5 CYS A O 16
ATOM 26437 N N . PRO A 1 6 ? -17.922 -16.337 0.051 1.00 0.00 6 PRO A N 16
ATOM 26438 C CA . PRO A 1 6 ? -18.991 -16.617 -0.942 1.00 0.00 6 PRO A CA 16
ATOM 26439 C C . PRO A 1 6 ? -20.145 -17.376 -0.281 1.00 0.00 6 PRO A C 16
ATOM 26440 O O . PRO A 1 6 ? -19.982 -17.989 0.755 1.00 0.00 6 PRO A O 16
ATOM 26451 N N . GLY A 1 7 ? -21.309 -17.339 -0.868 1.00 0.00 7 GLY A N 16
ATOM 26452 C CA . GLY A 1 7 ? -22.468 -18.060 -0.268 1.00 0.00 7 GLY A CA 16
ATOM 26453 C C . GLY A 1 7 ? -23.693 -17.907 -1.171 1.00 0.00 7 GLY A C 16
ATOM 26454 O O . GLY A 1 7 ? -23.980 -16.836 -1.667 1.00 0.00 7 GLY A O 16
ATOM 26458 N N . GLU A 1 8 ? -24.418 -18.970 -1.386 1.00 0.00 8 GLU A N 16
ATOM 26459 C CA . GLU A 1 8 ? -25.627 -18.885 -2.257 1.00 0.00 8 GLU A CA 16
ATOM 26460 C C . GLU A 1 8 ? -26.893 -18.817 -1.398 1.00 0.00 8 GLU A C 16
ATOM 26461 O O . GLU A 1 8 ? -26.992 -19.454 -0.369 1.00 0.00 8 GLU A O 16
ATOM 26473 N N . TYR A 1 9 ? -27.862 -18.046 -1.813 1.00 0.00 9 TYR A N 16
ATOM 26474 C CA . TYR A 1 9 ? -29.119 -17.938 -1.018 1.00 0.00 9 TYR A CA 16
ATOM 26475 C C . TYR A 1 9 ? -30.306 -17.637 -1.938 1.00 0.00 9 TYR A C 16
ATOM 26476 O O . TYR A 1 9 ? -30.167 -16.980 -2.951 1.00 0.00 9 TYR A O 16
ATOM 26494 N N . GLN A 1 10 ? -31.473 -18.107 -1.591 1.00 0.00 10 GLN A N 16
ATOM 26495 C CA . GLN A 1 10 ? -32.668 -17.844 -2.443 1.00 0.00 10 GLN A CA 16
ATOM 26496 C C . GLN A 1 10 ? -33.514 -16.726 -1.830 1.00 0.00 10 GLN A C 16
ATOM 26497 O O . GLN A 1 10 ? -33.630 -16.613 -0.625 1.00 0.00 10 GLN A O 16
ATOM 26511 N N . VAL A 1 11 ? -34.104 -15.896 -2.646 1.00 0.00 11 VAL A N 16
ATOM 26512 C CA . VAL A 1 11 ? -34.939 -14.786 -2.101 1.00 0.00 11 VAL A CA 16
ATOM 26513 C C . VAL A 1 11 ? -36.380 -14.901 -2.609 1.00 0.00 11 VAL A C 16
ATOM 26514 O O . VAL A 1 11 ? -36.712 -14.432 -3.679 1.00 0.00 11 VAL A O 16
ATOM 26527 N N . ASP A 1 12 ? -37.241 -15.517 -1.845 1.00 0.00 12 ASP A N 16
ATOM 26528 C CA . ASP A 1 12 ? -38.660 -15.656 -2.281 1.00 0.00 12 ASP A CA 16
ATOM 26529 C C . ASP A 1 12 ? -38.734 -16.284 -3.677 1.00 0.00 12 ASP A C 16
ATOM 26530 O O . ASP A 1 12 ? -39.193 -15.670 -4.620 1.00 0.00 12 ASP A O 16
ATOM 26539 N N . GLY A 1 13 ? -38.290 -17.503 -3.815 1.00 0.00 13 GLY A N 16
ATOM 26540 C CA . GLY A 1 13 ? -38.341 -18.169 -5.148 1.00 0.00 13 GLY A CA 16
ATOM 26541 C C . GLY A 1 13 ? -37.271 -17.575 -6.066 1.00 0.00 13 GLY A C 16
ATOM 26542 O O . GLY A 1 13 ? -37.291 -17.773 -7.265 1.00 0.00 13 GLY A O 16
ATOM 26546 N N . LYS A 1 14 ? -36.335 -16.850 -5.517 1.00 0.00 14 LYS A N 16
ATOM 26547 C CA . LYS A 1 14 ? -35.267 -16.249 -6.367 1.00 0.00 14 LYS A CA 16
ATOM 26548 C C . LYS A 1 14 ? -33.971 -17.053 -6.233 1.00 0.00 14 LYS A C 16
ATOM 26549 O O . LYS A 1 14 ? -33.850 -17.916 -5.386 1.00 0.00 14 LYS A O 16
ATOM 26568 N N . LYS A 1 15 ? -33.002 -16.778 -7.063 1.00 0.00 15 LYS A N 16
ATOM 26569 C CA . LYS A 1 15 ? -31.717 -17.528 -6.981 1.00 0.00 15 LYS A CA 16
ATOM 26570 C C . LYS A 1 15 ? -30.537 -16.551 -6.967 1.00 0.00 15 LYS A C 16
ATOM 26571 O O . LYS A 1 15 ? -30.221 -15.931 -7.963 1.00 0.00 15 LYS A O 16
ATOM 26590 N N . VAL A 1 16 ? -29.886 -16.411 -5.846 1.00 0.00 16 VAL A N 16
ATOM 26591 C CA . VAL A 1 16 ? -28.728 -15.475 -5.768 1.00 0.00 16 VAL A CA 16
ATOM 26592 C C . VAL A 1 16 ? -27.442 -16.247 -5.459 1.00 0.00 16 VAL A C 16
ATOM 26593 O O . VAL A 1 16 ? -27.450 -17.219 -4.732 1.00 0.00 16 VAL A O 16
ATOM 26606 N N . ILE A 1 17 ? -26.337 -15.819 -6.004 1.00 0.00 17 ILE A N 16
ATOM 26607 C CA . ILE A 1 17 ? -25.052 -16.528 -5.739 1.00 0.00 17 ILE A CA 16
ATOM 26608 C C . ILE A 1 17 ? -23.945 -15.518 -5.423 1.00 0.00 17 ILE A C 16
ATOM 26609 O O . ILE A 1 17 ? -23.340 -14.947 -6.309 1.00 0.00 17 ILE A O 16
ATOM 26625 N N . LEU A 1 18 ? -23.676 -15.295 -4.166 1.00 0.00 18 LEU A N 16
ATOM 26626 C CA . LEU A 1 18 ? -22.608 -14.322 -3.793 1.00 0.00 18 LEU A CA 16
ATOM 26627 C C . LEU A 1 18 ? -21.227 -14.901 -4.114 1.00 0.00 18 LEU A C 16
ATOM 26628 O O . LEU A 1 18 ? -20.769 -15.829 -3.478 1.00 0.00 18 LEU A O 16
ATOM 26644 N N . ASP A 1 19 ? -20.561 -14.361 -5.098 1.00 0.00 19 ASP A N 16
ATOM 26645 C CA . ASP A 1 19 ? -19.211 -14.881 -5.458 1.00 0.00 19 ASP A CA 16
ATOM 26646 C C . ASP A 1 19 ? -18.208 -14.559 -4.345 1.00 0.00 19 ASP A C 16
ATOM 26647 O O . ASP A 1 19 ? -18.525 -14.626 -3.174 1.00 0.00 19 ASP A O 16
ATOM 26656 N N . GLU A 1 20 ? -17.003 -14.210 -4.702 1.00 0.00 20 GLU A N 16
ATOM 26657 C CA . GLU A 1 20 ? -15.983 -13.885 -3.663 1.00 0.00 20 GLU A CA 16
ATOM 26658 C C . GLU A 1 20 ? -16.117 -12.422 -3.232 1.00 0.00 20 GLU A C 16
ATOM 26659 O O . GLU A 1 20 ? -15.416 -11.957 -2.355 1.00 0.00 20 GLU A O 16
ATOM 26671 N N . ASP A 1 21 ? -17.014 -11.694 -3.840 1.00 0.00 21 ASP A N 16
ATOM 26672 C CA . ASP A 1 21 ? -17.191 -10.261 -3.463 1.00 0.00 21 ASP A CA 16
ATOM 26673 C C . ASP A 1 21 ? -18.657 -9.982 -3.120 1.00 0.00 21 ASP A C 16
ATOM 26674 O O . ASP A 1 21 ? -19.190 -8.938 -3.438 1.00 0.00 21 ASP A O 16
ATOM 26683 N N . CYS A 1 22 ? -19.311 -10.907 -2.474 1.00 0.00 22 CYS A N 16
ATOM 26684 C CA . CYS A 1 22 ? -20.742 -10.694 -2.112 1.00 0.00 22 CYS A CA 16
ATOM 26685 C C . CYS A 1 22 ? -21.525 -10.185 -3.326 1.00 0.00 22 CYS A C 16
ATOM 26686 O O . CYS A 1 22 ? -22.250 -9.215 -3.247 1.00 0.00 22 CYS A O 16
ATOM 26693 N N . PHE A 1 23 ? -21.382 -10.833 -4.450 1.00 0.00 23 PHE A N 16
ATOM 26694 C CA . PHE A 1 23 ? -22.117 -10.383 -5.666 1.00 0.00 23 PHE A CA 16
ATOM 26695 C C . PHE A 1 23 ? -23.044 -11.495 -6.166 1.00 0.00 23 PHE A C 16
ATOM 26696 O O . PHE A 1 23 ? -22.601 -12.554 -6.566 1.00 0.00 23 PHE A O 16
ATOM 26713 N N . MET A 1 24 ? -24.327 -11.261 -6.146 1.00 0.00 24 MET A N 16
ATOM 26714 C CA . MET A 1 24 ? -25.285 -12.303 -6.619 1.00 0.00 24 MET A CA 16
ATOM 26715 C C . MET A 1 24 ? -24.887 -12.797 -8.012 1.00 0.00 24 MET A C 16
ATOM 26716 O O . MET A 1 24 ? -25.261 -13.876 -8.428 1.00 0.00 24 MET A O 16
ATOM 26730 N N . GLN A 1 25 ? -24.135 -12.016 -8.738 1.00 0.00 25 GLN A N 16
ATOM 26731 C CA . GLN A 1 25 ? -23.718 -12.444 -10.104 1.00 0.00 25 GLN A CA 16
ATOM 26732 C C . GLN A 1 25 ? -24.943 -12.874 -10.915 1.00 0.00 25 GLN A C 16
ATOM 26733 O O . GLN A 1 25 ? -24.858 -13.720 -11.784 1.00 0.00 25 GLN A O 16
ATOM 26747 N N . ASN A 1 26 ? -26.081 -12.299 -10.637 1.00 0.00 26 ASN A N 16
ATOM 26748 C CA . ASN A 1 26 ? -27.312 -12.676 -11.391 1.00 0.00 26 ASN A CA 16
ATOM 26749 C C . ASN A 1 26 ? -28.134 -11.427 -11.718 1.00 0.00 26 ASN A C 16
ATOM 26750 O O . ASN A 1 26 ? -29.144 -11.167 -11.094 1.00 0.00 26 ASN A O 16
ATOM 26761 N N . PRO A 1 27 ? -27.669 -10.694 -12.692 1.00 0.00 27 PRO A N 16
ATOM 26762 C CA . PRO A 1 27 ? -28.366 -9.454 -13.115 1.00 0.00 27 PRO A CA 16
ATOM 26763 C C . PRO A 1 27 ? -29.667 -9.796 -13.848 1.00 0.00 27 PRO A C 16
ATOM 26764 O O . PRO A 1 27 ? -30.569 -8.987 -13.941 1.00 0.00 27 PRO A O 16
ATOM 26775 N N . GLU A 1 28 ? -29.769 -10.988 -14.368 1.00 0.00 28 GLU A N 16
ATOM 26776 C CA . GLU A 1 28 ? -31.011 -11.380 -15.095 1.00 0.00 28 GLU A CA 16
ATOM 26777 C C . GLU A 1 28 ? -32.170 -11.548 -14.109 1.00 0.00 28 GLU A C 16
ATOM 26778 O O . GLU A 1 28 ? -33.296 -11.191 -14.394 1.00 0.00 28 GLU A O 16
ATOM 26790 N N . ASP A 1 29 ? -31.904 -12.089 -12.952 1.00 0.00 29 ASP A N 16
ATOM 26791 C CA . ASP A 1 29 ? -32.992 -12.280 -11.950 1.00 0.00 29 ASP A CA 16
ATOM 26792 C C . ASP A 1 29 ? -33.091 -11.054 -11.038 1.00 0.00 29 ASP A C 16
ATOM 26793 O O . ASP A 1 29 ? -33.946 -10.975 -10.178 1.00 0.00 29 ASP A O 16
ATOM 26802 N N . TRP A 1 30 ? -32.223 -10.096 -11.217 1.00 0.00 30 TRP A N 16
ATOM 26803 C CA . TRP A 1 30 ? -32.269 -8.878 -10.360 1.00 0.00 30 TRP A CA 16
ATOM 26804 C C . TRP A 1 30 ? -33.599 -8.144 -10.552 1.00 0.00 30 TRP A C 16
ATOM 26805 O O . TRP A 1 30 ? -33.980 -7.809 -11.655 1.00 0.00 30 TRP A O 16
ATOM 26826 N N . ASP A 1 31 ? -34.307 -7.893 -9.485 1.00 0.00 31 ASP A N 16
ATOM 26827 C CA . ASP A 1 31 ? -35.613 -7.182 -9.607 1.00 0.00 31 ASP A CA 16
ATOM 26828 C C . ASP A 1 31 ? -35.749 -6.131 -8.503 1.00 0.00 31 ASP A C 16
ATOM 26829 O O . ASP A 1 31 ? -34.780 -5.742 -7.879 1.00 0.00 31 ASP A O 16
ATOM 26838 N N . GLU A 1 32 ? -36.943 -5.666 -8.255 1.00 0.00 32 GLU A N 16
ATOM 26839 C CA . GLU A 1 32 ? -37.139 -4.640 -7.190 1.00 0.00 32 GLU A CA 16
ATOM 26840 C C . GLU A 1 32 ? -36.972 -5.273 -5.806 1.00 0.00 32 GLU A C 16
ATOM 26841 O O . GLU A 1 32 ? -36.090 -4.914 -5.052 1.00 0.00 32 GLU A O 16
ATOM 26853 N N . LYS A 1 33 ? -37.813 -6.212 -5.468 1.00 0.00 33 LYS A N 16
ATOM 26854 C CA . LYS A 1 33 ? -37.701 -6.866 -4.132 1.00 0.00 33 LYS A CA 16
ATOM 26855 C C . LYS A 1 33 ? -36.253 -7.284 -3.867 1.00 0.00 33 LYS A C 16
ATOM 26856 O O . LYS A 1 33 ? -35.696 -7.003 -2.824 1.00 0.00 33 LYS A O 16
ATOM 26875 N N . VAL A 1 34 ? -35.638 -7.952 -4.804 1.00 0.00 34 VAL A N 16
ATOM 26876 C CA . VAL A 1 34 ? -34.225 -8.388 -4.605 1.00 0.00 34 VAL A CA 16
ATOM 26877 C C . VAL A 1 34 ? -33.337 -7.180 -4.291 1.00 0.00 34 VAL A C 16
ATOM 26878 O O . VAL A 1 34 ? -32.609 -7.169 -3.319 1.00 0.00 34 VAL A O 16
ATOM 26891 N N . ALA A 1 35 ? -33.393 -6.163 -5.107 1.00 0.00 35 ALA A N 16
ATOM 26892 C CA . ALA A 1 35 ? -32.552 -4.959 -4.853 1.00 0.00 35 ALA A CA 16
ATOM 26893 C C . ALA A 1 35 ? -32.731 -4.481 -3.410 1.00 0.00 35 ALA A C 16
ATOM 26894 O O . ALA A 1 35 ? -31.800 -4.022 -2.778 1.00 0.00 35 ALA A O 16
ATOM 26901 N N . GLU A 1 36 ? -33.920 -4.587 -2.882 1.00 0.00 36 GLU A N 16
ATOM 26902 C CA . GLU A 1 36 ? -34.158 -4.139 -1.480 1.00 0.00 36 GLU A CA 16
ATOM 26903 C C . GLU A 1 36 ? -33.521 -5.124 -0.494 1.00 0.00 36 GLU A C 16
ATOM 26904 O O . GLU A 1 36 ? -33.004 -4.738 0.535 1.00 0.00 36 GLU A O 16
ATOM 26916 N N . TRP A 1 37 ? -33.558 -6.390 -0.802 1.00 0.00 37 TRP A N 16
ATOM 26917 C CA . TRP A 1 37 ? -32.956 -7.399 0.118 1.00 0.00 37 TRP A CA 16
ATOM 26918 C C . TRP A 1 37 ? -31.460 -7.129 0.297 1.00 0.00 37 TRP A C 16
ATOM 26919 O O . TRP A 1 37 ? -30.952 -7.108 1.401 1.00 0.00 37 TRP A O 16
ATOM 26940 N N . LEU A 1 38 ? -30.752 -6.926 -0.778 1.00 0.00 38 LEU A N 16
ATOM 26941 C CA . LEU A 1 38 ? -29.288 -6.660 -0.667 1.00 0.00 38 LEU A CA 16
ATOM 26942 C C . LEU A 1 38 ? -29.043 -5.308 0.008 1.00 0.00 38 LEU A C 16
ATOM 26943 O O . LEU A 1 38 ? -28.289 -5.203 0.954 1.00 0.00 38 LEU A O 16
ATOM 26959 N N . ALA A 1 39 ? -29.675 -4.272 -0.472 1.00 0.00 39 ALA A N 16
ATOM 26960 C CA . ALA A 1 39 ? -29.476 -2.927 0.143 1.00 0.00 39 ALA A CA 16
ATOM 26961 C C . ALA A 1 39 ? -29.746 -2.988 1.649 1.00 0.00 39 ALA A C 16
ATOM 26962 O O . ALA A 1 39 ? -29.183 -2.239 2.422 1.00 0.00 39 ALA A O 16
ATOM 26969 N N . ARG A 1 40 ? -30.605 -3.876 2.071 1.00 0.00 40 ARG A N 16
ATOM 26970 C CA . ARG A 1 40 ? -30.911 -3.983 3.527 1.00 0.00 40 ARG A CA 16
ATOM 26971 C C . ARG A 1 40 ? -29.778 -4.713 4.255 1.00 0.00 40 ARG A C 16
ATOM 26972 O O . ARG A 1 40 ? -29.146 -4.173 5.140 1.00 0.00 40 ARG A O 16
ATOM 26993 N N . GLU A 1 41 ? -29.520 -5.939 3.890 1.00 0.00 41 GLU A N 16
ATOM 26994 C CA . GLU A 1 41 ? -28.430 -6.704 4.561 1.00 0.00 41 GLU A CA 16
ATOM 26995 C C . GLU A 1 41 ? -27.165 -5.847 4.662 1.00 0.00 41 GLU A C 16
ATOM 26996 O O . GLU A 1 41 ? -26.425 -5.928 5.622 1.00 0.00 41 GLU A O 16
ATOM 27008 N N . LEU A 1 42 ? -26.910 -5.029 3.678 1.00 0.00 42 LEU A N 16
ATOM 27009 C CA . LEU A 1 42 ? -25.692 -4.170 3.718 1.00 0.00 42 LEU A CA 16
ATOM 27010 C C . LEU A 1 42 ? -25.939 -2.945 4.604 1.00 0.00 42 LEU A C 16
ATOM 27011 O O . LEU A 1 42 ? -25.339 -2.791 5.649 1.00 0.00 42 LEU A O 16
ATOM 27027 N N . GLU A 1 43 ? -26.817 -2.072 4.193 1.00 0.00 43 GLU A N 16
ATOM 27028 C CA . GLU A 1 43 ? -27.101 -0.858 5.012 1.00 0.00 43 GLU A CA 16
ATOM 27029 C C . GLU A 1 43 ? -28.233 -1.143 6.002 1.00 0.00 43 GLU A C 16
ATOM 27030 O O . GLU A 1 43 ? -28.136 -0.837 7.175 1.00 0.00 43 GLU A O 16
ATOM 27042 N N . GLY A 1 44 ? -29.305 -1.727 5.542 1.00 0.00 44 GLY A N 16
ATOM 27043 C CA . GLY A 1 44 ? -30.441 -2.030 6.458 1.00 0.00 44 GLY A CA 16
ATOM 27044 C C . GLY A 1 44 ? -31.695 -1.296 5.980 1.00 0.00 44 GLY A C 16
ATOM 27045 O O . GLY A 1 44 ? -32.674 -1.191 6.691 1.00 0.00 44 GLY A O 16
ATOM 27049 N N . ILE A 1 45 ? -31.674 -0.788 4.778 1.00 0.00 45 ILE A N 16
ATOM 27050 C CA . ILE A 1 45 ? -32.867 -0.061 4.256 1.00 0.00 45 ILE A CA 16
ATOM 27051 C C . ILE A 1 45 ? -34.110 -0.949 4.352 1.00 0.00 45 ILE A C 16
ATOM 27052 O O . ILE A 1 45 ? -34.408 -1.716 3.458 1.00 0.00 45 ILE A O 16
ATOM 27068 N N . GLN A 1 46 ? -34.836 -0.853 5.432 1.00 0.00 46 GLN A N 16
ATOM 27069 C CA . GLN A 1 46 ? -36.059 -1.692 5.586 1.00 0.00 46 GLN A CA 16
ATOM 27070 C C . GLN A 1 46 ? -37.025 -1.437 4.426 1.00 0.00 46 GLN A C 16
ATOM 27071 O O . GLN A 1 46 ? -37.699 -2.334 3.958 1.00 0.00 46 GLN A O 16
ATOM 27085 N N . LYS A 1 47 ? -37.099 -0.222 3.958 1.00 0.00 47 LYS A N 16
ATOM 27086 C CA . LYS A 1 47 ? -38.022 0.088 2.828 1.00 0.00 47 LYS A CA 16
ATOM 27087 C C . LYS A 1 47 ? -37.321 0.984 1.803 1.00 0.00 47 LYS A C 16
ATOM 27088 O O . LYS A 1 47 ? -36.506 1.816 2.147 1.00 0.00 47 LYS A O 16
ATOM 27107 N N . MET A 1 48 ? -37.632 0.818 0.547 1.00 0.00 48 MET A N 16
ATOM 27108 C CA . MET A 1 48 ? -36.983 1.659 -0.499 1.00 0.00 48 MET A CA 16
ATOM 27109 C C . MET A 1 48 ? -37.733 2.985 -0.652 1.00 0.00 48 MET A C 16
ATOM 27110 O O . MET A 1 48 ? -38.947 3.019 -0.710 1.00 0.00 48 MET A O 16
ATOM 27124 N N . THR A 1 49 ? -37.021 4.077 -0.719 1.00 0.00 49 THR A N 16
ATOM 27125 C CA . THR A 1 49 ? -37.696 5.398 -0.869 1.00 0.00 49 THR A CA 16
ATOM 27126 C C . THR A 1 49 ? -37.796 5.775 -2.350 1.00 0.00 49 THR A C 16
ATOM 27127 O O . THR A 1 49 ? -37.376 5.035 -3.217 1.00 0.00 49 THR A O 16
ATOM 27138 N N . GLU A 1 50 ? -38.350 6.919 -2.646 1.00 0.00 50 GLU A N 16
ATOM 27139 C CA . GLU A 1 50 ? -38.478 7.339 -4.071 1.00 0.00 50 GLU A CA 16
ATOM 27140 C C . GLU A 1 50 ? -37.146 7.894 -4.582 1.00 0.00 50 GLU A C 16
ATOM 27141 O O . GLU A 1 50 ? -36.893 7.933 -5.769 1.00 0.00 50 GLU A O 16
ATOM 27153 N N . GLU A 1 51 ? -36.293 8.326 -3.693 1.00 0.00 51 GLU A N 16
ATOM 27154 C CA . GLU A 1 51 ? -34.978 8.880 -4.128 1.00 0.00 51 GLU A CA 16
ATOM 27155 C C . GLU A 1 51 ? -34.024 7.746 -4.511 1.00 0.00 51 GLU A C 16
ATOM 27156 O O . GLU A 1 51 ? -33.236 7.868 -5.428 1.00 0.00 51 GLU A O 16
ATOM 27168 N N . HIS A 1 52 ? -34.084 6.645 -3.813 1.00 0.00 52 HIS A N 16
ATOM 27169 C CA . HIS A 1 52 ? -33.176 5.506 -4.136 1.00 0.00 52 HIS A CA 16
ATOM 27170 C C . HIS A 1 52 ? -33.589 4.852 -5.456 1.00 0.00 52 HIS A C 16
ATOM 27171 O O . HIS A 1 52 ? -32.797 4.715 -6.367 1.00 0.00 52 HIS A O 16
ATOM 27185 N N . TRP A 1 53 ? -34.824 4.442 -5.567 1.00 0.00 53 TRP A N 16
ATOM 27186 C CA . TRP A 1 53 ? -35.284 3.794 -6.830 1.00 0.00 53 TRP A CA 16
ATOM 27187 C C . TRP A 1 53 ? -35.067 4.733 -8.020 1.00 0.00 53 TRP A C 16
ATOM 27188 O O . TRP A 1 53 ? -34.790 4.299 -9.120 1.00 0.00 53 TRP A O 16
ATOM 27209 N N . LYS A 1 54 ? -35.191 6.015 -7.810 1.00 0.00 54 LYS A N 16
ATOM 27210 C CA . LYS A 1 54 ? -34.991 6.975 -8.934 1.00 0.00 54 LYS A CA 16
ATOM 27211 C C . LYS A 1 54 ? -33.526 6.968 -9.379 1.00 0.00 54 LYS A C 16
ATOM 27212 O O . LYS A 1 54 ? -33.215 6.684 -10.519 1.00 0.00 54 LYS A O 16
ATOM 27231 N N . LEU A 1 55 ? -32.624 7.278 -8.489 1.00 0.00 55 LEU A N 16
ATOM 27232 C CA . LEU A 1 55 ? -31.180 7.288 -8.861 1.00 0.00 55 LEU A CA 16
ATOM 27233 C C . LEU A 1 55 ? -30.805 5.976 -9.555 1.00 0.00 55 LEU A C 16
ATOM 27234 O O . LEU A 1 55 ? -29.995 5.950 -10.461 1.00 0.00 55 LEU A O 16
ATOM 27250 N N . VAL A 1 56 ? -31.385 4.885 -9.136 1.00 0.00 56 VAL A N 16
ATOM 27251 C CA . VAL A 1 56 ? -31.061 3.575 -9.771 1.00 0.00 56 VAL A CA 16
ATOM 27252 C C . VAL A 1 56 ? -31.625 3.523 -11.193 1.00 0.00 56 VAL A C 16
ATOM 27253 O O . VAL A 1 56 ? -30.992 3.026 -12.104 1.00 0.00 56 VAL A O 16
ATOM 27266 N N . LYS A 1 57 ? -32.811 4.030 -11.391 1.00 0.00 57 LYS A N 16
ATOM 27267 C CA . LYS A 1 57 ? -33.414 4.007 -12.755 1.00 0.00 57 LYS A CA 16
ATOM 27268 C C . LYS A 1 57 ? -32.568 4.839 -13.722 1.00 0.00 57 LYS A C 16
ATOM 27269 O O . LYS A 1 57 ? -32.433 4.510 -14.884 1.00 0.00 57 LYS A O 16
ATOM 27288 N N . TYR A 1 58 ? -31.999 5.915 -13.253 1.00 0.00 58 TYR A N 16
ATOM 27289 C CA . TYR A 1 58 ? -31.163 6.766 -14.148 1.00 0.00 58 TYR A CA 16
ATOM 27290 C C . TYR A 1 58 ? -29.810 6.097 -14.403 1.00 0.00 58 TYR A C 16
ATOM 27291 O O . TYR A 1 58 ? -29.265 6.170 -15.487 1.00 0.00 58 TYR A O 16
ATOM 27309 N N . LEU A 1 59 ? -29.264 5.444 -13.413 1.00 0.00 59 LEU A N 16
ATOM 27310 C CA . LEU A 1 59 ? -27.946 4.770 -13.601 1.00 0.00 59 LEU A CA 16
ATOM 27311 C C . LEU A 1 59 ? -28.043 3.717 -14.709 1.00 0.00 59 LEU A C 16
ATOM 27312 O O . LEU A 1 59 ? -27.082 3.430 -15.393 1.00 0.00 59 LEU A O 16
ATOM 27328 N N . ARG A 1 60 ? -29.200 3.141 -14.892 1.00 0.00 60 ARG A N 16
ATOM 27329 C CA . ARG A 1 60 ? -29.359 2.108 -15.954 1.00 0.00 60 ARG A CA 16
ATOM 27330 C C . ARG A 1 60 ? -29.165 2.737 -17.337 1.00 0.00 60 ARG A C 16
ATOM 27331 O O . ARG A 1 60 ? -28.293 2.350 -18.089 1.00 0.00 60 ARG A O 16
ATOM 27352 N N . GLU A 1 61 ? -29.973 3.704 -17.678 1.00 0.00 61 GLU A N 16
ATOM 27353 C CA . GLU A 1 61 ? -29.836 4.357 -19.011 1.00 0.00 61 GLU A CA 16
ATOM 27354 C C . GLU A 1 61 ? -28.362 4.652 -19.308 1.00 0.00 61 GLU A C 16
ATOM 27355 O O . GLU A 1 61 ? -27.872 4.390 -20.388 1.00 0.00 61 GLU A O 16
ATOM 27367 N N . TYR A 1 62 ? -27.654 5.196 -18.357 1.00 0.00 62 TYR A N 16
ATOM 27368 C CA . TYR A 1 62 ? -26.213 5.507 -18.585 1.00 0.00 62 TYR A CA 16
ATOM 27369 C C . TYR A 1 62 ? -25.432 4.222 -18.875 1.00 0.00 62 TYR A C 16
ATOM 27370 O O . TYR A 1 62 ? -24.621 4.168 -19.777 1.00 0.00 62 TYR A O 16
ATOM 27388 N N . TRP A 1 63 ? -25.671 3.189 -18.115 1.00 0.00 63 TRP A N 16
ATOM 27389 C CA . TRP A 1 63 ? -24.941 1.908 -18.345 1.00 0.00 63 TRP A CA 16
ATOM 27390 C C . TRP A 1 63 ? -25.370 1.284 -19.676 1.00 0.00 63 TRP A C 16
ATOM 27391 O O . TRP A 1 63 ? -24.729 0.388 -20.187 1.00 0.00 63 TRP A O 16
ATOM 27412 N N . GLU A 1 64 ? -26.450 1.750 -20.240 1.00 0.00 64 GLU A N 16
ATOM 27413 C CA . GLU A 1 64 ? -26.919 1.181 -21.537 1.00 0.00 64 GLU A CA 16
ATOM 27414 C C . GLU A 1 64 ? -26.189 1.849 -22.705 1.00 0.00 64 GLU A C 16
ATOM 27415 O O . GLU A 1 64 ? -25.665 1.189 -23.581 1.00 0.00 64 GLU A O 16
ATOM 27427 N N . THR A 1 65 ? -26.151 3.153 -22.727 1.00 0.00 65 THR A N 16
ATOM 27428 C CA . THR A 1 65 ? -25.456 3.861 -23.841 1.00 0.00 65 THR A CA 16
ATOM 27429 C C . THR A 1 65 ? -24.093 3.216 -24.109 1.00 0.00 65 THR A C 16
ATOM 27430 O O . THR A 1 65 ? -23.749 2.913 -25.234 1.00 0.00 65 THR A O 16
ATOM 27441 N N . PHE A 1 66 ? -23.314 3.005 -23.082 1.00 0.00 66 PHE A N 16
ATOM 27442 C CA . PHE A 1 66 ? -21.976 2.381 -23.280 1.00 0.00 66 PHE A CA 16
ATOM 27443 C C . PHE A 1 66 ? -21.742 1.288 -22.233 1.00 0.00 66 PHE A C 16
ATOM 27444 O O . PHE A 1 66 ? -21.768 0.111 -22.534 1.00 0.00 66 PHE A O 16
ATOM 27461 N N . GLY A 1 67 ? -21.516 1.668 -21.006 1.00 0.00 67 GLY A N 16
ATOM 27462 C CA . GLY A 1 67 ? -21.282 0.650 -19.943 1.00 0.00 67 GLY A CA 16
ATOM 27463 C C . GLY A 1 67 ? -20.341 1.224 -18.883 1.00 0.00 67 GLY A C 16
ATOM 27464 O O . GLY A 1 67 ? -19.136 1.092 -18.971 1.00 0.00 67 GLY A O 16
ATOM 27468 N N . THR A 1 68 ? -20.880 1.861 -17.879 1.00 0.00 68 THR A N 16
ATOM 27469 C CA . THR A 1 68 ? -20.014 2.442 -16.813 1.00 0.00 68 THR A CA 16
ATOM 27470 C C . THR A 1 68 ? -20.824 2.637 -15.528 1.00 0.00 68 THR A C 16
ATOM 27471 O O . THR A 1 68 ? -22.018 2.421 -15.497 1.00 0.00 68 THR A O 16
ATOM 27482 N N . CYS A 1 69 ? -20.182 3.043 -14.466 1.00 0.00 69 CYS A N 16
ATOM 27483 C CA . CYS A 1 69 ? -20.916 3.251 -13.186 1.00 0.00 69 CYS A CA 16
ATOM 27484 C C . CYS A 1 69 ? -20.195 4.290 -12.324 1.00 0.00 69 CYS A C 16
ATOM 27485 O O . CYS A 1 69 ? -19.819 4.014 -11.202 1.00 0.00 69 CYS A O 16
ATOM 27492 N N . PRO A 1 70 ? -20.025 5.457 -12.884 1.00 0.00 70 PRO A N 16
ATOM 27493 C CA . PRO A 1 70 ? -19.342 6.557 -12.164 1.00 0.00 70 PRO A CA 16
ATOM 27494 C C . PRO A 1 70 ? -20.250 7.122 -11.066 1.00 0.00 70 PRO A C 16
ATOM 27495 O O . PRO A 1 70 ? -21.410 6.772 -10.979 1.00 0.00 70 PRO A O 16
ATOM 27506 N N . PRO A 1 71 ? -19.683 7.981 -10.264 1.00 0.00 71 PRO A N 16
ATOM 27507 C CA . PRO A 1 71 ? -20.445 8.607 -9.155 1.00 0.00 71 PRO A CA 16
ATOM 27508 C C . PRO A 1 71 ? -21.439 9.635 -9.701 1.00 0.00 71 PRO A C 16
ATOM 27509 O O . PRO A 1 71 ? -21.431 9.960 -10.872 1.00 0.00 71 PRO A O 16
ATOM 27520 N N . ILE A 1 72 ? -22.296 10.148 -8.861 1.00 0.00 72 ILE A N 16
ATOM 27521 C CA . ILE A 1 72 ? -23.291 11.155 -9.332 1.00 0.00 72 ILE A CA 16
ATOM 27522 C C . ILE A 1 72 ? -22.585 12.458 -9.717 1.00 0.00 72 ILE A C 16
ATOM 27523 O O . ILE A 1 72 ? -21.712 12.934 -9.019 1.00 0.00 72 ILE A O 16
ATOM 27539 N N . LYS A 1 73 ? -22.958 13.036 -10.826 1.00 0.00 73 LYS A N 16
ATOM 27540 C CA . LYS A 1 73 ? -22.311 14.308 -11.259 1.00 0.00 73 LYS A CA 16
ATOM 27541 C C . LYS A 1 73 ? -22.945 14.800 -12.563 1.00 0.00 73 LYS A C 16
ATOM 27542 O O . LYS A 1 73 ? -23.458 15.899 -12.640 1.00 0.00 73 LYS A O 16
ATOM 27561 N N . MET A 1 74 ? -22.918 13.992 -13.587 1.00 0.00 74 MET A N 16
ATOM 27562 C CA . MET A 1 74 ? -23.522 14.410 -14.884 1.00 0.00 74 MET A CA 16
ATOM 27563 C C . MET A 1 74 ? -25.037 14.189 -14.853 1.00 0.00 74 MET A C 16
ATOM 27564 O O . MET A 1 74 ? -25.787 14.861 -15.534 1.00 0.00 74 MET A O 16
ATOM 27578 N N . VAL A 1 75 ? -25.492 13.251 -14.068 1.00 0.00 75 VAL A N 16
ATOM 27579 C CA . VAL A 1 75 ? -26.958 12.988 -13.993 1.00 0.00 75 VAL A CA 16
ATOM 27580 C C . VAL A 1 75 ? -27.644 14.057 -13.138 1.00 0.00 75 VAL A C 16
ATOM 27581 O O . VAL A 1 75 ? -28.808 14.356 -13.315 1.00 0.00 75 VAL A O 16
ATOM 27594 N N . THR A 1 76 ? -26.930 14.633 -12.210 1.00 0.00 76 THR A N 16
ATOM 27595 C CA . THR A 1 76 ? -27.539 15.682 -11.342 1.00 0.00 76 THR A CA 16
ATOM 27596 C C . THR A 1 76 ? -28.142 16.798 -12.200 1.00 0.00 76 THR A C 16
ATOM 27597 O O . THR A 1 76 ? -29.192 17.329 -11.896 1.00 0.00 76 THR A O 16
ATOM 27608 N N . LYS A 1 77 ? -27.485 17.158 -13.268 1.00 0.00 77 LYS A N 16
ATOM 27609 C CA . LYS A 1 77 ? -28.022 18.241 -14.144 1.00 0.00 77 LYS A CA 16
ATOM 27610 C C . LYS A 1 77 ? -29.499 17.990 -14.458 1.00 0.00 77 LYS A C 16
ATOM 27611 O O . LYS A 1 77 ? -30.291 18.907 -14.537 1.00 0.00 77 LYS A O 16
ATOM 27630 N N . GLU A 1 78 ? -29.876 16.753 -14.637 1.00 0.00 78 GLU A N 16
ATOM 27631 C CA . GLU A 1 78 ? -31.303 16.447 -14.948 1.00 0.00 78 GLU A CA 16
ATOM 27632 C C . GLU A 1 78 ? -32.102 16.270 -13.654 1.00 0.00 78 GLU A C 16
ATOM 27633 O O . GLU A 1 78 ? -33.272 16.592 -13.587 1.00 0.00 78 GLU A O 16
ATOM 27645 N N . THR A 1 79 ? -31.481 15.762 -12.626 1.00 0.00 79 THR A N 16
ATOM 27646 C CA . THR A 1 79 ? -32.208 15.564 -11.339 1.00 0.00 79 THR A CA 16
ATOM 27647 C C . THR A 1 79 ? -31.935 16.736 -10.391 1.00 0.00 79 THR A C 16
ATOM 27648 O O . THR A 1 79 ? -32.774 17.591 -10.188 1.00 0.00 79 THR A O 16
ATOM 27659 N N . GLY A 1 80 ? -30.768 16.782 -9.811 1.00 0.00 80 GLY A N 16
ATOM 27660 C CA . GLY A 1 80 ? -30.444 17.898 -8.877 1.00 0.00 80 GLY A CA 16
ATOM 27661 C C . GLY A 1 80 ? -30.224 17.340 -7.471 1.00 0.00 80 GLY A C 16
ATOM 27662 O O . GLY A 1 80 ? -30.592 17.949 -6.486 1.00 0.00 80 GLY A O 16
ATOM 27666 N N . PHE A 1 81 ? -29.627 16.183 -7.367 1.00 0.00 81 PHE A N 16
ATOM 27667 C CA . PHE A 1 81 ? -29.384 15.585 -6.023 1.00 0.00 81 PHE A CA 16
ATOM 27668 C C . PHE A 1 81 ? -27.998 15.982 -5.510 1.00 0.00 81 PHE A C 16
ATOM 27669 O O . PHE A 1 81 ? -27.024 15.287 -5.721 1.00 0.00 81 PHE A O 16
ATOM 27686 N N . SER A 1 82 ? -27.900 17.096 -4.836 1.00 0.00 82 SER A N 16
ATOM 27687 C CA . SER A 1 82 ? -26.576 17.535 -4.310 1.00 0.00 82 SER A CA 16
ATOM 27688 C C . SER A 1 82 ? -25.894 16.384 -3.566 1.00 0.00 82 SER A C 16
ATOM 27689 O O . SER A 1 82 ? -26.513 15.678 -2.795 1.00 0.00 82 SER A O 16
ATOM 27697 N N . LEU A 1 83 ? -24.624 16.189 -3.793 1.00 0.00 83 LEU A N 16
ATOM 27698 C CA . LEU A 1 83 ? -23.905 15.082 -3.099 1.00 0.00 83 LEU A CA 16
ATOM 27699 C C . LEU A 1 83 ? -24.291 15.045 -1.617 1.00 0.00 83 LEU A C 16
ATOM 27700 O O . LEU A 1 83 ? -24.330 13.998 -1.002 1.00 0.00 83 LEU A O 16
ATOM 27716 N N . GLU A 1 84 ? -24.578 16.180 -1.041 1.00 0.00 84 GLU A N 16
ATOM 27717 C CA . GLU A 1 84 ? -24.962 16.208 0.400 1.00 0.00 84 GLU A CA 16
ATOM 27718 C C . GLU A 1 84 ? -26.129 15.251 0.656 1.00 0.00 84 GLU A C 16
ATOM 27719 O O . GLU A 1 84 ? -26.063 14.391 1.512 1.00 0.00 84 GLU A O 16
ATOM 27731 N N . LYS A 1 85 ? -27.197 15.393 -0.079 1.00 0.00 85 LYS A N 16
ATOM 27732 C CA . LYS A 1 85 ? -28.368 14.491 0.123 1.00 0.00 85 LYS A CA 16
ATOM 27733 C C . LYS A 1 85 ? -27.967 13.037 -0.140 1.00 0.00 85 LYS A C 16
ATOM 27734 O O . LYS A 1 85 ? -28.250 12.152 0.643 1.00 0.00 85 LYS A O 16
ATOM 27753 N N . ILE A 1 86 ? -27.309 12.784 -1.239 1.00 0.00 86 ILE A N 16
ATOM 27754 C CA . ILE A 1 86 ? -26.891 11.386 -1.552 1.00 0.00 86 ILE A CA 16
ATOM 27755 C C . ILE A 1 86 ? -26.108 10.794 -0.377 1.00 0.00 86 ILE A C 16
ATOM 27756 O O . ILE A 1 86 ? -26.120 9.600 -0.150 1.00 0.00 86 ILE A O 16
ATOM 27772 N N . TYR A 1 87 ? -25.427 11.618 0.371 1.00 0.00 87 TYR A N 16
ATOM 27773 C CA . TYR A 1 87 ? -24.643 11.101 1.530 1.00 0.00 87 TYR A CA 16
ATOM 27774 C C . TYR A 1 87 ? -25.576 10.786 2.702 1.00 0.00 87 TYR A C 16
ATOM 27775 O O . TYR A 1 87 ? -25.466 9.754 3.335 1.00 0.00 87 TYR A O 16
ATOM 27793 N N . GLN A 1 88 ? -26.491 11.667 2.999 1.00 0.00 88 GLN A N 16
ATOM 27794 C CA . GLN A 1 88 ? -27.427 11.416 4.132 1.00 0.00 88 GLN A CA 16
ATOM 27795 C C . GLN A 1 88 ? -28.215 10.125 3.893 1.00 0.00 88 GLN A C 16
ATOM 27796 O O . GLN A 1 88 ? -28.548 9.409 4.817 1.00 0.00 88 GLN A O 16
ATOM 27810 N N . LEU A 1 89 ? -28.518 9.823 2.660 1.00 0.00 89 LEU A N 16
ATOM 27811 C CA . LEU A 1 89 ? -29.284 8.579 2.364 1.00 0.00 89 LEU A CA 16
ATOM 27812 C C . LEU A 1 89 ? -28.331 7.388 2.235 1.00 0.00 89 LEU A C 16
ATOM 27813 O O . LEU A 1 89 ? -28.377 6.456 3.012 1.00 0.00 89 LEU A O 16
ATOM 27829 N N . PHE A 1 90 ? -27.466 7.411 1.257 1.00 0.00 90 PHE A N 16
ATOM 27830 C CA . PHE A 1 90 ? -26.511 6.278 1.078 1.00 0.00 90 PHE A CA 16
ATOM 27831 C C . PHE A 1 90 ? -25.133 6.656 1.628 1.00 0.00 90 PHE A C 16
ATOM 27832 O O . PHE A 1 90 ? -24.416 7.434 1.029 1.00 0.00 90 PHE A O 16
ATOM 27849 N N . PRO A 1 91 ? -24.808 6.085 2.755 1.00 0.00 91 PRO A N 16
ATOM 27850 C CA . PRO A 1 91 ? -23.502 6.358 3.401 1.00 0.00 91 PRO A CA 16
ATOM 27851 C C . PRO A 1 91 ? -22.372 5.655 2.643 1.00 0.00 91 PRO A C 16
ATOM 27852 O O . PRO A 1 91 ? -21.288 6.185 2.495 1.00 0.00 91 PRO A O 16
ATOM 27863 N N . SER A 1 92 ? -22.615 4.466 2.165 1.00 0.00 92 SER A N 16
ATOM 27864 C CA . SER A 1 92 ? -21.554 3.730 1.419 1.00 0.00 92 SER A CA 16
ATOM 27865 C C . SER A 1 92 ? -20.936 4.632 0.348 1.00 0.00 92 SER A C 16
ATOM 27866 O O . SER A 1 92 ? -19.786 4.485 -0.016 1.00 0.00 92 SER A O 16
ATOM 27874 N N . GLY A 1 93 ? -21.692 5.566 -0.163 1.00 0.00 93 GLY A N 16
ATOM 27875 C CA . GLY A 1 93 ? -21.149 6.476 -1.211 1.00 0.00 93 GLY A CA 16
ATOM 27876 C C . GLY A 1 93 ? -21.743 6.103 -2.569 1.00 0.00 93 GLY A C 16
ATOM 27877 O O . GLY A 1 93 ? -22.090 4.962 -2.804 1.00 0.00 93 GLY A O 16
ATOM 27881 N N . PRO A 1 94 ? -21.840 7.086 -3.422 1.00 0.00 94 PRO A N 16
ATOM 27882 C CA . PRO A 1 94 ? -22.400 6.865 -4.778 1.00 0.00 94 PRO A CA 16
ATOM 27883 C C . PRO A 1 94 ? -21.400 6.103 -5.652 1.00 0.00 94 PRO A C 16
ATOM 27884 O O . PRO A 1 94 ? -20.395 5.612 -5.178 1.00 0.00 94 PRO A O 16
ATOM 27895 N N . ALA A 1 95 ? -21.669 6.003 -6.926 1.00 0.00 95 ALA A N 16
ATOM 27896 C CA . ALA A 1 95 ? -20.738 5.275 -7.840 1.00 0.00 95 ALA A CA 16
ATOM 27897 C C . ALA A 1 95 ? -20.720 3.780 -7.504 1.00 0.00 95 ALA A C 16
ATOM 27898 O O . ALA A 1 95 ? -21.418 2.992 -8.108 1.00 0.00 95 ALA A O 16
ATOM 27905 N N . HIS A 1 96 ? -19.925 3.380 -6.548 1.00 0.00 96 HIS A N 16
ATOM 27906 C CA . HIS A 1 96 ? -19.864 1.935 -6.184 1.00 0.00 96 HIS A CA 16
ATOM 27907 C C . HIS A 1 96 ? -21.120 1.527 -5.407 1.00 0.00 96 HIS A C 16
ATOM 27908 O O . HIS A 1 96 ? -21.598 0.415 -5.522 1.00 0.00 96 HIS A O 16
ATOM 27922 N N . GLY A 1 97 ? -21.655 2.414 -4.613 1.00 0.00 97 GLY A N 16
ATOM 27923 C CA . GLY A 1 97 ? -22.875 2.070 -3.828 1.00 0.00 97 GLY A CA 16
ATOM 27924 C C . GLY A 1 97 ? -24.086 1.993 -4.761 1.00 0.00 97 GLY A C 16
ATOM 27925 O O . GLY A 1 97 ? -24.745 0.977 -4.856 1.00 0.00 97 GLY A O 16
ATOM 27929 N N . ALA A 1 98 ? -24.386 3.061 -5.449 1.00 0.00 98 ALA A N 16
ATOM 27930 C CA . ALA A 1 98 ? -25.557 3.049 -6.373 1.00 0.00 98 ALA A CA 16
ATOM 27931 C C . ALA A 1 98 ? -25.444 1.885 -7.362 1.00 0.00 98 ALA A C 16
ATOM 27932 O O . ALA A 1 98 ? -26.400 1.177 -7.612 1.00 0.00 98 ALA A O 16
ATOM 27939 N N . CYS A 1 99 ? -24.286 1.683 -7.928 1.00 0.00 99 CYS A N 16
ATOM 27940 C CA . CYS A 1 99 ? -24.118 0.565 -8.902 1.00 0.00 99 CYS A CA 16
ATOM 27941 C C . CYS A 1 99 ? -24.397 -0.779 -8.223 1.00 0.00 99 CYS A C 16
ATOM 27942 O O . CYS A 1 99 ? -25.170 -1.582 -8.708 1.00 0.00 99 CYS A O 16
ATOM 27949 N N . LYS A 1 100 ? -23.774 -1.030 -7.103 1.00 0.00 100 LYS A N 16
ATOM 27950 C CA . LYS A 1 100 ? -24.004 -2.323 -6.396 1.00 0.00 100 LYS A CA 16
ATOM 27951 C C . LYS A 1 100 ? -25.505 -2.599 -6.269 1.00 0.00 100 LYS A C 16
ATOM 27952 O O . LYS A 1 100 ? -25.978 -3.670 -6.595 1.00 0.00 100 LYS A O 16
ATOM 27971 N N . VAL A 1 101 ? -26.255 -1.644 -5.794 1.00 0.00 101 VAL A N 16
ATOM 27972 C CA . VAL A 1 101 ? -27.723 -1.855 -5.643 1.00 0.00 101 VAL A CA 16
ATOM 27973 C C . VAL A 1 101 ? -28.377 -2.063 -7.013 1.00 0.00 101 VAL A C 16
ATOM 27974 O O . VAL A 1 101 ? -29.309 -2.829 -7.156 1.00 0.00 101 VAL A O 16
ATOM 27987 N N . ALA A 1 102 ? -27.897 -1.386 -8.019 1.00 0.00 102 ALA A N 16
ATOM 27988 C CA . ALA A 1 102 ? -28.492 -1.546 -9.377 1.00 0.00 102 ALA A CA 16
ATOM 27989 C C . ALA A 1 102 ? -28.271 -2.972 -9.889 1.00 0.00 102 ALA A C 16
ATOM 27990 O O . ALA A 1 102 ? -29.037 -3.483 -10.681 1.00 0.00 102 ALA A O 16
ATOM 27997 N N . GLY A 1 103 ? -27.228 -3.617 -9.443 1.00 0.00 103 GLY A N 16
ATOM 27998 C CA . GLY A 1 103 ? -26.959 -5.008 -9.906 1.00 0.00 103 GLY A CA 16
ATOM 27999 C C . GLY A 1 103 ? -26.327 -4.970 -11.298 1.00 0.00 103 GLY A C 16
ATOM 28000 O O . GLY A 1 103 ? -26.589 -5.815 -12.132 1.00 0.00 103 GLY A O 16
ATOM 28004 N N . ALA A 1 104 ? -25.498 -3.997 -11.557 1.00 0.00 104 ALA A N 16
ATOM 28005 C CA . ALA A 1 104 ? -24.850 -3.905 -12.898 1.00 0.00 104 ALA A CA 16
ATOM 28006 C C . ALA A 1 104 ? -23.525 -4.676 -12.899 1.00 0.00 104 ALA A C 16
ATOM 28007 O O . ALA A 1 104 ? -22.677 -4.452 -12.057 1.00 0.00 104 ALA A O 16
ATOM 28014 N N . PRO A 1 105 ? -23.391 -5.561 -13.850 1.00 0.00 105 PRO A N 16
ATOM 28015 C CA . PRO A 1 105 ? -22.155 -6.374 -13.964 1.00 0.00 105 PRO A CA 16
ATOM 28016 C C . PRO A 1 105 ? -21.003 -5.520 -14.499 1.00 0.00 105 PRO A C 16
ATOM 28017 O O . PRO A 1 105 ? -21.142 -4.819 -15.481 1.00 0.00 105 PRO A O 16
ATOM 28028 N N . LYS A 1 106 ? -19.866 -5.572 -13.860 1.00 0.00 106 LYS A N 16
ATOM 28029 C CA . LYS A 1 106 ? -18.708 -4.761 -14.334 1.00 0.00 106 LYS A CA 16
ATOM 28030 C C . LYS A 1 106 ? -17.589 -5.679 -14.837 1.00 0.00 106 LYS A C 16
ATOM 28031 O O . LYS A 1 106 ? -16.969 -6.382 -14.064 1.00 0.00 106 LYS A O 16
ATOM 28050 N N . PRO A 1 107 ? -17.368 -5.638 -16.123 1.00 0.00 107 PRO A N 16
ATOM 28051 C CA . PRO A 1 107 ? -16.312 -6.477 -16.742 1.00 0.00 107 PRO A CA 16
ATOM 28052 C C . PRO A 1 107 ? -14.924 -5.930 -16.395 1.00 0.00 107 PRO A C 16
ATOM 28053 O O . PRO A 1 107 ? -14.352 -5.151 -17.131 1.00 0.00 107 PRO A O 16
ATOM 28064 N N . THR A 1 108 ? -14.381 -6.330 -15.278 1.00 0.00 108 THR A N 16
ATOM 28065 C CA . THR A 1 108 ? -13.031 -5.833 -14.884 1.00 0.00 108 THR A CA 16
ATOM 28066 C C . THR A 1 108 ? -12.016 -6.124 -15.991 1.00 0.00 108 THR A C 16
ATOM 28067 O O . THR A 1 108 ? -11.757 -7.264 -16.326 1.00 0.00 108 THR A O 16
ATOM 28078 N N . GLY A 1 109 ? -11.437 -5.104 -16.564 1.00 0.00 109 GLY A N 16
ATOM 28079 C CA . GLY A 1 109 ? -10.440 -5.324 -17.647 1.00 0.00 109 GLY A CA 16
ATOM 28080 C C . GLY A 1 109 ? -9.212 -6.033 -17.075 1.00 0.00 109 GLY A C 16
ATOM 28081 O O . GLY A 1 109 ? -8.320 -5.412 -16.532 1.00 0.00 109 GLY A O 16
ATOM 28085 N N . CYS A 1 110 ? -9.158 -7.332 -17.192 1.00 0.00 110 CYS A N 16
ATOM 28086 C CA . CYS A 1 110 ? -7.986 -8.081 -16.653 1.00 0.00 110 CYS A CA 16
ATOM 28087 C C . CYS A 1 110 ? -6.685 -7.501 -17.214 1.00 0.00 110 CYS A C 16
ATOM 28088 O O . CYS A 1 110 ? -6.694 -6.555 -17.977 1.00 0.00 110 CYS A O 16
ATOM 28096 N N . VAL A 1 111 ? -5.567 -8.060 -16.841 1.00 0.00 111 VAL A N 16
ATOM 28097 C CA . VAL A 1 111 ? -4.266 -7.540 -17.353 1.00 0.00 111 VAL A CA 16
ATOM 28098 C C . VAL A 1 111 ? -3.519 -8.637 -18.114 1.00 0.00 111 VAL A C 16
ATOM 28099 O O . VAL A 1 111 ? -3.041 -9.558 -17.470 1.00 0.00 111 VAL A O 16
ATOM 28113 N N . MET A 1 1 ? -27.476 -9.611 12.086 1.00 0.00 1 MET A N 17
ATOM 28114 C CA . MET A 1 1 ? -27.617 -10.749 11.132 1.00 0.00 1 MET A CA 17
ATOM 28115 C C . MET A 1 1 ? -26.718 -10.531 9.912 1.00 0.00 1 MET A C 17
ATOM 28116 O O . MET A 1 1 ? -27.176 -10.098 8.872 1.00 0.00 1 MET A O 17
ATOM 28132 N N . PRO A 1 2 ? -25.462 -10.841 10.084 1.00 0.00 2 PRO A N 17
ATOM 28133 C CA . PRO A 1 2 ? -24.480 -10.679 8.985 1.00 0.00 2 PRO A CA 17
ATOM 28134 C C . PRO A 1 2 ? -24.696 -11.750 7.911 1.00 0.00 2 PRO A C 17
ATOM 28135 O O . PRO A 1 2 ? -25.403 -12.716 8.119 1.00 0.00 2 PRO A O 17
ATOM 28146 N N . VAL A 1 3 ? -24.093 -11.586 6.765 1.00 0.00 3 VAL A N 17
ATOM 28147 C CA . VAL A 1 3 ? -24.265 -12.594 5.679 1.00 0.00 3 VAL A CA 17
ATOM 28148 C C . VAL A 1 3 ? -22.985 -13.418 5.512 1.00 0.00 3 VAL A C 17
ATOM 28149 O O . VAL A 1 3 ? -23.018 -14.550 5.074 1.00 0.00 3 VAL A O 17
ATOM 28162 N N . LYS A 1 4 ? -21.858 -12.857 5.856 1.00 0.00 4 LYS A N 17
ATOM 28163 C CA . LYS A 1 4 ? -20.578 -13.609 5.716 1.00 0.00 4 LYS A CA 17
ATOM 28164 C C . LYS A 1 4 ? -20.427 -14.135 4.284 1.00 0.00 4 LYS A C 17
ATOM 28165 O O . LYS A 1 4 ? -20.958 -15.170 3.934 1.00 0.00 4 LYS A O 17
ATOM 28184 N N . CYS A 1 5 ? -19.707 -13.430 3.455 1.00 0.00 5 CYS A N 17
ATOM 28185 C CA . CYS A 1 5 ? -19.524 -13.891 2.049 1.00 0.00 5 CYS A CA 17
ATOM 28186 C C . CYS A 1 5 ? -18.193 -14.642 1.906 1.00 0.00 5 CYS A C 17
ATOM 28187 O O . CYS A 1 5 ? -17.294 -14.454 2.700 1.00 0.00 5 CYS A O 17
ATOM 28194 N N . PRO A 1 6 ? -18.105 -15.469 0.891 1.00 0.00 6 PRO A N 17
ATOM 28195 C CA . PRO A 1 6 ? -19.235 -15.667 -0.055 1.00 0.00 6 PRO A CA 17
ATOM 28196 C C . PRO A 1 6 ? -20.324 -16.531 0.588 1.00 0.00 6 PRO A C 17
ATOM 28197 O O . PRO A 1 6 ? -20.140 -17.091 1.649 1.00 0.00 6 PRO A O 17
ATOM 28208 N N . GLY A 1 7 ? -21.458 -16.641 -0.047 1.00 0.00 7 GLY A N 17
ATOM 28209 C CA . GLY A 1 7 ? -22.556 -17.470 0.530 1.00 0.00 7 GLY A CA 17
ATOM 28210 C C . GLY A 1 7 ? -23.742 -17.495 -0.437 1.00 0.00 7 GLY A C 17
ATOM 28211 O O . GLY A 1 7 ? -23.965 -16.565 -1.185 1.00 0.00 7 GLY A O 17
ATOM 28215 N N . GLU A 1 8 ? -24.503 -18.556 -0.427 1.00 0.00 8 GLU A N 17
ATOM 28216 C CA . GLU A 1 8 ? -25.675 -18.639 -1.347 1.00 0.00 8 GLU A CA 17
ATOM 28217 C C . GLU A 1 8 ? -26.978 -18.456 -0.565 1.00 0.00 8 GLU A C 17
ATOM 28218 O O . GLU A 1 8 ? -27.149 -18.998 0.510 1.00 0.00 8 GLU A O 17
ATOM 28230 N N . TYR A 1 9 ? -27.897 -17.697 -1.094 1.00 0.00 9 TYR A N 17
ATOM 28231 C CA . TYR A 1 9 ? -29.189 -17.480 -0.381 1.00 0.00 9 TYR A CA 17
ATOM 28232 C C . TYR A 1 9 ? -30.360 -17.622 -1.356 1.00 0.00 9 TYR A C 17
ATOM 28233 O O . TYR A 1 9 ? -30.176 -17.708 -2.555 1.00 0.00 9 TYR A O 17
ATOM 28251 N N . GLN A 1 10 ? -31.564 -17.646 -0.852 1.00 0.00 10 GLN A N 17
ATOM 28252 C CA . GLN A 1 10 ? -32.744 -17.782 -1.753 1.00 0.00 10 GLN A CA 17
ATOM 28253 C C . GLN A 1 10 ? -33.773 -16.690 -1.448 1.00 0.00 10 GLN A C 17
ATOM 28254 O O . GLN A 1 10 ? -34.010 -16.348 -0.306 1.00 0.00 10 GLN A O 17
ATOM 28268 N N . VAL A 1 11 ? -34.386 -16.144 -2.461 1.00 0.00 11 VAL A N 17
ATOM 28269 C CA . VAL A 1 11 ? -35.401 -15.075 -2.231 1.00 0.00 11 VAL A CA 17
ATOM 28270 C C . VAL A 1 11 ? -36.741 -15.482 -2.850 1.00 0.00 11 VAL A C 17
ATOM 28271 O O . VAL A 1 11 ? -36.954 -15.344 -4.038 1.00 0.00 11 VAL A O 17
ATOM 28284 N N . ASP A 1 12 ? -37.645 -15.983 -2.053 1.00 0.00 12 ASP A N 17
ATOM 28285 C CA . ASP A 1 12 ? -38.970 -16.400 -2.597 1.00 0.00 12 ASP A CA 17
ATOM 28286 C C . ASP A 1 12 ? -38.781 -17.412 -3.729 1.00 0.00 12 ASP A C 17
ATOM 28287 O O . ASP A 1 12 ? -38.761 -18.607 -3.508 1.00 0.00 12 ASP A O 17
ATOM 28296 N N . GLY A 1 13 ? -38.640 -16.945 -4.939 1.00 0.00 13 GLY A N 17
ATOM 28297 C CA . GLY A 1 13 ? -38.450 -17.882 -6.083 1.00 0.00 13 GLY A CA 17
ATOM 28298 C C . GLY A 1 13 ? -37.257 -17.425 -6.925 1.00 0.00 13 GLY A C 17
ATOM 28299 O O . GLY A 1 13 ? -37.397 -17.087 -8.084 1.00 0.00 13 GLY A O 17
ATOM 28303 N N . LYS A 1 14 ? -36.085 -17.414 -6.352 1.00 0.00 14 LYS A N 17
ATOM 28304 C CA . LYS A 1 14 ? -34.884 -16.979 -7.121 1.00 0.00 14 LYS A CA 17
ATOM 28305 C C . LYS A 1 14 ? -33.606 -17.410 -6.396 1.00 0.00 14 LYS A C 17
ATOM 28306 O O . LYS A 1 14 ? -33.604 -17.639 -5.203 1.00 0.00 14 LYS A O 17
ATOM 28325 N N . LYS A 1 15 ? -32.518 -17.526 -7.108 1.00 0.00 15 LYS A N 17
ATOM 28326 C CA . LYS A 1 15 ? -31.243 -17.944 -6.460 1.00 0.00 15 LYS A CA 17
ATOM 28327 C C . LYS A 1 15 ? -30.217 -16.809 -6.524 1.00 0.00 15 LYS A C 17
ATOM 28328 O O . LYS A 1 15 ? -30.025 -16.190 -7.551 1.00 0.00 15 LYS A O 17
ATOM 28347 N N . VAL A 1 16 ? -29.556 -16.532 -5.433 1.00 0.00 16 VAL A N 17
ATOM 28348 C CA . VAL A 1 16 ? -28.542 -15.438 -5.432 1.00 0.00 16 VAL A CA 17
ATOM 28349 C C . VAL A 1 16 ? -27.204 -15.958 -4.900 1.00 0.00 16 VAL A C 17
ATOM 28350 O O . VAL A 1 16 ? -27.125 -16.498 -3.816 1.00 0.00 16 VAL A O 17
ATOM 28363 N N . ILE A 1 17 ? -26.150 -15.802 -5.655 1.00 0.00 17 ILE A N 17
ATOM 28364 C CA . ILE A 1 17 ? -24.821 -16.291 -5.188 1.00 0.00 17 ILE A CA 17
ATOM 28365 C C . ILE A 1 17 ? -23.938 -15.112 -4.769 1.00 0.00 17 ILE A C 17
ATOM 28366 O O . ILE A 1 17 ? -23.317 -14.466 -5.589 1.00 0.00 17 ILE A O 17
ATOM 28382 N N . LEU A 1 18 ? -23.877 -14.828 -3.496 1.00 0.00 18 LEU A N 17
ATOM 28383 C CA . LEU A 1 18 ? -23.034 -13.693 -3.024 1.00 0.00 18 LEU A CA 17
ATOM 28384 C C . LEU A 1 18 ? -21.551 -14.008 -3.241 1.00 0.00 18 LEU A C 17
ATOM 28385 O O . LEU A 1 18 ? -20.978 -14.837 -2.560 1.00 0.00 18 LEU A O 17
ATOM 28401 N N . ASP A 1 19 ? -20.928 -13.353 -4.181 1.00 0.00 19 ASP A N 17
ATOM 28402 C CA . ASP A 1 19 ? -19.483 -13.614 -4.438 1.00 0.00 19 ASP A CA 17
ATOM 28403 C C . ASP A 1 19 ? -18.697 -13.561 -3.125 1.00 0.00 19 ASP A C 17
ATOM 28404 O O . ASP A 1 19 ? -19.252 -13.336 -2.068 1.00 0.00 19 ASP A O 17
ATOM 28413 N N . GLU A 1 20 ? -17.410 -13.767 -3.183 1.00 0.00 20 GLU A N 17
ATOM 28414 C CA . GLU A 1 20 ? -16.593 -13.727 -1.936 1.00 0.00 20 GLU A CA 17
ATOM 28415 C C . GLU A 1 20 ? -16.655 -12.332 -1.307 1.00 0.00 20 GLU A C 17
ATOM 28416 O O . GLU A 1 20 ? -16.306 -12.143 -0.159 1.00 0.00 20 GLU A O 17
ATOM 28428 N N . ASP A 1 21 ? -17.094 -11.355 -2.052 1.00 0.00 21 ASP A N 17
ATOM 28429 C CA . ASP A 1 21 ? -17.177 -9.973 -1.496 1.00 0.00 21 ASP A CA 17
ATOM 28430 C C . ASP A 1 21 ? -18.632 -9.498 -1.471 1.00 0.00 21 ASP A C 17
ATOM 28431 O O . ASP A 1 21 ? -18.931 -8.367 -1.797 1.00 0.00 21 ASP A O 17
ATOM 28440 N N . CYS A 1 22 ? -19.540 -10.354 -1.085 1.00 0.00 22 CYS A N 17
ATOM 28441 C CA . CYS A 1 22 ? -20.975 -9.948 -1.039 1.00 0.00 22 CYS A CA 17
ATOM 28442 C C . CYS A 1 22 ? -21.371 -9.254 -2.346 1.00 0.00 22 CYS A C 17
ATOM 28443 O O . CYS A 1 22 ? -21.946 -8.183 -2.340 1.00 0.00 22 CYS A O 17
ATOM 28450 N N . PHE A 1 23 ? -21.067 -9.853 -3.464 1.00 0.00 23 PHE A N 17
ATOM 28451 C CA . PHE A 1 23 ? -21.426 -9.225 -4.769 1.00 0.00 23 PHE A CA 17
ATOM 28452 C C . PHE A 1 23 ? -22.547 -10.016 -5.447 1.00 0.00 23 PHE A C 17
ATOM 28453 O O . PHE A 1 23 ? -22.799 -11.159 -5.123 1.00 0.00 23 PHE A O 17
ATOM 28470 N N . MET A 1 24 ? -23.223 -9.414 -6.388 1.00 0.00 24 MET A N 17
ATOM 28471 C CA . MET A 1 24 ? -24.327 -10.131 -7.088 1.00 0.00 24 MET A CA 17
ATOM 28472 C C . MET A 1 24 ? -23.784 -10.873 -8.312 1.00 0.00 24 MET A C 17
ATOM 28473 O O . MET A 1 24 ? -23.416 -10.272 -9.301 1.00 0.00 24 MET A O 17
ATOM 28487 N N . GLN A 1 25 ? -23.731 -12.175 -8.253 1.00 0.00 25 GLN A N 17
ATOM 28488 C CA . GLN A 1 25 ? -23.212 -12.953 -9.414 1.00 0.00 25 GLN A CA 17
ATOM 28489 C C . GLN A 1 25 ? -24.326 -13.175 -10.441 1.00 0.00 25 GLN A C 17
ATOM 28490 O O . GLN A 1 25 ? -24.145 -13.856 -11.430 1.00 0.00 25 GLN A O 17
ATOM 28504 N N . ASN A 1 26 ? -25.477 -12.603 -10.213 1.00 0.00 26 ASN A N 17
ATOM 28505 C CA . ASN A 1 26 ? -26.601 -12.780 -11.176 1.00 0.00 26 ASN A CA 17
ATOM 28506 C C . ASN A 1 26 ? -27.231 -11.424 -11.509 1.00 0.00 26 ASN A C 17
ATOM 28507 O O . ASN A 1 26 ? -28.429 -11.253 -11.408 1.00 0.00 26 ASN A O 17
ATOM 28518 N N . PRO A 1 27 ? -26.392 -10.503 -11.897 1.00 0.00 27 PRO A N 17
ATOM 28519 C CA . PRO A 1 27 ? -26.863 -9.141 -12.251 1.00 0.00 27 PRO A CA 17
ATOM 28520 C C . PRO A 1 27 ? -27.605 -9.162 -13.592 1.00 0.00 27 PRO A C 17
ATOM 28521 O O . PRO A 1 27 ? -28.278 -8.218 -13.955 1.00 0.00 27 PRO A O 17
ATOM 28532 N N . GLU A 1 28 ? -27.486 -10.232 -14.330 1.00 0.00 28 GLU A N 17
ATOM 28533 C CA . GLU A 1 28 ? -28.184 -10.311 -15.646 1.00 0.00 28 GLU A CA 17
ATOM 28534 C C . GLU A 1 28 ? -29.698 -10.198 -15.449 1.00 0.00 28 GLU A C 17
ATOM 28535 O O . GLU A 1 28 ? -30.392 -9.590 -16.240 1.00 0.00 28 GLU A O 17
ATOM 28547 N N . ASP A 1 29 ? -30.215 -10.779 -14.402 1.00 0.00 29 ASP A N 17
ATOM 28548 C CA . ASP A 1 29 ? -31.684 -10.705 -14.155 1.00 0.00 29 ASP A CA 17
ATOM 28549 C C . ASP A 1 29 ? -32.001 -9.560 -13.190 1.00 0.00 29 ASP A C 17
ATOM 28550 O O . ASP A 1 29 ? -32.561 -8.551 -13.570 1.00 0.00 29 ASP A O 17
ATOM 28559 N N . TRP A 1 30 ? -31.647 -9.708 -11.942 1.00 0.00 30 TRP A N 17
ATOM 28560 C CA . TRP A 1 30 ? -31.928 -8.627 -10.954 1.00 0.00 30 TRP A CA 17
ATOM 28561 C C . TRP A 1 30 ? -33.423 -8.294 -10.947 1.00 0.00 30 TRP A C 17
ATOM 28562 O O . TRP A 1 30 ? -34.150 -8.640 -11.856 1.00 0.00 30 TRP A O 17
ATOM 28583 N N . ASP A 1 31 ? -33.885 -7.624 -9.927 1.00 0.00 31 ASP A N 17
ATOM 28584 C CA . ASP A 1 31 ? -35.332 -7.270 -9.862 1.00 0.00 31 ASP A CA 17
ATOM 28585 C C . ASP A 1 31 ? -35.595 -6.342 -8.674 1.00 0.00 31 ASP A C 17
ATOM 28586 O O . ASP A 1 31 ? -34.681 -5.891 -8.013 1.00 0.00 31 ASP A O 17
ATOM 28595 N N . GLU A 1 32 ? -36.837 -6.055 -8.397 1.00 0.00 32 GLU A N 17
ATOM 28596 C CA . GLU A 1 32 ? -37.157 -5.157 -7.250 1.00 0.00 32 GLU A CA 17
ATOM 28597 C C . GLU A 1 32 ? -36.899 -5.881 -5.927 1.00 0.00 32 GLU A C 17
ATOM 28598 O O . GLU A 1 32 ? -36.372 -5.314 -4.990 1.00 0.00 32 GLU A O 17
ATOM 28610 N N . LYS A 1 33 ? -37.265 -7.130 -5.843 1.00 0.00 33 LYS A N 17
ATOM 28611 C CA . LYS A 1 33 ? -37.040 -7.891 -4.580 1.00 0.00 33 LYS A CA 17
ATOM 28612 C C . LYS A 1 33 ? -35.544 -8.149 -4.378 1.00 0.00 33 LYS A C 17
ATOM 28613 O O . LYS A 1 33 ? -35.057 -8.198 -3.266 1.00 0.00 33 LYS A O 17
ATOM 28632 N N . VAL A 1 34 ? -34.811 -8.314 -5.446 1.00 0.00 34 VAL A N 17
ATOM 28633 C CA . VAL A 1 34 ? -33.348 -8.569 -5.315 1.00 0.00 34 VAL A CA 17
ATOM 28634 C C . VAL A 1 34 ? -32.635 -7.307 -4.824 1.00 0.00 34 VAL A C 17
ATOM 28635 O O . VAL A 1 34 ? -31.883 -7.339 -3.870 1.00 0.00 34 VAL A O 17
ATOM 28648 N N . ALA A 1 35 ? -32.865 -6.195 -5.467 1.00 0.00 35 ALA A N 17
ATOM 28649 C CA . ALA A 1 35 ? -32.199 -4.933 -5.035 1.00 0.00 35 ALA A CA 17
ATOM 28650 C C . ALA A 1 35 ? -32.585 -4.603 -3.590 1.00 0.00 35 ALA A C 17
ATOM 28651 O O . ALA A 1 35 ? -31.738 -4.416 -2.739 1.00 0.00 35 ALA A O 17
ATOM 28658 N N . GLU A 1 36 ? -33.856 -4.528 -3.310 1.00 0.00 36 GLU A N 17
ATOM 28659 C CA . GLU A 1 36 ? -34.298 -4.210 -1.921 1.00 0.00 36 GLU A CA 17
ATOM 28660 C C . GLU A 1 36 ? -33.683 -5.202 -0.930 1.00 0.00 36 GLU A C 17
ATOM 28661 O O . GLU A 1 36 ? -33.274 -4.838 0.154 1.00 0.00 36 GLU A O 17
ATOM 28673 N N . TRP A 1 37 ? -33.615 -6.453 -1.295 1.00 0.00 37 TRP A N 17
ATOM 28674 C CA . TRP A 1 37 ? -33.027 -7.468 -0.373 1.00 0.00 37 TRP A CA 17
ATOM 28675 C C . TRP A 1 37 ? -31.542 -7.173 -0.140 1.00 0.00 37 TRP A C 17
ATOM 28676 O O . TRP A 1 37 ? -31.006 -7.441 0.918 1.00 0.00 37 TRP A O 17
ATOM 28697 N N . LEU A 1 38 ? -30.875 -6.625 -1.117 1.00 0.00 38 LEU A N 17
ATOM 28698 C CA . LEU A 1 38 ? -29.426 -6.315 -0.950 1.00 0.00 38 LEU A CA 17
ATOM 28699 C C . LEU A 1 38 ? -29.240 -5.147 0.022 1.00 0.00 38 LEU A C 17
ATOM 28700 O O . LEU A 1 38 ? -28.388 -5.177 0.888 1.00 0.00 38 LEU A O 17
ATOM 28716 N N . ALA A 1 39 ? -30.030 -4.118 -0.116 1.00 0.00 39 ALA A N 17
ATOM 28717 C CA . ALA A 1 39 ? -29.898 -2.948 0.799 1.00 0.00 39 ALA A CA 17
ATOM 28718 C C . ALA A 1 39 ? -30.359 -3.320 2.210 1.00 0.00 39 ALA A C 17
ATOM 28719 O O . ALA A 1 39 ? -29.877 -2.790 3.191 1.00 0.00 39 ALA A O 17
ATOM 28726 N N . ARG A 1 40 ? -31.291 -4.226 2.320 1.00 0.00 40 ARG A N 17
ATOM 28727 C CA . ARG A 1 40 ? -31.785 -4.629 3.669 1.00 0.00 40 ARG A CA 17
ATOM 28728 C C . ARG A 1 40 ? -30.777 -5.558 4.351 1.00 0.00 40 ARG A C 17
ATOM 28729 O O . ARG A 1 40 ? -30.588 -5.511 5.551 1.00 0.00 40 ARG A O 17
ATOM 28750 N N . GLU A 1 41 ? -30.131 -6.405 3.598 1.00 0.00 41 GLU A N 17
ATOM 28751 C CA . GLU A 1 41 ? -29.139 -7.339 4.207 1.00 0.00 41 GLU A CA 17
ATOM 28752 C C . GLU A 1 41 ? -27.830 -6.606 4.517 1.00 0.00 41 GLU A C 17
ATOM 28753 O O . GLU A 1 41 ? -27.094 -6.986 5.406 1.00 0.00 41 GLU A O 17
ATOM 28765 N N . LEU A 1 42 ? -27.531 -5.563 3.792 1.00 0.00 42 LEU A N 17
ATOM 28766 C CA . LEU A 1 42 ? -26.264 -4.819 4.049 1.00 0.00 42 LEU A CA 17
ATOM 28767 C C . LEU A 1 42 ? -26.532 -3.583 4.915 1.00 0.00 42 LEU A C 17
ATOM 28768 O O . LEU A 1 42 ? -26.031 -3.465 6.015 1.00 0.00 42 LEU A O 17
ATOM 28784 N N . GLU A 1 43 ? -27.314 -2.660 4.427 1.00 0.00 43 GLU A N 17
ATOM 28785 C CA . GLU A 1 43 ? -27.606 -1.434 5.225 1.00 0.00 43 GLU A CA 17
ATOM 28786 C C . GLU A 1 43 ? -28.686 -1.726 6.271 1.00 0.00 43 GLU A C 17
ATOM 28787 O O . GLU A 1 43 ? -28.401 -1.908 7.438 1.00 0.00 43 GLU A O 17
ATOM 28799 N N . GLY A 1 44 ? -29.923 -1.772 5.861 1.00 0.00 44 GLY A N 17
ATOM 28800 C CA . GLY A 1 44 ? -31.020 -2.052 6.830 1.00 0.00 44 GLY A CA 17
ATOM 28801 C C . GLY A 1 44 ? -32.251 -1.219 6.464 1.00 0.00 44 GLY A C 17
ATOM 28802 O O . GLY A 1 44 ? -32.811 -0.527 7.291 1.00 0.00 44 GLY A O 17
ATOM 28806 N N . ILE A 1 45 ? -32.675 -1.280 5.231 1.00 0.00 45 ILE A N 17
ATOM 28807 C CA . ILE A 1 45 ? -33.870 -0.492 4.814 1.00 0.00 45 ILE A CA 17
ATOM 28808 C C . ILE A 1 45 ? -35.027 -1.432 4.467 1.00 0.00 45 ILE A C 17
ATOM 28809 O O . ILE A 1 45 ? -35.015 -2.100 3.453 1.00 0.00 45 ILE A O 17
ATOM 28825 N N . GLN A 1 46 ? -36.029 -1.488 5.302 1.00 0.00 46 GLN A N 17
ATOM 28826 C CA . GLN A 1 46 ? -37.187 -2.385 5.020 1.00 0.00 46 GLN A CA 17
ATOM 28827 C C . GLN A 1 46 ? -37.580 -2.297 3.543 1.00 0.00 46 GLN A C 17
ATOM 28828 O O . GLN A 1 46 ? -37.845 -3.294 2.901 1.00 0.00 46 GLN A O 17
ATOM 28842 N N . LYS A 1 47 ? -37.619 -1.111 2.999 1.00 0.00 47 LYS A N 17
ATOM 28843 C CA . LYS A 1 47 ? -37.995 -0.961 1.564 1.00 0.00 47 LYS A CA 17
ATOM 28844 C C . LYS A 1 47 ? -37.232 0.208 0.936 1.00 0.00 47 LYS A C 17
ATOM 28845 O O . LYS A 1 47 ? -37.002 1.221 1.566 1.00 0.00 47 LYS A O 17
ATOM 28864 N N . MET A 1 48 ? -36.837 0.074 -0.301 1.00 0.00 48 MET A N 17
ATOM 28865 C CA . MET A 1 48 ? -36.088 1.178 -0.968 1.00 0.00 48 MET A CA 17
ATOM 28866 C C . MET A 1 48 ? -36.922 2.462 -0.962 1.00 0.00 48 MET A C 17
ATOM 28867 O O . MET A 1 48 ? -38.049 2.485 -1.415 1.00 0.00 48 MET A O 17
ATOM 28881 N N . THR A 1 49 ? -36.377 3.531 -0.450 1.00 0.00 49 THR A N 17
ATOM 28882 C CA . THR A 1 49 ? -37.139 4.813 -0.412 1.00 0.00 49 THR A CA 17
ATOM 28883 C C . THR A 1 49 ? -37.282 5.386 -1.825 1.00 0.00 49 THR A C 17
ATOM 28884 O O . THR A 1 49 ? -36.549 5.032 -2.728 1.00 0.00 49 THR A O 17
ATOM 28895 N N . GLU A 1 50 ? -38.221 6.270 -2.023 1.00 0.00 50 GLU A N 17
ATOM 28896 C CA . GLU A 1 50 ? -38.414 6.867 -3.376 1.00 0.00 50 GLU A CA 17
ATOM 28897 C C . GLU A 1 50 ? -37.099 7.467 -3.884 1.00 0.00 50 GLU A C 17
ATOM 28898 O O . GLU A 1 50 ? -36.867 7.558 -5.073 1.00 0.00 50 GLU A O 17
ATOM 28910 N N . GLU A 1 51 ? -36.239 7.879 -2.993 1.00 0.00 51 GLU A N 17
ATOM 28911 C CA . GLU A 1 51 ? -34.943 8.475 -3.426 1.00 0.00 51 GLU A CA 17
ATOM 28912 C C . GLU A 1 51 ? -34.004 7.386 -3.951 1.00 0.00 51 GLU A C 17
ATOM 28913 O O . GLU A 1 51 ? -33.323 7.564 -4.942 1.00 0.00 51 GLU A O 17
ATOM 28925 N N . HIS A 1 52 ? -33.962 6.260 -3.293 1.00 0.00 52 HIS A N 17
ATOM 28926 C CA . HIS A 1 52 ? -33.065 5.161 -3.752 1.00 0.00 52 HIS A CA 17
ATOM 28927 C C . HIS A 1 52 ? -33.464 4.696 -5.155 1.00 0.00 52 HIS A C 17
ATOM 28928 O O . HIS A 1 52 ? -32.637 4.566 -6.036 1.00 0.00 52 HIS A O 17
ATOM 28942 N N . TRP A 1 53 ? -34.726 4.439 -5.369 1.00 0.00 53 TRP A N 17
ATOM 28943 C CA . TRP A 1 53 ? -35.175 3.979 -6.714 1.00 0.00 53 TRP A CA 17
ATOM 28944 C C . TRP A 1 53 ? -34.974 5.087 -7.752 1.00 0.00 53 TRP A C 17
ATOM 28945 O O . TRP A 1 53 ? -34.714 4.826 -8.910 1.00 0.00 53 TRP A O 17
ATOM 28966 N N . LYS A 1 54 ? -35.094 6.322 -7.349 1.00 0.00 54 LYS A N 17
ATOM 28967 C CA . LYS A 1 54 ? -34.909 7.442 -8.316 1.00 0.00 54 LYS A CA 17
ATOM 28968 C C . LYS A 1 54 ? -33.468 7.467 -8.832 1.00 0.00 54 LYS A C 17
ATOM 28969 O O . LYS A 1 54 ? -33.212 7.232 -9.997 1.00 0.00 54 LYS A O 17
ATOM 28988 N N . LEU A 1 55 ? -32.527 7.751 -7.975 1.00 0.00 55 LEU A N 17
ATOM 28989 C CA . LEU A 1 55 ? -31.103 7.793 -8.416 1.00 0.00 55 LEU A CA 17
ATOM 28990 C C . LEU A 1 55 ? -30.722 6.481 -9.108 1.00 0.00 55 LEU A C 17
ATOM 28991 O O . LEU A 1 55 ? -30.169 6.476 -10.191 1.00 0.00 55 LEU A O 17
ATOM 29007 N N . VAL A 1 56 ? -31.010 5.368 -8.490 1.00 0.00 56 VAL A N 17
ATOM 29008 C CA . VAL A 1 56 ? -30.661 4.057 -9.112 1.00 0.00 56 VAL A CA 17
ATOM 29009 C C . VAL A 1 56 ? -31.270 3.954 -10.513 1.00 0.00 56 VAL A C 17
ATOM 29010 O O . VAL A 1 56 ? -30.720 3.322 -11.394 1.00 0.00 56 VAL A O 17
ATOM 29023 N N . LYS A 1 57 ? -32.400 4.569 -10.727 1.00 0.00 57 LYS A N 17
ATOM 29024 C CA . LYS A 1 57 ? -33.042 4.502 -12.072 1.00 0.00 57 LYS A CA 17
ATOM 29025 C C . LYS A 1 57 ? -32.229 5.312 -13.087 1.00 0.00 57 LYS A C 17
ATOM 29026 O O . LYS A 1 57 ? -31.954 4.857 -14.181 1.00 0.00 57 LYS A O 17
ATOM 29045 N N . TYR A 1 58 ? -31.844 6.507 -12.734 1.00 0.00 58 TYR A N 17
ATOM 29046 C CA . TYR A 1 58 ? -31.050 7.344 -13.681 1.00 0.00 58 TYR A CA 17
ATOM 29047 C C . TYR A 1 58 ? -29.737 6.643 -14.040 1.00 0.00 58 TYR A C 17
ATOM 29048 O O . TYR A 1 58 ? -29.250 6.746 -15.148 1.00 0.00 58 TYR A O 17
ATOM 29066 N N . LEU A 1 59 ? -29.160 5.931 -13.111 1.00 0.00 59 LEU A N 17
ATOM 29067 C CA . LEU A 1 59 ? -27.878 5.225 -13.400 1.00 0.00 59 LEU A CA 17
ATOM 29068 C C . LEU A 1 59 ? -28.098 4.119 -14.435 1.00 0.00 59 LEU A C 17
ATOM 29069 O O . LEU A 1 59 ? -27.317 3.945 -15.349 1.00 0.00 59 LEU A O 17
ATOM 29085 N N . ARG A 1 60 ? -29.156 3.366 -14.296 1.00 0.00 60 ARG A N 17
ATOM 29086 C CA . ARG A 1 60 ? -29.423 2.270 -15.272 1.00 0.00 60 ARG A CA 17
ATOM 29087 C C . ARG A 1 60 ? -29.458 2.822 -16.699 1.00 0.00 60 ARG A C 17
ATOM 29088 O O . ARG A 1 60 ? -28.735 2.374 -17.567 1.00 0.00 60 ARG A O 17
ATOM 29109 N N . GLU A 1 61 ? -30.294 3.792 -16.950 1.00 0.00 61 GLU A N 17
ATOM 29110 C CA . GLU A 1 61 ? -30.378 4.372 -18.322 1.00 0.00 61 GLU A CA 17
ATOM 29111 C C . GLU A 1 61 ? -28.980 4.731 -18.835 1.00 0.00 61 GLU A C 17
ATOM 29112 O O . GLU A 1 61 ? -28.729 4.746 -20.023 1.00 0.00 61 GLU A O 17
ATOM 29124 N N . TYR A 1 62 ? -28.067 5.023 -17.948 1.00 0.00 62 TYR A N 17
ATOM 29125 C CA . TYR A 1 62 ? -26.689 5.383 -18.388 1.00 0.00 62 TYR A CA 17
ATOM 29126 C C . TYR A 1 62 ? -25.915 4.128 -18.797 1.00 0.00 62 TYR A C 17
ATOM 29127 O O . TYR A 1 62 ? -25.211 4.115 -19.786 1.00 0.00 62 TYR A O 17
ATOM 29145 N N . TRP A 1 63 ? -26.038 3.071 -18.042 1.00 0.00 63 TRP A N 17
ATOM 29146 C CA . TRP A 1 63 ? -25.307 1.818 -18.387 1.00 0.00 63 TRP A CA 17
ATOM 29147 C C . TRP A 1 63 ? -25.699 1.343 -19.789 1.00 0.00 63 TRP A C 17
ATOM 29148 O O . TRP A 1 63 ? -24.991 0.582 -20.417 1.00 0.00 63 TRP A O 17
ATOM 29169 N N . GLU A 1 64 ? -26.822 1.786 -20.284 1.00 0.00 64 GLU A N 17
ATOM 29170 C CA . GLU A 1 64 ? -27.257 1.357 -21.645 1.00 0.00 64 GLU A CA 17
ATOM 29171 C C . GLU A 1 64 ? -26.496 2.141 -22.718 1.00 0.00 64 GLU A C 17
ATOM 29172 O O . GLU A 1 64 ? -26.068 1.592 -23.715 1.00 0.00 64 GLU A O 17
ATOM 29184 N N . THR A 1 65 ? -26.325 3.419 -22.524 1.00 0.00 65 THR A N 17
ATOM 29185 C CA . THR A 1 65 ? -25.592 4.235 -23.535 1.00 0.00 65 THR A CA 17
ATOM 29186 C C . THR A 1 65 ? -24.149 3.742 -23.672 1.00 0.00 65 THR A C 17
ATOM 29187 O O . THR A 1 65 ? -23.723 3.332 -24.734 1.00 0.00 65 THR A O 17
ATOM 29198 N N . PHE A 1 66 ? -23.393 3.781 -22.609 1.00 0.00 66 PHE A N 17
ATOM 29199 C CA . PHE A 1 66 ? -21.978 3.315 -22.684 1.00 0.00 66 PHE A CA 17
ATOM 29200 C C . PHE A 1 66 ? -21.767 2.104 -21.770 1.00 0.00 66 PHE A C 17
ATOM 29201 O O . PHE A 1 66 ? -20.989 1.219 -22.067 1.00 0.00 66 PHE A O 17
ATOM 29218 N N . GLY A 1 67 ? -22.452 2.058 -20.661 1.00 0.00 67 GLY A N 17
ATOM 29219 C CA . GLY A 1 67 ? -22.287 0.906 -19.731 1.00 0.00 67 GLY A CA 17
ATOM 29220 C C . GLY A 1 67 ? -21.225 1.245 -18.685 1.00 0.00 67 GLY A C 17
ATOM 29221 O O . GLY A 1 67 ? -20.131 0.717 -18.703 1.00 0.00 67 GLY A O 17
ATOM 29225 N N . THR A 1 68 ? -21.537 2.124 -17.772 1.00 0.00 68 THR A N 17
ATOM 29226 C CA . THR A 1 68 ? -20.541 2.498 -16.726 1.00 0.00 68 THR A CA 17
ATOM 29227 C C . THR A 1 68 ? -21.228 3.260 -15.590 1.00 0.00 68 THR A C 17
ATOM 29228 O O . THR A 1 68 ? -22.433 3.412 -15.569 1.00 0.00 68 THR A O 17
ATOM 29239 N N . CYS A 1 69 ? -20.468 3.740 -14.644 1.00 0.00 69 CYS A N 17
ATOM 29240 C CA . CYS A 1 69 ? -21.075 4.494 -13.508 1.00 0.00 69 CYS A CA 17
ATOM 29241 C C . CYS A 1 69 ? -20.872 6.000 -13.704 1.00 0.00 69 CYS A C 17
ATOM 29242 O O . CYS A 1 69 ? -19.782 6.507 -13.531 1.00 0.00 69 CYS A O 17
ATOM 29249 N N . PRO A 1 70 ? -21.938 6.663 -14.060 1.00 0.00 70 PRO A N 17
ATOM 29250 C CA . PRO A 1 70 ? -21.884 8.129 -14.284 1.00 0.00 70 PRO A CA 17
ATOM 29251 C C . PRO A 1 70 ? -21.763 8.870 -12.950 1.00 0.00 70 PRO A C 17
ATOM 29252 O O . PRO A 1 70 ? -22.319 8.452 -11.954 1.00 0.00 70 PRO A O 17
ATOM 29263 N N . PRO A 1 71 ? -21.033 9.952 -12.981 1.00 0.00 71 PRO A N 17
ATOM 29264 C CA . PRO A 1 71 ? -20.830 10.769 -11.759 1.00 0.00 71 PRO A CA 17
ATOM 29265 C C . PRO A 1 71 ? -22.107 11.541 -11.416 1.00 0.00 71 PRO A C 17
ATOM 29266 O O . PRO A 1 71 ? -23.115 11.421 -12.083 1.00 0.00 71 PRO A O 17
ATOM 29277 N N . ILE A 1 72 ? -22.072 12.334 -10.381 1.00 0.00 72 ILE A N 17
ATOM 29278 C CA . ILE A 1 72 ? -23.283 13.113 -9.998 1.00 0.00 72 ILE A CA 17
ATOM 29279 C C . ILE A 1 72 ? -23.249 14.497 -10.650 1.00 0.00 72 ILE A C 17
ATOM 29280 O O . ILE A 1 72 ? -23.208 15.510 -9.979 1.00 0.00 72 ILE A O 17
ATOM 29296 N N . LYS A 1 73 ? -23.265 14.549 -11.954 1.00 0.00 73 LYS A N 17
ATOM 29297 C CA . LYS A 1 73 ? -23.232 15.868 -12.648 1.00 0.00 73 LYS A CA 17
ATOM 29298 C C . LYS A 1 73 ? -24.331 15.934 -13.712 1.00 0.00 73 LYS A C 17
ATOM 29299 O O . LYS A 1 73 ? -25.100 1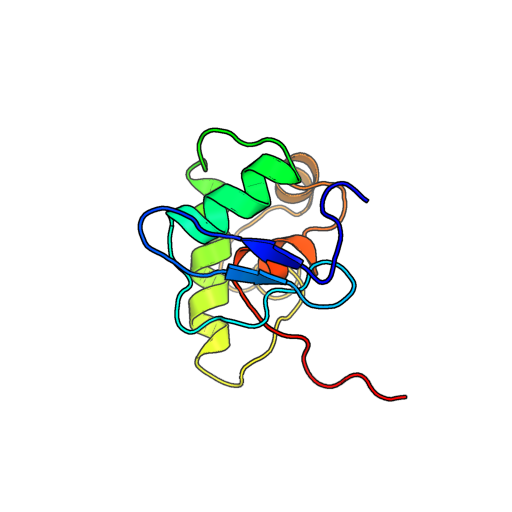6.872 -13.768 1.00 0.00 73 LYS A O 17
ATOM 29318 N N . MET A 1 74 ? -24.409 14.943 -14.558 1.00 0.00 74 MET A N 17
ATOM 29319 C CA . MET A 1 74 ? -25.459 14.950 -15.618 1.00 0.00 74 MET A CA 17
ATOM 29320 C C . MET A 1 74 ? -26.848 14.809 -14.990 1.00 0.00 74 MET A C 17
ATOM 29321 O O . MET A 1 74 ? -27.804 15.417 -15.431 1.00 0.00 74 MET A O 17
ATOM 29335 N N . VAL A 1 75 ? -26.968 14.013 -13.963 1.00 0.00 75 VAL A N 17
ATOM 29336 C CA . VAL A 1 75 ? -28.296 13.836 -13.308 1.00 0.00 75 VAL A CA 17
ATOM 29337 C C . VAL A 1 75 ? -28.747 15.148 -12.660 1.00 0.00 75 VAL A C 17
ATOM 29338 O O . VAL A 1 75 ? -29.815 15.654 -12.942 1.00 0.00 75 VAL A O 17
ATOM 29351 N N . THR A 1 76 ? -27.944 15.701 -11.795 1.00 0.00 76 THR A N 17
ATOM 29352 C CA . THR A 1 76 ? -28.328 16.979 -11.131 1.00 0.00 76 THR A CA 17
ATOM 29353 C C . THR A 1 76 ? -28.708 18.027 -12.182 1.00 0.00 76 THR A C 17
ATOM 29354 O O . THR A 1 76 ? -29.480 18.928 -11.923 1.00 0.00 76 THR A O 17
ATOM 29365 N N . LYS A 1 77 ? -28.170 17.914 -13.366 1.00 0.00 77 LYS A N 17
ATOM 29366 C CA . LYS A 1 77 ? -28.500 18.902 -14.433 1.00 0.00 77 LYS A CA 17
ATOM 29367 C C . LYS A 1 77 ? -30.014 19.110 -14.517 1.00 0.00 77 LYS A C 17
ATOM 29368 O O . LYS A 1 77 ? -30.490 20.216 -14.673 1.00 0.00 77 LYS A O 17
ATOM 29387 N N . GLU A 1 78 ? -30.775 18.054 -14.417 1.00 0.00 78 GLU A N 17
ATOM 29388 C CA . GLU A 1 78 ? -32.258 18.195 -14.494 1.00 0.00 78 GLU A CA 17
ATOM 29389 C C . GLU A 1 78 ? -32.931 17.329 -13.427 1.00 0.00 78 GLU A C 17
ATOM 29390 O O . GLU A 1 78 ? -34.016 16.817 -13.624 1.00 0.00 78 GLU A O 17
ATOM 29402 N N . THR A 1 79 ? -32.300 17.161 -12.297 1.00 0.00 79 THR A N 17
ATOM 29403 C CA . THR A 1 79 ? -32.911 16.327 -11.223 1.00 0.00 79 THR A CA 17
ATOM 29404 C C . THR A 1 79 ? -33.035 17.136 -9.928 1.00 0.00 79 THR A C 17
ATOM 29405 O O . THR A 1 79 ? -33.837 16.829 -9.069 1.00 0.00 79 THR A O 17
ATOM 29416 N N . GLY A 1 80 ? -32.248 18.167 -9.783 1.00 0.00 80 GLY A N 17
ATOM 29417 C CA . GLY A 1 80 ? -32.326 18.993 -8.543 1.00 0.00 80 GLY A CA 17
ATOM 29418 C C . GLY A 1 80 ? -31.740 18.208 -7.369 1.00 0.00 80 GLY A C 17
ATOM 29419 O O . GLY A 1 80 ? -32.008 18.498 -6.220 1.00 0.00 80 GLY A O 17
ATOM 29423 N N . PHE A 1 81 ? -30.941 17.214 -7.648 1.00 0.00 81 PHE A N 17
ATOM 29424 C CA . PHE A 1 81 ? -30.338 16.410 -6.546 1.00 0.00 81 PHE A CA 17
ATOM 29425 C C . PHE A 1 81 ? -28.930 16.921 -6.231 1.00 0.00 81 PHE A C 17
ATOM 29426 O O . PHE A 1 81 ? -28.397 17.765 -6.923 1.00 0.00 81 PHE A O 17
ATOM 29443 N N . SER A 1 82 ? -28.323 16.417 -5.191 1.00 0.00 82 SER A N 17
ATOM 29444 C CA . SER A 1 82 ? -26.950 16.877 -4.836 1.00 0.00 82 SER A CA 17
ATOM 29445 C C . SER A 1 82 ? -26.129 15.714 -4.273 1.00 0.00 82 SER A C 17
ATOM 29446 O O . SER A 1 82 ? -26.656 14.813 -3.652 1.00 0.00 82 SER A O 17
ATOM 29454 N N . LEU A 1 83 ? -24.841 15.727 -4.486 1.00 0.00 83 LEU A N 17
ATOM 29455 C CA . LEU A 1 83 ? -23.989 14.622 -3.962 1.00 0.00 83 LEU A CA 17
ATOM 29456 C C . LEU A 1 83 ? -24.125 14.525 -2.441 1.00 0.00 83 LEU A C 17
ATOM 29457 O O . LEU A 1 83 ? -23.957 13.473 -1.857 1.00 0.00 83 LEU A O 17
ATOM 29473 N N . GLU A 1 84 ? -24.429 15.617 -1.792 1.00 0.00 84 GLU A N 17
ATOM 29474 C CA . GLU A 1 84 ? -24.577 15.586 -0.309 1.00 0.00 84 GLU A CA 17
ATOM 29475 C C . GLU A 1 84 ? -25.730 14.659 0.087 1.00 0.00 84 GLU A C 17
ATOM 29476 O O . GLU A 1 84 ? -25.572 13.772 0.902 1.00 0.00 84 GLU A O 17
ATOM 29488 N N . LYS A 1 85 ? -26.886 14.857 -0.485 1.00 0.00 85 LYS A N 17
ATOM 29489 C CA . LYS A 1 85 ? -28.045 13.985 -0.141 1.00 0.00 85 LYS A CA 17
ATOM 29490 C C . LYS A 1 85 ? -27.703 12.520 -0.425 1.00 0.00 85 LYS A C 17
ATOM 29491 O O . LYS A 1 85 ? -28.152 11.623 0.260 1.00 0.00 85 LYS A O 17
ATOM 29510 N N . ILE A 1 86 ? -26.910 12.273 -1.431 1.00 0.00 86 ILE A N 17
ATOM 29511 C CA . ILE A 1 86 ? -26.537 10.867 -1.758 1.00 0.00 86 ILE A CA 17
ATOM 29512 C C . ILE A 1 86 ? -25.539 10.335 -0.727 1.00 0.00 86 ILE A C 17
ATOM 29513 O O . ILE A 1 86 ? -25.486 9.152 -0.452 1.00 0.00 86 ILE A O 17
ATOM 29529 N N . TYR A 1 87 ? -24.749 11.200 -0.151 1.00 0.00 87 TYR A N 17
ATOM 29530 C CA . TYR A 1 87 ? -23.757 10.745 0.865 1.00 0.00 87 TYR A CA 17
ATOM 29531 C C . TYR A 1 87 ? -24.470 10.381 2.170 1.00 0.00 87 TYR A C 17
ATOM 29532 O O . TYR A 1 87 ? -24.086 9.460 2.863 1.00 0.00 87 TYR A O 17
ATOM 29550 N N . GLN A 1 88 ? -25.505 11.098 2.511 1.00 0.00 88 GLN A N 17
ATOM 29551 C CA . GLN A 1 88 ? -26.242 10.794 3.771 1.00 0.00 88 GLN A CA 17
ATOM 29552 C C . GLN A 1 88 ? -27.124 9.556 3.581 1.00 0.00 88 GLN A C 17
ATOM 29553 O O . GLN A 1 88 ? -27.222 8.713 4.451 1.00 0.00 88 GLN A O 17
ATOM 29567 N N . LEU A 1 89 ? -27.765 9.441 2.451 1.00 0.00 89 LEU A N 17
ATOM 29568 C CA . LEU A 1 89 ? -28.640 8.258 2.207 1.00 0.00 89 LEU A CA 17
ATOM 29569 C C . LEU A 1 89 ? -27.791 6.992 2.062 1.00 0.00 89 LEU A C 17
ATOM 29570 O O . LEU A 1 89 ? -28.150 5.934 2.540 1.00 0.00 89 LEU A O 17
ATOM 29586 N N . PHE A 1 90 ? -26.668 7.091 1.405 1.00 0.00 90 PHE A N 17
ATOM 29587 C CA . PHE A 1 90 ? -25.798 5.892 1.228 1.00 0.00 90 PHE A CA 17
ATOM 29588 C C . PHE A 1 90 ? -24.418 6.148 1.844 1.00 0.00 90 PHE A C 17
ATOM 29589 O O . PHE A 1 90 ? -23.691 7.013 1.400 1.00 0.00 90 PHE A O 17
ATOM 29606 N N . PRO A 1 91 ? -24.104 5.380 2.853 1.00 0.00 91 PRO A N 17
ATOM 29607 C CA . PRO A 1 91 ? -22.796 5.523 3.540 1.00 0.00 91 PRO A CA 17
ATOM 29608 C C . PRO A 1 91 ? -21.668 4.960 2.672 1.00 0.00 91 PRO A C 17
ATOM 29609 O O . PRO A 1 91 ? -20.502 5.101 2.984 1.00 0.00 91 PRO A O 17
ATOM 29620 N N . SER A 1 92 ? -22.004 4.320 1.585 1.00 0.00 92 SER A N 17
ATOM 29621 C CA . SER A 1 92 ? -20.948 3.747 0.700 1.00 0.00 92 SER A CA 17
ATOM 29622 C C . SER A 1 92 ? -20.772 4.615 -0.549 1.00 0.00 92 SER A C 17
ATOM 29623 O O . SER A 1 92 ? -20.271 4.167 -1.562 1.00 0.00 92 SER A O 17
ATOM 29631 N N . GLY A 1 93 ? -21.179 5.853 -0.486 1.00 0.00 93 GLY A N 17
ATOM 29632 C CA . GLY A 1 93 ? -21.034 6.745 -1.671 1.00 0.00 93 GLY A CA 17
ATOM 29633 C C . GLY A 1 93 ? -21.794 6.147 -2.856 1.00 0.00 93 GLY A C 17
ATOM 29634 O O . GLY A 1 93 ? -22.100 4.971 -2.869 1.00 0.00 93 GLY A O 17
ATOM 29638 N N . PRO A 1 94 ? -22.074 6.984 -3.817 1.00 0.00 94 PRO A N 17
ATOM 29639 C CA . PRO A 1 94 ? -22.809 6.542 -5.027 1.00 0.00 94 PRO A CA 17
ATOM 29640 C C . PRO A 1 94 ? -21.905 5.690 -5.924 1.00 0.00 94 PRO A C 17
ATOM 29641 O O . PRO A 1 94 ? -22.370 4.987 -6.800 1.00 0.00 94 PRO A O 17
ATOM 29652 N N . ALA A 1 95 ? -20.619 5.749 -5.716 1.00 0.00 95 ALA A N 17
ATOM 29653 C CA . ALA A 1 95 ? -19.688 4.945 -6.561 1.00 0.00 95 ALA A CA 17
ATOM 29654 C C . ALA A 1 95 ? -20.212 3.512 -6.713 1.00 0.00 95 ALA A C 17
ATOM 29655 O O . ALA A 1 95 ? -21.034 3.232 -7.563 1.00 0.00 95 ALA A O 17
ATOM 29662 N N . HIS A 1 96 ? -19.744 2.601 -5.902 1.00 0.00 96 HIS A N 17
ATOM 29663 C CA . HIS A 1 96 ? -20.220 1.191 -6.011 1.00 0.00 96 HIS A CA 17
ATOM 29664 C C . HIS A 1 96 ? -21.610 1.052 -5.384 1.00 0.00 96 HIS A C 17
ATOM 29665 O O . HIS A 1 96 ? -22.209 -0.005 -5.410 1.00 0.00 96 HIS A O 17
ATOM 29679 N N . GLY A 1 97 ? -22.127 2.109 -4.821 1.00 0.00 97 GLY A N 17
ATOM 29680 C CA . GLY A 1 97 ? -23.477 2.034 -4.193 1.00 0.00 97 GLY A CA 17
ATOM 29681 C C . GLY A 1 97 ? -24.549 1.997 -5.283 1.00 0.00 97 GLY A C 17
ATOM 29682 O O . GLY A 1 97 ? -24.917 0.947 -5.770 1.00 0.00 97 GLY A O 17
ATOM 29686 N N . ALA A 1 98 ? -25.056 3.137 -5.668 1.00 0.00 98 ALA A N 17
ATOM 29687 C CA . ALA A 1 98 ? -26.107 3.167 -6.726 1.00 0.00 98 ALA A CA 17
ATOM 29688 C C . ALA A 1 98 ? -25.745 2.210 -7.865 1.00 0.00 98 ALA A C 17
ATOM 29689 O O . ALA A 1 98 ? -26.603 1.604 -8.475 1.00 0.00 98 ALA A O 17
ATOM 29696 N N . CYS A 1 99 ? -24.481 2.071 -8.159 1.00 0.00 99 CYS A N 17
ATOM 29697 C CA . CYS A 1 99 ? -24.069 1.155 -9.262 1.00 0.00 99 CYS A CA 17
ATOM 29698 C C . CYS A 1 99 ? -24.432 -0.293 -8.919 1.00 0.00 99 CYS A C 17
ATOM 29699 O O . CYS A 1 99 ? -25.216 -0.925 -9.599 1.00 0.00 99 CYS A O 17
ATOM 29706 N N . LYS A 1 100 ? -23.864 -0.823 -7.870 1.00 0.00 100 LYS A N 17
ATOM 29707 C CA . LYS A 1 100 ? -24.175 -2.232 -7.486 1.00 0.00 100 LYS A CA 17
ATOM 29708 C C . LYS A 1 100 ? -25.690 -2.443 -7.415 1.00 0.00 100 LYS A C 17
ATOM 29709 O O . LYS A 1 100 ? -26.200 -3.479 -7.792 1.00 0.00 100 LYS A O 17
ATOM 29728 N N . VAL A 1 101 ? -26.413 -1.470 -6.934 1.00 0.00 101 VAL A N 17
ATOM 29729 C CA . VAL A 1 101 ? -27.895 -1.618 -6.838 1.00 0.00 101 VAL A CA 17
ATOM 29730 C C . VAL A 1 101 ? -28.493 -1.881 -8.222 1.00 0.00 101 VAL A C 17
ATOM 29731 O O . VAL A 1 101 ? -29.133 -2.889 -8.450 1.00 0.00 101 VAL A O 17
ATOM 29744 N N . ALA A 1 102 ? -28.293 -0.984 -9.148 1.00 0.00 102 ALA A N 17
ATOM 29745 C CA . ALA A 1 102 ? -28.853 -1.185 -10.515 1.00 0.00 102 ALA A CA 17
ATOM 29746 C C . ALA A 1 102 ? -28.088 -2.292 -11.245 1.00 0.00 102 ALA A C 17
ATOM 29747 O O . ALA A 1 102 ? -28.459 -2.707 -12.325 1.00 0.00 102 ALA A O 17
ATOM 29754 N N . GLY A 1 103 ? -27.024 -2.773 -10.664 1.00 0.00 103 GLY A N 17
ATOM 29755 C CA . GLY A 1 103 ? -26.238 -3.852 -11.326 1.00 0.00 103 GLY A CA 17
ATOM 29756 C C . GLY A 1 103 ? -25.280 -3.237 -12.347 1.00 0.00 103 GLY A C 17
ATOM 29757 O O . GLY A 1 103 ? -25.540 -3.236 -13.534 1.00 0.00 103 GLY A O 17
ATOM 29761 N N . ALA A 1 104 ? -24.174 -2.712 -11.896 1.00 0.00 104 ALA A N 17
ATOM 29762 C CA . ALA A 1 104 ? -23.201 -2.096 -12.843 1.00 0.00 104 ALA A CA 17
ATOM 29763 C C . ALA A 1 104 ? -21.771 -2.482 -12.457 1.00 0.00 104 ALA A C 17
ATOM 29764 O O . ALA A 1 104 ? -21.131 -1.803 -11.679 1.00 0.00 104 ALA A O 17
ATOM 29771 N N . PRO A 1 105 ? -21.317 -3.570 -13.020 1.00 0.00 105 PRO A N 17
ATOM 29772 C CA . PRO A 1 105 ? -19.946 -4.062 -12.738 1.00 0.00 105 PRO A CA 17
ATOM 29773 C C . PRO A 1 105 ? -18.906 -3.161 -13.409 1.00 0.00 105 PRO A C 17
ATOM 29774 O O . PRO A 1 105 ? -19.240 -2.254 -14.146 1.00 0.00 105 PRO A O 17
ATOM 29785 N N . LYS A 1 106 ? -17.649 -3.402 -13.159 1.00 0.00 106 LYS A N 17
ATOM 29786 C CA . LYS A 1 106 ? -16.590 -2.556 -13.782 1.00 0.00 106 LYS A CA 17
ATOM 29787 C C . LYS A 1 106 ? -15.386 -3.415 -14.177 1.00 0.00 106 LYS A C 17
ATOM 29788 O O . LYS A 1 106 ? -14.641 -3.868 -13.331 1.00 0.00 106 LYS A O 17
ATOM 29807 N N . PRO A 1 107 ? -15.236 -3.608 -15.460 1.00 0.00 107 PRO A N 17
ATOM 29808 C CA . PRO A 1 107 ? -14.109 -4.420 -15.983 1.00 0.00 107 PRO A CA 17
ATOM 29809 C C . PRO A 1 107 ? -12.791 -3.652 -15.849 1.00 0.00 107 PRO A C 17
ATOM 29810 O O . PRO A 1 107 ? -12.617 -2.593 -16.419 1.00 0.00 107 PRO A O 17
ATOM 29821 N N . THR A 1 108 ? -11.860 -4.180 -15.103 1.00 0.00 108 THR A N 17
ATOM 29822 C CA . THR A 1 108 ? -10.553 -3.481 -14.934 1.00 0.00 108 THR A CA 17
ATOM 29823 C C . THR A 1 108 ? -9.405 -4.399 -15.363 1.00 0.00 108 THR A C 17
ATOM 29824 O O . THR A 1 108 ? -8.249 -4.119 -15.116 1.00 0.00 108 THR A O 17
ATOM 29835 N N . GLY A 1 109 ? -9.716 -5.493 -16.001 1.00 0.00 109 GLY A N 17
ATOM 29836 C CA . GLY A 1 109 ? -8.643 -6.428 -16.445 1.00 0.00 109 GLY A CA 17
ATOM 29837 C C . GLY A 1 109 ? -8.789 -7.760 -15.709 1.00 0.00 109 GLY A C 17
ATOM 29838 O O . GLY A 1 109 ? -9.824 -8.061 -15.149 1.00 0.00 109 GLY A O 17
ATOM 29842 N N . CYS A 1 110 ? -7.760 -8.562 -15.706 1.00 0.00 110 CYS A N 17
ATOM 29843 C CA . CYS A 1 110 ? -7.841 -9.876 -15.005 1.00 0.00 110 CYS A CA 17
ATOM 29844 C C . CYS A 1 110 ? -7.199 -9.776 -13.618 1.00 0.00 110 CYS A C 17
ATOM 29845 O O . CYS A 1 110 ? -6.861 -10.770 -13.007 1.00 0.00 110 CYS A O 17
ATOM 29853 N N . VAL A 1 111 ? -7.027 -8.583 -13.118 1.00 0.00 111 VAL A N 17
ATOM 29854 C CA . VAL A 1 111 ? -6.406 -8.420 -11.773 1.00 0.00 111 VAL A CA 17
ATOM 29855 C C . VAL A 1 111 ? -6.391 -6.943 -11.373 1.00 0.00 111 VAL A C 17
ATOM 29856 O O . VAL A 1 111 ? -6.168 -6.668 -10.205 1.00 0.00 111 VAL A O 17
ATOM 29870 N N . MET A 1 1 ? -22.006 -10.240 10.471 1.00 0.00 1 MET A N 18
ATOM 29871 C CA . MET A 1 1 ? -21.895 -10.633 9.036 1.00 0.00 1 MET A CA 18
ATOM 29872 C C . MET A 1 1 ? -22.856 -11.783 8.727 1.00 0.00 1 MET A C 18
ATOM 29873 O O . MET A 1 1 ? -22.454 -12.928 8.663 1.00 0.00 1 MET A O 18
ATOM 29889 N N . PRO A 1 2 ? -24.100 -11.434 8.545 1.00 0.00 2 PRO A N 18
ATOM 29890 C CA . PRO A 1 2 ? -25.140 -12.447 8.238 1.00 0.00 2 PRO A CA 18
ATOM 29891 C C . PRO A 1 2 ? -24.986 -12.954 6.800 1.00 0.00 2 PRO A C 18
ATOM 29892 O O . PRO A 1 2 ? -25.261 -14.100 6.503 1.00 0.00 2 PRO A O 18
ATOM 29903 N N . VAL A 1 3 ? -24.548 -12.110 5.907 1.00 0.00 3 VAL A N 18
ATOM 29904 C CA . VAL A 1 3 ? -24.377 -12.545 4.490 1.00 0.00 3 VAL A CA 18
ATOM 29905 C C . VAL A 1 3 ? -22.915 -12.914 4.224 1.00 0.00 3 VAL A C 18
ATOM 29906 O O . VAL A 1 3 ? -22.074 -12.059 4.033 1.00 0.00 3 VAL A O 18
ATOM 29919 N N . LYS A 1 4 ? -22.607 -14.182 4.209 1.00 0.00 4 LYS A N 18
ATOM 29920 C CA . LYS A 1 4 ? -21.199 -14.603 3.955 1.00 0.00 4 LYS A CA 18
ATOM 29921 C C . LYS A 1 4 ? -21.009 -14.948 2.475 1.00 0.00 4 LYS A C 18
ATOM 29922 O O . LYS A 1 4 ? -21.505 -15.945 1.991 1.00 0.00 4 LYS A O 18
ATOM 29941 N N . CYS A 1 5 ? -20.293 -14.129 1.752 1.00 0.00 5 CYS A N 18
ATOM 29942 C CA . CYS A 1 5 ? -20.072 -14.413 0.305 1.00 0.00 5 CYS A CA 18
ATOM 29943 C C . CYS A 1 5 ? -18.615 -14.832 0.063 1.00 0.00 5 CYS A C 18
ATOM 29944 O O . CYS A 1 5 ? -17.732 -14.434 0.797 1.00 0.00 5 CYS A O 18
ATOM 29951 N N . PRO A 1 6 ? -18.404 -15.624 -0.962 1.00 0.00 6 PRO A N 18
ATOM 29952 C CA . PRO A 1 6 ? -19.517 -16.087 -1.832 1.00 0.00 6 PRO A CA 18
ATOM 29953 C C . PRO A 1 6 ? -20.331 -17.177 -1.129 1.00 0.00 6 PRO A C 18
ATOM 29954 O O . PRO A 1 6 ? -19.879 -17.789 -0.181 1.00 0.00 6 PRO A O 18
ATOM 29965 N N . GLY A 1 7 ? -21.529 -17.422 -1.585 1.00 0.00 7 GLY A N 18
ATOM 29966 C CA . GLY A 1 7 ? -22.370 -18.470 -0.942 1.00 0.00 7 GLY A CA 18
ATOM 29967 C C . GLY A 1 7 ? -23.702 -18.584 -1.685 1.00 0.00 7 GLY A C 18
ATOM 29968 O O . GLY A 1 7 ? -23.986 -17.827 -2.591 1.00 0.00 7 GLY A O 18
ATOM 29972 N N . GLU A 1 8 ? -24.521 -19.529 -1.311 1.00 0.00 8 GLU A N 18
ATOM 29973 C CA . GLU A 1 8 ? -25.835 -19.691 -1.998 1.00 0.00 8 GLU A CA 18
ATOM 29974 C C . GLU A 1 8 ? -26.967 -19.162 -1.114 1.00 0.00 8 GLU A C 18
ATOM 29975 O O . GLU A 1 8 ? -27.162 -19.611 -0.003 1.00 0.00 8 GLU A O 18
ATOM 29987 N N . TYR A 1 9 ? -27.715 -18.210 -1.600 1.00 0.00 9 TYR A N 18
ATOM 29988 C CA . TYR A 1 9 ? -28.836 -17.653 -0.789 1.00 0.00 9 TYR A CA 18
ATOM 29989 C C . TYR A 1 9 ? -30.078 -17.465 -1.665 1.00 0.00 9 TYR A C 18
ATOM 29990 O O . TYR A 1 9 ? -29.984 -17.323 -2.868 1.00 0.00 9 TYR A O 18
ATOM 30008 N N . GLN A 1 10 ? -31.240 -17.466 -1.071 1.00 0.00 10 GLN A N 18
ATOM 30009 C CA . GLN A 1 10 ? -32.485 -17.289 -1.873 1.00 0.00 10 GLN A CA 18
ATOM 30010 C C . GLN A 1 10 ? -33.209 -16.008 -1.452 1.00 0.00 10 GLN A C 18
ATOM 30011 O O . GLN A 1 10 ? -33.196 -15.625 -0.299 1.00 0.00 10 GLN A O 18
ATOM 30025 N N . VAL A 1 11 ? -33.841 -15.341 -2.379 1.00 0.00 11 VAL A N 18
ATOM 30026 C CA . VAL A 1 11 ? -34.566 -14.084 -2.031 1.00 0.00 11 VAL A CA 18
ATOM 30027 C C . VAL A 1 11 ? -36.024 -14.168 -2.492 1.00 0.00 11 VAL A C 18
ATOM 30028 O O . VAL A 1 11 ? -36.307 -14.428 -3.644 1.00 0.00 11 VAL A O 18
ATOM 30041 N N . ASP A 1 12 ? -36.951 -13.947 -1.599 1.00 0.00 12 ASP A N 18
ATOM 30042 C CA . ASP A 1 12 ? -38.390 -14.012 -1.985 1.00 0.00 12 ASP A CA 18
ATOM 30043 C C . ASP A 1 12 ? -38.669 -15.285 -2.789 1.00 0.00 12 ASP A C 18
ATOM 30044 O O . ASP A 1 12 ? -38.979 -16.322 -2.236 1.00 0.00 12 ASP A O 18
ATOM 30053 N N . GLY A 1 13 ? -38.562 -15.217 -4.088 1.00 0.00 13 GLY A N 18
ATOM 30054 C CA . GLY A 1 13 ? -38.822 -16.425 -4.921 1.00 0.00 13 GLY A CA 18
ATOM 30055 C C . GLY A 1 13 ? -37.772 -16.520 -6.028 1.00 0.00 13 GLY A C 18
ATOM 30056 O O . GLY A 1 13 ? -38.089 -16.517 -7.201 1.00 0.00 13 GLY A O 18
ATOM 30060 N N . LYS A 1 14 ? -36.521 -16.604 -5.667 1.00 0.00 14 LYS A N 18
ATOM 30061 C CA . LYS A 1 14 ? -35.450 -16.699 -6.701 1.00 0.00 14 LYS A CA 18
ATOM 30062 C C . LYS A 1 14 ? -34.155 -17.223 -6.075 1.00 0.00 14 LYS A C 18
ATOM 30063 O O . LYS A 1 14 ? -34.037 -17.336 -4.871 1.00 0.00 14 LYS A O 18
ATOM 30082 N N . LYS A 1 15 ? -33.182 -17.545 -6.883 1.00 0.00 15 LYS A N 18
ATOM 30083 C CA . LYS A 1 15 ? -31.896 -18.062 -6.332 1.00 0.00 15 LYS A CA 18
ATOM 30084 C C . LYS A 1 15 ? -30.733 -17.172 -6.779 1.00 0.00 15 LYS A C 18
ATOM 30085 O O . LYS A 1 15 ? -30.644 -16.778 -7.923 1.00 0.00 15 LYS A O 18
ATOM 30104 N N . VAL A 1 16 ? -29.839 -16.856 -5.882 1.00 0.00 16 VAL A N 18
ATOM 30105 C CA . VAL A 1 16 ? -28.681 -15.993 -6.255 1.00 0.00 16 VAL A CA 18
ATOM 30106 C C . VAL A 1 16 ? -27.396 -16.534 -5.623 1.00 0.00 16 VAL A C 18
ATOM 30107 O O . VAL A 1 16 ? -27.401 -17.042 -4.519 1.00 0.00 16 VAL A O 18
ATOM 30120 N N . ILE A 1 17 ? -26.293 -16.428 -6.313 1.00 0.00 17 ILE A N 18
ATOM 30121 C CA . ILE A 1 17 ? -25.009 -16.939 -5.751 1.00 0.00 17 ILE A CA 18
ATOM 30122 C C . ILE A 1 17 ? -24.063 -15.773 -5.452 1.00 0.00 17 ILE A C 18
ATOM 30123 O O . ILE A 1 17 ? -23.490 -15.181 -6.347 1.00 0.00 17 ILE A O 18
ATOM 30139 N N . LEU A 1 18 ? -23.892 -15.441 -4.202 1.00 0.00 18 LEU A N 18
ATOM 30140 C CA . LEU A 1 18 ? -22.981 -14.314 -3.849 1.00 0.00 18 LEU A CA 18
ATOM 30141 C C . LEU A 1 18 ? -21.549 -14.640 -4.282 1.00 0.00 18 LEU A C 18
ATOM 30142 O O . LEU A 1 18 ? -21.025 -15.694 -3.983 1.00 0.00 18 LEU A O 18
ATOM 30158 N N . ASP A 1 19 ? -20.914 -13.741 -4.985 1.00 0.00 19 ASP A N 18
ATOM 30159 C CA . ASP A 1 19 ? -19.517 -14.001 -5.437 1.00 0.00 19 ASP A CA 18
ATOM 30160 C C . ASP A 1 19 ? -18.523 -13.628 -4.333 1.00 0.00 19 ASP A C 18
ATOM 30161 O O . ASP A 1 19 ? -18.875 -13.529 -3.175 1.00 0.00 19 ASP A O 18
ATOM 30170 N N . GLU A 1 20 ? -17.283 -13.422 -4.684 1.00 0.00 20 GLU A N 18
ATOM 30171 C CA . GLU A 1 20 ? -16.267 -13.056 -3.655 1.00 0.00 20 GLU A CA 18
ATOM 30172 C C . GLU A 1 20 ? -16.472 -11.609 -3.199 1.00 0.00 20 GLU A C 18
ATOM 30173 O O . GLU A 1 20 ? -15.917 -11.176 -2.210 1.00 0.00 20 GLU A O 18
ATOM 30185 N N . ASP A 1 21 ? -17.266 -10.860 -3.914 1.00 0.00 21 ASP A N 18
ATOM 30186 C CA . ASP A 1 21 ? -17.504 -9.441 -3.521 1.00 0.00 21 ASP A CA 18
ATOM 30187 C C . ASP A 1 21 ? -18.917 -9.281 -2.952 1.00 0.00 21 ASP A C 18
ATOM 30188 O O . ASP A 1 21 ? -19.500 -8.217 -3.003 1.00 0.00 21 ASP A O 18
ATOM 30197 N N . CYS A 1 22 ? -19.470 -10.331 -2.408 1.00 0.00 22 CYS A N 18
ATOM 30198 C CA . CYS A 1 22 ? -20.845 -10.235 -1.836 1.00 0.00 22 CYS A CA 18
ATOM 30199 C C . CYS A 1 22 ? -21.798 -9.607 -2.857 1.00 0.00 22 CYS A C 18
ATOM 30200 O O . CYS A 1 22 ? -22.816 -9.045 -2.506 1.00 0.00 22 CYS A O 18
ATOM 30207 N N . PHE A 1 23 ? -21.473 -9.697 -4.118 1.00 0.00 23 PHE A N 18
ATOM 30208 C CA . PHE A 1 23 ? -22.360 -9.103 -5.160 1.00 0.00 23 PHE A CA 18
ATOM 30209 C C . PHE A 1 23 ? -23.051 -10.209 -5.962 1.00 0.00 23 PHE A C 18
ATOM 30210 O O . PHE A 1 23 ? -22.570 -11.321 -6.046 1.00 0.00 23 PHE A O 18
ATOM 30227 N N . MET A 1 24 ? -24.176 -9.912 -6.552 1.00 0.00 24 MET A N 18
ATOM 30228 C CA . MET A 1 24 ? -24.898 -10.946 -7.348 1.00 0.00 24 MET A CA 18
ATOM 30229 C C . MET A 1 24 ? -24.012 -11.447 -8.492 1.00 0.00 24 MET A C 18
ATOM 30230 O O . MET A 1 24 ? -23.339 -10.679 -9.150 1.00 0.00 24 MET A O 18
ATOM 30244 N N . GLN A 1 25 ? -24.008 -12.730 -8.734 1.00 0.00 25 GLN A N 18
ATOM 30245 C CA . GLN A 1 25 ? -23.165 -13.278 -9.835 1.00 0.00 25 GLN A CA 18
ATOM 30246 C C . GLN A 1 25 ? -23.911 -13.183 -11.169 1.00 0.00 25 GLN A C 18
ATOM 30247 O O . GLN A 1 25 ? -23.316 -13.217 -12.228 1.00 0.00 25 GLN A O 18
ATOM 30261 N N . ASN A 1 26 ? -25.210 -13.062 -11.125 1.00 0.00 26 ASN A N 18
ATOM 30262 C CA . ASN A 1 26 ? -25.992 -12.964 -12.390 1.00 0.00 26 ASN A CA 18
ATOM 30263 C C . ASN A 1 26 ? -26.852 -11.697 -12.379 1.00 0.00 26 ASN A C 18
ATOM 30264 O O . ASN A 1 26 ? -28.059 -11.765 -12.253 1.00 0.00 26 ASN A O 18
ATOM 30275 N N . PRO A 1 27 ? -26.194 -10.579 -12.513 1.00 0.00 27 PRO A N 18
ATOM 30276 C CA . PRO A 1 27 ? -26.899 -9.273 -12.521 1.00 0.00 27 PRO A CA 18
ATOM 30277 C C . PRO A 1 27 ? -27.692 -9.100 -13.820 1.00 0.00 27 PRO A C 18
ATOM 30278 O O . PRO A 1 27 ? -28.476 -8.182 -13.962 1.00 0.00 27 PRO A O 18
ATOM 30289 N N . GLU A 1 28 ? -27.496 -9.974 -14.768 1.00 0.00 28 GLU A N 18
ATOM 30290 C CA . GLU A 1 28 ? -28.242 -9.858 -16.054 1.00 0.00 28 GLU A CA 18
ATOM 30291 C C . GLU A 1 28 ? -29.727 -9.604 -15.780 1.00 0.00 28 GLU A C 18
ATOM 30292 O O . GLU A 1 28 ? -30.386 -8.880 -16.499 1.00 0.00 28 GLU A O 18
ATOM 30304 N N . ASP A 1 29 ? -30.255 -10.193 -14.743 1.00 0.00 29 ASP A N 18
ATOM 30305 C CA . ASP A 1 29 ? -31.696 -9.985 -14.421 1.00 0.00 29 ASP A CA 18
ATOM 30306 C C . ASP A 1 29 ? -31.850 -8.835 -13.421 1.00 0.00 29 ASP A C 18
ATOM 30307 O O . ASP A 1 29 ? -32.260 -7.747 -13.773 1.00 0.00 29 ASP A O 18
ATOM 30316 N N . TRP A 1 30 ? -31.523 -9.067 -12.180 1.00 0.00 30 TRP A N 18
ATOM 30317 C CA . TRP A 1 30 ? -31.649 -7.987 -11.159 1.00 0.00 30 TRP A CA 18
ATOM 30318 C C . TRP A 1 30 ? -33.055 -7.382 -11.197 1.00 0.00 30 TRP A C 18
ATOM 30319 O O . TRP A 1 30 ? -33.387 -6.612 -12.076 1.00 0.00 30 TRP A O 18
ATOM 30340 N N . ASP A 1 31 ? -33.885 -7.726 -10.250 1.00 0.00 31 ASP A N 18
ATOM 30341 C CA . ASP A 1 31 ? -35.269 -7.171 -10.233 1.00 0.00 31 ASP A CA 18
ATOM 30342 C C . ASP A 1 31 ? -35.401 -6.109 -9.138 1.00 0.00 31 ASP A C 18
ATOM 30343 O O . ASP A 1 31 ? -34.428 -5.695 -8.539 1.00 0.00 31 ASP A O 18
ATOM 30352 N N . GLU A 1 32 ? -36.599 -5.665 -8.873 1.00 0.00 32 GLU A N 18
ATOM 30353 C CA . GLU A 1 32 ? -36.795 -4.629 -7.818 1.00 0.00 32 GLU A CA 18
ATOM 30354 C C . GLU A 1 32 ? -36.585 -5.238 -6.428 1.00 0.00 32 GLU A C 18
ATOM 30355 O O . GLU A 1 32 ? -35.756 -4.790 -5.662 1.00 0.00 32 GLU A O 18
ATOM 30367 N N . LYS A 1 33 ? -37.332 -6.256 -6.097 1.00 0.00 33 LYS A N 18
ATOM 30368 C CA . LYS A 1 33 ? -37.176 -6.890 -4.756 1.00 0.00 33 LYS A CA 18
ATOM 30369 C C . LYS A 1 33 ? -35.720 -7.308 -4.530 1.00 0.00 33 LYS A C 18
ATOM 30370 O O . LYS A 1 33 ? -35.252 -7.377 -3.410 1.00 0.00 33 LYS A O 18
ATOM 30389 N N . VAL A 1 34 ? -35.002 -7.587 -5.582 1.00 0.00 34 VAL A N 18
ATOM 30390 C CA . VAL A 1 34 ? -33.577 -8.001 -5.425 1.00 0.00 34 VAL A CA 18
ATOM 30391 C C . VAL A 1 34 ? -32.707 -6.791 -5.074 1.00 0.00 34 VAL A C 18
ATOM 30392 O O . VAL A 1 34 ? -31.917 -6.829 -4.153 1.00 0.00 34 VAL A O 18
ATOM 30405 N N . ALA A 1 35 ? -32.844 -5.718 -5.803 1.00 0.00 35 ALA A N 18
ATOM 30406 C CA . ALA A 1 35 ? -32.022 -4.508 -5.512 1.00 0.00 35 ALA A CA 18
ATOM 30407 C C . ALA A 1 35 ? -32.296 -4.006 -4.091 1.00 0.00 35 ALA A C 18
ATOM 30408 O O . ALA A 1 35 ? -31.387 -3.731 -3.333 1.00 0.00 35 ALA A O 18
ATOM 30415 N N . GLU A 1 36 ? -33.543 -3.879 -3.727 1.00 0.00 36 GLU A N 18
ATOM 30416 C CA . GLU A 1 36 ? -33.875 -3.390 -2.356 1.00 0.00 36 GLU A CA 18
ATOM 30417 C C . GLU A 1 36 ? -33.372 -4.379 -1.299 1.00 0.00 36 GLU A C 18
ATOM 30418 O O . GLU A 1 36 ? -32.826 -3.992 -0.285 1.00 0.00 36 GLU A O 18
ATOM 30430 N N . TRP A 1 37 ? -33.558 -5.650 -1.526 1.00 0.00 37 TRP A N 18
ATOM 30431 C CA . TRP A 1 37 ? -33.094 -6.662 -0.530 1.00 0.00 37 TRP A CA 18
ATOM 30432 C C . TRP A 1 37 ? -31.592 -6.513 -0.274 1.00 0.00 37 TRP A C 18
ATOM 30433 O O . TRP A 1 37 ? -31.144 -6.495 0.856 1.00 0.00 37 TRP A O 18
ATOM 30454 N N . LEU A 1 38 ? -30.809 -6.412 -1.312 1.00 0.00 38 LEU A N 18
ATOM 30455 C CA . LEU A 1 38 ? -29.334 -6.272 -1.126 1.00 0.00 38 LEU A CA 18
ATOM 30456 C C . LEU A 1 38 ? -29.009 -4.979 -0.373 1.00 0.00 38 LEU A C 18
ATOM 30457 O O . LEU A 1 38 ? -28.179 -4.958 0.512 1.00 0.00 38 LEU A O 18
ATOM 30473 N N . ALA A 1 39 ? -29.652 -3.898 -0.721 1.00 0.00 39 ALA A N 18
ATOM 30474 C CA . ALA A 1 39 ? -29.372 -2.607 -0.027 1.00 0.00 39 ALA A CA 18
ATOM 30475 C C . ALA A 1 39 ? -29.804 -2.684 1.441 1.00 0.00 39 ALA A C 18
ATOM 30476 O O . ALA A 1 39 ? -29.274 -1.993 2.290 1.00 0.00 39 ALA A O 18
ATOM 30483 N N . ARG A 1 40 ? -30.766 -3.511 1.744 1.00 0.00 40 ARG A N 18
ATOM 30484 C CA . ARG A 1 40 ? -31.236 -3.624 3.156 1.00 0.00 40 ARG A CA 18
ATOM 30485 C C . ARG A 1 40 ? -30.254 -4.455 3.990 1.00 0.00 40 ARG A C 18
ATOM 30486 O O . ARG A 1 40 ? -29.930 -4.110 5.108 1.00 0.00 40 ARG A O 18
ATOM 30507 N N . GLU A 1 41 ? -29.786 -5.551 3.460 1.00 0.00 41 GLU A N 18
ATOM 30508 C CA . GLU A 1 41 ? -28.834 -6.406 4.230 1.00 0.00 41 GLU A CA 18
ATOM 30509 C C . GLU A 1 41 ? -27.445 -5.762 4.277 1.00 0.00 41 GLU A C 18
ATOM 30510 O O . GLU A 1 41 ? -26.684 -5.979 5.199 1.00 0.00 41 GLU A O 18
ATOM 30522 N N . LEU A 1 42 ? -27.105 -4.978 3.292 1.00 0.00 42 LEU A N 18
ATOM 30523 C CA . LEU A 1 42 ? -25.761 -4.330 3.287 1.00 0.00 42 LEU A CA 18
ATOM 30524 C C . LEU A 1 42 ? -25.762 -3.093 4.188 1.00 0.00 42 LEU A C 18
ATOM 30525 O O . LEU A 1 42 ? -24.876 -2.902 4.996 1.00 0.00 42 LEU A O 18
ATOM 30541 N N . GLU A 1 43 ? -26.748 -2.250 4.055 1.00 0.00 43 GLU A N 18
ATOM 30542 C CA . GLU A 1 43 ? -26.799 -1.025 4.905 1.00 0.00 43 GLU A CA 18
ATOM 30543 C C . GLU A 1 43 ? -27.810 -1.209 6.040 1.00 0.00 43 GLU A C 18
ATOM 30544 O O . GLU A 1 43 ? -27.523 -0.940 7.190 1.00 0.00 43 GLU A O 18
ATOM 30556 N N . GLY A 1 44 ? -28.992 -1.665 5.727 1.00 0.00 44 GLY A N 18
ATOM 30557 C CA . GLY A 1 44 ? -30.019 -1.865 6.789 1.00 0.00 44 GLY A CA 18
ATOM 30558 C C . GLY A 1 44 ? -31.254 -1.022 6.470 1.00 0.00 44 GLY A C 18
ATOM 30559 O O . GLY A 1 44 ? -32.130 -0.850 7.294 1.00 0.00 44 GLY A O 18
ATOM 30563 N N . ILE A 1 45 ? -31.331 -0.494 5.279 1.00 0.00 45 ILE A N 18
ATOM 30564 C CA . ILE A 1 45 ? -32.511 0.338 4.908 1.00 0.00 45 ILE A CA 18
ATOM 30565 C C . ILE A 1 45 ? -33.783 -0.514 4.918 1.00 0.00 45 ILE A C 18
ATOM 30566 O O . ILE A 1 45 ? -34.006 -1.323 4.039 1.00 0.00 45 ILE A O 18
ATOM 30582 N N . GLN A 1 46 ? -34.618 -0.339 5.905 1.00 0.00 46 GLN A N 18
ATOM 30583 C CA . GLN A 1 46 ? -35.874 -1.139 5.971 1.00 0.00 46 GLN A CA 18
ATOM 30584 C C . GLN A 1 46 ? -36.536 -1.200 4.593 1.00 0.00 46 GLN A C 18
ATOM 30585 O O . GLN A 1 46 ? -36.947 -2.249 4.136 1.00 0.00 46 GLN A O 18
ATOM 30599 N N . LYS A 1 47 ? -36.643 -0.084 3.926 1.00 0.00 47 LYS A N 18
ATOM 30600 C CA . LYS A 1 47 ? -37.279 -0.079 2.576 1.00 0.00 47 LYS A CA 18
ATOM 30601 C C . LYS A 1 47 ? -36.760 1.100 1.750 1.00 0.00 47 LYS A C 18
ATOM 30602 O O . LYS A 1 47 ? -36.889 2.245 2.135 1.00 0.00 47 LYS A O 18
ATOM 30621 N N . MET A 1 48 ? -36.173 0.829 0.616 1.00 0.00 48 MET A N 18
ATOM 30622 C CA . MET A 1 48 ? -35.646 1.936 -0.233 1.00 0.00 48 MET A CA 18
ATOM 30623 C C . MET A 1 48 ? -36.670 3.072 -0.314 1.00 0.00 48 MET A C 18
ATOM 30624 O O . MET A 1 48 ? -37.841 2.850 -0.546 1.00 0.00 48 MET A O 18
ATOM 30638 N N . THR A 1 49 ? -36.235 4.289 -0.126 1.00 0.00 49 THR A N 18
ATOM 30639 C CA . THR A 1 49 ? -37.185 5.436 -0.194 1.00 0.00 49 THR A CA 18
ATOM 30640 C C . THR A 1 49 ? -37.565 5.720 -1.651 1.00 0.00 49 THR A C 18
ATOM 30641 O O . THR A 1 49 ? -37.504 4.851 -2.499 1.00 0.00 49 THR A O 18
ATOM 30652 N N . GLU A 1 50 ? -37.958 6.928 -1.949 1.00 0.00 50 GLU A N 18
ATOM 30653 C CA . GLU A 1 50 ? -38.341 7.262 -3.351 1.00 0.00 50 GLU A CA 18
ATOM 30654 C C . GLU A 1 50 ? -37.107 7.697 -4.148 1.00 0.00 50 GLU A C 18
ATOM 30655 O O . GLU A 1 50 ? -36.869 7.230 -5.244 1.00 0.00 50 GLU A O 18
ATOM 30667 N N . GLU A 1 51 ? -36.324 8.589 -3.607 1.00 0.00 51 GLU A N 18
ATOM 30668 C CA . GLU A 1 51 ? -35.108 9.053 -4.333 1.00 0.00 51 GLU A CA 18
ATOM 30669 C C . GLU A 1 51 ? -34.171 7.873 -4.608 1.00 0.00 51 GLU A C 18
ATOM 30670 O O . GLU A 1 51 ? -33.401 7.885 -5.547 1.00 0.00 51 GLU A O 18
ATOM 30682 N N . HIS A 1 52 ? -34.231 6.856 -3.793 1.00 0.00 52 HIS A N 18
ATOM 30683 C CA . HIS A 1 52 ? -33.342 5.676 -4.005 1.00 0.00 52 HIS A CA 18
ATOM 30684 C C . HIS A 1 52 ? -33.667 4.994 -5.337 1.00 0.00 52 HIS A C 18
ATOM 30685 O O . HIS A 1 52 ? -32.810 4.817 -6.180 1.00 0.00 52 HIS A O 18
ATOM 30699 N N . TRP A 1 53 ? -34.897 4.604 -5.531 1.00 0.00 53 TRP A N 18
ATOM 30700 C CA . TRP A 1 53 ? -35.275 3.927 -6.806 1.00 0.00 53 TRP A CA 18
ATOM 30701 C C . TRP A 1 53 ? -35.043 4.857 -8.000 1.00 0.00 53 TRP A C 18
ATOM 30702 O O . TRP A 1 53 ? -34.426 4.483 -8.977 1.00 0.00 53 TRP A O 18
ATOM 30723 N N . LYS A 1 54 ? -35.534 6.063 -7.934 1.00 0.00 54 LYS A N 18
ATOM 30724 C CA . LYS A 1 54 ? -35.343 7.010 -9.071 1.00 0.00 54 LYS A CA 18
ATOM 30725 C C . LYS A 1 54 ? -33.861 7.096 -9.448 1.00 0.00 54 LYS A C 18
ATOM 30726 O O . LYS A 1 54 ? -33.501 7.045 -10.607 1.00 0.00 54 LYS A O 18
ATOM 30745 N N . LEU A 1 55 ? -32.998 7.228 -8.477 1.00 0.00 55 LEU A N 18
ATOM 30746 C CA . LEU A 1 55 ? -31.540 7.319 -8.780 1.00 0.00 55 LEU A CA 18
ATOM 30747 C C . LEU A 1 55 ? -31.057 6.034 -9.456 1.00 0.00 55 LEU A C 18
ATOM 30748 O O . LEU A 1 55 ? -30.580 6.049 -10.574 1.00 0.00 55 LEU A O 18
ATOM 30764 N N . VAL A 1 56 ? -31.177 4.918 -8.788 1.00 0.00 56 VAL A N 18
ATOM 30765 C CA . VAL A 1 56 ? -30.723 3.634 -9.393 1.00 0.00 56 VAL A CA 18
ATOM 30766 C C . VAL A 1 56 ? -31.286 3.487 -10.810 1.00 0.00 56 VAL A C 18
ATOM 30767 O O . VAL A 1 56 ? -30.705 2.834 -11.655 1.00 0.00 56 VAL A O 18
ATOM 30780 N N . LYS A 1 57 ? -32.412 4.089 -11.076 1.00 0.00 57 LYS A N 18
ATOM 30781 C CA . LYS A 1 57 ? -33.012 3.984 -12.436 1.00 0.00 57 LYS A CA 18
ATOM 30782 C C . LYS A 1 57 ? -32.195 4.804 -13.439 1.00 0.00 57 LYS A C 18
ATOM 30783 O O . LYS A 1 57 ? -31.844 4.331 -14.501 1.00 0.00 57 LYS A O 18
ATOM 30802 N N . TYR A 1 58 ? -31.891 6.029 -13.109 1.00 0.00 58 TYR A N 18
ATOM 30803 C CA . TYR A 1 58 ? -31.098 6.878 -14.044 1.00 0.00 58 TYR A CA 18
ATOM 30804 C C . TYR A 1 58 ? -29.746 6.223 -14.338 1.00 0.00 58 TYR A C 18
ATOM 30805 O O . TYR A 1 58 ? -29.244 6.283 -15.443 1.00 0.00 58 TYR A O 18
ATOM 30823 N N . LEU A 1 59 ? -29.152 5.597 -13.358 1.00 0.00 59 LEU A N 18
ATOM 30824 C CA . LEU A 1 59 ? -27.833 4.939 -13.584 1.00 0.00 59 LEU A CA 18
ATOM 30825 C C . LEU A 1 59 ? -27.998 3.717 -14.492 1.00 0.00 59 LEU A C 18
ATOM 30826 O O . LEU A 1 59 ? -27.218 3.493 -15.396 1.00 0.00 59 LEU A O 18
ATOM 30842 N N . ARG A 1 60 ? -29.007 2.925 -14.258 1.00 0.00 60 ARG A N 18
ATOM 30843 C CA . ARG A 1 60 ? -29.222 1.718 -15.107 1.00 0.00 60 ARG A CA 18
ATOM 30844 C C . ARG A 1 60 ? -29.273 2.112 -16.586 1.00 0.00 60 ARG A C 18
ATOM 30845 O O . ARG A 1 60 ? -28.651 1.492 -17.426 1.00 0.00 60 ARG A O 18
ATOM 30866 N N . GLU A 1 61 ? -30.012 3.136 -16.911 1.00 0.00 61 GLU A N 18
ATOM 30867 C CA . GLU A 1 61 ? -30.105 3.568 -18.336 1.00 0.00 61 GLU A CA 18
ATOM 30868 C C . GLU A 1 61 ? -28.712 3.620 -18.971 1.00 0.00 61 GLU A C 18
ATOM 30869 O O . GLU A 1 61 ? -28.525 3.246 -20.112 1.00 0.00 61 GLU A O 18
ATOM 30881 N N . TYR A 1 62 ? -27.733 4.084 -18.242 1.00 0.00 62 TYR A N 18
ATOM 30882 C CA . TYR A 1 62 ? -26.356 4.162 -18.809 1.00 0.00 62 TYR A CA 18
ATOM 30883 C C . TYR A 1 62 ? -25.703 2.776 -18.822 1.00 0.00 62 TYR A C 18
ATOM 30884 O O . TYR A 1 62 ? -24.968 2.436 -19.729 1.00 0.00 62 TYR A O 18
ATOM 30902 N N . TRP A 1 63 ? -25.959 1.976 -17.824 1.00 0.00 63 TRP A N 18
ATOM 30903 C CA . TRP A 1 63 ? -25.347 0.616 -17.784 1.00 0.00 63 TRP A CA 18
ATOM 30904 C C . TRP A 1 63 ? -26.067 -0.323 -18.756 1.00 0.00 63 TRP A C 18
ATOM 30905 O O . TRP A 1 63 ? -25.756 -1.494 -18.846 1.00 0.00 63 TRP A O 18
ATOM 30926 N N . GLU A 1 64 ? -27.025 0.181 -19.484 1.00 0.00 64 GLU A N 18
ATOM 30927 C CA . GLU A 1 64 ? -27.759 -0.688 -20.450 1.00 0.00 64 GLU A CA 18
ATOM 30928 C C . GLU A 1 64 ? -27.529 -0.198 -21.882 1.00 0.00 64 GLU A C 18
ATOM 30929 O O . GLU A 1 64 ? -27.962 -0.813 -22.836 1.00 0.00 64 GLU A O 18
ATOM 30941 N N . THR A 1 65 ? -26.850 0.905 -22.039 1.00 0.00 65 THR A N 18
ATOM 30942 C CA . THR A 1 65 ? -26.593 1.433 -23.410 1.00 0.00 65 THR A CA 18
ATOM 30943 C C . THR A 1 65 ? -25.125 1.220 -23.791 1.00 0.00 65 THR A C 18
ATOM 30944 O O . THR A 1 65 ? -24.814 0.806 -24.890 1.00 0.00 65 THR A O 18
ATOM 30955 N N . PHE A 1 66 ? -24.222 1.499 -22.892 1.00 0.00 66 PHE A N 18
ATOM 30956 C CA . PHE A 1 66 ? -22.777 1.313 -23.204 1.00 0.00 66 PHE A CA 18
ATOM 30957 C C . PHE A 1 66 ? -22.186 0.201 -22.334 1.00 0.00 66 PHE A C 18
ATOM 30958 O O . PHE A 1 66 ? -21.437 -0.634 -22.800 1.00 0.00 66 PHE A O 18
ATOM 30975 N N . GLY A 1 67 ? -22.518 0.183 -21.072 1.00 0.00 67 GLY A N 18
ATOM 30976 C CA . GLY A 1 67 ? -21.976 -0.875 -20.174 1.00 0.00 67 GLY A CA 18
ATOM 30977 C C . GLY A 1 67 ? -20.861 -0.288 -19.308 1.00 0.00 67 GLY A C 18
ATOM 30978 O O . GLY A 1 67 ? -19.759 -0.797 -19.269 1.00 0.00 67 GLY A O 18
ATOM 30982 N N . THR A 1 68 ? -21.139 0.780 -18.611 1.00 0.00 68 THR A N 18
ATOM 30983 C CA . THR A 1 68 ? -20.092 1.398 -17.747 1.00 0.00 68 THR A CA 18
ATOM 30984 C C . THR A 1 68 ? -20.732 2.001 -16.494 1.00 0.00 68 THR A C 18
ATOM 30985 O O . THR A 1 68 ? -21.843 2.493 -16.527 1.00 0.00 68 THR A O 18
ATOM 30996 N N . CYS A 1 69 ? -20.039 1.968 -15.388 1.00 0.00 69 CYS A N 18
ATOM 30997 C CA . CYS A 1 69 ? -20.608 2.539 -14.134 1.00 0.00 69 CYS A CA 18
ATOM 30998 C C . CYS A 1 69 ? -19.948 3.884 -13.819 1.00 0.00 69 CYS A C 18
ATOM 30999 O O . CYS A 1 69 ? -18.891 3.934 -13.224 1.00 0.00 69 CYS A O 18
ATOM 31006 N N . PRO A 1 70 ? -20.601 4.935 -14.236 1.00 0.00 70 PRO A N 18
ATOM 31007 C CA . PRO A 1 70 ? -20.078 6.302 -13.999 1.00 0.00 70 PRO A CA 18
ATOM 31008 C C . PRO A 1 70 ? -20.243 6.691 -12.528 1.00 0.00 70 PRO A C 18
ATOM 31009 O O . PRO A 1 70 ? -20.995 6.073 -11.801 1.00 0.00 70 PRO A 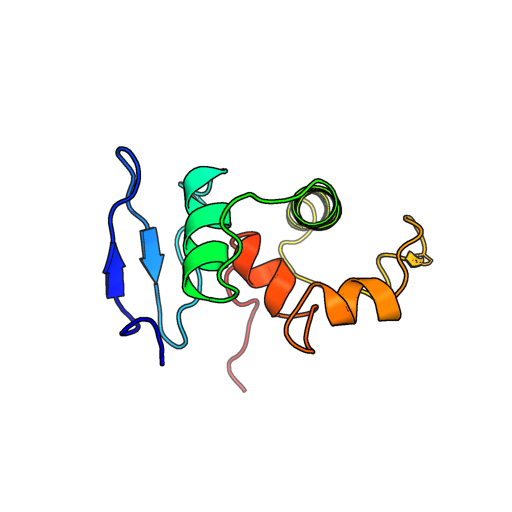O 18
ATOM 31020 N N . PRO A 1 71 ? -19.527 7.711 -12.139 1.00 0.00 71 PRO A N 18
ATOM 31021 C CA . PRO A 1 71 ? -19.590 8.195 -10.738 1.00 0.00 71 PRO A CA 18
ATOM 31022 C C . PRO A 1 71 ? -20.919 8.910 -10.478 1.00 0.00 71 PRO A C 18
ATOM 31023 O O . PRO A 1 71 ? -21.891 8.304 -10.072 1.00 0.00 71 PRO A O 18
ATOM 31034 N N . ILE A 1 72 ? -20.971 10.193 -10.710 1.00 0.00 72 ILE A N 18
ATOM 31035 C CA . ILE A 1 72 ? -22.239 10.941 -10.477 1.00 0.00 72 ILE A CA 18
ATOM 31036 C C . ILE A 1 72 ? -22.062 12.415 -10.855 1.00 0.00 72 ILE A C 18
ATOM 31037 O O . ILE A 1 72 ? -22.170 13.296 -10.026 1.00 0.00 72 ILE A O 18
ATOM 31053 N N . LYS A 1 73 ? -21.792 12.687 -12.102 1.00 0.00 73 LYS A N 18
ATOM 31054 C CA . LYS A 1 73 ? -21.609 14.104 -12.532 1.00 0.00 73 LYS A CA 18
ATOM 31055 C C . LYS A 1 73 ? -22.642 14.469 -13.602 1.00 0.00 73 LYS A C 18
ATOM 31056 O O . LYS A 1 73 ? -23.368 15.435 -13.472 1.00 0.00 73 LYS A O 18
ATOM 31075 N N . MET A 1 74 ? -22.711 13.708 -14.658 1.00 0.00 74 MET A N 18
ATOM 31076 C CA . MET A 1 74 ? -23.696 14.014 -15.736 1.00 0.00 74 MET A CA 18
ATOM 31077 C C . MET A 1 74 ? -25.120 13.739 -15.246 1.00 0.00 74 MET A C 18
ATOM 31078 O O . MET A 1 74 ? -26.075 14.312 -15.731 1.00 0.00 74 MET A O 18
ATOM 31092 N N . VAL A 1 75 ? -25.271 12.865 -14.288 1.00 0.00 75 VAL A N 18
ATOM 31093 C CA . VAL A 1 75 ? -26.634 12.556 -13.770 1.00 0.00 75 VAL A CA 18
ATOM 31094 C C . VAL A 1 75 ? -27.163 13.728 -12.939 1.00 0.00 75 VAL A C 18
ATOM 31095 O O . VAL A 1 75 ? -28.314 14.105 -13.041 1.00 0.00 75 VAL A O 18
ATOM 31108 N N . THR A 1 76 ? -26.332 14.307 -12.117 1.00 0.00 76 THR A N 18
ATOM 31109 C CA . THR A 1 76 ? -26.788 15.455 -11.281 1.00 0.00 76 THR A CA 18
ATOM 31110 C C . THR A 1 76 ? -27.088 16.668 -12.167 1.00 0.00 76 THR A C 18
ATOM 31111 O O . THR A 1 76 ? -27.930 17.487 -11.850 1.00 0.00 76 THR A O 18
ATOM 31122 N N . LYS A 1 77 ? -26.408 16.790 -13.274 1.00 0.00 77 LYS A N 18
ATOM 31123 C CA . LYS A 1 77 ? -26.655 17.950 -14.177 1.00 0.00 77 LYS A CA 18
ATOM 31124 C C . LYS A 1 77 ? -28.160 18.171 -14.355 1.00 0.00 77 LYS A C 18
ATOM 31125 O O . LYS A 1 77 ? -28.631 19.290 -14.403 1.00 0.00 77 LYS A O 18
ATOM 31144 N N . GLU A 1 78 ? -28.917 17.112 -14.453 1.00 0.00 78 GLU A N 18
ATOM 31145 C CA . GLU A 1 78 ? -30.391 17.264 -14.628 1.00 0.00 78 GLU A CA 18
ATOM 31146 C C . GLU A 1 78 ? -31.105 17.076 -13.287 1.00 0.00 78 GLU A C 18
ATOM 31147 O O . GLU A 1 78 ? -31.538 18.025 -12.665 1.00 0.00 78 GLU A O 18
ATOM 31159 N N . THR A 1 79 ? -31.233 15.856 -12.838 1.00 0.00 79 THR A N 18
ATOM 31160 C CA . THR A 1 79 ? -31.919 15.609 -11.537 1.00 0.00 79 THR A CA 18
ATOM 31161 C C . THR A 1 79 ? -31.468 16.638 -10.497 1.00 0.00 79 THR A C 18
ATOM 31162 O O . THR A 1 79 ? -32.269 17.199 -9.776 1.00 0.00 79 THR A O 18
ATOM 31173 N N . GLY A 1 80 ? -30.191 16.889 -10.414 1.00 0.00 80 GLY A N 18
ATOM 31174 C CA . GLY A 1 80 ? -29.690 17.882 -9.422 1.00 0.00 80 GLY A CA 18
ATOM 31175 C C . GLY A 1 80 ? -29.705 17.259 -8.024 1.00 0.00 80 GLY A C 18
ATOM 31176 O O . GLY A 1 80 ? -29.955 17.926 -7.040 1.00 0.00 80 GLY A O 18
ATOM 31180 N N . PHE A 1 81 ? -29.439 15.985 -7.930 1.00 0.00 81 PHE A N 18
ATOM 31181 C CA . PHE A 1 81 ? -29.438 15.321 -6.595 1.00 0.00 81 PHE A CA 18
ATOM 31182 C C . PHE A 1 81 ? -28.421 15.994 -5.669 1.00 0.00 81 PHE A C 18
ATOM 31183 O O . PHE A 1 81 ? -27.233 15.981 -5.922 1.00 0.00 81 PHE A O 18
ATOM 31200 N N . SER A 1 82 ? -28.878 16.584 -4.598 1.00 0.00 82 SER A N 18
ATOM 31201 C CA . SER A 1 82 ? -27.937 17.257 -3.659 1.00 0.00 82 SER A CA 18
ATOM 31202 C C . SER A 1 82 ? -27.017 16.225 -3.003 1.00 0.00 82 SER A C 18
ATOM 31203 O O . SER A 1 82 ? -27.466 15.229 -2.469 1.00 0.00 82 SER A O 18
ATOM 31211 N N . LEU A 1 83 ? -25.732 16.452 -3.038 1.00 0.00 83 LEU A N 18
ATOM 31212 C CA . LEU A 1 83 ? -24.787 15.481 -2.416 1.00 0.00 83 LEU A CA 18
ATOM 31213 C C . LEU A 1 83 ? -25.250 15.125 -1.000 1.00 0.00 83 LEU A C 18
ATOM 31214 O O . LEU A 1 83 ? -25.126 13.998 -0.561 1.00 0.00 83 LEU A O 18
ATOM 31230 N N . GLU A 1 84 ? -25.783 16.076 -0.282 1.00 0.00 84 GLU A N 18
ATOM 31231 C CA . GLU A 1 84 ? -26.253 15.789 1.103 1.00 0.00 84 GLU A CA 18
ATOM 31232 C C . GLU A 1 84 ? -27.181 14.571 1.103 1.00 0.00 84 GLU A C 18
ATOM 31233 O O . GLU A 1 84 ? -27.063 13.689 1.931 1.00 0.00 84 GLU A O 18
ATOM 31245 N N . LYS A 1 85 ? -28.102 14.516 0.180 1.00 0.00 85 LYS A N 18
ATOM 31246 C CA . LYS A 1 85 ? -29.035 13.355 0.126 1.00 0.00 85 LYS A CA 18
ATOM 31247 C C . LYS A 1 85 ? -28.252 12.058 -0.096 1.00 0.00 85 LYS A C 18
ATOM 31248 O O . LYS A 1 85 ? -28.547 11.035 0.491 1.00 0.00 85 LYS A O 18
ATOM 31267 N N . ILE A 1 86 ? -27.257 12.093 -0.938 1.00 0.00 86 ILE A N 18
ATOM 31268 C CA . ILE A 1 86 ? -26.455 10.863 -1.197 1.00 0.00 86 ILE A CA 18
ATOM 31269 C C . ILE A 1 86 ? -25.684 10.458 0.061 1.00 0.00 86 ILE A C 18
ATOM 31270 O O . ILE A 1 86 ? -25.369 9.302 0.263 1.00 0.00 86 ILE A O 18
ATOM 31286 N N . TYR A 1 87 ? -25.373 11.401 0.908 1.00 0.00 87 TYR A N 18
ATOM 31287 C CA . TYR A 1 87 ? -24.620 11.068 2.151 1.00 0.00 87 TYR A CA 18
ATOM 31288 C C . TYR A 1 87 ? -25.550 10.414 3.177 1.00 0.00 87 TYR A C 18
ATOM 31289 O O . TYR A 1 87 ? -25.213 9.420 3.790 1.00 0.00 87 TYR A O 18
ATOM 31307 N N . GLN A 1 88 ? -26.719 10.962 3.368 1.00 0.00 88 GLN A N 18
ATOM 31308 C CA . GLN A 1 88 ? -27.667 10.368 4.354 1.00 0.00 88 GLN A CA 18
ATOM 31309 C C . GLN A 1 88 ? -28.109 8.977 3.890 1.00 0.00 88 GLN A C 18
ATOM 31310 O O . GLN A 1 88 ? -28.006 8.009 4.616 1.00 0.00 88 GLN A O 18
ATOM 31324 N N . LEU A 1 89 ? -28.599 8.871 2.686 1.00 0.00 89 LEU A N 18
ATOM 31325 C CA . LEU A 1 89 ? -29.045 7.542 2.177 1.00 0.00 89 LEU A CA 18
ATOM 31326 C C . LEU A 1 89 ? -27.861 6.574 2.120 1.00 0.00 89 LEU A C 18
ATOM 31327 O O . LEU A 1 89 ? -27.958 5.434 2.534 1.00 0.00 89 LEU A O 18
ATOM 31343 N N . PHE A 1 90 ? -26.743 7.017 1.613 1.00 0.00 90 PHE A N 18
ATOM 31344 C CA . PHE A 1 90 ? -25.553 6.122 1.530 1.00 0.00 90 PHE A CA 18
ATOM 31345 C C . PHE A 1 90 ? -24.324 6.824 2.113 1.00 0.00 90 PHE A C 18
ATOM 31346 O O . PHE A 1 90 ? -23.548 7.419 1.392 1.00 0.00 90 PHE A O 18
ATOM 31363 N N . PRO A 1 91 ? -24.190 6.729 3.407 1.00 0.00 91 PRO A N 18
ATOM 31364 C CA . PRO A 1 91 ? -23.045 7.362 4.104 1.00 0.00 91 PRO A CA 18
ATOM 31365 C C . PRO A 1 91 ? -21.757 6.577 3.837 1.00 0.00 91 PRO A C 18
ATOM 31366 O O . PRO A 1 91 ? -21.380 5.708 4.597 1.00 0.00 91 PRO A O 18
ATOM 31377 N N . SER A 1 92 ? -21.079 6.879 2.763 1.00 0.00 92 SER A N 18
ATOM 31378 C CA . SER A 1 92 ? -19.816 6.150 2.448 1.00 0.00 92 SER A CA 18
ATOM 31379 C C . SER A 1 92 ? -19.306 6.551 1.062 1.00 0.00 92 SER A C 18
ATOM 31380 O O . SER A 1 92 ? -18.120 6.702 0.846 1.00 0.00 92 SER A O 18
ATOM 31388 N N . GLY A 1 93 ? -20.193 6.723 0.120 1.00 0.00 93 GLY A N 18
ATOM 31389 C CA . GLY A 1 93 ? -19.758 7.113 -1.251 1.00 0.00 93 GLY A CA 18
ATOM 31390 C C . GLY A 1 93 ? -20.714 6.507 -2.281 1.00 0.00 93 GLY A C 18
ATOM 31391 O O . GLY A 1 93 ? -20.967 5.318 -2.267 1.00 0.00 93 GLY A O 18
ATOM 31395 N N . PRO A 1 94 ? -21.220 7.347 -3.145 1.00 0.00 94 PRO A N 18
ATOM 31396 C CA . PRO A 1 94 ? -22.161 6.885 -4.195 1.00 0.00 94 PRO A CA 18
ATOM 31397 C C . PRO A 1 94 ? -21.414 6.092 -5.271 1.00 0.00 94 PRO A C 18
ATOM 31398 O O . PRO A 1 94 ? -22.005 5.357 -6.037 1.00 0.00 94 PRO A O 18
ATOM 31409 N N . ALA A 1 95 ? -20.118 6.235 -5.335 1.00 0.00 95 ALA A N 18
ATOM 31410 C CA . ALA A 1 95 ? -19.335 5.490 -6.362 1.00 0.00 95 ALA A CA 18
ATOM 31411 C C . ALA A 1 95 ? -19.725 4.009 -6.354 1.00 0.00 95 ALA A C 18
ATOM 31412 O O . ALA A 1 95 ? -20.484 3.553 -7.186 1.00 0.00 95 ALA A O 18
ATOM 31419 N N . HIS A 1 96 ? -19.211 3.254 -5.423 1.00 0.00 96 HIS A N 18
ATOM 31420 C CA . HIS A 1 96 ? -19.552 1.803 -5.364 1.00 0.00 96 HIS A CA 18
ATOM 31421 C C . HIS A 1 96 ? -20.963 1.612 -4.800 1.00 0.00 96 HIS A C 18
ATOM 31422 O O . HIS A 1 96 ? -21.479 0.514 -4.751 1.00 0.00 96 HIS A O 18
ATOM 31436 N N . GLY A 1 97 ? -21.588 2.674 -4.370 1.00 0.00 97 GLY A N 18
ATOM 31437 C CA . GLY A 1 97 ? -22.963 2.551 -3.809 1.00 0.00 97 GLY A CA 18
ATOM 31438 C C . GLY A 1 97 ? -23.974 2.420 -4.949 1.00 0.00 97 GLY A C 18
ATOM 31439 O O . GLY A 1 97 ? -24.368 1.333 -5.319 1.00 0.00 97 GLY A O 18
ATOM 31443 N N . ALA A 1 98 ? -24.400 3.520 -5.504 1.00 0.00 98 ALA A N 18
ATOM 31444 C CA . ALA A 1 98 ? -25.390 3.461 -6.619 1.00 0.00 98 ALA A CA 18
ATOM 31445 C C . ALA A 1 98 ? -25.030 2.340 -7.598 1.00 0.00 98 ALA A C 18
ATOM 31446 O O . ALA A 1 98 ? -25.886 1.768 -8.243 1.00 0.00 98 ALA A O 18
ATOM 31453 N N . CYS A 1 99 ? -23.769 2.023 -7.720 1.00 0.00 99 CYS A N 18
ATOM 31454 C CA . CYS A 1 99 ? -23.360 0.941 -8.663 1.00 0.00 99 CYS A CA 18
ATOM 31455 C C . CYS A 1 99 ? -23.729 -0.432 -8.093 1.00 0.00 99 CYS A C 18
ATOM 31456 O O . CYS A 1 99 ? -24.319 -1.255 -8.766 1.00 0.00 99 CYS A O 18
ATOM 31463 N N . LYS A 1 100 ? -23.381 -0.689 -6.862 1.00 0.00 100 LYS A N 18
ATOM 31464 C CA . LYS A 1 100 ? -23.709 -2.011 -6.254 1.00 0.00 100 LYS A CA 18
ATOM 31465 C C . LYS A 1 100 ? -25.225 -2.222 -6.221 1.00 0.00 100 LYS A C 18
ATOM 31466 O O . LYS A 1 100 ? -25.711 -3.324 -6.385 1.00 0.00 100 LYS A O 18
ATOM 31485 N N . VAL A 1 101 ? -25.975 -1.176 -6.009 1.00 0.00 101 VAL A N 18
ATOM 31486 C CA . VAL A 1 101 ? -27.459 -1.320 -5.965 1.00 0.00 101 VAL A CA 18
ATOM 31487 C C . VAL A 1 101 ? -28.013 -1.540 -7.376 1.00 0.00 101 VAL A C 18
ATOM 31488 O O . VAL A 1 101 ? -28.884 -2.358 -7.590 1.00 0.00 101 VAL A O 18
ATOM 31501 N N . ALA A 1 102 ? -27.514 -0.814 -8.339 1.00 0.00 102 ALA A N 18
ATOM 31502 C CA . ALA A 1 102 ? -28.014 -0.983 -9.734 1.00 0.00 102 ALA A CA 18
ATOM 31503 C C . ALA A 1 102 ? -27.598 -2.349 -10.286 1.00 0.00 102 ALA A C 18
ATOM 31504 O O . ALA A 1 102 ? -28.193 -2.861 -11.212 1.00 0.00 102 ALA A O 18
ATOM 31511 N N . GLY A 1 103 ? -26.581 -2.942 -9.724 1.00 0.00 103 GLY A N 18
ATOM 31512 C CA . GLY A 1 103 ? -26.127 -4.273 -10.217 1.00 0.00 103 GLY A CA 18
ATOM 31513 C C . GLY A 1 103 ? -24.952 -4.089 -11.179 1.00 0.00 103 GLY A C 18
ATOM 31514 O O . GLY A 1 103 ? -25.057 -4.348 -12.360 1.00 0.00 103 GLY A O 18
ATOM 31518 N N . ALA A 1 104 ? -23.831 -3.643 -10.680 1.00 0.00 104 ALA A N 18
ATOM 31519 C CA . ALA A 1 104 ? -22.648 -3.442 -11.567 1.00 0.00 104 ALA A CA 18
ATOM 31520 C C . ALA A 1 104 ? -21.374 -3.926 -10.868 1.00 0.00 104 ALA A C 18
ATOM 31521 O O . ALA A 1 104 ? -21.168 -3.665 -9.700 1.00 0.00 104 ALA A O 18
ATOM 31528 N N . PRO A 1 105 ? -20.558 -4.620 -11.615 1.00 0.00 105 PRO A N 18
ATOM 31529 C CA . PRO A 1 105 ? -19.285 -5.151 -11.067 1.00 0.00 105 PRO A CA 18
ATOM 31530 C C . PRO A 1 105 ? -18.278 -4.017 -10.860 1.00 0.00 105 PRO A C 18
ATOM 31531 O O . PRO A 1 105 ? -18.209 -3.084 -11.637 1.00 0.00 105 PRO A O 18
ATOM 31542 N N . LYS A 1 106 ? -17.495 -4.089 -9.819 1.00 0.00 106 LYS A N 18
ATOM 31543 C CA . LYS A 1 106 ? -16.492 -3.015 -9.563 1.00 0.00 106 LYS A CA 18
ATOM 31544 C C . LYS A 1 106 ? -15.707 -2.709 -10.842 1.00 0.00 106 LYS A C 18
ATOM 31545 O O . LYS A 1 106 ? -15.362 -3.604 -11.588 1.00 0.00 106 LYS A O 18
ATOM 31564 N N . PRO A 1 107 ? -15.453 -1.446 -11.049 1.00 0.00 107 PRO A N 18
ATOM 31565 C CA . PRO A 1 107 ? -14.700 -1.008 -12.250 1.00 0.00 107 PRO A CA 18
ATOM 31566 C C . PRO A 1 107 ? -13.220 -1.377 -12.119 1.00 0.00 107 PRO A C 18
ATOM 31567 O O . PRO A 1 107 ? -12.728 -1.635 -11.038 1.00 0.00 107 PRO A O 18
ATOM 31578 N N . THR A 1 108 ? -12.507 -1.404 -13.211 1.00 0.00 108 THR A N 18
ATOM 31579 C CA . THR A 1 108 ? -11.060 -1.756 -13.148 1.00 0.00 108 THR A CA 18
ATOM 31580 C C . THR A 1 108 ? -10.202 -0.492 -13.264 1.00 0.00 108 THR A C 18
ATOM 31581 O O . THR A 1 108 ? -10.243 0.209 -14.255 1.00 0.00 108 THR A O 18
ATOM 31592 N N . GLY A 1 109 ? -9.426 -0.196 -12.258 1.00 0.00 109 GLY A N 18
ATOM 31593 C CA . GLY A 1 109 ? -8.568 1.022 -12.311 1.00 0.00 109 GLY A CA 18
ATOM 31594 C C . GLY A 1 109 ? -9.022 2.014 -11.240 1.00 0.00 109 GLY A C 18
ATOM 31595 O O . GLY A 1 109 ? -10.031 1.822 -10.590 1.00 0.00 109 GLY A O 18
ATOM 31599 N N . CYS A 1 110 ? -8.285 3.075 -11.049 1.00 0.00 110 CYS A N 18
ATOM 31600 C CA . CYS A 1 110 ? -8.677 4.080 -10.020 1.00 0.00 110 CYS A CA 18
ATOM 31601 C C . CYS A 1 110 ? -8.487 5.498 -10.564 1.00 0.00 110 CYS A C 18
ATOM 31602 O O . CYS A 1 110 ? -7.969 5.692 -11.646 1.00 0.00 110 CYS A O 18
ATOM 31610 N N . VAL A 1 111 ? -8.901 6.489 -9.824 1.00 0.00 111 VAL A N 18
ATOM 31611 C CA . VAL A 1 111 ? -8.743 7.893 -10.301 1.00 0.00 111 VAL A CA 18
ATOM 31612 C C . VAL A 1 111 ? -7.443 8.492 -9.760 1.00 0.00 111 VAL A C 18
ATOM 31613 O O . VAL A 1 111 ? -6.961 8.001 -8.752 1.00 0.00 111 VAL A O 18
ATOM 31627 N N . MET A 1 1 ? -30.376 -11.880 11.823 1.00 0.00 1 MET A N 19
ATOM 31628 C CA . MET A 1 1 ? -29.818 -13.044 11.075 1.00 0.00 1 MET A CA 19
ATOM 31629 C C . MET A 1 1 ? -29.047 -12.561 9.843 1.00 0.00 1 MET A C 19
ATOM 31630 O O . MET A 1 1 ? -29.546 -12.613 8.737 1.00 0.00 1 MET A O 19
ATOM 31646 N N . PRO A 1 2 ? -27.848 -12.107 10.083 1.00 0.00 2 PRO A N 19
ATOM 31647 C CA . PRO A 1 2 ? -26.987 -11.606 8.982 1.00 0.00 2 PRO A CA 19
ATOM 31648 C C . PRO A 1 2 ? -26.471 -12.774 8.136 1.00 0.00 2 PRO A C 19
ATOM 31649 O O . PRO A 1 2 ? -26.931 -13.892 8.256 1.00 0.00 2 PRO A O 19
ATOM 31660 N N . VAL A 1 3 ? -25.520 -12.523 7.279 1.00 0.00 3 VAL A N 19
ATOM 31661 C CA . VAL A 1 3 ? -24.976 -13.618 6.425 1.00 0.00 3 VAL A CA 19
ATOM 31662 C C . VAL A 1 3 ? -23.460 -13.463 6.270 1.00 0.00 3 VAL A C 19
ATOM 31663 O O . VAL A 1 3 ? -22.887 -12.462 6.654 1.00 0.00 3 VAL A O 19
ATOM 31676 N N . LYS A 1 4 ? -22.807 -14.445 5.712 1.00 0.00 4 LYS A N 19
ATOM 31677 C CA . LYS A 1 4 ? -21.329 -14.352 5.536 1.00 0.00 4 LYS A CA 19
ATOM 31678 C C . LYS A 1 4 ? -20.958 -14.552 4.064 1.00 0.00 4 LYS A C 19
ATOM 31679 O O . LYS A 1 4 ? -21.061 -15.639 3.530 1.00 0.00 4 LYS A O 19
ATOM 31698 N N . CYS A 1 5 ? -20.525 -13.512 3.405 1.00 0.00 5 CYS A N 19
ATOM 31699 C CA . CYS A 1 5 ? -20.147 -13.644 1.968 1.00 0.00 5 CYS A CA 19
ATOM 31700 C C . CYS A 1 5 ? -18.701 -14.144 1.847 1.00 0.00 5 CYS A C 19
ATOM 31701 O O . CYS A 1 5 ? -17.884 -13.875 2.705 1.00 0.00 5 CYS A O 19
ATOM 31708 N N . PRO A 1 6 ? -18.424 -14.856 0.779 1.00 0.00 6 PRO A N 19
ATOM 31709 C CA . PRO A 1 6 ? -19.457 -15.160 -0.244 1.00 0.00 6 PRO A CA 19
ATOM 31710 C C . PRO A 1 6 ? -20.401 -16.257 0.257 1.00 0.00 6 PRO A C 19
ATOM 31711 O O . PRO A 1 6 ? -20.094 -16.976 1.187 1.00 0.00 6 PRO A O 19
ATOM 31722 N N . GLY A 1 7 ? -21.547 -16.388 -0.352 1.00 0.00 7 GLY A N 19
ATOM 31723 C CA . GLY A 1 7 ? -22.509 -17.438 0.089 1.00 0.00 7 GLY A CA 19
ATOM 31724 C C . GLY A 1 7 ? -23.713 -17.454 -0.854 1.00 0.00 7 GLY A C 19
ATOM 31725 O O . GLY A 1 7 ? -24.001 -16.484 -1.526 1.00 0.00 7 GLY A O 19
ATOM 31729 N N . GLU A 1 8 ? -24.421 -18.550 -0.912 1.00 0.00 8 GLU A N 19
ATOM 31730 C CA . GLU A 1 8 ? -25.606 -18.625 -1.813 1.00 0.00 8 GLU A CA 19
ATOM 31731 C C . GLU A 1 8 ? -26.894 -18.412 -1.014 1.00 0.00 8 GLU A C 19
ATOM 31732 O O . GLU A 1 8 ? -27.102 -19.016 0.018 1.00 0.00 8 GLU A O 19
ATOM 31744 N N . TYR A 1 9 ? -27.759 -17.557 -1.486 1.00 0.00 9 TYR A N 19
ATOM 31745 C CA . TYR A 1 9 ? -29.034 -17.304 -0.755 1.00 0.00 9 TYR A CA 19
ATOM 31746 C C . TYR A 1 9 ? -30.204 -17.251 -1.740 1.00 0.00 9 TYR A C 19
ATOM 31747 O O . TYR A 1 9 ? -30.072 -16.778 -2.852 1.00 0.00 9 TYR A O 19
ATOM 31765 N N . GLN A 1 10 ? -31.350 -17.733 -1.342 1.00 0.00 10 GLN A N 19
ATOM 31766 C CA . GLN A 1 10 ? -32.526 -17.709 -2.257 1.00 0.00 10 GLN A CA 19
ATOM 31767 C C . GLN A 1 10 ? -33.591 -16.747 -1.721 1.00 0.00 10 GLN A C 19
ATOM 31768 O O . GLN A 1 10 ? -34.009 -16.841 -0.584 1.00 0.00 10 GLN A O 19
ATOM 31782 N N . VAL A 1 11 ? -34.033 -15.824 -2.530 1.00 0.00 11 VAL A N 19
ATOM 31783 C CA . VAL A 1 11 ? -35.070 -14.859 -2.061 1.00 0.00 11 VAL A CA 19
ATOM 31784 C C . VAL A 1 11 ? -36.414 -15.153 -2.732 1.00 0.00 11 VAL A C 19
ATOM 31785 O O . VAL A 1 11 ? -36.690 -14.689 -3.819 1.00 0.00 11 VAL A O 19
ATOM 31798 N N . ASP A 1 12 ? -37.255 -15.913 -2.088 1.00 0.00 12 ASP A N 19
ATOM 31799 C CA . ASP A 1 12 ? -38.585 -16.229 -2.688 1.00 0.00 12 ASP A CA 19
ATOM 31800 C C . ASP A 1 12 ? -38.415 -16.962 -4.022 1.00 0.00 12 ASP A C 19
ATOM 31801 O O . ASP A 1 12 ? -38.673 -16.417 -5.078 1.00 0.00 12 ASP A O 19
ATOM 31810 N N . GLY A 1 13 ? -37.992 -18.196 -3.983 1.00 0.00 13 GLY A N 19
ATOM 31811 C CA . GLY A 1 13 ? -37.816 -18.968 -5.246 1.00 0.00 13 GLY A CA 19
ATOM 31812 C C . GLY A 1 13 ? -36.819 -18.257 -6.164 1.00 0.00 13 GLY A C 19
ATOM 31813 O O . GLY A 1 13 ? -36.716 -18.564 -7.336 1.00 0.00 13 GLY A O 19
ATOM 31817 N N . LYS A 1 14 ? -36.081 -17.314 -5.648 1.00 0.00 14 LYS A N 19
ATOM 31818 C CA . LYS A 1 14 ? -35.091 -16.596 -6.504 1.00 0.00 14 LYS A CA 19
ATOM 31819 C C . LYS A 1 14 ? -33.667 -17.004 -6.117 1.00 0.00 14 LYS A C 19
ATOM 31820 O O . LYS A 1 14 ? -33.402 -17.372 -4.990 1.00 0.00 14 LYS A O 19
ATOM 31839 N N . LYS A 1 15 ? -32.749 -16.944 -7.042 1.00 0.00 15 LYS A N 19
ATOM 31840 C CA . LYS A 1 15 ? -31.345 -17.333 -6.723 1.00 0.00 15 LYS A CA 19
ATOM 31841 C C . LYS A 1 15 ? -30.458 -16.088 -6.628 1.00 0.00 15 LYS A C 19
ATOM 31842 O O . LYS A 1 15 ? -30.537 -15.193 -7.445 1.00 0.00 15 LYS A O 19
ATOM 31861 N N . VAL A 1 16 ? -29.610 -16.030 -5.638 1.00 0.00 16 VAL A N 19
ATOM 31862 C CA . VAL A 1 16 ? -28.712 -14.848 -5.489 1.00 0.00 16 VAL A CA 19
ATOM 31863 C C . VAL A 1 16 ? -27.319 -15.302 -5.046 1.00 0.00 16 VAL A C 19
ATOM 31864 O O . VAL A 1 16 ? -27.148 -15.868 -3.985 1.00 0.00 16 VAL A O 19
ATOM 31877 N N . ILE A 1 17 ? -26.321 -15.063 -5.854 1.00 0.00 17 ILE A N 19
ATOM 31878 C CA . ILE A 1 17 ? -24.943 -15.488 -5.477 1.00 0.00 17 ILE A CA 19
ATOM 31879 C C . ILE A 1 17 ? -24.144 -14.300 -4.934 1.00 0.00 17 ILE A C 19
ATOM 31880 O O . ILE A 1 17 ? -23.876 -13.346 -5.637 1.00 0.00 17 ILE A O 19
ATOM 31896 N N . LEU A 1 18 ? -23.760 -14.353 -3.687 1.00 0.00 18 LEU A N 19
ATOM 31897 C CA . LEU A 1 18 ? -22.975 -13.230 -3.099 1.00 0.00 18 LEU A CA 19
ATOM 31898 C C . LEU A 1 18 ? -21.477 -13.538 -3.183 1.00 0.00 18 LEU A C 19
ATOM 31899 O O . LEU A 1 18 ? -20.995 -14.485 -2.594 1.00 0.00 18 LEU A O 19
ATOM 31915 N N . ASP A 1 19 ? -20.738 -12.749 -3.914 1.00 0.00 19 ASP A N 19
ATOM 31916 C CA . ASP A 1 19 ? -19.273 -13.003 -4.036 1.00 0.00 19 ASP A CA 19
ATOM 31917 C C . ASP A 1 19 ? -18.501 -12.163 -3.015 1.00 0.00 19 ASP A C 19
ATOM 31918 O O . ASP A 1 19 ? -19.060 -11.655 -2.065 1.00 0.00 19 ASP A O 19
ATOM 31927 N N . GLU A 1 20 ? -17.218 -12.015 -3.207 1.00 0.00 20 GLU A N 19
ATOM 31928 C CA . GLU A 1 20 ? -16.407 -11.210 -2.249 1.00 0.00 20 GLU A CA 19
ATOM 31929 C C . GLU A 1 20 ? -17.158 -9.935 -1.858 1.00 0.00 20 GLU A C 19
ATOM 31930 O O . GLU A 1 20 ? -17.579 -9.167 -2.701 1.00 0.00 20 GLU A O 19
ATOM 31942 N N . ASP A 1 21 ? -17.332 -9.704 -0.586 1.00 0.00 21 ASP A N 19
ATOM 31943 C CA . ASP A 1 21 ? -18.057 -8.480 -0.141 1.00 0.00 21 ASP A CA 19
ATOM 31944 C C . ASP A 1 21 ? -19.510 -8.529 -0.618 1.00 0.00 21 ASP A C 19
ATOM 31945 O O . ASP A 1 21 ? -20.073 -7.532 -1.026 1.00 0.00 21 ASP A O 19
ATOM 31954 N N . CYS A 1 22 ? -20.121 -9.681 -0.572 1.00 0.00 22 CYS A N 19
ATOM 31955 C CA . CYS A 1 22 ? -21.536 -9.792 -1.024 1.00 0.00 22 CYS A CA 19
ATOM 31956 C C . CYS A 1 22 ? -21.708 -9.111 -2.384 1.00 0.00 22 CYS A C 19
ATOM 31957 O O . CYS A 1 22 ? -22.593 -8.302 -2.578 1.00 0.00 22 CYS A O 19
ATOM 31964 N N . PHE A 1 23 ? -20.864 -9.432 -3.327 1.00 0.00 23 PHE A N 19
ATOM 31965 C CA . PHE A 1 23 ? -20.973 -8.803 -4.675 1.00 0.00 23 PHE A CA 19
ATOM 31966 C C . PHE A 1 23 ? -22.016 -9.539 -5.521 1.00 0.00 23 PHE A C 19
ATOM 31967 O O . PHE A 1 23 ? -21.841 -10.687 -5.879 1.00 0.00 23 PHE A O 19
ATOM 31984 N N . MET A 1 24 ? -23.099 -8.886 -5.845 1.00 0.00 24 MET A N 19
ATOM 31985 C CA . MET A 1 24 ? -24.151 -9.550 -6.668 1.00 0.00 24 MET A CA 19
ATOM 31986 C C . MET A 1 24 ? -23.526 -10.179 -7.916 1.00 0.00 24 MET A C 19
ATOM 31987 O O . MET A 1 24 ? -22.579 -9.662 -8.476 1.00 0.00 24 MET A O 19
ATOM 32001 N N . GLN A 1 25 ? -24.049 -11.291 -8.356 1.00 0.00 25 GLN A N 19
ATOM 32002 C CA . GLN A 1 25 ? -23.483 -11.953 -9.568 1.00 0.00 25 GLN A CA 19
ATOM 32003 C C . GLN A 1 25 ? -24.605 -12.574 -10.403 1.00 0.00 25 GLN A C 19
ATOM 32004 O O . GLN A 1 25 ? -24.372 -13.425 -11.238 1.00 0.00 25 GLN A O 19
ATOM 32018 N N . ASN A 1 26 ? -25.821 -12.155 -10.185 1.00 0.00 26 ASN A N 19
ATOM 32019 C CA . ASN A 1 26 ? -26.957 -12.722 -10.968 1.00 0.00 26 ASN A CA 19
ATOM 32020 C C . ASN A 1 26 ? -27.745 -11.600 -11.647 1.00 0.00 26 ASN A C 19
ATOM 32021 O O . ASN A 1 26 ? -28.923 -11.433 -11.404 1.00 0.00 26 ASN A O 19
ATOM 32032 N N . PRO A 1 27 ? -27.062 -10.866 -12.482 1.00 0.00 27 PRO A N 19
ATOM 32033 C CA . PRO A 1 27 ? -27.699 -9.744 -13.212 1.00 0.00 27 PRO A CA 19
ATOM 32034 C C . PRO A 1 27 ? -28.627 -10.279 -14.308 1.00 0.00 27 PRO A C 19
ATOM 32035 O O . PRO A 1 27 ? -29.371 -9.539 -14.921 1.00 0.00 27 PRO A O 19
ATOM 32046 N N . GLU A 1 28 ? -28.587 -11.559 -14.558 1.00 0.00 28 GLU A N 19
ATOM 32047 C CA . GLU A 1 28 ? -29.466 -12.140 -15.613 1.00 0.00 28 GLU A CA 19
ATOM 32048 C C . GLU A 1 28 ? -30.921 -11.726 -15.378 1.00 0.00 28 GLU A C 19
ATOM 32049 O O . GLU A 1 28 ? -31.666 -11.489 -16.307 1.00 0.00 28 GLU A O 19
ATOM 32061 N N . ASP A 1 29 ? -31.328 -11.635 -14.142 1.00 0.00 29 ASP A N 19
ATOM 32062 C CA . ASP A 1 29 ? -32.735 -11.235 -13.848 1.00 0.00 29 ASP A CA 19
ATOM 32063 C C . ASP A 1 29 ? -32.762 -9.893 -13.112 1.00 0.00 29 ASP A C 19
ATOM 32064 O O . ASP A 1 29 ? -33.039 -8.862 -13.692 1.00 0.00 29 ASP A O 19
ATOM 32073 N N . TRP A 1 30 ? -32.476 -9.899 -11.839 1.00 0.00 30 TRP A N 19
ATOM 32074 C CA . TRP A 1 30 ? -32.486 -8.622 -11.066 1.00 0.00 30 TRP A CA 19
ATOM 32075 C C . TRP A 1 30 ? -33.883 -7.998 -11.093 1.00 0.00 30 TRP A C 19
ATOM 32076 O O . TRP A 1 30 ? -34.324 -7.484 -12.102 1.00 0.00 30 TRP A O 19
ATOM 32097 N N . ASP A 1 31 ? -34.584 -8.038 -9.993 1.00 0.00 31 ASP A N 19
ATOM 32098 C CA . ASP A 1 31 ? -35.951 -7.447 -9.959 1.00 0.00 31 ASP A CA 19
ATOM 32099 C C . ASP A 1 31 ? -36.053 -6.411 -8.835 1.00 0.00 31 ASP A C 19
ATOM 32100 O O . ASP A 1 31 ? -35.095 -6.139 -8.140 1.00 0.00 31 ASP A O 19
ATOM 32109 N N . GLU A 1 32 ? -37.208 -5.830 -8.655 1.00 0.00 32 GLU A N 19
ATOM 32110 C CA . GLU A 1 32 ? -37.371 -4.811 -7.579 1.00 0.00 32 GLU A CA 19
ATOM 32111 C C . GLU A 1 32 ? -37.228 -5.466 -6.202 1.00 0.00 32 GLU A C 19
ATOM 32112 O O . GLU A 1 32 ? -36.545 -4.963 -5.333 1.00 0.00 32 GLU A O 19
ATOM 32124 N N . LYS A 1 33 ? -37.867 -6.584 -5.998 1.00 0.00 33 LYS A N 19
ATOM 32125 C CA . LYS A 1 33 ? -37.770 -7.270 -4.677 1.00 0.00 33 LYS A CA 19
ATOM 32126 C C . LYS A 1 33 ? -36.319 -7.670 -4.392 1.00 0.00 33 LYS A C 19
ATOM 32127 O O . LYS A 1 33 ? -35.867 -7.636 -3.264 1.00 0.00 33 LYS A O 19
ATOM 32146 N N . VAL A 1 34 ? -35.588 -8.050 -5.403 1.00 0.00 34 VAL A N 19
ATOM 32147 C CA . VAL A 1 34 ? -34.168 -8.453 -5.187 1.00 0.00 34 VAL A CA 19
ATOM 32148 C C . VAL A 1 34 ? -33.337 -7.251 -4.727 1.00 0.00 34 VAL A C 19
ATOM 32149 O O . VAL A 1 34 ? -32.675 -7.296 -3.709 1.00 0.00 34 VAL A O 19
ATOM 32162 N N . ALA A 1 35 ? -33.362 -6.181 -5.472 1.00 0.00 35 ALA A N 19
ATOM 32163 C CA . ALA A 1 35 ? -32.570 -4.979 -5.079 1.00 0.00 35 ALA A CA 19
ATOM 32164 C C . ALA A 1 35 ? -32.964 -4.519 -3.672 1.00 0.00 35 ALA A C 19
ATOM 32165 O O . ALA A 1 35 ? -32.127 -4.143 -2.876 1.00 0.00 35 ALA A O 19
ATOM 32172 N N . GLU A 1 36 ? -34.231 -4.543 -3.361 1.00 0.00 36 GLU A N 19
ATOM 32173 C CA . GLU A 1 36 ? -34.676 -4.103 -2.007 1.00 0.00 36 GLU A CA 19
ATOM 32174 C C . GLU A 1 36 ? -34.026 -4.970 -0.925 1.00 0.00 36 GLU A C 19
ATOM 32175 O O . GLU A 1 36 ? -33.277 -4.488 -0.096 1.00 0.00 36 GLU A O 19
ATOM 32187 N N . TRP A 1 37 ? -34.308 -6.243 -0.922 1.00 0.00 37 TRP A N 19
ATOM 32188 C CA . TRP A 1 37 ? -33.709 -7.139 0.110 1.00 0.00 37 TRP A CA 19
ATOM 32189 C C . TRP A 1 37 ? -32.190 -6.949 0.165 1.00 0.00 37 TRP A C 19
ATOM 32190 O O . TRP A 1 37 ? -31.573 -7.110 1.199 1.00 0.00 37 TRP A O 19
ATOM 32211 N N . LEU A 1 38 ? -31.582 -6.612 -0.939 1.00 0.00 38 LEU A N 19
ATOM 32212 C CA . LEU A 1 38 ? -30.104 -6.416 -0.947 1.00 0.00 38 LEU A CA 19
ATOM 32213 C C . LEU A 1 38 ? -29.720 -5.219 -0.071 1.00 0.00 38 LEU A C 19
ATOM 32214 O O . LEU A 1 38 ? -28.876 -5.320 0.797 1.00 0.00 38 LEU A O 19
ATOM 32230 N N . ALA A 1 39 ? -30.328 -4.087 -0.294 1.00 0.00 39 ALA A N 19
ATOM 32231 C CA . ALA A 1 39 ? -29.993 -2.886 0.525 1.00 0.00 39 ALA A CA 19
ATOM 32232 C C . ALA A 1 39 ? -30.324 -3.137 1.998 1.00 0.00 39 ALA A C 19
ATOM 32233 O O . ALA A 1 39 ? -29.691 -2.600 2.886 1.00 0.00 39 ALA A O 19
ATOM 32240 N N . ARG A 1 40 ? -31.313 -3.946 2.267 1.00 0.00 40 ARG A N 19
ATOM 32241 C CA . ARG A 1 40 ? -31.683 -4.227 3.684 1.00 0.00 40 ARG A CA 19
ATOM 32242 C C . ARG A 1 40 ? -30.661 -5.170 4.325 1.00 0.00 40 ARG A C 19
ATOM 32243 O O . ARG A 1 40 ? -30.432 -5.134 5.517 1.00 0.00 40 ARG A O 19
ATOM 32264 N N . GLU A 1 41 ? -30.047 -6.016 3.543 1.00 0.00 41 GLU A N 19
ATOM 32265 C CA . GLU A 1 41 ? -29.043 -6.961 4.111 1.00 0.00 41 GLU A CA 19
ATOM 32266 C C . GLU A 1 41 ? -27.723 -6.234 4.385 1.00 0.00 41 GLU A C 19
ATOM 32267 O O . GLU A 1 41 ? -27.053 -6.494 5.365 1.00 0.00 41 GLU A O 19
ATOM 32279 N N . LEU A 1 42 ? -27.343 -5.327 3.528 1.00 0.00 42 LEU A N 19
ATOM 32280 C CA . LEU A 1 42 ? -26.066 -4.587 3.742 1.00 0.00 42 LEU A CA 19
ATOM 32281 C C . LEU A 1 42 ? -26.268 -3.461 4.759 1.00 0.00 42 LEU A C 19
ATOM 32282 O O . LEU A 1 42 ? -25.620 -3.416 5.786 1.00 0.00 42 LEU A O 19
ATOM 32298 N N . GLU A 1 43 ? -27.161 -2.550 4.483 1.00 0.00 43 GLU A N 19
ATOM 32299 C CA . GLU A 1 43 ? -27.400 -1.427 5.434 1.00 0.00 43 GLU A CA 19
ATOM 32300 C C . GLU A 1 43 ? -28.578 -1.757 6.355 1.00 0.00 43 GLU A C 19
ATOM 32301 O O . GLU A 1 43 ? -28.403 -2.232 7.459 1.00 0.00 43 GLU A O 19
ATOM 32313 N N . GLY A 1 44 ? -29.779 -1.506 5.909 1.00 0.00 44 GLY A N 19
ATOM 32314 C CA . GLY A 1 44 ? -30.967 -1.804 6.758 1.00 0.00 44 GLY A CA 19
ATOM 32315 C C . GLY A 1 44 ? -32.150 -0.951 6.297 1.00 0.00 44 GLY A C 19
ATOM 32316 O O . GLY A 1 44 ? -32.921 -0.458 7.096 1.00 0.00 44 GLY A O 19
ATOM 32320 N N . ILE A 1 45 ? -32.301 -0.774 5.013 1.00 0.00 45 ILE A N 19
ATOM 32321 C CA . ILE A 1 45 ? -33.435 0.048 4.501 1.00 0.00 45 ILE A CA 19
ATOM 32322 C C . ILE A 1 45 ? -34.726 -0.776 4.496 1.00 0.00 45 ILE A C 19
ATOM 32323 O O . ILE A 1 45 ? -35.066 -1.407 3.515 1.00 0.00 45 ILE A O 19
ATOM 32339 N N . GLN A 1 46 ? -35.448 -0.774 5.583 1.00 0.00 46 GLN A N 19
ATOM 32340 C CA . GLN A 1 46 ? -36.715 -1.556 5.636 1.00 0.00 46 GLN A CA 19
ATOM 32341 C C . GLN A 1 46 ? -37.526 -1.333 4.357 1.00 0.00 46 GLN A C 19
ATOM 32342 O O . GLN A 1 46 ? -38.257 -2.197 3.914 1.00 0.00 46 GLN A O 19
ATOM 32356 N N . LYS A 1 47 ? -37.402 -0.180 3.759 1.00 0.00 47 LYS A N 19
ATOM 32357 C CA . LYS A 1 47 ? -38.164 0.099 2.508 1.00 0.00 47 LYS A CA 19
ATOM 32358 C C . LYS A 1 47 ? -37.386 1.078 1.624 1.00 0.00 47 LYS A C 19
ATOM 32359 O O . LYS A 1 47 ? -37.203 2.229 1.967 1.00 0.00 47 LYS A O 19
ATOM 32378 N N . MET A 1 48 ? -36.926 0.629 0.488 1.00 0.00 48 MET A N 19
ATOM 32379 C CA . MET A 1 48 ? -36.160 1.534 -0.417 1.00 0.00 48 MET A CA 19
ATOM 32380 C C . MET A 1 48 ? -36.834 2.908 -0.488 1.00 0.00 48 MET A C 19
ATOM 32381 O O . MET A 1 48 ? -37.977 3.030 -0.878 1.00 0.00 48 MET A O 19
ATOM 32395 N N . THR A 1 49 ? -36.131 3.943 -0.114 1.00 0.00 49 THR A N 19
ATOM 32396 C CA . THR A 1 49 ? -36.731 5.307 -0.160 1.00 0.00 49 THR A CA 19
ATOM 32397 C C . THR A 1 49 ? -37.001 5.718 -1.610 1.00 0.00 49 THR A C 19
ATOM 32398 O O . THR A 1 49 ? -36.321 5.293 -2.523 1.00 0.00 49 THR A O 19
ATOM 32409 N N . GLU A 1 50 ? -37.989 6.541 -1.829 1.00 0.00 50 GLU A N 19
ATOM 32410 C CA . GLU A 1 50 ? -38.301 6.979 -3.220 1.00 0.00 50 GLU A CA 19
ATOM 32411 C C . GLU A 1 50 ? -37.041 7.521 -3.899 1.00 0.00 50 GLU A C 19
ATOM 32412 O O . GLU A 1 50 ? -36.827 7.327 -5.079 1.00 0.00 50 GLU A O 19
ATOM 32424 N N . GLU A 1 51 ? -36.203 8.200 -3.162 1.00 0.00 51 GLU A N 19
ATOM 32425 C CA . GLU A 1 51 ? -34.958 8.752 -3.767 1.00 0.00 51 GLU A CA 19
ATOM 32426 C C . GLU A 1 51 ? -34.018 7.613 -4.167 1.00 0.00 51 GLU A C 19
ATOM 32427 O O . GLU A 1 51 ? -33.391 7.648 -5.208 1.00 0.00 51 GLU A O 19
ATOM 32439 N N . HIS A 1 52 ? -33.916 6.600 -3.351 1.00 0.00 52 HIS A N 19
ATOM 32440 C CA . HIS A 1 52 ? -33.019 5.458 -3.687 1.00 0.00 52 HIS A CA 19
ATOM 32441 C C . HIS A 1 52 ? -33.410 4.868 -5.045 1.00 0.00 52 HIS A C 19
ATOM 32442 O O . HIS A 1 52 ? -32.605 4.781 -5.951 1.00 0.00 52 HIS A O 19
ATOM 32456 N N . TRP A 1 53 ? -34.643 4.466 -5.194 1.00 0.00 53 TRP A N 19
ATOM 32457 C CA . TRP A 1 53 ? -35.085 3.886 -6.493 1.00 0.00 53 TRP A CA 19
ATOM 32458 C C . TRP A 1 53 ? -34.896 4.910 -7.615 1.00 0.00 53 TRP A C 19
ATOM 32459 O O . TRP A 1 53 ? -34.683 4.559 -8.759 1.00 0.00 53 TRP A O 19
ATOM 32480 N N . LYS A 1 54 ? -34.967 6.173 -7.295 1.00 0.00 54 LYS A N 19
ATOM 32481 C CA . LYS A 1 54 ? -34.784 7.217 -8.344 1.00 0.00 54 LYS A CA 19
ATOM 32482 C C . LYS A 1 54 ? -33.346 7.185 -8.867 1.00 0.00 54 LYS A C 19
ATOM 32483 O O . LYS A 1 54 ? -33.103 7.295 -10.052 1.00 0.00 54 LYS A O 19
ATOM 32502 N N . LEU A 1 55 ? -32.392 7.029 -7.990 1.00 0.00 55 LEU A N 19
ATOM 32503 C CA . LEU A 1 55 ? -30.970 6.984 -8.435 1.00 0.00 55 LEU A CA 19
ATOM 32504 C C . LEU A 1 55 ? -30.713 5.703 -9.232 1.00 0.00 55 LEU A C 19
ATOM 32505 O O . LEU A 1 55 ? -29.989 5.702 -10.208 1.00 0.00 55 LEU A O 19
ATOM 32521 N N . VAL A 1 56 ? -31.304 4.613 -8.824 1.00 0.00 56 VAL A N 19
ATOM 32522 C CA . VAL A 1 56 ? -31.097 3.333 -9.560 1.00 0.00 56 VAL A CA 19
ATOM 32523 C C . VAL A 1 56 ? -31.689 3.436 -10.969 1.00 0.00 56 VAL A C 19
ATOM 32524 O O . VAL A 1 56 ? -31.120 2.952 -11.928 1.00 0.00 56 VAL A O 19
ATOM 32537 N N . LYS A 1 57 ? -32.826 4.062 -11.099 1.00 0.00 57 LYS A N 19
ATOM 32538 C CA . LYS A 1 57 ? -33.453 4.197 -12.445 1.00 0.00 57 LYS A CA 19
ATOM 32539 C C . LYS A 1 57 ? -32.570 5.059 -13.352 1.00 0.00 57 LYS A C 19
ATOM 32540 O O . LYS A 1 57 ? -32.238 4.676 -14.456 1.00 0.00 57 LYS A O 19
ATOM 32559 N N . TYR A 1 58 ? -32.188 6.220 -12.893 1.00 0.00 58 TYR A N 19
ATOM 32560 C CA . TYR A 1 58 ? -31.327 7.103 -13.730 1.00 0.00 58 TYR A CA 19
ATOM 32561 C C . TYR A 1 58 ? -30.041 6.369 -14.119 1.00 0.00 58 TYR A C 19
ATOM 32562 O O . TYR A 1 58 ? -29.578 6.459 -15.239 1.00 0.00 58 TYR A O 19
ATOM 32580 N N . LEU A 1 59 ? -29.463 5.641 -13.204 1.00 0.00 59 LEU A N 19
ATOM 32581 C CA . LEU A 1 59 ? -28.208 4.900 -13.523 1.00 0.00 59 LEU A CA 19
ATOM 32582 C C . LEU A 1 59 ? -28.483 3.836 -14.589 1.00 0.00 59 LEU A C 19
ATOM 32583 O O . LEU A 1 59 ? -27.657 3.566 -15.439 1.00 0.00 59 LEU A O 19
ATOM 32599 N N . ARG A 1 60 ? -29.638 3.229 -14.550 1.00 0.00 60 ARG A N 19
ATOM 32600 C CA . ARG A 1 60 ? -29.965 2.183 -15.561 1.00 0.00 60 ARG A CA 19
ATOM 32601 C C . ARG A 1 60 ? -29.849 2.761 -16.975 1.00 0.00 60 ARG A C 19
ATOM 32602 O O . ARG A 1 60 ? -29.428 2.093 -17.897 1.00 0.00 60 ARG A O 19
ATOM 32623 N N . GLU A 1 61 ? -30.219 4.000 -17.150 1.00 0.00 61 GLU A N 19
ATOM 32624 C CA . GLU A 1 61 ? -30.131 4.622 -18.503 1.00 0.00 61 GLU A CA 19
ATOM 32625 C C . GLU A 1 61 ? -28.665 4.772 -18.920 1.00 0.00 61 GLU A C 19
ATOM 32626 O O . GLU A 1 61 ? -28.320 4.616 -20.074 1.00 0.00 61 GLU A O 19
ATOM 32638 N N . TYR A 1 62 ? -27.802 5.073 -17.989 1.00 0.0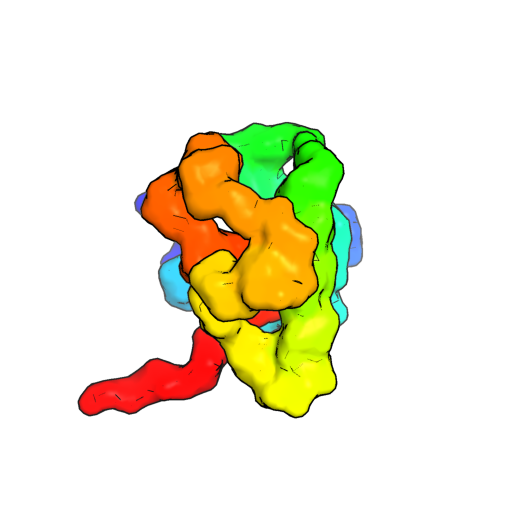0 62 TYR A N 19
ATOM 32639 C CA . TYR A 1 62 ? -26.360 5.232 -18.334 1.00 0.00 62 TYR A CA 19
ATOM 32640 C C . TYR A 1 62 ? -25.741 3.871 -18.659 1.00 0.00 62 TYR A C 19
ATOM 32641 O O . TYR A 1 62 ? -24.828 3.769 -19.454 1.00 0.00 62 TYR A O 19
ATOM 32659 N N . TRP A 1 63 ? -26.229 2.826 -18.051 1.00 0.00 63 TRP A N 19
ATOM 32660 C CA . TRP A 1 63 ? -25.667 1.472 -18.328 1.00 0.00 63 TRP A CA 19
ATOM 32661 C C . TRP A 1 63 ? -25.779 1.150 -19.821 1.00 0.00 63 TRP A C 19
ATOM 32662 O O . TRP A 1 63 ? -24.999 0.391 -20.362 1.00 0.00 63 TRP A O 19
ATOM 32683 N N . GLU A 1 64 ? -26.741 1.722 -20.491 1.00 0.00 64 GLU A N 19
ATOM 32684 C CA . GLU A 1 64 ? -26.902 1.450 -21.948 1.00 0.00 64 GLU A CA 19
ATOM 32685 C C . GLU A 1 64 ? -26.208 2.539 -22.769 1.00 0.00 64 GLU A C 19
ATOM 32686 O O . GLU A 1 64 ? -26.611 2.852 -23.871 1.00 0.00 64 GLU A O 19
ATOM 32698 N N . THR A 1 65 ? -25.167 3.120 -22.239 1.00 0.00 65 THR A N 19
ATOM 32699 C CA . THR A 1 65 ? -24.446 4.190 -22.989 1.00 0.00 65 THR A CA 19
ATOM 32700 C C . THR A 1 65 ? -22.933 3.984 -22.880 1.00 0.00 65 THR A C 19
ATOM 32701 O O . THR A 1 65 ? -22.231 3.941 -23.869 1.00 0.00 65 THR A O 19
ATOM 32712 N N . PHE A 1 66 ? -22.427 3.857 -21.684 1.00 0.00 66 PHE A N 19
ATOM 32713 C CA . PHE A 1 66 ? -20.960 3.655 -21.512 1.00 0.00 66 PHE A CA 19
ATOM 32714 C C . PHE A 1 66 ? -20.696 2.465 -20.585 1.00 0.00 66 PHE A C 19
ATOM 32715 O O . PHE A 1 66 ? -20.379 1.378 -21.028 1.00 0.00 66 PHE A O 19
ATOM 32732 N N . GLY A 1 67 ? -20.824 2.660 -19.301 1.00 0.00 67 GLY A N 19
ATOM 32733 C CA . GLY A 1 67 ? -20.581 1.540 -18.348 1.00 0.00 67 GLY A CA 19
ATOM 32734 C C . GLY A 1 67 ? -21.207 1.875 -16.994 1.00 0.00 67 GLY A C 19
ATOM 32735 O O . GLY A 1 67 ? -20.787 1.382 -15.966 1.00 0.00 67 GLY A O 19
ATOM 32739 N N . THR A 1 68 ? -22.208 2.713 -16.984 1.00 0.00 68 THR A N 19
ATOM 32740 C CA . THR A 1 68 ? -22.860 3.080 -15.694 1.00 0.00 68 THR A CA 19
ATOM 32741 C C . THR A 1 68 ? -21.834 3.693 -14.737 1.00 0.00 68 THR A C 19
ATOM 32742 O O . THR A 1 68 ? -20.738 4.041 -15.126 1.00 0.00 68 THR A O 19
ATOM 32753 N N . CYS A 1 69 ? -22.183 3.828 -13.486 1.00 0.00 69 CYS A N 19
ATOM 32754 C CA . CYS A 1 69 ? -21.228 4.419 -12.505 1.00 0.00 69 CYS A CA 19
ATOM 32755 C C . CYS A 1 69 ? -20.741 5.785 -12.998 1.00 0.00 69 CYS A C 19
ATOM 32756 O O . CYS A 1 69 ? -19.563 5.980 -13.224 1.00 0.00 69 CYS A O 19
ATOM 32763 N N . PRO A 1 70 ? -21.673 6.686 -13.147 1.00 0.00 70 PRO A N 19
ATOM 32764 C CA . PRO A 1 70 ? -21.344 8.055 -13.618 1.00 0.00 70 PRO A CA 19
ATOM 32765 C C . PRO A 1 70 ? -20.630 8.843 -12.517 1.00 0.00 70 PRO A C 19
ATOM 32766 O O . PRO A 1 70 ? -20.668 8.469 -11.361 1.00 0.00 70 PRO A O 19
ATOM 32777 N N . PRO A 1 71 ? -20.004 9.915 -12.918 1.00 0.00 71 PRO A N 19
ATOM 32778 C CA . PRO A 1 71 ? -19.270 10.774 -11.956 1.00 0.00 71 PRO A CA 19
ATOM 32779 C C . PRO A 1 71 ? -20.254 11.573 -11.096 1.00 0.00 71 PRO A C 19
ATOM 32780 O O . PRO A 1 71 ? -21.455 11.451 -11.234 1.00 0.00 71 PRO A O 19
ATOM 32791 N N . ILE A 1 72 ? -19.753 12.388 -10.209 1.00 0.00 72 ILE A N 19
ATOM 32792 C CA . ILE A 1 72 ? -20.660 13.192 -9.341 1.00 0.00 72 ILE A CA 19
ATOM 32793 C C . ILE A 1 72 ? -21.008 14.518 -10.024 1.00 0.00 72 ILE A C 19
ATOM 32794 O O . ILE A 1 72 ? -21.275 15.510 -9.376 1.00 0.00 72 ILE A O 19
ATOM 32810 N N . LYS A 1 73 ? -21.007 14.541 -11.330 1.00 0.00 73 LYS A N 19
ATOM 32811 C CA . LYS A 1 73 ? -21.338 15.803 -12.053 1.00 0.00 73 LYS A CA 19
ATOM 32812 C C . LYS A 1 73 ? -22.454 15.552 -13.071 1.00 0.00 73 LYS A C 19
ATOM 32813 O O . LYS A 1 73 ? -23.258 16.420 -13.351 1.00 0.00 73 LYS A O 19
ATOM 32832 N N . MET A 1 74 ? -22.510 14.373 -13.626 1.00 0.00 74 MET A N 19
ATOM 32833 C CA . MET A 1 74 ? -23.575 14.068 -14.625 1.00 0.00 74 MET A CA 19
ATOM 32834 C C . MET A 1 74 ? -24.892 13.749 -13.912 1.00 0.00 74 MET A C 19
ATOM 32835 O O . MET A 1 74 ? -25.960 13.858 -14.482 1.00 0.00 74 MET A O 19
ATOM 32849 N N . VAL A 1 75 ? -24.825 13.356 -12.670 1.00 0.00 75 VAL A N 19
ATOM 32850 C CA . VAL A 1 75 ? -26.073 13.031 -11.922 1.00 0.00 75 VAL A CA 19
ATOM 32851 C C . VAL A 1 75 ? -26.903 14.297 -11.702 1.00 0.00 75 VAL A C 19
ATOM 32852 O O . VAL A 1 75 ? -28.068 14.354 -12.042 1.00 0.00 75 VAL A O 19
ATOM 32865 N N . THR A 1 76 ? -26.312 15.315 -11.137 1.00 0.00 76 THR A N 19
ATOM 32866 C CA . THR A 1 76 ? -27.069 16.578 -10.897 1.00 0.00 76 THR A CA 19
ATOM 32867 C C . THR A 1 76 ? -27.316 17.308 -12.219 1.00 0.00 76 THR A C 19
ATOM 32868 O O . THR A 1 76 ? -28.270 18.046 -12.362 1.00 0.00 76 THR A O 19
ATOM 32879 N N . LYS A 1 77 ? -26.463 17.110 -13.187 1.00 0.00 77 LYS A N 19
ATOM 32880 C CA . LYS A 1 77 ? -26.651 17.794 -14.498 1.00 0.00 77 LYS A CA 19
ATOM 32881 C C . LYS A 1 77 ? -28.124 17.744 -14.914 1.00 0.00 77 LYS A C 19
ATOM 32882 O O . LYS A 1 77 ? -28.653 18.684 -15.473 1.00 0.00 77 LYS A O 19
ATOM 32901 N N . GLU A 1 78 ? -28.790 16.655 -14.645 1.00 0.00 78 GLU A N 19
ATOM 32902 C CA . GLU A 1 78 ? -30.228 16.547 -15.024 1.00 0.00 78 GLU A CA 19
ATOM 32903 C C . GLU A 1 78 ? -31.007 15.799 -13.938 1.00 0.00 78 GLU A C 19
ATOM 32904 O O . GLU A 1 78 ? -31.684 14.827 -14.205 1.00 0.00 78 GLU A O 19
ATOM 32916 N N . THR A 1 79 ? -30.914 16.245 -12.716 1.00 0.00 79 THR A N 19
ATOM 32917 C CA . THR A 1 79 ? -31.649 15.559 -11.614 1.00 0.00 79 THR A CA 19
ATOM 32918 C C . THR A 1 79 ? -31.764 16.485 -10.400 1.00 0.00 79 THR A C 19
ATOM 32919 O O . THR A 1 79 ? -32.766 16.503 -9.714 1.00 0.00 79 THR A O 19
ATOM 32930 N N . GLY A 1 80 ? -30.745 17.255 -10.129 1.00 0.00 80 GLY A N 19
ATOM 32931 C CA . GLY A 1 80 ? -30.797 18.178 -8.961 1.00 0.00 80 GLY A CA 19
ATOM 32932 C C . GLY A 1 80 ? -30.394 17.424 -7.693 1.00 0.00 80 GLY A C 19
ATOM 32933 O O . GLY A 1 80 ? -30.895 17.687 -6.617 1.00 0.00 80 GLY A O 19
ATOM 32937 N N . PHE A 1 81 ? -29.492 16.488 -7.810 1.00 0.00 81 PHE A N 19
ATOM 32938 C CA . PHE A 1 81 ? -29.059 15.717 -6.609 1.00 0.00 81 PHE A CA 19
ATOM 32939 C C . PHE A 1 81 ? -27.709 16.238 -6.107 1.00 0.00 81 PHE A C 19
ATOM 32940 O O . PHE A 1 81 ? -26.741 16.288 -6.839 1.00 0.00 81 PHE A O 19
ATOM 32957 N N . SER A 1 82 ? -27.638 16.626 -4.863 1.00 0.00 82 SER A N 19
ATOM 32958 C CA . SER A 1 82 ? -26.351 17.144 -4.316 1.00 0.00 82 SER A CA 19
ATOM 32959 C C . SER A 1 82 ? -25.597 16.028 -3.588 1.00 0.00 82 SER A C 19
ATOM 32960 O O . SER A 1 82 ? -26.191 15.129 -3.027 1.00 0.00 82 SER A O 19
ATOM 32968 N N . LEU A 1 83 ? -24.293 16.080 -3.592 1.00 0.00 83 LEU A N 19
ATOM 32969 C CA . LEU A 1 83 ? -23.502 15.022 -2.900 1.00 0.00 83 LEU A CA 19
ATOM 32970 C C . LEU A 1 83 ? -24.011 14.834 -1.469 1.00 0.00 83 LEU A C 19
ATOM 32971 O O . LEU A 1 83 ? -23.888 13.774 -0.889 1.00 0.00 83 LEU A O 19
ATOM 32987 N N . GLU A 1 84 ? -24.580 15.858 -0.893 1.00 0.00 84 GLU A N 19
ATOM 32988 C CA . GLU A 1 84 ? -25.096 15.738 0.501 1.00 0.00 84 GLU A CA 19
ATOM 32989 C C . GLU A 1 84 ? -26.147 14.629 0.585 1.00 0.00 84 GLU A C 19
ATOM 32990 O O . GLU A 1 84 ? -26.127 13.806 1.479 1.00 0.00 84 GLU A O 19
ATOM 33002 N N . LYS A 1 85 ? -27.067 14.599 -0.341 1.00 0.00 85 LYS A N 19
ATOM 33003 C CA . LYS A 1 85 ? -28.119 13.543 -0.314 1.00 0.00 85 LYS A CA 19
ATOM 33004 C C . LYS A 1 85 ? -27.488 12.163 -0.513 1.00 0.00 85 LYS A C 19
ATOM 33005 O O . LYS A 1 85 ? -27.843 11.206 0.147 1.00 0.00 85 LYS A O 19
ATOM 33024 N N . ILE A 1 86 ? -26.556 12.051 -1.419 1.00 0.00 86 ILE A N 19
ATOM 33025 C CA . ILE A 1 86 ? -25.904 10.733 -1.661 1.00 0.00 86 ILE A CA 19
ATOM 33026 C C . ILE A 1 86 ? -25.143 10.280 -0.411 1.00 0.00 86 ILE A C 19
ATOM 33027 O O . ILE A 1 86 ? -24.980 9.102 -0.165 1.00 0.00 86 ILE A O 19
ATOM 33043 N N . TYR A 1 87 ? -24.676 11.208 0.378 1.00 0.00 87 TYR A N 19
ATOM 33044 C CA . TYR A 1 87 ? -23.926 10.831 1.611 1.00 0.00 87 TYR A CA 19
ATOM 33045 C C . TYR A 1 87 ? -24.897 10.371 2.703 1.00 0.00 87 TYR A C 19
ATOM 33046 O O . TYR A 1 87 ? -24.616 9.455 3.449 1.00 0.00 87 TYR A O 19
ATOM 33064 N N . GLN A 1 88 ? -26.034 11.002 2.804 1.00 0.00 88 GLN A N 19
ATOM 33065 C CA . GLN A 1 88 ? -27.019 10.602 3.850 1.00 0.00 88 GLN A CA 19
ATOM 33066 C C . GLN A 1 88 ? -27.713 9.296 3.453 1.00 0.00 88 GLN A C 19
ATOM 33067 O O . GLN A 1 88 ? -28.172 8.546 4.291 1.00 0.00 88 GLN A O 19
ATOM 33081 N N . LEU A 1 89 ? -27.794 9.018 2.181 1.00 0.00 89 LEU A N 19
ATOM 33082 C CA . LEU A 1 89 ? -28.459 7.762 1.733 1.00 0.00 89 LEU A CA 19
ATOM 33083 C C . LEU A 1 89 ? -27.475 6.590 1.795 1.00 0.00 89 LEU A C 19
ATOM 33084 O O . LEU A 1 89 ? -27.718 5.597 2.451 1.00 0.00 89 LEU A O 19
ATOM 33100 N N . PHE A 1 90 ? -26.366 6.698 1.117 1.00 0.00 90 PHE A N 19
ATOM 33101 C CA . PHE A 1 90 ? -25.368 5.591 1.138 1.00 0.00 90 PHE A CA 19
ATOM 33102 C C . PHE A 1 90 ? -24.352 5.816 2.260 1.00 0.00 90 PHE A C 19
ATOM 33103 O O . PHE A 1 90 ? -24.305 6.875 2.854 1.00 0.00 90 PHE A O 19
ATOM 33120 N N . PRO A 1 91 ? -23.572 4.802 2.511 1.00 0.00 91 PRO A N 19
ATOM 33121 C CA . PRO A 1 91 ? -22.541 4.877 3.574 1.00 0.00 91 PRO A CA 19
ATOM 33122 C C . PRO A 1 91 ? -21.362 5.738 3.116 1.00 0.00 91 PRO A C 19
ATOM 33123 O O . PRO A 1 91 ? -20.989 6.694 3.766 1.00 0.00 91 PRO A O 19
ATOM 33134 N N . SER A 1 92 ? -20.770 5.407 2.001 1.00 0.00 92 SER A N 19
ATOM 33135 C CA . SER A 1 92 ? -19.615 6.208 1.504 1.00 0.00 92 SER A CA 19
ATOM 33136 C C . SER A 1 92 ? -19.090 5.625 0.191 1.00 0.00 92 SER A C 19
ATOM 33137 O O . SER A 1 92 ? -18.421 4.610 0.174 1.00 0.00 92 SER A O 19
ATOM 33145 N N . GLY A 1 93 ? -19.384 6.259 -0.912 1.00 0.00 93 GLY A N 19
ATOM 33146 C CA . GLY A 1 93 ? -18.898 5.740 -2.222 1.00 0.00 93 GLY A CA 19
ATOM 33147 C C . GLY A 1 93 ? -20.093 5.397 -3.114 1.00 0.00 93 GLY A C 19
ATOM 33148 O O . GLY A 1 93 ? -20.438 4.245 -3.274 1.00 0.00 93 GLY A O 19
ATOM 33152 N N . PRO A 1 94 ? -20.683 6.420 -3.670 1.00 0.00 94 PRO A N 19
ATOM 33153 C CA . PRO A 1 94 ? -21.852 6.232 -4.562 1.00 0.00 94 PRO A CA 19
ATOM 33154 C C . PRO A 1 94 ? -21.410 5.640 -5.903 1.00 0.00 94 PRO A C 19
ATOM 33155 O O . PRO A 1 94 ? -22.220 5.222 -6.707 1.00 0.00 94 PRO A O 19
ATOM 33166 N N . ALA A 1 95 ? -20.129 5.599 -6.149 1.00 0.00 95 ALA A N 19
ATOM 33167 C CA . ALA A 1 95 ? -19.634 5.033 -7.437 1.00 0.00 95 ALA A CA 19
ATOM 33168 C C . ALA A 1 95 ? -19.957 3.539 -7.517 1.00 0.00 95 ALA A C 19
ATOM 33169 O O . ALA A 1 95 ? -20.878 3.128 -8.193 1.00 0.00 95 ALA A O 19
ATOM 33176 N N . HIS A 1 96 ? -19.206 2.723 -6.829 1.00 0.00 96 HIS A N 19
ATOM 33177 C CA . HIS A 1 96 ? -19.472 1.256 -6.866 1.00 0.00 96 HIS A CA 19
ATOM 33178 C C . HIS A 1 96 ? -20.707 0.919 -6.027 1.00 0.00 96 HIS A C 19
ATOM 33179 O O . HIS A 1 96 ? -21.184 -0.198 -6.025 1.00 0.00 96 HIS A O 19
ATOM 33193 N N . GLY A 1 97 ? -21.229 1.879 -5.311 1.00 0.00 97 GLY A N 19
ATOM 33194 C CA . GLY A 1 97 ? -22.433 1.614 -4.474 1.00 0.00 97 GLY A CA 19
ATOM 33195 C C . GLY A 1 97 ? -23.673 1.551 -5.366 1.00 0.00 97 GLY A C 19
ATOM 33196 O O . GLY A 1 97 ? -24.180 0.488 -5.667 1.00 0.00 97 GLY A O 19
ATOM 33200 N N . ALA A 1 98 ? -24.167 2.681 -5.791 1.00 0.00 98 ALA A N 19
ATOM 33201 C CA . ALA A 1 98 ? -25.376 2.686 -6.664 1.00 0.00 98 ALA A CA 19
ATOM 33202 C C . ALA A 1 98 ? -25.233 1.637 -7.770 1.00 0.00 98 ALA A C 19
ATOM 33203 O O . ALA A 1 98 ? -26.194 1.015 -8.177 1.00 0.00 98 ALA A O 19
ATOM 33210 N N . CYS A 1 99 ? -24.039 1.436 -8.260 1.00 0.00 99 CYS A N 19
ATOM 33211 C CA . CYS A 1 99 ? -23.836 0.428 -9.339 1.00 0.00 99 CYS A CA 19
ATOM 33212 C C . CYS A 1 99 ? -24.068 -0.984 -8.796 1.00 0.00 99 CYS A C 19
ATOM 33213 O O . CYS A 1 99 ? -24.907 -1.717 -9.283 1.00 0.00 99 CYS A O 19
ATOM 33220 N N . LYS A 1 100 ? -23.330 -1.373 -7.793 1.00 0.00 100 LYS A N 19
ATOM 33221 C CA . LYS A 1 100 ? -23.510 -2.737 -7.220 1.00 0.00 100 LYS A CA 19
ATOM 33222 C C . LYS A 1 100 ? -24.989 -2.997 -6.922 1.00 0.00 100 LYS A C 19
ATOM 33223 O O . LYS A 1 100 ? -25.443 -4.124 -6.919 1.00 0.00 100 LYS A O 19
ATOM 33242 N N . VAL A 1 101 ? -25.744 -1.962 -6.670 1.00 0.00 101 VAL A N 19
ATOM 33243 C CA . VAL A 1 101 ? -27.193 -2.153 -6.372 1.00 0.00 101 VAL A CA 19
ATOM 33244 C C . VAL A 1 101 ? -27.968 -2.423 -7.664 1.00 0.00 101 VAL A C 19
ATOM 33245 O O . VAL A 1 101 ? -28.638 -3.428 -7.798 1.00 0.00 101 VAL A O 19
ATOM 33258 N N . ALA A 1 102 ? -27.882 -1.534 -8.616 1.00 0.00 102 ALA A N 19
ATOM 33259 C CA . ALA A 1 102 ? -28.615 -1.743 -9.898 1.00 0.00 102 ALA A CA 19
ATOM 33260 C C . ALA A 1 102 ? -28.121 -3.018 -10.589 1.00 0.00 102 ALA A C 19
ATOM 33261 O O . ALA A 1 102 ? -28.725 -3.503 -11.524 1.00 0.00 102 ALA A O 19
ATOM 33268 N N . GLY A 1 103 ? -27.027 -3.565 -10.133 1.00 0.00 103 GLY A N 19
ATOM 33269 C CA . GLY A 1 103 ? -26.496 -4.807 -10.762 1.00 0.00 103 GLY A CA 19
ATOM 33270 C C . GLY A 1 103 ? -25.618 -4.441 -11.959 1.00 0.00 103 GLY A C 19
ATOM 33271 O O . GLY A 1 103 ? -26.042 -4.504 -13.096 1.00 0.00 103 GLY A O 19
ATOM 33275 N N . ALA A 1 104 ? -24.394 -4.060 -11.713 1.00 0.00 104 ALA A N 19
ATOM 33276 C CA . ALA A 1 104 ? -23.488 -3.690 -12.839 1.00 0.00 104 ALA A CA 19
ATOM 33277 C C . ALA A 1 104 ? -22.097 -3.341 -12.304 1.00 0.00 104 ALA A C 19
ATOM 33278 O O . ALA A 1 104 ? -21.738 -2.183 -12.213 1.00 0.00 104 ALA A O 19
ATOM 33285 N N . PRO A 1 105 ? -21.358 -4.362 -11.966 1.00 0.00 105 PRO A N 19
ATOM 33286 C CA . PRO A 1 105 ? -19.988 -4.170 -11.431 1.00 0.00 105 PRO A CA 19
ATOM 33287 C C . PRO A 1 105 ? -19.032 -3.738 -12.548 1.00 0.00 105 PRO A C 19
ATOM 33288 O O . PRO A 1 105 ? -18.860 -2.564 -12.810 1.00 0.00 105 PRO A O 19
ATOM 33299 N N . LYS A 1 106 ? -18.408 -4.676 -13.208 1.00 0.00 106 LYS A N 19
ATOM 33300 C CA . LYS A 1 106 ? -17.465 -4.313 -14.305 1.00 0.00 106 LYS A CA 19
ATOM 33301 C C . LYS A 1 106 ? -17.155 -5.541 -15.166 1.00 0.00 106 LYS A C 19
ATOM 33302 O O . LYS A 1 106 ? -16.058 -6.062 -15.132 1.00 0.00 106 LYS A O 19
ATOM 33321 N N . PRO A 1 107 ? -18.141 -5.959 -15.912 1.00 0.00 107 PRO A N 19
ATOM 33322 C CA . PRO A 1 107 ? -17.980 -7.139 -16.798 1.00 0.00 107 PRO A CA 19
ATOM 33323 C C . PRO A 1 107 ? -17.111 -6.785 -18.009 1.00 0.00 107 PRO A C 19
ATOM 33324 O O . PRO A 1 107 ? -16.896 -5.629 -18.314 1.00 0.00 107 PRO A O 19
ATOM 33335 N N . THR A 1 108 ? -16.610 -7.772 -18.700 1.00 0.00 108 THR A N 19
ATOM 33336 C CA . THR A 1 108 ? -15.756 -7.492 -19.891 1.00 0.00 108 THR A CA 19
ATOM 33337 C C . THR A 1 108 ? -15.988 -8.553 -20.970 1.00 0.00 108 THR A C 19
ATOM 33338 O O . THR A 1 108 ? -16.499 -9.623 -20.701 1.00 0.00 108 THR A O 19
ATOM 33349 N N . GLY A 1 109 ? -15.617 -8.267 -22.187 1.00 0.00 109 GLY A N 19
ATOM 33350 C CA . GLY A 1 109 ? -15.817 -9.261 -23.281 1.00 0.00 109 GLY A CA 19
ATOM 33351 C C . GLY A 1 109 ? -17.243 -9.145 -23.822 1.00 0.00 109 GLY A C 19
ATOM 33352 O O . GLY A 1 109 ? -18.194 -9.553 -23.187 1.00 0.00 109 GLY A O 19
ATOM 33356 N N . CYS A 1 110 ? -17.399 -8.591 -24.994 1.00 0.00 110 CYS A N 19
ATOM 33357 C CA . CYS A 1 110 ? -18.764 -8.449 -25.576 1.00 0.00 110 CYS A CA 19
ATOM 33358 C C . CYS A 1 110 ? -19.079 -9.639 -26.486 1.00 0.00 110 CYS A C 19
ATOM 33359 O O . CYS A 1 110 ? -19.568 -9.479 -27.588 1.00 0.00 110 CYS A O 19
ATOM 33367 N N . VAL A 1 111 ? -18.804 -10.832 -26.035 1.00 0.00 111 VAL A N 19
ATOM 33368 C CA . VAL A 1 111 ? -19.088 -12.031 -26.876 1.00 0.00 111 VAL A CA 19
ATOM 33369 C C . VAL A 1 111 ? -19.563 -13.192 -25.998 1.00 0.00 111 VAL A C 19
ATOM 33370 O O . VAL A 1 111 ? -19.403 -13.101 -24.792 1.00 0.00 111 VAL A O 19
ATOM 33384 N N . MET A 1 1 ? -23.754 -6.190 10.301 1.00 0.00 1 MET A N 20
ATOM 33385 C CA . MET A 1 1 ? -24.162 -7.574 9.923 1.00 0.00 1 MET A CA 20
ATOM 33386 C C . MET A 1 1 ? -23.789 -7.856 8.465 1.00 0.00 1 MET A C 20
ATOM 33387 O O . MET A 1 1 ? -24.634 -7.838 7.592 1.00 0.00 1 MET A O 20
ATOM 33403 N N . PRO A 1 2 ? -22.526 -8.110 8.254 1.00 0.00 2 PRO A N 20
ATOM 33404 C CA . PRO A 1 2 ? -22.025 -8.402 6.889 1.00 0.00 2 PRO A CA 20
ATOM 33405 C C . PRO A 1 2 ? -22.472 -9.796 6.442 1.00 0.00 2 PRO A C 20
ATOM 33406 O O . PRO A 1 2 ? -22.798 -10.643 7.249 1.00 0.00 2 PRO A O 20
ATOM 33417 N N . VAL A 1 3 ? -22.490 -10.041 5.160 1.00 0.00 3 VAL A N 20
ATOM 33418 C CA . VAL A 1 3 ? -22.917 -11.380 4.663 1.00 0.00 3 VAL A CA 20
ATOM 33419 C C . VAL A 1 3 ? -21.698 -12.288 4.475 1.00 0.00 3 VAL A C 20
ATOM 33420 O O . VAL A 1 3 ? -20.837 -12.027 3.659 1.00 0.00 3 VAL A O 20
ATOM 33433 N N . LYS A 1 4 ? -21.619 -13.354 5.225 1.00 0.00 4 LYS A N 20
ATOM 33434 C CA . LYS A 1 4 ? -20.457 -14.277 5.089 1.00 0.00 4 LYS A CA 20
ATOM 33435 C C . LYS A 1 4 ? -20.329 -14.758 3.641 1.00 0.00 4 LYS A C 20
ATOM 33436 O O . LYS A 1 4 ? -21.155 -15.502 3.150 1.00 0.00 4 LYS A O 20
ATOM 33455 N N . CYS A 1 5 ? -19.302 -14.339 2.954 1.00 0.00 5 CYS A N 20
ATOM 33456 C CA . CYS A 1 5 ? -19.125 -14.774 1.540 1.00 0.00 5 CYS A CA 20
ATOM 33457 C C . CYS A 1 5 ? -18.008 -15.823 1.445 1.00 0.00 5 CYS A C 20
ATOM 33458 O O . CYS A 1 5 ? -17.065 -15.786 2.211 1.00 0.00 5 CYS A O 20
ATOM 33465 N N . PRO A 1 6 ? -18.144 -16.728 0.505 1.00 0.00 6 PRO A N 20
ATOM 33466 C CA . PRO A 1 6 ? -19.315 -16.735 -0.410 1.00 0.00 6 PRO A CA 20
ATOM 33467 C C . PRO A 1 6 ? -20.553 -17.277 0.313 1.00 0.00 6 PRO A C 20
ATOM 33468 O O . PRO A 1 6 ? -20.491 -17.664 1.463 1.00 0.00 6 PRO A O 20
ATOM 33479 N N . GLY A 1 7 ? -21.676 -17.305 -0.352 1.00 0.00 7 GLY A N 20
ATOM 33480 C CA . GLY A 1 7 ? -22.912 -17.822 0.300 1.00 0.00 7 GLY A CA 20
ATOM 33481 C C . GLY A 1 7 ? -24.058 -17.845 -0.713 1.00 0.00 7 GLY A C 20
ATOM 33482 O O . GLY A 1 7 ? -24.142 -17.007 -1.589 1.00 0.00 7 GLY A O 20
ATOM 33486 N N . GLU A 1 8 ? -24.943 -18.798 -0.598 1.00 0.00 8 GLU A N 20
ATOM 33487 C CA . GLU A 1 8 ? -26.085 -18.875 -1.553 1.00 0.00 8 GLU A CA 20
ATOM 33488 C C . GLU A 1 8 ? -27.411 -18.768 -0.796 1.00 0.00 8 GLU A C 20
ATOM 33489 O O . GLU A 1 8 ? -27.657 -19.489 0.150 1.00 0.00 8 GLU A O 20
ATOM 33501 N N . TYR A 1 9 ? -28.268 -17.871 -1.203 1.00 0.00 9 TYR A N 20
ATOM 33502 C CA . TYR A 1 9 ? -29.576 -17.720 -0.503 1.00 0.00 9 TYR A CA 20
ATOM 33503 C C . TYR A 1 9 ? -30.688 -17.426 -1.515 1.00 0.00 9 TYR A C 20
ATOM 33504 O O . TYR A 1 9 ? -30.433 -17.172 -2.675 1.00 0.00 9 TYR A O 20
ATOM 33522 N N . GLN A 1 10 ? -31.918 -17.456 -1.082 1.00 0.00 10 GLN A N 20
ATOM 33523 C CA . GLN A 1 10 ? -33.045 -17.177 -2.018 1.00 0.00 10 GLN A CA 20
ATOM 33524 C C . GLN A 1 10 ? -33.917 -16.044 -1.471 1.00 0.00 10 GLN A C 20
ATOM 33525 O O . GLN A 1 10 ? -33.966 -15.807 -0.280 1.00 0.00 10 GLN A O 20
ATOM 33539 N N . VAL A 1 11 ? -34.603 -15.341 -2.330 1.00 0.00 11 VAL A N 20
ATOM 33540 C CA . VAL A 1 11 ? -35.468 -14.223 -1.854 1.00 0.00 11 VAL A CA 20
ATOM 33541 C C . VAL A 1 11 ? -36.862 -14.329 -2.479 1.00 0.00 11 VAL A C 20
ATOM 33542 O O . VAL A 1 11 ? -37.070 -13.971 -3.621 1.00 0.00 11 VAL A O 20
ATOM 33555 N N . ASP A 1 12 ? -37.820 -14.816 -1.737 1.00 0.00 12 ASP A N 20
ATOM 33556 C CA . ASP A 1 12 ? -39.200 -14.942 -2.288 1.00 0.00 12 ASP A CA 20
ATOM 33557 C C . ASP A 1 12 ? -39.152 -15.478 -3.721 1.00 0.00 12 ASP A C 20
ATOM 33558 O O . ASP A 1 12 ? -39.071 -14.728 -4.672 1.00 0.00 12 ASP A O 20
ATOM 33567 N N . GLY A 1 13 ? -39.203 -16.773 -3.883 1.00 0.00 13 GLY A N 20
ATOM 33568 C CA . GLY A 1 13 ? -39.162 -17.355 -5.253 1.00 0.00 13 GLY A CA 20
ATOM 33569 C C . GLY A 1 13 ? -38.043 -16.692 -6.058 1.00 0.00 13 GLY A C 20
ATOM 33570 O O . GLY A 1 13 ? -38.282 -16.053 -7.063 1.00 0.00 13 GLY A O 20
ATOM 33574 N N . LYS A 1 14 ? -36.820 -16.840 -5.624 1.00 0.00 14 LYS A N 20
ATOM 33575 C CA . LYS A 1 14 ? -35.685 -16.218 -6.365 1.00 0.00 14 LYS A CA 20
ATOM 33576 C C . LYS A 1 14 ? -34.359 -16.836 -5.916 1.00 0.00 14 LYS A C 20
ATOM 33577 O O . LYS A 1 14 ? -34.303 -17.579 -4.956 1.00 0.00 14 LYS A O 20
ATOM 33596 N N . LYS A 1 15 ? -33.290 -16.537 -6.603 1.00 0.00 15 LYS A N 20
ATOM 33597 C CA . LYS A 1 15 ? -31.969 -17.110 -6.213 1.00 0.00 15 LYS A CA 20
ATOM 33598 C C . LYS A 1 15 ? -30.891 -16.024 -6.245 1.00 0.00 15 LYS A C 20
ATOM 33599 O O . LYS A 1 15 ? -30.917 -15.134 -7.071 1.00 0.00 15 LYS A O 20
ATOM 33618 N N . VAL A 1 16 ? -29.943 -16.091 -5.350 1.00 0.00 16 VAL A N 20
ATOM 33619 C CA . VAL A 1 16 ? -28.862 -15.063 -5.329 1.00 0.00 16 VAL A CA 20
ATOM 33620 C C . VAL A 1 16 ? -27.552 -15.685 -4.838 1.00 0.00 16 VAL A C 20
ATOM 33621 O O . VAL A 1 16 ? -27.436 -16.090 -3.698 1.00 0.00 16 VAL A O 20
ATOM 33634 N N . ILE A 1 17 ? -26.566 -15.764 -5.687 1.00 0.00 17 ILE A N 20
ATOM 33635 C CA . ILE A 1 17 ? -25.266 -16.362 -5.266 1.00 0.00 17 ILE A CA 20
ATOM 33636 C C . ILE A 1 17 ? -24.262 -15.259 -4.920 1.00 0.00 17 ILE A C 20
ATOM 33637 O O . ILE A 1 17 ? -24.247 -14.206 -5.527 1.00 0.00 17 ILE A O 20
ATOM 33653 N N . LEU A 1 18 ? -23.422 -15.493 -3.949 1.00 0.00 18 LEU A N 20
ATOM 33654 C CA . LEU A 1 18 ? -22.419 -14.460 -3.564 1.00 0.00 18 LEU A CA 20
ATOM 33655 C C . LEU A 1 18 ? -21.006 -15.044 -3.642 1.00 0.00 18 LEU A C 20
ATOM 33656 O O . LEU A 1 18 ? -20.618 -15.866 -2.836 1.00 0.00 18 LEU A O 20
ATOM 33672 N N . ASP A 1 19 ? -20.234 -14.628 -4.609 1.00 0.00 19 ASP A N 20
ATOM 33673 C CA . ASP A 1 19 ? -18.848 -15.161 -4.740 1.00 0.00 19 ASP A CA 20
ATOM 33674 C C . ASP A 1 19 ? -18.072 -14.942 -3.438 1.00 0.00 19 ASP A C 20
ATOM 33675 O O . ASP A 1 19 ? -18.618 -14.509 -2.444 1.00 0.00 19 ASP A O 20
ATOM 33684 N N . GLU A 1 20 ? -16.800 -15.236 -3.439 1.00 0.00 20 GLU A N 20
ATOM 33685 C CA . GLU A 1 20 ? -15.990 -15.045 -2.201 1.00 0.00 20 GLU A CA 20
ATOM 33686 C C . GLU A 1 20 ? -15.879 -13.555 -1.869 1.00 0.00 20 GLU A C 20
ATOM 33687 O O . GLU A 1 20 ? -15.509 -13.179 -0.774 1.00 0.00 20 GLU A O 20
ATOM 33699 N N . ASP A 1 21 ? -16.196 -12.703 -2.805 1.00 0.00 21 ASP A N 20
ATOM 33700 C CA . ASP A 1 21 ? -16.108 -11.238 -2.542 1.00 0.00 21 ASP A CA 20
ATOM 33701 C C . ASP A 1 21 ? -17.510 -10.629 -2.463 1.00 0.00 21 ASP A C 20
ATOM 33702 O O . ASP A 1 21 ? -17.731 -9.502 -2.862 1.00 0.00 21 ASP A O 20
ATOM 33711 N N . CYS A 1 22 ? -18.459 -11.365 -1.952 1.00 0.00 22 CYS A N 20
ATOM 33712 C CA . CYS A 1 22 ? -19.846 -10.828 -1.847 1.00 0.00 22 CYS A CA 20
ATOM 33713 C C . CYS A 1 22 ? -20.273 -10.200 -3.177 1.00 0.00 22 CYS A C 20
ATOM 33714 O O . CYS A 1 22 ? -20.769 -9.091 -3.221 1.00 0.00 22 CYS A O 20
ATOM 33721 N N . PHE A 1 23 ? -20.086 -10.900 -4.262 1.00 0.00 23 PHE A N 20
ATOM 33722 C CA . PHE A 1 23 ? -20.482 -10.342 -5.587 1.00 0.00 23 PHE A CA 20
ATOM 33723 C C . PHE A 1 23 ? -21.682 -11.110 -6.147 1.00 0.00 23 PHE A C 20
ATOM 33724 O O . PHE A 1 23 ? -21.836 -12.293 -5.918 1.00 0.00 23 PHE A O 20
ATOM 33741 N N . MET A 1 24 ? -22.534 -10.446 -6.880 1.00 0.00 24 MET A N 20
ATOM 33742 C CA . MET A 1 24 ? -23.722 -11.139 -7.454 1.00 0.00 24 MET A CA 20
ATOM 33743 C C . MET A 1 24 ? -23.303 -12.024 -8.631 1.00 0.00 24 MET A C 20
ATOM 33744 O O . MET A 1 24 ? -22.832 -11.545 -9.644 1.00 0.00 24 MET A O 20
ATOM 33758 N N . GLN A 1 25 ? -23.471 -13.312 -8.506 1.00 0.00 25 GLN A N 20
ATOM 33759 C CA . GLN A 1 25 ? -23.083 -14.225 -9.618 1.00 0.00 25 GLN A CA 20
ATOM 33760 C C . GLN A 1 25 ? -24.256 -14.406 -10.586 1.00 0.00 25 GLN A C 20
ATOM 33761 O O . GLN A 1 25 ? -24.385 -15.424 -11.238 1.00 0.00 25 GLN A O 20
ATOM 33775 N N . ASN A 1 26 ? -25.112 -13.426 -10.682 1.00 0.00 26 ASN A N 20
ATOM 33776 C CA . ASN A 1 26 ? -26.277 -13.541 -11.607 1.00 0.00 26 ASN A CA 20
ATOM 33777 C C . ASN A 1 26 ? -26.962 -12.181 -11.766 1.00 0.00 26 ASN A C 20
ATOM 33778 O O . ASN A 1 26 ? -28.067 -11.984 -11.302 1.00 0.00 26 ASN A O 20
ATOM 33789 N N . PRO A 1 27 ? -26.274 -11.286 -12.419 1.00 0.00 27 PRO A N 20
ATOM 33790 C CA . PRO A 1 27 ? -26.815 -9.923 -12.647 1.00 0.00 27 PRO A CA 20
ATOM 33791 C C . PRO A 1 27 ? -27.933 -9.958 -13.694 1.00 0.00 27 PRO A C 20
ATOM 33792 O O . PRO A 1 27 ? -28.598 -8.971 -13.939 1.00 0.00 27 PRO A O 20
ATOM 33803 N N . GLU A 1 28 ? -28.144 -11.087 -14.313 1.00 0.00 28 GLU A N 20
ATOM 33804 C CA . GLU A 1 28 ? -29.217 -11.183 -15.342 1.00 0.00 28 GLU A CA 20
ATOM 33805 C C . GLU A 1 28 ? -30.588 -11.303 -14.670 1.00 0.00 28 GLU A C 20
ATOM 33806 O O . GLU A 1 28 ? -31.607 -11.009 -15.262 1.00 0.00 28 GLU A O 20
ATOM 33818 N N . ASP A 1 29 ? -30.619 -11.733 -13.439 1.00 0.00 29 ASP A N 20
ATOM 33819 C CA . ASP A 1 29 ? -31.925 -11.871 -12.731 1.00 0.00 29 ASP A CA 20
ATOM 33820 C C . ASP A 1 29 ? -32.121 -10.712 -11.751 1.00 0.00 29 ASP A C 20
ATOM 33821 O O . ASP A 1 29 ? -32.617 -10.889 -10.655 1.00 0.00 29 ASP A O 20
ATOM 33830 N N . TRP A 1 30 ? -31.737 -9.524 -12.134 1.00 0.00 30 TRP A N 20
ATOM 33831 C CA . TRP A 1 30 ? -31.902 -8.355 -11.222 1.00 0.00 30 TRP A CA 20
ATOM 33832 C C . TRP A 1 30 ? -33.382 -7.978 -11.111 1.00 0.00 30 TRP A C 20
ATOM 33833 O O . TRP A 1 30 ? -34.100 -7.949 -12.090 1.00 0.00 30 TRP A O 20
ATOM 33854 N N . ASP A 1 31 ? -33.842 -7.687 -9.925 1.00 0.00 31 ASP A N 20
ATOM 33855 C CA . ASP A 1 31 ? -35.276 -7.312 -9.753 1.00 0.00 31 ASP A CA 20
ATOM 33856 C C . ASP A 1 31 ? -35.416 -6.251 -8.657 1.00 0.00 31 ASP A C 20
ATOM 33857 O O . ASP A 1 31 ? -34.445 -5.809 -8.078 1.00 0.00 31 ASP A O 20
ATOM 33866 N N . GLU A 1 32 ? -36.622 -5.841 -8.368 1.00 0.00 32 GLU A N 20
ATOM 33867 C CA . GLU A 1 32 ? -36.826 -4.811 -7.309 1.00 0.00 32 GLU A CA 20
ATOM 33868 C C . GLU A 1 32 ? -36.566 -5.413 -5.926 1.00 0.00 32 GLU A C 20
ATOM 33869 O O . GLU A 1 32 ? -35.674 -4.995 -5.214 1.00 0.00 32 GLU A O 20
ATOM 33881 N N . LYS A 1 33 ? -37.338 -6.391 -5.540 1.00 0.00 33 LYS A N 20
ATOM 33882 C CA . LYS A 1 33 ? -37.136 -7.019 -4.203 1.00 0.00 33 LYS A CA 20
ATOM 33883 C C . LYS A 1 33 ? -35.688 -7.494 -4.054 1.00 0.00 33 LYS A C 20
ATOM 33884 O O . LYS A 1 33 ? -35.163 -7.584 -2.962 1.00 0.00 33 LYS A O 20
ATOM 33903 N N . VAL A 1 34 ? -35.040 -7.801 -5.144 1.00 0.00 34 VAL A N 20
ATOM 33904 C CA . VAL A 1 34 ? -33.627 -8.274 -5.065 1.00 0.00 34 VAL A CA 20
ATOM 33905 C C . VAL A 1 34 ? -32.693 -7.105 -4.736 1.00 0.00 34 VAL A C 20
ATOM 33906 O O . VAL A 1 34 ? -31.960 -7.138 -3.768 1.00 0.00 34 VAL A O 20
ATOM 33919 N N . ALA A 1 35 ? -32.710 -6.075 -5.536 1.00 0.00 35 ALA A N 20
ATOM 33920 C CA . ALA A 1 35 ? -31.820 -4.909 -5.270 1.00 0.00 35 ALA A CA 20
ATOM 33921 C C . ALA A 1 35 ? -32.003 -4.413 -3.832 1.00 0.00 35 ALA A C 20
ATOM 33922 O O . ALA A 1 35 ? -31.048 -4.235 -3.101 1.00 0.00 35 ALA A O 20
ATOM 33929 N N . GLU A 1 36 ? -33.220 -4.184 -3.422 1.00 0.00 36 GLU A N 20
ATOM 33930 C CA . GLU A 1 36 ? -33.462 -3.696 -2.033 1.00 0.00 36 GLU A CA 20
ATOM 33931 C C . GLU A 1 36 ? -32.953 -4.718 -1.012 1.00 0.00 36 GLU A C 20
ATOM 33932 O O . GLU A 1 36 ? -32.279 -4.376 -0.061 1.00 0.00 36 GLU A O 20
ATOM 33944 N N . TRP A 1 37 ? -33.273 -5.968 -1.198 1.00 0.00 37 TRP A N 20
ATOM 33945 C CA . TRP A 1 37 ? -32.812 -7.009 -0.235 1.00 0.00 37 TRP A CA 20
ATOM 33946 C C . TRP A 1 37 ? -31.298 -6.903 -0.018 1.00 0.00 37 TRP A C 20
ATOM 33947 O O . TRP A 1 37 ? -30.820 -6.924 1.099 1.00 0.00 37 TRP A O 20
ATOM 33968 N N . LEU A 1 38 ? -30.544 -6.792 -1.076 1.00 0.00 38 LEU A N 20
ATOM 33969 C CA . LEU A 1 38 ? -29.064 -6.689 -0.930 1.00 0.00 38 LEU A CA 20
ATOM 33970 C C . LEU A 1 38 ? -28.689 -5.392 -0.204 1.00 0.00 38 LEU A C 20
ATOM 33971 O O . LEU A 1 38 ? -27.772 -5.359 0.591 1.00 0.00 38 LEU A O 20
ATOM 33987 N N . ALA A 1 39 ? -29.390 -4.326 -0.473 1.00 0.00 39 ALA A N 20
ATOM 33988 C CA . ALA A 1 39 ? -29.072 -3.034 0.200 1.00 0.00 39 ALA A CA 20
ATOM 33989 C C . ALA A 1 39 ? -29.186 -3.185 1.721 1.00 0.00 39 ALA A C 20
ATOM 33990 O O . ALA A 1 39 ? -28.395 -2.645 2.468 1.00 0.00 39 ALA A O 20
ATOM 33997 N N . ARG A 1 40 ? -30.167 -3.911 2.182 1.00 0.00 40 ARG A N 20
ATOM 33998 C CA . ARG A 1 40 ? -30.332 -4.092 3.653 1.00 0.00 40 ARG A CA 20
ATOM 33999 C C . ARG A 1 40 ? -29.314 -5.106 4.183 1.00 0.00 40 ARG A C 20
ATOM 34000 O O . ARG A 1 40 ? -28.790 -4.962 5.270 1.00 0.00 40 ARG A O 20
ATOM 34021 N N . GLU A 1 41 ? -29.032 -6.130 3.426 1.00 0.00 41 GLU A N 20
ATOM 34022 C CA . GLU A 1 41 ? -28.050 -7.152 3.890 1.00 0.00 41 GLU A CA 20
ATOM 34023 C C . GLU A 1 41 ? -26.662 -6.524 4.045 1.00 0.00 41 GLU A C 20
ATOM 34024 O O . GLU A 1 41 ? -25.890 -6.905 4.901 1.00 0.00 41 GLU A O 20
ATOM 34036 N N . LEU A 1 42 ? -26.339 -5.564 3.221 1.00 0.00 42 LEU A N 20
ATOM 34037 C CA . LEU A 1 42 ? -25.000 -4.915 3.323 1.00 0.00 42 LEU A CA 20
ATOM 34038 C C . LEU A 1 42 ? -25.050 -3.759 4.327 1.00 0.00 42 LEU A C 20
ATOM 34039 O O . LEU A 1 42 ? -24.515 -3.845 5.414 1.00 0.00 42 LEU A O 20
ATOM 34055 N N . GLU A 1 43 ? -25.689 -2.678 3.969 1.00 0.00 43 GLU A N 20
ATOM 34056 C CA . GLU A 1 43 ? -25.772 -1.520 4.904 1.00 0.00 43 GLU A CA 20
ATOM 34057 C C . GLU A 1 43 ? -26.885 -1.746 5.929 1.00 0.00 43 GLU A C 20
ATOM 34058 O O . GLU A 1 43 ? -26.646 -1.797 7.120 1.00 0.00 43 GLU A O 20
ATOM 34070 N N . GLY A 1 44 ? -28.102 -1.883 5.479 1.00 0.00 44 GLY A N 20
ATOM 34071 C CA . GLY A 1 44 ? -29.227 -2.108 6.430 1.00 0.00 44 GLY A CA 20
ATOM 34072 C C . GLY A 1 44 ? -30.517 -1.525 5.848 1.00 0.00 44 GLY A C 20
ATOM 34073 O O . GLY A 1 44 ? -31.607 -1.874 6.258 1.00 0.00 44 GLY A O 20
ATOM 34077 N N . ILE A 1 45 ? -30.404 -0.641 4.896 1.00 0.00 45 ILE A N 20
ATOM 34078 C CA . ILE A 1 45 ? -31.626 -0.038 4.290 1.00 0.00 45 ILE A CA 20
ATOM 34079 C C . ILE A 1 45 ? -32.644 -1.130 3.953 1.00 0.00 45 ILE A C 20
ATOM 34080 O O . ILE A 1 45 ? -32.569 -1.765 2.919 1.00 0.00 45 ILE A O 20
ATOM 34096 N N . GLN A 1 46 ? -33.595 -1.354 4.817 1.00 0.00 46 GLN A N 20
ATOM 34097 C CA . GLN A 1 46 ? -34.618 -2.406 4.545 1.00 0.00 46 GLN A CA 20
ATOM 34098 C C . GLN A 1 46 ? -35.799 -1.809 3.776 1.00 0.00 46 GLN A C 20
ATOM 34099 O O . GLN A 1 46 ? -36.695 -2.511 3.353 1.00 0.00 46 GLN A O 20
ATOM 34113 N N . LYS A 1 47 ? -35.807 -0.517 3.591 1.00 0.00 47 LYS A N 20
ATOM 34114 C CA . LYS A 1 47 ? -36.931 0.123 2.850 1.00 0.00 47 LYS A CA 20
ATOM 34115 C C . LYS A 1 47 ? -36.402 1.236 1.942 1.00 0.00 47 LYS A C 20
ATOM 34116 O O . LYS A 1 47 ? -36.199 2.354 2.370 1.00 0.00 47 LYS A O 20
ATOM 34135 N N . MET A 1 48 ? -36.178 0.938 0.692 1.00 0.00 48 MET A N 20
ATOM 34136 C CA . MET A 1 48 ? -35.662 1.980 -0.242 1.00 0.00 48 MET A CA 20
ATOM 34137 C C . MET A 1 48 ? -36.716 3.073 -0.445 1.00 0.00 48 MET A C 20
ATOM 34138 O O . MET A 1 48 ? -37.848 2.801 -0.792 1.00 0.00 48 MET A O 20
ATOM 34152 N N . THR A 1 49 ? -36.352 4.308 -0.231 1.00 0.00 49 THR A N 20
ATOM 34153 C CA . THR A 1 49 ? -37.333 5.417 -0.411 1.00 0.00 49 THR A CA 20
ATOM 34154 C C . THR A 1 49 ? -37.497 5.743 -1.898 1.00 0.00 49 THR A C 20
ATOM 34155 O O . THR A 1 49 ? -36.784 5.231 -2.738 1.00 0.00 49 THR A O 20
ATOM 34166 N N . GLU A 1 50 ? -38.432 6.591 -2.229 1.00 0.00 50 GLU A N 20
ATOM 34167 C CA . GLU A 1 50 ? -38.641 6.949 -3.661 1.00 0.00 50 GLU A CA 20
ATOM 34168 C C . GLU A 1 50 ? -37.365 7.560 -4.246 1.00 0.00 50 GLU A C 20
ATOM 34169 O O . GLU A 1 50 ? -37.041 7.358 -5.399 1.00 0.00 50 GLU A O 20
ATOM 34181 N N . GLU A 1 51 ? -36.639 8.307 -3.459 1.00 0.00 51 GLU A N 20
ATOM 34182 C CA . GLU A 1 51 ? -35.385 8.930 -3.971 1.00 0.00 51 GLU A CA 20
ATOM 34183 C C . GLU A 1 51 ? -34.367 7.846 -4.334 1.00 0.00 51 GLU A C 20
ATOM 34184 O O . GLU A 1 51 ? -33.543 8.024 -5.209 1.00 0.00 51 GLU A O 20
ATOM 34196 N N . HIS A 1 52 ? -34.417 6.725 -3.669 1.00 0.00 52 HIS A N 20
ATOM 34197 C CA . HIS A 1 52 ? -33.452 5.631 -3.977 1.00 0.00 52 HIS A CA 20
ATOM 34198 C C . HIS A 1 52 ? -33.763 5.020 -5.346 1.00 0.00 52 HIS A C 20
ATOM 34199 O O . HIS A 1 52 ? -32.984 5.122 -6.274 1.00 0.00 52 HIS A O 20
ATOM 34213 N N . TRP A 1 53 ? -34.895 4.385 -5.480 1.00 0.00 53 TRP A N 20
ATOM 34214 C CA . TRP A 1 53 ? -35.254 3.768 -6.789 1.00 0.00 53 TRP A CA 20
ATOM 34215 C C . TRP A 1 53 ? -35.065 4.780 -7.922 1.00 0.00 53 TRP A C 20
ATOM 34216 O O . TRP A 1 53 ? -34.754 4.424 -9.041 1.00 0.00 53 TRP A O 20
ATOM 34237 N N . LYS A 1 54 ? -35.251 6.041 -7.641 1.00 0.00 54 LYS A N 20
ATOM 34238 C CA . LYS A 1 54 ? -35.081 7.076 -8.703 1.00 0.00 54 LYS A CA 20
ATOM 34239 C C . LYS A 1 54 ? -33.609 7.175 -9.113 1.00 0.00 54 LYS A C 20
ATOM 34240 O O . LYS A 1 54 ? -33.263 7.006 -10.266 1.00 0.00 54 LYS A O 20
ATOM 34259 N N . LEU A 1 55 ? -32.741 7.447 -8.178 1.00 0.00 55 LEU A N 20
ATOM 34260 C CA . LEU A 1 55 ? -31.292 7.556 -8.515 1.00 0.00 55 LEU A CA 20
ATOM 34261 C C . LEU A 1 55 ? -30.834 6.314 -9.284 1.00 0.00 55 LEU A C 20
ATOM 34262 O O . LEU A 1 55 ? -30.205 6.409 -10.319 1.00 0.00 55 LEU A O 20
ATOM 34278 N N . VAL A 1 56 ? -31.145 5.149 -8.785 1.00 0.00 56 VAL A N 20
ATOM 34279 C CA . VAL A 1 56 ? -30.728 3.902 -9.489 1.00 0.00 56 VAL A CA 20
ATOM 34280 C C . VAL A 1 56 ? -31.371 3.837 -10.877 1.00 0.00 56 VAL A C 20
ATOM 34281 O O . VAL A 1 56 ? -30.806 3.302 -11.808 1.00 0.00 56 VAL A O 20
ATOM 34294 N N . LYS A 1 57 ? -32.549 4.380 -11.019 1.00 0.00 57 LYS A N 20
ATOM 34295 C CA . LYS A 1 57 ? -33.228 4.349 -12.347 1.00 0.00 57 LYS A CA 20
ATOM 34296 C C . LYS A 1 57 ? -32.402 5.119 -13.382 1.00 0.00 57 LYS A C 20
ATOM 34297 O O . LYS A 1 57 ? -32.136 4.634 -14.463 1.00 0.00 57 LYS A O 20
ATOM 34316 N N . TYR A 1 58 ? -31.996 6.317 -13.058 1.00 0.00 58 TYR A N 20
ATOM 34317 C CA . TYR A 1 58 ? -31.188 7.116 -14.024 1.00 0.00 58 TYR A CA 20
ATOM 34318 C C . TYR A 1 58 ? -29.852 6.421 -14.300 1.00 0.00 58 TYR A C 20
ATOM 34319 O O . TYR A 1 58 ? -29.426 6.300 -15.431 1.00 0.00 58 TYR A O 20
ATOM 34337 N N . LEU A 1 59 ? -29.188 5.964 -13.274 1.00 0.00 59 LEU A N 20
ATOM 34338 C CA . LEU A 1 59 ? -27.880 5.278 -13.478 1.00 0.00 59 LEU A CA 20
ATOM 34339 C C . LEU A 1 59 ? -28.029 4.147 -14.498 1.00 0.00 59 LEU A C 20
ATOM 34340 O O . LEU A 1 59 ? -27.180 3.944 -15.344 1.00 0.00 59 LEU A O 20
ATOM 34356 N N . ARG A 1 60 ? -29.101 3.407 -14.426 1.00 0.00 60 ARG A N 20
ATOM 34357 C CA . ARG A 1 60 ? -29.303 2.289 -15.392 1.00 0.00 60 ARG A CA 20
ATOM 34358 C C . ARG A 1 60 ? -29.221 2.809 -16.830 1.00 0.00 60 ARG A C 20
ATOM 34359 O O . ARG A 1 60 ? -28.650 2.177 -17.696 1.00 0.00 60 ARG A O 20
ATOM 34380 N N . GLU A 1 61 ? -29.788 3.955 -17.090 1.00 0.00 61 GLU A N 20
ATOM 34381 C CA . GLU A 1 61 ? -29.743 4.514 -18.471 1.00 0.00 61 GLU A CA 20
ATOM 34382 C C . GLU A 1 61 ? -28.291 4.689 -18.925 1.00 0.00 61 GLU A C 20
ATOM 34383 O O . GLU A 1 61 ? -27.936 4.363 -20.040 1.00 0.00 61 GLU A O 20
ATOM 34395 N N . TYR A 1 62 ? -27.449 5.205 -18.070 1.00 0.00 62 TYR A N 20
ATOM 34396 C CA . TYR A 1 62 ? -26.022 5.402 -18.456 1.00 0.00 62 TYR A CA 20
ATOM 34397 C C . TYR A 1 62 ? -25.343 4.047 -18.677 1.00 0.00 62 TYR A C 20
ATOM 34398 O O . TYR A 1 62 ? -24.550 3.880 -19.582 1.00 0.00 62 TYR A O 20
ATOM 34416 N N . TRP A 1 63 ? -25.648 3.079 -17.857 1.00 0.00 63 TRP A N 20
ATOM 34417 C CA . TRP A 1 63 ? -25.018 1.737 -18.021 1.00 0.00 63 TRP A CA 20
ATOM 34418 C C . TRP A 1 63 ? -25.711 0.962 -19.146 1.00 0.00 63 TRP A C 20
ATOM 34419 O O . TRP A 1 63 ? -25.236 -0.064 -19.590 1.00 0.00 63 TRP A O 20
ATOM 34440 N N . GLU A 1 64 ? -26.833 1.444 -19.608 1.00 0.00 64 GLU A N 20
ATOM 34441 C CA . GLU A 1 64 ? -27.554 0.732 -20.702 1.00 0.00 64 GLU A CA 20
ATOM 34442 C C . GLU A 1 64 ? -27.191 1.339 -22.060 1.00 0.00 64 GLU A C 20
ATOM 34443 O O . GLU A 1 64 ? -27.274 0.690 -23.083 1.00 0.00 64 GLU A O 20
ATOM 34455 N N . THR A 1 65 ? -26.791 2.582 -22.076 1.00 0.00 65 THR A N 20
ATOM 34456 C CA . THR A 1 65 ? -26.425 3.230 -23.369 1.00 0.00 65 THR A CA 20
ATOM 34457 C C . THR A 1 65 ? -25.367 2.397 -24.098 1.00 0.00 65 THR A C 20
ATOM 34458 O O . THR A 1 65 ? -25.307 2.378 -25.311 1.00 0.00 65 THR A O 20
ATOM 34469 N N . PHE A 1 66 ? -24.531 1.711 -23.369 1.00 0.00 66 PHE A N 20
ATOM 34470 C CA . PHE A 1 66 ? -23.479 0.881 -24.023 1.00 0.00 66 PHE A CA 20
ATOM 34471 C C . PHE A 1 66 ? -22.910 -0.135 -23.028 1.00 0.00 66 PHE A C 20
ATOM 34472 O O . PHE A 1 66 ? -22.904 -1.324 -23.277 1.00 0.00 66 PHE A O 20
ATOM 34489 N N . GLY A 1 67 ? -22.435 0.323 -21.902 1.00 0.00 67 GLY A N 20
ATOM 34490 C CA . GLY A 1 67 ? -21.869 -0.618 -20.895 1.00 0.00 67 GLY A CA 20
ATOM 34491 C C . GLY A 1 67 ? -20.789 0.094 -20.080 1.00 0.00 67 GLY A C 20
ATOM 34492 O O . GLY A 1 67 ? -19.610 -0.152 -20.244 1.00 0.00 67 GLY A O 20
ATOM 34496 N N . THR A 1 68 ? -21.179 0.977 -19.201 1.00 0.00 68 THR A N 20
ATOM 34497 C CA . THR A 1 68 ? -20.172 1.703 -18.375 1.00 0.00 68 THR A CA 20
ATOM 34498 C C . THR A 1 68 ? -20.809 2.188 -17.071 1.00 0.00 68 THR A C 20
ATOM 34499 O O . THR A 1 68 ? -21.977 1.966 -16.819 1.00 0.00 68 THR A O 20
ATOM 34510 N N . CYS A 1 69 ? -20.052 2.848 -16.238 1.00 0.00 69 CYS A N 20
ATOM 34511 C CA . CYS A 1 69 ? -20.616 3.346 -14.951 1.00 0.00 69 CYS A CA 20
ATOM 34512 C C . CYS A 1 69 ? -19.785 4.519 -14.425 1.00 0.00 69 CYS A C 20
ATOM 34513 O O . CYS A 1 69 ? -18.938 4.348 -13.571 1.00 0.00 69 CYS A O 20
ATOM 34520 N N . PRO A 1 70 ? -20.060 5.678 -14.958 1.00 0.00 70 PRO A N 20
ATOM 34521 C CA . PRO A 1 70 ? -19.332 6.902 -14.542 1.00 0.00 70 PRO A CA 20
ATOM 34522 C C . PRO A 1 70 ? -19.786 7.345 -13.149 1.00 0.00 70 PRO A C 20
ATOM 34523 O O . PRO A 1 70 ? -20.735 6.815 -12.606 1.00 0.00 70 PRO A O 20
ATOM 34534 N N . PRO A 1 71 ? -19.086 8.309 -12.616 1.00 0.00 71 PRO A N 20
ATOM 34535 C CA . PRO A 1 71 ? -19.415 8.837 -11.269 1.00 0.00 71 PRO A CA 20
ATOM 34536 C C . PRO A 1 71 ? -20.690 9.685 -11.325 1.00 0.00 71 PRO A C 20
ATOM 34537 O O . PRO A 1 71 ? -21.484 9.570 -12.237 1.00 0.00 71 PRO A O 20
ATOM 34548 N N . ILE A 1 72 ? -20.890 10.535 -10.355 1.00 0.00 72 ILE A N 20
ATOM 34549 C CA . ILE A 1 72 ? -22.113 11.388 -10.352 1.00 0.00 72 ILE A CA 20
ATOM 34550 C C . ILE A 1 72 ? -21.727 12.866 -10.467 1.00 0.00 72 ILE A C 20
ATOM 34551 O O . ILE A 1 72 ? -22.529 13.747 -10.225 1.00 0.00 72 ILE A O 20
ATOM 34567 N N . LYS A 1 73 ? -20.506 13.144 -10.833 1.00 0.00 73 LYS A N 20
ATOM 34568 C CA . LYS A 1 73 ? -20.072 14.565 -10.963 1.00 0.00 73 LYS A CA 20
ATOM 34569 C C . LYS A 1 73 ? -20.872 15.266 -12.064 1.00 0.00 73 LYS A C 20
ATOM 34570 O O . LYS A 1 73 ? -21.755 16.056 -11.796 1.00 0.00 73 LYS A O 20
ATOM 34589 N N . MET A 1 74 ? -20.570 14.983 -13.301 1.00 0.00 74 MET A N 20
ATOM 34590 C CA . MET A 1 74 ? -21.314 15.634 -14.419 1.00 0.00 74 MET A CA 20
ATOM 34591 C C . MET A 1 74 ? -22.771 15.162 -14.432 1.00 0.00 74 MET A C 20
ATOM 34592 O O . MET A 1 74 ? -23.602 15.703 -15.134 1.00 0.00 74 MET A O 20
ATOM 34606 N N . VAL A 1 75 ? -23.085 14.157 -13.661 1.00 0.00 75 VAL A N 20
ATOM 34607 C CA . VAL A 1 75 ? -24.488 13.651 -13.632 1.00 0.00 75 VAL A CA 20
ATOM 34608 C C . VAL A 1 75 ? -25.371 14.583 -12.798 1.00 0.00 75 VAL A C 20
ATOM 34609 O O . VAL A 1 75 ? -26.536 14.775 -13.086 1.00 0.00 75 VAL A O 20
ATOM 34622 N N . THR A 1 76 ? -24.826 15.164 -11.763 1.00 0.00 76 THR A N 20
ATOM 34623 C CA . THR A 1 76 ? -25.636 16.082 -10.911 1.00 0.00 76 THR A CA 20
ATOM 34624 C C . THR A 1 76 ? -25.989 17.354 -11.687 1.00 0.00 76 THR A C 20
ATOM 34625 O O . THR A 1 76 ? -27.033 17.942 -11.489 1.00 0.00 76 THR A O 20
ATOM 34636 N N . LYS A 1 77 ? -25.128 17.783 -12.568 1.00 0.00 77 LYS A N 20
ATOM 34637 C CA . LYS A 1 77 ? -25.416 19.017 -13.352 1.00 0.00 77 LYS A CA 20
ATOM 34638 C C . LYS A 1 77 ? -26.867 19.008 -13.843 1.00 0.00 77 LYS A C 20
ATOM 34639 O O . LYS A 1 77 ? -27.466 20.043 -14.060 1.00 0.00 77 LYS A O 20
ATOM 34658 N N . GLU A 1 78 ? -27.436 17.847 -14.021 1.00 0.00 78 GLU A N 20
ATOM 34659 C CA . GLU A 1 78 ? -28.848 17.774 -14.500 1.00 0.00 78 GLU A CA 20
ATOM 34660 C C . GLU A 1 78 ? -29.771 17.329 -13.363 1.00 0.00 78 GLU A C 20
ATOM 34661 O O . GLU A 1 78 ? -30.670 18.043 -12.965 1.00 0.00 78 GLU A O 20
ATOM 34673 N N . THR A 1 79 ? -29.557 16.154 -12.837 1.00 0.00 79 THR A N 20
ATOM 34674 C CA . THR A 1 79 ? -30.424 15.664 -11.727 1.00 0.00 79 THR A CA 20
ATOM 34675 C C . THR A 1 79 ? -30.552 16.739 -10.643 1.00 0.00 79 THR A C 20
ATOM 34676 O O . THR A 1 79 ? -31.640 17.110 -10.250 1.00 0.00 79 THR A O 20
ATOM 34687 N N . GLY A 1 80 ? -29.449 17.241 -10.160 1.00 0.00 80 GLY A N 20
ATOM 34688 C CA . GLY A 1 80 ? -29.508 18.291 -9.104 1.00 0.00 80 GLY A CA 20
ATOM 34689 C C . GLY A 1 80 ? -29.730 17.634 -7.742 1.00 0.00 80 GLY A C 20
ATOM 34690 O O . GLY A 1 80 ? -30.056 18.290 -6.771 1.00 0.00 80 GLY A O 20
ATOM 34694 N N . PHE A 1 81 ? -29.557 16.344 -7.658 1.00 0.00 81 PHE A N 20
ATOM 34695 C CA . PHE A 1 81 ? -29.757 15.648 -6.356 1.00 0.00 81 PHE A CA 20
ATOM 34696 C C . PHE A 1 81 ? -28.800 16.212 -5.303 1.00 0.00 81 PHE A C 20
ATOM 34697 O O . PHE A 1 81 ? -27.608 15.983 -5.348 1.00 0.00 81 PHE A O 20
ATOM 34714 N N . SER A 1 82 ? -29.312 16.947 -4.354 1.00 0.00 82 SER A N 20
ATOM 34715 C CA . SER A 1 82 ? -28.430 17.525 -3.300 1.00 0.00 82 SER A CA 20
ATOM 34716 C C . SER A 1 82 ? -27.494 16.449 -2.745 1.00 0.00 82 SER A C 20
ATOM 34717 O O . SER A 1 82 ? -27.927 15.397 -2.316 1.00 0.00 82 SER A O 20
ATOM 34725 N N . LEU A 1 83 ? -26.214 16.703 -2.750 1.00 0.00 83 LEU A N 20
ATOM 34726 C CA . LEU A 1 83 ? -25.252 15.693 -2.221 1.00 0.00 83 LEU A CA 20
ATOM 34727 C C . LEU A 1 83 ? -25.696 15.217 -0.836 1.00 0.00 83 LEU A C 20
ATOM 34728 O O . LEU A 1 83 ? -25.448 14.093 -0.447 1.00 0.00 83 LEU A O 20
ATOM 34744 N N . GLU A 1 84 ? -26.351 16.063 -0.088 1.00 0.00 84 GLU A N 20
ATOM 34745 C CA . GLU A 1 84 ? -26.810 15.656 1.270 1.00 0.00 84 GLU A CA 20
ATOM 34746 C C . GLU A 1 84 ? -27.749 14.451 1.168 1.00 0.00 84 GLU A C 20
ATOM 34747 O O . GLU A 1 84 ? -27.575 13.457 1.845 1.00 0.00 84 GLU A O 20
ATOM 34759 N N . LYS A 1 85 ? -28.741 14.530 0.324 1.00 0.00 85 LYS A N 20
ATOM 34760 C CA . LYS A 1 85 ? -29.687 13.386 0.178 1.00 0.00 85 LYS A CA 20
ATOM 34761 C C . LYS A 1 85 ? -28.924 12.125 -0.235 1.00 0.00 85 LYS A C 20
ATOM 34762 O O . LYS A 1 85 ? -29.067 11.077 0.361 1.00 0.00 85 LYS A O 20
ATOM 34781 N N . ILE A 1 86 ? -28.111 12.221 -1.253 1.00 0.00 86 ILE A N 20
ATOM 34782 C CA . ILE A 1 86 ? -27.337 11.028 -1.700 1.00 0.00 86 ILE A CA 20
ATOM 34783 C C . ILE A 1 86 ? -26.459 10.514 -0.556 1.00 0.00 86 ILE A C 20
ATOM 34784 O O . ILE A 1 86 ? -26.132 9.345 -0.489 1.00 0.00 86 ILE A O 20
ATOM 34800 N N . TYR A 1 87 ? -26.079 11.379 0.343 1.00 0.00 87 TYR A N 20
ATOM 34801 C CA . TYR A 1 87 ? -25.226 10.942 1.485 1.00 0.00 87 TYR A CA 20
ATOM 34802 C C . TYR A 1 87 ? -26.058 10.135 2.485 1.00 0.00 87 TYR A C 20
ATOM 34803 O O . TYR A 1 87 ? -25.604 9.149 3.031 1.00 0.00 87 TYR A O 20
ATOM 34821 N N . GLN A 1 88 ? -27.273 10.546 2.728 1.00 0.00 88 GLN A N 20
ATOM 34822 C CA . GLN A 1 88 ? -28.133 9.802 3.692 1.00 0.00 88 GLN A CA 20
ATOM 34823 C C . GLN A 1 88 ? -28.495 8.428 3.122 1.00 0.00 88 GLN A C 20
ATOM 34824 O O . GLN A 1 88 ? -28.592 7.453 3.840 1.00 0.00 88 GLN A O 20
ATOM 34838 N N . LEU A 1 89 ? -28.694 8.342 1.835 1.00 0.00 89 LEU A N 20
ATOM 34839 C CA . LEU A 1 89 ? -29.048 7.031 1.220 1.00 0.00 89 LEU A CA 20
ATOM 34840 C C . LEU A 1 89 ? -27.814 6.125 1.167 1.00 0.00 89 LEU A C 20
ATOM 34841 O O . LEU A 1 89 ? -27.800 5.046 1.725 1.00 0.00 89 LEU A O 20
ATOM 34857 N N . PHE A 1 90 ? -26.779 6.556 0.499 1.00 0.00 90 PHE A N 20
ATOM 34858 C CA . PHE A 1 90 ? -25.547 5.721 0.412 1.00 0.00 90 PHE A CA 20
ATOM 34859 C C . PHE A 1 90 ? -24.315 6.563 0.757 1.00 0.00 90 PHE A C 20
ATOM 34860 O O . PHE A 1 90 ? -24.018 7.531 0.085 1.00 0.00 90 PHE A O 20
ATOM 34877 N N . PRO A 1 91 ? -23.635 6.164 1.799 1.00 0.00 91 PRO A N 20
ATOM 34878 C CA . PRO A 1 91 ? -22.421 6.894 2.239 1.00 0.00 91 PRO A CA 20
ATOM 34879 C C . PRO A 1 91 ? -21.265 6.642 1.268 1.00 0.00 91 PRO A C 20
ATOM 34880 O O . PRO A 1 91 ? -21.416 5.961 0.272 1.00 0.00 91 PRO A O 20
ATOM 34891 N N . SER A 1 92 ? -20.112 7.185 1.547 1.00 0.00 92 SER A N 20
ATOM 34892 C CA . SER A 1 92 ? -18.950 6.975 0.638 1.00 0.00 92 SER A CA 20
ATOM 34893 C C . SER A 1 92 ? -19.308 7.412 -0.785 1.00 0.00 92 SER A C 20
ATOM 34894 O O . SER A 1 92 ? -18.674 7.018 -1.744 1.00 0.00 92 SER A O 20
ATOM 34902 N N . GLY A 1 93 ? -20.322 8.221 -0.930 1.00 0.00 93 GLY A N 20
ATOM 34903 C CA . GLY A 1 93 ? -20.719 8.681 -2.291 1.00 0.00 93 GLY A CA 20
ATOM 34904 C C . GLY A 1 93 ? -21.194 7.484 -3.116 1.00 0.00 93 GLY A C 20
ATOM 34905 O O . GLY A 1 93 ? -20.735 6.376 -2.924 1.00 0.00 93 GLY A O 20
ATOM 34909 N N . PRO A 1 94 ? -22.103 7.751 -4.014 1.00 0.00 94 PRO A N 20
ATOM 34910 C CA . PRO A 1 94 ? -22.651 6.684 -4.885 1.00 0.00 94 PRO A CA 20
ATOM 34911 C C . PRO A 1 94 ? -21.617 6.267 -5.934 1.00 0.00 94 PRO A C 20
ATOM 34912 O O . PRO A 1 94 ? -20.819 5.377 -5.714 1.00 0.00 94 PRO A O 20
ATOM 34923 N N . ALA A 1 95 ? -21.622 6.903 -7.074 1.00 0.00 95 ALA A N 20
ATOM 34924 C CA . ALA A 1 95 ? -20.638 6.543 -8.137 1.00 0.00 95 ALA A CA 20
ATOM 34925 C C . ALA A 1 95 ? -20.518 5.020 -8.258 1.00 0.00 95 ALA A C 20
ATOM 34926 O O . ALA A 1 95 ? -21.272 4.385 -8.971 1.00 0.00 95 ALA A O 20
ATOM 34933 N N . HIS A 1 96 ? -19.578 4.428 -7.571 1.00 0.00 96 HIS A N 20
ATOM 34934 C CA . HIS A 1 96 ? -19.415 2.948 -7.653 1.00 0.00 96 HIS A CA 20
ATOM 34935 C C . HIS A 1 96 ? -20.539 2.245 -6.886 1.00 0.00 96 HIS A C 20
ATOM 34936 O O . HIS A 1 96 ? -21.258 1.429 -7.428 1.00 0.00 96 HIS A O 20
ATOM 34950 N N . GLY A 1 97 ? -20.695 2.556 -5.628 1.00 0.00 97 GLY A N 20
ATOM 34951 C CA . GLY A 1 97 ? -21.771 1.905 -4.827 1.00 0.00 97 GLY A CA 20
ATOM 34952 C C . GLY A 1 97 ? -23.066 1.867 -5.642 1.00 0.00 97 GLY A C 20
ATOM 34953 O O . GLY A 1 97 ? -23.635 0.818 -5.871 1.00 0.00 97 GLY A O 20
ATOM 34957 N N . ALA A 1 98 ? -23.535 3.003 -6.081 1.00 0.00 98 ALA A N 20
ATOM 34958 C CA . ALA A 1 98 ? -24.794 3.031 -6.880 1.00 0.00 98 ALA A CA 20
ATOM 34959 C C . ALA A 1 98 ? -24.802 1.888 -7.899 1.00 0.00 98 ALA A C 20
ATOM 34960 O O . ALA A 1 98 ? -25.790 1.203 -8.070 1.00 0.00 98 ALA A O 20
ATOM 34967 N N . CYS A 1 99 ? -23.708 1.678 -8.578 1.00 0.00 99 CYS A N 20
ATOM 34968 C CA . CYS A 1 99 ? -23.654 0.580 -9.586 1.00 0.00 99 CYS A CA 20
ATOM 34969 C C . CYS A 1 99 ? -23.792 -0.779 -8.895 1.00 0.00 99 CYS A C 20
ATOM 34970 O O . CYS A 1 99 ? -24.646 -1.574 -9.234 1.00 0.00 99 CYS A O 20
ATOM 34977 N N . LYS A 1 100 ? -22.958 -1.051 -7.928 1.00 0.00 100 LYS A N 20
ATOM 34978 C CA . LYS A 1 100 ? -23.042 -2.360 -7.217 1.00 0.00 100 LYS A CA 20
ATOM 34979 C C . LYS A 1 100 ? -24.504 -2.712 -6.932 1.00 0.00 100 LYS A C 20
ATOM 34980 O O . LYS A 1 100 ? -24.907 -3.855 -7.023 1.00 0.00 100 LYS A O 20
ATOM 34999 N N . VAL A 1 101 ? -25.302 -1.738 -6.587 1.00 0.00 101 VAL A N 20
ATOM 35000 C CA . VAL A 1 101 ? -26.738 -2.018 -6.296 1.00 0.00 101 VAL A CA 20
ATOM 35001 C C . VAL A 1 101 ? -27.513 -2.221 -7.601 1.00 0.00 101 VAL A C 20
ATOM 35002 O O . VAL A 1 101 ? -28.347 -3.096 -7.709 1.00 0.00 101 VAL A O 20
ATOM 35015 N N . ALA A 1 102 ? -27.243 -1.415 -8.592 1.00 0.00 102 ALA A N 20
ATOM 35016 C CA . ALA A 1 102 ? -27.965 -1.562 -9.889 1.00 0.00 102 ALA A CA 20
ATOM 35017 C C . ALA A 1 102 ? -27.853 -3.001 -10.398 1.00 0.00 102 ALA A C 20
ATOM 35018 O O . ALA A 1 102 ? -28.821 -3.594 -10.831 1.00 0.00 102 ALA A O 20
ATOM 35025 N N . GLY A 1 103 ? -26.678 -3.567 -10.351 1.00 0.00 103 GLY A N 20
ATOM 35026 C CA . GLY A 1 103 ? -26.504 -4.967 -10.833 1.00 0.00 103 GLY A CA 20
ATOM 35027 C C . GLY A 1 103 ? -25.742 -4.960 -12.159 1.00 0.00 103 GLY A C 20
ATOM 35028 O O . GLY A 1 103 ? -26.162 -5.554 -13.132 1.00 0.00 103 GLY A O 20
ATOM 35032 N N . ALA A 1 104 ? -24.622 -4.291 -12.206 1.00 0.00 104 ALA A N 20
ATOM 35033 C CA . ALA A 1 104 ? -23.832 -4.246 -13.470 1.00 0.00 104 ALA A CA 20
ATOM 35034 C C . ALA A 1 104 ? -23.028 -5.540 -13.639 1.00 0.00 104 ALA A C 20
ATOM 35035 O O . ALA A 1 104 ? -22.177 -5.849 -12.830 1.00 0.00 104 ALA A O 20
ATOM 35042 N N . PRO A 1 105 ? -23.327 -6.252 -14.692 1.00 0.00 105 PRO A N 20
ATOM 35043 C CA . PRO A 1 105 ? -22.621 -7.527 -14.973 1.00 0.00 105 PRO A CA 20
ATOM 35044 C C . PRO A 1 105 ? -21.192 -7.253 -15.450 1.00 0.00 105 PRO A C 20
ATOM 35045 O O . PRO A 1 105 ? -20.248 -7.867 -14.994 1.00 0.00 105 PRO A O 20
ATOM 35056 N N . LYS A 1 106 ? -21.027 -6.335 -16.362 1.00 0.00 106 LYS A N 20
ATOM 35057 C CA . LYS A 1 106 ? -19.660 -6.023 -16.867 1.00 0.00 106 LYS A CA 20
ATOM 35058 C C . LYS A 1 106 ? -18.752 -5.599 -15.708 1.00 0.00 106 LYS A C 20
ATOM 35059 O O . LYS A 1 106 ? -19.030 -4.634 -15.025 1.00 0.00 106 LYS A O 20
ATOM 35078 N N . PRO A 1 107 ? -17.693 -6.341 -15.524 1.00 0.00 107 PRO A N 20
ATOM 35079 C CA . PRO A 1 107 ? -16.732 -6.039 -14.434 1.00 0.00 107 PRO A CA 20
ATOM 35080 C C . PRO A 1 107 ? -15.898 -4.803 -14.784 1.00 0.00 107 PRO A C 20
ATOM 35081 O O . PRO A 1 107 ? -14.925 -4.884 -15.508 1.00 0.00 107 PRO A O 20
ATOM 35092 N N . THR A 1 108 ? -16.272 -3.661 -14.277 1.00 0.00 108 THR A N 20
ATOM 35093 C CA . THR A 1 108 ? -15.500 -2.421 -14.582 1.00 0.00 108 THR A CA 20
ATOM 35094 C C . THR A 1 108 ? -14.028 -2.607 -14.200 1.00 0.00 108 THR A C 20
ATOM 35095 O O . THR A 1 108 ? -13.651 -2.455 -13.055 1.00 0.00 108 THR A O 20
ATOM 35106 N N . GLY A 1 109 ? -13.196 -2.935 -15.149 1.00 0.00 109 GLY A N 20
ATOM 35107 C CA . GLY A 1 109 ? -11.751 -3.130 -14.840 1.00 0.00 109 GLY A CA 20
ATOM 35108 C C . GLY A 1 109 ? -10.958 -3.237 -16.144 1.00 0.00 109 GLY A C 20
ATOM 35109 O O . GLY A 1 109 ? -9.938 -2.600 -16.314 1.00 0.00 109 GLY A O 20
ATOM 35113 N N . CYS A 1 110 ? -11.418 -4.039 -17.064 1.00 0.00 110 CYS A N 20
ATOM 35114 C CA . CYS A 1 110 ? -10.687 -4.185 -18.357 1.00 0.00 110 CYS A CA 20
ATOM 35115 C C . CYS A 1 110 ? -11.607 -4.796 -19.418 1.00 0.00 110 CYS A C 20
ATOM 35116 O O . CYS A 1 110 ? -11.370 -5.883 -19.906 1.00 0.00 110 CYS A O 20
ATOM 35124 N N . VAL A 1 111 ? -12.654 -4.106 -19.778 1.00 0.00 111 VAL A N 20
ATOM 35125 C CA . VAL A 1 111 ? -13.587 -4.648 -20.808 1.00 0.00 111 VAL A CA 20
ATOM 35126 C C . VAL A 1 111 ? -12.906 -4.668 -22.179 1.00 0.00 111 VAL A C 20
ATOM 35127 O O . VAL A 1 111 ? -11.870 -4.037 -22.314 1.00 0.00 111 VAL A O 20
#